Protein 8HOB (pdb70)

Foldseek 3Di:
DFQFAADVVQQKTKGWDLDFLAFFWAWADAAFKIWIQTLLQATFIAGNALAQGTWFDDDAPDVVHRAFHWWKWKFFPQDIATQSCPDQVDDFPGWMWIHHQRKIWTWTHDPQKIKIWIWHAFPPFQKIKIKIKIWRQDQFKTKIKMKIKHWTAPRRRVCRPPVCVPQQQFWFWDDDFQKIKTQGCLVPPAQKIKMKGKLDGFPAKDFAPCQQANPPGGPNDRPCSSVRHYPNDGDGGHITMIMTMHIDIAHNGGMDMMMMMIGMDGDDPVQQAPDVVHGDCPVVVVSCVCPSDVVSVVVSVVVSVVVLQLLQVFKAWFAPDVLVRSLQRRQLSSLLSVCLRCVFADDSFHPRNDQFHFLLLLLLSCLQRCQRCVVVLLVSLLLSLLQAAPQLWHAGGAGVVVSYHDPVLHTFQLLNSLSSLVSVLSSCLFAVPLCQQQDWHHHNNDNVRTDGNLVSNVSNLCSQVVAAAPLRAHQRTCHYPPNFFGQFALDDDPPDDSRRHGDDPRRHKGFLLSLLSSLLSLVSNLVSCVVVVNNVVSVVSVVSSVSSLVSQVPPQAQPQAGWGMAHPVRDTALDPPDPWQVHFLSNLLSNLSSVRCLPVCNNVSRLVVQCVAQDDLLAGWGGPPFQCADDSSGGRLNVDHAQDDNRRWHFLQSLLSSLLSCLSSLNAVVSVSRLLSFQLSNCSVVCSLQSHDSSWGAGTAGPPNDPSGGYGDHTSHGSNSSSSSCSVVPRAQNFGRDSQATFGKHQHQLVGQWIWMWRDGNQEIEIETEGEPPRGGTAWDFKAKQNHTDPHGGDHDDNPNYYIYMYIYGD/DFQFAADLVQQKTKGWDLDFLAFFWAWADAAFKIWIQTLLQATFIAGNALAQTTWFDDDAPDVVHRAFHWWKWKFFPQDIATQSCPDQVDDFPGWMWIHHQFKIWTWTHDPQKIKIWIWHAFPPFQKIKIKIKIWRQDQFKTKIKMKIKHWTAPRGRCCRPPPCVVQQQFWFWDDDFQKIKTQGPVVPPAQKTKMKGKLDGFPAKDWAPCQQANDPGGPNDRPCSSVRHYPNDGDGGHITMIMTMHIDIAHNGGMDMMMMMIGMDGDDPVQAAPDVPHGDCPVVVVSCVCPSDVVSVVVSVVVSVVVLQLLQVQKAWFAPDVLVRSLQRRQLSSLLSVQVRCVQADDSFHPRNDQFHFLLLLLLSLLQRCQRCVVVLLVLLLLSLLQAAPQLWHAGGAHVVVSYHDPVLHTFQLLNSLSSLVSVLSSCLFAVPLCQQADWHHHNNDSVRTDGNLVSNVSNLCSQVVAAAPLRAHQRTCHYPPNFFGQFALDDDPPDDSRRHGPHPRRHKGFLLSLLSSLLSLVSNLVSCVVVVNNVVSVVSVVSSVSSLVSQVPPQAQPQAGWGMAHPVRDTALPCPDPWQVHFLSNLLSNLSSVRCLPVCNNVSRLVVQCVAQDDLQAGWGGPPFQCADDSSGGRLNVDHAQDDNRRWHFLQSLLSSLLSCLSSLNAVVSVSRLLSFRLSNCSVVCSLQSHDSSWGAGTAGPPNDPSHGYGDHTSHGSNSSSSSCSVVPRAQNFGRDSQATFGKHQHALPGQWIWMWRDGNQEIEIETEGEPPRGGTAWDWKAKQNHTDPHGGDHDDNPNYYIYMYIYGD

Sequence (1622 aa):
GKFGFFDDANKEYVITVPRTPYPWINYLGTENFFSLISNTAGGYSFYRDARLRRITRYRYNNVPIDMGGRYFYIYDNGDFWSPGWSPVKRELESYESRHGLGYTKIAGKRNGIKAEVTFFVPLNYNGEVQKLILKNEGQDKKKITLFSFIEFSLWNAYDDMTNFQRNFSTGEVEIEGSVIYHKTEYRERRNHYAFYSVNAKISGFDSDRDSFIGLYNGFDAPQAVVNGKSNNSVADGWAPIASHSIEIELNPGEQKEYVFIIGYVENKDEEKWESKGVINKKKAYEMIEQFNTVEKVDKAFEELKSYWNALLSKYFLESHDEKLNRMVNIWNQYQSMVTFNMSRSASYFESGIGRGMGFRDSNQDLLGFVHQIPERARERLLDLAATQLEDGSAYHQYQPLTKKGNNEIGSNFNDDPLWLILATAAYIKETGDYSILKEQVPFNNDPSKADTMFEHLTRSFYHVVNNLGPHGLPLIGRADWNDCLNLNCFSTVPDESFQTTTSKDGKVAESVMIAGMFVFIGKDYVKLSEYMGLEEEARKAQQHIDAMKEAILKYGYDGEWFLRAYDDFGRKVGSKENEEGKIFIESQGFSVMAEIGLEDGKALKALDSVKKYLDTPYGLVLQNPAFTRYYIEYGEISTYPPGYKENAGIFSHNNAWIISAETVVGRGDMAFDYYRKIAPAYIEDVSDIHKLEPYVYAQMVAGKDAKRHGEAKNSWLTGTAAWNFVAISQWILGVKPDYDGLKIDPSIPKAWDGYKVTRYFRGSTYEITVKNPNHVSKGVAKITVDGNEISGNILPVFNDGKTHKVEVIMGGKFGFFDDANKEYVITVPRTPYPWINYLGTENFFSLISNTAGGYSFYRDARLRRITRYRYNNVPIDMGGRYFYIYDNGDFWSPGWSPVKRELESYESRHGLGYTKIAGKRNGIKAEVTFFVPLNYNGEVQKLILKNEGQDKKKITLFSFIEFSLWNAYDDMTNFQRNFSTGEVEIEGSVIYHKTEYRERRNHYAFYSVNAKISGFDSDRDSFIGLYNGFDAPQAVVNGKSNNSVADGWAPIASHSIEIELNPGEQKEYVFIIGYVENKDEEKWESKGVINKKKAYEMIEQFNTVEKVDKAFEELKSYWNALLSKYFLESHDEKLNRMVNIWNQYQSMVTFNMSRSASYFESGIGRGMGFRDSNQDLLGFVHQIPERARERLLDLAATQLEDGSAYHQYQPLTKKGNNEIGSNFNDDPLWLILATAAYIKETGDYSILKEQVPFNNDPSKADTMFEHLTRSFYHVVNNLGPHGLPLIGRADWNDCLNLNCFSTVPDESFQTTTSKDGKVAESVMIAGMFVFIGKDYVKLSEYMGLEEEARKAQQHIDAMKEAILKYGYDGEWFLRAYDDFGRKVGSKENEEGKIFIESQGFSVMAEIGLEDGKALKALDSVKKYLDTPYGLVLQNPAFTRYYIEYGEISTYPPGYKENAGIFSHNNAWIISAETVVGRGDMAFDYYRKIAPAYIEDVSDIHKLEPYVYAQMVAGKDAKRHGEAKNSWLTGTAAWNFVAISQWILGVKPDYDGLKIDPSIPKAWDGYKVTRYFRGSTYEITVKNPNHVSKGVAKITVDGNEISGNILPVFNDGKTHKVEVIMG

InterPro domains:
  IPR005194 Glycoside hydrolase family 65, C-terminal [PF03633] (739-776)
  IPR008928 Six-hairpin glycosidase superfamily [SSF48208] (286-811)
  IPR010383 Glycosyl hydrolase 94, supersandwich domain [PF06165] (11-290)
  IPR011013 Galactose mutarotase-like domain superfamily [SSF74650] (1-265)
  IPR012341 Six-hairpin glycosidase-like superfamily [G3DSA:1.50.10.10] (322-732)
  IPR033432 Glycosyl hydrolase 94, catalytic domain [PF17167] (307-734)
  IPR037018 Glycoside hydrolase family 65, N-terminal domain [G3DSA:2.70.98.40] (2-697)
  IPR037825 Cellobiose phosphorylase, N-terminal [cd11754] (1-303)
  IPR052047 Glycosyl Hydrolase 94 Enzymes [PTHR37469] (2-811)

B-factor: mean 61.23, std 9.13, range [35.3, 97.16]

Nearest PDB structures (foldseek):
  8hob-assembly1_B  TM=1.001E+00  e=0.000E+00  Acetivibrio thermocellus
  8ho9-assembly1_B  TM=1.001E+00  e=0.000E+00  Acetivibrio thermocellus
  8ho8-assembly1_B  TM=1.001E+00  e=0.000E+00  Acetivibrio thermocellus
  3qde-assembly1_A  TM=9.890E-01  e=0.000E+00  Acetivibrio thermocellus
  1v7v-assembly1_A  TM=9.550E-01  e=3.168E-80  Vibrio proteolyticus

Organism: Acetivibrio thermocellus (strain ATCC 27405 / DSM 1237 / JCM 9322 / NBRC 103400 / NCIMB 10682 / NRRL B-4536 / VPI 7372) (NCBI:txid203119)

Secondary structure (DSSP, 8-state):
--SEEEETTTTEEEE--S--SS--EEEE-SSSEEEEEETTSBEEEEES-TTT-EEE---TT-SSSS--BSEEEEEETTEEE-TTSTTT----SEEEEEE-SSEEEEEEEETTEEEEEEEE--TT-SEEEEEEEEEE-SSS-EEEEEEEEEEEEEE-HHHHHH-HHHHTTT-BEEEETTEEEE-TTTTTT--EEEEEEESS--SEEEEEHHHHT-TT--TTS-HHHHHTS------BSS-EEEEEEEEEEE-TT-EEEEEEEEEEEE--GGG-EEETTEE--HHHHHHHHHTSSHHHHHHHHHHHHHHHHHHTTTEEEE-S-HHHHHIIIIIHHHHHHHHHHHTTSBSSSSBS----EEHHHHHHHHHHHTTT-HHHHHHHHHHHHHT--TTS---SEEETTTTEE-TTT---BTTHHHHHHHHHHHHHHHH--GGGGG-EEEETTEEEEEEEHHHHHHHHHHHHHTSB-TTSSBB-BT-SSSTT--TT----STT--TTT---S-SSS-EEHHHHHHHHHHHHHHHHHHHHTT-HHHHHHHHHHHHHHHHHHHHHSB-SSSB--EE-TTS-EES-TTSSS--EESHHHHHHHHTTTTTTTTHHHHHHHHHHHHHEETTEEBSEESPP-S--TTTGGGGGSPTTBTTBT-B-HHHHHHHHHHHHHTT-HHHHHHHHHHH-HHHHGGGHHHH-S-TTS-EEEE--TTSTTTT-EEEES-STHHHHHHHIIIIIIS-EEEETTEEEE--B--TT--EEEEEEEETTEEEEEEEE-TT--SB-EEEEEETTEE-SSSEEPP--SS-EEEEEEEE-/--SEEEETTTTEEEE--S--SS--EEEE-SSSEEEEEETTSBEEEEES-TTT-B-B---TT-SSSS--BSEEEEEETTEEE-TTS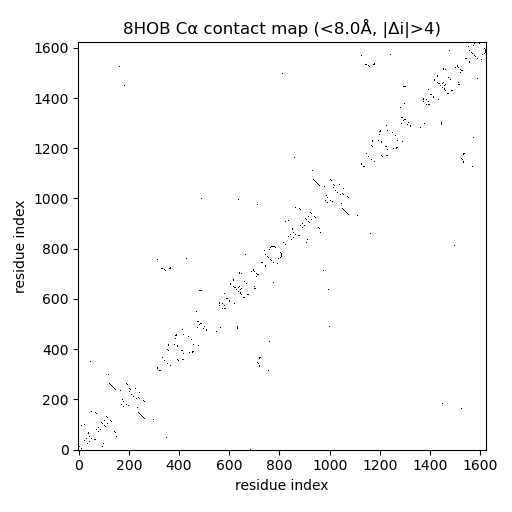TTT----SEEEEEE-SSEEEEEEEETTEEEEEEEE--TT-SEEEEEEEEEE-SSS-EEEEEEEEEEB--S-HHHHHH-HHHHTT--BEEEETTEEEE-TTTTTT--EEEEEEESS--SEEEEEHHHHT-TT--TTS-HHHHHTS------BSS-EEEEEEEEEEE-TT-EEEEEEEEEEEE--SSS-EEETTEE--HHHHHHHHHTSSHHHHHHHHHHHHHHHHHHTTTEEEE-S-HHHHHIIIIIHHHHHHHHHHHTTSBSSSSBS----EEHHHHHHHHHHHTTT-HHHHHHHHHHHHHT--TTS---SEEETTTTEE-TTT---BTTHHHHHHHHHHHHHHHH--GGGGGSEEEETTEEEEEEEHHHHHHHHHHHHHTSB-TTSSBB-BT-SSSTT--TT----STTS-TTT---S-SSS-EEHHHHHHHHHHHHHHHHHHHHTT-HHHHHHHHHHHHHHHHHHHHHSB-SSSB--EE-TTS-EES-TTSSS--EESHHHHHHHHTTTTTTTTHHHHHHHHHHHHHEETTEEBSEESPP-S--TTTGGGGGSPTTBTTBT-B-HHHHHHHHHHHHHTT-HHHHHHHHHHH-HHHHGGGHHHH-S-TTS-EEEE--TTSTTTT-EEEES-STHHHHHHHIIIIIIS-EEEETTEEEE--B--TT--EEEEEEEETTEEEEEEEE-TT--SB-EEEEEETTEE-SSSEEPP--SS-EEEEEEEE-

Solvent-accessible surface area: 52019 Å² total; per-residue (Å²): 58,108,40,8,83,23,28,55,99,87,56,4,0,0,0,59,62,19,117,2,28,10,4,0,2,1,8,0,14,7,74,46,2,12,0,0,0,0,1,7,7,0,1,1,1,4,27,98,26,2,51,42,50,10,1,10,20,19,31,34,19,4,13,25,12,5,11,1,9,7,3,6,0,0,41,9,135,40,34,11,1,2,6,4,7,6,0,15,52,85,120,24,108,54,25,60,0,53,1,0,9,3,18,0,71,3,20,0,43,48,72,14,0,55,0,66,2,16,2,1,4,2,47,132,9,40,0,0,0,0,34,0,31,0,56,0,69,23,160,109,134,49,92,0,9,2,0,0,1,2,4,0,2,13,0,28,4,90,39,10,48,18,40,4,57,24,6,8,4,4,1,27,14,31,46,71,62,20,14,1,0,0,24,2,32,1,40,12,30,5,43,0,0,0,0,1,1,6,55,31,181,22,60,4,38,0,0,10,17,52,30,0,2,10,31,30,54,8,5,72,33,0,60,0,0,70,106,13,134,6,73,71,17,89,8,22,5,30,4,0,0,0,0,1,4,9,98,2,77,0,76,60,49,55,79,66,68,16,1,1,4,0,0,2,1,87,14,124,101,141,92,16,97,115,60,151,44,45,0,30,5,132,84,0,102,90,2,28,102,86,12,48,48,30,119,79,2,60,141,9,29,91,87,3,106,70,62,6,52,55,13,7,72,41,4,95,2,83,27,135,26,89,65,0,31,28,1,0,16,13,3,2,1,1,1,4,0,6,2,18,24,9,16,40,38,0,1,16,4,43,11,4,14,56,128,26,4,15,3,10,36,1,1,0,6,0,15,0,1,7,11,5,17,33,131,99,0,55,92,34,0,33,25,0,0,12,3,1,36,89,93,0,10,3,22,23,29,3,31,33,84,85,86,97,10,6,101,152,52,16,26,74,4,12,0,0,2,0,1,1,0,14,0,0,0,22,8,0,42,10,35,25,42,40,58,0,0,122,63,115,3,36,1,71,48,46,110,97,92,37,50,36,0,11,49,0,0,30,63,0,1,54,20,4,26,117,42,73,14,96,50,24,0,2,10,0,5,37,0,0,31,2,42,8,1,1,0,3,2,35,2,89,80,26,72,60,53,12,42,60,42,67,70,66,108,12,124,49,1,0,0,1,0,0,0,0,0,1,12,40,1,0,144,15,3,14,87,1,0,83,109,45,56,65,84,91,68,4,144,96,0,72,128,63,13,72,63,6,68,106,12,0,51,149,84,0,34,12,43,88,12,0,2,0,0,9,2,25,109,33,134,72,2,0,0,103,116,32,123,18,1,71,1,1,1,0,0,0,0,0,1,0,6,13,86,0,7,56,171,84,27,58,0,77,110,0,0,68,11,0,80,151,70,0,36,4,101,57,1,0,0,2,0,28,43,6,2,65,117,30,16,63,27,16,0,17,0,0,2,3,12,35,0,8,7,21,0,0,0,2,10,9,11,1,1,0,2,0,0,0,0,0,3,24,37,24,49,0,60,65,0,7,56,4,0,97,49,14,0,3,3,45,24,15,83,54,1,74,67,15,23,1,5,2,2,2,6,8,48,1,20,1,0,82,63,11,194,64,48,2,15,0,4,9,6,1,12,8,4,0,1,4,9,0,6,10,0,0,1,39,45,0,0,0,1,31,17,29,14,103,0,1,53,0,37,0,0,0,9,107,78,21,107,19,13,61,1,29,6,100,1,44,21,0,29,1,38,0,45,1,93,1,85,108,82,37,12,78,26,46,66,89,5,20,8,71,69,100,116,40,111,62,47,53,1,56,66,65,106,62,64,135,73,15,132,3,58,0,41,0,46,59,109,40,7,84,24,28,56,100,80,56,5,0,0,0,59,60,19,120,2,27,11,4,0,2,1,7,0,14,6,76,45,3,12,0,0,0,0,1,7,7,0,1,1,1,4,32,99,26,2,49,42,54,10,0,9,18,19,29,34,18,4,14,28,11,5,9,1,8,7,2,6,1,0,41,10,137,40,37,10,1,1,5,4,8,6,0,15,52,88,120,25,106,54,25,59,1,52,1,0,10,5,7,0,71,4,21,0,43,47,75,14,0,57,0,65,3,17,2,0,4,3,50,130,10,40,0,0,0,0,35,0,31,0,56,1,70,25,161,102,139,43,93,2,8,1,0,1,0,1,4,0,2,10,0,24,5,95,36,10,61,19,40,4,58,26,4,7,4,5,1,27,14,31,48,72,62,21,15,1,0,0,24,2,32,1,42,13,32,6,41,0,0,0,0,1,1,6,54,30,179,21,60,5,38,0,0,11,16,50,28,0,2,9,32,30,53,9,4,72,33,0,61,0,0,68,107,13,129,6,73,70,18,91,9,28,4,25,4,0,0,0,0,2,3,11,100,2,66,0,71,63,50,56,82,65,80,14,1,0,3,1,0,2,2,93,14,128,109,136,97,20,102,115,60,152,45,48,0,17,5,136,87,0,99,105,2,27,103,92,14,49,48,29,120,79,3,59,140,10,25,96,91,4,67,70,61,4,58,55,13,8,71,43,4,93,2,84,27,131,27,94,64,0,31,27,0,0,16,13,2,0,0,1,0,3,0,6,4,19,24,8,16,39,37,0,1,16,3,45,10,3,19,54,128,28,6,16,2,15,37,2,1,0,5,0,14,0,2,8,12,4,17,34,134,97,0,55,91,34,0,35,23,0,0,13,3,0,36,90,95,0,11,3,21,24,25,3,32,3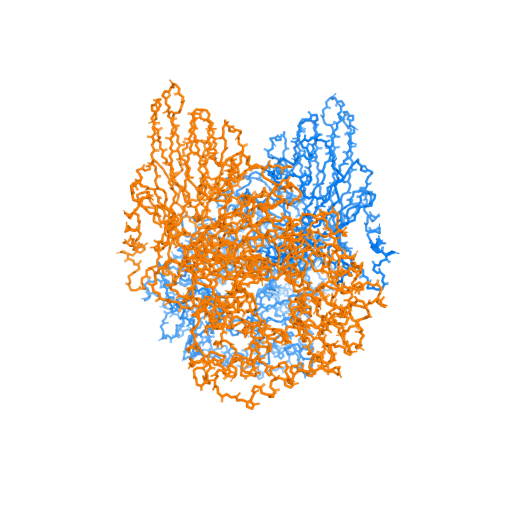2,80,85,88,103,12,9,103,153,49,14,25,74,5,12,0,1,3,0,1,0,0,14,0,0,0,21,8,0,41,10,36,25,40,41,58,0,0,120,65,118,4,36,0,69,50,48,107,98,93,36,49,35,0,12,50,0,0,28,64,0,0,56,19,3,26,117,43,72,15,95,50,24,0,2,11,0,4,45,0,0,31,2,41,8,1,2,0,5,4,33,3,86,90,28,66,58,50,10,39,51,46,66,75,70,104,13,124,48,1,0,0,0,0,0,0,0,0,1,7,39,0,0,136,14,3,13,81,1,0,79,108,45,56,62,86,88,70,4,145,93,0,69,128,64,5,67,62,6,59,107,13,0,59,147,86,0,35,13,43,88,12,1,2,0,0,10,2,27,115,33,140,74,1,0,0,110,105,28,137,32,1,66,1,2,2,1,0,0,0,0,1,0,7,8,96,1,8,60,173,86,26,57,1,80,107,0,1,69,10,0,86,150,71,0,34,5,101,57,1,0,0,1,0,28,44,7,1,66,123,31,23,64,28,17,1,16,0,0,2,4,12,36,0,5,8,20,0,0,0,2,9,7,14,0,1,0,2,0,0,0,0,0,2,23,36,25,52,0,64,66,0,5,56,4,0,99,49,14,0,2,2,45,24,14,85,53,1,73,69,14,26,0,5,2,1,1,5,8,46,1,20,1,0,83,68,10,187,66,48,2,14,0,4,7,5,1,13,8,4,0,1,4,9,0,7,10,0,0,1,40,47,0,1,0,2,31,18,30,17,106,0,0,52,0,38,0,0,0,10,107,81,19,108,20,12,60,0,32,5,99,0,45,21,0,29,1,37,0,43,2,94,2,83,108,81,33,7,77,25,44,66,89,4,21,8,72,68,101,114,39,111,63,49,54,1,55,66,65,109,63,63,129,73,13,131,3,62,0,36,0,46

Radius of gyration: 36.55 Å; Cα contacts (8 Å, |Δi|>4): 4070; chains: 2; bounding box: 128×79×80 Å

Structure (mmCIF, N/CA/C/O backbone):
data_8HOB
#
_entry.id   8HOB
#
loop_
_entity.id
_entity.type
_entity.pdbx_description
1 polymer 'Cellobiose phosphorylase'
2 water water
#
loop_
_atom_site.group_PDB
_atom_site.id
_atom_site.type_symbol
_atom_site.label_atom_id
_atom_site.label_alt_id
_atom_site.label_comp_id
_atom_site.label_asym_id
_atom_site.label_entity_id
_atom_site.label_seq_id
_atom_site.pdbx_PDB_ins_code
_atom_site.Cartn_x
_atom_site.Cartn_y
_atom_site.Cartn_z
_atom_site.occupancy
_atom_site.B_iso_or_equiv
_atom_site.auth_seq_id
_atom_site.auth_comp_id
_atom_site.auth_asym_id
_atom_site.auth_atom_id
_atom_site.pdbx_PDB_model_num
ATOM 1 N N . GLY A 1 2 ? 142.789 183.762 144.185 1.00 71.48 2 GLY A N 1
ATOM 2 C CA . GLY A 1 2 ? 143.567 182.558 143.965 1.00 72.00 2 GLY A CA 1
ATOM 3 C C . GLY A 1 2 ? 142.942 181.323 144.582 1.00 72.79 2 GLY A C 1
ATOM 4 O O . GLY A 1 2 ? 142.888 181.188 145.803 1.00 72.58 2 GLY A O 1
ATOM 5 N N . LYS A 1 3 ? 142.469 180.417 143.732 1.00 69.24 3 LYS A N 1
ATOM 6 C CA . LYS A 1 3 ? 141.839 179.180 144.169 1.00 67.89 3 LYS A CA 1
ATOM 7 C C . LYS A 1 3 ? 142.597 177.989 143.605 1.00 67.98 3 LYS A C 1
ATOM 8 O O . LYS A 1 3 ? 143.018 177.997 142.444 1.00 64.10 3 LYS A O 1
ATOM 14 N N . PHE A 1 4 ? 142.770 176.967 144.439 1.00 55.10 4 PHE A N 1
ATOM 15 C CA . PHE A 1 4 ? 143.452 175.740 144.054 1.00 51.62 4 PHE A CA 1
ATOM 16 C C . PHE A 1 4 ? 142.537 174.528 144.165 1.00 55.95 4 PHE A C 1
ATOM 17 O O . PHE A 1 4 ? 143.016 173.390 144.111 1.00 60.56 4 PHE A O 1
ATOM 25 N N . GLY A 1 5 ? 141.238 174.748 144.311 1.00 54.43 5 GLY A N 1
ATOM 26 C CA . GLY A 1 5 ? 140.303 173.653 144.438 1.00 47.40 5 GLY A CA 1
ATOM 27 C C . GLY A 1 5 ? 138.920 174.181 144.733 1.00 51.05 5 GLY A C 1
ATOM 28 O O . GLY A 1 5 ? 138.626 175.354 144.500 1.00 61.50 5 GLY A O 1
ATOM 29 N N . PHE A 1 6 ? 138.070 173.301 145.250 1.00 53.37 6 PHE A N 1
ATOM 30 C CA . PHE A 1 6 ? 136.706 173.679 145.597 1.00 48.50 6 PHE A CA 1
ATOM 31 C C . PHE A 1 6 ? 136.168 172.719 146.649 1.00 50.90 6 PHE A C 1
ATOM 32 O O . PHE A 1 6 ? 136.809 171.730 147.008 1.00 56.19 6 PHE A O 1
ATOM 40 N N . PHE A 1 7 ? 134.986 173.046 147.161 1.00 58.09 7 PHE A N 1
ATOM 41 C CA . PHE A 1 7 ? 134.290 172.229 148.144 1.00 50.07 7 PHE A CA 1
ATOM 42 C C . PHE A 1 7 ? 133.276 171.333 147.447 1.00 52.27 7 PHE A C 1
ATOM 43 O O . PHE A 1 7 ? 132.584 171.767 146.522 1.00 58.97 7 PHE A O 1
ATOM 51 N N . ASP A 1 8 ? 133.191 170.082 147.893 1.00 60.17 8 ASP A N 1
ATOM 52 C CA . ASP A 1 8 ? 132.185 169.127 147.437 1.00 59.34 8 ASP A CA 1
ATOM 53 C C . ASP A 1 8 ? 131.331 168.799 148.657 1.00 60.00 8 ASP A C 1
ATOM 54 O O . ASP A 1 8 ? 131.654 167.894 149.430 1.00 64.80 8 ASP A O 1
ATOM 59 N N . ASP A 1 9 ? 130.242 169.548 148.833 1.00 60.34 9 ASP A N 1
ATOM 60 C CA . ASP A 1 9 ? 129.435 169.408 150.041 1.00 57.07 9 ASP A CA 1
ATOM 61 C C . ASP A 1 9 ? 128.649 168.105 150.056 1.00 56.04 9 ASP A C 1
ATOM 62 O O . ASP A 1 9 ? 128.433 167.530 151.128 1.00 63.76 9 ASP A O 1
ATOM 67 N N . ALA A 1 10 ? 128.207 167.629 148.889 1.00 62.26 10 ALA A N 1
ATOM 68 C CA . ALA A 1 10 ? 127.461 166.376 148.837 1.00 54.26 10 ALA A CA 1
ATOM 69 C C . ALA A 1 10 ? 128.315 165.205 149.306 1.00 59.07 10 ALA A C 1
ATOM 70 O O . ALA A 1 10 ? 127.834 164.327 150.031 1.00 61.62 10 ALA A O 1
ATOM 72 N N . ASN A 1 11 ? 129.580 165.172 148.901 1.00 59.74 11 ASN A N 1
ATOM 73 C CA . ASN A 1 11 ? 130.502 164.125 149.316 1.00 56.38 11 ASN A CA 1
ATOM 74 C C . ASN A 1 11 ? 131.282 164.482 150.573 1.00 56.61 11 ASN A C 1
ATOM 75 O O . ASN A 1 11 ? 132.038 163.641 151.068 1.00 59.17 11 ASN A O 1
ATOM 80 N N . LYS A 1 12 ? 131.111 165.698 151.095 1.00 55.66 12 LYS A N 1
ATOM 81 C CA . LYS A 1 12 ? 131.821 166.179 152.280 1.00 47.99 12 LYS A CA 1
ATOM 82 C C . LYS A 1 12 ? 133.336 166.091 152.083 1.00 50.89 12 LYS A C 1
ATOM 83 O O . LYS A 1 12 ? 134.067 165.496 152.875 1.00 51.35 12 LYS A O 1
ATOM 89 N N . GLU A 1 13 ? 133.797 166.715 151.002 1.00 45.73 13 GLU A N 1
ATOM 90 C CA . GLU A 1 13 ? 135.194 166.647 150.607 1.00 50.51 13 GLU A CA 1
ATOM 91 C C . GLU A 1 13 ? 135.693 168.030 150.222 1.00 54.67 13 GLU A C 1
ATOM 92 O O . GLU A 1 13 ? 134.915 168.936 149.915 1.00 56.94 13 GLU A O 1
ATOM 98 N N . TYR A 1 14 ? 137.010 168.182 150.235 1.00 47.96 14 TYR A N 1
ATOM 99 C CA . TYR A 1 14 ? 137.664 169.278 149.536 1.00 50.28 14 TYR A CA 1
ATOM 100 C C . TYR A 1 14 ? 138.470 168.707 148.379 1.00 43.51 14 TYR A C 1
ATOM 101 O O . TYR A 1 14 ? 139.299 167.813 148.577 1.00 50.29 14 TYR A O 1
ATOM 110 N N . VAL A 1 15 ? 138.216 169.219 147.179 1.00 47.26 15 VAL A N 1
ATOM 111 C CA . VAL A 1 15 ? 138.837 168.728 145.957 1.00 52.83 15 VAL A CA 1
ATOM 112 C C . VAL A 1 15 ? 139.931 169.704 145.553 1.00 50.54 15 VAL A C 1
ATOM 113 O O . VAL A 1 15 ? 139.657 170.875 145.267 1.00 54.99 15 VAL A O 1
ATOM 117 N N . ILE A 1 16 ? 141.165 169.217 145.533 1.00 48.00 16 ILE A N 1
ATOM 118 C CA . ILE A 1 16 ? 142.330 169.971 145.093 1.00 47.98 16 ILE A CA 1
ATOM 119 C C . ILE A 1 16 ? 142.606 169.590 143.645 1.00 48.54 16 ILE A C 1
ATOM 120 O O . ILE A 1 16 ? 142.760 168.404 143.324 1.00 47.35 16 ILE A O 1
ATOM 125 N N . THR A 1 17 ? 142.665 170.593 142.770 1.00 52.44 17 THR A N 1
ATOM 126 C CA . THR A 1 17 ? 142.755 170.356 141.336 1.00 51.89 17 THR A CA 1
ATOM 127 C C . THR A 1 17 ? 144.151 170.561 140.766 1.00 50.16 17 THR A C 1
ATOM 128 O O . THR A 1 17 ? 144.410 170.122 139.641 1.00 60.79 17 THR A O 1
ATOM 132 N N . VAL A 1 18 ? 145.051 171.208 141.498 1.00 53.77 18 VAL A N 1
ATOM 133 C CA . VAL A 1 18 ? 146.430 171.370 141.046 1.00 52.84 18 VAL A CA 1
ATOM 134 C C . VAL A 1 18 ? 147.360 170.816 142.118 1.00 53.05 18 VAL A C 1
ATOM 135 O O . VAL A 1 18 ? 147.108 171.004 143.316 1.00 56.85 18 VAL A O 1
ATOM 139 N N . PRO A 1 19 ? 148.426 170.107 141.743 1.00 52.13 19 PRO A N 1
ATOM 140 C CA . PRO A 1 19 ? 149.320 169.540 142.764 1.00 47.31 19 PRO A CA 1
ATOM 141 C C . PRO A 1 19 ? 150.199 170.569 143.455 1.00 57.09 19 PRO A C 1
ATOM 142 O O . PRO A 1 19 ? 150.707 170.286 144.546 1.00 58.53 19 PRO A O 1
ATOM 146 N N . ARG A 1 20 ? 150.392 171.751 142.870 1.00 61.57 20 ARG A N 1
ATOM 147 C CA . ARG A 1 20 ? 151.277 172.767 143.440 1.00 49.74 20 ARG A CA 1
ATOM 148 C C . ARG A 1 20 ? 150.441 173.780 144.217 1.00 57.38 20 ARG A C 1
ATOM 149 O O . ARG A 1 20 ? 150.187 174.897 143.770 1.00 61.40 20 ARG A O 1
ATOM 157 N N . THR A 1 21 ? 150.010 173.372 145.403 1.00 53.77 21 THR A N 1
ATOM 158 C CA . THR A 1 21 ? 149.346 174.280 146.321 1.00 51.99 21 THR A CA 1
ATOM 159 C C . THR A 1 21 ? 150.375 175.210 146.958 1.00 53.88 21 THR A C 1
ATOM 160 O O . THR A 1 21 ? 151.573 174.923 146.938 1.00 56.02 21 THR A O 1
ATOM 164 N N . PRO A 1 22 ? 149.939 176.348 147.513 1.00 55.26 22 PRO A N 1
ATOM 165 C CA . PRO A 1 22 ? 150.908 177.255 148.154 1.00 43.92 22 PRO A CA 1
ATOM 166 C C . PRO A 1 22 ? 151.707 176.590 149.257 1.00 48.89 22 PRO A C 1
ATOM 167 O O . PRO A 1 22 ? 152.869 176.949 149.477 1.00 58.20 22 PRO A O 1
ATOM 171 N N . TYR A 1 23 ? 151.110 175.644 149.965 1.00 47.90 23 TYR A N 1
ATOM 172 C CA . TYR A 1 23 ? 151.797 174.748 150.879 1.00 39.70 23 TYR A CA 1
ATOM 173 C C . TYR A 1 23 ? 151.157 173.379 150.736 1.00 44.34 23 TYR A C 1
ATOM 174 O O . TYR A 1 23 ? 150.013 173.270 150.281 1.00 53.63 23 TYR A O 1
ATOM 183 N N . PRO A 1 24 ? 151.879 172.312 151.071 1.00 50.97 24 PRO A N 1
ATOM 184 C CA . PRO A 1 24 ? 151.247 170.984 151.110 1.00 45.55 24 PRO A CA 1
ATOM 185 C C . PRO A 1 24 ? 150.082 170.959 152.088 1.00 44.79 24 PRO A C 1
ATOM 186 O O . PRO A 1 24 ? 150.230 171.274 153.270 1.00 54.10 24 PRO A O 1
ATOM 190 N N . TRP A 1 25 ? 148.910 170.585 151.581 1.00 53.11 25 TRP A N 1
ATOM 191 C CA . TRP A 1 25 ? 147.687 170.518 152.371 1.00 38.25 25 TRP A CA 1
ATOM 192 C C . TRP A 1 25 ? 147.443 169.074 152.788 1.00 42.20 25 TRP A C 1
ATOM 193 O O . TRP A 1 25 ? 147.463 168.170 151.947 1.00 51.66 25 TRP A O 1
ATOM 204 N N . ILE A 1 26 ? 147.208 168.859 154.080 1.00 46.52 26 ILE A N 1
ATOM 205 C CA . ILE A 1 26 ? 147.238 167.524 154.656 1.00 43.84 26 ILE A CA 1
ATOM 206 C C . ILE A 1 26 ? 145.867 167.154 155.210 1.00 35.30 26 ILE A C 1
ATOM 207 O O . ILE A 1 26 ? 144.952 167.971 155.295 1.00 46.90 26 ILE A O 1
ATOM 212 N N . ASN A 1 27 ? 145.750 165.882 155.577 1.00 52.13 27 ASN A N 1
ATOM 213 C CA . ASN A 1 27 ? 144.565 165.303 156.182 1.00 43.03 27 ASN A CA 1
ATOM 214 C C . ASN A 1 27 ? 145.012 164.214 157.145 1.00 39.86 27 ASN A C 1
ATOM 215 O O . ASN A 1 27 ? 146.131 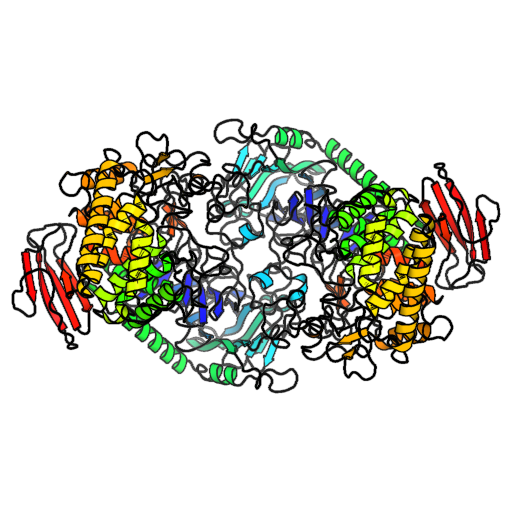163.696 157.056 1.00 48.80 27 ASN A O 1
ATOM 220 N N . TYR A 1 28 ? 144.116 163.869 158.065 1.00 49.78 28 TYR A N 1
ATOM 221 C CA . TYR A 1 28 ? 144.377 162.883 159.102 1.00 40.80 28 TYR A CA 1
ATOM 222 C C . TYR A 1 28 ? 143.520 161.647 158.877 1.00 44.11 28 TYR A C 1
ATOM 223 O O . TYR A 1 28 ? 142.340 161.749 158.531 1.00 50.84 28 TYR A O 1
ATOM 232 N N . LEU A 1 29 ? 144.124 160.480 159.071 1.00 53.41 29 LEU A N 1
ATOM 233 C CA . LEU A 1 29 ? 143.437 159.200 158.997 1.00 44.66 29 LEU A CA 1
ATOM 234 C C . LEU A 1 29 ? 143.590 158.477 160.326 1.00 49.56 29 LEU A C 1
ATOM 235 O O . LEU A 1 29 ? 144.655 158.525 160.945 1.00 56.65 29 LEU A O 1
ATOM 240 N N . GLY A 1 30 ? 142.535 157.811 160.754 1.00 48.74 30 GLY A N 1
ATOM 241 C CA . GLY A 1 30 ? 142.576 157.058 161.989 1.00 44.35 30 GLY A CA 1
ATOM 242 C C . GLY A 1 30 ? 141.641 157.638 163.034 1.00 49.85 30 GLY A C 1
ATOM 243 O O . GLY A 1 30 ? 141.346 158.840 163.050 1.00 57.45 30 GLY A O 1
ATOM 244 N N . THR A 1 31 ? 141.165 156.773 163.921 1.00 62.92 31 THR A N 1
ATOM 245 C CA . THR A 1 31 ? 140.222 157.178 164.956 1.00 58.12 31 THR A CA 1
ATOM 246 C C . THR A 1 31 ? 140.683 156.863 166.370 1.00 60.13 31 THR A C 1
ATOM 247 O O . THR A 1 31 ? 140.520 157.700 167.258 1.00 62.53 31 THR A O 1
ATOM 251 N N . GLU A 1 32 ? 141.252 155.681 166.616 1.00 63.33 32 GLU A N 1
ATOM 252 C CA . GLU A 1 32 ? 141.559 155.273 167.984 1.00 61.35 32 GLU A CA 1
ATOM 253 C C . GLU A 1 32 ? 143.052 155.139 168.251 1.00 63.95 32 GLU A C 1
ATOM 254 O O . GLU A 1 32 ? 143.569 155.817 169.144 1.00 64.92 32 GLU A O 1
ATOM 260 N N . ASN A 1 33 ? 143.765 154.293 167.514 1.00 56.44 33 ASN A N 1
ATOM 261 C CA . ASN A 1 33 ? 145.156 153.995 167.842 1.00 53.75 33 ASN A CA 1
ATOM 262 C C . ASN A 1 33 ? 146.122 154.210 166.689 1.00 53.92 33 ASN A C 1
ATOM 263 O O . ASN A 1 33 ? 147.189 154.792 166.889 1.00 63.67 33 ASN A O 1
ATOM 268 N N . PHE A 1 34 ? 145.780 153.755 165.489 1.00 53.36 34 PHE A N 1
ATOM 269 C CA . PHE A 1 34 ? 146.628 153.921 164.318 1.00 47.15 34 PHE A CA 1
ATOM 270 C C . PHE A 1 34 ? 146.289 155.247 163.654 1.00 47.26 34 PHE A C 1
ATOM 271 O O . PHE A 1 34 ? 145.121 155.514 163.359 1.00 52.01 34 PHE A O 1
ATOM 279 N N . PHE A 1 35 ? 147.302 156.080 163.427 1.00 52.74 35 PHE A N 1
ATOM 280 C CA . PHE A 1 35 ? 147.076 157.406 162.873 1.00 52.98 35 PHE A CA 1
ATOM 281 C C . PHE A 1 35 ? 148.026 157.666 161.716 1.00 52.64 35 PHE A C 1
ATOM 282 O O . PHE A 1 35 ? 149.156 157.174 161.692 1.00 52.25 35 PHE A O 1
ATOM 290 N N . SER A 1 36 ? 147.540 158.440 160.749 1.00 51.30 36 SER A N 1
ATOM 291 C CA . SER A 1 36 ? 148.290 158.769 159.546 1.00 46.44 36 SER A CA 1
ATOM 292 C C . SER A 1 36 ? 148.091 160.234 159.197 1.00 48.02 36 SER A C 1
ATOM 293 O O . SER A 1 36 ? 146.986 160.767 159.317 1.00 58.33 36 SER A O 1
ATOM 296 N N . LEU A 1 37 ? 149.170 160.875 158.765 1.00 48.72 37 LEU A N 1
ATOM 297 C CA . LEU A 1 37 ? 149.137 162.192 158.150 1.00 49.71 37 LEU A CA 1
ATOM 298 C C . LEU A 1 37 ? 149.445 162.012 156.673 1.00 43.52 37 LEU A C 1
ATOM 299 O O . LEU A 1 37 ? 150.475 161.419 156.328 1.00 55.63 37 LEU A O 1
ATOM 304 N N . ILE A 1 38 ? 148.558 162.506 155.809 1.00 46.36 38 ILE A N 1
ATOM 305 C CA . ILE A 1 38 ? 148.708 162.336 154.367 1.00 52.12 38 ILE A CA 1
ATOM 306 C C . ILE A 1 38 ? 148.479 163.674 153.676 1.00 50.59 38 ILE A C 1
ATOM 307 O O . ILE A 1 38 ? 147.480 164.349 153.935 1.00 50.00 38 ILE A O 1
ATOM 312 N N . SER A 1 39 ? 149.400 164.057 152.798 1.00 44.64 39 SER A N 1
ATOM 313 C CA . SER A 1 39 ? 149.265 165.302 152.060 1.00 43.38 39 SER A CA 1
ATOM 314 C C . SER A 1 39 ? 148.561 165.052 150.727 1.00 56.38 39 SER A C 1
ATOM 315 O O . SER A 1 39 ? 148.226 163.920 150.371 1.00 51.32 39 SER A O 1
ATOM 318 N N . ASN A 1 40 ? 148.325 166.131 149.978 1.00 51.03 40 ASN A N 1
ATOM 319 C CA . ASN A 1 40 ? 147.640 166.021 148.696 1.00 37.54 40 ASN A CA 1
ATOM 320 C C . ASN A 1 40 ? 148.485 165.337 147.628 1.00 45.11 40 ASN A C 1
ATOM 321 O O . ASN A 1 40 ? 147.949 164.984 146.574 1.00 51.24 40 ASN A O 1
ATOM 326 N N . THR A 1 41 ? 149.783 165.148 147.867 1.00 49.27 41 THR A N 1
ATOM 327 C CA . THR A 1 41 ? 150.639 164.362 146.988 1.00 50.02 41 THR A CA 1
ATOM 328 C C . THR A 1 41 ? 151.050 163.039 147.626 1.00 53.51 41 THR A C 1
ATOM 329 O O . THR A 1 41 ? 152.066 162.457 147.234 1.00 54.82 41 THR A O 1
ATOM 333 N N . ALA A 1 42 ? 150.276 162.564 148.605 1.00 54.64 42 ALA A N 1
ATOM 334 C CA . ALA A 1 42 ? 150.502 161.316 149.333 1.00 51.75 42 ALA A CA 1
ATOM 335 C C . ALA A 1 42 ? 151.752 161.350 150.203 1.00 50.07 42 ALA A C 1
ATOM 336 O O . ALA A 1 42 ? 152.298 160.296 150.541 1.00 60.53 42 ALA A O 1
ATOM 338 N N . GLY A 1 43 ? 152.225 162.538 150.577 1.00 47.36 43 GLY A N 1
ATOM 339 C CA . GLY A 1 43 ? 153.292 162.630 151.547 1.00 45.67 43 GLY A CA 1
ATOM 340 C C . GLY A 1 43 ? 152.775 162.592 152.974 1.00 52.60 43 GLY A C 1
ATOM 341 O O . GLY A 1 43 ? 151.622 162.907 153.256 1.00 57.22 43 GLY A O 1
ATOM 342 N N . GLY A 1 44 ? 153.649 162.190 153.892 1.00 46.05 44 GLY A N 1
ATOM 343 C CA . GLY A 1 44 ? 153.296 162.108 155.290 1.00 46.25 44 GLY A CA 1
ATOM 344 C C 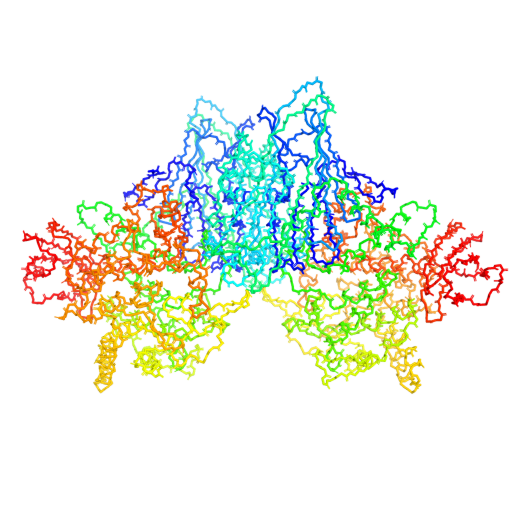. GLY A 1 44 ? 153.834 160.839 155.906 1.00 49.18 44 GLY A C 1
ATOM 345 O O . GLY A 1 44 ? 154.797 160.245 155.410 1.00 59.05 44 GLY A O 1
ATOM 346 N N . TYR A 1 45 ? 153.194 160.409 156.990 1.00 48.28 45 TYR A N 1
ATOM 347 C CA . TYR A 1 45 ? 153.695 159.255 157.734 1.00 48.04 45 TYR A CA 1
ATOM 348 C C . TYR A 1 45 ? 152.632 158.767 158.708 1.00 48.42 45 TYR A C 1
ATOM 349 O O . TYR A 1 45 ? 151.634 159.442 158.961 1.00 51.22 45 TYR A O 1
ATOM 358 N N . SER A 1 46 ? 152.882 157.591 159.280 1.00 53.93 46 SER A N 1
ATOM 359 C CA . SER A 1 46 ? 151.947 156.937 160.182 1.00 47.65 46 SER A CA 1
ATOM 360 C C . SER A 1 46 ? 152.637 156.588 161.494 1.00 52.01 46 SER A C 1
ATOM 361 O O . SER A 1 46 ? 153.863 156.483 161.570 1.00 49.86 46 SER A O 1
ATOM 364 N N . PHE A 1 47 ? 151.824 156.409 162.532 1.00 52.73 47 PHE A N 1
ATOM 365 C CA . PHE A 1 47 ? 152.320 155.984 163.835 1.00 48.85 47 PHE A CA 1
ATOM 366 C C . PHE A 1 47 ? 151.198 155.287 164.595 1.00 51.87 47 PHE A C 1
ATOM 367 O O . PHE A 1 47 ? 150.036 155.290 164.179 1.00 53.15 47 PHE A O 1
ATOM 375 N N . TYR A 1 48 ? 151.573 154.673 165.715 1.00 54.89 48 TYR A N 1
ATOM 376 C CA . TYR A 1 48 ? 150.653 153.926 166.572 1.00 53.45 48 TYR A CA 1
ATOM 377 C C . TYR A 1 48 ? 150.589 154.612 167.935 1.00 52.56 48 TYR A C 1
ATOM 378 O O . TYR A 1 48 ? 151.436 154.381 168.800 1.00 62.33 48 TYR A O 1
ATOM 387 N N . ARG A 1 49 ? 149.591 155.482 168.100 1.00 61.82 49 ARG A N 1
ATOM 388 C CA . ARG A 1 49 ? 149.232 156.137 169.358 1.00 61.24 49 ARG A CA 1
ATOM 389 C C . ARG A 1 49 ? 150.291 157.109 169.862 1.00 57.16 49 ARG A C 1
ATOM 390 O O . ARG A 1 49 ? 150.042 157.847 170.818 1.00 71.62 49 ARG A O 1
ATOM 398 N N . ASP A 1 50 ? 151.456 157.150 169.223 1.00 65.12 50 ASP A N 1
ATOM 399 C CA . ASP A 1 50 ? 152.565 157.942 169.750 1.00 58.14 50 ASP A CA 1
ATOM 400 C C . ASP A 1 50 ? 153.507 158.268 168.601 1.00 61.31 50 ASP A C 1
ATOM 401 O O . ASP A 1 50 ? 154.263 157.399 168.159 1.00 63.43 50 ASP A O 1
ATOM 406 N N . ALA A 1 51 ? 153.463 159.514 168.127 1.00 55.30 51 ALA A N 1
ATOM 407 C CA . ALA A 1 51 ? 154.359 159.935 167.060 1.00 54.53 51 ALA A CA 1
ATOM 408 C C . ALA A 1 51 ? 155.807 160.011 167.522 1.00 53.32 51 ALA A C 1
ATOM 409 O O . ALA A 1 51 ? 156.712 160.039 166.683 1.00 60.96 51 ALA A O 1
ATOM 411 N N . ARG A 1 52 ? 156.044 160.038 168.832 1.00 61.94 52 ARG A N 1
ATOM 412 C CA . ARG A 1 52 ? 157.390 160.130 169.377 1.00 59.72 52 ARG A CA 1
ATOM 413 C C . ARG A 1 52 ? 158.035 158.763 169.579 1.00 58.80 52 ARG A C 1
ATOM 414 O O . ARG A 1 52 ? 159.231 158.601 169.320 1.00 62.07 52 ARG A O 1
ATOM 422 N N . LEU A 1 53 ? 157.269 157.769 170.027 1.00 52.36 53 LEU A N 1
ATOM 423 C CA . LEU A 1 53 ? 157.836 156.487 170.413 1.00 53.63 53 LEU A CA 1
ATOM 424 C C . LEU A 1 53 ? 157.404 155.313 169.547 1.00 54.22 53 LEU A C 1
ATOM 425 O O . LEU A 1 53 ? 158.009 154.241 169.658 1.00 60.19 53 LEU A O 1
ATOM 430 N N . ARG A 1 54 ? 156.392 155.467 168.697 1.00 54.96 54 ARG A N 1
ATOM 431 C CA . ARG A 1 54 ? 155.916 154.379 167.846 1.00 52.53 54 ARG A CA 1
ATOM 432 C C . ARG A 1 54 ? 155.694 154.864 166.421 1.00 49.89 54 ARG A C 1
ATOM 433 O O . ARG A 1 54 ? 154.673 154.577 165.794 1.00 57.90 54 ARG A O 1
ATOM 441 N N . ARG A 1 55 ? 156.654 155.611 165.885 1.00 53.66 55 ARG A N 1
ATOM 442 C CA . ARG A 1 55 ? 156.573 156.055 164.501 1.00 52.71 55 ARG A CA 1
ATOM 443 C C . ARG A 1 55 ? 156.909 154.899 163.569 1.00 48.54 55 ARG A C 1
ATOM 444 O O . ARG A 1 55 ? 157.931 154.229 163.739 1.00 54.32 55 ARG A O 1
ATOM 452 N N . ILE A 1 56 ? 156.048 154.668 162.583 1.00 51.39 56 ILE A N 1
ATOM 453 C CA . ILE A 1 56 ? 156.231 153.540 161.677 1.00 50.48 56 ILE A CA 1
ATOM 454 C C . ILE A 1 56 ? 157.015 153.941 160.433 1.00 53.43 56 ILE A C 1
ATOM 455 O O . ILE A 1 56 ? 157.920 153.222 160.008 1.00 54.46 56 ILE A O 1
ATOM 460 N N . THR A 1 57 ? 156.702 155.088 159.840 1.00 48.79 57 THR A N 1
ATOM 461 C CA . THR A 1 57 ? 157.345 155.527 158.612 1.00 50.94 57 THR A CA 1
ATOM 462 C C . THR A 1 57 ? 158.103 156.827 158.846 1.00 51.79 57 THR A C 1
ATOM 463 O O . THR A 1 57 ? 157.732 157.638 159.699 1.00 54.25 57 THR A O 1
ATOM 467 N N . ARG A 1 58 ? 159.172 157.013 158.077 1.00 49.93 58 ARG A N 1
ATOM 468 C CA . ARG A 1 58 ? 160.054 158.161 158.225 1.00 53.08 58 ARG A CA 1
ATOM 469 C C . ARG A 1 58 ? 159.554 159.344 157.405 1.00 50.21 58 ARG A C 1
ATOM 470 O O . ARG A 1 58 ? 159.183 159.196 156.239 1.00 60.08 58 ARG A O 1
ATOM 478 N N . TYR A 1 59 ? 159.550 160.521 158.026 1.00 51.30 59 TYR A N 1
ATOM 479 C CA . TYR A 1 59 ? 159.202 161.763 157.353 1.00 52.57 59 TYR A CA 1
ATOM 480 C C . TYR A 1 59 ? 160.177 162.850 157.778 1.00 44.03 59 TYR A C 1
ATOM 481 O O . TYR A 1 59 ? 160.541 162.940 158.953 1.00 57.25 59 TYR A O 1
ATOM 490 N N . ARG A 1 60 ? 160.592 163.674 156.822 1.00 47.69 60 ARG A N 1
ATOM 491 C CA . ARG A 1 60 ? 161.549 164.747 157.063 1.00 50.01 60 ARG A CA 1
ATOM 492 C C . ARG A 1 60 ? 160.827 166.085 157.023 1.00 49.17 60 ARG A C 1
ATOM 493 O O . ARG A 1 60 ? 160.189 166.420 156.020 1.00 55.99 60 ARG A O 1
ATOM 501 N N . TYR A 1 61 ? 160.935 166.844 158.106 1.00 55.07 61 TYR A N 1
ATOM 502 C CA . TYR A 1 61 ? 160.325 168.160 158.203 1.00 52.68 61 TYR A CA 1
ATOM 503 C C . TYR A 1 61 ? 161.254 169.219 157.626 1.00 53.45 61 TYR A C 1
ATOM 504 O O . TYR A 1 61 ? 162.480 169.099 157.699 1.00 61.17 61 TYR A O 1
ATOM 513 N N . ASN A 1 62 ? 160.653 170.265 157.056 1.00 51.99 62 ASN A N 1
ATOM 514 C CA . ASN A 1 62 ? 161.395 171.403 156.507 1.00 53.30 62 ASN A CA 1
ATOM 515 C C . ASN A 1 62 ? 162.417 170.948 155.466 1.00 57.23 62 ASN A C 1
ATOM 516 O O . ASN A 1 62 ? 163.544 171.443 155.414 1.00 60.05 62 ASN A O 1
ATOM 521 N N . ASN A 1 63 ? 162.018 169.998 154.630 1.00 53.33 63 ASN A N 1
ATOM 522 C CA . ASN A 1 63 ? 162.907 169.377 153.663 1.00 49.88 63 ASN A CA 1
ATOM 523 C C . ASN A 1 63 ? 162.986 170.199 152.378 1.00 52.04 63 ASN A C 1
ATOM 524 O O . ASN A 1 63 ? 162.116 171.017 152.075 1.00 55.20 63 ASN A O 1
ATOM 529 N N . VAL A 1 64 ? 164.059 169.973 151.627 1.00 50.51 64 VAL A N 1
ATOM 530 C CA . VAL A 1 64 ? 164.252 170.587 150.316 1.00 52.02 64 VAL A CA 1
ATOM 531 C C . VAL A 1 64 ? 164.376 169.479 149.276 1.00 48.13 64 VAL A C 1
ATOM 532 O O . VAL A 1 64 ? 165.372 168.743 149.278 1.00 62.80 64 VAL A O 1
ATOM 536 N N . PRO A 1 65 ? 163.397 169.306 148.379 1.00 52.54 65 PRO A N 1
ATOM 537 C CA . PRO A 1 65 ? 162.123 170.033 148.279 1.00 49.83 65 PRO A CA 1
ATOM 538 C C . PRO A 1 65 ? 161.134 169.624 149.365 1.00 52.28 65 PRO A C 1
ATOM 539 O O . PRO A 1 65 ? 161.302 168.603 150.024 1.00 55.48 65 PRO A O 1
ATOM 543 N N . ILE A 1 66 ? 160.087 170.424 149.564 1.00 54.26 66 ILE A N 1
ATOM 544 C CA . ILE A 1 66 ? 159.157 170.195 150.660 1.00 50.53 66 ILE A CA 1
ATOM 545 C C . ILE A 1 66 ? 158.378 168.903 150.439 1.00 58.67 66 ILE A C 1
ATOM 546 O O . ILE A 1 66 ? 158.121 168.485 149.301 1.00 59.12 66 ILE A O 1
ATOM 551 N N . ASP A 1 67 ? 158.024 168.248 151.546 1.00 55.42 67 ASP A N 1
ATOM 552 C CA . ASP A 1 67 ? 157.083 167.130 151.559 1.00 50.58 67 ASP A CA 1
ATOM 553 C C . ASP A 1 67 ? 157.567 165.978 150.674 1.00 54.72 67 ASP A C 1
ATOM 554 O O . ASP A 1 67 ? 156.890 165.539 149.743 1.00 57.08 67 ASP A O 1
ATOM 559 N N . MET A 1 68 ? 158.760 165.485 150.989 1.00 61.63 68 MET A N 1
ATOM 560 C CA . MET A 1 68 ? 159.363 164.363 150.283 1.00 59.80 68 MET A CA 1
ATOM 561 C C . MET A 1 68 ? 159.360 163.150 151.201 1.00 61.51 68 MET A C 1
ATOM 562 O O . MET A 1 68 ? 159.882 163.211 152.319 1.00 72.76 68 MET A O 1
ATOM 567 N N . GLY A 1 69 ? 158.777 162.055 150.729 1.00 58.86 69 GLY A N 1
ATOM 568 C CA . GLY A 1 69 ? 158.625 160.871 151.546 1.00 57.11 69 GLY A CA 1
ATOM 569 C C . GLY A 1 69 ? 157.175 160.586 151.869 1.00 59.06 69 GLY A C 1
ATOM 570 O O . GLY A 1 69 ? 156.439 161.475 152.304 1.00 65.59 69 GLY A O 1
ATOM 571 N N . GLY A 1 70 ? 156.755 159.348 151.655 1.00 53.64 70 GLY A N 1
ATOM 572 C CA . GLY A 1 70 ? 155.376 158.969 151.890 1.00 50.84 70 GLY A CA 1
ATOM 573 C C . GLY A 1 70 ? 155.076 157.653 151.198 1.00 55.03 70 GLY A C 1
ATOM 574 O O . GLY A 1 70 ? 155.974 156.859 150.933 1.00 60.67 70 GLY A O 1
ATOM 575 N N . ARG A 1 71 ? 153.793 157.448 150.921 1.00 54.18 71 ARG A N 1
ATOM 576 C CA . ARG A 1 71 ? 153.328 156.268 150.195 1.00 49.16 71 ARG A CA 1
ATOM 577 C C . ARG A 1 71 ? 153.452 156.573 148.711 1.00 51.35 71 ARG A C 1
ATOM 578 O O . ARG A 1 71 ? 152.578 157.211 148.122 1.00 56.88 71 ARG A O 1
ATOM 586 N N . TYR A 1 72 ? 154.539 156.116 148.098 1.00 51.16 72 TYR A N 1
ATOM 587 C CA . TYR A 1 72 ? 154.883 156.519 146.741 1.00 50.67 72 TYR A CA 1
ATOM 588 C C . TYR A 1 72 ? 154.631 155.369 145.778 1.00 51.72 72 TYR A C 1
ATOM 589 O O . TYR A 1 72 ? 155.197 154.284 145.935 1.00 62.45 72 TYR A O 1
ATOM 598 N N . PHE A 1 73 ? 153.795 155.613 144.777 1.00 53.21 73 PHE A N 1
ATOM 599 C CA . PHE A 1 73 ? 153.509 154.638 143.737 1.00 50.25 73 PHE A CA 1
ATOM 600 C C . PHE A 1 73 ? 154.111 155.121 142.425 1.00 49.70 73 PHE A C 1
ATOM 601 O O . PHE A 1 73 ? 153.859 156.251 141.999 1.00 58.68 73 PHE A O 1
ATOM 609 N N . TYR A 1 74 ? 154.910 154.267 141.799 1.00 50.40 74 TYR A N 1
ATOM 610 C CA . TYR A 1 74 ? 155.566 154.565 140.534 1.00 43.17 74 TYR A CA 1
ATOM 611 C C . TYR A 1 74 ? 154.950 153.701 139.444 1.00 45.87 74 TYR A C 1
ATOM 612 O O . TYR A 1 74 ? 154.935 152.471 139.556 1.00 50.75 74 TYR A O 1
ATOM 621 N N . ILE A 1 75 ? 154.449 154.339 138.396 1.00 46.91 75 ILE A N 1
ATOM 622 C CA . ILE A 1 75 ? 154.011 153.643 137.195 1.00 49.36 75 ILE A CA 1
ATOM 623 C C . ILE A 1 75 ? 155.136 153.740 136.179 1.00 49.72 75 ILE A C 1
ATOM 624 O O . ILE A 1 75 ? 155.554 154.845 135.811 1.00 56.57 75 ILE A O 1
ATOM 629 N N . TYR A 1 76 ? 155.640 152.586 135.747 1.00 48.12 76 TYR A N 1
ATOM 630 C CA . TYR A 1 76 ? 156.703 152.483 134.760 1.00 48.63 76 TYR A CA 1
ATOM 631 C C . TYR A 1 76 ? 156.104 151.940 133.471 1.00 51.41 76 TYR A C 1
ATOM 632 O O . TYR A 1 76 ? 155.524 150.849 133.464 1.00 54.63 76 TYR A O 1
ATOM 641 N N . ASP A 1 77 ? 156.257 152.698 132.389 1.00 61.02 77 ASP A N 1
ATOM 642 C CA . ASP A 1 77 ? 155.668 152.384 131.090 1.00 57.57 77 ASP A CA 1
ATOM 643 C C . ASP A 1 77 ? 156.735 152.627 130.025 1.00 62.08 77 ASP A C 1
ATOM 644 O O . ASP A 1 77 ? 156.987 153.775 129.643 1.00 69.45 77 ASP A O 1
ATOM 649 N N . ASN A 1 78 ? 157.371 151.545 129.575 1.00 62.64 78 ASN A N 1
ATOM 650 C CA . ASN A 1 78 ? 158.276 151.559 128.424 1.00 66.28 78 ASN A CA 1
ATOM 651 C C . ASN A 1 78 ? 159.356 152.632 128.556 1.00 66.88 78 ASN A C 1
ATOM 652 O O . ASN A 1 78 ? 159.650 153.374 127.618 1.00 69.83 78 ASN A O 1
ATOM 657 N N . GLY A 1 79 ? 159.950 152.713 129.742 1.00 61.11 79 GLY A N 1
ATOM 658 C CA . GLY A 1 79 ? 161.001 153.680 129.979 1.00 52.18 79 GLY A CA 1
ATOM 659 C C . GLY A 1 79 ? 160.533 154.899 130.744 1.00 55.84 79 GLY A C 1
ATOM 660 O O . GLY A 1 79 ? 161.260 155.415 131.596 1.00 60.29 79 GLY A O 1
ATOM 661 N N . ASP A 1 80 ? 159.329 155.376 130.445 1.00 56.68 80 ASP A N 1
ATOM 662 C CA . ASP A 1 80 ? 158.771 156.490 131.194 1.00 57.06 80 ASP A CA 1
ATOM 663 C C . ASP A 1 80 ? 158.333 156.019 132.579 1.00 58.16 80 ASP A C 1
ATOM 664 O O . ASP A 1 80 ? 158.060 154.842 132.800 1.00 58.31 80 ASP A O 1
ATOM 669 N N . PHE A 1 81 ? 158.290 156.949 133.529 1.00 49.72 81 PHE A N 1
ATOM 670 C CA . PHE A 1 81 ? 157.731 156.628 134.834 1.00 45.96 81 PHE A CA 1
ATOM 671 C C . PHE A 1 81 ? 157.163 157.890 135.461 1.00 48.49 81 PHE A C 1
ATOM 672 O O . PHE A 1 81 ? 157.656 158.995 135.228 1.00 56.56 81 PHE A O 1
ATOM 680 N N . TRP A 1 82 ? 156.114 157.707 136.258 1.00 50.27 82 TRP A N 1
ATOM 681 C CA . TRP A 1 82 ? 155.423 158.831 136.878 1.00 46.23 82 TRP A CA 1
ATOM 682 C C . TRP A 1 82 ? 154.764 158.373 138.173 1.00 48.45 82 TRP A C 1
ATOM 683 O O . TRP A 1 82 ? 154.833 157.201 138.551 1.00 54.54 82 TRP A O 1
ATOM 694 N N . SER A 1 83 ? 154.125 159.320 138.859 1.00 55.16 83 SER A N 1
ATOM 695 C CA . SER A 1 83 ? 153.412 159.066 140.099 1.00 48.21 83 SER A CA 1
ATOM 696 C C . SER A 1 83 ? 152.006 159.646 140.022 1.00 51.67 83 SER A C 1
ATOM 697 O O . SER A 1 83 ? 151.817 160.752 139.504 1.00 51.60 83 SER A O 1
ATOM 700 N N . PRO A 1 84 ? 151.002 158.921 140.523 1.00 54.63 84 PRO A N 1
ATOM 701 C CA . PRO A 1 84 ? 149.628 159.450 140.494 1.00 54.52 84 PRO A CA 1
ATOM 702 C C . PRO A 1 84 ? 149.444 160.718 141.310 1.00 52.23 84 PRO A C 1
ATOM 703 O O . PRO A 1 84 ? 148.572 161.531 140.983 1.00 59.88 84 PRO A O 1
ATOM 707 N N . GLY A 1 85 ? 150.223 160.907 142.368 1.00 47.36 85 GLY A N 1
ATOM 708 C CA . GLY A 1 85 ? 150.182 162.127 143.141 1.00 49.46 85 GLY A CA 1
ATOM 709 C C . GLY A 1 85 ? 151.045 163.242 142.602 1.00 54.71 85 GLY A C 1
ATOM 710 O O . GLY A 1 85 ? 151.157 164.286 143.253 1.00 52.68 85 GLY A O 1
ATOM 711 N N . TRP A 1 86 ? 151.681 163.028 141.446 1.00 53.46 86 TRP A N 1
ATOM 712 C CA . TRP A 1 86 ? 152.592 163.963 140.790 1.00 41.61 86 TRP A CA 1
ATOM 713 C C . TRP A 1 86 ? 153.898 164.063 141.571 1.00 53.79 86 TRP A C 1
ATOM 714 O O . TRP A 1 86 ? 154.872 164.647 141.097 1.00 66.87 86 TRP A O 1
ATOM 725 N N . SER A 1 87 ? 153.949 163.455 142.746 1.00 59.03 87 SER A N 1
ATOM 726 C CA . SER A 1 87 ? 155.157 163.465 143.541 1.00 50.61 87 SER A CA 1
ATOM 727 C C . SER A 1 87 ? 155.557 162.036 143.874 1.00 55.74 87 SER A C 1
ATOM 728 O O . SER A 1 87 ? 154.694 161.177 144.075 1.00 62.45 87 SER A O 1
ATOM 731 N N . PRO A 1 88 ? 156.855 161.754 143.960 1.00 56.43 88 PRO A N 1
ATOM 732 C CA . PRO A 1 88 ? 157.986 162.681 143.840 1.00 51.89 88 PRO A CA 1
ATOM 733 C C . PRO A 1 88 ? 158.534 162.849 142.423 1.00 50.84 88 PRO A C 1
ATOM 734 O O . PRO A 1 88 ? 159.496 163.582 142.236 1.00 59.58 88 PRO A O 1
ATOM 738 N N . VAL A 1 89 ? 157.954 162.201 141.410 1.00 51.68 89 VAL A N 1
ATOM 739 C CA . VAL A 1 89 ? 158.528 162.248 140.067 1.00 47.83 89 VAL A CA 1
ATOM 740 C C . VAL A 1 89 ? 158.387 163.642 139.466 1.00 47.15 89 VAL A C 1
ATOM 741 O O . VAL A 1 89 ? 159.309 164.145 138.813 1.00 51.65 89 VAL A O 1
ATOM 745 N N . LYS A 1 90 ? 157.235 164.281 139.674 1.00 53.82 90 LYS A N 1
ATOM 746 C CA . LYS A 1 90 ? 156.963 165.636 139.187 1.00 47.24 90 LYS A CA 1
ATOM 747 C C . LYS A 1 90 ? 157.041 165.715 137.665 1.00 48.76 90 LYS A C 1
ATOM 748 O O . LYS A 1 90 ? 157.487 166.711 137.095 1.00 59.41 90 LYS A O 1
ATOM 754 N N . ARG A 1 91 ? 156.595 164.652 137.006 1.00 56.41 91 ARG A N 1
ATOM 755 C CA . ARG A 1 91 ? 156.365 164.664 135.571 1.00 52.02 91 ARG A CA 1
ATOM 756 C C . ARG A 1 91 ? 154.923 165.070 135.302 1.00 56.45 91 ARG A C 1
ATOM 757 O O . ARG A 1 91 ? 154.014 164.696 136.047 1.00 66.74 91 ARG A O 1
ATOM 765 N N . GLU A 1 92 ? 154.721 165.848 134.241 1.00 61.16 92 GLU A N 1
ATOM 766 C CA . GLU A 1 92 ? 153.402 166.402 133.962 1.00 62.88 92 GLU A CA 1
ATOM 767 C C . GLU A 1 92 ? 152.387 165.300 133.685 1.00 65.01 92 GLU A C 1
ATOM 768 O O . GLU A 1 92 ? 152.667 164.335 132.969 1.00 67.10 92 GLU A O 1
ATOM 774 N N . LEU A 1 93 ? 151.198 165.455 134.257 1.00 63.24 93 LEU A N 1
ATOM 775 C CA . LEU A 1 93 ? 150.116 164.493 134.126 1.00 59.69 93 LEU A CA 1
ATOM 776 C C . LEU A 1 93 ? 149.027 165.041 133.215 1.00 58.97 93 LEU A C 1
ATOM 777 O O . LEU A 1 93 ? 148.813 166.253 133.135 1.00 63.96 93 LEU A O 1
ATOM 782 N N . GLU A 1 94 ? 148.342 164.130 132.518 1.00 63.29 94 GLU A N 1
ATOM 783 C CA . GLU A 1 94 ? 147.172 164.528 131.742 1.00 59.82 94 GLU A CA 1
ATOM 784 C C . GLU A 1 94 ? 146.088 165.092 132.647 1.00 66.03 94 GLU A C 1
ATOM 785 O O . GLU A 1 94 ? 145.459 166.106 132.323 1.00 70.94 94 GLU A O 1
ATOM 791 N N . SER A 1 95 ? 145.854 164.447 133.786 1.00 60.22 95 SER A N 1
ATOM 792 C CA . SER A 1 95 ? 144.915 164.945 134.776 1.00 55.12 95 SER A CA 1
ATOM 793 C C . SER A 1 95 ? 145.417 164.568 136.160 1.00 56.03 95 SER A C 1
ATOM 794 O O . SER A 1 95 ? 146.023 163.509 136.344 1.00 57.65 95 SER A O 1
ATOM 797 N N . TYR A 1 96 ? 145.173 165.456 137.120 1.00 53.28 96 TYR A N 1
ATOM 798 C CA . TYR A 1 96 ? 145.467 165.221 138.524 1.00 45.22 96 TYR A CA 1
ATOM 799 C C . TYR A 1 96 ? 144.261 165.641 139.348 1.00 47.21 96 TYR A C 1
ATOM 800 O O . TYR A 1 96 ? 143.571 166.607 139.014 1.00 59.37 96 TYR A O 1
ATOM 809 N N . GLU A 1 97 ? 144.012 164.914 140.432 1.00 53.57 97 GLU A N 1
ATOM 810 C CA . GLU A 1 97 ? 142.983 165.329 141.372 1.00 50.49 97 GLU A CA 1
ATOM 811 C C . GLU A 1 97 ? 143.288 164.748 142.742 1.00 51.64 97 GLU A C 1
ATOM 812 O O . GLU A 1 97 ? 143.809 163.637 142.857 1.00 63.23 97 GLU A O 1
ATOM 818 N N . SER A 1 98 ? 142.961 165.515 143.777 1.00 54.92 98 SER A N 1
ATOM 819 C CA . SER A 1 98 ? 143.042 165.047 145.150 1.00 51.78 98 SER A CA 1
ATOM 820 C C . SER A 1 98 ? 141.742 165.388 145.861 1.00 46.36 98 SER A C 1
ATOM 821 O O . SER A 1 98 ? 141.100 166.389 145.555 1.00 54.91 98 SER A O 1
ATOM 824 N N . ARG A 1 99 ? 141.352 164.539 146.804 1.00 47.77 99 ARG A N 1
ATOM 825 C CA . ARG A 1 99 ? 140.135 164.756 147.576 1.00 50.44 99 ARG A CA 1
ATOM 826 C C . ARG A 1 99 ? 140.411 164.413 149.028 1.00 47.98 99 ARG A C 1
ATOM 827 O O . ARG A 1 99 ? 140.768 163.275 149.342 1.00 57.85 99 ARG A O 1
ATOM 835 N N . HIS A 1 100 ? 140.257 165.399 149.903 1.00 46.77 100 HIS A N 1
ATOM 836 C CA . HIS A 1 100 ? 140.356 165.196 151.342 1.00 39.49 100 HIS A CA 1
ATOM 837 C C . HIS A 1 100 ? 138.941 165.070 151.891 1.00 48.16 100 HIS A C 1
ATOM 838 O O . HIS A 1 100 ? 138.165 166.029 151.846 1.00 51.59 100 HIS A O 1
ATOM 845 N N . GLY A 1 101 ? 138.604 163.878 152.377 1.00 50.32 101 GLY A N 1
ATOM 846 C CA . GLY A 1 101 ? 137.309 163.624 152.975 1.00 45.58 101 GLY A CA 1
ATOM 847 C C . GLY A 1 101 ? 137.381 163.498 154.482 1.00 44.71 101 GLY A C 1
ATOM 848 O O . GLY A 1 101 ? 138.274 164.066 155.115 1.00 56.58 101 GLY A O 1
ATOM 849 N N . LEU A 1 102 ? 136.449 162.756 155.072 1.00 45.18 102 LEU A N 1
ATOM 850 C CA . LEU A 1 102 ? 136.389 162.579 156.522 1.00 43.90 102 LEU A CA 1
ATOM 851 C C . LEU A 1 102 ? 137.039 161.242 156.857 1.00 50.08 102 LEU A C 1
ATOM 852 O O . LEU A 1 102 ? 136.394 160.194 156.847 1.00 51.49 102 LEU A O 1
ATOM 857 N N . GLY A 1 103 ? 138.332 161.286 157.157 1.00 50.43 103 GLY A N 1
ATOM 858 C CA . GLY A 1 103 ? 139.086 160.096 157.476 1.00 42.83 103 GLY A CA 1
ATOM 859 C C . GLY A 1 103 ? 139.684 159.361 156.299 1.00 49.58 103 GLY A C 1
ATOM 860 O O . GLY A 1 103 ? 140.257 158.284 156.494 1.00 56.61 103 GLY A O 1
ATOM 861 N N . TYR A 1 104 ? 139.576 159.901 155.087 1.00 49.07 104 TYR A N 1
ATOM 862 C CA . TYR A 1 104 ? 140.129 159.251 153.909 1.00 45.76 104 TYR A CA 1
ATOM 863 C C . TYR A 1 104 ? 140.661 160.301 152.946 1.00 49.75 104 TYR A C 1
ATOM 864 O O . TYR A 1 104 ? 140.270 161.470 152.987 1.00 52.16 104 TYR A O 1
ATOM 873 N N . THR A 1 105 ? 141.566 159.865 152.072 1.00 46.22 105 THR A N 1
ATOM 874 C CA . THR A 1 105 ? 142.140 160.732 151.050 1.00 46.82 105 THR A CA 1
ATOM 875 C C . THR A 1 105 ? 142.196 159.985 149.726 1.00 47.54 105 THR A C 1
ATOM 876 O O . THR A 1 105 ? 142.664 158.846 149.672 1.00 49.37 105 THR A O 1
ATOM 880 N N . LYS A 1 106 ? 141.728 160.626 148.662 1.00 52.02 106 LYS A N 1
ATOM 881 C CA . LYS A 1 106 ? 141.759 160.058 147.322 1.00 48.48 106 LYS A CA 1
ATOM 882 C C . LYS A 1 106 ? 142.728 160.843 146.451 1.00 48.83 106 LYS A C 1
ATOM 883 O O . LYS A 1 106 ? 142.740 162.074 146.481 1.00 62.80 106 LYS A O 1
ATOM 889 N N . ILE A 1 107 ? 143.551 160.133 145.688 1.00 46.30 107 ILE A N 1
ATOM 890 C CA . ILE A 1 107 ? 144.501 160.756 144.773 1.00 51.57 107 ILE A CA 1
ATOM 891 C C . ILE A 1 107 ? 144.405 160.046 143.430 1.00 51.50 107 ILE A C 1
ATOM 892 O O . ILE A 1 107 ? 144.589 158.826 143.356 1.00 58.92 107 ILE A O 1
ATOM 897 N N . ALA A 1 108 ? 144.125 160.803 142.372 1.00 54.35 108 ALA A N 1
ATOM 898 C CA . ALA A 1 108 ? 143.996 160.255 141.031 1.00 51.87 108 ALA A CA 1
ATOM 899 C C . ALA A 1 108 ? 144.941 160.981 140.085 1.00 50.56 108 ALA A C 1
ATOM 900 O O . ALA A 1 108 ? 145.060 162.208 140.132 1.00 57.27 108 ALA A O 1
ATOM 902 N N . GLY A 1 109 ? 145.606 160.213 139.226 1.00 51.59 109 GLY A N 1
ATOM 903 C CA . GLY A 1 109 ? 146.508 160.780 138.241 1.00 49.56 109 GLY A CA 1
ATOM 904 C C . GLY A 1 109 ? 146.548 159.998 136.945 1.00 49.99 109 GLY A C 1
ATOM 905 O O . GLY A 1 109 ? 146.514 158.766 136.958 1.00 55.40 109 GLY A O 1
ATOM 906 N N . LYS A 1 110 ? 146.632 160.695 135.815 1.00 59.64 110 LYS A N 1
ATOM 907 C CA . LYS A 1 110 ? 146.630 160.043 134.512 1.00 57.10 110 LYS A CA 1
ATOM 908 C C . LYS A 1 110 ? 147.832 160.485 133.690 1.00 57.27 110 LYS A C 1
ATOM 909 O O . LYS A 1 110 ? 148.212 161.659 133.709 1.00 62.68 110 LYS A O 1
ATOM 915 N N . ARG A 1 111 ? 148.424 159.537 132.967 1.00 57.71 111 ARG A N 1
ATOM 916 C CA . ARG A 1 111 ? 149.534 159.832 132.071 1.00 55.20 111 ARG A CA 1
ATOM 917 C C . ARG A 1 111 ? 149.642 158.731 131.025 1.00 55.46 111 ARG A C 1
ATOM 918 O O . ARG A 1 111 ? 149.539 157.546 131.352 1.00 60.69 111 ARG A O 1
ATOM 926 N N . ASN A 1 112 ? 149.837 159.140 129.769 1.00 62.14 112 ASN A N 1
ATOM 927 C CA . ASN A 1 112 ? 150.005 158.224 128.635 1.00 57.21 112 ASN A CA 1
ATOM 928 C C . ASN A 1 112 ? 148.864 157.214 128.548 1.00 61.45 112 ASN A C 1
ATOM 929 O O . ASN A 1 112 ? 149.069 156.036 128.252 1.00 63.54 112 ASN A O 1
ATOM 934 N N . GLY A 1 113 ? 147.646 157.680 128.811 1.00 65.38 113 GLY A N 1
ATOM 935 C CA . GLY A 1 113 ? 146.490 156.813 128.725 1.00 58.20 113 GLY A CA 1
ATOM 936 C C . GLY A 1 113 ? 146.330 155.830 129.861 1.00 58.47 113 GLY A C 1
ATOM 937 O O . GLY A 1 113 ? 145.447 154.971 129.794 1.00 65.63 113 GLY A O 1
ATOM 938 N N . ILE A 1 114 ? 147.151 155.924 130.903 1.00 58.07 114 ILE A N 1
ATOM 939 C CA . ILE A 1 114 ? 147.055 155.056 132.070 1.00 55.81 114 ILE A CA 1
ATOM 940 C C . ILE A 1 114 ? 146.625 155.909 133.254 1.00 59.51 114 ILE A C 1
ATOM 941 O O . ILE A 1 114 ? 147.244 156.940 133.539 1.00 65.96 114 ILE A O 1
ATOM 946 N N . LYS A 1 115 ? 145.563 155.488 133.934 1.00 57.31 115 LYS A N 1
ATOM 947 C CA . LYS A 1 115 ? 145.031 156.213 135.077 1.00 56.54 115 LYS A CA 1
ATOM 948 C C . LYS A 1 115 ? 145.200 155.389 136.346 1.00 53.25 115 LYS A C 1
ATOM 949 O O . LYS A 1 115 ? 144.935 154.184 136.357 1.00 56.82 115 LYS A O 1
ATOM 955 N N . ALA A 1 116 ? 145.646 156.046 137.413 1.00 50.03 116 ALA A N 1
ATOM 956 C CA . ALA A 1 116 ? 145.833 155.415 138.710 1.00 54.38 116 ALA A CA 1
ATOM 957 C C . ALA A 1 116 ? 145.042 156.185 139.754 1.00 52.34 116 ALA A C 1
ATOM 958 O O . ALA A 1 116 ? 145.222 157.398 139.902 1.00 57.67 116 ALA A O 1
ATOM 960 N N . GLU A 1 117 ? 144.172 155.481 140.474 1.00 62.23 117 GLU A N 1
ATOM 961 C CA . GLU A 1 117 ? 143.385 156.065 141.555 1.00 55.35 117 GLU A CA 1
ATOM 962 C C . GLU A 1 117 ? 143.686 155.313 142.842 1.00 58.11 117 GLU A C 1
ATOM 963 O O . GLU A 1 117 ? 143.540 154.090 142.893 1.00 57.92 117 GLU A O 1
ATOM 969 N N . VAL A 1 118 ? 144.095 156.035 143.881 1.00 50.74 118 VAL A N 1
ATOM 970 C CA . VAL A 1 118 ? 144.428 155.435 145.167 1.00 48.50 118 VAL A CA 1
ATOM 971 C C . VAL A 1 118 ? 143.572 156.077 146.248 1.00 50.53 118 VAL A C 1
ATOM 972 O O . VAL A 1 118 ? 143.475 157.306 146.327 1.00 56.99 118 VAL A O 1
ATOM 976 N N . THR A 1 119 ? 142.955 155.242 147.077 1.00 50.32 119 THR A N 1
ATOM 977 C CA . THR A 1 119 ? 142.210 155.677 148.251 1.00 46.10 119 THR A CA 1
ATOM 978 C C . THR A 1 119 ? 142.949 155.205 149.496 1.00 45.35 119 THR A C 1
ATOM 979 O O . THR A 1 119 ? 143.200 154.008 149.651 1.00 55.40 119 THR A O 1
ATOM 983 N N . PHE A 1 120 ? 143.293 156.142 150.374 1.00 45.61 120 PHE A N 1
ATOM 984 C CA . PHE A 1 120 ? 143.963 155.860 151.636 1.00 46.05 120 PHE A CA 1
ATOM 985 C C . PHE A 1 120 ? 142.984 156.089 152.775 1.00 44.24 120 PHE A C 1
ATOM 986 O O . PHE A 1 120 ? 142.361 157.153 152.850 1.00 51.40 120 PHE A O 1
ATOM 994 N N . PHE A 1 121 ? 142.856 155.104 153.663 1.00 50.44 121 PHE A N 1
ATOM 995 C CA . PHE A 1 121 ? 142.077 155.317 154.879 1.00 43.34 121 PHE A CA 1
ATOM 996 C C . PHE A 1 121 ? 142.454 154.277 155.922 1.00 45.38 121 PHE A C 1
ATOM 997 O O . PHE A 1 121 ? 142.990 153.215 155.604 1.00 55.21 121 PHE A O 1
ATOM 1005 N N . VAL A 1 122 ? 142.160 154.599 157.178 1.00 54.77 122 VAL A N 1
ATOM 1006 C CA . VAL A 1 122 ? 142.362 153.685 158.298 1.00 49.28 122 VAL A CA 1
ATOM 1007 C C . VAL A 1 122 ? 140.994 153.137 158.696 1.00 47.15 122 VAL A C 1
ATOM 1008 O O . VAL A 1 122 ? 140.138 153.913 159.149 1.00 57.28 122 VAL A O 1
ATOM 1012 N N . PRO A 1 123 ? 140.736 151.843 158.530 1.00 49.95 123 PRO A N 1
ATOM 1013 C CA . PRO A 1 123 ? 139.442 151.287 158.938 1.00 49.20 123 PRO A CA 1
ATOM 1014 C C . PRO A 1 123 ? 139.278 151.292 160.450 1.00 53.82 123 PRO A C 1
ATOM 1015 O O . PRO A 1 123 ? 140.245 151.292 161.213 1.00 59.57 123 PRO A O 1
ATOM 1019 N N . LEU A 1 124 ? 138.017 151.302 160.876 1.00 56.29 124 LEU A N 1
ATOM 1020 C CA . LEU A 1 124 ? 137.702 151.254 162.296 1.00 53.32 124 LEU A CA 1
ATOM 1021 C C . LEU A 1 124 ? 138.135 149.924 162.899 1.00 59.98 124 LEU A C 1
ATOM 1022 O O . LEU A 1 124 ? 137.975 148.865 162.286 1.00 59.44 124 LEU A O 1
ATOM 1027 N N . ASN A 1 125 ? 138.682 149.989 164.116 1.00 57.43 125 ASN A N 1
ATOM 1028 C CA . ASN A 1 125 ? 139.153 148.811 164.849 1.00 55.25 125 ASN A CA 1
ATOM 1029 C C . ASN A 1 125 ? 140.211 148.042 164.061 1.00 57.16 125 ASN A C 1
ATOM 1030 O O . ASN A 1 125 ? 140.232 146.810 164.051 1.00 62.88 125 ASN A O 1
ATOM 1035 N N . TYR A 1 126 ? 141.101 148.774 163.397 1.00 53.78 126 TYR A N 1
ATOM 1036 C CA . TYR A 1 126 ? 142.136 148.178 162.564 1.00 47.49 126 TYR A CA 1
ATOM 1037 C C . TYR A 1 126 ? 143.439 148.933 162.771 1.00 49.55 126 TYR A C 1
ATOM 1038 O O . TYR A 1 126 ? 143.466 150.162 162.680 1.00 60.50 126 TYR A O 1
ATOM 1047 N N . ASN A 1 127 ? 144.514 148.199 163.048 1.00 48.05 127 ASN A N 1
ATOM 1048 C CA . ASN A 1 127 ? 145.821 148.807 163.299 1.00 45.62 127 ASN A CA 1
ATOM 1049 C C . ASN A 1 127 ? 146.639 148.879 162.010 1.00 50.40 127 ASN A C 1
ATOM 1050 O O . ASN A 1 127 ? 147.741 148.347 161.904 1.00 57.73 127 ASN A O 1
ATOM 1055 N N . GLY A 1 128 ? 146.080 149.559 161.019 1.00 45.74 128 GLY A N 1
ATOM 1056 C CA . GLY A 1 128 ? 146.760 149.676 159.748 1.00 37.95 128 GLY A CA 1
ATOM 1057 C C . GLY A 1 128 ? 146.092 150.682 158.842 1.00 40.24 128 GLY A C 1
ATOM 1058 O O . GLY A 1 128 ? 144.941 151.076 159.049 1.00 48.67 128 GLY A O 1
ATOM 1059 N N . GLU A 1 129 ? 146.844 151.089 157.827 1.00 56.89 129 GLU A N 1
ATOM 1060 C CA . GLU A 1 129 ? 146.368 151.964 156.766 1.00 53.98 129 GLU A CA 1
ATOM 1061 C C . GLU A 1 129 ? 146.153 151.137 155.507 1.00 53.99 129 GLU A C 1
ATOM 1062 O O . GLU A 1 129 ? 147.059 150.417 155.070 1.00 57.48 129 GLU A O 1
ATOM 1068 N N . VAL A 1 130 ? 144.956 151.233 154.937 1.00 53.14 130 VAL A N 1
ATOM 1069 C CA . VAL A 1 130 ? 144.578 150.502 153.736 1.00 54.74 130 VAL A CA 1
ATOM 1070 C C . VAL A 1 130 ? 144.595 151.466 152.560 1.00 51.25 130 VAL A C 1
ATOM 1071 O O . VAL A 1 130 ? 144.035 152.571 152.637 1.00 56.66 130 VAL A O 1
ATOM 1075 N N . GLN A 1 131 ? 145.252 151.052 151.478 1.00 53.50 131 GLN A N 1
ATOM 1076 C CA . GLN A 1 131 ? 145.374 151.820 150.246 1.00 48.87 131 GLN A CA 1
ATOM 1077 C C . GLN A 1 131 ? 144.826 150.969 149.109 1.00 45.71 131 GLN A C 1
ATOM 1078 O O . GLN A 1 131 ? 145.423 149.951 148.744 1.00 49.83 131 GLN A O 1
ATOM 1084 N N . LYS A 1 132 ? 143.694 151.380 148.556 1.00 50.38 132 LYS A N 1
ATOM 1085 C CA . LYS A 1 132 ? 143.085 150.699 147.422 1.00 53.39 132 LYS A CA 1
ATOM 1086 C C . LYS A 1 132 ? 143.531 151.394 146.143 1.00 48.07 132 LYS A C 1
ATOM 1087 O O . LYS A 1 132 ? 143.299 152.595 145.977 1.00 50.68 132 LYS A O 1
ATOM 1093 N N . LEU A 1 133 ? 144.171 150.644 145.250 1.00 50.65 133 LEU A N 1
ATOM 1094 C CA . LEU A 1 133 ? 144.703 151.173 144.003 1.00 47.82 133 LEU A CA 1
ATOM 1095 C C . LEU A 1 133 ? 143.952 150.565 142.828 1.00 48.75 133 LEU A C 1
ATOM 1096 O O . LEU A 1 133 ? 143.778 149.345 142.759 1.00 54.18 133 LEU A O 1
ATOM 1101 N N . ILE A 1 134 ? 143.512 151.418 141.910 1.00 52.98 134 ILE A N 1
ATOM 1102 C CA . ILE A 1 134 ? 142.850 151.003 140.682 1.00 57.36 134 ILE A CA 1
ATOM 1103 C C . ILE A 1 134 ? 143.672 151.531 139.516 1.00 54.61 134 ILE A C 1
ATOM 1104 O O . ILE A 1 134 ? 143.954 152.735 139.440 1.00 54.30 134 ILE A O 1
ATOM 1109 N N . LEU A 1 135 ? 144.065 150.628 138.621 1.00 56.21 135 LEU A N 1
ATOM 1110 C CA . LEU A 1 135 ? 144.878 150.935 137.453 1.00 53.54 135 LEU A CA 1
ATOM 1111 C C . LEU A 1 135 ? 144.041 150.664 136.214 1.00 54.90 135 LEU A C 1
ATOM 1112 O O . LEU A 1 135 ? 143.589 149.535 136.009 1.00 60.03 135 LEU A O 1
ATOM 1117 N N . LYS A 1 136 ? 143.843 151.687 135.386 1.00 59.31 136 LYS A N 1
ATOM 1118 C CA . LYS A 1 136 ? 142.944 151.591 134.244 1.00 59.41 136 LYS A CA 1
ATOM 1119 C C . LYS A 1 136 ? 143.663 151.999 132.967 1.00 61.04 136 LYS A C 1
ATOM 1120 O O . LYS A 1 136 ? 144.347 153.027 132.933 1.00 64.04 136 LYS A O 1
ATOM 1126 N N . ASN A 1 137 ? 143.507 151.187 131.922 1.00 65.21 137 ASN A N 1
ATOM 1127 C CA . ASN A 1 137 ? 144.011 151.502 130.587 1.00 62.98 137 ASN A CA 1
ATOM 1128 C C . ASN A 1 137 ? 142.908 152.233 129.830 1.00 62.07 137 ASN A C 1
ATOM 1129 O O . ASN A 1 137 ? 141.930 151.624 129.393 1.00 64.99 137 ASN A O 1
ATOM 1134 N N . GLU A 1 138 ? 143.066 153.545 129.675 1.00 65.55 138 GLU A N 1
ATOM 1135 C CA . GLU A 1 138 ? 142.111 154.368 128.949 1.00 65.81 138 GLU A CA 1
ATOM 1136 C C . GLU A 1 138 ? 142.572 154.684 127.532 1.00 70.40 138 GLU A C 1
ATOM 1137 O O . GLU A 1 138 ? 141.949 155.509 126.859 1.00 74.50 138 GLU A O 1
ATOM 1143 N N . GLY A 1 139 ? 143.648 154.052 127.069 1.00 73.47 139 GLY A N 1
ATOM 1144 C CA . GLY A 1 139 ? 144.123 154.224 125.715 1.00 69.49 139 GLY A CA 1
ATOM 1145 C C . GLY A 1 139 ? 143.488 153.235 124.757 1.00 72.44 139 GLY A C 1
ATOM 1146 O O . GLY A 1 139 ? 142.601 152.455 125.110 1.00 74.41 139 GLY A O 1
ATOM 1147 N N . GLN A 1 140 ? 143.959 153.277 123.514 1.00 78.57 140 GLN A N 1
ATOM 1148 C CA . GLN A 1 140 ? 143.440 152.424 122.456 1.00 78.98 140 GLN A CA 1
ATOM 1149 C C . GLN A 1 140 ? 144.353 151.249 122.135 1.00 78.72 140 GLN A C 1
ATOM 1150 O O . GLN A 1 140 ? 144.061 150.493 121.205 1.00 80.27 140 GLN A O 1
ATOM 1156 N N . ASP A 1 141 ? 145.439 151.070 122.882 1.00 80.35 141 ASP A N 1
ATOM 1157 C CA . ASP A 1 141 ? 146.405 150.018 122.613 1.00 78.95 141 ASP A CA 1
ATOM 1158 C C . ASP A 1 141 ? 146.666 149.216 123.879 1.00 79.65 141 ASP A C 1
ATOM 1159 O O . ASP A 1 141 ? 146.525 149.722 124.995 1.00 81.38 141 ASP A O 1
ATOM 1164 N N . LYS A 1 142 ? 147.038 147.955 123.689 1.00 73.97 142 LYS A N 1
ATOM 1165 C CA . LYS A 1 142 ? 147.402 147.101 124.809 1.00 73.29 142 LYS A CA 1
ATOM 1166 C C . LYS A 1 142 ? 148.698 147.596 125.443 1.00 74.08 142 LYS A C 1
ATOM 1167 O O . LYS A 1 142 ? 149.606 148.062 124.750 1.00 79.05 142 LYS A O 1
ATOM 1173 N N . LYS A 1 143 ? 148.782 147.496 126.768 1.00 63.53 143 LYS A N 1
ATOM 1174 C CA . LYS A 1 143 ? 149.879 148.084 127.522 1.00 65.32 143 LYS A CA 1
ATOM 1175 C C . LYS A 1 143 ? 150.516 147.054 128.441 1.00 64.94 143 LYS A C 1
ATOM 1176 O O . LYS A 1 143 ? 149.834 146.183 128.986 1.00 63.39 143 LYS A O 1
ATOM 1182 N N . LYS A 1 144 ? 151.832 147.167 128.609 1.00 64.44 144 LYS A N 1
ATOM 1183 C CA . LYS A 1 144 ? 152.602 146.351 129.542 1.00 59.40 144 LYS A CA 1
ATOM 1184 C C . LYS A 1 144 ? 153.370 147.304 130.447 1.00 60.50 144 LYS A C 1
ATOM 1185 O O . LYS A 1 144 ? 154.297 147.980 129.992 1.00 67.24 144 LYS A O 1
ATOM 1191 N N . ILE A 1 145 ? 152.989 147.367 131.723 1.00 54.77 145 ILE A N 1
ATOM 1192 C CA . ILE A 1 145 ? 153.545 148.336 132.655 1.00 56.40 145 ILE A CA 1
ATOM 1193 C C . ILE A 1 145 ? 154.036 147.610 133.901 1.00 55.70 145 ILE A C 1
ATOM 1194 O O . ILE A 1 145 ? 153.787 146.422 134.099 1.00 59.33 145 ILE A O 1
ATOM 1199 N N . THR A 1 146 ? 154.760 148.348 134.738 1.00 51.55 146 THR A N 1
ATOM 1200 C CA . THR A 1 146 ? 155.201 147.853 136.034 1.00 46.77 146 THR A CA 1
ATOM 1201 C C . THR A 1 146 ? 154.778 148.840 137.111 1.00 49.88 146 THR A C 1
ATOM 1202 O O . THR A 1 146 ? 154.940 150.053 136.950 1.00 53.29 146 THR A O 1
ATOM 1206 N N . LEU A 1 147 ? 154.233 148.319 138.203 1.00 44.30 147 LEU A N 1
ATOM 1207 C CA . LEU A 1 147 ? 153.811 149.124 139.337 1.00 40.97 147 LEU A CA 1
ATOM 1208 C C . LEU A 1 147 ? 154.789 148.919 140.484 1.00 45.40 147 LEU A C 1
ATOM 1209 O O . LEU A 1 147 ? 155.097 147.779 140.844 1.00 51.73 147 LEU A O 1
ATOM 1214 N N . PHE A 1 148 ? 155.279 150.022 141.041 1.00 40.77 148 PHE A N 1
ATOM 1215 C CA . PHE A 1 148 ? 156.162 150.019 142.197 1.00 46.52 148 PHE A CA 1
ATOM 1216 C C . PHE A 1 148 ? 155.452 150.694 143.361 1.00 43.48 148 PHE A C 1
ATOM 1217 O O . PHE A 1 148 ? 154.863 151.764 143.194 1.00 52.59 148 PHE A O 1
ATOM 1225 N N . SER A 1 149 ? 155.515 150.073 144.531 1.00 53.95 149 SER A N 1
ATOM 1226 C CA . SER A 1 149 ? 155.026 150.662 145.770 1.00 49.13 149 SER A CA 1
ATOM 1227 C C . SER A 1 149 ? 156.210 150.854 146.701 1.00 53.68 149 SER A C 1
ATOM 1228 O O . SER A 1 149 ? 157.028 149.943 146.844 1.00 67.74 149 SER A O 1
ATOM 1231 N N . PHE A 1 150 ? 156.298 152.025 147.332 1.00 43.15 150 PHE A N 1
ATOM 1232 C CA . PHE A 1 150 ? 157.439 152.356 148.173 1.00 45.48 150 PHE A CA 1
ATOM 1233 C C . PHE A 1 150 ? 156.989 153.081 149.433 1.00 47.90 150 PHE A C 1
ATOM 1234 O O . PHE A 1 150 ? 156.213 154.040 149.362 1.00 53.64 150 PHE A O 1
ATOM 1242 N N . ILE A 1 151 ? 157.490 152.616 150.578 1.00 49.45 151 ILE A N 1
ATOM 1243 C CA . ILE A 1 151 ? 157.461 153.362 151.831 1.00 46.48 151 ILE A CA 1
ATOM 1244 C C . ILE A 1 151 ? 158.831 153.239 152.485 1.00 49.33 151 ILE A C 1
ATOM 1245 O O . ILE A 1 151 ? 159.568 152.276 152.251 1.00 55.77 151 ILE A O 1
ATOM 1250 N N . GLU A 1 152 ? 159.169 154.224 153.312 1.00 51.32 152 GLU A N 1
ATOM 1251 C CA . GLU A 1 152 ? 160.418 154.238 154.064 1.00 47.64 152 GLU A CA 1
ATOM 1252 C C . GLU A 1 152 ? 160.103 154.069 155.545 1.00 52.96 152 GLU A C 1
ATOM 1253 O O . GLU A 1 152 ? 159.348 154.863 156.115 1.00 58.80 152 GLU A O 1
ATOM 1259 N N . PHE A 1 153 ? 160.683 153.045 156.161 1.00 44.10 153 PHE A N 1
ATOM 1260 C CA . PHE A 1 153 ? 160.391 152.734 157.553 1.00 47.46 153 PHE A CA 1
ATOM 1261 C C . PHE A 1 153 ? 161.110 153.686 158.501 1.00 48.08 153 PHE A C 1
ATOM 1262 O O . PHE A 1 153 ? 162.170 154.233 158.191 1.00 50.64 153 PHE A O 1
ATOM 1270 N N . SER A 1 154 ? 160.512 153.877 159.669 1.00 58.96 154 SER A N 1
ATOM 1271 C CA . SER A 1 154 ? 161.136 154.581 160.777 1.00 48.35 154 SER A CA 1
ATOM 1272 C C . SER A 1 154 ? 161.566 153.576 161.837 1.00 56.08 154 SER A C 1
ATOM 1273 O O . SER A 1 154 ? 161.087 152.442 161.880 1.00 58.25 154 SER A O 1
ATOM 1276 N N . LEU A 1 155 ? 162.473 154.010 162.707 1.00 60.42 155 LEU A N 1
ATOM 1277 C CA . LEU A 1 155 ? 163.013 153.154 163.761 1.00 56.25 155 LEU A CA 1
ATOM 1278 C C . LEU A 1 155 ? 162.302 153.378 165.089 1.00 58.88 155 LEU A C 1
ATOM 1279 O O . LEU A 1 155 ? 162.931 153.399 166.149 1.00 64.16 155 LEU A O 1
ATOM 1284 N N . TRP A 1 156 ? 160.983 153.587 165.029 1.00 51.79 156 TRP A N 1
ATOM 1285 C CA . TRP A 1 156 ? 160.100 153.678 166.188 1.00 49.01 156 TRP A CA 1
ATOM 1286 C C . TRP A 1 156 ? 160.342 154.956 166.981 1.00 54.01 156 TRP A C 1
ATOM 1287 O O . TRP A 1 156 ? 159.501 155.859 166.977 1.00 58.79 156 TRP A O 1
ATOM 1298 N N . ASN A 1 157 ? 161.481 155.047 167.661 1.00 59.50 157 ASN A N 1
ATOM 1299 C CA . ASN A 1 157 ? 161.840 156.251 168.402 1.00 53.95 157 ASN A CA 1
ATOM 1300 C C . ASN A 1 157 ? 162.310 157.307 167.408 1.00 56.73 157 ASN A C 1
ATOM 1301 O O . ASN A 1 157 ? 163.393 157.183 166.830 1.00 60.25 157 ASN A O 1
ATOM 1306 N N . ALA A 1 158 ? 161.495 158.346 167.211 1.00 56.47 158 ALA A N 1
ATOM 1307 C CA . ALA A 1 158 ? 161.780 159.336 166.176 1.00 63.33 158 ALA A CA 1
ATOM 1308 C C . ALA A 1 158 ? 163.037 160.142 166.492 1.00 59.71 158 ALA A C 1
ATOM 1309 O O . ALA A 1 158 ? 163.868 160.378 165.605 1.00 65.03 158 ALA A O 1
ATOM 1311 N N . TYR A 1 159 ? 163.192 160.574 167.745 1.00 59.16 159 TYR A N 1
ATOM 1312 C CA . TYR A 1 159 ? 164.382 161.324 168.132 1.00 65.16 159 TYR A CA 1
ATOM 1313 C C . TYR A 1 159 ? 165.638 160.478 167.965 1.00 64.87 159 TYR A C 1
ATOM 1314 O O . TYR A 1 159 ? 166.648 160.937 167.416 1.00 62.41 159 TYR A O 1
ATOM 1323 N N . ASP A 1 160 ? 165.587 159.226 168.426 1.00 61.13 160 ASP A N 1
ATOM 1324 C CA . ASP A 1 160 ? 166.694 158.306 168.201 1.00 62.11 160 ASP A CA 1
ATOM 1325 C C . ASP A 1 160 ? 166.874 158.014 166.719 1.00 65.76 160 ASP A C 1
ATOM 1326 O O . ASP A 1 160 ? 168.003 157.820 166.255 1.00 67.54 160 ASP A O 1
ATOM 1331 N N . ASP A 1 161 ? 165.774 157.979 165.964 1.00 65.21 161 ASP A N 1
ATOM 1332 C CA . ASP A 1 161 ? 165.854 157.743 164.528 1.00 60.09 161 ASP A CA 1
ATOM 1333 C C . ASP A 1 161 ? 166.614 158.854 163.819 1.00 64.85 161 ASP A C 1
ATOM 1334 O O . ASP A 1 161 ? 167.322 158.593 162.840 1.00 71.01 161 ASP A O 1
ATOM 1339 N N . MET A 1 162 ? 166.483 160.091 164.288 1.00 67.09 162 MET A N 1
ATOM 1340 C CA . MET A 1 162 ? 167.110 161.224 163.623 1.00 63.96 162 MET A CA 1
ATOM 1341 C C . MET A 1 162 ? 168.348 161.760 164.338 1.00 66.55 162 MET A C 1
ATOM 1342 O O . MET A 1 162 ? 168.898 162.773 163.900 1.00 68.35 162 MET A O 1
ATOM 1347 N N . THR A 1 163 ? 168.808 161.120 165.416 1.00 62.98 163 THR A N 1
ATOM 1348 C CA . THR A 1 163 ? 170.006 161.628 166.081 1.00 60.40 163 THR A CA 1
ATOM 1349 C C . THR A 1 163 ? 171.078 160.570 166.335 1.00 61.71 163 THR A C 1
ATOM 1350 O O . THR A 1 163 ? 172.269 160.893 166.360 1.00 60.63 163 THR A O 1
ATOM 1354 N N . ASN A 1 164 ? 170.681 159.313 166.514 1.00 61.61 164 ASN A N 1
ATOM 1355 C CA . ASN A 1 164 ? 171.555 158.272 167.058 1.00 57.48 164 ASN A CA 1
ATOM 1356 C C . ASN A 1 164 ? 172.088 157.330 165.984 1.00 56.14 164 ASN A C 1
ATOM 1357 O O . ASN A 1 164 ? 172.122 156.113 166.178 1.00 60.02 164 ASN A O 1
ATOM 1362 N N . PHE A 1 165 ? 172.493 157.872 164.833 1.00 59.89 165 PHE A N 1
ATOM 1363 C CA . PHE A 1 165 ? 172.935 157.040 163.716 1.00 56.76 165 PHE A CA 1
ATOM 1364 C C . PHE A 1 165 ? 174.088 156.120 164.093 1.00 58.59 165 PHE A C 1
ATOM 1365 O O . PHE A 1 165 ? 174.176 155.000 163.572 1.00 61.97 165 PHE A O 1
ATOM 1373 N N . GLN A 1 166 ? 174.957 156.557 165.012 1.00 57.55 166 GLN A N 1
ATOM 1374 C CA . GLN A 1 166 ? 176.135 155.779 165.381 1.00 55.01 166 GLN A CA 1
ATOM 1375 C C . GLN A 1 166 ? 175.780 154.406 165.932 1.00 55.69 166 GLN A C 1
ATOM 1376 O O . GLN A 1 166 ? 176.624 153.505 165.908 1.00 56.51 166 GLN A O 1
ATOM 1382 N N . ARG A 1 167 ? 174.561 154.225 166.435 1.00 58.63 167 ARG A N 1
ATOM 1383 C CA . ARG A 1 167 ? 174.068 152.905 166.798 1.00 53.99 167 ARG A CA 1
ATOM 1384 C C . ARG A 1 167 ? 173.058 152.368 165.790 1.00 57.96 167 ARG A C 1
ATOM 1385 O O . ARG A 1 167 ? 173.162 151.214 165.366 1.00 54.31 167 ARG A O 1
ATOM 1393 N N . ASN A 1 168 ? 172.094 153.192 165.376 1.00 56.76 168 ASN A N 1
ATOM 1394 C CA . ASN A 1 168 ? 170.958 152.675 164.626 1.00 53.84 168 ASN A CA 1
ATOM 1395 C C . ASN A 1 168 ? 171.265 152.415 163.157 1.00 60.86 168 ASN A C 1
ATOM 1396 O O . ASN A 1 168 ? 170.407 151.869 162.456 1.00 64.61 168 ASN A O 1
ATOM 1401 N N . PHE A 1 169 ? 172.453 152.780 162.667 1.00 58.30 169 PHE A N 1
ATOM 1402 C CA . PHE A 1 169 ? 172.820 152.355 161.322 1.00 54.95 169 PHE A CA 1
ATOM 1403 C C . PHE A 1 169 ? 173.165 150.874 161.254 1.00 50.91 169 PHE A C 1
ATOM 1404 O O . PHE A 1 169 ? 173.359 150.351 160.153 1.00 59.15 169 PHE A O 1
ATOM 1412 N N . SER A 1 170 ? 173.250 150.191 162.396 1.00 54.90 170 SER A N 1
ATOM 1413 C CA . SER A 1 170 ? 173.574 148.772 162.441 1.00 54.68 170 SER A CA 1
ATOM 1414 C C . SER A 1 170 ? 172.458 147.925 163.041 1.00 56.16 170 SER A C 1
ATOM 1415 O O . SER A 1 170 ? 172.703 146.768 163.400 1.00 65.30 170 SER A O 1
ATOM 1418 N N . THR A 1 171 ? 171.239 148.457 163.156 1.00 55.80 171 THR A N 1
ATOM 1419 C CA . THR A 1 171 ? 170.156 147.735 163.809 1.00 58.02 171 THR A CA 1
ATOM 1420 C C . THR A 1 171 ? 168.996 147.372 162.894 1.00 58.47 171 THR A C 1
ATOM 1421 O O . THR A 1 171 ? 168.221 146.479 163.245 1.00 62.91 171 THR A O 1
ATOM 1425 N N . GLY A 1 172 ? 168.854 148.032 161.746 1.00 58.98 172 GLY A N 1
ATOM 1426 C CA . GLY A 1 172 ? 167.730 147.793 160.860 1.00 49.05 172 GLY A CA 1
ATOM 1427 C C . GLY A 1 172 ? 167.617 146.367 160.362 1.00 54.80 172 GLY A C 1
ATOM 1428 O O . GLY A 1 172 ? 168.562 145.827 159.781 1.00 61.82 172 GLY A O 1
ATOM 1429 N N . GLU A 1 173 ? 166.458 145.748 160.579 1.00 59.18 173 GLU A N 1
ATOM 1430 C CA . GLU A 1 173 ? 166.235 144.357 160.217 1.00 58.57 173 GLU A CA 1
ATOM 1431 C C . GLU A 1 173 ? 164.868 144.210 159.568 1.00 59.17 173 GLU A C 1
ATOM 1432 O O . GLU A 1 173 ? 163.899 144.839 159.999 1.00 60.89 173 GLU A O 1
ATOM 1438 N N . VAL A 1 174 ? 164.796 143.375 158.531 1.00 51.57 174 VAL A N 1
ATOM 1439 C CA . VAL A 1 174 ? 163.552 143.113 157.823 1.00 56.02 174 VAL A CA 1
ATOM 1440 C C . VAL A 1 174 ? 163.408 141.617 157.582 1.00 50.76 174 VAL A C 1
ATOM 1441 O O . VAL A 1 174 ? 164.354 140.840 157.717 1.00 57.56 174 VAL A O 1
ATOM 1445 N N . GLU A 1 175 ? 162.190 141.230 157.228 1.00 57.02 175 GLU A N 1
ATOM 1446 C CA . GLU A 1 175 ? 161.867 139.896 156.752 1.00 52.21 175 GLU A CA 1
ATOM 1447 C C . GLU A 1 175 ? 161.015 140.038 155.499 1.00 57.05 175 GLU A C 1
ATOM 1448 O O . GLU A 1 175 ? 160.249 140.991 155.365 1.00 59.89 175 GLU A O 1
ATOM 1454 N N . ILE A 1 176 ? 161.164 139.107 154.565 1.00 55.24 176 ILE A N 1
ATOM 1455 C CA . ILE A 1 176 ? 160.389 139.132 153.329 1.00 49.30 176 ILE A CA 1
ATOM 1456 C C . ILE A 1 176 ? 159.752 137.766 153.147 1.00 53.82 176 ILE A C 1
ATOM 1457 O O . ILE A 1 176 ? 160.460 136.754 153.079 1.00 61.36 176 ILE A O 1
ATOM 1462 N N . GLU A 1 177 ? 158.424 137.731 153.066 1.00 60.58 177 GLU A N 1
ATOM 1463 C CA . GLU A 1 177 ? 157.721 136.467 152.874 1.00 59.96 177 GLU A CA 1
ATOM 1464 C C . GLU A 1 177 ? 156.516 136.710 151.981 1.00 61.59 177 GLU A C 1
ATOM 1465 O O . GLU A 1 177 ? 155.672 137.555 152.296 1.00 64.23 177 GLU A O 1
ATOM 1471 N N . GLY A 1 178 ? 156.441 135.967 150.882 1.00 57.13 178 GLY A N 1
ATOM 1472 C CA . GLY A 1 178 ? 155.342 136.146 149.949 1.00 52.14 178 GLY A CA 1
ATOM 1473 C C . GLY A 1 178 ? 155.332 137.555 149.400 1.00 55.98 178 GLY A C 1
ATOM 1474 O O . GLY A 1 178 ? 156.326 138.045 148.854 1.00 61.02 178 GLY A O 1
ATOM 1475 N N . SER A 1 179 ? 154.192 138.225 149.548 1.00 54.41 179 SER A N 1
ATOM 1476 C CA . SER A 1 179 ? 154.033 139.610 149.134 1.00 51.08 179 SER A CA 1
ATOM 1477 C C . SER A 1 179 ? 154.073 140.573 150.313 1.00 49.70 179 SER A C 1
ATOM 1478 O O . SER A 1 179 ? 153.549 141.686 150.215 1.00 50.68 179 SER A O 1
ATOM 1481 N N . VAL A 1 180 ? 154.678 140.167 151.427 1.00 53.32 180 VAL A N 1
ATOM 1482 C CA . VAL A 1 180 ? 154.728 140.978 152.636 1.00 43.04 180 VAL A CA 1
ATOM 1483 C C . VAL A 1 180 ? 156.182 141.235 153.006 1.00 48.56 180 VAL A C 1
ATOM 1484 O O . VAL A 1 180 ? 157.023 140.329 152.951 1.00 50.91 180 VAL A O 1
ATOM 1488 N N . ILE A 1 181 ? 156.474 142.483 153.365 1.00 51.08 181 ILE A N 1
ATOM 1489 C CA . ILE A 1 181 ? 157.771 142.880 153.897 1.00 42.50 181 ILE A CA 1
ATOM 1490 C C . ILE A 1 181 ? 157.554 143.365 155.323 1.00 45.21 181 ILE A C 1
ATOM 1491 O O . ILE A 1 181 ? 156.845 144.352 155.546 1.00 49.82 181 ILE A O 1
ATOM 1496 N N . TYR A 1 182 ? 158.164 142.678 156.280 1.00 47.89 182 TYR A N 1
ATOM 1497 C CA . TYR A 1 182 ? 158.026 142.979 157.697 1.00 45.11 182 TYR A CA 1
ATOM 1498 C C . TYR A 1 182 ? 159.237 143.766 158.175 1.00 46.96 182 TYR A C 1
ATOM 1499 O O . TYR A 1 182 ? 160.378 143.377 157.913 1.00 55.71 182 TYR A O 1
ATOM 1508 N N . HIS A 1 183 ? 158.983 144.865 158.875 1.00 48.54 183 HIS A N 1
ATOM 1509 C CA . HIS A 1 183 ? 160.016 145.634 159.552 1.00 50.05 183 HIS A CA 1
ATOM 1510 C C . HIS A 1 183 ? 160.029 145.236 161.024 1.00 45.62 183 HIS A C 1
ATOM 1511 O O . HIS A 1 183 ? 159.016 145.382 161.721 1.00 51.50 183 HIS A O 1
ATOM 1518 N N . LYS A 1 184 ? 161.176 144.741 161.486 1.00 47.08 184 LYS A N 1
ATOM 1519 C CA . LYS A 1 184 ? 161.316 144.142 162.810 1.00 55.83 184 LYS A CA 1
ATOM 1520 C C . LYS A 1 184 ? 162.615 144.596 163.472 1.00 54.75 184 LYS A C 1
ATOM 1521 O O . LYS A 1 184 ? 163.366 143.799 164.033 1.00 58.18 184 LYS A O 1
ATOM 1527 N N . THR A 1 185 ? 162.896 145.893 163.408 1.00 54.56 185 THR A N 1
ATOM 1528 C CA . THR A 1 185 ? 164.084 146.430 164.059 1.00 51.42 185 THR A CA 1
ATOM 1529 C C . THR A 1 185 ? 163.921 146.381 165.575 1.00 54.27 185 THR A C 1
ATOM 1530 O O . THR A 1 185 ? 162.909 146.834 166.116 1.00 51.63 185 THR A O 1
ATOM 1534 N N . GLU A 1 186 ? 164.923 145.822 166.254 1.00 56.52 186 GLU A N 1
ATOM 1535 C CA . GLU A 1 186 ? 164.972 145.637 167.703 1.00 56.57 186 GLU A CA 1
ATOM 1536 C C . GLU A 1 186 ? 163.908 144.675 168.216 1.00 58.48 186 GLU A C 1
ATOM 1537 O O . GLU A 1 186 ? 163.694 144.586 169.429 1.00 57.02 186 GLU A O 1
ATOM 1543 N N . TYR A 1 187 ? 163.233 143.951 167.320 1.00 57.26 187 TYR A N 1
ATOM 1544 C CA . TYR A 1 187 ? 162.331 142.887 167.743 1.00 47.11 187 TYR A CA 1
ATOM 1545 C C . TYR A 1 187 ? 163.088 141.759 168.428 1.00 50.95 187 TYR A C 1
ATOM 1546 O O . TYR A 1 187 ? 162.515 141.032 169.244 1.00 57.17 187 TYR A O 1
ATOM 1555 N N . ARG A 1 188 ? 164.375 141.607 168.118 1.00 59.61 188 ARG A N 1
ATOM 1556 C CA . ARG A 1 188 ? 165.154 140.506 168.663 1.00 55.82 188 ARG A CA 1
ATOM 1557 C C . ARG A 1 188 ? 165.482 140.685 170.140 1.00 58.03 188 ARG A C 1
ATOM 1558 O O . ARG A 1 188 ? 165.804 139.696 170.806 1.00 61.53 188 ARG A O 1
ATOM 1566 N N . GLU A 1 189 ? 165.408 141.905 170.676 1.00 57.33 189 GLU A N 1
ATOM 1567 C CA . GLU A 1 189 ? 165.846 142.145 172.044 1.00 57.57 189 GLU A CA 1
ATOM 1568 C C . GLU A 1 189 ? 164.712 142.530 172.987 1.00 61.41 189 GLU A C 1
ATOM 1569 O O . GLU A 1 189 ? 164.445 141.804 173.947 1.00 73.98 189 GLU A O 1
ATOM 1575 N N . ARG A 1 190 ? 164.004 143.630 172.734 1.00 53.25 190 ARG A N 1
ATOM 1576 C CA . ARG A 1 190 ? 163.053 144.140 173.716 1.00 54.75 190 ARG A CA 1
ATOM 1577 C C . ARG A 1 190 ? 161.726 144.602 173.140 1.00 56.58 190 ARG A C 1
ATOM 1578 O O . ARG A 1 190 ? 160.807 144.873 173.919 1.00 50.92 190 ARG A O 1
ATOM 1586 N N . ARG A 1 191 ? 161.590 144.705 171.824 1.00 56.00 191 ARG A N 1
ATOM 1587 C CA . ARG A 1 191 ? 160.344 145.144 171.215 1.00 50.54 191 ARG A CA 1
ATOM 1588 C C . ARG A 1 191 ? 159.505 143.933 170.838 1.00 51.99 191 ARG A C 1
ATOM 1589 O O . ARG A 1 191 ? 159.980 143.035 170.139 1.00 56.04 191 ARG A O 1
ATOM 1597 N N . ASN A 1 192 ? 158.261 143.910 171.309 1.00 51.14 192 ASN A N 1
ATOM 1598 C CA . ASN A 1 192 ? 157.315 142.856 170.978 1.00 49.37 192 ASN A CA 1
ATOM 1599 C C . ASN A 1 192 ? 156.403 143.240 169.821 1.00 52.64 192 ASN A C 1
ATOM 1600 O O . ASN A 1 192 ? 155.429 142.533 169.547 1.00 55.75 192 ASN A O 1
ATOM 1605 N N . HIS A 1 193 ? 156.704 144.336 169.133 1.00 50.83 193 HIS A N 1
ATOM 1606 C CA . HIS A 1 193 ? 155.885 144.850 168.050 1.00 52.05 193 HIS A CA 1
ATOM 1607 C C . HIS A 1 193 ? 156.704 144.937 166.769 1.00 49.31 193 HIS A C 1
ATOM 1608 O O . HIS A 1 193 ? 157.932 145.045 166.796 1.00 56.16 193 HIS A O 1
ATOM 1615 N N . TYR A 1 194 ? 156.003 144.885 165.639 1.00 47.66 194 TYR A N 1
ATOM 1616 C CA . TYR A 1 194 ? 156.635 145.055 164.337 1.00 44.09 194 TYR A CA 1
ATOM 1617 C C . TYR A 1 194 ? 155.644 145.690 163.372 1.00 49.55 194 TYR A C 1
ATOM 1618 O O . TYR A 1 194 ? 154.460 145.859 163.679 1.00 49.75 194 TYR A O 1
ATOM 1627 N N . ALA A 1 195 ? 156.147 146.057 162.197 1.00 46.43 195 ALA A N 1
ATOM 1628 C CA . ALA A 1 195 ? 155.320 146.630 161.146 1.00 44.21 195 ALA A CA 1
ATOM 1629 C C . ALA A 1 195 ? 155.411 145.760 159.900 1.00 44.73 195 ALA A C 1
ATOM 1630 O O . ALA A 1 195 ? 156.291 144.912 159.775 1.00 45.27 195 ALA A O 1
ATOM 1632 N N . PHE A 1 196 ? 154.484 145.966 158.971 1.00 50.09 196 PHE A N 1
ATOM 1633 C CA . PHE A 1 196 ? 154.545 145.241 157.710 1.00 42.14 196 PHE A CA 1
ATOM 1634 C C . PHE A 1 196 ? 153.911 146.067 156.601 1.00 47.38 196 PHE A C 1
ATOM 1635 O O . PHE A 1 196 ? 153.049 146.913 156.846 1.00 54.65 196 PHE A O 1
ATOM 1643 N N . TYR A 1 197 ? 154.366 145.810 155.377 1.00 48.63 197 TYR A N 1
ATOM 1644 C CA . TYR A 1 197 ? 153.786 146.367 154.162 1.00 39.45 197 TYR A CA 1
ATOM 1645 C C . TYR A 1 197 ? 153.446 145.205 153.244 1.00 38.36 197 TYR A C 1
ATOM 1646 O O . TYR A 1 197 ? 154.329 144.418 152.885 1.00 47.09 197 TYR A O 1
ATOM 1655 N N . SER A 1 198 ? 152.176 145.092 152.868 1.00 44.04 198 SER A N 1
ATOM 1656 C CA . SER A 1 198 ? 151.714 143.947 152.097 1.00 48.12 198 SER A CA 1
ATOM 1657 C C . SER A 1 198 ? 150.834 144.394 150.939 1.00 47.57 198 SER A C 1
ATOM 1658 O O . SER A 1 198 ? 150.239 145.472 150.963 1.00 50.54 198 SER A O 1
ATOM 1661 N N . VAL A 1 199 ? 150.763 143.540 149.921 1.00 43.23 199 VAL A N 1
ATOM 1662 C CA . VAL A 1 199 ? 149.831 143.687 148.811 1.00 42.33 199 VAL A CA 1
ATOM 1663 C C . VAL A 1 199 ? 149.147 142.343 148.594 1.00 46.87 199 VAL A C 1
ATOM 1664 O O . VAL A 1 199 ? 149.735 141.283 148.827 1.00 55.26 199 VAL A O 1
ATOM 1668 N N . ASN A 1 200 ? 147.887 142.391 148.155 1.00 44.92 200 ASN A N 1
ATOM 1669 C CA . ASN A 1 200 ? 147.039 141.207 148.064 1.00 47.04 200 ASN A CA 1
ATOM 1670 C C . ASN A 1 200 ? 147.183 140.470 146.736 1.00 51.42 200 ASN A C 1
ATOM 1671 O O . ASN A 1 200 ? 146.258 139.759 146.321 1.00 56.32 200 ASN A O 1
ATOM 1676 N N . ALA A 1 201 ? 148.320 140.607 146.062 1.00 55.54 201 ALA A N 1
ATOM 1677 C CA . ALA A 1 201 ? 148.550 139.936 144.794 1.00 48.71 201 ALA A CA 1
ATOM 1678 C C . ALA A 1 201 ? 149.973 139.403 144.756 1.00 51.03 201 ALA A C 1
ATOM 1679 O O . ALA A 1 201 ? 150.836 139.823 145.529 1.00 57.39 201 ALA A O 1
ATOM 1681 N N . LYS A 1 202 ? 150.202 138.455 143.851 1.00 56.71 202 LYS A N 1
ATOM 1682 C CA . LYS A 1 202 ? 151.551 137.966 143.602 1.00 51.72 202 LYS A CA 1
ATOM 1683 C C . LYS A 1 202 ? 152.422 139.088 143.053 1.00 54.77 202 LYS A C 1
ATOM 1684 O O . LYS A 1 202 ? 152.010 139.826 142.154 1.00 61.35 202 LYS A O 1
ATOM 1690 N N . ILE A 1 203 ? 153.629 139.213 143.590 1.00 55.33 203 ILE A N 1
ATOM 1691 C CA . ILE A 1 203 ? 154.541 140.281 143.201 1.00 53.33 203 ILE A CA 1
ATOM 1692 C C . ILE A 1 203 ? 155.586 139.731 142.247 1.00 51.96 203 ILE A C 1
ATOM 1693 O O . ILE A 1 203 ? 155.922 138.542 142.266 1.00 54.01 203 ILE A O 1
ATOM 1698 N N . SER A 1 204 ? 156.103 140.613 141.396 1.00 50.32 204 SER A N 1
ATOM 1699 C CA . SER A 1 204 ? 157.230 140.278 140.539 1.00 48.40 204 SER A CA 1
ATOM 1700 C C . SER A 1 204 ? 158.564 140.510 141.229 1.00 53.60 204 SER A C 1
ATOM 1701 O O . SER A 1 204 ? 159.537 139.811 140.928 1.00 59.58 204 SER A O 1
ATOM 1704 N N . GLY A 1 205 ? 158.630 141.468 142.150 1.00 51.73 205 GLY A N 1
ATOM 1705 C CA . GLY A 1 205 ? 159.866 141.709 142.870 1.00 39.63 205 GLY A CA 1
ATOM 1706 C C . GLY A 1 205 ? 159.629 142.565 144.091 1.00 47.65 205 GLY A C 1
ATOM 1707 O O . GLY A 1 205 ? 158.534 143.084 144.315 1.00 51.06 205 GLY A O 1
ATOM 1708 N N . PHE A 1 206 ? 160.689 142.721 144.879 1.00 48.32 206 PHE A N 1
ATOM 1709 C CA . PHE A 1 206 ? 160.624 143.495 146.108 1.00 46.54 206 PHE A CA 1
ATOM 1710 C C . PHE A 1 206 ? 161.925 144.258 146.301 1.00 43.02 206 PHE A C 1
ATOM 1711 O O . PHE A 1 206 ? 162.909 144.053 145.589 1.00 51.37 206 PHE A O 1
ATOM 1719 N N . ASP A 1 207 ? 161.906 145.162 147.276 1.00 52.00 207 ASP A N 1
ATOM 1720 C CA . ASP A 1 207 ? 163.101 145.865 147.720 1.00 46.02 207 ASP A CA 1
ATOM 1721 C C . ASP A 1 207 ? 162.915 146.267 149.175 1.00 53.62 207 ASP A C 1
ATOM 1722 O O . ASP A 1 207 ? 161.848 146.750 149.559 1.00 60.39 207 ASP A O 1
ATOM 1727 N N . SER A 1 208 ? 163.955 146.062 149.983 1.00 55.74 208 SER A N 1
ATOM 1728 C CA . SER A 1 208 ? 163.915 146.461 151.382 1.00 52.25 208 SER A CA 1
ATOM 1729 C C . SER A 1 208 ? 165.098 147.312 151.815 1.00 46.17 208 SER A C 1
ATOM 1730 O O . SER A 1 208 ? 165.072 147.841 152.931 1.00 61.45 208 SER A O 1
ATOM 1733 N N . ASP A 1 209 ? 166.117 147.472 150.981 1.00 53.70 209 ASP A N 1
ATOM 1734 C CA . ASP A 1 209 ? 167.242 148.347 151.273 1.00 51.24 209 ASP A CA 1
ATOM 1735 C C . ASP A 1 209 ? 167.083 149.637 150.479 1.00 48.06 209 ASP A C 1
ATOM 1736 O O . ASP A 1 209 ? 166.861 149.598 149.265 1.00 57.10 209 ASP A O 1
ATOM 1741 N N . ARG A 1 210 ? 167.179 150.775 151.171 1.00 54.46 210 ARG A N 1
ATOM 1742 C CA . ARG A 1 210 ? 166.968 152.064 150.519 1.00 53.02 210 ARG A CA 1
ATOM 1743 C C . ARG A 1 210 ? 168.028 152.334 149.458 1.00 51.22 210 ARG A C 1
ATOM 1744 O O . ARG A 1 210 ? 167.718 152.854 148.381 1.00 60.47 210 ARG A O 1
ATOM 1752 N N . ASP A 1 211 ? 169.284 151.991 149.747 1.00 61.55 211 ASP A N 1
ATOM 1753 C CA . ASP A 1 211 ? 170.362 152.277 148.808 1.00 54.86 211 ASP A CA 1
ATOM 1754 C C . ASP A 1 211 ? 170.233 151.463 147.527 1.00 58.76 211 ASP A C 1
ATOM 1755 O O . ASP A 1 211 ? 170.627 151.935 146.456 1.00 65.30 211 ASP A O 1
ATOM 1760 N N . SER A 1 212 ? 169.701 150.244 147.613 1.00 54.27 212 SER A N 1
ATOM 1761 C CA . SER A 1 212 ? 169.536 149.432 146.413 1.00 52.74 212 SER A CA 1
ATOM 1762 C C . SER A 1 212 ? 168.374 149.925 145.560 1.00 55.90 212 SER A C 1
ATOM 1763 O O . SER A 1 212 ? 168.483 149.989 144.331 1.00 62.84 212 SER A O 1
ATOM 1766 N N . PHE A 1 213 ? 167.252 150.272 146.192 1.00 50.22 213 PHE A N 1
ATOM 1767 C CA . PHE A 1 213 ? 166.080 150.707 145.439 1.00 46.24 213 PHE A CA 1
ATOM 1768 C C . PHE A 1 213 ? 166.290 152.092 144.838 1.00 49.74 213 PHE A C 1
ATOM 1769 O O . PHE A 1 213 ? 165.979 152.324 143.665 1.00 53.12 213 PHE A O 1
ATOM 1777 N N . ILE A 1 214 ? 166.826 153.021 145.623 1.00 49.70 214 ILE A N 1
ATOM 1778 C CA . ILE A 1 214 ? 166.948 154.409 145.188 1.00 50.42 214 ILE A CA 1
ATOM 1779 C C . ILE A 1 214 ? 168.324 154.693 144.604 1.00 55.87 214 ILE A C 1
ATOM 1780 O O . ILE A 1 214 ? 168.444 155.211 143.492 1.00 56.68 214 ILE A O 1
ATOM 1785 N N . GLY A 1 215 ? 169.373 154.361 145.335 1.00 55.03 215 GLY A N 1
ATOM 1786 C CA . GLY A 1 215 ? 170.717 154.765 144.965 1.00 48.30 215 GLY A CA 1
ATOM 1787 C C . GLY A 1 215 ? 171.189 155.860 145.903 1.00 55.51 215 GLY A C 1
ATOM 1788 O O . GLY A 1 215 ? 170.408 156.715 146.337 1.00 61.53 215 GLY A O 1
ATOM 1789 N N . LEU A 1 216 ? 172.486 155.837 146.218 1.00 62.76 216 LEU A N 1
ATOM 1790 C CA . LEU A 1 216 ? 173.030 156.746 147.223 1.00 51.86 216 LEU A CA 1
ATOM 1791 C C . LEU A 1 216 ? 172.895 158.205 146.803 1.00 51.58 216 LEU A C 1
ATOM 1792 O O . LEU A 1 216 ? 172.542 159.062 147.620 1.00 51.57 216 LEU A O 1
ATOM 1797 N N . TYR A 1 217 ? 173.172 158.511 145.538 1.00 51.10 217 TYR A N 1
ATOM 1798 C CA . TYR A 1 217 ? 173.149 159.882 145.048 1.00 48.35 217 TYR A CA 1
ATOM 1799 C C . TYR A 1 217 ? 171.881 160.213 144.275 1.00 49.94 217 TYR A C 1
ATOM 1800 O O . TYR A 1 217 ? 171.824 161.255 143.615 1.00 56.98 217 TYR A O 1
ATOM 1809 N N . ASN A 1 218 ? 170.868 159.359 144.339 1.00 55.22 218 ASN A N 1
ATOM 1810 C CA . ASN A 1 218 ? 169.582 159.619 143.713 1.00 49.47 218 ASN A CA 1
ATOM 1811 C C . ASN A 1 218 ? 168.557 160.026 144.764 1.00 52.50 218 ASN A C 1
ATOM 1812 O O . ASN A 1 218 ? 168.681 159.704 145.947 1.00 59.38 218 ASN A O 1
ATOM 1817 N N . GLY A 1 219 ? 167.536 160.756 144.314 1.00 50.84 219 GLY A N 1
ATOM 1818 C CA . GLY A 1 219 ? 166.445 161.161 145.168 1.00 47.22 219 GLY A CA 1
ATOM 1819 C C . GLY A 1 219 ? 165.191 160.328 144.939 1.00 56.24 219 GLY A C 1
ATOM 1820 O O . GLY A 1 219 ? 165.170 159.360 144.184 1.00 58.26 219 GLY A O 1
ATOM 1821 N N . PHE A 1 220 ? 164.122 160.734 145.626 1.00 57.88 220 PHE A N 1
ATOM 1822 C CA . PHE A 1 220 ? 162.839 160.062 145.454 1.00 48.23 220 PHE A CA 1
ATOM 1823 C C . PHE A 1 220 ? 162.302 160.242 144.041 1.00 52.68 220 PHE A C 1
ATOM 1824 O O . PHE A 1 220 ? 161.536 159.403 143.557 1.00 60.50 220 PHE A O 1
ATOM 1832 N N . ASP A 1 221 ? 162.702 161.320 143.362 1.00 55.80 221 ASP A N 1
ATOM 1833 C CA . ASP A 1 221 ? 162.173 161.630 142.040 1.00 51.95 221 ASP A CA 1
ATOM 1834 C C . ASP A 1 221 ? 162.600 160.629 140.974 1.00 57.52 221 ASP A C 1
ATOM 1835 O O . ASP A 1 221 ? 161.913 160.508 139.955 1.00 61.79 221 ASP A O 1
ATOM 1840 N N . ALA A 1 222 ? 163.706 159.915 141.171 1.00 52.83 222 ALA A N 1
ATOM 1841 C CA . ALA A 1 222 ? 164.191 158.948 140.185 1.00 53.09 222 ALA A CA 1
ATOM 1842 C C . ALA A 1 222 ? 164.956 157.833 140.879 1.00 55.54 222 ALA A C 1
ATOM 1843 O O . ALA A 1 222 ? 166.192 157.789 140.853 1.00 60.72 222 ALA A O 1
ATOM 1845 N N . PRO A 1 223 ? 164.249 156.901 141.517 1.00 60.04 223 PRO A N 1
ATOM 1846 C CA . PRO A 1 223 ? 164.927 155.719 142.064 1.00 53.15 223 PRO A CA 1
ATOM 1847 C C . PRO A 1 223 ? 165.521 154.874 140.948 1.00 47.69 223 PRO A C 1
ATOM 1848 O O . PRO A 1 223 ? 164.927 154.720 139.880 1.00 52.44 223 PRO A O 1
ATOM 1852 N N . GLN A 1 224 ? 166.703 154.311 141.211 1.00 49.13 224 GLN A N 1
ATOM 1853 C CA . GLN A 1 224 ? 167.418 153.572 140.174 1.00 47.21 224 GLN A CA 1
ATOM 1854 C C . GLN A 1 224 ? 166.656 152.323 139.744 1.00 53.14 224 GLN A C 1
ATOM 1855 O O . GLN A 1 224 ? 166.659 151.967 138.560 1.00 59.01 224 GLN A O 1
ATOM 1861 N N . ALA A 1 225 ? 166.000 151.643 140.687 1.00 52.62 225 ALA A N 1
ATOM 1862 C CA . ALA A 1 225 ? 165.217 150.461 140.340 1.00 52.67 225 ALA A CA 1
ATOM 1863 C C . ALA A 1 225 ? 164.026 150.822 139.460 1.00 54.65 225 ALA A C 1
ATOM 1864 O O . ALA A 1 225 ? 163.681 150.077 138.537 1.00 51.89 225 ALA A O 1
ATOM 1866 N N . VAL A 1 226 ? 163.376 151.953 139.740 1.00 55.13 226 VAL A N 1
ATOM 1867 C CA . VAL A 1 226 ? 162.267 152.400 138.904 1.00 56.93 226 VAL A CA 1
ATOM 1868 C C . VAL A 1 226 ? 162.775 152.848 137.538 1.00 54.28 226 VAL A C 1
ATOM 1869 O O . VAL A 1 226 ? 162.134 152.598 136.511 1.00 58.91 226 VAL A O 1
ATOM 1873 N N . VAL A 1 227 ? 163.932 153.514 137.504 1.00 55.88 227 VAL A N 1
ATOM 1874 C CA . VAL A 1 227 ? 164.524 153.928 136.234 1.00 51.44 227 VAL A CA 1
ATOM 1875 C C . VAL A 1 227 ? 164.828 152.713 135.369 1.00 49.13 227 VAL A C 1
ATOM 1876 O O . VAL A 1 227 ? 164.590 152.719 134.155 1.00 62.48 227 VAL A O 1
ATOM 1880 N N . ASN A 1 228 ? 165.350 151.650 135.977 1.00 56.41 228 ASN A N 1
ATOM 1881 C CA . ASN A 1 228 ? 165.629 150.419 135.253 1.00 56.20 228 ASN A CA 1
ATOM 1882 C C . ASN A 1 228 ? 164.385 149.579 134.999 1.00 58.55 228 ASN A C 1
ATOM 1883 O O . ASN A 1 228 ? 164.453 148.625 134.217 1.00 64.09 228 ASN A O 1
ATOM 1888 N N . GLY A 1 229 ? 163.260 149.902 135.633 1.00 58.10 229 GLY A N 1
ATOM 1889 C CA . GLY A 1 229 ? 162.048 149.134 135.443 1.00 49.95 229 GLY A CA 1
ATOM 1890 C C . GLY A 1 229 ? 162.075 147.744 136.032 1.00 59.16 229 GLY A C 1
ATOM 1891 O O . GLY A 1 229 ? 161.321 146.880 135.581 1.00 61.88 229 GLY A O 1
ATOM 1892 N N . LYS A 1 230 ? 162.923 147.499 137.029 1.00 58.86 230 LYS A N 1
ATOM 1893 C CA . LYS A 1 230 ? 163.063 146.169 137.602 1.00 57.56 230 LYS A CA 1
ATOM 1894 C C . LYS A 1 230 ? 163.493 146.280 139.057 1.00 59.77 230 LYS A C 1
ATOM 1895 O O . LYS A 1 230 ? 164.314 147.130 139.406 1.00 67.46 230 LYS A O 1
ATOM 1901 N N . SER A 1 231 ? 162.934 145.414 139.897 1.00 58.43 231 SER A N 1
ATOM 1902 C CA . SER A 1 231 ? 163.309 145.357 141.301 1.00 59.55 231 SER A CA 1
ATOM 1903 C C . SER A 1 231 ? 164.665 144.677 141.471 1.00 58.25 231 SER A C 1
ATOM 1904 O O . SER A 1 231 ? 165.101 143.876 140.639 1.00 58.31 231 SER A O 1
ATOM 1907 N N . ASN A 1 232 ? 165.334 145.007 142.574 1.00 56.11 232 ASN A N 1
ATOM 1908 C CA . ASN A 1 232 ? 166.642 144.446 142.881 1.00 51.39 232 ASN A CA 1
ATOM 1909 C C . ASN A 1 232 ? 166.587 143.290 143.872 1.00 53.78 232 ASN A C 1
ATOM 1910 O O . ASN A 1 232 ? 167.600 142.606 144.048 1.00 62.32 232 ASN A O 1
ATOM 1915 N N . ASN A 1 233 ? 165.437 143.056 144.509 1.00 60.71 233 ASN A N 1
ATOM 1916 C CA . ASN A 1 233 ? 165.264 141.978 145.488 1.00 53.02 233 ASN A CA 1
ATOM 1917 C C . ASN A 1 233 ? 166.280 142.081 146.623 1.00 54.05 233 ASN A C 1
ATOM 1918 O O . ASN A 1 233 ? 166.830 141.079 147.083 1.00 56.22 233 ASN A O 1
ATOM 1923 N N . SER A 1 234 ? 166.525 143.303 147.085 1.00 52.82 234 SER A N 1
ATOM 1924 C CA . SER A 1 234 ? 167.517 143.537 148.123 1.00 51.12 234 SER A CA 1
ATOM 1925 C C . SER A 1 234 ? 166.932 143.287 149.506 1.00 55.57 234 SER A C 1
ATOM 1926 O O . SER A 1 234 ? 165.765 143.589 149.770 1.00 58.84 234 SER A O 1
ATOM 1929 N N . VAL A 1 235 ? 167.756 142.736 150.391 1.00 57.82 235 VAL A N 1
ATOM 1930 C CA . VAL A 1 235 ? 167.381 142.468 151.774 1.00 59.42 235 VAL A CA 1
ATOM 1931 C C . VAL A 1 235 ? 168.136 143.449 152.659 1.00 54.73 235 VAL A C 1
ATOM 1932 O O . VAL A 1 235 ? 169.370 143.509 152.618 1.00 63.80 235 VAL A O 1
ATOM 1936 N N . ALA A 1 236 ? 167.395 144.214 153.455 1.00 55.65 236 ALA A N 1
ATOM 1937 C CA . ALA A 1 236 ? 168.000 145.250 154.278 1.00 57.68 236 ALA A CA 1
ATOM 1938 C C . ALA A 1 236 ? 168.889 144.646 155.357 1.00 62.59 236 ALA A C 1
ATOM 1939 O O . ALA A 1 236 ? 168.532 143.658 156.004 1.00 67.93 236 ALA A O 1
ATOM 1941 N N . ASP A 1 237 ? 170.060 145.252 155.545 1.00 66.09 237 ASP A N 1
ATOM 1942 C CA . ASP A 1 237 ? 170.995 144.879 156.609 1.00 60.62 237 ASP A CA 1
ATOM 1943 C C . ASP A 1 237 ? 171.537 146.183 157.189 1.00 62.33 237 ASP A C 1
ATOM 1944 O O . ASP A 1 237 ? 172.558 146.702 156.732 1.00 69.27 237 ASP A O 1
ATOM 1949 N N . GLY A 1 238 ? 170.850 146.704 158.200 1.00 56.99 238 GLY A N 1
ATOM 1950 C CA . GLY A 1 238 ? 171.216 147.995 158.738 1.00 53.45 238 GLY A CA 1
ATOM 1951 C C . GLY A 1 238 ? 170.845 149.127 157.790 1.00 60.80 238 GLY A C 1
ATOM 1952 O O . GLY A 1 238 ? 170.022 148.980 156.881 1.00 61.24 238 GLY A O 1
ATOM 1953 N N . TRP A 1 239 ? 171.475 150.279 158.026 1.00 61.26 239 TRP A N 1
ATOM 1954 C CA . TRP A 1 239 ? 171.306 151.488 157.213 1.00 54.95 239 TRP A CA 1
ATOM 1955 C C . TRP A 1 239 ? 169.833 151.880 157.229 1.00 53.15 239 TRP A C 1
ATOM 1956 O O . TRP A 1 239 ? 169.300 152.143 158.320 1.00 62.53 239 TRP A O 1
ATOM 1967 N N . ALA A 1 240 ? 169.146 151.939 156.092 1.00 53.41 240 ALA A N 1
ATOM 1968 C CA . ALA A 1 240 ? 167.757 152.399 156.041 1.00 53.40 240 ALA A CA 1
ATOM 1969 C C . ALA A 1 240 ? 166.848 151.316 155.479 1.00 53.01 240 ALA A C 1
ATOM 1970 O O . ALA A 1 240 ? 166.860 151.060 154.262 1.00 59.49 240 ALA A O 1
ATOM 1972 N N . PRO A 1 241 ? 166.051 150.650 156.312 1.00 56.75 241 PRO A N 1
ATOM 1973 C CA . PRO A 1 241 ? 165.067 149.700 155.781 1.00 50.50 241 PRO A CA 1
ATOM 1974 C C . PRO A 1 241 ? 163.914 150.419 155.097 1.00 51.26 241 PRO A C 1
ATOM 1975 O O . PRO A 1 241 ? 163.435 151.454 155.566 1.00 55.11 241 PRO A O 1
ATOM 1979 N N . ILE A 1 242 ? 163.475 149.860 153.973 1.00 45.98 242 ILE A N 1
ATOM 1980 C CA . ILE A 1 242 ? 162.326 150.346 153.228 1.00 49.91 242 ILE A CA 1
ATOM 1981 C C . ILE A 1 242 ? 161.445 149.154 152.871 1.00 43.50 242 ILE A C 1
ATOM 1982 O O . ILE A 1 242 ? 161.772 148.007 153.165 1.00 51.32 242 ILE A O 1
ATOM 1987 N N . ALA A 1 243 ? 160.309 149.441 152.243 1.00 51.03 243 ALA A N 1
ATOM 1988 C CA . ALA A 1 243 ? 159.425 148.398 151.738 1.00 43.50 243 ALA A CA 1
ATOM 1989 C C . ALA A 1 243 ? 158.939 148.807 150.359 1.00 47.23 243 ALA A C 1
ATOM 1990 O O . ALA A 1 243 ? 158.289 149.846 150.214 1.00 50.30 243 ALA A O 1
ATOM 1992 N N . SER A 1 244 ? 159.256 147.999 149.351 1.00 45.13 244 SER A N 1
ATOM 1993 C CA . SER A 1 244 ? 158.843 148.279 147.985 1.00 44.03 244 SER A CA 1
ATOM 1994 C C . SER A 1 244 ? 158.399 146.992 147.311 1.00 49.54 244 SER A C 1
ATOM 1995 O O . SER A 1 244 ? 159.128 145.998 147.325 1.00 57.13 244 SER A O 1
ATOM 1998 N N . HIS A 1 245 ? 157.215 147.030 146.716 1.00 44.82 245 HIS A N 1
ATOM 1999 C CA . HIS A 1 245 ? 156.707 145.956 145.873 1.00 47.71 245 HIS A CA 1
ATOM 2000 C C . HIS A 1 245 ? 156.824 146.348 144.406 1.00 42.41 245 HIS A C 1
ATOM 2001 O O . HIS A 1 245 ? 156.821 147.531 144.065 1.00 57.71 245 HIS A O 1
ATOM 2008 N N . SER A 1 246 ? 156.901 145.341 143.537 1.00 50.43 246 SER A N 1
ATOM 2009 C CA . SER A 1 246 ? 156.885 145.563 142.095 1.00 43.25 246 SER A CA 1
ATOM 2010 C C . SER A 1 246 ? 156.065 144.463 141.441 1.00 46.95 246 SER A C 1
ATOM 2011 O O . SER A 1 246 ? 156.346 143.275 141.638 1.00 56.03 246 SER A O 1
ATOM 2014 N N . ILE A 1 247 ? 155.061 144.867 140.665 1.00 52.66 247 ILE A N 1
ATOM 2015 C CA . ILE A 1 247 ? 154.152 143.954 139.978 1.00 54.31 247 ILE A CA 1
ATOM 2016 C C . ILE A 1 247 ? 154.131 144.301 138.495 1.00 45.94 247 ILE A C 1
ATOM 2017 O O . ILE A 1 247 ? 153.925 145.461 138.130 1.00 54.39 247 ILE A O 1
ATOM 2022 N N . GLU A 1 248 ? 154.322 143.296 137.645 1.00 57.58 248 GLU A N 1
ATOM 2023 C CA . GLU A 1 248 ? 154.210 143.469 136.202 1.00 57.87 248 GLU A CA 1
ATOM 2024 C C . GLU A 1 248 ? 152.765 143.240 135.775 1.00 61.34 248 GLU A C 1
ATOM 2025 O O . GLU A 1 248 ? 152.187 142.190 136.068 1.00 65.61 248 GLU A O 1
ATOM 2031 N N . ILE A 1 249 ? 152.187 144.218 135.080 1.00 60.22 249 ILE A N 1
ATOM 2032 C CA . ILE A 1 249 ? 150.762 144.234 134.776 1.00 57.98 249 ILE A CA 1
ATOM 2033 C C . ILE A 1 249 ? 150.573 144.399 133.274 1.00 58.40 249 ILE A C 1
ATOM 2034 O O . ILE A 1 249 ? 151.194 145.269 132.654 1.00 64.41 249 ILE A O 1
ATOM 2039 N N . GLU A 1 250 ? 149.711 143.570 132.695 1.00 71.64 250 GLU A N 1
ATOM 2040 C CA . GLU A 1 250 ? 149.354 143.646 131.285 1.00 67.81 250 GLU A CA 1
ATOM 2041 C C . GLU A 1 250 ? 147.886 144.044 131.194 1.00 66.85 250 GLU A C 1
ATOM 2042 O O . GLU A 1 250 ? 147.018 143.332 131.708 1.00 74.44 250 GLU A O 1
ATOM 2048 N N . LEU A 1 251 ? 147.609 145.174 130.545 1.00 65.62 251 LEU A N 1
ATOM 2049 C CA . LEU A 1 251 ? 146.267 145.740 130.497 1.00 64.16 251 LEU A CA 1
ATOM 2050 C C . LEU A 1 251 ? 145.801 145.886 129.056 1.00 64.22 251 LEU A C 1
ATOM 2051 O O . LEU A 1 251 ? 146.499 146.483 128.231 1.00 69.97 251 LEU A O 1
ATOM 2056 N N . ASN A 1 252 ? 144.624 145.347 128.763 1.00 68.50 252 ASN A N 1
ATOM 2057 C CA . ASN A 1 252 ? 143.962 145.566 127.490 1.00 64.64 252 ASN A CA 1
ATOM 2058 C C . ASN A 1 252 ? 143.273 146.927 127.482 1.00 65.62 252 ASN A C 1
ATOM 2059 O O . ASN A 1 252 ? 143.015 147.506 128.539 1.00 68.54 252 ASN A O 1
ATOM 2064 N N . PRO A 1 253 ? 142.982 147.473 126.301 1.00 72.22 253 PRO A N 1
ATOM 2065 C CA . PRO A 1 253 ? 142.245 148.744 126.244 1.00 68.58 253 PRO A CA 1
ATOM 2066 C C . PRO A 1 253 ? 140.891 148.627 126.930 1.00 67.83 253 PRO A C 1
ATOM 2067 O O . PRO A 1 253 ? 140.083 147.755 126.606 1.00 68.54 253 PRO A O 1
ATOM 2071 N N . GLY A 1 254 ? 140.651 149.519 127.888 1.00 65.39 254 GLY A N 1
ATOM 2072 C CA . GLY A 1 254 ? 139.441 149.495 128.680 1.00 63.00 254 GLY A CA 1
ATOM 2073 C C . GLY A 1 254 ? 139.483 148.589 129.891 1.00 64.14 254 GLY A C 1
ATOM 2074 O O . GLY A 1 254 ? 138.515 148.570 130.661 1.00 69.85 254 GLY A O 1
ATOM 2075 N N . GLU A 1 255 ? 140.568 147.847 130.088 1.00 64.15 255 GLU A N 1
ATOM 2076 C CA . GLU A 1 255 ? 140.697 146.930 131.208 1.00 65.46 255 GLU A CA 1
ATOM 2077 C C . GLU A 1 255 ? 141.243 147.652 132.433 1.00 68.00 255 GLU A C 1
ATOM 2078 O O . GLU A 1 255 ? 142.046 148.581 132.325 1.00 69.55 255 GLU A O 1
ATOM 2084 N N . GLN A 1 256 ? 140.798 147.213 133.607 1.00 64.24 256 GLN A N 1
ATOM 2085 C CA . GLN A 1 256 ? 141.254 147.775 134.867 1.00 61.14 256 GLN A CA 1
ATOM 2086 C C . GLN A 1 256 ? 141.606 146.657 135.836 1.00 62.15 256 GLN A C 1
ATOM 2087 O O . GLN A 1 256 ? 141.095 145.539 135.738 1.00 72.55 256 GLN A O 1
ATOM 2093 N N . LYS A 1 257 ? 142.506 146.971 136.761 1.00 62.76 257 LYS A N 1
ATOM 2094 C CA . LYS A 1 257 ? 142.940 146.043 137.793 1.00 60.08 257 LYS A CA 1
ATOM 2095 C C . LYS A 1 257 ? 142.932 146.744 139.143 1.00 56.69 257 LYS A C 1
ATOM 2096 O O . LYS A 1 257 ? 143.092 147.964 139.228 1.00 63.71 257 LYS A O 1
ATOM 2102 N N . GLU A 1 258 ? 142.740 145.960 140.200 1.00 59.03 258 GLU A N 1
ATOM 2103 C CA . GLU A 1 258 ? 142.622 146.487 141.551 1.00 58.56 258 GLU A CA 1
ATOM 2104 C C . GLU A 1 258 ? 143.601 145.784 142.475 1.00 54.67 258 GLU A C 1
ATOM 2105 O O . GLU A 1 258 ? 143.791 144.568 142.388 1.00 61.42 258 GLU A O 1
ATOM 2111 N N . TYR A 1 259 ? 144.217 146.559 143.362 1.00 52.63 259 TYR A N 1
ATOM 2112 C CA . TYR A 1 259 ? 145.164 146.043 144.335 1.00 54.11 259 TYR A CA 1
ATOM 2113 C C . TYR A 1 259 ? 144.890 146.684 145.685 1.00 46.80 259 TYR A C 1
ATOM 2114 O O . TYR A 1 259 ? 144.403 147.813 145.766 1.00 54.37 259 TYR A O 1
ATOM 2123 N N . VAL A 1 260 ? 145.191 145.947 146.748 1.00 47.93 260 VAL A N 1
ATOM 2124 C CA . VAL A 1 260 ? 145.031 146.433 148.113 1.00 43.61 260 VAL A CA 1
ATOM 2125 C C . VAL A 1 260 ? 146.386 146.358 148.797 1.00 43.80 260 VAL A C 1
ATOM 2126 O O . VAL A 1 260 ? 146.959 145.271 148.932 1.00 54.31 260 VAL A O 1
ATOM 2130 N N . PHE A 1 261 ? 146.893 147.507 149.229 1.00 48.47 261 PHE A N 1
ATOM 2131 C CA . PHE A 1 261 ? 148.126 147.595 149.993 1.00 37.10 261 PHE A CA 1
ATOM 2132 C C . PHE A 1 261 ? 147.783 147.914 151.440 1.00 43.58 261 PHE A C 1
ATOM 2133 O O . PHE A 1 261 ? 146.868 148.694 151.714 1.00 52.90 261 PHE A O 1
ATOM 2141 N N . ILE A 1 262 ? 148.496 147.290 152.368 1.00 49.54 262 ILE A N 1
ATOM 2142 C CA . ILE A 1 262 ? 148.259 147.497 153.791 1.00 47.94 262 ILE A CA 1
ATOM 2143 C C . ILE A 1 262 ? 149.578 147.825 154.472 1.00 41.80 262 ILE A C 1
ATOM 2144 O O . ILE A 1 262 ? 150.559 147.085 154.328 1.00 53.28 262 ILE A O 1
ATOM 2149 N N . ILE A 1 263 ? 149.596 148.936 155.204 1.00 48.26 263 ILE A N 1
ATOM 2150 C CA . ILE A 1 263 ? 150.662 149.259 156.145 1.00 41.30 263 ILE A CA 1
ATOM 2151 C C . ILE A 1 263 ? 150.126 148.900 157.524 1.00 45.55 263 ILE A C 1
ATOM 2152 O O . ILE A 1 263 ? 149.302 149.622 158.084 1.00 51.81 263 ILE A O 1
ATOM 2157 N N . GLY A 1 264 ? 150.583 147.782 158.075 1.00 41.44 264 GLY A N 1
ATOM 2158 C CA . GLY A 1 264 ? 150.027 147.296 159.321 1.00 40.10 264 GLY A CA 1
ATOM 2159 C C . GLY A 1 264 ? 150.994 147.255 160.484 1.00 48.91 264 GLY A C 1
ATOM 2160 O O . GLY A 1 264 ? 152.209 147.173 160.291 1.00 50.45 264 GLY A O 1
ATOM 2161 N N . TYR A 1 265 ? 150.453 147.299 161.699 1.00 46.78 265 TYR A N 1
ATOM 2162 C CA . TYR A 1 265 ? 151.225 147.258 162.934 1.00 44.69 265 TYR A CA 1
ATOM 2163 C C . TYR A 1 265 ? 150.730 146.094 163.779 1.00 46.93 265 TYR A C 1
ATOM 2164 O O . TYR A 1 265 ? 149.520 145.931 163.961 1.00 51.95 265 TYR A O 1
ATOM 2173 N N . VAL A 1 266 ? 151.657 145.290 164.297 1.00 44.22 266 VAL A N 1
ATOM 2174 C CA . VAL A 1 266 ? 151.317 144.094 165.058 1.00 49.91 266 VAL A CA 1
ATOM 2175 C C . VAL A 1 266 ? 152.045 144.133 166.394 1.00 47.27 266 VAL A C 1
ATOM 2176 O O . VAL A 1 266 ? 153.243 144.433 166.445 1.00 56.48 266 VAL A O 1
ATOM 2180 N N . GLU A 1 267 ? 151.320 143.838 167.471 1.00 58.63 267 GLU A N 1
ATOM 2181 C CA . GLU A 1 267 ? 151.890 143.662 168.802 1.00 54.23 267 GLU A CA 1
ATOM 2182 C C . GLU A 1 267 ? 151.692 142.214 169.232 1.00 55.46 267 GLU A C 1
ATOM 2183 O O . GLU A 1 267 ? 150.556 141.739 169.317 1.00 64.10 267 GLU A O 1
ATOM 2189 N N . ASN A 1 268 ? 152.789 141.523 169.509 1.00 53.88 268 ASN A N 1
ATOM 2190 C CA . ASN A 1 268 ? 152.752 140.146 169.977 1.00 54.33 268 ASN A CA 1
ATOM 2191 C C . ASN A 1 268 ? 152.989 140.093 171.480 1.00 59.35 268 ASN A C 1
ATOM 2192 O O . ASN A 1 268 ? 153.553 141.011 172.078 1.00 61.30 268 ASN A O 1
ATOM 2197 N N . LYS A 1 269 ? 152.540 139.002 172.092 1.00 70.03 269 LYS A N 1
ATOM 2198 C CA . LYS A 1 269 ? 152.885 138.740 173.479 1.00 68.48 269 LYS A CA 1
ATOM 2199 C C . LYS A 1 269 ? 154.270 138.114 173.561 1.00 70.27 269 LYS A C 1
ATOM 2200 O O . LYS A 1 269 ? 154.727 137.442 172.632 1.00 77.02 269 LYS A O 1
ATOM 2206 N N . ASP A 1 270 ? 154.942 138.349 174.689 1.00 73.45 270 ASP A N 1
ATOM 2207 C CA . ASP A 1 270 ? 156.325 137.906 174.833 1.00 73.59 270 ASP A CA 1
ATOM 2208 C C . ASP A 1 270 ? 156.452 136.391 174.746 1.00 75.78 270 ASP A C 1
ATOM 2209 O O . ASP A 1 270 ? 157.495 135.880 174.324 1.00 79.19 270 ASP A O 1
ATOM 2214 N N . GLU A 1 271 ? 155.407 135.659 175.131 1.00 77.78 271 GLU A N 1
ATOM 2215 C CA . GLU A 1 271 ? 155.448 134.203 175.099 1.00 75.95 271 GLU A CA 1
ATOM 2216 C C . GLU A 1 271 ? 155.212 133.631 173.707 1.00 77.82 271 GLU A C 1
ATOM 2217 O O . GLU A 1 271 ? 155.600 132.487 173.452 1.00 79.75 271 GLU A O 1
ATOM 2223 N N . GLU A 1 272 ? 154.589 134.391 172.806 1.00 73.76 272 GLU A N 1
ATOM 2224 C CA . GLU A 1 272 ? 154.368 133.923 171.443 1.00 72.12 272 GLU A CA 1
ATOM 2225 C C . GLU A 1 272 ? 155.045 134.857 170.450 1.00 69.67 272 GLU A C 1
ATOM 2226 O O . GLU A 1 272 ? 154.438 135.272 169.459 1.00 74.42 272 GLU A O 1
ATOM 2232 N N . LYS A 1 273 ? 156.301 135.202 170.722 1.00 64.50 273 LYS A N 1
ATOM 2233 C CA . LYS A 1 273 ? 157.021 136.154 169.887 1.00 56.11 273 LYS A CA 1
ATOM 2234 C C . LYS A 1 273 ? 157.583 135.518 168.623 1.00 56.02 273 LYS A C 1
ATOM 2235 O O . LYS A 1 273 ? 157.700 136.195 167.597 1.00 57.21 273 LYS A O 1
ATOM 2241 N N . TRP A 1 274 ? 157.931 134.235 168.667 1.00 58.16 274 TRP A N 1
ATOM 2242 C CA . TRP A 1 274 ? 158.706 133.606 167.607 1.00 53.64 274 TRP A CA 1
ATOM 2243 C C . TRP A 1 274 ? 157.983 132.382 167.070 1.00 56.69 274 TRP A C 1
ATOM 2244 O O . TRP A 1 274 ? 157.530 131.534 167.843 1.00 64.74 274 TRP A O 1
ATOM 2255 N N . GLU A 1 275 ? 157.875 132.298 165.742 1.00 66.28 275 GLU A N 1
ATOM 2256 C CA . GLU A 1 275 ? 157.472 131.046 165.112 1.00 64.45 275 GLU A CA 1
ATOM 2257 C C . GLU A 1 275 ? 158.559 129.991 165.263 1.00 64.79 275 GLU A C 1
ATOM 2258 O O . GLU A 1 275 ? 158.271 128.828 165.565 1.00 67.64 275 GLU A O 1
ATOM 2264 N N . SER A 1 276 ? 159.811 130.384 165.055 1.00 70.17 276 SER A N 1
ATOM 2265 C CA . SER A 1 276 ? 160.973 129.546 165.311 1.00 63.18 276 SER A CA 1
ATOM 2266 C C . SER A 1 276 ? 162.132 130.470 165.665 1.00 65.48 276 SER A C 1
ATOM 2267 O O . SER A 1 276 ? 161.941 131.667 165.897 1.00 66.92 276 SER A O 1
ATOM 2270 N N . LYS A 1 277 ? 163.340 129.917 165.708 1.00 71.34 277 LYS A N 1
ATOM 2271 C CA . LYS A 1 277 ? 164.517 130.703 166.067 1.00 69.40 277 LYS A CA 1
ATOM 2272 C C . LYS A 1 277 ? 164.798 131.733 164.980 1.00 68.09 277 LYS A C 1
ATOM 2273 O O . LYS A 1 277 ? 165.164 131.378 163.855 1.00 70.41 277 LYS A O 1
ATOM 2279 N N . GLY A 1 278 ? 164.629 133.010 165.315 1.00 62.87 278 GLY A N 1
ATOM 2280 C CA . GLY A 1 278 ? 164.873 134.090 164.385 1.00 60.48 278 GLY A CA 1
ATOM 2281 C C . GLY A 1 278 ? 163.737 134.403 163.438 1.00 62.86 278 GLY A C 1
ATOM 2282 O O . GLY A 1 278 ? 163.870 135.327 162.627 1.00 68.70 278 GLY A O 1
ATOM 2283 N N . VAL A 1 279 ? 162.627 133.675 163.512 1.00 62.80 279 VAL A N 1
ATOM 2284 C CA . VAL A 1 279 ? 161.483 133.870 162.628 1.00 56.98 279 VAL A CA 1
ATOM 2285 C C . VAL A 1 279 ? 160.326 134.394 163.466 1.00 55.64 279 VAL A C 1
ATOM 2286 O O . VAL A 1 279 ? 159.897 133.739 164.423 1.00 61.47 279 VAL A O 1
ATOM 2290 N N . ILE A 1 280 ? 159.818 135.569 163.104 1.00 55.72 280 ILE A N 1
ATOM 2291 C CA . ILE A 1 280 ? 158.770 136.204 163.891 1.00 54.11 280 ILE A CA 1
ATOM 2292 C C . ILE A 1 280 ? 157.437 135.499 163.661 1.00 57.21 280 ILE A C 1
ATOM 2293 O O . ILE A 1 280 ? 157.196 134.868 162.629 1.00 59.39 280 ILE A O 1
ATOM 2298 N N . ASN A 1 281 ? 156.560 135.610 164.655 1.00 57.89 281 ASN A N 1
ATOM 2299 C CA . ASN A 1 281 ? 155.213 135.067 164.563 1.00 53.47 281 ASN A CA 1
ATOM 2300 C C . ASN A 1 281 ? 154.342 136.005 163.736 1.00 56.11 281 ASN A C 1
ATOM 2301 O O . ASN A 1 281 ? 154.238 137.197 164.039 1.00 59.08 281 ASN A O 1
ATOM 2306 N N . LYS A 1 282 ? 153.714 135.466 162.688 1.00 55.65 282 LYS A N 1
ATOM 2307 C CA . LYS A 1 282 ? 152.994 136.275 161.710 1.00 56.76 282 LYS A CA 1
ATOM 2308 C C . LYS A 1 282 ? 151.492 136.009 161.709 1.00 51.28 282 LYS A C 1
ATOM 2309 O O . LYS A 1 282 ? 150.805 136.397 160.762 1.00 61.06 282 LYS A O 1
ATOM 2315 N N . LYS A 1 283 ? 150.967 135.359 162.749 1.00 59.02 283 LYS A N 1
ATOM 2316 C CA . LYS A 1 283 ? 149.553 134.989 162.765 1.00 61.70 283 LYS A CA 1
ATOM 2317 C C . LYS A 1 283 ? 148.651 136.218 162.715 1.00 57.64 283 LYS A C 1
ATOM 2318 O O . LYS A 1 283 ? 147.701 136.277 161.922 1.00 59.86 283 LYS A O 1
ATOM 2324 N N . LYS A 1 284 ? 148.933 137.210 163.561 1.00 58.14 284 LYS A N 1
ATOM 2325 C CA . LYS A 1 284 ? 148.124 138.424 163.581 1.00 58.81 284 LYS A CA 1
ATOM 2326 C C . LYS A 1 284 ? 148.228 139.176 162.261 1.00 56.49 284 LYS A C 1
ATOM 2327 O O . LYS A 1 284 ? 147.230 139.710 161.763 1.00 62.10 284 LYS A O 1
ATOM 2333 N N . ALA A 1 285 ? 149.429 139.232 161.683 1.00 59.72 285 ALA A N 1
ATOM 2334 C CA . ALA A 1 285 ? 149.593 139.857 160.376 1.00 54.99 285 ALA A CA 1
ATOM 2335 C C . ALA A 1 285 ? 148.809 139.109 159.307 1.00 48.29 285 ALA A C 1
ATOM 2336 O O . ALA A 1 285 ? 148.201 139.730 158.428 1.00 55.78 285 ALA A O 1
ATOM 2338 N N . TYR A 1 286 ? 148.815 137.775 159.361 1.00 52.43 286 TYR A N 1
ATOM 2339 C CA . TYR A 1 286 ? 148.031 136.994 158.410 1.00 54.96 286 TYR A CA 1
ATOM 2340 C C . TYR A 1 286 ? 146.549 137.317 158.526 1.00 59.38 286 TYR A C 1
ATOM 2341 O O . TYR A 1 286 ? 145.864 137.492 157.512 1.00 62.81 286 TYR A O 1
ATOM 2350 N N . GLU A 1 287 ? 146.038 137.403 159.756 1.00 59.09 287 GLU A N 1
ATOM 2351 C CA . GLU A 1 287 ? 144.631 137.744 159.948 1.00 57.50 287 GLU A CA 1
ATOM 2352 C C . GLU A 1 287 ? 144.322 139.143 159.429 1.00 60.12 287 GLU A C 1
ATOM 2353 O O . GLU A 1 287 ? 143.300 139.357 158.765 1.00 62.53 287 GLU A O 1
ATOM 2359 N N . MET A 1 288 ? 145.197 140.108 159.717 1.00 53.01 288 MET A N 1
ATOM 2360 C CA . MET A 1 288 ? 144.976 141.474 159.254 1.00 47.88 288 MET A CA 1
ATOM 2361 C C . MET A 1 288 ? 144.967 141.548 157.732 1.00 52.31 288 MET A C 1
ATOM 2362 O O . MET A 1 288 ? 144.132 142.243 157.142 1.00 56.86 288 MET A O 1
ATOM 2367 N N . ILE A 1 289 ? 145.893 140.844 157.082 1.00 50.86 289 ILE A N 1
ATOM 2368 C CA . ILE A 1 289 ? 145.950 140.850 155.625 1.00 47.21 289 ILE A CA 1
ATOM 2369 C C . ILE A 1 289 ? 144.717 140.174 155.038 1.00 51.97 289 ILE A C 1
ATOM 2370 O O . ILE A 1 289 ? 144.139 140.652 154.055 1.00 52.76 289 ILE A O 1
ATOM 2375 N N . GLU A 1 290 ? 144.288 139.059 155.635 1.00 60.17 290 GLU A N 1
ATOM 2376 C CA . GLU A 1 290 ? 143.094 138.371 155.159 1.00 53.97 290 GLU A CA 1
ATOM 2377 C C . GLU A 1 290 ? 141.843 139.219 155.343 1.00 52.39 290 GLU A C 1
ATOM 2378 O O . GLU A 1 290 ? 140.873 139.064 154.594 1.00 61.58 290 GLU A O 1
ATOM 2384 N N . GLN A 1 291 ? 141.846 140.113 156.334 1.00 61.04 291 GLN A N 1
ATOM 2385 C CA . GLN A 1 291 ? 140.674 140.942 156.594 1.00 56.58 291 GLN A CA 1
ATOM 2386 C C . GLN A 1 291 ? 140.307 141.822 155.403 1.00 59.32 291 GLN A C 1
ATOM 2387 O O . GLN A 1 291 ? 139.128 142.138 155.210 1.00 57.17 291 GLN A O 1
ATOM 2393 N N . PHE A 1 292 ? 141.289 142.234 154.604 1.00 53.13 292 PHE A N 1
ATOM 2394 C CA . PHE A 1 292 ? 141.076 143.186 153.516 1.00 48.68 292 PHE A CA 1
ATOM 2395 C C . PHE A 1 292 ? 141.776 142.728 152.245 1.00 52.42 292 PHE A C 1
ATOM 2396 O O . PHE A 1 292 ? 142.473 143.496 151.581 1.00 59.30 292 PHE A O 1
ATOM 2404 N N . ASN A 1 293 ? 141.596 141.462 151.880 1.00 54.11 293 ASN A N 1
ATOM 2405 C CA . ASN A 1 293 ? 142.243 140.926 150.690 1.00 50.16 293 ASN A CA 1
ATOM 2406 C C . ASN A 1 293 ? 141.386 141.039 149.434 1.00 53.40 293 ASN A C 1
ATOM 2407 O O . ASN A 1 293 ? 141.823 140.601 148.366 1.00 58.95 293 ASN A O 1
ATOM 2412 N N . THR A 1 294 ? 140.188 141.610 149.529 1.00 61.63 294 THR A N 1
ATOM 2413 C CA . THR A 1 294 ? 139.342 141.853 148.371 1.00 58.31 294 THR A CA 1
ATOM 2414 C C . THR A 1 294 ? 138.841 143.290 148.402 1.00 56.97 294 THR A C 1
ATOM 2415 O O . THR A 1 294 ? 138.810 143.939 149.449 1.00 61.74 294 THR A O 1
ATOM 2419 N N . VAL A 1 295 ? 138.457 143.780 147.222 1.00 60.02 295 VAL A N 1
ATOM 2420 C CA . VAL A 1 295 ? 137.938 145.138 147.099 1.00 57.45 295 VAL A CA 1
ATOM 2421 C C . VAL A 1 295 ? 136.592 145.279 147.805 1.00 58.56 295 VAL A C 1
ATOM 2422 O O . VAL A 1 295 ? 136.282 146.342 148.354 1.00 65.75 295 VAL A O 1
ATOM 2426 N N . GLU A 1 296 ? 135.779 144.219 147.814 1.00 59.25 296 GLU A N 1
ATOM 2427 C CA . GLU A 1 296 ? 134.463 144.291 148.446 1.00 61.19 296 GLU A CA 1
ATOM 2428 C C . GLU A 1 296 ? 134.572 144.564 149.943 1.00 66.37 296 GLU A C 1
ATOM 2429 O O . GLU A 1 296 ? 133.812 145.372 150.493 1.00 69.14 296 GLU A O 1
ATOM 2435 N N . LYS A 1 297 ? 135.510 143.898 150.621 1.00 55.87 297 LYS A N 1
ATOM 2436 C CA . LYS A 1 297 ? 135.711 144.143 152.045 1.00 53.99 297 LYS A CA 1
ATOM 2437 C C . LYS A 1 297 ? 136.186 145.568 152.301 1.00 58.92 297 LYS A C 1
ATOM 2438 O O . LYS A 1 297 ? 135.760 146.213 153.269 1.00 60.48 297 LYS A O 1
ATOM 2444 N N . VAL A 1 298 ? 137.073 146.073 151.441 1.00 50.70 298 VAL A N 1
ATOM 2445 C CA . VAL A 1 298 ? 137.552 147.445 151.574 1.00 49.28 298 VAL A CA 1
ATOM 2446 C C . VAL A 1 298 ? 136.399 148.426 151.415 1.00 51.17 298 VAL A C 1
ATOM 2447 O O . VAL A 1 298 ? 136.289 149.403 152.164 1.00 57.17 298 VAL A O 1
ATOM 2451 N N . ASP A 1 299 ? 135.521 148.179 150.442 1.00 53.61 299 ASP A N 1
ATOM 2452 C CA . ASP A 1 299 ? 134.369 149.051 150.233 1.00 53.55 299 ASP A CA 1
ATOM 2453 C C . ASP A 1 299 ? 133.416 149.007 151.421 1.00 59.72 299 ASP A C 1
ATOM 2454 O O . ASP A 1 299 ? 132.857 150.038 151.816 1.00 62.54 299 ASP A O 1
ATOM 2459 N N . LYS A 1 300 ? 133.213 147.822 151.998 1.00 54.23 300 LYS A N 1
ATOM 2460 C CA . LYS A 1 300 ? 132.362 147.716 153.180 1.00 53.76 300 LYS A CA 1
ATOM 2461 C C . LYS A 1 300 ? 132.937 148.510 154.349 1.00 55.34 300 LYS A C 1
ATOM 2462 O O . LYS A 1 300 ? 132.208 149.237 155.037 1.00 63.92 300 LYS A O 1
ATOM 2468 N N . ALA A 1 301 ? 134.247 148.394 154.580 1.00 53.12 301 ALA A N 1
ATOM 2469 C CA . ALA A 1 301 ? 134.874 149.161 155.653 1.00 49.12 301 ALA A CA 1
ATOM 2470 C C . ALA A 1 301 ? 134.805 150.660 155.377 1.00 51.49 301 ALA A C 1
ATOM 2471 O O . ALA A 1 301 ? 134.630 151.464 156.300 1.00 59.28 301 ALA A O 1
ATOM 2473 N N . PHE A 1 302 ? 134.951 151.052 154.110 1.00 52.08 302 PHE A N 1
ATOM 2474 C CA . PHE A 1 302 ? 134.849 152.460 153.740 1.00 52.38 302 PHE A CA 1
ATOM 2475 C C . PHE A 1 302 ? 133.457 153.006 154.035 1.00 51.60 302 PHE A C 1
ATOM 2476 O O . PHE A 1 302 ? 133.312 154.117 154.563 1.00 55.32 302 PHE A O 1
ATOM 2484 N N . GLU A 1 303 ? 132.420 152.234 153.706 1.00 53.45 303 GLU A N 1
ATOM 2485 C CA . GLU A 1 303 ? 131.058 152.653 154.019 1.00 53.53 303 GLU A CA 1
ATOM 2486 C C . GLU A 1 303 ? 130.834 152.729 155.525 1.00 54.77 303 GLU A C 1
ATOM 2487 O O . GLU A 1 303 ? 130.135 153.625 156.010 1.00 62.31 303 GLU A O 1
ATOM 2493 N N . GLU A 1 304 ? 131.409 151.791 156.280 1.00 56.99 304 GLU A N 1
ATOM 2494 C CA . GLU A 1 304 ? 131.282 151.843 157.734 1.00 52.84 304 GLU A CA 1
ATOM 2495 C C . GLU A 1 304 ? 131.933 153.097 158.306 1.00 58.01 304 GLU A C 1
ATOM 2496 O O . GLU A 1 304 ? 131.376 153.744 159.201 1.00 65.36 304 GLU A O 1
ATOM 2502 N N . LEU A 1 305 ? 133.115 153.457 157.800 1.00 52.82 305 LEU A N 1
ATOM 2503 C CA . LEU A 1 305 ? 133.770 154.684 158.245 1.00 50.51 305 LEU A CA 1
ATOM 2504 C C . LEU A 1 305 ? 132.940 155.913 157.888 1.00 52.40 305 LEU A C 1
ATOM 2505 O O . LEU A 1 305 ? 132.826 156.853 158.688 1.00 58.94 305 LEU A O 1
ATOM 2510 N N . LYS A 1 306 ? 132.358 155.924 156.688 1.00 54.91 306 LYS A N 1
ATOM 2511 C CA . LYS A 1 306 ? 131.507 157.040 156.292 1.00 51.22 306 LYS A CA 1
ATOM 2512 C C . LYS A 1 306 ? 130.300 157.168 157.213 1.00 57.43 306 LYS A C 1
ATOM 2513 O O . LYS A 1 306 ? 129.934 158.276 157.617 1.00 59.44 306 LYS A O 1
ATOM 2519 N N . SER A 1 307 ? 129.673 156.042 157.557 1.00 63.91 307 SER A N 1
ATOM 2520 C CA . SER A 1 307 ? 128.524 156.073 158.457 1.00 52.47 307 SER A CA 1
ATOM 2521 C C . SER A 1 307 ? 128.922 156.560 159.845 1.00 58.25 307 SER A C 1
ATOM 2522 O O . SER A 1 307 ? 128.189 157.331 160.477 1.00 57.63 307 SER A O 1
ATOM 2525 N N . TYR A 1 308 ? 130.083 156.119 160.333 1.00 52.94 308 TYR A N 1
ATOM 2526 C CA . TYR A 1 308 ? 130.578 156.570 161.630 1.00 49.42 308 TYR A CA 1
ATOM 2527 C C . TYR A 1 308 ? 130.773 158.083 161.647 1.00 53.05 308 TYR A C 1
ATOM 2528 O O . TYR A 1 308 ? 130.311 158.777 162.565 1.00 55.67 308 TYR A O 1
ATOM 2537 N N . TRP A 1 309 ? 131.436 158.617 160.618 1.00 57.66 309 TRP A N 1
ATOM 2538 C CA . TRP A 1 309 ? 131.680 160.054 160.573 1.00 48.15 309 TRP A CA 1
ATOM 2539 C C . TRP A 1 309 ? 130.392 160.843 160.373 1.00 49.16 309 TRP A C 1
ATOM 2540 O O . TRP A 1 309 ? 130.266 161.955 160.898 1.00 59.73 309 TRP A O 1
ATOM 2551 N N . ASN A 1 310 ? 129.433 160.299 159.620 1.00 50.57 310 ASN A N 1
ATOM 2552 C CA . ASN A 1 310 ? 128.144 160.966 159.474 1.00 49.17 310 ASN A CA 1
ATOM 2553 C C . ASN A 1 310 ? 127.398 161.019 160.800 1.00 52.37 310 ASN A C 1
ATOM 2554 O O . ASN A 1 310 ? 126.773 162.033 161.126 1.00 56.50 310 ASN A O 1
ATOM 2559 N N . ALA A 1 311 ? 127.446 159.932 161.573 1.00 58.93 311 ALA A N 1
ATOM 2560 C CA . ALA A 1 311 ? 126.808 159.932 162.884 1.00 48.06 311 ALA A CA 1
ATOM 2561 C C . ALA A 1 311 ? 127.475 160.932 163.818 1.00 58.17 311 ALA A C 1
ATOM 2562 O O . ALA A 1 311 ? 126.804 161.563 164.643 1.00 58.87 311 ALA A O 1
ATOM 2564 N N . LEU A 1 312 ? 128.796 161.090 163.706 1.00 58.12 312 LEU A N 1
ATOM 2565 C CA . LEU A 1 312 ? 129.488 162.045 164.566 1.00 51.26 312 LEU A CA 1
ATOM 2566 C C . LEU A 1 312 ? 129.036 163.482 164.318 1.00 56.07 312 LEU A C 1
ATOM 2567 O O . LEU A 1 312 ? 129.037 164.297 165.247 1.00 57.54 312 LEU A O 1
ATOM 2572 N N . LEU A 1 313 ? 128.652 163.817 163.087 1.00 59.01 313 LEU A N 1
ATOM 2573 C CA . LEU A 1 313 ? 128.340 165.192 162.717 1.00 51.12 313 LEU A CA 1
ATOM 2574 C C . LEU A 1 313 ? 126.848 165.500 162.692 1.00 53.49 313 LEU A C 1
ATOM 2575 O O . LEU A 1 313 ? 126.472 166.616 162.323 1.00 58.53 313 LEU A O 1
ATOM 2580 N N . SER A 1 314 ? 125.992 164.559 163.081 1.00 57.28 314 SER A N 1
ATOM 2581 C CA . SER A 1 314 ? 124.558 164.700 162.864 1.00 55.44 314 SER A CA 1
ATOM 2582 C C . SER A 1 314 ? 123.823 165.413 163.994 1.00 57.45 314 SER A C 1
ATOM 2583 O O . SER A 1 314 ? 122.628 165.687 163.851 1.00 60.38 314 SER A O 1
ATOM 2586 N N . LYS A 1 315 ? 124.493 165.731 165.099 1.00 56.45 315 LYS A N 1
ATOM 2587 C CA . LYS A 1 315 ? 123.799 166.288 166.253 1.00 51.56 315 LYS A CA 1
ATOM 2588 C C . LYS A 1 315 ? 123.584 167.794 166.165 1.00 53.47 315 LYS A C 1
ATOM 2589 O O . LYS A 1 315 ? 122.840 168.342 166.985 1.00 55.67 315 LYS A O 1
ATOM 2595 N N . TYR A 1 316 ? 124.202 168.472 165.203 1.00 49.69 316 TYR A N 1
ATOM 2596 C CA . TYR A 1 316 ? 123.961 169.894 164.968 1.00 45.64 316 TYR A CA 1
ATOM 2597 C C . TYR A 1 316 ? 123.916 170.105 163.463 1.00 50.32 316 TYR A C 1
ATOM 2598 O O . TYR A 1 316 ? 124.945 169.992 162.791 1.00 61.21 316 TYR A O 1
ATOM 2607 N N . PHE A 1 317 ? 122.735 170.405 162.930 1.00 50.58 317 PHE A N 1
ATOM 2608 C CA . PHE A 1 317 ? 122.562 170.624 161.501 1.00 49.82 317 PHE A CA 1
ATOM 2609 C C . PHE A 1 317 ? 121.929 171.988 161.271 1.00 50.10 317 PHE A C 1
ATOM 2610 O O . PHE A 1 317 ? 120.947 172.336 161.927 1.00 63.34 317 PHE A O 1
ATOM 2618 N N . LEU A 1 318 ? 122.489 172.758 160.344 1.00 50.28 318 LEU A N 1
ATOM 2619 C CA . LEU A 1 318 ? 122.027 174.111 160.073 1.00 47.72 318 LEU A CA 1
ATOM 2620 C C . LEU A 1 318 ? 121.548 174.229 158.633 1.00 55.32 318 LEU A C 1
ATOM 2621 O O . LEU A 1 318 ? 122.202 173.741 157.707 1.00 60.81 318 LEU A O 1
ATOM 2626 N N . GLU A 1 319 ? 120.398 174.875 158.456 1.00 59.36 319 GLU A N 1
ATOM 2627 C CA . GLU A 1 319 ? 119.848 175.200 157.145 1.00 54.74 319 GLU A CA 1
ATOM 2628 C C . GLU A 1 319 ? 119.642 176.707 157.089 1.00 55.17 319 GLU A C 1
ATOM 2629 O O . GLU A 1 319 ? 118.773 177.247 157.783 1.00 64.51 319 GLU A O 1
ATOM 2635 N N . SER A 1 320 ? 120.444 177.382 156.271 1.00 56.39 320 SER A N 1
ATOM 2636 C CA . SER A 1 320 ? 120.372 178.826 156.118 1.00 59.61 320 SER A CA 1
ATOM 2637 C C . SER A 1 320 ? 120.578 179.173 154.650 1.00 59.19 320 SER A C 1
ATOM 2638 O O . SER A 1 320 ? 120.744 178.297 153.797 1.00 61.68 320 SER A O 1
ATOM 2641 N N . HIS A 1 321 ? 120.561 180.472 154.359 1.00 67.64 321 HIS A N 1
ATOM 2642 C CA . HIS A 1 321 ? 120.771 180.949 152.999 1.00 66.03 321 HIS A CA 1
ATOM 2643 C C . HIS A 1 321 ? 122.241 180.980 152.601 1.00 68.07 321 HIS A C 1
ATOM 2644 O O . HIS A 1 321 ? 122.543 181.126 151.413 1.00 72.99 321 HIS A O 1
ATOM 2651 N N . ASP A 1 322 ? 123.155 180.843 153.558 1.00 64.42 322 ASP A N 1
ATOM 2652 C CA . ASP A 1 322 ? 124.587 180.960 153.309 1.00 61.31 322 ASP A CA 1
ATOM 2653 C C . ASP A 1 322 ? 125.192 179.563 153.229 1.00 62.02 322 ASP A C 1
ATOM 2654 O O . ASP A 1 322 ? 125.273 178.856 154.237 1.00 68.04 322 ASP A O 1
ATOM 2659 N N . GLU A 1 323 ? 125.632 179.173 152.030 1.00 63.78 323 GLU A N 1
ATOM 2660 C CA . GLU A 1 323 ? 126.201 177.842 151.850 1.00 62.23 323 GLU A CA 1
ATOM 2661 C C . GLU A 1 323 ? 127.584 177.729 152.484 1.00 60.25 323 GLU A C 1
ATOM 2662 O O . GLU A 1 323 ? 127.973 176.642 152.924 1.00 63.05 323 GLU A O 1
ATOM 2668 N N . LYS A 1 324 ? 128.334 178.833 152.544 1.00 59.07 324 LYS A N 1
ATOM 2669 C CA . LYS A 1 324 ? 129.618 178.820 153.238 1.00 58.84 324 LYS A CA 1
ATOM 2670 C C . LYS A 1 324 ? 129.431 178.577 154.729 1.00 58.02 324 LYS A C 1
ATOM 2671 O O . LYS A 1 324 ? 130.145 177.765 155.331 1.00 60.97 324 LYS A O 1
ATOM 2677 N N . LEU A 1 325 ? 128.462 179.266 155.335 1.00 56.16 325 LEU A N 1
ATOM 2678 C CA . LEU A 1 325 ? 128.143 179.040 156.739 1.00 53.09 325 LEU A CA 1
ATOM 2679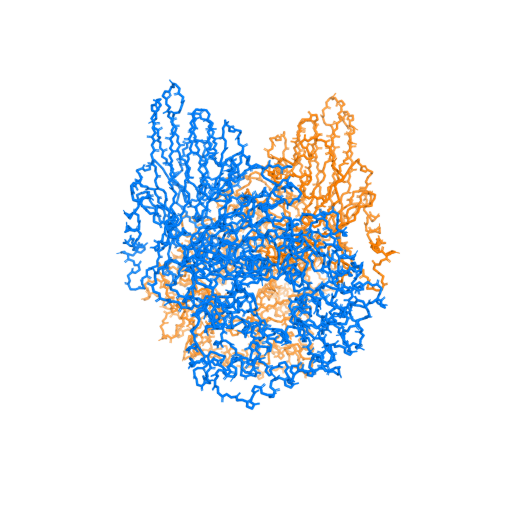 C C . LEU A 1 325 ? 127.657 177.616 156.968 1.00 50.49 325 LEU A C 1
ATOM 2680 O O . LEU A 1 325 ? 128.014 176.984 157.969 1.00 59.47 325 LEU A O 1
ATOM 2685 N N . ASN A 1 326 ? 126.836 177.095 156.052 1.00 54.76 326 ASN A N 1
ATOM 2686 C CA . ASN A 1 326 ? 126.348 175.727 156.188 1.00 50.40 326 ASN A CA 1
ATOM 2687 C C . ASN A 1 326 ? 127.494 174.727 156.153 1.00 53.44 326 ASN A C 1
ATOM 2688 O O . ASN A 1 326 ? 127.544 173.804 156.972 1.00 61.96 326 ASN A O 1
ATOM 2693 N N . ARG A 1 327 ? 128.430 174.895 155.218 1.00 56.56 327 ARG A N 1
ATOM 2694 C CA . ARG A 1 327 ? 129.532 173.945 155.124 1.00 51.59 327 ARG A CA 1
ATOM 2695 C C . ARG A 1 327 ? 130.502 174.088 156.292 1.00 53.96 327 ARG A C 1
ATOM 2696 O O . ARG A 1 327 ? 131.128 173.102 156.696 1.00 55.04 327 ARG A O 1
ATOM 2704 N N . MET A 1 328 ? 130.637 175.293 156.855 1.00 59.40 328 MET A N 1
ATOM 2705 C CA . MET A 1 328 ? 131.470 175.446 158.044 1.00 49.44 328 MET A CA 1
ATOM 2706 C C . MET A 1 328 ? 130.838 174.782 159.260 1.00 50.19 328 MET A C 1
ATOM 2707 O O . MET A 1 328 ? 131.503 174.027 159.977 1.00 54.81 328 MET A O 1
ATOM 2712 N N . VAL A 1 329 ? 129.555 175.045 159.503 1.00 59.48 329 VAL A N 1
ATOM 2713 C CA . VAL A 1 329 ? 128.913 174.569 160.723 1.00 47.68 329 VAL A CA 1
ATOM 2714 C C . VAL A 1 329 ? 128.644 173.070 160.658 1.00 50.65 329 VAL A C 1
ATOM 2715 O O . VAL A 1 329 ? 128.840 172.352 161.644 1.00 57.25 329 VAL A O 1
ATOM 2719 N N . ASN A 1 330 ? 128.201 172.569 159.504 1.00 54.68 330 ASN A N 1
ATOM 2720 C CA . ASN A 1 330 ? 127.711 171.199 159.431 1.00 51.79 330 ASN A CA 1
ATOM 2721 C C . ASN A 1 330 ? 128.822 170.177 159.239 1.00 50.61 330 ASN A C 1
ATOM 2722 O O . ASN A 1 330 ? 128.662 169.022 159.644 1.00 54.12 330 ASN A O 1
ATOM 2727 N N . ILE A 1 331 ? 129.942 170.560 158.629 1.00 55.69 331 ILE A N 1
ATOM 2728 C CA . ILE A 1 331 ? 130.941 169.570 158.243 1.00 51.10 331 ILE A CA 1
ATOM 2729 C C . ILE A 1 331 ? 132.300 169.845 158.876 1.00 49.22 331 ILE A C 1
ATOM 2730 O O . ILE A 1 331 ? 132.800 169.038 159.665 1.00 61.66 331 ILE A O 1
ATOM 2735 N N . TRP A 1 332 ? 132.901 170.988 158.549 1.00 52.40 332 TRP A N 1
ATOM 2736 C CA . TRP A 1 332 ? 134.344 171.129 158.718 1.00 45.65 332 TRP A CA 1
ATOM 2737 C C . TRP A 1 332 ? 134.742 171.544 160.131 1.00 49.93 332 TRP A C 1
ATOM 2738 O O . TRP A 1 332 ? 135.768 171.082 160.640 1.00 52.84 332 TRP A O 1
ATOM 2749 N N . ASN A 1 333 ? 133.954 172.401 160.783 1.00 57.53 333 ASN A N 1
ATOM 2750 C CA . ASN A 1 333 ? 134.257 172.773 162.162 1.00 51.32 333 ASN A CA 1
ATOM 2751 C C . ASN A 1 333 ? 134.174 171.564 163.089 1.00 46.36 333 ASN A C 1
ATOM 2752 O O . ASN A 1 333 ? 135.072 171.323 163.904 1.00 57.41 333 ASN A O 1
ATOM 2757 N N . GLN A 1 334 ? 133.101 170.781 162.964 1.00 51.87 334 GLN A N 1
ATOM 2758 C CA . GLN A 1 334 ? 132.929 169.608 163.815 1.00 53.63 334 GLN A CA 1
ATOM 2759 C C . GLN A 1 334 ? 133.960 168.534 163.492 1.00 48.25 334 GLN A C 1
ATOM 2760 O O . GLN A 1 334 ? 134.460 167.849 164.395 1.00 60.87 334 GLN A O 1
ATOM 2766 N N . TYR A 1 335 ? 134.298 168.379 162.210 1.00 50.57 335 TYR A N 1
ATOM 2767 C CA . TYR A 1 335 ? 135.352 167.448 161.826 1.00 44.67 335 TYR A CA 1
ATOM 2768 C C . TYR A 1 335 ? 136.685 167.843 162.444 1.00 47.30 335 TYR A C 1
ATOM 2769 O O . TYR A 1 335 ? 137.414 166.990 162.963 1.00 53.42 335 TYR A O 1
ATOM 2778 N N . GLN A 1 336 ? 137.021 169.135 162.401 1.00 50.57 336 GLN A N 1
ATOM 2779 C CA . GLN A 1 336 ? 138.269 169.590 163.001 1.00 46.58 336 GLN A CA 1
ATOM 2780 C C . GLN A 1 336 ? 138.259 169.390 164.509 1.00 57.69 336 GLN A C 1
ATOM 2781 O O . GLN A 1 336 ? 139.284 169.037 165.099 1.00 57.28 336 GLN A O 1
ATOM 2787 N N . SER A 1 337 ? 137.113 169.618 165.153 1.00 53.60 337 SER A N 1
ATOM 2788 C CA . SER A 1 337 ? 137.018 169.389 166.592 1.00 51.57 337 SER A CA 1
ATOM 2789 C C . SER A 1 337 ? 137.274 167.925 166.937 1.00 53.88 337 SER A C 1
ATOM 2790 O O . SER A 1 337 ? 138.032 167.613 167.866 1.00 61.34 337 SER A O 1
ATOM 2793 N N . MET A 1 338 ? 136.657 167.008 166.188 1.00 55.11 338 MET A N 1
ATOM 2794 C CA . MET A 1 338 ? 136.866 165.587 166.455 1.00 54.68 338 MET A CA 1
ATOM 2795 C C . MET A 1 338 ? 138.307 165.170 166.179 1.00 52.76 338 MET A C 1
ATOM 2796 O O . MET A 1 338 ? 138.888 164.383 166.937 1.00 60.36 338 MET A O 1
ATOM 2801 N N . VAL A 1 339 ? 138.902 165.685 165.101 1.00 59.83 339 VAL A N 1
ATOM 2802 C CA . VAL A 1 339 ? 140.291 165.349 164.794 1.00 59.67 339 VAL A CA 1
ATOM 2803 C C . VAL A 1 339 ? 141.217 165.880 165.879 1.00 60.22 339 VAL A C 1
ATOM 2804 O O . VAL A 1 339 ? 142.178 165.213 166.275 1.00 63.05 339 VAL A O 1
ATOM 2808 N N . THR A 1 340 ? 140.949 167.090 166.371 1.00 61.16 340 THR A N 1
ATOM 2809 C CA . THR A 1 340 ? 141.755 167.656 167.444 1.00 61.16 340 THR A CA 1
ATOM 2810 C C . THR A 1 340 ? 141.647 166.816 168.710 1.00 64.92 340 THR A C 1
ATOM 2811 O O . THR A 1 340 ? 142.648 166.588 169.400 1.00 65.35 340 THR A O 1
ATOM 2815 N N . PHE A 1 341 ? 140.443 166.332 169.025 1.00 60.24 341 PHE A N 1
ATOM 2816 C CA . PHE A 1 341 ? 140.299 165.426 170.161 1.00 57.58 341 PHE A CA 1
ATOM 2817 C C . PHE A 1 341 ? 141.103 164.147 169.958 1.00 56.77 341 PHE A C 1
ATOM 2818 O O . PHE A 1 341 ? 141.753 163.659 170.889 1.00 65.54 341 PHE A O 1
ATOM 2826 N N . ASN A 1 342 ? 141.065 163.584 168.748 1.00 61.43 342 ASN A N 1
ATOM 2827 C CA . ASN A 1 342 ? 141.758 162.322 168.501 1.00 60.48 342 ASN A CA 1
ATOM 2828 C C . ASN A 1 342 ? 143.275 162.486 168.487 1.00 64.04 342 ASN A C 1
ATOM 2829 O O . ASN A 1 342 ? 143.999 161.560 168.866 1.00 61.42 342 ASN A O 1
ATOM 2834 N N . MET A 1 343 ? 143.773 163.645 168.054 1.00 65.19 343 MET A N 1
ATOM 2835 C CA . MET A 1 343 ? 145.194 163.842 167.809 1.00 66.15 343 MET A CA 1
ATOM 2836 C C . MET A 1 343 ? 145.900 164.671 168.870 1.00 70.26 343 MET A C 1
ATOM 2837 O O . MET A 1 343 ? 147.132 164.617 168.945 1.00 69.14 343 MET A O 1
ATOM 2842 N N . SER A 1 344 ? 145.161 165.433 169.679 1.00 74.12 344 SER A N 1
ATOM 2843 C CA . SER A 1 344 ? 145.720 166.320 170.706 1.00 69.67 344 SER A CA 1
ATOM 2844 C C . SER A 1 344 ? 146.613 167.340 170.008 1.00 71.04 344 SER A C 1
ATOM 2845 O O . SER A 1 344 ? 146.134 168.019 169.083 1.00 76.29 344 SER A O 1
ATOM 2848 N N . ARG A 1 345 ? 147.877 167.494 170.398 1.00 72.30 345 ARG A N 1
ATOM 2849 C CA . ARG A 1 345 ? 148.811 168.401 169.741 1.00 74.66 345 ARG A CA 1
ATOM 2850 C C . ARG A 1 345 ? 150.068 167.662 169.296 1.00 73.24 345 ARG A C 1
ATOM 2851 O O . ARG A 1 345 ? 151.165 168.219 169.320 1.00 71.28 345 ARG A O 1
ATOM 2859 N N . SER A 1 346 ? 149.917 166.405 168.880 1.00 68.86 346 SER A N 1
ATOM 2860 C CA . SER A 1 346 ? 151.079 165.548 168.674 1.00 68.49 346 SER A CA 1
ATOM 2861 C C . SER A 1 346 ? 151.781 165.844 167.352 1.00 71.61 346 SER A C 1
ATOM 2862 O O . SER A 1 346 ? 152.938 166.276 167.336 1.00 73.07 346 SER A O 1
ATOM 2865 N N . ALA A 1 347 ? 151.095 165.630 166.232 1.00 65.15 347 ALA A N 1
ATOM 2866 C CA . ALA A 1 347 ? 151.743 165.625 164.928 1.00 58.22 347 ALA A CA 1
ATOM 2867 C C . ALA A 1 347 ? 150.960 166.460 163.928 1.00 56.61 347 ALA A C 1
ATOM 2868 O O . ALA A 1 347 ? 149.747 166.287 163.780 1.00 67.99 347 ALA A O 1
ATOM 2870 N N . SER A 1 348 ? 151.664 167.351 163.240 1.00 55.32 348 SER A N 1
ATOM 2871 C CA . SER A 1 348 ? 151.140 168.074 162.090 1.00 56.37 348 SER A CA 1
ATOM 2872 C C . SER A 1 348 ? 152.308 168.325 161.145 1.00 54.69 348 SER A C 1
ATOM 2873 O O . SER A 1 348 ? 153.366 167.702 161.266 1.00 56.44 348 SER A O 1
ATOM 2876 N N . TYR A 1 349 ? 152.122 169.227 160.189 1.00 52.77 349 TYR A N 1
ATOM 2877 C CA . TYR A 1 349 ? 153.236 169.662 159.360 1.00 52.32 349 TYR A CA 1
ATOM 2878 C C . TYR A 1 349 ? 154.009 170.809 159.993 1.00 55.26 349 TYR A C 1
ATOM 2879 O O . TYR A 1 349 ? 155.018 171.246 159.432 1.00 57.10 349 TYR A O 1
ATOM 2888 N N . PHE A 1 350 ? 153.557 171.299 161.146 1.00 59.26 350 PHE A N 1
ATOM 2889 C CA . PHE A 1 350 ? 154.296 172.266 161.939 1.00 55.49 350 PHE A CA 1
ATOM 2890 C C . PHE A 1 350 ? 154.680 171.746 163.314 1.00 55.37 350 PHE A C 1
ATOM 2891 O O . PHE A 1 350 ? 155.591 172.306 163.931 1.00 59.29 350 PHE A O 1
ATOM 2899 N N . GLU A 1 351 ? 154.022 170.699 163.806 1.00 59.63 351 GLU A N 1
ATOM 2900 C CA . GLU A 1 351 ? 154.427 170.004 165.021 1.00 61.33 351 GLU A CA 1
ATOM 2901 C C . GLU A 1 351 ? 155.203 168.758 164.616 1.00 61.57 351 GLU A C 1
ATOM 2902 O O . GLU A 1 351 ? 154.678 167.905 163.893 1.00 66.83 351 GLU A O 1
ATOM 2908 N N . SER A 1 352 ? 156.444 168.653 165.086 1.00 62.43 352 SER A N 1
ATOM 2909 C CA . SER A 1 352 ? 157.353 167.611 164.626 1.00 58.69 352 SER A CA 1
ATOM 2910 C C . SER A 1 352 ? 157.035 166.234 165.193 1.00 61.03 352 SER A C 1
ATOM 2911 O O . SER A 1 352 ? 157.656 165.255 164.768 1.00 67.09 352 SER A O 1
ATOM 2914 N N . GLY A 1 353 ? 156.103 166.133 166.136 1.00 59.40 353 GLY A N 1
ATOM 2915 C CA . GLY A 1 353 ? 155.747 164.851 166.705 1.00 58.49 353 GLY A CA 1
ATOM 2916 C C . GLY A 1 353 ? 156.646 164.358 167.815 1.00 63.19 353 GLY A C 1
ATOM 2917 O O . GLY A 1 353 ? 156.529 163.194 168.210 1.00 65.58 353 GLY A O 1
ATOM 2918 N N . ILE A 1 354 ? 157.541 165.202 168.333 1.00 66.06 354 ILE A N 1
ATOM 2919 C CA . ILE A 1 354 ? 158.434 164.814 169.417 1.00 63.64 354 ILE A CA 1
ATOM 2920 C C . ILE A 1 354 ? 157.966 165.344 170.765 1.00 66.62 354 ILE A C 1
ATOM 2921 O O . ILE A 1 354 ? 158.636 165.120 171.781 1.00 70.01 354 ILE A O 1
ATOM 2926 N N . GLY A 1 355 ? 156.828 166.033 170.807 1.00 72.79 355 GLY A N 1
ATOM 2927 C CA . GLY A 1 355 ? 156.314 166.529 172.064 1.00 69.05 355 GLY A CA 1
ATOM 2928 C C . GLY A 1 355 ? 155.816 165.416 172.964 1.00 73.62 355 GLY A C 1
ATOM 2929 O O . GLY A 1 355 ? 155.640 164.269 172.555 1.00 75.45 355 GLY A O 1
ATOM 2930 N N . ARG A 1 356 ? 155.585 165.770 174.226 1.00 76.13 356 ARG A N 1
ATOM 2931 C CA . ARG A 1 356 ? 155.185 164.797 175.231 1.00 72.61 356 ARG A CA 1
ATOM 2932 C C . ARG A 1 356 ? 153.719 164.899 175.627 1.00 73.76 356 ARG A C 1
ATOM 2933 O O . ARG A 1 356 ? 153.229 164.022 176.344 1.00 81.51 356 ARG A O 1
ATOM 2941 N N . GLY A 1 357 ? 153.009 165.926 175.179 1.00 69.75 357 GLY A N 1
ATOM 2942 C CA . GLY A 1 357 ? 151.609 166.057 175.518 1.00 65.81 357 GLY A CA 1
ATOM 2943 C C . GLY A 1 357 ? 151.071 167.398 175.065 1.00 67.09 357 GLY A C 1
ATOM 2944 O O . GLY A 1 357 ? 151.748 168.159 174.372 1.00 74.06 357 GLY A O 1
ATOM 2945 N N . MET A 1 358 ? 149.836 167.665 175.469 1.00 68.04 358 MET A N 1
ATOM 2946 C CA . MET A 1 358 ? 149.146 168.902 175.141 1.00 67.39 358 MET A CA 1
ATOM 2947 C C . MET A 1 358 ? 148.926 169.729 176.401 1.00 70.58 358 MET A C 1
ATOM 2948 O O . MET A 1 358 ? 149.202 169.294 177.521 1.00 71.56 358 MET A O 1
ATOM 2953 N N . GLY A 1 359 ? 148.428 170.945 176.200 1.00 65.25 359 GLY A N 1
ATOM 2954 C CA . GLY A 1 359 ? 148.144 171.812 177.324 1.00 60.58 359 GLY A CA 1
ATOM 2955 C C . GLY A 1 359 ? 146.916 171.369 178.095 1.00 63.29 359 GLY A C 1
ATOM 2956 O O . GLY A 1 359 ? 145.940 170.871 177.535 1.00 69.07 359 GLY A O 1
ATOM 2957 N N . PHE A 1 360 ? 146.980 171.553 179.415 1.00 62.48 360 PHE A N 1
ATOM 2958 C CA . PHE A 1 360 ? 145.834 171.271 180.272 1.00 56.58 360 PHE A CA 1
ATOM 2959 C C . PHE A 1 360 ? 144.648 172.153 179.898 1.00 58.24 360 PHE A C 1
ATOM 2960 O O . PHE A 1 360 ? 143.514 171.669 179.761 1.00 63.49 360 PHE A O 1
ATOM 2968 N N . ARG A 1 361 ? 144.901 173.447 179.692 1.00 59.46 361 ARG A N 1
ATOM 2969 C CA . ARG A 1 361 ? 143.839 174.358 179.287 1.00 59.68 361 ARG A CA 1
ATOM 2970 C C . ARG A 1 361 ? 143.344 174.043 177.881 1.00 58.81 361 ARG A C 1
ATOM 2971 O O . ARG A 1 361 ? 142.153 174.188 177.595 1.00 60.46 361 ARG A O 1
ATOM 2979 N N . ASP A 1 362 ? 144.238 173.604 176.990 1.00 65.98 362 ASP A N 1
ATOM 2980 C CA . ASP A 1 362 ? 143.811 173.198 175.654 1.00 64.46 362 ASP A CA 1
ATOM 2981 C C . ASP A 1 362 ? 142.914 171.969 175.713 1.00 64.16 362 ASP A C 1
ATOM 2982 O O . ASP A 1 362 ? 141.905 171.891 175.001 1.00 67.76 362 ASP A O 1
ATOM 2987 N N . SER A 1 363 ? 143.275 170.997 176.553 1.00 61.79 363 SER A N 1
ATOM 2988 C CA . SER A 1 363 ? 142.448 169.809 176.714 1.00 57.96 363 SER A CA 1
ATOM 2989 C C . SER A 1 363 ? 141.079 170.168 177.271 1.00 59.71 363 SER A C 1
ATOM 2990 O O . SER A 1 363 ? 140.065 169.589 176.867 1.00 66.88 363 SER A O 1
ATOM 2993 N N . ASN A 1 364 ? 141.027 171.123 178.201 1.00 58.89 364 ASN A N 1
ATOM 2994 C CA . ASN A 1 364 ? 139.734 171.545 178.732 1.00 56.10 364 ASN A CA 1
ATOM 2995 C C . ASN A 1 364 ? 138.925 172.323 177.697 1.00 58.11 364 ASN A C 1
ATOM 2996 O O . ASN A 1 364 ? 137.697 172.195 177.639 1.00 63.27 364 ASN A O 1
ATOM 3001 N N . GLN A 1 365 ? 139.590 173.135 176.872 1.00 65.61 365 GLN A N 1
ATOM 3002 C CA . GLN A 1 365 ? 138.872 173.977 175.921 1.00 59.27 365 GLN A CA 1
ATOM 3003 C C . GLN A 1 365 ? 138.344 173.182 174.734 1.00 64.40 365 GLN A C 1
ATOM 3004 O O . GLN A 1 365 ? 137.288 173.523 174.189 1.00 65.84 365 GLN A O 1
ATOM 3010 N N . ASP A 1 366 ? 139.057 172.134 174.312 1.00 64.50 366 ASP A N 1
ATOM 3011 C CA . ASP A 1 366 ? 138.565 171.302 173.216 1.00 59.87 366 ASP A CA 1
ATOM 3012 C C . ASP A 1 366 ? 137.237 170.640 173.564 1.00 61.62 366 ASP A C 1
ATOM 3013 O O . ASP A 1 366 ? 136.389 170.430 172.682 1.00 68.22 366 ASP A O 1
ATOM 3018 N N . LEU A 1 367 ? 137.040 170.310 174.843 1.00 58.56 367 LEU A N 1
ATOM 3019 C CA . LEU A 1 367 ? 135.801 169.672 175.269 1.00 57.08 367 LEU A CA 1
ATOM 3020 C C . LEU A 1 367 ? 134.596 170.543 174.953 1.00 60.82 367 LEU A C 1
ATOM 3021 O O . LEU A 1 367 ? 133.553 170.034 174.529 1.00 60.99 367 LEU A O 1
ATOM 3026 N N . LEU A 1 368 ? 134.722 171.859 175.139 1.00 60.70 368 LEU A N 1
ATOM 3027 C CA . LEU A 1 368 ? 133.630 172.764 174.799 1.00 54.72 368 LEU A CA 1
ATOM 3028 C C . LEU A 1 368 ? 133.207 172.600 173.347 1.00 59.82 368 LEU A C 1
ATOM 3029 O O . LEU A 1 368 ? 132.036 172.805 173.012 1.00 63.48 368 LEU A O 1
ATOM 3034 N N . GLY A 1 369 ? 134.140 172.223 172.479 1.00 62.60 369 GLY A N 1
ATOM 3035 C CA . GLY A 1 369 ? 133.842 172.004 171.082 1.00 52.13 369 GLY A CA 1
ATOM 3036 C C . GLY A 1 369 ? 133.301 170.628 170.757 1.00 59.19 369 GLY A C 1
ATOM 3037 O O . GLY A 1 369 ? 132.410 170.510 169.913 1.00 65.95 369 GLY A O 1
ATOM 3038 N N . PHE A 1 370 ? 133.814 169.575 171.396 1.00 60.44 370 PHE A N 1
ATOM 3039 C CA . PHE A 1 370 ? 133.387 168.227 171.032 1.00 56.68 370 PHE A CA 1
ATOM 3040 C C . PHE A 1 370 ? 132.421 167.586 172.028 1.00 58.92 370 PHE A C 1
ATOM 3041 O O . PHE A 1 370 ? 132.114 166.399 171.885 1.00 62.01 370 PHE A O 1
ATOM 3049 N N . VAL A 1 371 ? 131.927 168.329 173.021 1.00 59.92 371 VAL A N 1
ATOM 3050 C CA . VAL A 1 371 ? 131.098 167.707 174.054 1.00 59.76 371 VAL A CA 1
ATOM 3051 C C . VAL A 1 371 ? 129.766 167.234 173.477 1.00 56.62 371 VAL A C 1
ATOM 3052 O O . VAL A 1 371 ? 129.230 166.201 173.893 1.00 59.40 371 VAL A O 1
ATOM 3056 N N . HIS A 1 372 ? 129.212 167.969 172.511 1.00 56.99 372 HIS A N 1
ATOM 3057 C CA . HIS A 1 372 ? 127.917 167.604 171.951 1.00 52.76 372 HIS A CA 1
ATOM 3058 C C . HIS A 1 372 ? 127.986 166.393 171.029 1.00 57.52 372 HIS A C 1
ATOM 3059 O O . HIS A 1 372 ? 126.937 165.836 170.694 1.00 57.78 372 HIS A O 1
ATOM 3066 N N . GLN A 1 373 ? 129.181 165.967 170.623 1.00 57.87 373 GLN A N 1
ATOM 3067 C CA . GLN A 1 373 ? 129.345 164.815 169.745 1.00 53.76 373 GLN A CA 1
ATOM 3068 C C . GLN A 1 373 ? 129.674 163.530 170.494 1.00 58.50 373 GLN A C 1
ATOM 3069 O O . GLN A 1 373 ? 129.169 162.465 170.131 1.00 61.41 373 GLN A O 1
ATOM 3075 N N . ILE A 1 374 ? 130.507 163.599 171.528 1.00 59.91 374 ILE A N 1
ATOM 3076 C CA . ILE A 1 374 ? 130.920 162.413 172.278 1.00 57.02 374 ILE A CA 1
ATOM 3077 C C . ILE A 1 374 ? 130.808 162.680 173.776 1.00 54.38 374 ILE A C 1
ATOM 3078 O O . ILE A 1 374 ? 131.834 162.843 174.451 1.00 57.65 374 ILE A O 1
ATOM 3083 N N . PRO A 1 375 ? 129.595 162.736 174.337 1.00 63.87 375 PRO A N 1
ATOM 3084 C CA . PRO A 1 375 ? 129.463 163.087 175.765 1.00 60.30 375 PRO A CA 1
ATOM 3085 C C . PRO A 1 375 ? 130.152 162.123 176.721 1.00 60.56 375 PRO A C 1
ATOM 3086 O O . PRO A 1 375 ? 130.718 162.563 177.729 1.00 68.41 375 PRO A O 1
ATOM 3090 N N . GLU A 1 376 ? 130.120 160.819 176.439 1.00 64.16 376 GLU A N 1
ATOM 3091 C CA . GLU A 1 376 ? 130.704 159.848 177.362 1.00 65.91 376 GLU A CA 1
ATOM 3092 C C . GLU A 1 376 ? 132.223 159.959 177.396 1.00 67.09 376 GLU A C 1
ATOM 3093 O O . GLU A 1 376 ? 132.835 159.942 178.475 1.00 72.80 376 GLU A O 1
ATOM 3099 N N . ARG A 1 377 ? 132.848 160.072 176.225 1.00 62.32 377 ARG A N 1
ATOM 3100 C CA . ARG A 1 377 ? 134.287 160.282 176.178 1.00 66.77 377 ARG A CA 1
ATOM 3101 C C . ARG A 1 377 ? 134.668 161.622 176.790 1.00 62.95 377 ARG A C 1
ATOM 3102 O O . ARG A 1 377 ? 135.737 161.741 177.394 1.00 67.55 377 ARG A O 1
ATOM 3110 N N . ALA A 1 378 ? 133.805 162.632 176.655 1.00 53.85 378 ALA A N 1
ATOM 3111 C CA . ALA A 1 378 ? 134.052 163.911 177.311 1.00 56.52 378 ALA A CA 1
ATOM 3112 C C . ALA A 1 378 ? 134.041 163.763 178.828 1.00 61.43 378 ALA A C 1
ATOM 3113 O O . ALA A 1 378 ? 134.883 164.345 179.520 1.00 64.38 378 ALA A O 1
ATOM 3115 N N . ARG A 1 379 ? 133.091 162.991 179.361 1.00 59.79 379 ARG A N 1
ATOM 3116 C CA . ARG A 1 379 ? 133.054 162.730 180.797 1.00 58.22 379 ARG A CA 1
ATOM 3117 C C . ARG A 1 379 ? 134.317 162.015 181.261 1.00 60.70 379 ARG A C 1
ATOM 3118 O O . ARG A 1 379 ? 134.916 162.378 182.286 1.00 59.87 379 ARG A O 1
ATOM 3126 N N . GLU A 1 380 ? 134.741 160.998 180.508 1.00 65.40 380 GLU A N 1
ATOM 3127 C CA . GLU A 1 380 ? 135.954 160.269 180.863 1.00 64.93 380 GLU A CA 1
ATOM 3128 C C . GLU A 1 380 ? 137.177 161.181 180.832 1.00 63.94 380 GLU A C 1
ATOM 3129 O O . GLU A 1 380 ? 138.028 161.124 181.728 1.00 64.95 380 GLU A O 1
ATOM 3135 N N . ARG A 1 381 ? 137.274 162.035 179.810 1.00 57.82 381 ARG A N 1
ATOM 3136 C CA . ARG A 1 381 ? 138.396 162.960 179.704 1.00 57.84 381 ARG A CA 1
ATOM 3137 C C . ARG A 1 381 ? 138.390 163.974 180.840 1.00 58.90 381 ARG A C 1
ATOM 3138 O O . ARG A 1 381 ? 139.449 164.336 181.361 1.00 62.35 381 ARG A O 1
ATOM 3146 N N . LEU A 1 382 ? 137.208 164.456 181.229 1.00 61.22 382 LEU A N 1
ATOM 3147 C CA . LEU A 1 382 ? 137.127 165.389 182.348 1.00 57.63 382 LEU A CA 1
ATOM 3148 C C . LEU A 1 382 ? 137.613 164.744 183.638 1.00 60.19 382 LEU A C 1
ATOM 3149 O O . LEU A 1 382 ? 138.368 165.358 184.403 1.00 60.02 382 LEU A O 1
ATOM 3154 N N . LEU A 1 383 ? 137.191 163.504 183.896 1.00 61.96 383 LEU A N 1
ATOM 3155 C CA . LEU A 1 383 ? 137.655 162.816 185.098 1.00 52.75 383 LEU A CA 1
ATOM 3156 C C . LEU A 1 383 ? 139.163 162.588 185.057 1.00 59.08 383 LEU A C 1
ATOM 3157 O O . LEU A 1 383 ? 139.855 162.762 186.070 1.00 61.54 383 LEU A O 1
ATOM 3162 N N . ASP A 1 384 ? 139.693 162.210 183.890 1.00 62.46 384 ASP A N 1
ATOM 3163 C CA . ASP A 1 384 ? 141.134 162.008 183.762 1.00 61.34 384 ASP A CA 1
ATOM 3164 C C . ASP A 1 384 ? 141.903 163.304 183.994 1.00 61.11 384 ASP A C 1
ATOM 3165 O O . ASP A 1 384 ? 142.958 163.300 184.638 1.00 66.09 384 ASP A O 1
ATOM 3170 N N . LEU A 1 385 ? 141.400 164.420 183.461 1.00 62.41 385 LEU A N 1
ATOM 3171 C CA . LEU A 1 385 ? 142.056 165.706 183.670 1.00 59.67 385 LEU A CA 1
ATOM 3172 C C . LEU A 1 385 ? 142.024 166.110 185.136 1.00 59.01 385 LEU A C 1
ATOM 3173 O O . LEU A 1 385 ? 143.015 166.623 185.668 1.00 59.12 385 LEU A O 1
ATOM 3178 N N . ALA A 1 386 ? 140.890 165.895 185.805 1.00 61.11 386 ALA A N 1
ATOM 3179 C CA . ALA A 1 386 ? 140.796 166.249 187.216 1.00 55.31 386 ALA A CA 1
ATOM 3180 C C . ALA A 1 386 ? 141.695 165.376 188.080 1.00 61.41 386 ALA A C 1
ATOM 3181 O O . ALA A 1 386 ? 142.174 165.830 189.124 1.00 64.40 386 ALA A O 1
ATOM 3183 N N . ALA A 1 387 ? 141.935 164.129 187.668 1.00 64.74 387 ALA A N 1
ATOM 3184 C CA . ALA A 1 387 ? 142.782 163.245 188.461 1.00 58.20 387 ALA A CA 1
ATOM 3185 C C . ALA A 1 387 ? 144.220 163.742 188.566 1.00 62.13 387 ALA A C 1
ATOM 3186 O O . ALA A 1 387 ? 144.932 163.342 189.493 1.00 63.89 387 ALA A O 1
ATOM 3188 N N . THR A 1 388 ? 144.665 164.598 187.649 1.00 64.88 388 THR A N 1
ATOM 3189 C CA . THR A 1 388 ? 146.028 165.112 187.678 1.00 61.17 388 THR A CA 1
ATOM 3190 C C . THR A 1 388 ? 146.177 166.379 188.510 1.00 63.39 388 THR A C 1
ATOM 3191 O O . THR A 1 388 ? 147.307 166.831 188.720 1.00 67.36 388 THR A O 1
ATOM 3195 N N . GLN A 1 389 ? 145.078 166.956 188.987 1.00 65.56 389 GLN A N 1
ATOM 3196 C CA . GLN A 1 389 ? 145.143 168.204 189.735 1.00 65.14 389 GLN A CA 1
ATOM 3197 C C . GLN A 1 389 ? 145.855 168.002 191.068 1.00 67.16 389 GLN A C 1
ATOM 3198 O O . GLN A 1 389 ? 145.732 166.952 191.705 1.00 67.72 389 GLN A O 1
ATOM 3204 N N . LEU A 1 390 ? 146.608 169.016 191.485 1.00 67.15 390 LEU A N 1
ATOM 3205 C CA . LEU A 1 390 ? 147.338 168.961 192.739 1.00 66.34 390 LEU A CA 1
ATOM 3206 C C . LEU A 1 390 ? 146.439 169.375 193.904 1.00 69.84 390 LEU A C 1
ATOM 3207 O O . LEU A 1 390 ? 145.355 169.934 193.725 1.00 71.22 390 LEU A O 1
ATOM 3212 N N . GLU A 1 391 ? 146.916 169.094 195.119 1.00 73.43 391 GLU A N 1
ATOM 3213 C CA . GLU A 1 391 ? 146.080 169.237 196.307 1.00 71.83 391 GLU A CA 1
ATOM 3214 C C . GLU A 1 391 ? 145.730 170.691 196.603 1.00 73.91 391 GLU A C 1
ATOM 3215 O O . GLU A 1 391 ? 144.683 170.960 197.201 1.00 75.54 391 GLU A O 1
ATOM 3221 N N . ASP A 1 392 ? 146.578 171.636 196.205 1.00 69.66 392 ASP A N 1
ATOM 3222 C CA . ASP A 1 392 ? 146.296 173.041 196.470 1.00 66.99 392 ASP A CA 1
ATOM 3223 C C . ASP A 1 392 ? 145.366 173.666 195.438 1.00 70.12 392 ASP A C 1
ATOM 3224 O O . ASP A 1 392 ? 145.021 174.844 195.574 1.00 71.72 392 ASP A O 1
ATOM 3229 N N . GLY A 1 393 ? 144.953 172.914 194.422 1.00 68.07 393 GLY A N 1
ATOM 3230 C CA . GLY A 1 393 ? 144.091 173.427 193.381 1.00 60.24 393 GLY A CA 1
ATOM 3231 C C . GLY A 1 393 ? 144.791 173.793 192.094 1.00 64.92 393 GLY A C 1
ATOM 3232 O O . GLY A 1 393 ? 144.112 174.102 191.109 1.00 72.19 393 GLY A O 1
ATOM 3233 N N . SER A 1 394 ? 146.119 173.772 192.070 1.00 67.78 394 SER A N 1
ATOM 3234 C CA . SER A 1 394 ? 146.867 174.078 190.863 1.00 67.13 394 SER A CA 1
ATOM 3235 C C . SER A 1 394 ? 146.910 172.860 189.943 1.00 66.20 394 SER A C 1
ATOM 3236 O O . SER A 1 394 ? 146.589 171.735 190.333 1.00 67.62 394 SER A O 1
ATOM 3239 N N . ALA A 1 395 ? 147.314 173.097 188.699 1.00 62.12 395 ALA A N 1
ATOM 3240 C CA . ALA A 1 395 ? 147.333 172.061 187.681 1.00 63.33 395 ALA A CA 1
ATOM 3241 C C . ALA A 1 395 ? 148.680 172.040 186.977 1.00 62.56 395 ALA A C 1
ATOM 3242 O O . ALA A 1 395 ? 149.350 173.067 186.851 1.00 67.14 395 ALA A O 1
ATOM 3244 N N . TYR A 1 396 ? 149.074 170.852 186.530 1.00 64.83 396 TYR A N 1
ATOM 3245 C CA . TYR A 1 396 ? 150.231 170.736 185.655 1.00 62.21 396 TYR A CA 1
ATOM 3246 C C . TYR A 1 396 ? 149.925 171.385 184.312 1.00 69.11 396 TYR A C 1
ATOM 3247 O O . TYR A 1 396 ? 148.840 171.210 183.754 1.00 70.77 396 TYR A O 1
ATOM 3256 N N . HIS A 1 397 ? 150.892 172.145 183.797 1.00 65.96 397 HIS A N 1
ATOM 3257 C CA . HIS A 1 397 ? 150.665 172.888 182.562 1.00 62.92 397 HIS A CA 1
ATOM 3258 C C . HIS A 1 397 ? 150.441 171.952 181.381 1.00 62.56 397 HIS A C 1
ATOM 3259 O O . HIS A 1 397 ? 149.580 172.209 180.532 1.00 63.61 397 HIS A O 1
ATOM 3266 N N . GLN A 1 398 ? 151.202 170.867 181.308 1.00 68.33 398 GLN A N 1
ATOM 3267 C CA . GLN A 1 398 ? 151.125 169.927 180.200 1.00 68.22 398 GLN A CA 1
ATOM 3268 C C . GLN A 1 398 ? 150.442 168.646 180.653 1.00 67.70 398 GLN A C 1
ATOM 3269 O O . GLN A 1 398 ? 150.842 168.042 181.653 1.00 72.25 398 GLN A O 1
ATOM 3275 N N . TYR A 1 399 ? 149.417 168.237 179.914 1.00 69.34 399 TYR A N 1
ATOM 3276 C CA . TYR A 1 399 ? 148.731 166.975 180.141 1.00 67.42 399 TYR A CA 1
ATOM 3277 C C . TYR A 1 399 ? 149.153 165.968 179.081 1.00 67.84 399 TYR A C 1
ATOM 3278 O O . TYR A 1 399 ? 149.296 166.312 177.905 1.00 72.51 399 TYR A O 1
ATOM 3287 N N . GLN A 1 400 ? 149.350 164.722 179.503 1.00 70.64 400 GLN A N 1
ATOM 3288 C CA . GLN A 1 400 ? 149.760 163.656 178.595 1.00 71.88 400 GLN A CA 1
ATOM 3289 C C . GLN A 1 400 ? 148.630 162.646 178.455 1.00 68.83 400 GLN A C 1
ATOM 3290 O O . GLN A 1 400 ? 148.449 161.792 179.336 1.00 69.73 400 GLN A O 1
ATOM 3296 N N . PRO A 1 401 ? 147.841 162.702 177.380 1.00 73.20 401 PRO A N 1
ATOM 3297 C CA . PRO A 1 401 ? 146.707 161.771 177.249 1.00 71.08 401 PRO A CA 1
ATOM 3298 C C . PRO A 1 401 ? 147.114 160.311 177.166 1.00 70.06 401 PRO A C 1
ATOM 3299 O O . PRO A 1 401 ? 146.316 159.437 177.526 1.00 72.61 401 PRO A O 1
ATOM 3303 N N . LEU A 1 402 ? 148.326 160.018 176.690 1.00 74.13 402 LEU A N 1
ATOM 3304 C CA . LEU A 1 402 ? 148.749 158.628 176.544 1.00 72.86 402 LEU A CA 1
ATOM 3305 C C . LEU A 1 402 ? 148.853 157.932 177.895 1.00 72.99 402 LEU A C 1
ATOM 3306 O O . LEU A 1 402 ? 148.419 156.784 178.045 1.00 75.78 402 LEU A O 1
ATOM 3311 N N . THR A 1 403 ? 149.426 158.607 178.890 1.00 73.09 403 THR A N 1
ATOM 3312 C CA . THR A 1 403 ? 149.577 158.043 180.223 1.00 74.13 403 THR A CA 1
ATOM 3313 C C . THR A 1 403 ? 148.606 158.621 181.239 1.00 72.42 403 THR A C 1
ATOM 3314 O O . THR A 1 403 ? 148.568 158.133 182.374 1.00 75.77 403 THR A O 1
ATOM 3318 N N . LYS A 1 404 ? 147.820 159.632 180.862 1.00 70.63 404 LYS A N 1
ATOM 3319 C CA . LYS A 1 404 ? 146.874 160.292 181.764 1.00 71.03 404 LYS A CA 1
ATOM 3320 C C . LYS A 1 404 ? 147.577 160.852 182.999 1.00 68.92 404 LYS A C 1
ATOM 3321 O O . LYS A 1 404 ? 147.070 160.765 184.118 1.00 70.96 404 LYS A O 1
ATOM 3327 N N . LYS A 1 405 ? 148.755 161.437 182.792 1.00 73.18 405 LYS A N 1
ATOM 3328 C CA . LYS A 1 405 ? 149.542 162.025 183.864 1.00 69.12 405 LYS A CA 1
ATOM 3329 C C . LYS A 1 405 ? 150.016 163.410 183.451 1.00 70.28 405 LYS A C 1
ATOM 3330 O O . LYS A 1 405 ? 150.173 163.702 182.264 1.00 72.13 405 LYS A O 1
ATOM 3336 N N . GLY A 1 406 ? 150.236 164.266 184.448 1.00 71.10 406 GLY A N 1
ATOM 3337 C CA . GLY A 1 406 ? 150.808 165.567 184.188 1.00 68.46 406 GLY A CA 1
ATOM 3338 C C . GLY A 1 406 ? 152.312 165.514 183.994 1.00 69.72 406 GLY A C 1
ATOM 3339 O O . GLY A 1 406 ? 152.990 164.575 184.405 1.00 73.57 406 GLY A O 1
ATOM 3340 N N . ASN A 1 407 ? 152.839 166.551 183.349 1.00 75.02 407 ASN A N 1
ATOM 3341 C CA . ASN A 1 407 ? 154.270 166.659 183.082 1.00 75.85 407 ASN A CA 1
ATOM 3342 C C . ASN A 1 407 ? 154.943 167.319 184.280 1.00 80.56 407 ASN A C 1
ATOM 3343 O O . ASN A 1 407 ? 154.736 168.508 184.541 1.00 80.78 407 ASN A O 1
ATOM 3348 N N . ASN A 1 408 ? 155.752 166.545 185.007 1.00 85.21 408 ASN A N 1
ATOM 3349 C CA . ASN A 1 408 ? 156.398 167.069 186.205 1.00 84.92 408 ASN A CA 1
ATOM 3350 C C . ASN A 1 408 ? 157.553 168.003 185.867 1.00 85.14 408 ASN A C 1
ATOM 3351 O O . ASN A 1 408 ? 157.809 168.958 186.609 1.00 83.90 408 ASN A O 1
ATOM 3356 N N . GLU A 1 409 ? 158.264 167.742 184.768 1.00 87.54 409 GLU A N 1
ATOM 3357 C CA . GLU A 1 409 ? 159.389 168.594 184.395 1.00 85.70 409 GLU A CA 1
ATOM 3358 C C . GLU A 1 409 ? 158.928 170.001 184.036 1.00 85.66 409 GLU A C 1
ATOM 3359 O O . GLU A 1 409 ? 159.551 170.987 184.447 1.00 86.56 409 GLU A O 1
ATOM 3365 N N . ILE A 1 410 ? 157.845 170.116 183.265 1.00 78.26 410 ILE A N 1
ATOM 3366 C CA . ILE A 1 410 ? 157.335 171.433 182.897 1.00 77.09 410 ILE A CA 1
ATOM 3367 C C . ILE A 1 410 ? 156.800 172.159 184.125 1.00 80.95 410 ILE A C 1
ATOM 3368 O O . ILE A 1 410 ? 157.068 173.349 184.326 1.00 83.63 410 ILE A O 1
ATOM 3373 N N . GLY A 1 411 ? 156.038 171.461 184.961 1.00 74.03 411 GLY A N 1
ATOM 3374 C CA . GLY A 1 411 ? 155.617 172.016 186.229 1.00 70.33 411 GLY A CA 1
ATOM 3375 C C . GLY A 1 411 ? 154.235 172.637 186.253 1.00 71.96 411 GLY A C 1
ATOM 3376 O O . GLY A 1 411 ? 153.312 172.174 185.579 1.00 73.42 411 GLY A O 1
ATOM 3377 N N . SER A 1 412 ? 154.099 173.701 187.034 1.00 67.75 412 SER A N 1
ATOM 3378 C CA . SER A 1 412 ? 152.811 174.305 187.352 1.00 62.01 412 SER A CA 1
ATOM 3379 C C . SER A 1 412 ? 153.006 175.818 187.368 1.00 67.62 412 SER A C 1
ATOM 3380 O O . SER A 1 412 ? 153.935 176.346 186.748 1.00 68.87 412 SER A O 1
ATOM 3383 N N . ASN A 1 413 ? 152.083 176.519 188.032 1.00 62.62 413 ASN A N 1
ATOM 3384 C CA . ASN A 1 413 ? 152.145 177.959 188.276 1.00 60.10 413 ASN A CA 1
ATOM 3385 C C . ASN A 1 413 ? 151.774 178.760 187.034 1.00 60.66 413 ASN A C 1
ATOM 3386 O O . ASN A 1 413 ? 152.267 179.873 186.827 1.00 64.05 413 ASN A O 1
ATOM 3391 N N . PHE A 1 414 ? 150.901 178.201 186.205 1.00 59.24 414 PHE A N 1
ATOM 3392 C CA . PHE A 1 414 ? 150.176 178.959 185.190 1.00 56.19 414 PHE A CA 1
ATOM 3393 C C . PHE A 1 414 ? 148.783 179.186 185.765 1.00 57.79 414 PHE A C 1
ATOM 3394 O O . PHE A 1 414 ? 147.933 178.295 185.735 1.00 66.29 414 PHE A O 1
ATOM 3402 N N . ASN A 1 415 ? 148.553 180.387 186.289 1.00 58.99 415 ASN A N 1
ATOM 3403 C CA . ASN A 1 415 ? 147.472 180.623 187.238 1.00 56.42 415 ASN A CA 1
ATOM 3404 C C . ASN A 1 415 ? 146.090 180.698 186.599 1.00 59.21 415 ASN A C 1
ATOM 3405 O O . ASN A 1 415 ? 145.111 180.906 187.321 1.00 62.44 415 ASN A O 1
ATOM 3410 N N . ASP A 1 416 ? 145.978 180.544 185.283 1.00 64.87 416 ASP A N 1
ATOM 3411 C CA . ASP A 1 416 ? 144.675 180.464 184.639 1.00 56.70 416 ASP A CA 1
ATOM 3412 C C . ASP A 1 416 ? 144.197 179.032 184.438 1.00 61.97 416 ASP A C 1
ATOM 3413 O O . ASP A 1 416 ? 143.012 178.826 184.161 1.00 65.30 416 ASP A O 1
ATOM 3418 N N . ASP A 1 417 ? 145.083 178.048 184.593 1.00 59.92 417 ASP A N 1
ATOM 3419 C CA . ASP A 1 417 ? 144.749 176.662 184.264 1.00 59.81 417 ASP A CA 1
ATOM 3420 C C . ASP A 1 417 ? 143.578 176.095 185.062 1.00 64.48 417 ASP A C 1
ATOM 3421 O O . ASP A 1 417 ? 142.713 175.441 184.453 1.00 66.09 417 ASP A O 1
ATOM 3426 N N . PRO A 1 418 ? 143.488 176.265 186.388 1.00 65.52 418 PRO A N 1
ATOM 3427 C CA . PRO A 1 418 ? 142.398 175.600 187.128 1.00 56.59 418 PRO A CA 1
ATOM 3428 C C . PRO A 1 418 ? 140.994 176.005 186.700 1.00 54.83 418 PRO A C 1
ATOM 3429 O O . PRO A 1 418 ? 140.084 175.171 186.763 1.00 67.08 418 PRO A O 1
ATOM 3433 N N . LEU A 1 419 ? 140.783 177.253 186.272 1.00 58.73 419 LEU A N 1
ATOM 3434 C CA . LEU A 1 419 ? 139.433 177.705 185.940 1.00 59.45 419 LEU A CA 1
ATOM 3435 C C . LEU A 1 419 ? 138.876 176.999 184.708 1.00 58.26 419 LEU A C 1
ATOM 3436 O O . LEU A 1 419 ? 137.652 176.845 184.577 1.00 67.66 419 LEU A O 1
ATOM 3441 N N . TRP A 1 420 ? 139.751 176.578 183.793 1.00 51.96 420 TRP A N 1
ATOM 3442 C CA . TRP A 1 420 ? 139.291 175.879 182.600 1.00 55.54 420 TRP A CA 1
ATOM 3443 C C . TRP A 1 420 ? 138.628 174.554 182.948 1.00 59.39 420 TRP A C 1
ATOM 3444 O O . TRP A 1 420 ? 137.711 174.121 182.245 1.00 62.53 420 TRP A O 1
ATOM 3455 N N . LEU A 1 421 ? 139.070 173.903 184.026 1.00 57.05 421 LEU A N 1
ATOM 3456 C CA . LEU A 1 421 ? 138.410 172.678 184.468 1.00 52.19 421 LEU A CA 1
ATOM 3457 C C . LEU A 1 421 ? 136.968 172.945 184.880 1.00 54.50 421 LEU A C 1
ATOM 3458 O O . LEU A 1 421 ? 136.062 172.181 184.525 1.00 61.57 421 LEU A O 1
ATOM 3463 N N . ILE A 1 422 ? 136.734 174.030 185.621 1.00 54.87 422 ILE A N 1
ATOM 3464 C CA . ILE A 1 422 ? 135.371 174.387 186.006 1.00 52.39 422 ILE A CA 1
ATOM 3465 C C . ILE A 1 422 ? 134.537 174.701 184.773 1.00 54.02 422 ILE A C 1
ATOM 3466 O O . ILE A 1 422 ? 133.377 174.284 184.667 1.00 59.40 422 ILE A O 1
ATOM 3471 N N . LEU A 1 423 ? 135.112 175.447 183.827 1.00 54.40 423 LEU A N 1
ATOM 3472 C CA . LEU A 1 423 ? 134.373 175.786 182.613 1.00 51.50 423 LEU A CA 1
ATOM 3473 C C . LEU A 1 423 ? 133.994 174.535 181.824 1.00 52.23 423 LEU A C 1
ATOM 3474 O O . LEU A 1 423 ? 132.855 174.405 181.356 1.00 57.84 423 LEU A O 1
ATOM 3479 N N . ALA A 1 424 ? 134.931 173.595 181.680 1.00 54.24 424 ALA A N 1
ATOM 3480 C CA . ALA A 1 424 ? 134.656 172.371 180.936 1.00 54.37 424 ALA A CA 1
ATOM 3481 C C . ALA A 1 424 ? 133.622 171.503 181.643 1.00 52.78 424 ALA A C 1
ATOM 3482 O O . ALA A 1 424 ? 132.748 170.917 180.992 1.00 60.58 424 ALA A O 1
ATOM 3484 N N . THR A 1 425 ? 133.707 171.398 182.972 1.00 50.15 425 THR A N 1
ATOM 3485 C CA . THR A 1 425 ? 132.720 170.620 183.714 1.00 50.97 425 THR A CA 1
ATOM 3486 C C . THR A 1 425 ? 131.330 171.231 183.588 1.00 54.91 425 THR A C 1
ATOM 3487 O O . THR A 1 425 ? 130.336 170.510 183.421 1.00 61.91 425 THR A O 1
ATOM 3491 N N . ALA A 1 426 ? 131.241 172.561 183.664 1.00 57.09 426 ALA A N 1
ATOM 3492 C CA . ALA A 1 426 ? 129.956 173.225 183.489 1.00 51.81 426 ALA A CA 1
ATOM 3493 C C . ALA A 1 426 ? 129.403 172.988 182.091 1.00 53.99 426 ALA A C 1
ATOM 3494 O O . ALA A 1 426 ? 128.200 172.761 181.925 1.00 59.93 426 ALA A O 1
ATOM 3496 N N . ALA A 1 427 ? 130.266 173.038 181.073 1.00 54.93 427 ALA A N 1
ATOM 3497 C CA . ALA A 1 427 ? 129.813 172.772 179.712 1.00 45.06 427 ALA A CA 1
ATOM 3498 C C . ALA A 1 427 ? 129.288 171.350 179.573 1.00 53.29 427 ALA A C 1
ATOM 3499 O O . ALA A 1 427 ? 128.246 171.123 178.946 1.00 52.51 427 ALA A O 1
ATOM 3501 N N . TYR A 1 428 ? 129.990 170.379 180.162 1.00 50.40 428 TYR A N 1
ATOM 3502 C CA . TYR A 1 428 ? 129.526 168.997 180.101 1.00 43.10 428 TYR A CA 1
ATOM 3503 C C . TYR A 1 428 ? 128.171 168.836 180.778 1.00 52.22 428 TYR A C 1
ATOM 3504 O O . TYR A 1 428 ? 127.280 168.162 180.246 1.00 52.85 428 TYR A O 1
ATOM 3513 N N . ILE A 1 429 ? 128.000 169.435 181.959 1.00 55.85 429 ILE A N 1
ATOM 3514 C CA . ILE A 1 429 ? 126.733 169.295 182.671 1.00 47.19 429 ILE A CA 1
ATOM 3515 C C . ILE A 1 429 ? 125.605 169.968 181.898 1.00 54.42 429 ILE A C 1
ATOM 3516 O O . ILE A 1 429 ? 124.499 169.426 181.794 1.00 54.23 429 ILE A O 1
ATOM 3521 N N . LYS A 1 430 ? 125.864 171.150 181.335 1.00 56.04 430 LYS A N 1
ATOM 3522 C CA . LYS A 1 430 ? 124.842 171.826 180.543 1.00 53.98 430 LYS A CA 1
ATOM 3523 C C . LYS A 1 430 ? 124.457 171.002 179.323 1.00 56.96 430 LYS A C 1
ATOM 3524 O O . LYS A 1 430 ? 123.284 170.966 178.934 1.00 59.49 430 LYS A O 1
ATOM 3530 N N . GLU A 1 431 ? 125.433 170.339 178.700 1.00 57.28 431 GLU A N 1
ATOM 3531 C CA . GLU A 1 431 ? 125.142 169.520 177.530 1.00 52.93 431 GLU A CA 1
ATOM 3532 C C . GLU A 1 431 ? 124.322 168.290 177.900 1.00 55.59 431 GLU A C 1
ATOM 3533 O O . GLU A 1 431 ? 123.318 167.982 177.248 1.00 60.95 431 GLU A O 1
ATOM 3539 N N . THR A 1 432 ? 124.727 167.575 178.946 1.00 58.19 432 THR A N 1
ATOM 3540 C CA . THR A 1 432 ? 124.148 166.272 179.244 1.00 49.99 432 THR A CA 1
ATOM 3541 C C . THR A 1 432 ? 123.117 166.294 180.362 1.00 58.91 432 THR A C 1
ATOM 3542 O O . THR A 1 432 ? 122.232 165.433 180.384 1.00 59.40 432 THR A O 1
ATOM 3546 N N . GLY A 1 433 ? 123.204 167.246 181.286 1.00 60.64 433 GLY A N 1
ATOM 3547 C CA . GLY A 1 433 ? 122.373 167.207 182.469 1.00 53.36 433 GLY A CA 1
ATOM 3548 C C . GLY A 1 433 ? 122.803 166.190 183.498 1.00 58.07 433 GLY A C 1
ATOM 3549 O O . GLY A 1 433 ? 122.055 165.936 184.448 1.00 62.61 433 GLY A O 1
ATOM 3550 N N . ASP A 1 434 ? 123.986 165.601 183.338 1.00 61.55 434 ASP A N 1
ATOM 3551 C CA . ASP A 1 434 ? 124.473 164.537 184.214 1.00 61.58 434 ASP A CA 1
ATOM 3552 C C . ASP A 1 434 ? 125.236 165.171 185.369 1.00 62.07 434 ASP A C 1
ATOM 3553 O O . ASP A 1 434 ? 126.443 165.403 185.296 1.00 64.52 434 ASP A O 1
ATOM 3558 N N . TYR A 1 435 ? 124.517 165.457 186.454 1.00 63.86 435 TYR A N 1
ATOM 3559 C CA . TYR A 1 435 ? 125.126 166.006 187.656 1.00 55.54 435 TYR A CA 1
ATOM 3560 C C . TYR A 1 435 ? 125.915 164.973 188.447 1.00 59.37 435 TYR A C 1
ATOM 3561 O O . TYR A 1 435 ? 126.706 165.357 189.315 1.00 67.58 435 TYR A O 1
ATOM 3570 N N . SER A 1 436 ? 125.723 163.681 188.169 1.00 63.97 436 SER A N 1
ATOM 3571 C CA . SER A 1 436 ? 126.391 162.636 188.934 1.00 63.55 436 SER A CA 1
ATOM 3572 C C . SER A 1 436 ? 127.906 162.724 188.839 1.00 62.27 436 SER A C 1
ATOM 3573 O O . SER A 1 436 ? 128.602 162.233 189.735 1.00 67.08 436 SER A O 1
ATOM 3576 N N . ILE A 1 437 ? 128.432 163.355 187.785 1.00 61.35 437 ILE A N 1
ATOM 3577 C CA . ILE A 1 437 ? 129.876 163.514 187.655 1.00 59.94 437 ILE A CA 1
ATOM 3578 C C . ILE A 1 437 ? 130.437 164.318 188.820 1.00 60.26 437 ILE A C 1
ATOM 3579 O O . ILE A 1 437 ? 131.615 164.182 189.165 1.00 66.31 437 ILE A O 1
ATOM 3584 N N . LEU A 1 438 ? 129.608 165.153 189.453 1.00 58.07 438 LEU A N 1
ATOM 3585 C CA . LEU A 1 438 ? 130.072 165.923 190.601 1.00 58.57 438 LEU A CA 1
ATOM 3586 C C . LEU A 1 438 ? 130.344 165.034 191.808 1.00 63.29 438 LEU A C 1
ATOM 3587 O O . LEU A 1 438 ? 131.167 165.387 192.659 1.00 64.82 438 LEU A O 1
ATOM 3592 N N . LYS A 1 439 ? 129.673 163.888 191.904 1.00 69.06 439 LYS A N 1
ATOM 3593 C CA . LYS A 1 439 ? 129.832 162.999 193.047 1.00 63.16 439 LYS A CA 1
ATOM 3594 C C . LYS A 1 439 ? 130.890 161.927 192.830 1.00 59.99 439 LYS A C 1
ATOM 3595 O O . LYS A 1 439 ? 131.120 161.115 193.731 1.00 68.41 439 LYS A O 1
ATOM 3601 N N . GLU A 1 440 ? 131.533 161.905 191.668 1.00 61.93 440 GLU A N 1
ATOM 3602 C CA . GLU A 1 440 ? 132.578 160.928 191.404 1.00 65.33 440 GLU A CA 1
ATOM 3603 C C . GLU A 1 440 ? 133.782 161.173 192.304 1.00 65.01 440 GLU A C 1
ATOM 3604 O O . GLU A 1 440 ? 134.164 162.317 192.560 1.00 68.70 440 GLU A O 1
ATOM 3610 N N . GLN A 1 441 ? 134.382 160.089 192.786 1.00 65.36 441 GLN A N 1
ATOM 3611 C CA . GLN A 1 441 ? 135.590 160.166 193.597 1.00 61.92 441 GLN A CA 1
ATOM 3612 C C . GLN A 1 441 ? 136.797 160.241 192.670 1.00 63.12 441 GLN A C 1
ATOM 3613 O O . GLN A 1 441 ? 137.036 159.323 191.879 1.00 67.02 441 GLN A O 1
ATOM 3619 N N . VAL A 1 442 ? 137.550 161.331 192.766 1.00 57.14 442 VAL A N 1
ATOM 3620 C CA . VAL A 1 442 ? 138.638 161.634 191.846 1.00 59.05 442 VAL A CA 1
ATOM 3621 C C . VAL A 1 442 ? 139.913 161.801 192.660 1.00 61.71 442 VAL A C 1
ATOM 3622 O O . VAL A 1 442 ? 139.918 162.559 193.631 1.00 59.67 442 VAL A O 1
ATOM 3626 N N . PRO A 1 443 ? 141.000 161.120 192.313 1.00 67.28 443 PRO A N 1
ATOM 3627 C CA . PRO A 1 443 ? 142.251 161.294 193.060 1.00 61.58 443 PRO A CA 1
ATOM 3628 C C . PRO A 1 443 ? 142.887 162.651 192.799 1.00 63.66 443 PRO A C 1
ATOM 3629 O O . PRO A 1 443 ? 142.622 163.321 191.800 1.00 69.08 443 PRO A O 1
ATOM 3633 N N . PHE A 1 444 ? 143.740 163.054 193.735 1.00 64.48 444 PHE A N 1
ATOM 3634 C CA . PHE A 1 444 ? 144.549 164.256 193.600 1.00 64.48 444 PHE A CA 1
ATOM 3635 C C . PHE A 1 444 ? 145.984 163.850 193.298 1.00 64.81 444 PHE A C 1
ATOM 3636 O O . PHE A 1 444 ? 146.559 163.021 194.010 1.00 68.79 444 PHE A O 1
ATOM 3644 N N . ASN A 1 445 ? 146.554 164.431 192.240 1.00 64.35 445 ASN A N 1
ATOM 3645 C CA . ASN A 1 445 ? 147.914 164.116 191.797 1.00 66.80 445 ASN A CA 1
ATOM 3646 C C . ASN A 1 445 ? 148.071 162.623 191.512 1.00 68.14 445 ASN A C 1
ATOM 3647 O O . ASN A 1 445 ? 149.116 162.027 191.781 1.00 72.18 445 ASN A O 1
ATOM 3652 N N . ASN A 1 446 ? 147.018 162.017 190.961 1.00 70.73 446 ASN A N 1
ATOM 3653 C CA . ASN A 1 446 ? 146.987 160.588 190.640 1.00 70.44 446 ASN A CA 1
ATOM 3654 C C . ASN A 1 446 ? 147.260 159.720 191.866 1.00 71.22 446 ASN A C 1
ATOM 3655 O O . ASN A 1 446 ? 147.854 158.646 191.759 1.00 76.87 446 ASN A O 1
ATOM 3660 N N . ASP A 1 447 ? 146.829 160.177 193.039 1.00 75.27 447 ASP A N 1
ATOM 3661 C CA . ASP A 1 447 ? 147.014 159.434 194.280 1.00 75.15 447 ASP A CA 1
ATOM 3662 C C . ASP A 1 447 ? 145.661 158.979 194.808 1.00 76.87 447 ASP A C 1
ATOM 3663 O O . ASP A 1 447 ? 144.862 159.820 195.250 1.00 77.62 447 ASP A O 1
ATOM 3668 N N . PRO A 1 448 ? 145.355 157.679 194.781 1.00 80.71 448 PRO A N 1
ATOM 3669 C CA . PRO A 1 448 ? 144.039 157.223 195.262 1.00 78.84 448 PRO A CA 1
ATOM 3670 C C . PRO A 1 448 ? 143.773 157.537 196.724 1.00 79.28 448 PRO A C 1
ATOM 3671 O O . PRO A 1 448 ? 142.608 157.700 197.108 1.00 77.17 448 PRO A O 1
ATOM 3675 N N . SER A 1 449 ? 144.812 157.618 197.558 1.00 78.63 449 SER A N 1
ATOM 3676 C CA . SER A 1 449 ? 144.604 157.899 198.974 1.00 77.98 449 SER A CA 1
ATOM 3677 C C . SER A 1 449 ? 144.155 159.332 199.225 1.00 79.02 449 SER A C 1
ATOM 3678 O O . SER A 1 449 ? 143.590 159.613 200.286 1.00 80.45 449 SER A O 1
ATOM 3681 N N . LYS A 1 450 ? 144.384 160.238 198.277 1.00 76.84 450 LYS A N 1
ATOM 3682 C CA . LYS A 1 450 ? 143.987 161.632 198.406 1.00 75.16 450 LYS A CA 1
ATOM 3683 C C . LYS A 1 450 ? 142.691 161.942 197.670 1.00 74.47 450 LYS A C 1
ATOM 3684 O O . LYS A 1 450 ? 142.375 163.116 197.462 1.00 76.75 450 LYS A O 1
ATOM 3690 N N . ALA A 1 451 ? 141.937 160.919 197.276 1.00 69.66 451 ALA A N 1
ATOM 3691 C CA . ALA A 1 451 ? 140.769 161.123 196.432 1.00 68.79 451 ALA A CA 1
ATOM 3692 C C . ALA A 1 451 ? 139.671 161.885 197.165 1.00 72.04 451 ALA A C 1
ATOM 3693 O O . ALA A 1 451 ? 139.461 161.708 198.368 1.00 73.35 451 ALA A O 1
ATOM 3695 N N . ASP A 1 452 ? 138.975 162.742 196.424 1.00 67.28 452 ASP A N 1
ATOM 3696 C CA . ASP A 1 452 ? 137.795 163.442 196.911 1.00 62.04 452 ASP A CA 1
ATOM 3697 C C . ASP A 1 452 ? 136.806 163.533 195.753 1.00 62.01 452 ASP A C 1
ATOM 3698 O O . ASP A 1 452 ? 137.000 162.921 194.699 1.00 72.49 452 ASP A O 1
ATOM 3703 N N . THR A 1 453 ? 135.737 164.299 195.942 1.00 58.64 453 THR A N 1
ATOM 3704 C CA . THR A 1 453 ? 134.732 164.427 194.900 1.00 59.44 453 THR A CA 1
ATOM 3705 C C . THR A 1 453 ? 135.213 165.358 193.791 1.00 63.04 453 THR A C 1
ATOM 3706 O O . THR A 1 453 ? 136.177 166.112 193.945 1.00 61.89 453 THR A O 1
ATOM 3710 N N . MET A 1 454 ? 134.523 165.283 192.650 1.00 63.02 454 MET A N 1
ATOM 3711 C CA . MET A 1 454 ? 134.781 166.216 191.558 1.00 58.77 454 MET A CA 1
ATOM 3712 C C . MET A 1 454 ? 134.471 167.648 191.972 1.00 57.04 454 MET A C 1
ATOM 3713 O O . MET A 1 454 ? 135.198 168.582 191.608 1.00 63.51 454 MET A O 1
ATOM 3718 N N . PHE A 1 455 ? 133.389 167.841 192.728 1.00 54.47 455 PHE A N 1
ATOM 3719 C CA . PHE A 1 455 ? 133.060 169.179 193.199 1.00 57.08 455 PHE A CA 1
ATOM 3720 C C . PHE A 1 455 ? 134.137 169.727 194.123 1.00 60.88 455 PHE A C 1
ATOM 3721 O O . PHE A 1 455 ? 134.352 170.940 194.166 1.00 67.09 455 PHE A O 1
ATOM 3729 N N . GLU A 1 456 ? 134.823 168.859 194.867 1.00 61.74 456 GLU A N 1
ATOM 3730 C CA . GLU A 1 456 ? 135.953 169.320 195.667 1.00 60.28 456 GLU A CA 1
ATOM 3731 C C . GLU A 1 456 ? 137.091 169.815 194.780 1.00 60.36 456 GLU A C 1
ATOM 3732 O O . GLU A 1 456 ? 137.744 170.817 195.097 1.00 59.82 456 GLU A O 1
ATOM 3738 N N . HIS A 1 457 ? 137.342 169.126 193.664 1.00 56.00 457 HIS A N 1
ATOM 3739 C CA . HIS A 1 457 ? 138.324 169.610 192.699 1.00 54.92 457 HIS A CA 1
ATOM 3740 C C . HIS A 1 457 ? 137.927 170.974 192.151 1.00 55.41 457 HIS A C 1
ATOM 3741 O O . HIS A 1 457 ? 138.767 171.874 192.030 1.00 58.19 457 HIS A O 1
ATOM 3748 N N . LEU A 1 458 ? 136.645 171.147 191.819 1.00 53.44 458 LEU A N 1
ATOM 3749 C CA . LEU A 1 458 ? 136.179 172.441 191.332 1.00 50.63 458 LEU A CA 1
ATOM 3750 C C . LEU A 1 458 ? 136.329 173.523 192.397 1.00 57.29 458 LEU A C 1
ATOM 3751 O O . LEU A 1 458 ? 136.705 174.658 192.090 1.00 60.35 458 LEU A O 1
ATOM 3756 N N . THR A 1 459 ? 136.030 173.188 193.653 1.00 62.92 459 THR A N 1
ATOM 3757 C CA . THR A 1 459 ? 136.157 174.149 194.744 1.00 55.59 459 THR A CA 1
ATOM 3758 C C . THR A 1 459 ? 137.605 174.579 194.936 1.00 60.00 459 THR A C 1
ATOM 3759 O O . THR A 1 459 ? 137.891 175.769 195.119 1.00 63.81 459 THR A O 1
ATOM 3763 N N . ARG A 1 460 ? 138.534 173.625 194.893 1.00 53.64 460 ARG A N 1
ATOM 3764 C CA . ARG A 1 460 ? 139.943 173.968 195.041 1.00 56.35 460 ARG A CA 1
ATOM 3765 C C . ARG A 1 460 ? 140.439 174.784 193.854 1.00 57.06 460 ARG A C 1
ATOM 3766 O O . ARG A 1 460 ? 141.245 175.706 194.023 1.00 57.10 460 ARG A O 1
ATOM 3774 N N . SER A 1 461 ? 139.957 174.476 192.647 1.00 60.94 461 SER A N 1
ATOM 3775 C CA . SER A 1 461 ? 140.295 175.298 191.489 1.00 57.48 461 SER A CA 1
ATOM 3776 C C . SER A 1 461 ? 139.780 176.722 191.655 1.00 59.51 461 SER A C 1
ATOM 3777 O O . SER A 1 461 ? 140.477 177.686 191.320 1.00 63.92 461 SER A O 1
ATOM 3780 N N . PHE A 1 462 ? 138.558 176.870 192.164 1.00 55.62 462 PHE A N 1
ATOM 3781 C CA . PHE A 1 462 ? 137.984 178.195 192.372 1.00 51.87 462 PHE A CA 1
ATOM 3782 C C . PHE A 1 462 ? 138.756 178.981 193.425 1.00 54.48 462 PHE A C 1
ATOM 3783 O O . PHE A 1 462 ? 138.988 180.184 193.262 1.00 62.74 462 PHE A O 1
ATOM 3791 N N . TYR A 1 463 ? 139.161 178.324 194.509 1.00 58.59 463 TYR A N 1
ATOM 3792 C CA . TYR A 1 463 ? 139.824 179.023 195.601 1.00 55.55 463 TYR A CA 1
ATOM 3793 C C . TYR A 1 463 ? 141.329 179.151 195.413 1.00 55.27 463 TYR A C 1
ATOM 3794 O O . TYR A 1 463 ? 141.976 179.841 196.206 1.00 59.96 463 TYR A O 1
ATOM 3803 N N . HIS A 1 464 ? 141.901 178.515 194.390 1.00 55.66 464 HIS A N 1
ATOM 3804 C CA . HIS A 1 464 ? 143.285 178.804 194.036 1.00 56.03 464 HIS A CA 1
ATOM 3805 C C . HIS A 1 464 ? 143.446 180.257 193.600 1.00 61.72 464 HIS A C 1
ATOM 3806 O O . HIS A 1 464 ? 144.444 180.906 193.931 1.00 62.68 464 HIS A O 1
ATOM 3813 N N . VAL A 1 465 ? 142.475 180.781 192.851 1.00 58.02 465 VAL A N 1
ATOM 3814 C CA . VAL A 1 465 ? 142.505 182.189 192.470 1.00 59.84 465 VAL A CA 1
ATOM 3815 C C . VAL A 1 465 ? 142.263 183.078 193.685 1.00 59.76 465 VAL A C 1
ATOM 3816 O O . VAL A 1 465 ? 142.893 184.131 193.835 1.00 59.93 465 VAL A O 1
ATOM 3820 N N . VAL A 1 466 ? 141.353 182.666 194.571 1.00 58.33 466 VAL A N 1
ATOM 3821 C CA . VAL A 1 466 ? 141.014 183.474 195.741 1.00 57.47 466 VAL A CA 1
ATOM 3822 C C . VAL A 1 466 ? 142.228 183.647 196.647 1.00 61.72 466 VAL A C 1
ATOM 3823 O O . VAL A 1 466 ? 142.447 184.720 197.222 1.00 65.79 466 VAL A O 1
ATOM 3827 N N . ASN A 1 467 ? 143.043 182.605 196.776 1.00 61.83 467 ASN A N 1
ATOM 3828 C CA . ASN A 1 467 ? 144.183 182.611 197.680 1.00 55.26 467 ASN A CA 1
ATOM 3829 C C . ASN A 1 467 ? 145.461 183.125 197.030 1.00 60.29 467 ASN A C 1
ATOM 3830 O O . ASN A 1 467 ? 146.525 183.057 197.653 1.00 64.10 467 ASN A O 1
ATOM 3835 N N . ASN A 1 468 ? 145.390 183.627 195.800 1.00 58.98 468 ASN A N 1
ATOM 3836 C CA . ASN A 1 468 ? 146.560 184.101 195.068 1.00 48.98 468 ASN A CA 1
ATOM 3837 C C . ASN A 1 468 ? 146.280 185.449 194.416 1.00 54.28 468 ASN A C 1
ATOM 3838 O O . ASN A 1 468 ? 146.533 185.659 193.228 1.00 64.25 468 ASN A O 1
ATOM 3843 N N . LEU A 1 469 ? 145.740 186.384 195.189 1.00 53.94 469 LEU A N 1
ATOM 3844 C CA . LEU A 1 469 ? 145.479 187.728 194.697 1.00 50.72 469 LEU A CA 1
ATOM 3845 C C . LEU A 1 469 ? 146.693 188.628 194.905 1.00 54.50 469 LEU A C 1
ATOM 3846 O O . LEU A 1 469 ? 147.564 188.362 195.735 1.00 60.48 469 LEU A O 1
ATOM 3851 N N . GLY A 1 470 ? 146.734 189.711 194.133 1.00 56.45 470 GLY A N 1
ATOM 3852 C CA . GLY A 1 470 ? 147.829 190.649 194.190 1.00 55.08 470 GLY A CA 1
ATOM 3853 C C . GLY A 1 470 ? 147.490 191.912 194.955 1.00 53.07 470 GLY A C 1
ATOM 3854 O O . GLY A 1 470 ? 146.451 192.011 195.613 1.00 59.62 470 GLY A O 1
ATOM 3855 N N . PRO A 1 471 ? 148.381 192.905 194.883 1.00 64.01 471 PRO A N 1
ATOM 3856 C CA . PRO A 1 471 ? 148.155 194.154 195.633 1.00 57.95 471 PRO A CA 1
ATOM 3857 C C . PRO A 1 471 ? 146.881 194.888 195.252 1.00 57.47 471 PRO A C 1
ATOM 3858 O O . PRO A 1 471 ? 146.281 195.546 196.111 1.00 61.30 471 PRO A O 1
ATOM 3862 N N . HIS A 1 472 ? 146.448 194.806 193.997 1.00 58.93 472 HIS A N 1
ATOM 3863 C CA . HIS A 1 472 ? 145.231 195.472 193.550 1.00 53.58 472 HIS A CA 1
ATOM 3864 C C . HIS A 1 472 ? 143.985 194.616 193.726 1.00 59.44 472 HIS A C 1
ATOM 3865 O O . HIS A 1 472 ? 142.895 195.050 193.340 1.00 64.09 472 HIS A O 1
ATOM 3872 N N . GLY A 1 473 ? 144.113 193.420 194.293 1.00 58.45 473 GLY A N 1
ATOM 3873 C CA . GLY A 1 473 ? 143.000 192.505 194.401 1.00 45.35 473 GLY A CA 1
ATOM 3874 C C . GLY A 1 473 ? 142.762 191.647 193.180 1.00 54.19 473 GLY A C 1
ATOM 3875 O O . GLY A 1 473 ? 141.777 190.900 193.153 1.00 58.16 473 GLY A O 1
ATOM 3876 N N . LEU A 1 474 ? 143.617 191.730 192.178 1.00 51.68 474 LEU A N 1
ATOM 3877 C CA . LEU A 1 474 ? 143.560 190.975 190.939 1.00 45.88 474 LEU A CA 1
ATOM 3878 C C . LEU A 1 474 ? 144.412 189.714 191.044 1.00 48.83 474 LEU A C 1
ATOM 3879 O O . LEU A 1 474 ? 145.376 189.674 191.813 1.00 55.41 474 LEU A O 1
ATOM 3884 N N . PRO A 1 475 ? 144.065 188.666 190.299 1.00 52.86 475 PRO A N 1
ATOM 3885 C CA . PRO A 1 475 ? 144.824 187.413 190.395 1.00 50.83 475 PRO A CA 1
ATOM 3886 C C . PRO A 1 475 ? 146.278 187.597 189.987 1.00 48.42 475 PRO A C 1
ATOM 3887 O O . PRO A 1 475 ? 146.594 188.345 189.061 1.00 56.75 475 PRO A O 1
ATOM 3891 N N . LEU A 1 476 ? 147.165 186.899 190.690 1.00 49.90 476 LEU A N 1
ATOM 3892 C CA . LEU A 1 476 ? 148.570 186.872 190.310 1.00 41.87 476 LEU A CA 1
ATOM 3893 C C . LEU A 1 476 ? 148.745 186.050 189.040 1.00 49.76 476 LEU A C 1
ATOM 3894 O O . LEU A 1 476 ? 148.232 184.933 188.937 1.00 61.58 476 LEU A O 1
ATOM 3899 N N . ILE A 1 477 ? 149.470 186.607 188.068 1.00 50.10 477 ILE A N 1
ATOM 3900 C CA . ILE A 1 477 ? 149.593 185.954 186.769 1.00 50.60 477 ILE A CA 1
ATOM 3901 C C . ILE A 1 477 ? 150.452 184.696 186.869 1.00 51.24 477 ILE A C 1
ATOM 3902 O O . ILE A 1 477 ? 150.196 183.699 186.184 1.00 58.33 477 ILE A O 1
ATOM 3907 N N . GLY A 1 478 ? 151.474 184.714 187.719 1.00 54.05 478 GLY A N 1
ATOM 3908 C CA . GLY A 1 478 ? 152.385 183.591 187.810 1.00 50.95 478 GLY A CA 1
ATOM 3909 C C . GLY A 1 478 ? 153.338 183.527 186.635 1.00 54.21 478 GLY A C 1
ATOM 3910 O O . GLY A 1 478 ? 153.797 184.564 186.148 1.00 62.23 478 GLY A O 1
ATOM 3911 N N . ARG A 1 479 ? 153.650 182.316 186.170 1.00 61.31 479 ARG A N 1
ATOM 3912 C CA . ARG A 1 479 ? 154.532 182.179 185.015 1.00 58.75 479 ARG A CA 1
ATOM 3913 C C . ARG A 1 479 ? 153.880 182.725 183.750 1.00 59.01 479 ARG A C 1
ATOM 3914 O O . ARG A 1 479 ? 154.534 183.415 182.960 1.00 61.96 479 ARG A O 1
ATOM 3922 N N . ALA A 1 480 ? 152.595 182.439 183.547 1.00 61.51 480 ALA A N 1
ATOM 3923 C CA . ALA A 1 480 ? 151.854 182.958 182.404 1.00 58.23 480 ALA A CA 1
ATOM 3924 C C . ALA A 1 480 ? 150.373 182.681 182.600 1.00 61.66 480 ALA A C 1
ATOM 3925 O O . ALA A 1 480 ? 149.991 181.740 183.300 1.00 70.41 480 ALA A O 1
ATOM 3927 N N . ASP A 1 481 ? 149.551 183.525 181.985 1.00 62.35 481 ASP A N 1
ATOM 3928 C CA . ASP A 1 481 ? 148.118 183.303 181.848 1.00 52.40 481 ASP A CA 1
ATOM 3929 C C . ASP A 1 481 ? 147.868 182.581 180.521 1.00 53.44 481 ASP A C 1
ATOM 3930 O O . ASP A 1 481 ? 148.773 181.942 179.979 1.00 61.68 481 ASP A O 1
ATOM 3935 N N . TRP A 1 482 ? 146.624 182.611 180.026 1.00 57.30 482 TRP A N 1
ATOM 3936 C CA . TRP A 1 482 ? 146.300 181.999 178.737 1.00 59.82 482 TRP A CA 1
ATOM 3937 C C . TRP A 1 482 ? 147.326 182.347 177.663 1.00 66.31 482 TRP A C 1
ATOM 3938 O O . TRP A 1 482 ? 147.674 181.503 176.830 1.00 64.88 482 TRP A O 1
ATOM 3949 N N . ASN A 1 483 ? 147.816 183.584 177.662 1.00 62.57 483 ASN A N 1
ATOM 3950 C CA . ASN A 1 483 ? 148.923 183.973 176.797 1.00 57.02 483 ASN A CA 1
ATOM 3951 C C . ASN A 1 483 ? 150.216 183.434 177.398 1.00 56.88 483 ASN A C 1
ATOM 3952 O O . ASN A 1 483 ? 150.703 183.950 178.408 1.00 63.16 483 ASN A O 1
ATOM 3957 N N . ASP A 1 484 ? 150.776 182.394 176.778 1.00 61.99 484 ASP A N 1
ATOM 3958 C CA . ASP A 1 484 ? 151.977 181.755 177.300 1.00 62.72 484 ASP A CA 1
ATOM 3959 C C . ASP A 1 484 ? 153.239 182.573 177.067 1.00 59.49 484 ASP A C 1
ATOM 3960 O O . ASP A 1 484 ? 154.286 182.230 177.624 1.00 61.80 484 ASP A O 1
ATOM 3965 N N . CYS A 1 485 ? 153.174 183.628 176.260 1.00 61.09 485 CYS A N 1
ATOM 3966 C CA . CYS A 1 485 ? 154.332 184.460 175.974 1.00 57.50 485 CYS A CA 1
ATOM 3967 C C . CYS A 1 485 ? 154.365 185.741 176.795 1.00 56.70 485 CYS A C 1
ATOM 3968 O O . CYS A 1 485 ? 155.283 186.546 176.621 1.00 62.12 485 CYS A O 1
ATOM 3971 N N . LEU A 1 486 ? 153.398 185.950 177.684 1.00 58.89 486 LEU A N 1
ATOM 3972 C CA . LEU A 1 486 ? 153.395 187.103 178.583 1.00 62.10 486 LEU A CA 1
ATOM 3973 C C . LEU A 1 486 ? 153.995 186.649 179.910 1.00 57.51 486 LEU A C 1
ATOM 3974 O O . LEU A 1 486 ? 153.287 186.242 180.829 1.00 60.26 486 LEU A O 1
ATOM 3979 N N . ASN A 1 487 ? 155.317 186.725 180.003 1.00 53.12 487 ASN A N 1
ATOM 3980 C CA . ASN A 1 487 ? 156.067 186.236 181.155 1.00 52.96 487 ASN A CA 1
ATOM 3981 C C . ASN A 1 487 ? 156.569 187.439 181.945 1.00 54.92 487 ASN A C 1
ATOM 3982 O O . ASN A 1 487 ? 157.610 188.017 181.622 1.00 61.95 487 ASN A O 1
ATOM 3987 N N . LEU A 1 488 ? 155.832 187.804 182.988 1.00 57.78 488 LEU A N 1
ATOM 3988 C CA . LEU A 1 488 ? 156.126 188.992 183.775 1.00 54.38 488 LEU A CA 1
ATOM 3989 C C . LEU A 1 488 ? 157.040 188.710 184.958 1.00 51.11 488 LEU A C 1
ATOM 3990 O O . LEU A 1 488 ? 157.301 189.620 185.750 1.00 60.49 488 LEU A O 1
ATOM 3995 N N . ASN A 1 489 ? 157.537 187.480 185.094 1.00 54.16 489 ASN A N 1
ATOM 3996 C CA . ASN A 1 489 ? 158.451 187.123 186.169 1.00 54.55 489 ASN A CA 1
ATOM 3997 C C . ASN A 1 489 ? 159.728 186.469 185.653 1.00 58.82 489 ASN A C 1
ATOM 3998 O O . ASN A 1 489 ? 160.493 185.923 186.454 1.00 62.84 489 ASN A O 1
ATOM 4003 N N . CYS A 1 490 ? 159.975 186.502 184.341 1.00 62.12 490 CYS A N 1
ATOM 4004 C CA . CYS A 1 490 ? 161.125 185.805 183.771 1.00 61.28 490 CYS A CA 1
ATOM 4005 C C . CYS A 1 490 ? 162.400 186.637 183.871 1.00 61.71 490 CYS A C 1
ATOM 4006 O O . CYS A 1 490 ? 163.354 186.248 184.552 1.00 63.65 490 CYS A O 1
ATOM 4009 N N . PHE A 1 491 ? 162.426 187.787 183.198 1.00 61.07 491 PHE A N 1
ATOM 4010 C CA . PHE A 1 491 ? 163.590 188.674 183.140 1.00 58.66 491 PHE A CA 1
ATOM 4011 C C . PHE A 1 491 ? 164.846 187.914 182.708 1.00 60.71 491 PHE A C 1
ATOM 4012 O O . PHE A 1 491 ? 165.830 187.804 183.440 1.00 68.76 491 PHE A O 1
ATOM 4020 N N . SER A 1 492 ? 164.797 187.396 181.486 1.00 59.76 492 SER A N 1
ATOM 4021 C CA . SER A 1 492 ? 165.858 186.560 180.941 1.00 61.92 492 SER A CA 1
ATOM 4022 C C . SER A 1 492 ? 166.782 187.373 180.043 1.00 65.05 492 SER A C 1
ATOM 4023 O O . SER A 1 492 ? 166.326 188.194 179.243 1.00 64.97 492 SER A O 1
ATOM 4026 N N . THR A 1 493 ? 168.087 187.137 180.184 1.00 66.26 493 THR A N 1
ATOM 4027 C CA . THR A 1 493 ? 169.094 187.742 179.324 1.00 66.74 493 THR A CA 1
ATOM 4028 C C . THR A 1 493 ? 169.923 186.715 178.569 1.00 67.18 493 THR A C 1
ATOM 4029 O O . THR A 1 493 ? 170.763 187.101 177.750 1.00 64.68 493 THR A O 1
ATOM 4033 N N . VAL A 1 494 ? 169.712 185.432 178.814 1.00 72.93 494 VAL A N 1
ATOM 4034 C CA . VAL A 1 494 ? 170.567 184.362 178.307 1.00 73.37 494 VAL A CA 1
ATOM 4035 C C . VAL A 1 494 ? 169.783 183.575 177.265 1.00 74.26 494 VAL A C 1
ATOM 4036 O O . VAL A 1 494 ? 168.637 183.197 177.528 1.00 76.10 494 VAL A O 1
ATOM 4040 N N . PRO A 1 495 ? 170.349 183.314 176.090 1.00 73.67 495 PRO A N 1
ATOM 4041 C CA . PRO A 1 495 ? 169.651 182.488 175.100 1.00 72.42 495 PRO A CA 1
ATOM 4042 C C . PRO A 1 495 ? 169.522 181.047 175.570 1.00 70.91 495 PRO A C 1
ATOM 4043 O O . PRO A 1 495 ? 170.189 180.603 176.507 1.00 74.47 495 PRO A O 1
ATOM 4047 N N . ASP A 1 496 ? 168.629 180.318 174.898 1.00 80.37 496 ASP A N 1
ATOM 4048 C CA . ASP A 1 496 ? 168.326 178.918 175.194 1.00 80.53 496 ASP A CA 1
ATOM 4049 C C . ASP A 1 496 ? 167.743 178.736 176.590 1.00 81.30 496 ASP A C 1
ATOM 4050 O O . ASP A 1 496 ? 167.785 177.636 177.148 1.00 83.52 496 ASP A O 1
ATOM 4055 N N . GLU A 1 497 ? 167.196 179.802 177.162 1.00 82.22 497 GLU A N 1
ATOM 4056 C CA . GLU A 1 497 ? 166.553 179.773 178.468 1.00 78.36 497 GLU A CA 1
ATOM 4057 C C . GLU A 1 497 ? 165.051 179.898 178.254 1.00 80.01 497 GLU A C 1
ATOM 4058 O O . GLU A 1 497 ? 164.590 180.862 177.633 1.00 82.36 497 GLU A O 1
ATOM 4064 N N . SER A 1 498 ? 164.296 178.926 178.758 1.00 70.38 498 SER A N 1
ATOM 4065 C CA . SER A 1 498 ? 162.858 178.903 178.525 1.00 69.99 498 SER A CA 1
ATOM 4066 C C . SER A 1 498 ? 162.184 180.100 179.183 1.00 70.79 498 SER A C 1
ATOM 4067 O O . SER A 1 498 ? 162.420 180.395 180.356 1.00 74.75 498 SER A O 1
ATOM 4070 N N . PHE A 1 499 ? 161.337 180.789 178.418 1.00 66.12 499 PHE A N 1
ATOM 4071 C CA . PHE A 1 499 ? 160.601 181.923 178.960 1.00 65.70 499 PHE A CA 1
ATOM 4072 C C . PHE A 1 499 ? 159.477 181.488 179.886 1.00 62.94 499 PHE A C 1
ATOM 4073 O O . PHE A 1 499 ? 159.015 182.293 180.700 1.00 62.97 499 PHE A O 1
ATOM 4081 N N . GLN A 1 500 ? 159.036 180.235 179.787 1.00 69.84 500 GLN A N 1
ATOM 4082 C CA . GLN A 1 500 ? 157.877 179.763 180.527 1.00 67.36 500 GLN A CA 1
ATOM 4083 C C . GLN A 1 500 ? 158.228 179.036 181.817 1.00 71.66 500 GLN A C 1
ATOM 4084 O O . GLN A 1 500 ? 157.395 179.000 182.728 1.00 74.64 500 GLN A O 1
ATOM 4090 N N . THR A 1 501 ? 159.424 178.459 181.924 1.00 70.69 501 THR A N 1
ATOM 4091 C CA . THR A 1 501 ? 159.808 177.713 183.114 1.00 72.72 501 THR A CA 1
ATOM 4092 C C . THR A 1 501 ? 160.955 178.344 183.888 1.00 75.93 501 THR A C 1
ATOM 4093 O O . THR A 1 501 ? 161.405 177.760 184.880 1.00 78.57 501 THR A O 1
ATOM 4097 N N . THR A 1 502 ? 161.443 179.509 183.473 1.00 73.68 502 THR A N 1
ATOM 4098 C CA . THR A 1 502 ? 162.497 180.221 184.183 1.00 73.35 502 THR A CA 1
ATOM 4099 C C . THR A 1 502 ? 161.911 181.499 184.763 1.00 72.95 502 THR A C 1
ATOM 4100 O O . THR A 1 502 ? 161.331 182.308 184.031 1.00 72.91 502 THR A O 1
ATOM 4104 N N . THR A 1 503 ? 162.052 181.674 186.074 1.00 73.26 503 THR A N 1
ATOM 4105 C CA . THR A 1 503 ? 161.559 182.857 186.766 1.00 73.91 503 THR A CA 1
ATOM 4106 C C . THR A 1 503 ? 162.666 183.419 187.641 1.00 73.67 503 THR A C 1
ATOM 4107 O O . THR A 1 503 ? 163.356 182.666 188.334 1.00 78.01 503 THR A O 1
ATOM 4111 N N . SER A 1 504 ? 162.835 184.737 187.603 1.00 66.86 504 SER A N 1
ATOM 4112 C CA . SER A 1 504 ? 163.789 185.426 188.457 1.00 65.36 504 SER A CA 1
ATOM 4113 C C . SER A 1 504 ? 163.113 186.292 189.509 1.00 68.20 504 SER A C 1
ATOM 4114 O O . SER A 1 504 ? 163.798 186.838 190.379 1.00 71.54 504 SER A O 1
ATOM 4117 N N . LYS A 1 505 ? 161.793 186.432 189.453 1.00 65.37 505 LYS A N 1
ATOM 4118 C CA . LYS A 1 505 ? 161.029 187.188 190.432 1.00 64.17 505 LYS A CA 1
ATOM 4119 C C . LYS A 1 505 ? 160.190 186.239 191.278 1.00 64.61 505 LYS A C 1
ATOM 4120 O O . LYS A 1 505 ? 159.934 185.094 190.898 1.00 70.19 505 LYS A O 1
ATOM 4126 N N . ASP A 1 506 ? 159.764 186.732 192.441 1.00 67.97 506 ASP A N 1
ATOM 4127 C CA . ASP A 1 506 ? 159.004 185.916 193.379 1.00 69.36 506 ASP A CA 1
ATOM 4128 C C . ASP A 1 506 ? 157.547 185.732 192.973 1.00 70.27 506 ASP A C 1
ATOM 4129 O O . ASP A 1 506 ? 156.857 184.902 193.573 1.00 74.43 506 ASP A O 1
ATOM 4134 N N . GLY A 1 507 ? 157.070 186.473 191.979 1.00 62.86 507 GLY A N 1
ATOM 4135 C CA . GLY A 1 507 ? 155.698 186.337 191.523 1.00 62.49 507 GLY A CA 1
ATOM 4136 C C . GLY A 1 507 ? 154.649 186.780 192.519 1.00 64.00 507 GLY A C 1
ATOM 4137 O O . GLY A 1 507 ? 153.609 186.123 192.650 1.00 67.76 507 GLY A O 1
ATOM 4138 N N . LYS A 1 508 ? 154.889 187.887 193.221 1.00 61.83 508 LYS A N 1
ATOM 4139 C CA . LYS A 1 508 ? 153.956 188.393 194.219 1.00 62.00 508 LYS A CA 1
ATOM 4140 C C . LYS A 1 508 ? 153.436 189.785 193.887 1.00 60.65 508 LYS A C 1
ATOM 4141 O O . LYS A 1 508 ? 152.719 190.375 194.701 1.00 64.53 508 LYS A O 1
ATOM 4147 N N . VAL A 1 509 ? 153.775 190.325 192.718 1.00 56.49 509 VAL A N 1
ATOM 4148 C CA . VAL A 1 509 ? 153.369 191.665 192.313 1.00 55.78 509 VAL A CA 1
ATOM 4149 C C . VAL A 1 509 ? 152.577 191.639 191.011 1.00 55.94 509 VAL A C 1
ATOM 4150 O O . VAL A 1 509 ? 151.527 192.278 190.897 1.00 54.55 509 VAL A O 1
ATOM 4154 N N . ALA A 1 510 ? 153.065 190.900 190.017 1.00 54.47 510 ALA A N 1
ATOM 4155 C CA . ALA A 1 510 ? 152.456 190.916 188.694 1.00 45.29 510 ALA A CA 1
ATOM 4156 C C . ALA A 1 510 ? 151.067 190.289 188.727 1.00 55.01 510 ALA A C 1
ATOM 4157 O O . ALA A 1 510 ? 150.889 189.168 189.214 1.00 57.44 510 ALA A O 1
ATOM 4159 N N . GLU A 1 511 ? 150.086 191.013 188.198 1.00 51.07 511 GLU A N 1
ATOM 4160 C CA . GLU A 1 511 ? 148.694 190.592 188.181 1.00 51.47 511 GLU A CA 1
ATOM 4161 C C . GLU A 1 511 ? 148.210 190.460 186.742 1.00 54.87 511 GLU A C 1
ATOM 4162 O O . GLU A 1 511 ? 148.867 190.900 185.798 1.00 57.81 511 GLU A O 1
ATOM 4168 N N . SER A 1 512 ? 147.043 189.842 186.582 1.00 60.84 512 SER A N 1
ATOM 4169 C CA . SER A 1 512 ? 146.439 189.630 185.273 1.00 52.31 512 SER A CA 1
ATOM 4170 C C . SER A 1 512 ? 144.976 190.042 185.316 1.00 50.46 512 SER A C 1
ATOM 4171 O O . SER A 1 512 ? 144.229 189.599 186.192 1.00 55.43 512 SER A O 1
ATOM 4174 N N . VAL A 1 513 ? 144.573 190.891 184.370 1.00 48.79 513 VAL A N 1
ATOM 4175 C CA . VAL A 1 513 ? 143.169 191.273 184.255 1.00 52.48 513 VAL A CA 1
ATOM 4176 C C . VAL A 1 513 ? 142.386 190.207 183.497 1.00 49.10 513 VAL A C 1
ATOM 4177 O O . VAL A 1 513 ? 141.182 190.032 183.721 1.00 57.62 513 VAL A O 1
ATOM 4181 N N . MET A 1 514 ? 143.054 189.483 182.600 1.00 55.41 514 MET A N 1
ATOM 4182 C CA . MET A 1 514 ? 142.405 188.405 181.865 1.00 59.18 514 MET A CA 1
ATOM 4183 C C . MET A 1 514 ? 141.956 187.284 182.798 1.00 61.14 514 MET A C 1
ATOM 4184 O O . MET A 1 514 ? 140.845 186.756 182.657 1.00 62.21 514 MET A O 1
ATOM 4189 N N . ILE A 1 515 ? 142.801 186.913 183.762 1.00 57.99 515 ILE A N 1
ATOM 4190 C CA . ILE A 1 515 ? 142.409 185.899 184.735 1.00 50.97 515 ILE A CA 1
ATOM 4191 C C . ILE A 1 515 ? 141.263 186.406 185.600 1.00 53.91 515 ILE A C 1
ATOM 4192 O O . ILE A 1 515 ? 140.378 185.638 185.984 1.00 59.60 515 ILE A O 1
ATOM 4197 N N . ALA A 1 516 ? 141.253 187.702 185.917 1.00 50.64 516 ALA A N 1
ATOM 4198 C CA . ALA A 1 516 ? 140.146 188.268 186.683 1.00 44.78 516 ALA A CA 1
ATOM 4199 C C . ALA A 1 516 ? 138.830 188.165 185.920 1.00 57.14 516 ALA A C 1
ATOM 4200 O O . ALA A 1 516 ? 137.797 187.780 186.488 1.00 59.72 516 ALA A O 1
ATOM 4202 N N . GLY A 1 517 ? 138.848 188.507 184.630 1.00 57.85 517 GLY A N 1
ATOM 4203 C CA . GLY A 1 517 ? 137.645 188.380 183.824 1.00 46.22 517 GLY A CA 1
ATOM 4204 C C . GLY A 1 517 ? 137.185 186.942 183.688 1.00 55.74 517 GLY A C 1
ATOM 4205 O O . GLY A 1 517 ? 135.988 186.653 183.761 1.00 59.40 517 GLY A O 1
ATOM 4206 N N . MET A 1 518 ? 138.130 186.019 183.495 1.00 62.20 518 MET A N 1
ATOM 4207 C CA . MET A 1 518 ? 137.777 184.605 183.426 1.00 58.81 518 MET A CA 1
ATOM 4208 C C . MET A 1 518 ? 137.190 184.120 184.747 1.00 61.85 518 MET A C 1
ATOM 4209 O O . MET A 1 518 ? 136.241 183.327 184.763 1.00 64.20 518 MET A O 1
ATOM 4214 N N . PHE A 1 519 ? 137.748 184.587 185.865 1.00 54.32 519 PHE A N 1
ATOM 4215 C CA . PHE A 1 519 ? 137.237 184.224 187.181 1.00 49.07 519 PHE A CA 1
ATOM 4216 C C . PHE A 1 519 ? 135.804 184.700 187.362 1.00 45.61 519 PHE A C 1
ATOM 4217 O O . PHE A 1 519 ? 134.951 183.948 187.844 1.00 55.90 519 PHE A O 1
ATOM 4225 N N . VAL A 1 520 ? 135.517 185.941 186.968 1.00 48.40 520 VAL A N 1
ATOM 4226 C CA . VAL A 1 520 ? 134.151 186.446 187.089 1.00 52.57 520 VAL A CA 1
ATOM 4227 C C . VAL A 1 520 ? 133.209 185.676 186.168 1.00 55.65 520 VAL A C 1
ATOM 4228 O O . VAL A 1 520 ? 132.070 185.368 186.540 1.00 53.04 520 VAL A O 1
ATOM 4232 N N . PHE A 1 521 ? 133.669 185.344 184.960 1.00 57.82 521 PHE A N 1
ATOM 4233 C CA . PHE A 1 521 ? 132.823 184.640 184.000 1.00 53.43 521 PHE A CA 1
ATOM 4234 C C . PHE A 1 521 ? 132.496 183.223 184.464 1.00 55.94 521 PHE A C 1
ATOM 4235 O O . PHE A 1 521 ? 131.375 182.743 184.262 1.00 62.39 521 PHE A O 1
ATOM 4243 N N . ILE A 1 522 ? 133.459 182.537 185.081 1.00 56.31 522 ILE A N 1
ATOM 4244 C CA . ILE A 1 522 ? 133.269 181.143 185.473 1.00 54.34 522 ILE A CA 1
ATOM 4245 C C . ILE A 1 522 ? 132.676 180.994 186.876 1.00 57.95 522 ILE A C 1
ATOM 4246 O O . ILE A 1 522 ? 132.049 179.961 187.175 1.00 66.17 522 ILE A O 1
ATOM 4251 N N . GLY A 1 523 ? 132.802 182.015 187.727 1.00 57.97 523 GLY A N 1
ATOM 4252 C CA . GLY A 1 523 ? 132.224 181.932 189.053 1.00 55.79 523 GLY A CA 1
ATOM 4253 C C . GLY A 1 523 ? 130.716 181.807 189.043 1.00 56.88 523 GLY A C 1
ATOM 4254 O O . GLY A 1 523 ? 130.134 181.279 189.988 1.00 65.10 523 GLY A O 1
ATOM 4255 N N . LYS A 1 524 ? 130.064 182.285 187.984 1.00 61.37 524 LYS A N 1
ATOM 4256 C CA . LYS A 1 524 ? 128.623 182.091 187.854 1.00 61.85 524 LYS A CA 1
ATOM 4257 C C . LYS A 1 524 ? 128.275 180.607 187.806 1.00 59.96 524 LYS A C 1
ATOM 4258 O O . LYS A 1 524 ? 127.399 180.130 188.541 1.00 62.57 524 LYS A O 1
ATOM 4264 N N . ASP A 1 525 ? 128.972 179.857 186.951 1.00 64.32 525 ASP A N 1
ATOM 4265 C CA . ASP A 1 525 ? 128.758 178.417 186.878 1.00 62.38 525 ASP A CA 1
ATOM 4266 C C . ASP A 1 525 ? 129.154 177.738 188.179 1.00 62.56 525 ASP A C 1
ATOM 4267 O O . ASP A 1 525 ? 128.493 176.790 188.619 1.00 65.40 525 ASP A O 1
ATOM 4272 N N . TYR A 1 526 ? 130.238 178.203 188.806 1.00 59.78 526 TYR A N 1
ATOM 4273 C CA . TYR A 1 526 ? 130.635 177.606 190.079 1.00 52.22 526 TYR A CA 1
ATOM 4274 C C . TYR A 1 526 ? 129.565 177.809 191.148 1.00 53.85 526 TYR A C 1
ATOM 4275 O O . TYR A 1 526 ? 129.276 176.895 191.927 1.00 60.60 526 TYR A O 1
ATOM 4284 N N . VAL A 1 527 ? 128.972 179.002 191.204 1.00 56.60 527 VAL A N 1
ATOM 4285 C CA . VAL A 1 527 ? 127.929 179.284 192.184 1.00 57.75 527 VAL A CA 1
ATOM 4286 C C . VAL A 1 527 ? 126.688 178.450 191.898 1.00 57.27 527 VAL A C 1
ATOM 4287 O O . VAL A 1 527 ? 126.040 177.943 192.821 1.00 61.99 527 VAL A O 1
ATOM 4291 N N . LYS A 1 528 ? 126.337 178.292 190.620 1.00 61.43 528 LYS A N 1
ATOM 4292 C CA . LYS A 1 528 ? 125.203 177.437 190.275 1.00 60.39 528 LYS A CA 1
ATOM 4293 C C . LYS A 1 528 ? 125.442 175.995 190.713 1.00 59.63 528 LYS A C 1
ATOM 4294 O O . LYS A 1 528 ? 124.551 175.353 191.286 1.00 64.07 528 LYS A O 1
ATOM 4300 N N . LEU A 1 529 ? 126.643 175.472 190.460 1.00 57.39 529 LEU A N 1
ATOM 4301 C CA . LEU A 1 529 ? 126.955 174.104 190.863 1.00 54.23 529 LEU A CA 1
ATOM 4302 C C . LEU A 1 529 ? 126.970 173.961 192.379 1.00 60.74 529 LEU A C 1
ATOM 4303 O O . LEU A 1 529 ? 126.571 172.920 192.913 1.00 64.90 529 LEU A O 1
ATOM 4308 N N . SER A 1 530 ? 127.442 174.988 193.088 1.00 64.89 530 SER A N 1
ATOM 4309 C CA . SER A 1 530 ? 127.405 174.966 194.546 1.00 60.86 530 SER A CA 1
ATOM 4310 C C . SER A 1 530 ? 125.971 174.963 195.058 1.00 61.59 530 SER A C 1
ATOM 4311 O O . SER A 1 530 ? 125.657 174.289 196.045 1.00 64.48 530 SER A O 1
ATOM 4314 N N . GLU A 1 531 ? 125.090 175.722 194.405 1.00 66.84 531 GLU A N 1
ATOM 4315 C CA . GLU A 1 531 ? 123.683 175.724 194.788 1.00 63.08 531 GLU A CA 1
ATOM 4316 C C . GLU A 1 531 ? 123.041 174.366 194.541 1.00 66.07 531 GLU A C 1
ATOM 4317 O O . GLU A 1 531 ? 122.185 173.929 195.318 1.00 68.42 531 GLU A O 1
ATOM 4323 N N . TYR A 1 532 ? 123.430 173.688 193.458 1.00 65.15 532 TYR A N 1
ATOM 4324 C CA . TYR A 1 532 ? 122.881 172.360 193.197 1.00 62.31 532 TYR A CA 1
ATOM 4325 C C . TYR A 1 532 ? 123.263 171.374 194.295 1.00 61.38 532 TYR A C 1
ATOM 4326 O O . TYR A 1 532 ? 122.452 170.528 194.688 1.00 67.25 532 TYR A O 1
ATOM 4335 N N . MET A 1 533 ? 124.494 171.461 194.798 1.00 64.17 533 MET A N 1
ATOM 4336 C CA . MET A 1 533 ? 124.975 170.525 195.808 1.00 62.42 533 MET A CA 1
ATOM 4337 C C . MET A 1 533 ? 124.393 170.779 197.191 1.00 65.72 533 MET A C 1
ATOM 4338 O O . MET A 1 533 ? 124.695 170.016 198.114 1.00 66.69 533 MET A O 1
ATOM 4343 N N . GLY A 1 534 ? 123.580 171.817 197.365 1.00 70.09 534 GLY A N 1
ATOM 4344 C CA . GLY A 1 534 ? 122.995 172.108 198.656 1.00 64.94 534 GLY A CA 1
ATOM 4345 C C . GLY A 1 534 ? 123.866 172.908 199.595 1.00 69.91 534 GLY A C 1
ATOM 4346 O O . GLY A 1 534 ? 123.583 172.941 200.797 1.00 73.67 534 GLY A O 1
ATOM 4347 N N . LEU A 1 535 ? 124.918 173.549 199.092 1.00 69.18 535 LEU A N 1
ATOM 4348 C CA . LEU A 1 535 ? 125.830 174.347 199.910 1.00 68.27 535 LEU A CA 1
ATOM 4349 C C . LEU A 1 535 ? 125.516 175.821 199.667 1.00 70.15 535 LEU A C 1
ATOM 4350 O O . LEU A 1 535 ? 126.128 176.476 198.825 1.00 76.01 535 LEU A O 1
ATOM 4355 N N . GLU A 1 536 ? 124.549 176.345 200.423 1.00 79.26 536 GLU A N 1
ATOM 4356 C CA . GLU A 1 536 ? 124.112 177.723 200.220 1.00 80.78 536 GLU A CA 1
ATOM 4357 C C . GLU A 1 536 ? 125.128 178.722 200.764 1.00 82.58 536 GLU A C 1
ATOM 4358 O O . GLU A 1 536 ? 125.379 179.760 200.139 1.00 84.76 536 GLU A O 1
ATOM 4364 N N . GLU A 1 537 ? 125.712 178.438 201.932 1.00 79.52 537 GLU A N 1
ATOM 4365 C CA . GLU A 1 537 ? 126.712 179.339 202.498 1.00 79.14 537 GLU A CA 1
ATOM 4366 C C . GLU A 1 537 ? 127.955 179.412 201.622 1.00 79.26 537 GLU A C 1
ATOM 4367 O O . GLU A 1 537 ? 128.527 180.493 201.430 1.00 83.05 537 GLU A O 1
ATOM 4373 N N . GLU A 1 538 ? 128.393 178.270 201.091 1.00 72.88 538 GLU A N 1
ATOM 4374 C CA . GLU A 1 538 ? 129.531 178.264 200.180 1.00 75.02 538 GLU A CA 1
ATOM 4375 C C . GLU A 1 538 ? 129.227 179.066 198.921 1.00 73.98 538 GLU A C 1
ATOM 4376 O O . GLU A 1 538 ? 130.086 179.800 198.418 1.00 76.46 538 GLU A O 1
ATOM 4382 N N . ALA A 1 539 ? 128.004 178.940 198.401 1.00 67.22 539 ALA A N 1
ATOM 4383 C CA . ALA A 1 539 ? 127.606 179.730 197.243 1.00 68.34 539 ALA A CA 1
ATOM 4384 C C . ALA A 1 539 ? 127.617 181.220 197.562 1.00 67.95 539 ALA A C 1
ATOM 4385 O O . ALA A 1 539 ? 128.021 182.037 196.728 1.00 69.45 539 ALA A O 1
ATOM 4387 N N . ARG A 1 540 ? 127.175 181.591 198.766 1.00 72.55 540 ARG A N 1
ATOM 4388 C CA . ARG A 1 540 ? 127.187 182.998 199.159 1.00 72.74 540 ARG A CA 1
ATOM 4389 C C . ARG A 1 540 ? 128.609 183.541 199.259 1.00 74.09 540 ARG A C 1
ATOM 4390 O O . ARG A 1 540 ? 128.887 184.659 198.808 1.00 75.42 540 ARG A O 1
ATOM 4398 N N . LYS A 1 541 ? 129.522 182.769 199.853 1.00 65.87 541 LYS A N 1
ATOM 4399 C CA . LYS A 1 541 ? 130.914 183.211 199.927 1.00 66.29 541 LYS A CA 1
ATOM 4400 C C . LYS A 1 541 ? 131.532 183.335 198.539 1.00 67.18 541 LYS A C 1
ATOM 4401 O O . LYS A 1 541 ? 132.277 184.286 198.261 1.00 72.69 541 LYS A O 1
ATOM 4407 N N . ALA A 1 542 ? 131.238 182.380 197.654 1.00 61.60 542 ALA A N 1
ATOM 4408 C CA . ALA A 1 542 ? 131.748 182.460 196.291 1.00 57.29 542 ALA A CA 1
ATOM 4409 C C . ALA A 1 542 ? 131.209 183.692 195.575 1.00 58.90 542 ALA A C 1
ATOM 4410 O O . ALA A 1 542 ? 131.947 184.372 194.853 1.00 64.40 542 ALA A O 1
ATOM 4412 N N . GLN A 1 543 ? 129.924 183.998 195.769 1.00 57.66 543 GLN A N 1
ATOM 4413 C CA . GLN A 1 543 ? 129.346 185.195 195.170 1.00 59.69 543 GLN A CA 1
ATOM 4414 C C . GLN A 1 543 ? 130.005 186.455 195.715 1.00 60.50 543 GLN A C 1
ATOM 4415 O O . GLN A 1 543 ? 130.223 187.421 194.975 1.00 65.01 543 GLN A O 1
ATOM 4421 N N . GLN A 1 544 ? 130.317 186.470 197.012 1.00 66.36 544 GLN A N 1
ATOM 4422 C CA . GLN A 1 544 ? 131.016 187.613 197.590 1.00 61.69 544 GLN A CA 1
ATOM 4423 C C . GLN A 1 544 ? 132.387 187.803 196.951 1.00 64.87 544 GLN A C 1
ATOM 4424 O O . GLN A 1 544 ? 132.790 188.932 196.643 1.00 68.39 544 GLN A O 1
ATOM 4430 N N . HIS A 1 545 ? 133.118 186.707 196.744 1.00 56.05 545 HIS A N 1
ATOM 4431 C CA . HIS A 1 545 ? 134.422 186.810 196.092 1.00 51.14 545 HIS A CA 1
ATOM 4432 C C . HIS A 1 545 ? 134.290 187.281 194.647 1.00 56.81 545 HIS A C 1
ATOM 4433 O O . HIS A 1 545 ? 135.117 188.065 194.164 1.00 60.18 545 HIS A O 1
ATOM 4440 N N . ILE A 1 546 ? 133.258 186.812 193.941 1.00 60.01 546 ILE A N 1
ATOM 4441 C CA . ILE A 1 546 ? 133.021 187.258 192.570 1.00 53.41 546 ILE A CA 1
ATOM 4442 C C . ILE A 1 546 ? 132.728 188.754 192.537 1.00 54.68 546 ILE A C 1
ATOM 4443 O O . ILE A 1 546 ? 133.227 189.482 191.670 1.00 62.40 546 ILE A O 1
ATOM 4448 N N . ASP A 1 547 ? 131.906 189.232 193.472 1.00 59.73 547 ASP A N 1
ATOM 4449 C CA . ASP A 1 547 ? 131.601 190.657 193.541 1.00 56.13 547 ASP A CA 1
ATOM 4450 C C . ASP A 1 547 ? 132.850 191.475 193.843 1.00 61.91 547 ASP A C 1
ATOM 4451 O O . ASP A 1 547 ? 133.047 192.559 193.276 1.00 63.91 547 ASP A O 1
ATOM 4456 N N . ALA A 1 548 ? 133.703 190.973 194.739 1.00 59.18 548 ALA A N 1
ATOM 4457 C CA . ALA A 1 548 ? 134.954 191.661 195.034 1.00 51.40 548 ALA A CA 1
ATOM 4458 C C . ALA A 1 548 ? 135.845 191.741 193.800 1.00 54.42 548 ALA A C 1
ATOM 4459 O O . ALA A 1 548 ? 136.444 192.787 193.526 1.00 56.84 548 ALA A O 1
ATOM 4461 N N . MET A 1 549 ? 135.943 190.647 193.041 1.00 56.25 549 MET A N 1
ATOM 4462 C CA . MET A 1 549 ? 136.747 190.671 191.822 1.00 52.29 549 MET A CA 1
ATOM 4463 C C . MET A 1 549 ? 136.169 191.633 190.791 1.00 57.64 549 MET A C 1
ATOM 4464 O O . MET A 1 549 ? 136.917 192.311 190.078 1.00 62.44 549 MET A O 1
ATOM 4469 N N . LYS A 1 550 ? 134.842 191.693 190.682 1.00 62.69 550 LYS A N 1
ATOM 4470 C CA . LYS A 1 550 ? 134.223 192.630 189.750 1.00 61.02 550 LYS A CA 1
ATOM 4471 C C . LYS A 1 550 ? 134.528 194.072 190.136 1.00 62.78 550 LYS A C 1
ATOM 4472 O O . LYS A 1 550 ? 134.839 194.905 189.273 1.00 66.05 550 LYS A O 1
ATOM 4478 N N . GLU A 1 551 ? 134.454 194.385 191.431 1.00 66.63 551 GLU A N 1
ATOM 4479 C CA . GLU A 1 551 ? 134.804 195.729 191.883 1.00 62.05 551 GLU A CA 1
ATOM 4480 C C . GLU A 1 551 ? 136.278 196.029 191.635 1.00 61.77 551 GLU A C 1
ATOM 4481 O O . GLU A 1 551 ? 136.636 197.150 191.257 1.00 66.80 551 GLU A O 1
ATOM 4487 N N . ALA A 1 552 ? 137.147 195.038 191.842 1.00 56.24 552 ALA A N 1
ATOM 4488 C CA . ALA A 1 552 ? 138.569 195.230 191.575 1.00 51.00 552 ALA A CA 1
ATOM 4489 C C . ALA A 1 552 ? 138.821 195.505 190.099 1.00 60.47 552 ALA A C 1
ATOM 4490 O O . ALA A 1 552 ? 139.661 196.341 189.752 1.00 62.22 552 ALA A O 1
ATOM 4492 N N . ILE A 1 553 ? 138.117 194.797 189.215 1.00 57.93 553 ILE A N 1
ATOM 4493 C CA . ILE A 1 553 ? 138.249 195.052 187.783 1.00 54.98 553 ILE A CA 1
ATOM 4494 C C . ILE A 1 553 ? 137.773 196.458 187.448 1.00 58.01 553 ILE A C 1
ATOM 4495 O O . ILE A 1 553 ? 138.418 197.182 186.681 1.00 57.49 553 ILE A O 1
ATOM 4500 N N . LEU A 1 554 ? 136.638 196.869 188.015 1.00 60.79 554 LEU A N 1
ATOM 4501 C CA . LEU A 1 554 ? 136.116 198.197 187.711 1.00 53.50 554 LEU A CA 1
ATOM 4502 C C . LEU A 1 554 ? 137.010 199.304 188.260 1.00 58.77 554 LEU A C 1
ATOM 4503 O O . LEU A 1 554 ? 137.036 200.406 187.704 1.00 59.21 554 LEU A O 1
ATOM 4508 N N . LYS A 1 555 ? 137.747 199.036 189.338 1.00 66.22 555 LYS A N 1
ATOM 4509 C CA . LYS A 1 555 ? 138.561 200.070 189.967 1.00 57.21 555 LYS A CA 1
ATOM 4510 C C . LYS A 1 555 ? 139.982 200.136 189.416 1.00 59.37 555 LYS A C 1
ATOM 4511 O O . LYS A 1 555 ? 140.511 201.234 189.213 1.00 68.67 555 LYS A O 1
ATOM 4517 N N . TYR A 1 556 ? 140.620 198.992 189.178 1.00 52.55 556 TYR A N 1
ATOM 4518 C CA . TYR A 1 556 ? 142.009 198.958 188.746 1.00 51.49 556 TYR A CA 1
ATOM 4519 C C . TYR A 1 556 ? 142.221 198.263 187.410 1.00 57.00 556 TYR A C 1
ATOM 4520 O O . TYR A 1 556 ? 143.371 198.126 186.981 1.00 64.60 556 TYR A O 1
ATOM 4529 N N . GLY A 1 557 ? 141.162 197.817 186.742 1.00 53.68 557 GLY A N 1
ATOM 4530 C CA . GLY A 1 557 ? 141.329 197.066 185.514 1.00 47.54 557 GLY A CA 1
ATOM 4531 C C . GLY A 1 557 ? 140.872 197.783 184.262 1.00 50.66 557 GLY A C 1
ATOM 4532 O O . GLY A 1 557 ? 141.043 197.266 183.157 1.00 52.63 557 GLY A O 1
ATOM 4533 N N . TYR A 1 558 ? 140.288 198.967 184.414 1.00 53.60 558 TYR A N 1
ATOM 4534 C CA . TYR A 1 558 ? 139.791 199.748 183.290 1.00 51.13 558 TYR A CA 1
ATOM 4535 C C . TYR A 1 558 ? 140.703 200.945 183.058 1.00 56.96 558 TYR A C 1
ATOM 4536 O O . TYR A 1 558 ? 140.999 201.697 183.991 1.00 59.08 558 TYR A O 1
ATOM 4545 N N . ASP A 1 559 ? 141.137 201.119 181.812 1.00 54.79 559 ASP A N 1
ATOM 4546 C CA . ASP A 1 559 ? 142.078 202.170 181.451 1.00 57.06 559 ASP A CA 1
ATOM 4547 C C . ASP A 1 559 ? 141.403 203.485 181.078 1.00 57.04 559 ASP A C 1
ATOM 4548 O O . ASP A 1 559 ? 142.093 204.499 180.940 1.00 60.92 559 ASP A O 1
ATOM 4553 N N . GLY A 1 560 ? 140.083 203.503 180.932 1.00 57.13 560 GLY A N 1
ATOM 4554 C CA . GLY A 1 560 ? 139.387 204.717 180.552 1.00 54.42 560 GLY A CA 1
ATOM 4555 C C . GLY A 1 560 ? 138.549 204.544 179.304 1.00 59.87 560 GLY A C 1
ATOM 4556 O O . GLY A 1 560 ? 137.438 205.073 179.213 1.00 65.64 560 GLY A O 1
ATOM 4557 N N . GLU A 1 561 ? 139.074 203.800 178.333 1.00 58.63 561 GLU A N 1
ATOM 4558 C CA . GLU A 1 561 ? 138.321 203.435 177.144 1.00 57.12 561 GLU A CA 1
ATOM 4559 C C . GLU A 1 561 ? 138.409 201.956 176.811 1.00 57.55 561 GLU A C 1
ATOM 4560 O O . GLU A 1 561 ? 137.717 201.509 175.892 1.00 57.82 561 GLU A O 1
ATOM 4566 N N . TRP A 1 562 ? 139.232 201.191 177.518 1.00 55.23 562 TRP A N 1
ATOM 4567 C CA . TRP A 1 562 ? 139.301 199.747 177.358 1.00 43.84 562 TRP A CA 1
ATOM 4568 C C . TRP A 1 562 ? 139.865 199.169 178.646 1.00 48.11 562 TRP A C 1
ATOM 4569 O O . TRP A 1 562 ? 140.370 199.895 179.504 1.00 55.18 562 TRP A O 1
ATOM 4580 N N . PHE A 1 563 ? 139.755 197.853 178.781 1.00 56.45 563 PHE A N 1
ATOM 4581 C CA . PHE A 1 563 ? 140.263 197.172 179.961 1.00 46.90 563 PHE A CA 1
ATOM 4582 C C . PHE A 1 563 ? 141.777 197.018 179.885 1.00 47.40 563 PHE A C 1
ATOM 4583 O O . PHE A 1 563 ? 142.338 196.760 178.817 1.00 58.62 563 PHE A O 1
ATOM 4591 N N . LEU A 1 564 ? 142.434 197.179 181.029 1.00 49.08 564 LEU A N 1
ATOM 4592 C CA . LEU A 1 564 ? 143.872 196.987 181.113 1.00 41.85 564 LEU A CA 1
ATOM 4593 C C . LEU A 1 564 ? 144.221 195.514 180.930 1.00 45.63 564 LEU A C 1
ATOM 4594 O O . LEU A 1 564 ? 143.385 194.626 181.096 1.00 60.34 564 LEU A O 1
ATOM 4599 N N . ARG A 1 565 ? 145.476 195.258 180.572 1.00 45.26 565 ARG A N 1
ATOM 4600 C CA . ARG A 1 565 ? 145.898 193.887 180.320 1.00 43.59 565 ARG A CA 1
ATOM 4601 C C . ARG A 1 565 ? 146.467 193.221 181.568 1.00 48.31 565 ARG A C 1
ATOM 4602 O O . ARG A 1 565 ? 146.080 192.097 181.901 1.00 54.03 565 ARG A O 1
ATOM 4610 N N . ALA A 1 566 ? 147.380 193.890 182.263 1.00 45.88 566 ALA A N 1
ATOM 4611 C CA . ALA A 1 566 ? 148.083 193.278 183.384 1.00 45.65 566 ALA A CA 1
ATOM 4612 C C . ALA A 1 566 ? 148.812 194.365 184.165 1.00 46.49 566 ALA A C 1
ATOM 4613 O O . ALA A 1 566 ? 148.747 195.553 183.834 1.00 49.26 566 ALA A O 1
ATOM 4615 N N . TYR A 1 567 ? 149.488 193.939 185.226 1.00 50.55 567 TYR A N 1
ATOM 4616 C CA . TYR A 1 567 ? 150.493 194.724 185.924 1.00 49.97 567 TYR A CA 1
ATOM 4617 C C . TYR A 1 567 ? 151.783 193.920 185.939 1.00 49.47 567 TYR A C 1
ATOM 4618 O O . TYR A 1 567 ? 151.755 192.702 186.128 1.00 58.67 567 TYR A O 1
ATOM 4627 N N . ASP A 1 568 ? 152.910 194.589 185.723 1.00 57.53 568 ASP A N 1
ATOM 4628 C CA . ASP A 1 568 ? 154.182 193.886 185.709 1.00 58.85 568 ASP A CA 1
ATOM 4629 C C . ASP A 1 568 ? 154.751 193.798 187.124 1.00 57.52 568 ASP A C 1
ATOM 4630 O O . ASP A 1 568 ? 154.119 194.198 188.104 1.00 58.94 568 ASP A O 1
ATOM 4635 N N . ASP A 1 569 ? 155.968 193.260 187.233 1.00 59.16 569 ASP A N 1
ATOM 4636 C CA . ASP A 1 569 ? 156.615 193.129 188.532 1.00 60.83 569 ASP A CA 1
ATOM 4637 C C . ASP A 1 569 ? 156.963 194.479 189.146 1.00 62.19 569 ASP A C 1
ATOM 4638 O O . ASP A 1 569 ? 157.160 194.559 190.362 1.00 71.04 569 ASP A O 1
ATOM 4643 N N . PHE A 1 570 ? 157.045 195.535 188.338 1.00 59.10 570 PHE A N 1
ATOM 4644 C CA . PHE A 1 570 ? 157.255 196.879 188.856 1.00 54.51 570 PHE A CA 1
ATOM 4645 C C . PHE A 1 570 ? 155.969 197.533 189.336 1.00 62.55 570 PHE A C 1
ATOM 4646 O O . PHE A 1 570 ? 156.025 198.637 189.887 1.00 65.79 570 PHE A O 1
ATOM 4654 N N . GLY A 1 571 ? 154.821 196.887 189.143 1.00 62.91 571 GLY A N 1
ATOM 4655 C CA . GLY A 1 571 ? 153.550 197.514 189.435 1.00 54.43 571 GLY A CA 1
ATOM 4656 C C . GLY A 1 571 ? 153.061 198.464 188.370 1.00 57.60 571 GLY A C 1
ATOM 4657 O O . GLY A 1 571 ? 152.156 199.260 188.634 1.00 64.98 571 GLY A O 1
ATOM 4658 N N . ARG A 1 572 ? 153.637 198.412 187.174 1.00 62.51 572 ARG A N 1
ATOM 4659 C CA . ARG A 1 572 ? 153.263 199.302 186.087 1.00 58.24 572 ARG A CA 1
ATOM 4660 C C . ARG A 1 572 ? 152.161 198.682 185.237 1.00 56.87 572 ARG A C 1
ATOM 4661 O O . ARG A 1 572 ? 152.068 197.461 185.096 1.00 53.74 572 ARG A O 1
ATOM 4669 N N . LYS A 1 573 ? 151.327 199.545 184.667 1.00 58.31 573 LYS A N 1
ATOM 4670 C CA . LYS A 1 573 ? 150.218 199.087 183.843 1.00 56.17 573 LYS A CA 1
ATOM 4671 C C . LYS A 1 573 ? 150.718 198.468 182.544 1.00 54.75 573 LYS A C 1
ATOM 4672 O O . LYS A 1 573 ? 151.650 198.971 181.911 1.00 66.18 573 LYS A O 1
ATOM 4678 N N . VAL A 1 574 ? 150.086 197.368 182.148 1.00 53.30 574 VAL A N 1
ATOM 4679 C CA . VAL A 1 574 ? 150.298 196.744 180.848 1.00 52.52 574 VAL A CA 1
ATOM 4680 C C . VAL A 1 574 ? 149.001 196.864 180.064 1.00 48.27 574 VAL A C 1
ATOM 4681 O O . VAL A 1 574 ? 147.925 196.549 180.584 1.00 55.03 574 VAL A O 1
ATOM 4685 N N . GLY A 1 575 ? 149.098 197.339 178.827 1.00 52.41 575 GLY A N 1
ATOM 4686 C CA . GLY A 1 575 ? 147.921 197.540 178.008 1.00 42.72 575 GLY A CA 1
ATOM 4687 C C . GLY A 1 575 ? 147.203 198.831 178.335 1.00 47.48 575 GLY A C 1
ATOM 4688 O O . GLY A 1 575 ? 145.976 198.858 178.451 1.00 53.59 575 GLY A O 1
ATOM 4689 N N . SER A 1 576 ? 147.964 199.910 178.481 1.00 55.73 576 SER A N 1
ATOM 4690 C CA . SER A 1 576 ? 147.432 201.212 178.845 1.00 52.29 576 SER A CA 1
ATOM 4691 C C . SER A 1 576 ? 147.779 202.237 177.776 1.00 55.23 576 SER A C 1
ATOM 4692 O O . SER A 1 576 ? 148.776 202.102 177.063 1.00 60.04 576 SER A O 1
ATOM 4695 N N . LYS A 1 577 ? 146.943 203.272 177.676 1.00 58.60 577 LYS A N 1
ATOM 4696 C CA . LYS A 1 577 ? 147.246 204.389 176.791 1.00 56.22 577 LYS A CA 1
ATOM 4697 C C . LYS A 1 577 ? 148.507 205.131 177.216 1.00 60.99 577 LYS A C 1
ATOM 4698 O O . LYS A 1 577 ? 149.101 205.840 176.398 1.00 67.84 577 LYS A O 1
ATOM 4704 N N . GLU A 1 578 ? 148.923 204.990 178.477 1.00 64.87 578 GLU A N 1
ATOM 4705 C CA . GLU A 1 578 ? 150.163 205.604 178.935 1.00 65.37 578 GLU A CA 1
ATOM 4706 C C . GLU A 1 578 ? 151.396 204.895 178.394 1.00 65.59 578 GLU A C 1
ATOM 4707 O O . GLU A 1 578 ? 152.475 205.496 178.361 1.00 75.02 578 GLU A O 1
ATOM 4713 N N . ASN A 1 579 ? 151.265 203.640 177.977 1.00 57.36 579 ASN A N 1
ATOM 4714 C CA . ASN A 1 579 ? 152.397 202.904 177.437 1.00 56.88 579 ASN A CA 1
ATOM 4715 C C . ASN A 1 579 ? 152.728 203.378 176.026 1.00 60.39 579 ASN A C 1
ATOM 4716 O O . ASN A 1 579 ? 151.862 203.840 175.279 1.00 66.12 579 ASN A O 1
ATOM 4721 N N . GLU A 1 580 ? 154.009 203.267 175.666 1.00 66.57 580 GLU A N 1
ATOM 4722 C CA . GLU A 1 580 ? 154.440 203.659 174.328 1.00 64.98 580 GLU A CA 1
ATOM 4723 C C . GLU A 1 580 ? 153.994 202.644 173.283 1.00 64.65 580 GLU A C 1
ATOM 4724 O O . GLU A 1 580 ? 153.527 203.020 172.202 1.00 68.01 580 GLU A O 1
ATOM 4730 N N . GLU A 1 581 ? 154.133 201.357 173.586 1.00 62.39 581 GLU A N 1
ATOM 4731 C CA . GLU A 1 581 ? 153.688 200.285 172.711 1.00 57.34 581 GLU A CA 1
ATOM 4732 C C . GLU A 1 581 ? 152.829 199.321 173.515 1.00 61.42 581 GLU A C 1
ATOM 4733 O O . GLU A 1 581 ? 152.929 199.245 174.741 1.00 65.96 581 GLU A O 1
ATOM 4739 N N . GLY A 1 582 ? 151.980 198.578 172.809 1.00 57.35 582 GLY A N 1
ATOM 4740 C CA . GLY A 1 582 ? 151.026 197.711 173.470 1.00 49.43 582 GLY A CA 1
ATOM 4741 C C . GLY A 1 582 ? 150.011 198.486 174.283 1.00 52.29 582 GLY A C 1
ATOM 4742 O O . GLY A 1 582 ? 149.754 198.160 175.444 1.00 59.40 582 GLY A O 1
ATOM 4743 N N . LYS A 1 583 ? 149.441 199.534 173.684 1.00 59.64 583 LYS A N 1
ATOM 4744 C CA . LYS A 1 583 ? 148.479 200.377 174.384 1.00 49.01 583 LYS A CA 1
ATOM 4745 C C . LYS A 1 583 ? 147.170 199.659 174.684 1.00 46.87 583 LYS A C 1
ATOM 4746 O O . LYS A 1 583 ? 146.426 200.103 175.563 1.00 56.40 583 LYS A O 1
ATOM 4752 N N . ILE A 1 584 ? 146.866 198.575 173.980 1.00 47.79 584 ILE A N 1
ATOM 4753 C CA . ILE A 1 584 ? 145.617 197.852 174.183 1.00 44.64 584 ILE A CA 1
ATOM 4754 C C . ILE A 1 584 ? 145.817 196.412 173.737 1.00 52.77 584 ILE A C 1
ATOM 4755 O O . ILE A 1 584 ? 146.418 196.150 172.692 1.00 53.98 584 ILE A O 1
ATOM 4760 N N . PHE A 1 585 ? 145.317 195.480 174.540 1.00 53.42 585 PHE A N 1
ATOM 4761 C CA . PHE A 1 585 ? 145.354 194.061 174.230 1.00 44.07 585 PHE A CA 1
ATOM 4762 C C . PHE A 1 585 ? 143.940 193.553 173.984 1.00 52.76 585 PHE A C 1
ATOM 4763 O O . PHE A 1 585 ? 142.953 194.220 174.300 1.00 57.13 585 PHE A O 1
ATOM 4771 N N . ILE A 1 586 ? 143.853 192.351 173.422 1.00 59.09 586 ILE A N 1
ATOM 4772 C CA . ILE A 1 586 ? 142.572 191.792 173.007 1.00 54.12 586 ILE A CA 1
ATOM 4773 C C . ILE A 1 586 ? 142.044 190.822 174.058 1.00 50.88 586 ILE A C 1
ATOM 4774 O O . ILE A 1 586 ? 140.831 190.622 174.177 1.00 62.08 586 ILE A O 1
ATOM 4779 N N . GLU A 1 587 ? 142.947 190.228 174.844 1.00 55.37 587 GLU A N 1
ATOM 4780 C CA . GLU A 1 587 ? 142.547 189.152 175.745 1.00 58.82 587 GLU A CA 1
ATOM 4781 C C . GLU A 1 587 ? 141.718 189.659 176.918 1.00 59.35 587 GLU A C 1
ATOM 4782 O O . GLU A 1 587 ? 140.880 188.918 177.444 1.00 67.93 587 GLU A O 1
ATOM 4788 N N . SER A 1 588 ? 141.930 190.899 177.342 1.00 58.01 588 SER A N 1
ATOM 4789 C CA . SER A 1 588 ? 141.249 191.438 178.510 1.00 58.68 588 SER A CA 1
ATOM 4790 C C . SER A 1 588 ? 139.902 192.070 178.186 1.00 56.32 588 SER A C 1
ATOM 4791 O O . SER A 1 588 ? 139.199 192.493 179.107 1.00 69.07 588 SER A O 1
ATOM 4794 N N . GLN A 1 589 ? 139.524 192.148 176.913 1.00 51.15 589 GLN A N 1
ATOM 4795 C CA . GLN A 1 589 ? 138.245 192.744 176.547 1.00 54.81 589 GLN A CA 1
ATOM 4796 C C . GLN A 1 589 ? 137.149 191.695 176.405 1.00 58.92 589 GLN A C 1
ATOM 4797 O O . GLN A 1 589 ? 136.031 191.889 176.895 1.00 63.17 589 GLN A O 1
ATOM 4803 N N . GLY A 1 590 ? 137.460 190.578 175.746 1.00 62.32 590 GLY A N 1
ATOM 4804 C CA . GLY A 1 590 ? 136.444 189.571 175.495 1.00 60.99 590 GLY A CA 1
ATOM 4805 C C . GLY A 1 590 ? 135.908 188.945 176.768 1.00 61.60 590 GLY A C 1
ATOM 4806 O O . GLY A 1 590 ? 134.696 188.827 176.952 1.00 62.24 590 GLY A O 1
ATOM 4807 N N . PHE A 1 591 ? 136.806 188.549 177.673 1.00 61.55 591 PHE A N 1
ATOM 4808 C CA . PHE A 1 591 ? 136.364 187.907 178.906 1.00 61.17 591 PHE A CA 1
ATOM 4809 C C . PHE A 1 591 ? 135.725 188.904 179.862 1.00 61.34 591 PHE A C 1
ATOM 4810 O O . PHE A 1 591 ? 134.853 188.528 180.652 1.00 63.74 591 PHE A O 1
ATOM 4818 N N . SER A 1 592 ? 136.142 190.169 179.809 1.00 58.37 592 SER A N 1
ATOM 4819 C CA . SER A 1 592 ? 135.516 191.187 180.644 1.00 54.61 592 SER A CA 1
ATOM 4820 C C . SER A 1 592 ? 134.091 191.477 180.189 1.00 57.38 592 SER A C 1
ATOM 4821 O O . SER A 1 592 ? 133.187 191.614 181.020 1.00 57.05 592 SER A O 1
ATOM 4824 N N . VAL A 1 593 ? 133.871 191.589 178.877 1.00 63.25 593 VAL A N 1
ATOM 4825 C CA . VAL A 1 593 ? 132.521 191.837 178.381 1.00 57.39 593 VAL A CA 1
ATOM 4826 C C . VAL A 1 593 ? 131.649 190.596 178.547 1.00 56.15 593 VAL A C 1
ATOM 4827 O O . VAL A 1 593 ? 130.467 190.696 178.894 1.00 61.82 593 VAL A O 1
ATOM 4831 N N . MET A 1 594 ? 132.215 189.409 178.308 1.00 62.79 594 MET A N 1
ATOM 4832 C CA . MET A 1 594 ? 131.455 188.176 178.488 1.00 65.75 594 MET A CA 1
ATOM 4833 C C . MET A 1 594 ? 131.021 188.001 179.937 1.00 63.79 594 MET A C 1
ATOM 4834 O O . MET A 1 594 ? 129.951 187.448 180.211 1.00 65.41 594 MET A O 1
ATOM 4839 N N . ALA A 1 595 ? 131.839 188.470 180.880 1.00 64.65 595 ALA A N 1
ATOM 4840 C CA . ALA A 1 595 ? 131.464 188.481 182.287 1.00 57.46 595 ALA A CA 1
ATOM 4841 C C . ALA A 1 595 ? 130.469 189.583 182.624 1.00 62.57 595 ALA A C 1
ATOM 4842 O O . ALA A 1 595 ? 130.148 189.757 183.804 1.00 70.28 595 ALA A O 1
ATOM 4844 N N . GLU A 1 596 ? 129.987 190.321 181.620 1.00 66.51 596 GLU A N 1
ATOM 4845 C CA . GLU A 1 596 ? 128.950 191.343 181.786 1.00 65.42 596 GLU A CA 1
ATOM 4846 C C . GLU A 1 596 ? 129.416 192.489 182.682 1.00 65.26 596 GLU A C 1
ATOM 4847 O O . GLU A 1 596 ? 128.631 193.073 183.430 1.00 68.20 596 GLU A O 1
ATOM 4853 N N . ILE A 1 597 ? 130.696 192.824 182.596 1.00 62.14 597 ILE A N 1
ATOM 4854 C CA . ILE A 1 597 ? 131.251 193.959 183.324 1.00 62.32 597 ILE A CA 1
ATOM 4855 C C . ILE A 1 597 ? 131.183 195.191 182.433 1.00 66.12 597 ILE A C 1
ATOM 4856 O O . ILE A 1 597 ? 131.648 195.167 181.287 1.00 68.80 597 ILE A O 1
ATOM 4861 N N . GLY A 1 598 ? 130.602 196.267 182.955 1.00 66.11 598 GLY A N 1
ATOM 4862 C CA . GLY A 1 598 ? 130.487 197.497 182.199 1.00 61.00 598 GLY A CA 1
ATOM 4863 C C . GLY A 1 598 ? 129.345 197.544 181.213 1.00 66.12 598 GLY A C 1
ATOM 4864 O O . GLY A 1 598 ? 129.351 198.395 180.320 1.00 70.49 598 GLY A O 1
ATOM 4865 N N . LEU A 1 599 ? 128.360 196.654 181.344 1.00 69.27 599 LEU A N 1
ATOM 4866 C CA . LEU A 1 599 ? 127.264 196.609 180.382 1.00 68.17 599 LEU A CA 1
ATOM 4867 C C . LEU A 1 599 ? 126.325 197.801 180.522 1.00 71.47 599 LEU A C 1
ATOM 4868 O O . LEU A 1 599 ? 125.760 198.260 179.523 1.00 73.85 599 LEU A O 1
ATOM 4873 N N . GLU A 1 600 ? 126.138 198.312 181.738 1.00 77.78 600 GLU A N 1
ATOM 4874 C CA . GLU A 1 600 ? 125.147 199.353 181.977 1.00 78.18 600 GLU A CA 1
ATOM 4875 C C . GLU A 1 600 ? 125.707 200.765 181.877 1.00 79.42 600 GLU A C 1
ATOM 4876 O O . GLU A 1 600 ? 124.943 201.695 181.595 1.00 81.54 600 GLU A O 1
ATOM 4882 N N . ASP A 1 601 ? 127.004 200.956 182.106 1.00 76.72 601 ASP A N 1
ATOM 4883 C CA . ASP A 1 601 ? 127.609 202.279 182.048 1.00 74.50 601 ASP A CA 1
ATOM 4884 C C . ASP A 1 601 ? 128.309 202.561 180.724 1.00 74.52 601 ASP A C 1
ATOM 4885 O O . ASP A 1 601 ? 128.893 203.637 180.566 1.00 76.41 601 ASP A O 1
ATOM 4890 N N . GLY A 1 602 ? 128.263 201.630 179.774 1.00 64.25 602 GLY A N 1
ATOM 4891 C CA . GLY A 1 602 ? 128.884 201.832 178.482 1.00 63.02 602 GLY A CA 1
ATOM 4892 C C . GLY A 1 602 ? 130.354 201.494 178.402 1.00 62.51 602 GLY A C 1
ATOM 4893 O O . GLY A 1 602 ? 130.977 201.765 177.371 1.00 71.09 602 GLY A O 1
ATOM 4894 N N . LYS A 1 603 ? 130.933 200.912 179.454 1.00 59.57 603 LYS A N 1
ATOM 4895 C CA . LYS A 1 603 ? 132.350 200.569 179.420 1.00 56.43 603 LYS A CA 1
ATOM 4896 C C . LYS A 1 603 ? 132.626 199.425 178.450 1.00 53.43 603 LYS A C 1
ATOM 4897 O O . LYS A 1 603 ? 133.638 199.437 177.741 1.00 60.56 603 LYS A O 1
ATOM 4903 N N . ALA A 1 604 ? 131.742 198.426 178.410 1.00 56.86 604 ALA A N 1
ATOM 4904 C CA . ALA A 1 604 ? 131.917 197.316 177.479 1.00 55.14 604 ALA A CA 1
ATOM 4905 C C . ALA A 1 604 ? 131.811 197.783 176.033 1.00 57.22 604 ALA A C 1
ATOM 4906 O O . ALA A 1 604 ? 132.593 197.358 175.172 1.00 58.82 604 ALA A O 1
ATOM 4908 N N . LEU A 1 605 ? 130.842 198.655 175.746 1.00 57.56 605 LEU A N 1
ATOM 4909 C CA . LEU A 1 605 ? 130.699 199.190 174.398 1.00 57.57 605 LEU A CA 1
ATOM 4910 C C . LEU A 1 605 ? 131.917 200.013 174.001 1.00 60.26 605 LEU A C 1
ATOM 4911 O O . LEU A 1 605 ? 132.391 199.924 172.863 1.00 62.26 605 LEU A O 1
ATOM 4916 N N . LYS A 1 606 ? 132.438 200.818 174.930 1.00 59.98 606 LYS A N 1
ATOM 4917 C CA . LYS A 1 606 ? 133.645 201.587 174.652 1.00 56.94 606 LYS A CA 1
ATOM 4918 C C . LYS A 1 606 ? 134.832 200.673 174.379 1.00 58.22 606 LYS A C 1
ATOM 4919 O O . LYS A 1 606 ? 135.621 200.928 173.463 1.00 62.76 606 LYS A O 1
ATOM 4925 N N . ALA A 1 607 ? 134.975 199.604 175.164 1.00 50.43 607 ALA A N 1
ATOM 4926 C CA . ALA A 1 607 ? 136.075 198.669 174.948 1.00 47.99 607 ALA A CA 1
ATOM 4927 C C . ALA A 1 607 ? 135.966 197.984 173.591 1.00 52.42 607 ALA A C 1
ATOM 4928 O O . ALA A 1 607 ? 136.971 197.812 172.893 1.00 55.63 607 ALA A O 1
ATOM 4930 N N . LEU A 1 608 ? 134.755 197.579 173.201 1.00 55.56 608 LEU A N 1
ATOM 4931 C CA . LEU A 1 608 ? 134.582 196.930 171.903 1.00 51.25 608 LEU A CA 1
ATOM 4932 C C . LEU A 1 608 ? 134.826 197.907 170.755 1.00 56.63 608 LEU A C 1
ATOM 4933 O O . LEU A 1 608 ? 135.402 197.534 169.725 1.00 57.93 608 LEU A O 1
ATOM 4938 N N . ASP A 1 609 ? 134.406 199.164 170.917 1.00 58.18 609 ASP A N 1
ATOM 4939 C CA . ASP A 1 609 ? 134.694 200.174 169.905 1.00 53.76 609 ASP A CA 1
ATOM 4940 C C . ASP A 1 609 ? 136.192 200.422 169.785 1.00 54.52 609 ASP A C 1
ATOM 4941 O O . ASP A 1 609 ? 136.711 200.605 168.679 1.00 61.67 609 ASP A O 1
ATOM 4946 N N . SER A 1 610 ? 136.902 200.435 170.913 1.00 53.46 610 SER A N 1
ATOM 4947 C CA . SER A 1 610 ? 138.354 200.583 170.876 1.00 49.66 610 SER A CA 1
ATOM 4948 C C . SER A 1 610 ? 139.017 199.389 170.201 1.00 49.50 610 SER A C 1
ATOM 4949 O O . SER A 1 610 ? 139.993 199.551 169.460 1.00 55.59 610 SER A O 1
ATOM 4952 N N . VAL A 1 611 ? 138.511 198.182 170.461 1.00 46.05 611 VAL A N 1
ATOM 4953 C CA . VAL A 1 611 ? 139.039 196.992 169.800 1.00 50.77 611 VAL A CA 1
ATOM 4954 C C . VAL A 1 611 ? 138.863 197.107 168.293 1.00 51.50 611 VAL A C 1
ATOM 4955 O O . VAL A 1 611 ? 139.788 196.829 167.520 1.00 58.65 611 VAL A O 1
ATOM 4959 N N . LYS A 1 612 ? 137.680 197.542 167.855 1.00 52.72 612 LYS A N 1
ATOM 4960 C CA . LYS A 1 612 ? 137.447 197.752 166.430 1.00 52.46 612 LYS A CA 1
ATOM 4961 C C . LYS A 1 612 ? 138.382 198.817 165.865 1.00 59.74 612 LYS A C 1
ATOM 4962 O O . LYS A 1 612 ? 138.913 198.666 164.760 1.00 64.10 612 LYS A O 1
ATOM 4968 N N . LYS A 1 613 ? 138.596 199.901 166.611 1.00 55.26 613 LYS A N 1
ATOM 4969 C CA . LYS A 1 613 ? 139.390 201.014 166.104 1.00 51.79 613 LYS A CA 1
ATOM 4970 C C . LYS A 1 613 ? 140.867 200.652 165.978 1.00 57.96 613 LYS A C 1
ATOM 4971 O O . LYS A 1 613 ? 141.525 201.047 165.009 1.00 61.27 613 LYS A O 1
ATOM 4977 N N . TYR A 1 614 ? 141.410 199.904 166.939 1.00 52.64 614 TYR A N 1
ATOM 4978 C CA . TYR A 1 614 ? 142.853 199.727 167.022 1.00 47.83 614 TYR A CA 1
ATOM 4979 C C . TYR A 1 614 ? 143.359 198.353 166.608 1.00 49.44 614 TYR A C 1
ATOM 4980 O O . TYR A 1 614 ? 144.518 198.248 166.201 1.00 57.16 614 TYR A O 1
ATOM 4989 N N . LEU A 1 615 ? 142.542 197.305 166.695 1.00 51.66 615 LEU A N 1
ATOM 4990 C CA . LEU A 1 615 ? 143.025 195.952 166.469 1.00 51.87 615 LEU A CA 1
ATOM 4991 C C . LEU A 1 615 ? 142.493 195.315 165.194 1.00 54.41 615 LEU A C 1
ATOM 4992 O O . LEU A 1 615 ? 142.921 194.210 164.851 1.00 54.64 615 LEU A O 1
ATOM 4997 N N . ASP A 1 616 ? 141.592 195.978 164.476 1.00 57.17 616 ASP A N 1
ATOM 4998 C CA . ASP A 1 616 ? 140.881 195.354 163.369 1.00 58.37 616 ASP A CA 1
ATOM 4999 C C . ASP A 1 616 ? 141.683 195.435 162.076 1.00 59.20 616 ASP A C 1
ATOM 5000 O O . ASP A 1 616 ? 142.175 196.504 161.703 1.00 61.65 616 ASP A O 1
ATOM 5005 N N . THR A 1 617 ? 141.806 194.301 161.403 1.00 59.06 617 THR A N 1
ATOM 5006 C CA . THR A 1 617 ? 142.393 194.165 160.081 1.00 54.93 617 THR A CA 1
ATOM 5007 C C . THR A 1 617 ? 141.439 193.350 159.224 1.00 55.79 617 THR A C 1
ATOM 5008 O O . THR A 1 617 ? 140.560 192.660 159.750 1.00 61.86 617 THR A O 1
ATOM 5012 N N . PRO A 1 618 ? 141.569 193.421 157.897 1.00 66.88 618 PRO A N 1
ATOM 5013 C CA . PRO A 1 618 ? 140.702 192.598 157.036 1.00 57.58 618 PRO A CA 1
ATOM 5014 C C . PRO A 1 618 ? 140.876 191.101 157.233 1.00 55.16 618 PRO A C 1
ATOM 5015 O O . PRO A 1 618 ? 140.017 190.333 156.787 1.00 61.95 618 PRO A O 1
ATOM 5019 N N . TYR A 1 619 ? 141.955 190.657 157.873 1.00 53.51 619 TYR A N 1
ATOM 5020 C CA . TYR A 1 619 ? 142.197 189.240 158.105 1.00 49.33 619 TYR A CA 1
ATOM 5021 C C . TYR A 1 619 ? 141.930 188.815 159.544 1.00 51.70 619 TYR A C 1
ATOM 5022 O O . TYR A 1 619 ? 142.218 187.669 159.901 1.00 56.14 619 TYR A O 1
ATOM 5031 N N . GLY A 1 620 ? 141.387 189.700 160.374 1.00 50.23 620 GLY A N 1
ATOM 5032 C CA . GLY A 1 620 ? 141.093 189.397 161.756 1.00 47.73 620 GLY A CA 1
ATOM 5033 C C . GLY A 1 620 ? 141.574 190.495 162.674 1.00 50.17 620 GLY A C 1
ATOM 5034 O O . GLY A 1 620 ? 141.900 191.606 162.244 1.00 52.49 620 GLY A O 1
ATOM 5035 N N . LEU A 1 621 ? 141.626 190.183 163.965 1.00 56.54 621 LEU A N 1
ATOM 5036 C CA . LEU A 1 621 ? 142.028 191.132 164.995 1.00 51.26 621 LEU A CA 1
ATOM 5037 C C . LEU A 1 621 ? 143.397 190.753 165.540 1.00 49.52 621 LEU A C 1
ATOM 5038 O O . LEU A 1 621 ? 143.629 189.593 165.893 1.00 56.87 621 LEU A O 1
ATOM 5043 N N . VAL A 1 622 ? 144.298 191.734 165.613 1.00 50.80 622 VAL A N 1
ATOM 5044 C CA . VAL A 1 622 ? 145.636 191.487 166.137 1.00 47.19 622 VAL A CA 1
ATOM 5045 C C . VAL A 1 622 ? 145.593 191.412 167.660 1.00 50.79 622 VAL A C 1
ATOM 5046 O O . VAL A 1 622 ? 144.634 191.835 168.308 1.00 49.62 622 VAL A O 1
ATOM 5050 N N . LEU A 1 623 ? 146.660 190.854 168.236 1.00 52.02 623 LEU A N 1
ATOM 5051 C CA . LEU A 1 623 ? 146.693 190.630 169.678 1.00 48.26 623 LEU A CA 1
ATOM 5052 C C . LEU A 1 623 ? 146.804 191.942 170.445 1.00 50.10 623 LEU A C 1
ATOM 5053 O O . LEU A 1 623 ? 146.080 192.161 171.423 1.00 60.25 623 LEU A O 1
ATOM 5058 N N . GLN A 1 624 ? 147.704 192.826 170.024 1.00 44.59 624 GLN A N 1
ATOM 5059 C CA . GLN A 1 624 ? 147.876 194.096 170.713 1.00 49.01 624 GLN A CA 1
ATOM 5060 C C . GLN A 1 624 ? 148.386 195.138 169.730 1.00 46.27 624 GLN A C 1
ATOM 5061 O O . GLN A 1 624 ? 148.952 194.812 168.685 1.00 50.40 624 GLN A O 1
ATOM 5067 N N . ASN A 1 625 ? 148.168 196.406 170.080 1.00 46.22 625 ASN A N 1
ATOM 5068 C CA . ASN A 1 625 ? 148.541 197.526 169.240 1.00 42.43 625 ASN A CA 1
ATOM 5069 C C . ASN A 1 625 ? 149.036 198.664 170.126 1.00 50.39 625 ASN A C 1
ATOM 5070 O O . ASN A 1 625 ? 148.399 198.971 171.148 1.00 50.31 625 ASN A O 1
ATOM 5075 N N . PRO A 1 626 ? 150.156 199.308 169.775 1.00 60.02 626 PRO A N 1
ATOM 5076 C CA . PRO A 1 626 ? 151.050 199.008 168.646 1.00 46.81 626 PRO A CA 1
ATOM 5077 C C . PRO A 1 626 ? 151.900 197.774 168.911 1.00 51.10 626 PRO A C 1
ATOM 5078 O O . PRO A 1 626 ? 151.977 197.303 170.040 1.00 62.68 626 PRO A O 1
ATOM 5082 N N . ALA A 1 627 ? 152.538 197.221 167.886 1.00 52.22 627 ALA A N 1
ATOM 5083 C CA . ALA A 1 627 ? 153.436 196.094 168.083 1.00 51.76 627 ALA A CA 1
ATOM 5084 C C . ALA A 1 627 ? 154.728 196.544 168.756 1.00 50.40 627 ALA A C 1
ATOM 5085 O O . ALA A 1 627 ? 155.153 197.695 168.636 1.00 53.21 627 ALA A O 1
ATOM 5087 N N . PHE A 1 628 ? 155.355 195.615 169.473 1.00 56.67 628 PHE A N 1
ATOM 5088 C CA . PHE A 1 628 ? 156.630 195.880 170.126 1.00 54.61 628 PHE A CA 1
ATOM 5089 C C . PHE A 1 628 ? 157.742 195.880 169.084 1.00 54.85 628 PHE A C 1
ATOM 5090 O O . PHE A 1 628 ? 157.917 194.897 168.356 1.00 57.17 628 PHE A O 1
ATOM 5098 N N . THR A 1 629 ? 158.488 196.979 169.010 1.00 63.23 629 THR A N 1
ATOM 5099 C CA . THR A 1 629 ? 159.569 197.112 168.044 1.00 59.79 629 THR A CA 1
ATOM 5100 C C . THR A 1 629 ? 160.930 196.730 168.610 1.00 53.54 629 THR A C 1
ATOM 5101 O O . THR A 1 629 ? 161.910 196.710 167.860 1.00 63.52 629 THR A O 1
ATOM 5105 N N . ARG A 1 630 ? 161.014 196.425 169.901 1.00 54.56 630 ARG A N 1
ATOM 5106 C CA . ARG A 1 630 ? 162.261 196.021 170.528 1.00 57.20 630 ARG A CA 1
ATOM 5107 C C . ARG A 1 630 ? 161.956 194.976 171.590 1.00 58.97 630 ARG A C 1
ATOM 5108 O O . ARG A 1 630 ? 160.796 194.651 171.858 1.00 64.50 630 ARG A O 1
ATOM 5116 N N . TYR A 1 631 ? 163.013 194.446 172.195 1.00 57.98 631 TYR A N 1
ATOM 5117 C CA . TYR A 1 631 ? 162.871 193.473 173.267 1.00 57.32 631 TYR A CA 1
ATOM 5118 C C . TYR A 1 631 ? 162.539 194.178 174.576 1.00 59.16 631 TYR A C 1
ATOM 5119 O O . TYR A 1 631 ? 163.170 195.177 174.932 1.00 63.53 631 TYR A O 1
ATOM 5128 N N . TYR A 1 632 ? 161.543 193.658 175.286 1.00 60.19 632 TYR A N 1
ATOM 5129 C CA . TYR A 1 632 ? 161.182 194.122 176.620 1.00 56.35 632 TYR A CA 1
ATOM 5130 C C . TYR A 1 632 ? 161.498 192.996 177.595 1.00 57.15 632 TYR A C 1
ATOM 5131 O O . TYR A 1 632 ? 160.855 191.942 177.562 1.00 68.41 632 TYR A O 1
ATOM 5140 N N . ILE A 1 633 ? 162.491 193.218 178.458 1.00 55.36 633 ILE A N 1
ATOM 5141 C CA . ILE A 1 633 ? 162.904 192.179 179.395 1.00 61.02 633 ILE A CA 1
ATOM 5142 C C . ILE A 1 633 ? 161.797 191.871 180.397 1.00 59.07 633 ILE A C 1
ATOM 5143 O O . ILE A 1 633 ? 161.684 190.740 180.883 1.00 63.00 633 ILE A O 1
ATOM 5148 N N . GLU A 1 634 ? 160.955 192.856 180.707 1.00 61.30 634 GLU A N 1
ATOM 5149 C CA . GLU A 1 634 ? 159.917 192.690 181.715 1.00 57.27 634 GLU A CA 1
ATOM 5150 C C . GLU A 1 634 ? 158.654 192.021 181.184 1.00 60.26 634 GLU A C 1
ATOM 5151 O O . GLU A 1 634 ? 157.754 191.730 181.978 1.00 65.34 634 GLU A O 1
ATOM 5157 N N . TYR A 1 635 ? 158.558 191.764 179.877 1.00 56.10 635 TYR A N 1
ATOM 5158 C CA . TYR A 1 635 ? 157.364 191.160 179.305 1.00 54.86 635 TYR A CA 1
ATOM 5159 C C . TYR A 1 635 ? 157.546 189.714 178.870 1.00 57.30 635 TYR A C 1
ATOM 5160 O O . TYR A 1 635 ? 156.546 189.011 178.703 1.00 61.55 635 TYR A O 1
ATOM 5169 N N . GLY A 1 636 ? 158.779 189.256 178.677 1.00 54.59 636 GLY A N 1
ATOM 5170 C CA . GLY A 1 636 ? 159.012 187.870 178.324 1.00 51.79 636 GLY A CA 1
ATOM 5171 C C . GLY A 1 636 ? 159.135 187.604 176.837 1.00 56.78 636 GLY A C 1
ATOM 5172 O O . GLY A 1 636 ? 159.750 188.382 176.103 1.00 61.43 636 GLY A O 1
ATOM 5173 N N . GLU A 1 637 ? 158.539 186.501 176.382 1.00 61.22 637 GLU A N 1
ATOM 5174 C CA . GLU A 1 637 ? 158.704 186.042 175.009 1.00 57.86 637 GLU A CA 1
ATOM 5175 C C . GLU A 1 637 ? 157.913 186.867 173.999 1.00 59.29 637 GLU A C 1
ATOM 5176 O O . GLU A 1 637 ? 158.255 186.855 172.811 1.00 63.50 637 GLU A O 1
ATOM 5182 N N . ILE A 1 638 ? 156.893 187.606 174.443 1.00 56.88 638 ILE A N 1
ATOM 5183 C CA . ILE A 1 638 ? 155.976 188.258 173.508 1.00 58.72 638 ILE A CA 1
ATOM 5184 C C . ILE A 1 638 ? 156.715 189.256 172.623 1.00 59.50 638 ILE A C 1
ATOM 5185 O O . ILE A 1 638 ? 156.408 189.395 171.433 1.00 63.71 638 ILE A O 1
ATOM 5190 N N . SER A 1 639 ? 157.701 189.956 173.176 1.00 58.59 639 SER A N 1
ATOM 5191 C CA . SER A 1 639 ? 158.454 190.950 172.425 1.00 54.71 639 SER A CA 1
ATOM 5192 C C . SER A 1 639 ? 159.627 190.356 171.655 1.00 55.56 639 SER A C 1
ATOM 5193 O O . SER A 1 639 ? 160.320 191.094 170.950 1.00 59.84 639 SER A O 1
ATOM 5196 N N . THR A 1 640 ? 159.864 189.049 171.764 1.00 57.75 640 THR A N 1
ATOM 5197 C CA . THR A 1 640 ? 160.960 188.424 171.036 1.00 56.12 640 THR A CA 1
ATOM 5198 C C . THR A 1 640 ? 160.613 188.123 169.584 1.00 55.65 640 THR A C 1
ATOM 5199 O O . THR A 1 640 ? 161.494 187.699 168.831 1.00 59.39 640 THR A O 1
ATOM 5203 N N . TYR A 1 641 ? 159.373 188.326 169.180 1.00 55.27 641 TYR A N 1
ATOM 5204 C CA . TYR A 1 641 ? 158.981 188.101 167.799 1.00 52.50 641 TYR A CA 1
ATOM 5205 C C . TYR A 1 641 ? 159.092 189.389 166.990 1.00 51.52 641 TYR A C 1
ATOM 5206 O O . TYR A 1 641 ? 158.954 190.487 167.537 1.00 58.01 641 TYR A O 1
ATOM 5215 N N . PRO A 1 642 ? 159.350 189.279 165.689 1.00 57.70 642 PRO A N 1
ATOM 5216 C CA . PRO A 1 642 ? 159.208 190.443 164.824 1.00 50.88 642 PRO A CA 1
ATOM 5217 C C . PRO A 1 642 ? 157.767 190.908 164.803 1.00 53.01 642 PRO A C 1
ATOM 5218 O O . PRO A 1 642 ? 156.834 190.106 165.001 1.00 53.49 642 PRO A O 1
ATOM 5222 N N . PRO A 1 643 ? 157.534 192.201 164.584 1.00 54.43 643 PRO A N 1
ATOM 5223 C CA . PRO A 1 643 ? 156.164 192.727 164.652 1.00 55.15 643 PRO A CA 1
ATOM 5224 C C . PRO A 1 643 ? 155.229 192.034 163.671 1.00 52.69 643 PRO A C 1
ATOM 5225 O O . PRO A 1 643 ? 155.595 191.741 162.531 1.00 57.85 643 PRO A O 1
ATOM 5229 N N . GLY A 1 644 ? 154.006 191.774 164.133 1.00 50.97 644 GLY A N 1
ATOM 5230 C CA . GLY A 1 644 ? 152.985 191.138 163.329 1.00 44.89 644 GLY A CA 1
ATOM 5231 C C . GLY A 1 644 ? 153.028 189.627 163.289 1.00 45.63 644 GLY A C 1
ATOM 5232 O O . GLY A 1 644 ? 152.228 189.025 162.564 1.00 49.58 644 GLY A O 1
ATOM 5233 N N . TYR A 1 645 ? 153.918 188.990 164.043 1.00 50.12 645 TYR A N 1
ATOM 5234 C CA . TYR A 1 645 ? 154.086 187.545 164.002 1.00 49.69 645 TYR A CA 1
ATOM 5235 C C . TYR A 1 645 ? 153.879 186.945 165.384 1.00 49.69 645 TYR A C 1
ATOM 5236 O O . TYR A 1 645 ? 154.401 187.458 166.378 1.00 63.16 645 TYR A O 1
ATOM 5245 N N . LYS A 1 646 ? 153.120 185.851 165.428 1.00 55.26 646 LYS A N 1
ATOM 5246 C CA . LYS A 1 646 ? 152.829 185.090 166.651 1.00 57.26 646 LYS A CA 1
ATOM 5247 C C . LYS A 1 646 ? 152.239 186.052 167.682 1.00 57.91 646 LYS A C 1
ATOM 5248 O O . LYS A 1 646 ? 151.344 186.836 167.337 1.00 59.86 646 LYS A O 1
ATOM 5254 N N . GLU A 1 647 ? 152.701 186.039 168.930 1.00 59.46 647 GLU A N 1
ATOM 5255 C CA . GLU A 1 647 ? 152.089 186.848 169.975 1.00 56.94 647 GLU A CA 1
ATOM 5256 C C . GLU A 1 647 ? 152.443 188.325 169.881 1.00 58.24 647 GLU A C 1
ATOM 5257 O O . GLU A 1 647 ? 151.851 189.131 170.604 1.00 63.44 647 GLU A O 1
ATOM 5263 N N . ASN A 1 648 ? 153.383 188.703 169.015 1.00 51.63 648 ASN A N 1
ATOM 5264 C CA . ASN A 1 648 ? 153.711 190.111 168.801 1.00 46.04 648 ASN A CA 1
ATOM 5265 C C . ASN A 1 648 ? 152.807 190.659 167.699 1.00 54.60 648 ASN A C 1
ATOM 5266 O O . ASN A 1 648 ? 153.202 190.821 166.544 1.00 56.53 648 ASN A O 1
ATOM 5271 N N . ALA A 1 649 ? 151.562 190.942 168.085 1.00 57.97 649 ALA A N 1
ATOM 5272 C CA . ALA A 1 649 ? 150.561 191.569 167.218 1.00 46.60 649 ALA A CA 1
ATOM 5273 C C . ALA A 1 649 ? 150.197 190.697 166.017 1.00 43.85 649 ALA A C 1
ATOM 5274 O O . ALA A 1 649 ? 149.874 191.207 164.943 1.00 46.88 649 ALA A O 1
ATOM 5276 N N . GLY A 1 650 ? 150.243 189.378 166.184 1.00 44.01 650 GLY A N 1
ATOM 5277 C CA . GLY A 1 650 ? 149.649 188.487 165.211 1.00 46.73 650 GLY A CA 1
ATOM 5278 C C . GLY A 1 650 ? 148.157 188.322 165.444 1.00 49.83 650 GLY A C 1
ATOM 5279 O O . GLY A 1 650 ? 147.590 188.829 166.408 1.00 53.62 650 GLY A O 1
ATOM 5280 N N . ILE A 1 651 ? 147.511 187.596 164.539 1.00 47.44 651 ILE A N 1
ATOM 5281 C CA . ILE A 1 651 ? 146.074 187.355 164.618 1.00 47.92 651 ILE A CA 1
ATOM 5282 C C . ILE A 1 651 ? 145.845 185.925 165.085 1.00 47.90 651 ILE A C 1
ATOM 5283 O O . ILE A 1 651 ? 146.203 184.969 164.388 1.00 53.92 651 ILE A O 1
ATOM 5288 N N . PHE A 1 652 ? 145.250 185.779 166.265 1.00 51.51 652 PHE A N 1
ATOM 5289 C CA . PHE A 1 652 ? 144.830 184.489 166.800 1.00 46.54 652 PHE A CA 1
ATOM 5290 C C . PHE A 1 652 ? 143.309 184.463 166.783 1.00 49.94 652 PHE A C 1
ATOM 5291 O O . PHE A 1 652 ? 142.664 185.171 167.560 1.00 59.44 652 PHE A O 1
ATOM 5299 N N . SER A 1 653 ? 142.734 183.652 165.896 1.00 50.43 653 SER A N 1
ATOM 5300 C CA . SER A 1 653 ? 141.283 183.526 165.855 1.00 57.86 653 SER A CA 1
ATOM 5301 C C . SER A 1 653 ? 140.724 182.864 167.112 1.00 57.95 653 SER A C 1
ATOM 5302 O O . SER A 1 653 ? 139.529 183.016 167.402 1.00 60.36 653 SER A O 1
ATOM 5305 N N . HIS A 1 654 ? 141.577 182.177 167.877 1.00 62.73 654 HIS A N 1
ATOM 5306 C CA . HIS A 1 654 ? 141.180 181.638 169.174 1.00 59.27 654 HIS A CA 1
ATOM 5307 C C . HIS A 1 654 ? 140.635 182.733 170.085 1.00 62.87 654 HIS A C 1
ATOM 5308 O O . HIS A 1 654 ? 139.581 182.568 170.710 1.00 65.65 654 HIS A O 1
ATOM 5315 N N . ASN A 1 655 ? 141.339 183.860 170.179 1.00 62.09 655 ASN A N 1
ATOM 5316 C CA . ASN A 1 655 ? 140.835 184.976 170.967 1.00 56.36 655 ASN A CA 1
ATOM 5317 C C . ASN A 1 655 ? 139.964 185.929 170.157 1.00 57.56 655 ASN A C 1
ATOM 5318 O O . ASN A 1 655 ? 139.374 186.845 170.738 1.00 63.73 655 ASN A O 1
ATOM 5323 N N . ASN A 1 656 ? 139.872 185.740 168.838 1.00 52.00 656 ASN A N 1
ATOM 5324 C CA . ASN A 1 656 ? 138.850 186.436 168.063 1.00 49.62 656 ASN A CA 1
ATOM 5325 C C . ASN A 1 656 ? 137.462 185.898 168.381 1.00 52.14 656 ASN A C 1
ATOM 5326 O O . ASN A 1 656 ? 136.480 186.651 168.347 1.00 58.20 656 ASN A O 1
ATOM 5331 N N . ALA A 1 657 ? 137.365 184.600 168.683 1.00 53.10 657 ALA A N 1
ATOM 5332 C CA . ALA A 1 657 ? 136.081 184.018 169.064 1.00 49.22 657 ALA A CA 1
ATOM 5333 C C . ALA A 1 657 ? 135.519 184.676 170.320 1.00 51.71 657 ALA A C 1
ATOM 5334 O O . ALA A 1 657 ? 134.302 184.865 170.442 1.00 59.45 657 ALA A O 1
ATOM 5336 N N . TRP A 1 658 ? 136.390 185.027 171.270 1.00 51.21 658 TRP A N 1
ATOM 5337 C CA . TRP A 1 658 ? 135.932 185.701 172.481 1.00 52.76 658 TRP A CA 1
ATOM 5338 C C . TRP A 1 658 ? 135.370 187.082 172.169 1.00 54.53 658 TRP A C 1
ATOM 5339 O O . TRP A 1 658 ? 134.371 187.500 172.764 1.00 60.59 658 TRP A O 1
ATOM 5350 N N . ILE A 1 659 ? 135.994 187.804 171.238 1.00 52.40 659 ILE A N 1
ATOM 5351 C CA . ILE A 1 659 ? 135.460 189.098 170.826 1.00 53.48 659 ILE A CA 1
ATOM 5352 C C . ILE A 1 659 ? 134.126 188.921 170.112 1.00 48.21 659 ILE A C 1
ATOM 5353 O O . ILE A 1 659 ? 133.218 189.747 170.251 1.00 54.47 659 ILE A O 1
ATOM 5358 N N . ILE A 1 660 ? 133.984 187.842 169.339 1.00 47.26 660 ILE A N 1
ATOM 5359 C CA . ILE A 1 660 ? 132.707 187.552 168.685 1.00 48.81 660 ILE A CA 1
ATOM 5360 C C . ILE A 1 660 ? 131.612 187.341 169.727 1.00 51.42 660 ILE A C 1
ATOM 5361 O O . ILE A 1 660 ? 130.508 187.898 169.628 1.00 56.92 660 ILE A O 1
ATOM 5366 N N . SER A 1 661 ? 131.910 186.537 170.750 1.00 55.26 661 SER A N 1
ATOM 5367 C CA . SER A 1 661 ? 130.939 186.298 171.814 1.00 48.03 661 SER A CA 1
ATOM 5368 C C . SER A 1 661 ? 130.606 187.586 172.558 1.00 51.69 661 SER A C 1
ATOM 5369 O O . SER A 1 661 ? 129.442 187.837 172.892 1.00 58.45 661 SER A O 1
ATOM 5372 N N . ALA A 1 662 ? 131.617 188.416 172.823 1.00 55.45 662 ALA A N 1
ATOM 5373 C CA . ALA A 1 662 ? 131.382 189.684 173.504 1.00 47.02 662 ALA A CA 1
ATOM 5374 C C . ALA A 1 662 ? 130.503 190.607 172.669 1.00 51.78 662 ALA A C 1
ATOM 5375 O O . ALA A 1 662 ? 129.654 191.324 173.211 1.00 55.66 662 ALA A O 1
ATOM 5377 N N . GLU A 1 663 ? 130.702 190.615 171.350 1.00 58.64 663 GLU A N 1
ATOM 5378 C CA . GLU A 1 663 ? 129.843 191.409 170.477 1.00 57.81 663 GLU A CA 1
ATOM 5379 C C . GLU A 1 663 ? 128.411 190.894 170.504 1.00 54.87 663 GLU A C 1
ATOM 5380 O O . GLU A 1 663 ? 127.461 191.680 170.425 1.00 58.80 663 GLU A O 1
ATOM 5386 N N . THR A 1 664 ? 128.235 189.575 170.598 1.00 59.09 664 THR A N 1
ATOM 5387 C CA . THR A 1 664 ? 126.887 189.046 170.789 1.00 52.22 664 THR A CA 1
ATOM 5388 C C . THR A 1 664 ? 126.297 189.490 172.123 1.00 54.02 664 THR A C 1
ATOM 5389 O O . THR A 1 664 ? 125.086 189.717 172.220 1.00 59.46 664 THR A O 1
ATOM 5393 N N . VAL A 1 665 ? 127.133 189.623 173.156 1.00 54.72 665 VAL A N 1
ATOM 5394 C CA . VAL A 1 665 ? 126.635 190.001 174.479 1.00 54.01 665 VAL A CA 1
ATOM 5395 C C . VAL A 1 665 ? 126.019 191.396 174.450 1.00 56.78 665 VAL A C 1
ATOM 5396 O O . VAL A 1 665 ? 124.955 191.631 175.036 1.00 61.82 665 VAL A O 1
ATOM 5400 N N . VAL A 1 666 ? 126.672 192.347 173.773 1.00 60.25 666 VAL A N 1
ATOM 5401 C CA . VAL A 1 666 ? 126.135 193.705 173.682 1.00 52.05 666 VAL A CA 1
ATOM 5402 C C . VAL A 1 666 ? 125.038 193.840 172.640 1.00 61.16 666 VAL A C 1
ATOM 5403 O O . VAL A 1 666 ? 124.525 194.948 172.440 1.00 61.67 666 VAL A O 1
ATOM 5407 N N . GLY A 1 667 ? 124.662 192.754 171.970 1.00 60.64 667 GLY A N 1
ATOM 5408 C CA . GLY A 1 667 ? 123.559 192.795 171.032 1.00 50.16 667 GLY A CA 1
ATOM 5409 C C . GLY A 1 667 ? 123.894 193.291 169.646 1.00 60.19 667 GLY A C 1
ATOM 5410 O O . GLY A 1 667 ? 123.002 193.775 168.945 1.00 65.49 667 GLY A O 1
ATOM 5411 N N . ARG A 1 668 ? 125.150 193.190 169.225 1.00 59.31 668 ARG A N 1
ATOM 5412 C CA . ARG A 1 668 ? 125.583 193.634 167.902 1.00 57.37 668 ARG A CA 1
ATOM 5413 C C . ARG A 1 668 ? 125.938 192.393 167.084 1.00 64.69 668 ARG A C 1
ATOM 5414 O O . ARG A 1 668 ? 127.099 191.990 167.010 1.00 64.61 668 ARG A O 1
ATOM 5422 N N . GLY A 1 669 ? 124.921 191.797 166.458 1.00 58.12 669 GLY A N 1
ATOM 5423 C CA . GLY A 1 669 ? 125.133 190.570 165.711 1.00 51.73 669 GLY A CA 1
ATOM 5424 C C . GLY A 1 669 ? 125.833 190.779 164.385 1.00 55.04 669 GLY A C 1
ATOM 5425 O O . GLY A 1 669 ? 126.525 189.880 163.899 1.00 57.94 669 GLY A O 1
ATOM 5426 N N . ASP A 1 670 ? 125.664 191.956 163.780 1.00 62.86 670 ASP A N 1
ATOM 5427 C CA . ASP A 1 670 ? 126.356 192.254 162.531 1.00 57.75 670 ASP A CA 1
ATOM 5428 C C . ASP A 1 670 ? 127.867 192.269 162.730 1.00 62.75 670 ASP A C 1
ATOM 5429 O O . ASP A 1 670 ? 128.615 191.687 161.937 1.00 67.32 670 ASP A O 1
ATOM 5434 N N . MET A 1 671 ? 128.334 192.926 163.795 1.00 55.64 671 MET A N 1
ATOM 5435 C CA . MET A 1 671 ? 129.765 192.955 164.078 1.00 56.95 671 MET A CA 1
ATOM 5436 C C . MET A 1 671 ? 130.292 191.565 164.402 1.00 58.98 671 MET A C 1
ATOM 5437 O O . MET A 1 671 ? 131.384 191.188 163.959 1.00 60.62 671 MET A O 1
ATOM 5442 N N . ALA A 1 672 ? 129.527 190.791 165.175 1.00 56.08 672 ALA A N 1
ATOM 5443 C CA . ALA A 1 672 ? 129.947 189.438 165.518 1.00 53.87 672 ALA A CA 1
ATOM 5444 C C . ALA A 1 672 ? 130.086 188.573 164.273 1.00 55.28 672 ALA A C 1
ATOM 5445 O O . ALA A 1 672 ? 131.074 187.844 164.121 1.00 59.14 672 ALA A O 1
ATOM 5447 N N . PHE A 1 673 ? 129.118 188.656 163.357 1.00 53.94 673 PHE A N 1
ATOM 5448 C CA . PHE A 1 673 ? 129.202 187.850 162.147 1.00 53.25 673 PHE A CA 1
ATOM 5449 C C . PHE A 1 673 ? 130.292 188.344 161.205 1.00 54.14 673 PHE A C 1
ATOM 5450 O O . PHE A 1 673 ? 130.917 187.533 160.518 1.00 57.23 673 PHE A O 1
ATOM 5458 N N . ASP A 1 674 ? 130.539 189.656 161.149 1.00 57.22 674 ASP A N 1
ATOM 5459 C CA . ASP A 1 674 ? 131.651 190.154 160.344 1.00 57.48 674 ASP A CA 1
ATOM 5460 C C . ASP A 1 674 ? 132.984 189.635 160.870 1.00 59.98 674 ASP A C 1
ATOM 5461 O O . ASP A 1 674 ? 133.849 189.207 160.092 1.00 65.73 674 ASP A O 1
ATOM 5466 N N . TYR A 1 675 ? 133.162 189.656 162.194 1.00 49.93 675 TYR A N 1
ATOM 5467 C CA . TYR A 1 675 ? 134.377 189.110 162.785 1.00 50.96 675 TYR A CA 1
ATOM 5468 C C . TYR A 1 675 ? 134.499 187.617 162.512 1.00 53.90 675 TYR A C 1
ATOM 5469 O O . TYR A 1 675 ? 135.592 187.119 162.223 1.00 59.37 675 TYR A O 1
ATOM 5478 N N . TYR A 1 676 ? 133.386 186.885 162.608 1.00 52.06 676 TYR A N 1
ATOM 5479 C CA . TYR A 1 676 ? 133.411 185.455 162.314 1.00 48.43 676 TYR A CA 1
ATOM 5480 C C . TYR A 1 676 ? 133.785 185.195 160.858 1.00 53.77 676 TYR A C 1
ATOM 5481 O O . TYR A 1 676 ? 134.542 184.264 160.559 1.00 58.20 676 TYR A O 1
ATOM 5490 N N . ARG A 1 677 ? 133.256 186.005 159.939 1.00 60.58 677 ARG A N 1
ATOM 5491 C CA . ARG A 1 677 ? 133.522 185.819 158.518 1.00 56.28 677 ARG A CA 1
ATOM 5492 C C . ARG A 1 677 ? 134.964 186.140 158.161 1.00 60.29 677 ARG A C 1
ATOM 5493 O O . ARG A 1 677 ? 135.531 185.508 157.264 1.00 70.34 677 ARG A O 1
ATOM 5501 N N . LYS A 1 678 ? 135.569 187.121 158.835 1.00 59.18 678 LYS A N 1
ATOM 5502 C CA . LYS A 1 678 ? 136.946 187.486 158.515 1.00 55.58 678 LYS A CA 1
ATOM 5503 C C . LYS A 1 678 ? 137.932 186.347 158.751 1.00 57.68 678 LYS A C 1
ATOM 5504 O O . LYS A 1 678 ? 139.034 186.377 158.195 1.00 62.68 678 LYS A O 1
ATOM 5510 N N . ILE A 1 679 ? 137.570 185.346 159.551 1.00 51.07 679 ILE A N 1
ATOM 5511 C CA . ILE A 1 679 ? 138.501 184.290 159.933 1.00 51.89 679 ILE A CA 1
ATOM 5512 C C . ILE A 1 679 ? 138.012 182.894 159.577 1.00 48.49 679 ILE A C 1
ATOM 5513 O O . ILE A 1 679 ? 138.811 181.948 159.633 1.00 56.28 679 ILE A O 1
ATOM 5518 N N . ALA A 1 680 ? 136.746 182.722 159.220 1.00 50.50 680 ALA A N 1
ATOM 5519 C CA . ALA A 1 680 ? 136.235 181.392 158.901 1.00 52.24 680 ALA A CA 1
ATOM 5520 C C . ALA A 1 680 ? 136.886 180.872 157.624 1.00 56.45 680 ALA A C 1
ATOM 5521 O O . ALA A 1 680 ? 136.995 181.616 156.643 1.00 61.51 680 ALA A O 1
ATOM 5523 N N . PRO A 1 681 ? 137.335 179.612 157.597 1.00 59.86 681 PRO A N 1
ATOM 5524 C CA . PRO A 1 681 ? 138.044 179.110 156.406 1.00 55.98 681 PRO A CA 1
ATOM 5525 C C . PRO A 1 681 ? 137.250 179.209 155.114 1.00 54.92 681 PRO A C 1
ATOM 5526 O O . PRO A 1 681 ? 137.794 179.659 154.097 1.00 65.43 681 PRO A O 1
ATOM 5530 N N . ALA A 1 682 ? 135.971 178.824 155.127 1.00 52.33 682 ALA A N 1
ATOM 5531 C CA . ALA A 1 682 ? 135.196 178.797 153.890 1.00 56.28 682 ALA A CA 1
ATOM 5532 C C . ALA A 1 682 ? 135.050 180.183 153.280 1.00 59.98 682 ALA A C 1
ATOM 5533 O O . ALA A 1 682 ? 134.866 180.309 152.065 1.00 60.28 682 ALA A O 1
ATOM 5535 N N . TYR A 1 683 ? 135.124 181.230 154.098 1.00 57.35 683 TYR A N 1
ATOM 5536 C CA . TYR A 1 683 ? 135.009 182.589 153.592 1.00 49.12 683 TYR A CA 1
ATOM 5537 C C . TYR A 1 683 ? 136.329 183.153 153.088 1.00 57.61 683 TYR A C 1
ATOM 5538 O O . TYR A 1 683 ? 136.323 184.211 152.452 1.00 63.62 683 TYR A O 1
ATOM 5547 N N . ILE A 1 684 ? 137.452 182.486 153.348 1.00 55.93 684 ILE A N 1
ATOM 5548 C CA . ILE A 1 684 ? 138.753 182.969 152.902 1.00 57.89 684 ILE A CA 1
ATOM 5549 C C . ILE A 1 684 ? 139.349 182.073 151.825 1.00 61.09 684 ILE A C 1
ATOM 5550 O O . ILE A 1 684 ? 140.479 182.305 151.383 1.00 65.80 684 ILE A O 1
ATOM 5555 N N . GLU A 1 685 ? 138.602 181.065 151.370 1.00 66.26 685 GLU A N 1
ATOM 5556 C CA . GLU A 1 685 ? 139.097 180.163 150.338 1.00 63.91 685 GLU A CA 1
ATOM 5557 C C . GLU A 1 685 ? 139.401 180.889 149.033 1.00 67.19 685 GLU A C 1
ATOM 5558 O O . GLU A 1 685 ? 140.191 180.387 148.227 1.00 67.17 685 GLU A O 1
ATOM 5564 N N . ASP A 1 686 ? 138.803 182.060 148.813 1.00 75.42 686 ASP A N 1
ATOM 5565 C CA . ASP A 1 686 ? 139.077 182.846 147.619 1.00 70.35 686 ASP A CA 1
ATOM 5566 C C . ASP A 1 686 ? 140.428 183.548 147.660 1.00 70.16 686 ASP A C 1
ATOM 5567 O O . ASP A 1 686 ? 140.876 184.046 146.623 1.00 76.20 686 ASP A O 1
ATOM 5572 N N . VAL A 1 687 ? 141.085 183.608 148.818 1.00 63.56 687 VAL A N 1
ATOM 5573 C CA . VAL A 1 687 ? 142.393 184.246 148.921 1.00 63.62 687 VAL A CA 1
ATOM 5574 C C . VAL A 1 687 ? 143.402 183.224 149.424 1.00 63.60 687 VAL A C 1
ATOM 5575 O O . VAL A 1 687 ? 144.321 183.561 150.179 1.00 65.16 687 VAL A O 1
ATOM 5579 N N . SER A 1 688 ? 143.222 181.966 149.010 1.00 62.26 688 SER A N 1
ATOM 5580 C CA . SER A 1 688 ? 144.069 180.875 149.483 1.00 59.54 688 SER A CA 1
ATOM 5581 C C . SER A 1 688 ? 145.549 181.181 149.299 1.00 60.30 688 SER A C 1
ATOM 5582 O O . SER A 1 688 ? 146.361 180.904 150.189 1.00 62.14 688 SER A O 1
ATOM 5585 N N . ASP A 1 689 ? 145.915 181.772 148.159 1.00 61.10 689 ASP A N 1
ATOM 5586 C CA . ASP A 1 689 ? 147.320 182.067 147.893 1.00 61.39 689 ASP A CA 1
ATOM 5587 C C . ASP A 1 689 ? 147.909 182.976 148.966 1.00 61.06 689 ASP A C 1
ATOM 5588 O O . ASP A 1 689 ? 149.075 182.822 149.347 1.00 64.48 689 ASP A O 1
ATOM 5593 N N . ILE A 1 690 ? 147.123 183.934 149.460 1.00 53.34 690 ILE A N 1
ATOM 5594 C CA . ILE A 1 690 ? 147.575 184.745 150.585 1.00 57.26 690 ILE A CA 1
ATOM 5595 C C . ILE A 1 690 ? 147.585 183.922 151.868 1.00 55.17 690 ILE A C 1
ATOM 5596 O O . ILE A 1 690 ? 148.539 183.983 152.652 1.00 57.59 690 ILE A O 1
ATOM 5601 N N . HIS A 1 691 ? 146.529 183.137 152.101 1.00 54.14 691 HIS A N 1
ATOM 5602 C CA . HIS A 1 691 ? 146.455 182.329 153.315 1.00 45.47 691 HIS A CA 1
ATOM 5603 C C . HIS A 1 691 ? 147.515 181.234 153.317 1.00 46.77 691 HIS A C 1
ATOM 5604 O O . HIS A 1 691 ? 148.104 180.937 154.362 1.00 54.78 691 HIS A O 1
ATOM 5611 N N . LYS A 1 692 ? 147.730 180.598 152.163 1.00 46.45 692 LYS A N 1
ATOM 5612 C CA . LYS A 1 692 ? 148.820 179.664 151.892 1.00 50.14 692 LYS A CA 1
ATOM 5613 C C . LYS A 1 692 ? 148.624 178.320 152.589 1.00 50.75 692 LYS A C 1
ATOM 5614 O O . LYS A 1 692 ? 149.256 177.326 152.219 1.00 55.24 692 LYS A O 1
ATOM 5620 N N . LEU A 1 693 ? 147.681 178.238 153.514 1.00 52.57 693 LEU A N 1
ATOM 5621 C CA . LEU A 1 693 ? 147.461 177.016 154.270 1.00 45.91 693 LEU A CA 1
ATOM 5622 C C . LEU A 1 693 ? 146.117 176.411 153.884 1.00 48.86 693 LEU A C 1
ATOM 5623 O O . LEU A 1 693 ? 145.425 176.900 152.987 1.00 55.90 693 LEU A O 1
ATOM 5628 N N . GLU A 1 694 ? 145.757 175.335 154.573 1.00 49.38 694 GLU A N 1
ATOM 5629 C CA . GLU A 1 694 ? 144.568 174.577 154.215 1.00 44.95 694 GLU A CA 1
ATOM 5630 C C . GLU A 1 694 ? 143.335 175.473 154.269 1.00 49.59 694 GLU A C 1
ATOM 5631 O O . GLU A 1 694 ? 143.098 176.134 155.288 1.00 57.05 694 GLU A O 1
ATOM 5637 N N . PRO A 1 695 ? 142.539 175.534 153.201 1.00 53.54 695 PRO A N 1
ATOM 5638 C CA . PRO A 1 695 ? 141.337 176.372 153.203 1.00 51.21 695 PRO A CA 1
ATOM 5639 C C . PRO A 1 695 ? 140.117 175.730 153.844 1.00 44.20 695 PRO A C 1
ATOM 5640 O O . PRO A 1 695 ? 139.031 176.309 153.768 1.00 57.71 695 PRO A O 1
ATOM 5644 N N . TYR A 1 696 ? 140.255 174.560 154.466 1.00 51.53 696 TYR A N 1
ATOM 5645 C CA . TYR A 1 696 ? 139.122 173.868 155.062 1.00 51.12 696 TYR A CA 1
ATOM 5646 C C . TYR A 1 696 ? 139.224 173.694 156.571 1.00 45.88 696 TYR A C 1
ATOM 5647 O O . TYR A 1 696 ? 138.265 173.210 157.180 1.00 49.15 696 TYR A O 1
ATOM 5656 N N . VAL A 1 697 ? 140.343 174.070 157.193 1.00 47.30 697 VAL A N 1
ATOM 5657 C CA . VAL A 1 697 ? 140.488 174.016 158.640 1.00 47.86 697 VAL A CA 1
ATOM 5658 C C . VAL A 1 697 ? 141.100 175.323 159.120 1.00 44.85 697 VAL A C 1
ATOM 5659 O O . VAL A 1 697 ? 141.703 176.075 158.352 1.00 55.04 697 VAL A O 1
ATOM 5663 N N . TYR A 1 698 ? 140.932 175.588 160.412 1.00 48.72 698 TYR A N 1
ATOM 5664 C CA . TYR A 1 698 ? 141.506 176.779 161.020 1.00 47.84 698 TYR A CA 1
ATOM 5665 C C . TYR A 1 698 ? 143.010 176.622 161.208 1.00 49.64 698 TYR A C 1
ATOM 5666 O O . TYR A 1 698 ? 143.532 175.515 161.353 1.00 50.07 698 TYR A O 1
ATOM 5675 N N . ALA A 1 699 ? 143.706 177.752 161.208 1.00 56.65 699 ALA A N 1
ATOM 5676 C CA . ALA A 1 699 ? 145.107 177.821 161.587 1.00 54.22 699 ALA A CA 1
ATOM 5677 C C . ALA A 1 699 ? 145.232 178.568 162.908 1.00 55.19 699 ALA A C 1
ATOM 5678 O O . ALA A 1 699 ? 144.340 179.319 163.306 1.00 58.49 699 ALA A O 1
ATOM 5680 N N . GLN A 1 700 ? 146.349 178.340 163.598 1.00 51.30 700 GLN A N 1
ATOM 5681 C CA . GLN A 1 700 ? 146.547 178.979 164.894 1.00 54.68 700 GLN A CA 1
ATOM 5682 C C . GLN A 1 700 ? 146.744 180.483 164.749 1.00 58.36 700 GLN A C 1
ATOM 5683 O O . GLN A 1 700 ? 146.099 181.274 165.446 1.00 59.70 700 GLN A O 1
ATOM 5689 N N . MET A 1 701 ? 147.624 180.898 163.843 1.00 59.54 701 MET A N 1
ATOM 5690 C CA . MET A 1 701 ? 148.041 182.288 163.748 1.00 59.83 701 MET A CA 1
ATOM 5691 C C . MET A 1 701 ? 148.014 182.753 162.300 1.00 56.61 701 MET A C 1
ATOM 5692 O O . MET A 1 701 ? 148.332 181.990 161.385 1.00 56.95 701 MET A O 1
ATOM 5697 N N . VAL A 1 702 ? 147.634 184.011 162.105 1.00 48.74 702 VAL A N 1
ATOM 5698 C CA . VAL A 1 702 ? 147.694 184.677 160.810 1.00 50.74 702 VAL A CA 1
ATOM 5699 C C . VAL A 1 702 ? 148.468 185.974 160.998 1.00 46.81 702 VAL A C 1
ATOM 5700 O O . VAL A 1 702 ? 148.218 186.713 161.955 1.00 53.92 702 VAL A O 1
ATOM 5704 N N . ALA A 1 703 ? 149.419 186.236 160.102 1.00 54.41 703 ALA A N 1
ATOM 5705 C CA . ALA A 1 703 ? 150.288 187.398 160.242 1.00 50.60 703 ALA A CA 1
ATOM 5706 C C . ALA A 1 703 ? 149.478 188.688 160.271 1.00 50.12 703 ALA A C 1
ATOM 5707 O O . ALA A 1 703 ? 148.577 188.892 159.453 1.00 52.75 703 ALA A O 1
ATOM 5709 N N . GLY A 1 704 ? 149.815 189.564 161.217 1.00 41.90 704 GLY A N 1
ATOM 5710 C CA . GLY A 1 704 ? 149.073 190.784 161.438 1.00 36.85 704 GLY A CA 1
ATOM 5711 C C . GLY A 1 704 ? 149.483 191.915 160.515 1.00 46.46 704 GLY A C 1
ATOM 5712 O O . GLY A 1 704 ? 150.296 191.765 159.605 1.00 55.18 704 GLY A O 1
ATOM 5713 N N . LYS A 1 705 ? 148.898 193.085 160.778 1.00 55.98 705 LYS A N 1
ATOM 5714 C CA . LYS A 1 705 ? 149.073 194.239 159.903 1.00 54.80 705 LYS A CA 1
ATOM 5715 C C . LYS A 1 705 ? 150.474 194.836 159.973 1.00 56.26 705 LYS A C 1
ATOM 5716 O O . LYS A 1 705 ? 150.872 195.548 159.046 1.00 61.81 705 LYS A O 1
ATOM 5722 N N . ASP A 1 706 ? 151.227 194.574 161.040 1.00 59.46 706 ASP A N 1
ATOM 5723 C CA . ASP A 1 706 ? 152.605 195.043 161.111 1.00 53.63 706 ASP A CA 1
ATOM 5724 C C . ASP A 1 706 ? 153.574 194.150 160.351 1.00 54.06 706 ASP A C 1
ATOM 5725 O O . ASP A 1 706 ? 154.739 194.526 160.191 1.00 60.89 706 ASP A O 1
ATOM 5730 N N . ALA A 1 707 ? 153.129 192.991 159.882 1.00 56.63 707 ALA A N 1
ATOM 5731 C CA . ALA A 1 707 ? 153.983 192.062 159.162 1.00 48.14 707 ALA A CA 1
ATOM 5732 C C . ALA A 1 707 ? 153.942 192.335 157.664 1.00 55.42 707 ALA A C 1
ATOM 5733 O O . ALA A 1 707 ? 152.960 192.859 157.133 1.00 61.14 707 ALA A O 1
ATOM 5735 N N . LYS A 1 708 ? 155.032 191.974 156.984 1.00 65.16 708 LYS A N 1
ATOM 5736 C CA . LYS A 1 708 ? 155.059 192.073 155.529 1.00 62.33 708 LYS A CA 1
ATOM 5737 C C . LYS A 1 708 ? 154.236 190.970 154.879 1.00 62.72 708 LYS A C 1
ATOM 5738 O O . LYS A 1 708 ? 153.754 191.139 153.754 1.00 66.02 708 LYS A O 1
ATOM 5744 N N . ARG A 1 709 ? 154.059 189.844 155.569 1.00 58.26 709 ARG A N 1
ATOM 5745 C CA . ARG A 1 709 ? 153.253 188.732 155.084 1.00 56.99 709 ARG A CA 1
ATOM 5746 C C . ARG A 1 709 ? 151.835 188.768 155.640 1.00 56.43 709 ARG A C 1
ATOM 5747 O O . ARG A 1 709 ? 151.248 187.716 155.906 1.00 65.21 709 ARG A O 1
ATOM 5755 N N . HIS A 1 710 ? 151.287 189.967 155.833 1.00 53.50 710 HIS A N 1
ATOM 5756 C CA . HIS A 1 710 ? 149.956 190.151 156.398 1.00 50.47 710 HIS A CA 1
ATOM 5757 C C . HIS A 1 710 ? 148.923 189.288 155.684 1.00 55.25 710 HIS A C 1
ATOM 5758 O O . HIS A 1 710 ? 148.719 189.415 154.474 1.00 62.83 710 HIS A O 1
ATOM 5765 N N . GLY A 1 711 ? 148.266 188.415 156.445 1.00 48.20 711 GLY A N 1
ATOM 5766 C CA . GLY A 1 711 ? 147.294 187.488 155.912 1.00 48.78 711 GLY A CA 1
ATOM 5767 C C . GLY A 1 711 ? 147.783 186.063 155.770 1.00 50.66 711 GLY A C 1
ATOM 5768 O O . GLY A 1 711 ? 146.973 185.176 155.479 1.00 53.36 711 GLY A O 1
ATOM 5769 N N . GLU A 1 712 ? 149.075 185.816 155.966 1.00 48.12 712 GLU A N 1
ATOM 5770 C CA . GLU A 1 712 ? 149.619 184.473 155.842 1.00 47.69 712 GLU A CA 1
ATOM 5771 C C . GLU A 1 712 ? 149.481 183.716 157.157 1.00 54.41 712 GLU A C 1
ATOM 5772 O O . GLU A 1 712 ? 149.700 184.269 158.237 1.00 54.29 712 GLU A O 1
ATOM 5778 N N . ALA A 1 713 ? 149.121 182.442 157.058 1.00 54.78 713 ALA A N 1
ATOM 5779 C CA . ALA A 1 713 ? 148.832 181.612 158.215 1.00 50.63 713 ALA A CA 1
ATOM 5780 C C . ALA A 1 713 ? 150.010 180.709 158.562 1.00 50.86 713 ALA A C 1
ATOM 5781 O O . ALA A 1 713 ? 150.862 180.401 157.726 1.00 57.95 713 ALA A O 1
ATOM 5783 N N . LYS A 1 714 ? 150.046 180.293 159.827 1.00 51.54 714 LYS A N 1
ATOM 5784 C CA . LYS A 1 714 ? 151.009 179.319 160.319 1.00 54.29 714 LYS A CA 1
ATOM 5785 C C . LYS A 1 714 ? 150.309 178.393 161.302 1.00 51.78 714 LYS A C 1
ATOM 5786 O O . LYS A 1 714 ? 149.285 178.744 161.891 1.00 55.88 714 LYS A O 1
ATOM 5792 N N . ASN A 1 715 ? 150.877 177.197 161.469 1.00 50.51 715 ASN A N 1
ATOM 5793 C CA . ASN A 1 715 ? 150.442 176.234 162.485 1.00 49.50 715 ASN A CA 1
ATOM 5794 C C . ASN A 1 715 ? 148.964 175.870 162.323 1.00 53.84 715 ASN A C 1
ATOM 5795 O O . ASN A 1 715 ? 148.127 176.153 163.182 1.00 65.53 715 ASN A O 1
ATOM 5800 N N . SER A 1 716 ? 148.653 175.227 161.206 1.00 54.03 716 SER A N 1
ATOM 5801 C CA . SER A 1 716 ? 147.285 174.816 160.943 1.00 52.05 716 SER A CA 1
ATOM 5802 C C . SER A 1 716 ? 147.020 173.415 161.489 1.00 54.47 716 SER A C 1
ATOM 5803 O O . SER A 1 716 ? 147.931 172.684 161.882 1.00 59.77 716 SER A O 1
ATOM 5806 N N . TRP A 1 717 ? 145.738 173.060 161.528 1.00 57.56 717 TRP A N 1
ATOM 5807 C CA . TRP A 1 717 ? 145.177 171.737 161.772 1.00 53.02 717 TRP A CA 1
ATOM 5808 C C . TRP A 1 717 ? 145.238 171.307 163.235 1.00 58.72 717 TRP A C 1
ATOM 5809 O O . TRP A 1 717 ? 144.601 170.316 163.585 1.00 77.46 717 TRP A O 1
ATOM 5820 N N . LEU A 1 718 ? 145.944 172.020 164.110 1.00 62.08 718 LEU A N 1
ATOM 5821 C CA . LEU A 1 718 ? 146.119 171.583 165.499 1.00 62.47 718 LEU A CA 1
ATOM 5822 C C . LEU A 1 718 ? 146.090 172.828 166.381 1.00 69.15 718 LEU A C 1
ATOM 5823 O O . LEU A 1 718 ? 147.126 173.448 166.636 1.00 71.46 718 LEU A O 1
ATOM 5828 N N . THR A 1 719 ? 144.898 173.180 166.850 1.00 67.67 719 THR A N 1
ATOM 5829 C CA . THR A 1 719 ? 144.709 174.379 167.650 1.00 67.16 719 THR A CA 1
ATOM 5830 C C . THR A 1 719 ? 143.356 174.282 168.335 1.00 67.02 719 THR A C 1
ATOM 5831 O O . THR A 1 719 ? 142.469 173.547 167.891 1.00 73.27 719 THR A O 1
ATOM 5835 N N . GLY A 1 720 ? 143.210 175.032 169.423 1.00 68.55 720 GLY A N 1
ATOM 5836 C CA . GLY A 1 720 ? 141.942 175.133 170.107 1.00 70.30 720 GLY A CA 1
ATOM 5837 C C . GLY A 1 720 ? 140.982 176.110 169.479 1.00 68.18 720 GLY A C 1
ATOM 5838 O O . GLY A 1 720 ? 139.935 176.412 170.057 1.00 71.83 720 GLY A O 1
ATOM 5839 N N . THR A 1 721 ? 141.324 176.625 168.299 1.00 63.46 721 THR A N 1
ATOM 5840 C CA . THR A 1 721 ? 140.476 177.600 167.626 1.00 64.27 721 THR A CA 1
ATOM 5841 C C . THR A 1 721 ? 139.165 176.987 167.157 1.00 71.16 721 THR A C 1
ATOM 5842 O O . THR A 1 721 ? 138.121 177.647 167.194 1.00 73.92 721 THR A O 1
ATOM 5846 N N . ALA A 1 722 ? 139.203 175.740 166.684 1.00 62.56 722 ALA A N 1
ATOM 5847 C CA . ALA A 1 722 ? 137.998 175.129 166.135 1.00 63.46 722 ALA A CA 1
ATOM 5848 C C . ALA A 1 722 ? 136.893 175.054 167.180 1.00 59.83 722 ALA A C 1
ATOM 5849 O O . ALA A 1 722 ? 135.739 175.397 166.898 1.00 66.62 722 ALA A O 1
ATOM 5851 N N . ALA A 1 723 ? 137.236 174.638 168.400 1.00 59.76 723 ALA A N 1
ATOM 5852 C CA . ALA A 1 723 ? 136.234 174.484 169.451 1.00 57.92 723 ALA A CA 1
ATOM 5853 C C . ALA A 1 723 ? 135.585 175.817 169.801 1.00 57.12 723 ALA A C 1
ATOM 5854 O O . ALA A 1 723 ? 134.354 175.935 169.834 1.00 59.83 723 ALA A O 1
ATOM 5856 N N . TRP A 1 724 ? 136.403 176.837 170.064 1.00 54.65 724 TRP A N 1
ATOM 5857 C CA . TRP A 1 724 ? 135.862 178.129 170.470 1.00 55.28 724 TRP A CA 1
ATOM 5858 C C . TRP A 1 724 ? 135.087 178.793 169.340 1.00 58.86 724 TRP A C 1
ATOM 5859 O O . TRP A 1 724 ? 134.052 179.420 169.581 1.00 58.61 724 TRP A O 1
ATOM 5870 N N . ASN A 1 725 ? 135.570 178.675 168.104 1.00 50.53 725 ASN A N 1
ATOM 5871 C CA . ASN A 1 725 ? 134.855 179.283 166.989 1.00 51.38 725 ASN A CA 1
ATOM 5872 C C . ASN A 1 725 ? 133.529 178.581 166.731 1.00 55.51 725 ASN A C 1
ATOM 5873 O O . ASN A 1 725 ? 132.525 179.237 166.426 1.00 59.75 725 ASN A O 1
ATOM 5878 N N . PHE A 1 726 ? 133.495 177.250 166.862 1.00 52.81 726 PHE A N 1
ATOM 5879 C CA . PHE A 1 726 ? 132.226 176.544 166.751 1.00 48.75 726 PHE A CA 1
ATOM 5880 C C . PHE A 1 726 ? 131.269 176.957 167.859 1.00 48.62 726 PHE A C 1
ATOM 5881 O O . PHE A 1 726 ? 130.073 177.135 167.615 1.00 56.57 726 PHE A O 1
ATOM 5889 N N . VAL A 1 727 ? 131.773 177.106 169.086 1.00 49.91 727 VAL A N 1
ATOM 5890 C CA . VAL A 1 727 ? 130.916 177.545 170.184 1.00 53.17 727 VAL A CA 1
ATOM 5891 C C . VAL A 1 727 ? 130.356 178.932 169.897 1.00 49.74 727 VAL A C 1
ATOM 5892 O O . VAL A 1 727 ? 129.160 179.186 170.082 1.00 48.84 727 VAL A O 1
ATOM 5896 N N . ALA A 1 728 ? 131.206 179.840 169.415 1.00 50.15 728 ALA A N 1
ATOM 5897 C CA . ALA A 1 728 ? 130.767 181.203 169.136 1.00 48.82 728 ALA A CA 1
ATOM 5898 C C . ALA A 1 728 ? 129.711 181.239 168.040 1.00 49.61 728 ALA A C 1
ATOM 5899 O O . ALA A 1 728 ? 128.721 181.971 168.151 1.00 55.33 728 ALA A O 1
ATOM 5901 N N . ILE A 1 729 ? 129.902 180.468 166.969 1.00 47.76 729 ILE A N 1
ATOM 5902 C CA . ILE A 1 729 ? 128.936 180.519 165.876 1.00 49.99 729 ILE A CA 1
ATOM 5903 C C . ILE A 1 729 ? 127.642 179.795 166.244 1.00 45.63 729 ILE A C 1
ATOM 5904 O O . ILE A 1 729 ? 126.547 180.286 165.953 1.00 50.11 729 ILE A O 1
ATOM 5909 N N . SER A 1 730 ? 127.729 178.643 166.911 1.00 41.24 730 SER A N 1
ATOM 5910 C CA . SER A 1 730 ? 126.562 177.796 167.115 1.00 49.13 730 SER A CA 1
ATOM 5911 C C . SER A 1 730 ? 125.752 178.160 168.351 1.00 48.46 730 SER A C 1
ATOM 5912 O O . SER A 1 730 ? 124.546 177.896 168.385 1.00 44.76 730 SER A O 1
ATOM 5915 N N . GLN A 1 731 ? 126.371 178.755 169.367 1.00 55.83 731 GLN A N 1
ATOM 5916 C CA . GLN A 1 731 ? 125.671 179.084 170.601 1.00 53.59 731 GLN A CA 1
ATOM 5917 C C . GLN A 1 731 ? 125.452 180.573 170.798 1.00 52.33 731 GLN A C 1
ATOM 5918 O O . GLN A 1 731 ? 124.382 180.974 171.250 1.00 59.51 731 GLN A O 1
ATOM 5924 N N . TRP A 1 732 ? 126.431 181.410 170.464 1.00 52.94 732 TRP A N 1
ATOM 5925 C CA . TRP A 1 732 ? 126.318 182.838 170.734 1.00 46.91 732 TRP A CA 1
ATOM 5926 C C . TRP A 1 732 ? 125.648 183.601 169.599 1.00 49.09 732 TRP A C 1
ATOM 5927 O O . TRP A 1 732 ? 124.819 184.479 169.856 1.00 56.59 732 TRP A O 1
ATOM 5938 N N . ILE A 1 733 ? 125.981 183.285 168.349 1.00 53.33 733 ILE A N 1
ATOM 5939 C CA . ILE A 1 733 ? 125.348 183.955 167.217 1.00 48.11 733 ILE A CA 1
ATOM 5940 C C . ILE A 1 733 ? 124.025 183.284 166.868 1.00 54.64 733 ILE A C 1
ATOM 5941 O O . ILE A 1 733 ? 122.972 183.930 166.830 1.00 54.17 733 ILE A O 1
ATOM 5946 N N . LEU A 1 734 ? 124.057 181.972 166.621 1.00 51.08 734 LEU A N 1
ATOM 5947 C CA . LEU A 1 734 ? 122.843 181.260 166.240 1.00 46.44 734 LEU A CA 1
ATOM 5948 C C . LEU A 1 734 ? 121.908 181.040 167.422 1.00 53.89 734 LEU A C 1
ATOM 5949 O O . LEU A 1 734 ? 120.710 180.823 167.214 1.00 60.09 734 LEU A O 1
ATOM 5954 N N . GLY A 1 735 ? 122.422 181.097 168.648 1.00 54.41 735 GLY A N 1
ATOM 5955 C CA . GLY A 1 735 ? 121.570 181.168 169.817 1.00 50.16 735 GLY A CA 1
ATOM 5956 C C . GLY A 1 735 ? 121.030 179.860 170.342 1.00 53.24 735 GLY A C 1
ATOM 5957 O O . GLY A 1 735 ? 120.009 179.867 171.031 1.00 58.64 735 GLY A O 1
ATOM 5958 N N . VAL A 1 736 ? 121.678 178.737 170.047 1.00 51.49 736 VAL A N 1
ATOM 5959 C CA . VAL A 1 736 ? 121.249 177.446 170.576 1.00 49.52 736 VAL A CA 1
ATOM 5960 C C . VAL A 1 736 ? 122.214 177.037 171.681 1.00 53.51 736 VAL A C 1
ATOM 5961 O O . VAL A 1 736 ? 123.256 176.429 171.413 1.00 61.61 736 VAL A O 1
ATOM 5965 N N . LYS A 1 737 ? 121.880 177.363 172.932 1.00 57.98 737 LYS A N 1
ATOM 5966 C CA . LYS A 1 737 ? 122.831 177.250 174.029 1.00 55.29 737 LYS A CA 1
ATOM 5967 C C . LYS A 1 737 ? 122.389 176.188 175.022 1.00 57.48 737 LYS A C 1
ATOM 5968 O O . LYS A 1 737 ? 121.264 176.258 175.535 1.00 56.54 737 LYS A O 1
ATOM 5974 N N . PRO A 1 738 ? 123.219 175.193 175.320 1.00 57.52 738 PRO A N 1
ATOM 5975 C CA . PRO A 1 738 ? 122.913 174.303 176.444 1.00 57.08 738 PRO A CA 1
ATOM 5976 C C . PRO A 1 738 ? 122.906 175.071 177.758 1.00 53.69 738 PRO A C 1
ATOM 5977 O O . PRO A 1 738 ? 123.645 176.039 177.944 1.00 58.93 738 PRO A O 1
ATOM 5981 N N . ASP A 1 739 ? 122.060 174.620 178.681 1.00 60.80 739 ASP A N 1
ATOM 5982 C CA . ASP A 1 739 ? 121.920 175.253 179.980 1.00 58.34 739 ASP A CA 1
ATOM 5983 C C . ASP A 1 739 ? 121.466 174.197 180.973 1.00 61.15 739 ASP A C 1
ATOM 5984 O O . ASP A 1 739 ? 120.982 173.128 180.593 1.00 66.52 739 ASP A O 1
ATOM 5989 N N . TYR A 1 740 ? 121.616 174.520 182.259 1.00 60.07 740 TYR A N 1
ATOM 5990 C CA . TYR A 1 740 ? 121.365 173.542 183.312 1.00 63.06 740 TYR A CA 1
ATOM 5991 C C . TYR A 1 740 ? 119.950 172.984 183.251 1.00 63.94 740 TYR A C 1
ATOM 5992 O O . TYR A 1 740 ? 119.743 171.795 183.515 1.00 70.28 740 TYR A O 1
ATOM 6001 N N . ASP A 1 741 ? 118.971 173.810 182.899 1.00 65.78 741 ASP A N 1
ATOM 6002 C CA . ASP A 1 741 ? 117.585 173.373 182.827 1.00 63.11 741 ASP A CA 1
ATOM 6003 C C . ASP A 1 741 ? 117.166 172.931 181.433 1.00 67.49 741 ASP A C 1
ATOM 6004 O O . ASP A 1 741 ? 116.018 172.515 181.253 1.00 72.98 741 ASP A O 1
ATOM 6009 N N . GLY A 1 742 ? 118.056 173.005 180.446 1.00 62.47 742 GLY A N 1
ATOM 6010 C CA . GLY A 1 742 ? 117.693 172.595 179.104 1.00 59.05 742 GLY A CA 1
ATOM 6011 C C . GLY A 1 742 ? 118.255 173.470 178.004 1.00 60.72 742 GLY A C 1
ATOM 6012 O O . GLY A 1 742 ? 119.294 174.107 178.174 1.00 65.90 742 GLY A O 1
ATOM 6013 N N . LEU A 1 743 ? 117.579 173.509 176.863 1.00 63.56 743 LEU A N 1
ATOM 6014 C CA . LEU A 1 743 ? 118.071 174.244 175.707 1.00 51.53 743 LEU A CA 1
ATOM 6015 C C . LEU A 1 743 ? 117.523 175.665 175.723 1.00 56.56 743 LEU A C 1
ATOM 6016 O O . LEU A 1 743 ? 116.306 175.867 175.769 1.00 58.89 743 LEU A O 1
ATOM 6021 N N . LYS A 1 744 ? 118.421 176.645 175.692 1.00 59.34 744 LYS A N 1
ATOM 6022 C CA . LYS A 1 744 ? 118.056 178.051 175.679 1.00 57.28 744 LYS A CA 1
ATOM 6023 C C . LYS A 1 744 ? 118.210 178.613 174.273 1.00 60.64 744 LYS A C 1
ATOM 6024 O O . LYS A 1 744 ? 119.174 178.300 173.566 1.00 62.48 744 LYS A O 1
ATOM 6030 N N . ILE A 1 745 ? 117.248 179.437 173.871 1.00 58.94 745 ILE A N 1
ATOM 6031 C CA . ILE A 1 745 ? 117.253 180.091 172.569 1.00 59.79 745 ILE A CA 1
ATOM 6032 C C . ILE A 1 745 ? 117.442 181.583 172.796 1.00 62.96 745 ILE A C 1
ATOM 6033 O O . ILE A 1 745 ? 116.583 182.242 173.394 1.00 66.08 745 ILE A O 1
ATOM 6038 N N . ASP A 1 746 ? 118.570 182.115 172.321 1.00 64.84 746 ASP A N 1
ATOM 6039 C CA . ASP A 1 746 ? 118.872 183.543 172.434 1.00 62.19 746 ASP A CA 1
ATOM 6040 C C . ASP A 1 746 ? 119.792 183.943 171.289 1.00 62.93 746 ASP A C 1
ATOM 6041 O O . ASP A 1 746 ? 120.998 184.139 171.474 1.00 67.93 746 ASP A O 1
ATOM 6046 N N . PRO A 1 747 ? 119.251 184.066 170.080 1.00 61.21 747 PRO A N 1
ATOM 6047 C CA . PRO A 1 747 ? 120.092 184.412 168.930 1.00 57.66 747 PRO A CA 1
ATOM 6048 C C . PRO A 1 747 ? 120.573 185.855 168.976 1.00 58.95 747 PRO A C 1
ATOM 6049 O O . PRO A 1 747 ? 119.916 186.743 169.524 1.00 59.69 747 PRO A O 1
ATOM 6053 N N . SER A 1 748 ? 121.746 186.076 168.383 1.00 55.69 748 SER A N 1
ATOM 6054 C CA . SER A 1 748 ? 122.307 187.413 168.168 1.00 49.36 748 SER A CA 1
ATOM 6055 C C . SER A 1 748 ? 122.852 187.411 166.740 1.00 53.26 748 SER A C 1
ATOM 6056 O O . SER A 1 748 ? 124.011 187.059 166.506 1.00 54.19 748 SER A O 1
ATOM 6059 N N . ILE A 1 749 ? 122.012 187.807 165.796 1.00 54.44 749 ILE A N 1
ATOM 6060 C CA . ILE A 1 749 ? 122.260 187.568 164.376 1.00 56.39 749 ILE A CA 1
ATOM 6061 C C . ILE A 1 749 ? 122.264 188.912 163.662 1.00 53.75 749 ILE A C 1
ATOM 6062 O O . ILE A 1 749 ? 121.765 189.917 164.195 1.00 56.17 749 ILE A O 1
ATOM 6067 N N . PRO A 1 750 ? 122.849 188.977 162.464 1.00 55.80 750 PRO A N 1
ATOM 6068 C CA . PRO A 1 750 ? 122.678 190.174 161.634 1.00 56.79 750 PRO A CA 1
ATOM 6069 C C . PRO A 1 750 ? 121.205 190.409 161.334 1.00 59.72 750 PRO A C 1
ATOM 6070 O O . PRO A 1 750 ? 120.460 189.479 161.021 1.00 62.99 750 PRO A O 1
ATOM 6074 N N . LYS A 1 751 ? 120.790 191.670 161.421 1.00 61.04 751 LYS A N 1
ATOM 6075 C CA . LYS A 1 751 ? 119.371 191.988 161.345 1.00 61.50 751 LYS A CA 1
ATOM 6076 C C . LYS A 1 751 ? 118.802 191.892 159.936 1.00 61.23 751 LYS A C 1
ATOM 6077 O O . LYS A 1 751 ? 117.580 191.949 159.779 1.00 63.96 751 LYS A O 1
ATOM 6083 N N . ALA A 1 752 ? 119.643 191.738 158.915 1.00 62.67 752 ALA A N 1
ATOM 6084 C CA . ALA A 1 752 ? 119.148 191.537 157.561 1.00 56.62 752 ALA A CA 1
ATOM 6085 C C . ALA A 1 752 ? 118.694 190.107 157.304 1.00 62.52 752 ALA A C 1
ATOM 6086 O O . ALA A 1 752 ? 117.993 189.868 156.315 1.00 67.46 752 ALA A O 1
ATOM 6088 N N . TRP A 1 753 ? 119.070 189.162 158.161 1.00 59.97 753 TRP A N 1
ATOM 6089 C CA . TRP A 1 753 ? 118.649 187.779 157.991 1.00 56.15 753 TRP A CA 1
ATOM 6090 C C . TRP A 1 753 ? 117.148 187.646 158.200 1.00 59.47 753 TRP A C 1
ATOM 6091 O O . TRP A 1 753 ? 116.570 188.270 159.093 1.00 68.14 753 TRP A O 1
ATOM 6102 N N . ASP A 1 754 ? 116.514 186.822 157.369 1.00 66.90 754 ASP A N 1
ATOM 6103 C CA . ASP A 1 754 ? 115.096 186.533 157.521 1.00 61.50 754 ASP A CA 1
ATOM 6104 C C . ASP A 1 754 ? 114.830 185.371 158.465 1.00 65.89 754 ASP A C 1
ATOM 6105 O O . ASP A 1 754 ? 113.729 185.280 159.020 1.00 68.17 754 ASP A O 1
ATOM 6110 N N . GLY A 1 755 ? 115.797 184.495 158.658 1.00 60.87 755 GLY A N 1
ATOM 6111 C CA . GLY A 1 755 ? 115.630 183.361 159.542 1.00 54.27 755 GLY A CA 1
ATOM 6112 C C . GLY A 1 755 ? 116.529 182.220 159.113 1.00 57.13 755 GLY A C 1
ATOM 6113 O O . GLY A 1 755 ? 117.311 182.330 158.175 1.00 63.32 755 GLY A O 1
ATOM 6114 N N . TYR A 1 756 ? 116.391 181.113 159.830 1.00 55.04 756 TYR A N 1
ATOM 6115 C CA . TYR A 1 756 ? 117.187 179.915 159.573 1.00 53.00 756 TYR A CA 1
ATOM 6116 C C . TYR A 1 756 ? 116.564 178.758 160.344 1.00 50.99 756 TYR A C 1
ATOM 6117 O O . TYR A 1 756 ? 115.551 178.919 161.030 1.00 55.17 756 TYR A O 1
ATOM 6126 N N . LYS A 1 757 ? 117.170 177.579 160.215 1.00 50.57 757 LYS A N 1
ATOM 6127 C CA . LYS A 1 757 ? 116.704 176.406 160.938 1.00 52.45 757 LYS A CA 1
ATOM 6128 C C . LYS A 1 757 ? 117.894 175.643 161.501 1.00 50.95 757 LYS A C 1
ATOM 6129 O O . LYS A 1 757 ? 118.927 175.516 160.843 1.00 49.60 757 LYS A O 1
ATOM 6135 N N . VAL A 1 758 ? 117.744 175.144 162.724 1.00 47.82 758 VAL A N 1
ATOM 6136 C CA . VAL A 1 758 ? 118.756 174.319 163.372 1.00 46.86 758 VAL A CA 1
ATOM 6137 C C . VAL A 1 758 ? 118.086 173.058 163.897 1.00 43.79 758 VAL A C 1
ATOM 6138 O O . VAL A 1 758 ? 117.102 173.134 164.638 1.00 50.34 758 VAL A O 1
ATOM 6142 N N . THR A 1 759 ? 118.610 171.906 163.507 1.00 47.87 759 THR A N 1
ATOM 6143 C CA . THR A 1 759 ? 118.203 170.627 164.066 1.00 48.38 759 THR A CA 1
ATOM 6144 C C . THR A 1 759 ? 119.261 170.200 165.074 1.00 48.65 759 THR A C 1
ATOM 6145 O O . THR A 1 759 ? 120.426 169.994 164.712 1.00 54.39 759 THR A O 1
ATOM 6149 N N . ARG A 1 760 ? 118.854 170.088 166.335 1.00 48.40 760 ARG A N 1
ATOM 6150 C CA . ARG A 1 760 ? 119.761 169.868 167.450 1.00 52.44 760 ARG A CA 1
ATOM 6151 C C . ARG A 1 760 ? 119.367 168.600 168.190 1.00 52.68 760 ARG A C 1
ATOM 6152 O O . ARG A 1 760 ? 118.211 168.448 168.594 1.00 55.20 760 ARG A O 1
ATOM 6160 N N . TYR A 1 761 ? 120.323 167.696 168.371 1.00 53.29 761 TYR A N 1
ATOM 6161 C CA . TYR A 1 761 ? 120.119 166.531 169.219 1.00 53.65 761 TYR A CA 1
ATOM 6162 C C . TYR A 1 761 ? 120.565 166.882 170.633 1.00 50.99 761 TYR A C 1
ATOM 6163 O O . TYR A 1 761 ? 121.744 167.163 170.867 1.00 59.55 761 TYR A O 1
ATOM 6172 N N . PHE A 1 762 ? 119.621 166.868 171.569 1.00 52.85 762 PHE A N 1
ATOM 6173 C CA . PHE A 1 762 ? 119.864 167.335 172.926 1.00 55.45 762 PHE A CA 1
ATOM 6174 C C . PHE A 1 762 ? 119.180 166.399 173.908 1.00 54.96 762 PHE A C 1
ATOM 6175 O O . PHE A 1 762 ? 117.965 166.193 173.828 1.00 56.07 762 PHE A O 1
ATOM 6183 N N . ARG A 1 763 ? 119.974 165.819 174.809 1.00 57.62 763 ARG A N 1
ATOM 6184 C CA . ARG A 1 763 ? 119.486 165.062 175.963 1.00 57.01 763 ARG A CA 1
ATOM 6185 C C . ARG A 1 763 ? 118.438 164.025 175.566 1.00 56.25 763 ARG A C 1
ATOM 6186 O O . ARG A 1 763 ? 117.378 163.904 176.182 1.00 62.13 763 ARG A O 1
ATOM 6194 N N . GLY A 1 764 ? 118.744 163.270 174.515 1.00 58.73 764 GLY A N 1
ATOM 6195 C CA . GLY A 1 764 ? 117.893 162.177 174.102 1.00 55.08 764 GLY A CA 1
ATOM 6196 C C . GLY A 1 764 ? 116.731 162.542 173.209 1.00 60.46 764 GLY A C 1
ATOM 6197 O O . GLY A 1 764 ? 115.913 161.668 172.906 1.00 65.98 764 GLY A O 1
ATOM 6198 N N . SER A 1 765 ? 116.621 163.794 172.776 1.00 61.73 765 SER A N 1
ATOM 6199 C CA . SER A 1 765 ? 115.548 164.204 171.881 1.00 53.59 765 SER A CA 1
ATOM 6200 C C . SER A 1 765 ? 116.122 165.031 170.742 1.00 54.67 765 SER A C 1
ATOM 6201 O O . SER A 1 765 ? 117.300 165.390 170.736 1.00 57.45 765 SER A O 1
ATOM 6204 N N . THR A 1 766 ? 115.275 165.319 169.760 1.00 60.27 766 THR A N 1
ATOM 6205 C CA . THR A 1 766 ? 115.644 166.131 168.610 1.00 58.04 766 THR A CA 1
ATOM 6206 C C . THR A 1 766 ? 114.734 167.348 168.552 1.00 52.71 766 THR A C 1
ATOM 6207 O O . THR A 1 766 ? 113.510 167.216 168.641 1.00 56.92 766 THR A O 1
ATOM 6211 N N . TYR A 1 767 ? 115.334 168.526 168.426 1.00 57.56 767 TYR A N 1
ATOM 6212 C CA . TYR A 1 767 ? 114.609 169.784 168.327 1.00 52.65 767 TYR A CA 1
ATOM 6213 C C . TYR A 1 767 ? 114.845 170.366 166.942 1.00 52.46 767 TYR A C 1
ATOM 6214 O O . TYR A 1 767 ? 115.995 170.575 166.542 1.00 55.96 767 TYR A O 1
ATOM 6223 N N . GLU A 1 768 ? 113.763 170.620 166.213 1.00 58.33 768 GLU A N 1
ATOM 6224 C CA . GLU A 1 768 ? 113.824 171.295 164.920 1.00 55.89 768 GLU A CA 1
ATOM 6225 C C . GLU A 1 768 ? 113.382 172.733 165.150 1.00 54.92 768 GLU A C 1
ATOM 6226 O O . GLU A 1 768 ? 112.185 173.021 165.195 1.00 58.63 768 GLU A O 1
ATOM 6232 N N . ILE A 1 769 ? 114.347 173.632 165.307 1.00 55.18 769 ILE A N 1
ATOM 6233 C CA . ILE A 1 769 ? 114.091 175.013 165.691 1.00 56.36 769 ILE A CA 1
ATOM 6234 C C . ILE A 1 769 ? 114.158 175.881 164.444 1.00 55.30 769 ILE A C 1
ATOM 6235 O O . ILE A 1 769 ? 115.212 175.990 163.809 1.00 59.62 769 ILE A O 1
ATOM 6240 N N . THR A 1 770 ? 113.038 176.499 164.097 1.00 56.99 770 THR A N 1
ATOM 6241 C CA . THR A 1 770 ? 112.968 177.452 163.000 1.00 57.55 770 THR A CA 1
ATOM 6242 C C . THR A 1 770 ? 112.912 178.855 163.586 1.00 57.48 770 THR A C 1
ATOM 6243 O O . THR A 1 770 ? 111.948 179.205 164.274 1.00 62.50 770 THR A O 1
ATOM 6247 N N . VAL A 1 771 ? 113.944 179.648 163.322 1.00 51.87 771 VAL A N 1
ATOM 6248 C CA . VAL A 1 771 ? 114.027 181.023 163.792 1.00 54.25 771 VAL A CA 1
ATOM 6249 C C . VAL A 1 771 ? 113.608 181.941 162.656 1.00 54.11 771 VAL A C 1
ATOM 6250 O O . VAL A 1 771 ? 114.089 181.800 161.524 1.00 59.56 771 VAL A O 1
ATOM 6254 N N . LYS A 1 772 ? 112.709 182.875 162.959 1.00 60.20 772 LYS A N 1
ATOM 6255 C CA . LYS A 1 772 ? 112.192 183.846 162.009 1.00 58.41 772 LYS A CA 1
ATOM 6256 C C . LYS A 1 772 ? 112.406 185.247 162.558 1.00 60.17 772 LYS A C 1
ATOM 6257 O O . LYS A 1 772 ? 112.293 185.475 163.768 1.00 66.62 772 LYS A O 1
ATOM 6263 N N . ASN A 1 773 ? 112.719 186.179 161.660 1.00 59.27 773 ASN A N 1
ATOM 6264 C CA . ASN A 1 773 ? 113.021 187.566 162.011 1.00 57.78 773 ASN A CA 1
ATOM 6265 C C . ASN A 1 773 ? 112.207 188.501 161.125 1.00 60.18 773 ASN A C 1
ATOM 6266 O O . ASN A 1 773 ? 112.757 189.202 160.268 1.00 60.82 773 ASN A O 1
ATOM 6271 N N . PRO A 1 774 ? 110.883 188.535 161.307 1.00 69.45 774 PRO A N 1
ATOM 6272 C CA . PRO A 1 774 ? 110.056 189.408 160.458 1.00 65.83 774 PRO A CA 1
ATOM 6273 C C . PRO A 1 774 ? 110.330 190.889 160.650 1.00 65.95 774 PRO A C 1
ATOM 6274 O O . PRO A 1 774 ? 110.255 191.654 159.680 1.00 68.81 774 PRO A O 1
ATOM 6278 N N . ASN A 1 775 ? 110.643 191.320 161.868 1.00 68.58 775 ASN A N 1
ATOM 6279 C CA . ASN A 1 775 ? 110.873 192.726 162.164 1.00 66.01 775 ASN A CA 1
ATOM 6280 C C . ASN A 1 775 ? 112.326 193.140 161.986 1.00 68.77 775 ASN A C 1
ATOM 6281 O O . ASN A 1 775 ? 112.642 194.322 162.156 1.00 72.44 775 ASN A O 1
ATOM 6286 N N . HIS A 1 776 ? 113.207 192.198 161.655 1.00 64.27 776 HIS A N 1
ATOM 6287 C CA . HIS A 1 776 ? 114.608 192.474 161.343 1.00 61.45 776 HIS A CA 1
ATOM 6288 C C . HIS A 1 776 ? 115.322 193.145 162.518 1.00 63.91 776 HIS A C 1
ATOM 6289 O O . HIS A 1 776 ? 115.800 194.278 162.437 1.00 69.54 776 HIS A O 1
ATOM 6296 N N . VAL A 1 777 ? 115.386 192.410 163.622 1.00 57.74 777 VAL A N 1
ATOM 6297 C CA . VAL A 1 777 ? 116.150 192.813 164.789 1.00 56.10 777 VAL A CA 1
ATOM 6298 C C . VAL A 1 777 ? 117.415 191.964 164.853 1.00 57.75 777 VAL A C 1
ATOM 6299 O O . VAL A 1 777 ? 117.580 190.993 164.115 1.00 63.69 777 VAL A O 1
ATOM 6303 N N . SER A 1 778 ? 118.324 192.348 165.744 1.00 58.63 778 SER A N 1
ATOM 6304 C CA . SER A 1 778 ? 119.552 191.594 165.957 1.00 53.85 778 SER A CA 1
ATOM 6305 C C . SER A 1 778 ? 119.472 190.657 167.152 1.00 58.31 778 SER A C 1
ATOM 6306 O O . SER A 1 778 ? 120.024 189.555 167.108 1.00 61.87 778 SER A O 1
ATOM 6309 N N . LYS A 1 779 ? 118.783 191.066 168.214 1.00 54.32 779 LYS A N 1
ATOM 6310 C CA . LYS A 1 779 ? 118.708 190.292 169.442 1.00 54.82 779 LYS A CA 1
ATOM 6311 C C . LYS A 1 779 ? 117.323 190.459 170.047 1.00 58.76 779 LYS A C 1
ATOM 6312 O O . LYS A 1 779 ? 116.633 191.451 169.805 1.00 63.49 779 LYS A O 1
ATOM 6318 N N . GLY A 1 780 ? 116.921 189.471 170.840 1.00 61.58 780 GLY A N 1
ATOM 6319 C CA . GLY A 1 780 ? 115.625 189.504 171.485 1.00 55.29 780 GLY A CA 1
ATOM 6320 C C . GLY A 1 780 ? 114.640 188.528 170.881 1.00 59.37 780 GLY A C 1
ATOM 6321 O O . GLY A 1 780 ? 114.467 188.484 169.660 1.00 64.00 780 GLY A O 1
ATOM 6322 N N . VAL A 1 781 ? 113.986 187.740 171.726 1.00 61.72 781 VAL A N 1
ATOM 6323 C CA . VAL A 1 781 ? 113.027 186.732 171.293 1.00 58.51 781 VAL A CA 1
ATOM 6324 C C . VAL A 1 781 ? 111.638 187.206 171.690 1.00 57.40 781 VAL A C 1
ATOM 6325 O O . VAL A 1 781 ? 111.379 187.476 172.869 1.00 62.18 781 VAL A O 1
ATOM 6329 N N . ALA A 1 782 ? 110.747 187.312 170.708 1.00 57.80 782 ALA A N 1
ATOM 6330 C CA . ALA A 1 782 ? 109.384 187.748 170.970 1.00 60.06 782 ALA A CA 1
ATOM 6331 C C . ALA A 1 782 ? 108.460 186.589 171.315 1.00 65.12 782 ALA A C 1
ATOM 6332 O O . ALA A 1 782 ? 107.565 186.743 172.152 1.00 66.40 782 ALA A O 1
ATOM 6334 N N . LYS A 1 783 ? 108.655 185.428 170.694 1.00 69.10 783 LYS A N 1
ATOM 6335 C CA . LYS A 1 783 ? 107.745 184.312 170.914 1.00 64.44 783 LYS A CA 1
ATOM 6336 C C . LYS A 1 783 ? 108.461 182.992 170.672 1.00 65.95 783 LYS A C 1
ATOM 6337 O O . LYS A 1 783 ? 109.296 182.890 169.772 1.00 71.14 783 LYS A O 1
ATOM 6343 N N . ILE A 1 784 ? 108.129 181.986 171.479 1.00 62.10 784 ILE A N 1
ATOM 6344 C CA . ILE A 1 784 ? 108.608 180.622 171.283 1.00 62.73 784 ILE A CA 1
ATOM 6345 C C . ILE A 1 784 ? 107.424 179.675 171.402 1.00 63.73 784 ILE A C 1
ATOM 6346 O O . ILE A 1 784 ? 106.663 179.742 172.373 1.00 66.24 784 ILE A O 1
ATOM 6351 N N . THR A 1 785 ? 107.272 178.796 170.418 1.00 69.06 785 THR A N 1
ATOM 6352 C CA . THR A 1 785 ? 106.204 177.808 170.387 1.00 68.55 785 THR A CA 1
ATOM 6353 C C . THR A 1 785 ? 106.822 176.425 170.250 1.00 67.73 785 THR A C 1
ATOM 6354 O O . THR A 1 785 ? 107.671 176.209 169.382 1.00 71.04 785 THR A O 1
ATOM 6358 N N . VAL A 1 786 ? 106.404 175.496 171.104 1.00 65.68 786 VAL A N 1
ATOM 6359 C CA . VAL A 1 786 ? 106.930 174.135 171.106 1.00 68.27 786 VAL A CA 1
ATOM 6360 C C . VAL A 1 786 ? 105.772 173.178 170.866 1.00 67.76 786 VAL A C 1
ATOM 6361 O O . VAL A 1 786 ? 104.829 173.126 171.665 1.00 73.22 786 VAL A O 1
ATOM 6365 N N . ASP A 1 787 ? 105.854 172.417 169.773 1.00 73.50 787 ASP A N 1
ATOM 6366 C CA . ASP A 1 787 ? 104.816 171.459 169.388 1.00 71.35 787 ASP A CA 1
ATOM 6367 C C . ASP A 1 787 ? 103.449 172.131 169.285 1.00 73.22 787 ASP A C 1
ATOM 6368 O O . ASP A 1 787 ? 102.423 171.566 169.666 1.00 77.31 787 ASP A O 1
ATOM 6373 N N . GLY A 1 788 ? 103.437 173.354 168.761 1.00 74.60 788 GLY A N 1
ATOM 6374 C CA . GLY A 1 788 ? 102.208 174.092 168.577 1.00 74.49 788 GLY A CA 1
ATOM 6375 C C . GLY A 1 788 ? 101.672 174.785 169.810 1.00 76.76 788 GLY A C 1
ATOM 6376 O O . GLY A 1 788 ? 100.577 175.358 169.746 1.00 82.30 788 GLY A O 1
ATOM 6377 N N . ASN A 1 789 ? 102.399 174.763 170.923 1.00 78.19 789 ASN A N 1
ATOM 6378 C CA . ASN A 1 789 ? 101.951 175.368 172.170 1.00 77.91 789 ASN A CA 1
ATOM 6379 C C . ASN A 1 789 ? 102.960 176.411 172.627 1.00 77.72 789 ASN A C 1
ATOM 6380 O O . ASN A 1 789 ? 104.167 176.150 172.638 1.00 79.52 789 ASN A O 1
ATOM 6385 N N . GLU A 1 790 ? 102.461 177.585 173.003 1.00 75.71 790 GLU A N 1
ATOM 6386 C CA . GLU A 1 790 ? 103.322 178.646 173.506 1.00 75.61 790 GLU A CA 1
ATOM 6387 C C . GLU A 1 790 ? 103.937 178.254 174.843 1.00 77.96 790 GLU A C 1
ATOM 6388 O O . GLU A 1 790 ? 103.291 177.621 175.683 1.00 78.38 790 GLU A O 1
ATOM 6394 N N . ILE A 1 791 ? 105.195 178.640 175.041 1.00 72.55 791 ILE A N 1
ATOM 6395 C CA . ILE A 1 791 ? 105.907 178.390 176.284 1.00 71.61 791 ILE A CA 1
ATOM 6396 C C . ILE A 1 791 ? 106.304 179.729 176.896 1.00 73.68 791 ILE A C 1
ATOM 6397 O O . ILE A 1 791 ? 106.240 180.778 176.255 1.00 74.09 791 ILE A O 1
ATOM 6402 N N . SER A 1 792 ? 106.713 179.677 178.159 1.00 74.89 792 SER A N 1
ATOM 6403 C CA . SER A 1 792 ? 107.185 180.844 178.888 1.00 74.42 792 SER A CA 1
ATOM 6404 C C . SER A 1 792 ? 108.699 180.779 179.024 1.00 77.44 792 SER A C 1
ATOM 6405 O O . SER A 1 792 ? 109.266 179.705 179.247 1.00 81.25 792 SER A O 1
ATOM 6408 N N . GLY A 1 793 ? 109.347 181.929 178.889 1.00 72.07 793 GLY A N 1
ATOM 6409 C CA . GLY A 1 793 ? 110.789 181.981 178.952 1.00 72.34 793 GLY A CA 1
ATOM 6410 C C . GLY A 1 793 ? 111.432 181.572 177.642 1.00 73.70 793 GLY A C 1
ATOM 6411 O O . GLY A 1 793 ? 110.796 181.501 176.587 1.00 74.89 793 GLY A O 1
ATOM 6412 N N . ASN A 1 794 ? 112.734 181.299 177.720 1.00 65.27 794 ASN A N 1
ATOM 6413 C CA . ASN A 1 794 ? 113.511 180.909 176.550 1.00 63.37 794 ASN A CA 1
ATOM 6414 C C . ASN A 1 794 ? 114.200 179.562 176.735 1.00 64.16 794 ASN A C 1
ATOM 6415 O O . ASN A 1 794 ? 115.124 179.238 175.985 1.00 67.03 794 ASN A O 1
ATOM 6420 N N . ILE A 1 795 ? 113.766 178.767 177.708 1.00 62.41 795 ILE A N 1
ATOM 6421 C CA . ILE A 1 795 ? 114.334 177.448 177.964 1.00 62.77 795 ILE A CA 1
ATOM 6422 C C . ILE A 1 795 ? 113.367 176.400 177.431 1.00 62.60 795 ILE A C 1
ATOM 6423 O O . ILE A 1 795 ? 112.194 176.371 177.819 1.00 68.39 795 ILE A O 1
ATOM 6428 N N . LEU A 1 796 ? 113.855 175.547 176.538 1.00 60.60 796 LEU A N 1
ATOM 6429 C CA . LEU A 1 796 ? 113.035 174.493 175.957 1.00 58.01 796 LEU A CA 1
ATOM 6430 C C . LEU A 1 796 ? 112.870 173.342 176.946 1.00 58.74 796 LEU A C 1
ATOM 6431 O O . LEU A 1 796 ? 113.817 172.990 177.654 1.00 64.44 796 LEU A O 1
ATOM 6436 N N . PRO A 1 797 ? 111.683 172.743 177.017 1.00 65.51 797 PRO A N 1
ATOM 6437 C CA . PRO A 1 797 ? 111.488 171.595 177.909 1.00 60.12 797 PRO A CA 1
ATOM 6438 C C . PRO A 1 797 ? 112.303 170.389 177.470 1.00 57.91 797 PRO A C 1
ATOM 6439 O O . PRO A 1 797 ? 112.588 170.194 176.287 1.00 62.27 797 PRO A O 1
ATOM 6443 N N . VAL A 1 798 ? 112.677 169.573 178.448 1.00 60.68 798 VAL A N 1
ATOM 6444 C CA . VAL A 1 798 ? 113.445 168.358 178.200 1.00 60.49 798 VAL A CA 1
ATOM 6445 C C . VAL A 1 798 ? 112.475 167.190 178.090 1.00 59.28 798 VAL A C 1
ATOM 6446 O O . VAL A 1 798 ? 111.685 166.937 179.005 1.00 65.05 798 VAL A O 1
ATOM 6450 N N . PHE A 1 799 ? 112.531 166.476 176.966 1.00 63.31 799 PHE A N 1
ATOM 6451 C CA . PHE A 1 799 ? 111.635 165.358 176.705 1.00 63.41 799 PHE A CA 1
ATOM 6452 C C . PHE A 1 799 ? 112.294 164.006 176.949 1.00 65.33 799 PHE A C 1
ATOM 6453 O O . PHE A 1 799 ? 111.724 163.163 177.648 1.00 66.94 799 PHE A O 1
ATOM 6461 N N . ASN A 1 800 ? 113.487 163.789 176.391 1.00 70.35 800 ASN A N 1
ATOM 6462 C CA . ASN A 1 800 ? 114.224 162.533 176.551 1.00 69.88 800 ASN A CA 1
ATOM 6463 C C . ASN A 1 800 ? 113.379 161.335 176.119 1.00 71.85 800 ASN A C 1
ATOM 6464 O O . ASN A 1 800 ? 113.334 160.305 176.792 1.00 73.10 800 ASN A O 1
ATOM 6469 N N . ASP A 1 801 ? 112.697 161.474 174.982 1.00 70.78 801 ASP A N 1
ATOM 6470 C CA . ASP A 1 801 ? 111.811 160.438 174.477 1.00 67.68 801 ASP A CA 1
ATOM 6471 C C . ASP A 1 801 ? 112.217 159.903 173.111 1.00 69.28 801 ASP A C 1
ATOM 6472 O O . ASP A 1 801 ? 111.523 159.031 172.576 1.00 72.64 801 ASP A O 1
ATOM 6477 N N . GLY A 1 802 ? 113.309 160.395 172.531 1.00 62.69 802 GLY A N 1
ATOM 6478 C CA . GLY A 1 802 ? 113.764 159.892 171.251 1.00 60.03 802 GLY A CA 1
ATOM 6479 C C . GLY A 1 802 ? 112.937 160.317 170.062 1.00 67.47 802 GLY A C 1
ATOM 6480 O O . GLY A 1 802 ? 112.993 159.664 169.019 1.00 72.23 802 GLY A O 1
ATOM 6481 N N . LYS A 1 803 ? 112.172 161.394 170.183 1.00 67.22 803 LYS A N 1
ATOM 6482 C CA . LYS A 1 803 ? 111.320 161.885 169.113 1.00 63.60 803 LYS A CA 1
ATOM 6483 C C . LYS A 1 803 ? 111.829 163.234 168.617 1.00 66.27 803 LYS A C 1
ATOM 6484 O O . LYS A 1 803 ? 112.846 163.755 169.080 1.00 71.63 803 LYS A O 1
ATOM 6490 N N . THR A 1 804 ? 111.105 163.798 167.655 1.00 64.29 804 THR A N 1
ATOM 6491 C CA . THR A 1 804 ? 111.416 165.101 167.084 1.00 61.50 804 THR A CA 1
ATOM 6492 C C . THR A 1 804 ? 110.315 166.081 167.459 1.00 62.37 804 THR A C 1
ATOM 6493 O O . THR A 1 804 ? 109.128 165.764 167.339 1.00 65.91 804 THR A O 1
ATOM 6497 N N . HIS A 1 805 ? 110.711 167.264 167.916 1.00 63.25 805 HIS A N 1
ATOM 6498 C CA . HIS A 1 805 ? 109.782 168.297 168.348 1.00 58.92 805 HIS A CA 1
ATOM 6499 C C . HIS A 1 805 ? 110.066 169.577 167.579 1.00 59.27 805 HIS A C 1
ATOM 6500 O O . HIS A 1 805 ? 111.218 170.016 167.499 1.00 66.82 805 HIS A O 1
ATOM 6507 N N . LYS A 1 806 ? 109.016 170.170 167.017 1.00 62.16 806 LYS A N 1
ATOM 6508 C CA . LYS A 1 806 ? 109.141 171.382 166.221 1.00 62.12 806 LYS A CA 1
ATOM 6509 C C . LYS A 1 806 ? 109.027 172.606 167.117 1.00 62.47 806 LYS A C 1
ATOM 6510 O O . LYS A 1 806 ? 108.064 172.741 167.877 1.00 70.21 806 LYS A O 1
ATOM 6516 N N . VAL A 1 807 ? 110.011 173.494 167.021 1.00 59.80 807 VAL A N 1
ATOM 6517 C CA . VAL A 1 807 ? 110.067 174.723 167.799 1.00 60.64 807 VAL A CA 1
ATOM 6518 C C . VAL A 1 807 ? 110.086 175.887 166.823 1.00 59.19 807 VAL A C 1
ATOM 6519 O O . VAL A 1 807 ? 110.858 175.878 165.859 1.00 63.24 807 VAL A O 1
ATOM 6523 N N . GLU A 1 808 ? 109.224 176.867 167.053 1.00 65.69 808 GLU A N 1
ATOM 6524 C CA . GLU A 1 808 ? 109.174 178.079 166.248 1.00 65.23 808 GLU A CA 1
ATOM 6525 C C . GLU A 1 808 ? 109.560 179.261 167.124 1.00 61.61 808 GLU A C 1
ATOM 6526 O O . GLU A 1 808 ? 108.913 179.519 168.143 1.00 66.02 808 GLU A O 1
ATOM 6532 N N . VAL A 1 809 ? 110.611 179.971 166.727 1.00 60.58 809 VAL A N 1
ATOM 6533 C CA . VAL A 1 809 ? 111.093 181.152 167.430 1.00 56.91 809 VAL A CA 1
ATOM 6534 C C . VAL A 1 809 ? 110.845 182.356 166.536 1.00 61.37 809 VAL A C 1
ATOM 6535 O O . VAL A 1 809 ? 111.225 182.351 165.361 1.00 65.55 809 VAL A O 1
ATOM 6539 N N . ILE A 1 810 ? 110.185 183.372 167.080 1.00 62.07 810 ILE A N 1
ATOM 6540 C CA . ILE A 1 810 ? 109.943 184.626 166.381 1.00 62.61 810 ILE A CA 1
ATOM 6541 C C . ILE A 1 810 ? 110.666 185.719 167.149 1.00 62.32 810 ILE A C 1
ATOM 6542 O O . ILE A 1 810 ? 110.396 185.926 168.341 1.00 66.18 810 ILE A O 1
ATOM 6547 N N . MET A 1 811 ? 111.581 186.409 166.471 1.00 65.59 811 MET A N 1
ATOM 6548 C CA . MET A 1 811 ? 112.368 187.465 167.084 1.00 63.32 811 MET A CA 1
ATOM 6549 C C . MET A 1 811 ? 111.578 188.769 167.139 1.00 65.12 811 MET A C 1
ATOM 6550 O O . MET A 1 811 ? 110.643 188.997 166.368 1.00 68.68 811 MET A O 1
ATOM 6555 N N . GLY A 1 812 ? 111.974 189.634 168.065 1.00 62.73 812 GLY A N 1
ATOM 6556 C CA . GLY A 1 812 ? 111.327 190.922 168.227 1.00 62.13 812 GLY A CA 1
ATOM 6557 C C . GLY A 1 812 ? 111.594 191.559 169.574 1.00 66.00 812 GLY A C 1
ATOM 6558 O O . GLY A 1 812 ? 112.076 190.901 170.494 1.00 72.46 812 GLY A O 1
ATOM 6559 N N . GLY B 1 2 ? 189.208 148.241 144.192 1.00 77.16 2 GLY B N 1
ATOM 6560 C CA . GLY B 1 2 ? 188.435 149.448 143.967 1.00 79.15 2 GLY B CA 1
ATOM 6561 C C . GLY B 1 2 ? 189.061 150.682 144.583 1.00 79.14 2 GLY B C 1
ATOM 6562 O O . GLY B 1 2 ? 189.117 150.818 145.804 1.00 79.17 2 GLY B O 1
ATOM 6563 N N . LYS B 1 3 ? 189.534 151.589 143.733 1.00 75.20 3 LYS B N 1
ATOM 6564 C CA . LYS B 1 3 ? 190.164 152.825 144.168 1.00 73.42 3 LYS B CA 1
ATOM 6565 C C . LYS B 1 3 ? 189.406 154.017 143.605 1.00 73.66 3 LYS B C 1
ATOM 6566 O O . LYS B 1 3 ? 188.984 154.008 142.445 1.00 70.14 3 LYS B O 1
ATOM 6572 N N . PHE B 1 4 ? 189.235 155.039 144.441 1.00 60.53 4 PHE B N 1
ATOM 6573 C CA . PHE B 1 4 ? 188.552 156.266 144.056 1.00 55.33 4 PHE B CA 1
ATOM 6574 C C . PHE B 1 4 ? 189.467 157.477 144.167 1.00 60.52 4 PHE B C 1
ATOM 6575 O O . PHE B 1 4 ? 188.987 158.615 144.115 1.00 65.53 4 PHE B O 1
ATOM 6583 N N . GLY B 1 5 ? 190.766 157.258 144.313 1.00 60.62 5 GLY B N 1
ATOM 6584 C CA . GLY B 1 5 ? 191.701 158.353 144.439 1.00 52.75 5 GLY B CA 1
ATOM 6585 C C . GLY B 1 5 ? 193.084 157.825 144.735 1.00 55.74 5 GLY B C 1
ATOM 6586 O O . GLY B 1 5 ? 193.376 156.651 144.506 1.00 65.61 5 GLY B O 1
ATOM 6587 N N . PHE B 1 6 ? 193.934 158.706 145.250 1.00 57.68 6 PHE B N 1
ATOM 6588 C CA . PHE B 1 6 ? 195.298 158.327 145.598 1.00 53.52 6 PHE B CA 1
ATOM 6589 C C . PHE B 1 6 ? 195.839 159.284 146.652 1.00 56.75 6 PHE B C 1
ATOM 6590 O O . PHE B 1 6 ? 195.203 160.277 147.009 1.00 61.03 6 PHE B O 1
ATOM 6598 N N . PHE B 1 7 ? 197.019 158.949 147.165 1.00 64.02 7 PHE B N 1
ATOM 6599 C CA . PHE B 1 7 ? 197.713 159.773 148.145 1.00 56.41 7 PHE B CA 1
ATOM 6600 C C . PHE B 1 7 ? 198.731 160.667 147.450 1.00 57.02 7 PHE B C 1
ATOM 6601 O O . PHE B 1 7 ? 199.441 160.228 146.543 1.00 63.36 7 PHE B O 1
ATOM 6609 N N . ASP B 1 8 ? 198.797 161.924 147.879 1.00 67.12 8 ASP B N 1
ATOM 6610 C CA . ASP B 1 8 ? 199.807 162.877 147.429 1.00 64.32 8 ASP B CA 1
ATOM 6611 C C . ASP B 1 8 ? 200.661 163.204 148.651 1.00 65.68 8 ASP B C 1
ATOM 6612 O O . ASP B 1 8 ? 200.340 164.102 149.429 1.00 71.64 8 ASP B O 1
ATOM 6617 N N . ASP B 1 9 ? 201.751 162.454 148.820 1.00 65.73 9 ASP B N 1
ATOM 6618 C CA . ASP B 1 9 ? 202.561 162.587 150.026 1.00 63.37 9 ASP B CA 1
ATOM 6619 C C . ASP B 1 9 ? 203.350 163.889 150.046 1.00 61.53 9 ASP B C 1
ATOM 6620 O O . ASP B 1 9 ? 203.568 164.459 151.121 1.00 69.56 9 ASP B O 1
ATOM 6625 N N . ALA B 1 10 ? 203.791 164.369 148.882 1.00 67.47 10 ALA B N 1
ATOM 6626 C CA . ALA B 1 10 ? 204.537 165.623 148.834 1.00 59.60 10 ALA B CA 1
ATOM 6627 C C . ALA B 1 10 ? 203.684 166.793 149.306 1.00 64.73 10 ALA B C 1
ATOM 6628 O O . ALA B 1 10 ? 204.164 167.668 150.034 1.00 67.61 10 ALA B O 1
ATOM 6630 N N . ASN B 1 11 ? 202.418 166.827 148.900 1.00 65.34 11 ASN B N 1
ATOM 6631 C CA . ASN B 1 11 ? 201.498 167.875 149.314 1.00 62.13 11 ASN B CA 1
ATOM 6632 C C . ASN B 1 11 ? 200.718 167.519 150.571 1.00 61.38 11 ASN B C 1
ATOM 6633 O O . ASN B 1 11 ? 199.963 168.361 151.066 1.00 65.28 11 ASN B O 1
ATOM 6638 N N . LYS B 1 12 ? 200.888 166.303 151.094 1.00 59.79 12 LYS B N 1
ATOM 6639 C CA . LYS B 1 12 ? 200.177 165.824 152.280 1.00 54.58 12 LYS B CA 1
ATOM 6640 C C . LYS B 1 12 ? 198.662 165.912 152.082 1.00 59.41 12 LYS B C 1
ATOM 6641 O O . LYS B 1 12 ? 197.931 166.507 152.875 1.00 57.92 12 LYS B O 1
ATOM 6647 N N . GLU B 1 13 ? 198.200 165.290 151.001 1.00 55.39 13 GLU B N 1
ATOM 6648 C CA . GLU B 1 13 ? 196.802 165.355 150.609 1.00 57.74 13 GLU B CA 1
ATOM 6649 C C . GLU B 1 13 ? 196.306 163.971 150.223 1.00 60.55 13 GLU B C 1
ATOM 6650 O O . GLU B 1 13 ? 197.085 163.067 149.914 1.00 61.79 13 GLU B O 1
ATOM 6656 N N . TYR B 1 14 ? 194.989 163.817 150.237 1.00 53.30 14 TYR B N 1
ATOM 6657 C CA . TYR B 1 14 ? 194.335 162.722 149.537 1.00 54.69 14 TYR B CA 1
ATOM 6658 C C . TYR B 1 14 ? 193.529 163.295 148.381 1.00 51.19 14 TYR B C 1
ATOM 6659 O O . TYR B 1 14 ? 192.701 164.189 148.579 1.00 58.17 14 TYR B O 1
ATOM 6668 N N . VAL B 1 15 ? 193.783 162.784 147.180 1.00 52.41 15 VAL B N 1
ATOM 6669 C CA . VAL B 1 15 ? 193.163 163.276 145.959 1.00 56.39 15 VAL B CA 1
ATOM 6670 C C . VAL B 1 15 ? 192.068 162.301 145.553 1.00 55.40 15 VAL B C 1
ATOM 6671 O O . VAL B 1 15 ? 192.342 161.130 145.268 1.00 59.50 15 VAL B O 1
ATOM 6675 N N . ILE B 1 16 ? 190.834 162.790 145.532 1.00 53.11 16 ILE B N 1
ATOM 6676 C CA . ILE B 1 16 ? 189.670 162.036 145.091 1.00 52.13 16 ILE B CA 1
ATOM 6677 C C . ILE B 1 16 ? 189.393 162.419 143.644 1.00 52.59 16 ILE B C 1
ATOM 6678 O O . ILE B 1 16 ? 189.239 163.605 143.324 1.00 54.95 16 ILE B O 1
ATOM 6683 N N . THR B 1 17 ? 189.336 161.417 142.767 1.00 57.23 17 THR B N 1
ATOM 6684 C CA . THR B 1 17 ? 189.245 161.655 141.333 1.00 56.57 17 THR B CA 1
ATOM 6685 C C . THR B 1 17 ? 187.849 161.445 140.763 1.00 54.83 17 THR B C 1
ATOM 6686 O O . THR B 1 17 ? 187.589 161.883 139.638 1.00 63.92 17 THR B O 1
ATOM 6690 N N . VAL B 1 18 ? 186.952 160.796 141.496 1.00 56.78 18 VAL B N 1
ATOM 6691 C CA . VAL B 1 18 ? 185.573 160.630 141.044 1.00 58.68 18 VAL B CA 1
ATOM 6692 C C . VAL B 1 18 ? 184.643 161.183 142.117 1.00 58.79 18 VAL B C 1
ATOM 6693 O O . VAL B 1 18 ? 184.896 160.994 143.315 1.00 60.02 18 VAL B O 1
ATOM 6697 N N . PRO B 1 19 ? 183.577 161.894 141.743 1.00 56.16 19 PRO B N 1
ATOM 6698 C CA . PRO B 1 19 ? 182.685 162.461 142.765 1.00 52.95 19 PRO B CA 1
ATOM 6699 C C . PRO B 1 19 ? 181.805 161.432 143.456 1.00 62.75 19 PRO B C 1
ATOM 6700 O O . PRO B 1 19 ? 181.297 161.716 144.547 1.00 61.67 19 PRO B O 1
ATOM 6704 N N . ARG B 1 20 ? 181.613 160.250 142.871 1.00 67.44 20 ARG B N 1
ATOM 6705 C CA . ARG B 1 20 ? 180.725 159.236 143.438 1.00 56.37 20 ARG B CA 1
ATOM 6706 C C . ARG B 1 20 ? 181.557 158.219 144.215 1.00 62.32 20 ARG B C 1
ATOM 6707 O O . ARG B 1 20 ? 181.806 157.101 143.768 1.00 67.45 20 ARG B O 1
ATOM 6715 N N . THR B 1 21 ? 181.988 158.625 145.402 1.00 58.15 21 THR B N 1
ATOM 6716 C CA . THR B 1 21 ? 182.653 157.718 146.320 1.00 56.58 21 THR B CA 1
ATOM 6717 C C . THR B 1 21 ? 181.624 156.787 146.958 1.00 56.95 21 THR B C 1
ATOM 6718 O O . THR B 1 21 ? 180.426 157.074 146.938 1.00 60.07 21 THR B O 1
ATOM 6722 N N . PRO B 1 22 ? 182.061 155.650 147.513 1.00 59.14 22 PRO B N 1
ATOM 6723 C CA . PRO B 1 22 ? 181.093 154.743 148.154 1.00 49.17 22 PRO B CA 1
ATOM 6724 C C . PRO B 1 22 ? 180.292 155.408 149.257 1.00 53.90 22 PRO B C 1
ATOM 6725 O O . PRO B 1 22 ? 179.130 155.048 149.476 1.00 63.58 22 PRO B O 1
ATOM 6729 N N . TYR B 1 23 ? 180.887 156.355 149.964 1.00 53.76 23 TYR B N 1
ATOM 6730 C CA . TYR B 1 23 ? 180.200 157.250 150.878 1.00 44.95 23 TYR B CA 1
ATOM 6731 C C . TYR B 1 23 ? 180.840 158.620 150.735 1.00 49.56 23 TYR B C 1
ATOM 6732 O O . TYR B 1 23 ? 181.982 158.728 150.278 1.00 59.37 23 TYR B O 1
ATOM 6741 N N . PRO B 1 24 ? 180.117 159.685 151.069 1.00 55.57 24 PRO B N 1
ATOM 6742 C CA . PRO B 1 24 ? 180.751 161.010 151.109 1.00 50.64 24 PRO B CA 1
ATOM 6743 C C . PRO B 1 24 ? 181.916 161.032 152.090 1.00 51.19 24 PRO B C 1
ATOM 6744 O O . PRO B 1 24 ? 181.770 160.689 153.265 1.00 59.97 24 PRO B O 1
ATOM 6748 N N . TRP B 1 25 ? 183.082 161.437 151.593 1.00 55.75 25 TRP B N 1
ATOM 6749 C CA . TRP B 1 25 ? 184.304 161.501 152.384 1.00 41.61 25 TRP B CA 1
ATOM 6750 C C . TRP B 1 25 ? 184.554 162.944 152.797 1.00 46.30 25 TRP B C 1
ATOM 6751 O O . TRP B 1 25 ? 184.546 163.845 151.952 1.00 55.91 25 TRP B O 1
ATOM 6762 N N . ILE B 1 26 ? 184.780 163.163 154.090 1.00 52.34 26 ILE B N 1
ATOM 6763 C CA . ILE B 1 26 ? 184.764 164.502 154.658 1.00 48.04 26 ILE B CA 1
ATOM 6764 C C . ILE B 1 26 ? 186.139 164.862 155.210 1.00 42.87 26 ILE B C 1
ATOM 6765 O O . ILE B 1 26 ? 187.042 164.033 155.314 1.00 52.41 26 ILE B O 1
ATOM 6770 N N . ASN B 1 27 ? 186.274 166.139 155.551 1.00 56.80 27 ASN B N 1
ATOM 6771 C CA . ASN B 1 27 ? 187.454 166.715 156.167 1.00 47.88 27 ASN B CA 1
ATOM 6772 C C . ASN B 1 27 ? 187.003 167.798 157.135 1.00 47.83 27 ASN B C 1
ATOM 6773 O O . ASN B 1 27 ? 185.888 168.324 157.040 1.00 54.85 27 ASN B O 1
ATOM 6778 N N . TYR B 1 28 ? 187.888 168.127 158.070 1.00 55.15 28 TYR B N 1
ATOM 6779 C CA . TYR B 1 28 ? 187.625 169.112 159.106 1.00 46.49 28 TYR B CA 1
ATOM 6780 C C . TYR B 1 28 ? 188.480 170.351 158.882 1.00 49.16 28 TYR B C 1
ATOM 6781 O O . TYR B 1 28 ? 189.659 170.251 158.533 1.00 56.67 28 TYR B O 1
ATOM 6790 N N . LEU B 1 29 ? 187.875 171.517 159.080 1.00 57.02 29 LEU B N 1
ATOM 6791 C CA . LEU B 1 29 ? 188.560 172.798 159.004 1.00 48.73 29 LEU B CA 1
ATOM 6792 C C . LEU B 1 29 ? 188.410 173.521 160.333 1.00 53.86 29 LEU B C 1
ATOM 6793 O O . LEU B 1 29 ? 187.348 173.470 160.957 1.00 62.43 29 LEU B O 1
ATOM 6798 N N . GLY B 1 30 ? 189.464 174.196 160.753 1.00 53.82 30 GLY B N 1
ATOM 6799 C CA . GLY B 1 30 ? 189.431 174.949 161.988 1.00 49.17 30 GLY B CA 1
ATOM 6800 C C . GLY B 1 30 ? 190.364 174.361 163.032 1.00 54.79 30 GLY B C 1
ATOM 6801 O O . GLY B 1 30 ? 190.649 173.157 163.047 1.00 62.98 30 GLY B O 1
ATOM 6802 N N . THR B 1 31 ? 190.849 175.223 163.917 1.00 69.74 31 THR B N 1
ATOM 6803 C CA . THR B 1 31 ? 191.794 174.814 164.947 1.00 64.19 31 THR B CA 1
ATOM 6804 C C . THR B 1 31 ? 191.338 175.128 166.363 1.00 65.98 31 THR B C 1
ATOM 6805 O O . THR B 1 31 ? 191.499 174.289 167.249 1.00 68.59 31 THR B O 1
ATOM 6809 N N . GLU B 1 32 ? 190.775 176.311 166.613 1.00 69.18 32 GLU B N 1
ATOM 6810 C CA . GLU B 1 32 ? 190.457 176.709 167.981 1.00 67.95 32 GLU B CA 1
ATOM 6811 C C . GLU B 1 32 ? 188.962 176.852 168.234 1.00 70.37 32 GLU B C 1
ATOM 6812 O O . GLU B 1 32 ? 188.430 176.167 169.112 1.00 72.12 32 GLU B O 1
ATOM 6818 N N . ASN B 1 33 ? 188.266 177.713 167.500 1.00 62.59 33 ASN B N 1
ATOM 6819 C CA . ASN B 1 33 ? 186.873 178.022 167.808 1.00 59.43 33 ASN B CA 1
ATOM 6820 C C . ASN B 1 33 ? 185.914 177.769 166.658 1.00 60.52 33 ASN B C 1
ATOM 6821 O O . ASN B 1 33 ? 184.895 177.104 166.849 1.00 70.52 33 ASN B O 1
ATOM 6826 N N . PHE B 1 34 ? 186.205 178.292 165.472 1.00 59.03 34 PHE B N 1
ATOM 6827 C CA . PHE B 1 34 ? 185.361 178.102 164.301 1.00 54.24 34 PHE B CA 1
ATOM 6828 C C . PHE B 1 34 ? 185.710 176.769 163.655 1.00 52.60 34 PHE B C 1
ATOM 6829 O O . PHE B 1 34 ? 186.882 176.499 163.379 1.00 56.08 34 PHE B O 1
ATOM 6837 N N . PHE B 1 35 ? 184.700 175.932 163.423 1.00 57.99 35 PHE B N 1
ATOM 6838 C CA . PHE B 1 35 ? 184.929 174.607 162.870 1.00 56.68 35 PHE B CA 1
ATOM 6839 C C . PHE B 1 35 ? 183.979 174.344 161.712 1.00 56.22 35 PHE B C 1
ATOM 6840 O O . PHE B 1 35 ? 182.849 174.836 161.688 1.00 56.83 35 PHE B O 1
ATOM 6848 N N . SER B 1 36 ? 184.464 173.567 160.747 1.00 56.00 36 SER B N 1
ATOM 6849 C CA . SER B 1 36 ? 183.712 173.232 159.548 1.00 50.61 36 SER B CA 1
ATOM 6850 C C . SER B 1 36 ? 183.910 171.765 159.202 1.00 52.59 36 SER B C 1
ATOM 6851 O O . SER B 1 36 ? 185.012 171.230 159.334 1.00 63.53 36 SER B O 1
ATOM 6854 N N . LEU B 1 37 ? 182.835 171.127 158.757 1.00 55.34 37 LEU B N 1
ATOM 6855 C CA . LEU B 1 37 ? 182.868 169.805 158.149 1.00 56.56 37 LEU B CA 1
ATOM 6856 C C . LEU B 1 37 ? 182.560 169.989 156.673 1.00 49.13 37 LEU B C 1
ATOM 6857 O O . LEU B 1 37 ? 181.532 170.587 156.329 1.00 61.54 37 LEU B O 1
ATOM 6862 N N . ILE B 1 38 ? 183.443 169.493 155.806 1.00 52.39 38 ILE B N 1
ATOM 6863 C CA . ILE B 1 38 ? 183.291 169.664 154.365 1.00 58.19 38 ILE B CA 1
ATOM 6864 C C . ILE B 1 38 ? 183.520 168.327 153.671 1.00 55.15 38 ILE B C 1
ATOM 6865 O O . ILE B 1 38 ? 184.525 167.657 153.919 1.00 56.44 38 ILE B O 1
ATOM 6870 N N . SER B 1 39 ? 182.593 167.940 152.800 1.00 49.40 39 SER B N 1
ATOM 6871 C CA . SER B 1 39 ? 182.728 166.696 152.062 1.00 48.85 39 SER B CA 1
ATOM 6872 C C . SER B 1 39 ? 183.435 166.946 150.730 1.00 61.44 39 SER B C 1
ATOM 6873 O O . SER B 1 39 ? 183.769 168.078 150.375 1.00 58.86 39 SER B O 1
ATOM 6876 N N . ASN B 1 40 ? 183.673 165.867 149.982 1.00 55.73 40 ASN B N 1
ATOM 6877 C CA . ASN B 1 40 ? 184.361 165.977 148.701 1.00 43.85 40 ASN B CA 1
ATOM 6878 C C . ASN B 1 40 ? 183.517 166.660 147.631 1.00 50.80 40 ASN B C 1
ATOM 6879 O O . ASN B 1 40 ? 184.055 167.012 146.578 1.00 57.93 40 ASN B O 1
ATOM 6884 N N . THR B 1 41 ? 182.220 166.851 147.868 1.00 54.33 41 THR B N 1
ATOM 6885 C CA . THR B 1 41 ? 181.365 167.635 146.987 1.00 55.86 41 THR B CA 1
ATOM 6886 C C . THR B 1 41 ? 180.956 168.960 147.622 1.00 58.43 41 THR B C 1
ATOM 6887 O O . THR B 1 41 ? 179.942 169.544 147.228 1.00 59.72 41 THR B O 1
ATOM 6891 N N . ALA B 1 42 ? 181.730 169.435 148.601 1.00 59.63 42 ALA B N 1
ATOM 6892 C CA . ALA B 1 42 ? 181.505 170.683 149.329 1.00 56.67 42 ALA B CA 1
ATOM 6893 C C . ALA B 1 42 ? 180.254 170.651 150.198 1.00 54.22 42 ALA B C 1
ATOM 6894 O O . ALA B 1 42 ? 179.710 171.705 150.535 1.00 63.98 42 ALA B O 1
ATOM 6896 N N . GLY B 1 43 ? 179.779 169.463 150.570 1.00 51.78 43 GLY B N 1
ATOM 6897 C CA . GLY B 1 43 ? 178.711 169.371 151.539 1.00 49.71 43 GLY B CA 1
ATOM 6898 C C . GLY B 1 43 ? 179.226 169.406 152.966 1.00 57.89 43 GLY B C 1
ATOM 6899 O O . GLY B 1 43 ? 180.378 169.087 153.249 1.00 60.17 43 GLY B O 1
ATOM 6900 N N . GLY B 1 44 ? 178.351 169.807 153.884 1.00 53.10 44 GLY B N 1
ATOM 6901 C CA . GLY B 1 44 ? 178.705 169.888 155.282 1.00 52.20 44 GLY B CA 1
ATOM 6902 C C . GLY B 1 44 ? 178.166 171.155 155.899 1.00 54.57 44 GLY B C 1
ATOM 6903 O O . GLY B 1 44 ? 177.201 171.748 155.405 1.00 65.15 44 GLY B O 1
ATOM 6904 N N . TYR B 1 45 ? 178.806 171.586 156.983 1.00 52.56 45 TYR B N 1
ATOM 6905 C CA . TYR B 1 45 ? 178.304 172.739 157.727 1.00 51.71 45 TYR B CA 1
ATOM 6906 C C . TYR B 1 45 ? 179.368 173.228 158.700 1.00 52.05 45 TYR B C 1
ATOM 6907 O O . TYR B 1 45 ? 180.365 172.553 158.954 1.00 55.80 45 TYR B O 1
ATOM 6916 N N . SER B 1 46 ? 179.119 174.405 159.270 1.00 59.38 46 SER B N 1
ATOM 6917 C CA . SER B 1 46 ? 180.054 175.059 160.173 1.00 53.79 46 SER B CA 1
ATOM 6918 C C . SER B 1 46 ? 179.362 175.408 161.484 1.00 55.94 46 SER B C 1
ATOM 6919 O O . SER B 1 46 ? 178.137 175.515 161.558 1.00 56.19 46 SER B O 1
ATOM 6922 N N . PHE B 1 47 ? 180.175 175.588 162.522 1.00 57.86 47 PHE B N 1
ATOM 6923 C CA . PHE B 1 47 ? 179.679 176.017 163.823 1.00 54.44 47 PHE B CA 1
ATOM 6924 C C . PHE B 1 47 ? 180.802 176.716 164.579 1.00 58.96 47 PHE B C 1
ATOM 6925 O O . PHE B 1 47 ? 181.964 176.712 164.161 1.00 60.21 47 PHE B O 1
ATOM 6933 N N . TYR B 1 48 ? 180.431 177.334 165.698 1.00 62.35 48 TYR B N 1
ATOM 6934 C CA . TYR B 1 48 ? 181.354 178.081 166.550 1.00 57.99 48 TYR B CA 1
ATOM 6935 C C . TYR B 1 48 ? 181.408 177.403 167.916 1.00 58.99 48 TYR B C 1
ATOM 6936 O O . TYR B 1 48 ? 180.564 177.654 168.778 1.00 69.83 48 TYR B O 1
ATOM 6945 N N . ARG B 1 49 ? 182.380 176.504 168.081 1.00 68.68 49 ARG B N 1
ATOM 6946 C CA . ARG B 1 49 ? 182.738 175.885 169.356 1.00 68.27 49 ARG B CA 1
ATOM 6947 C C . ARG B 1 49 ? 181.696 174.891 169.851 1.00 64.57 49 ARG B C 1
ATOM 6948 O O . ARG B 1 49 ? 181.960 174.137 170.790 1.00 76.33 49 ARG B O 1
ATOM 6956 N N . ASP B 1 50 ? 180.529 174.846 169.215 1.00 73.10 50 ASP B N 1
ATOM 6957 C CA . ASP B 1 50 ? 179.426 174.045 169.740 1.00 64.90 50 ASP B CA 1
ATOM 6958 C C . ASP B 1 50 ? 178.486 173.717 168.590 1.00 68.51 50 ASP B C 1
ATOM 6959 O O . ASP B 1 50 ? 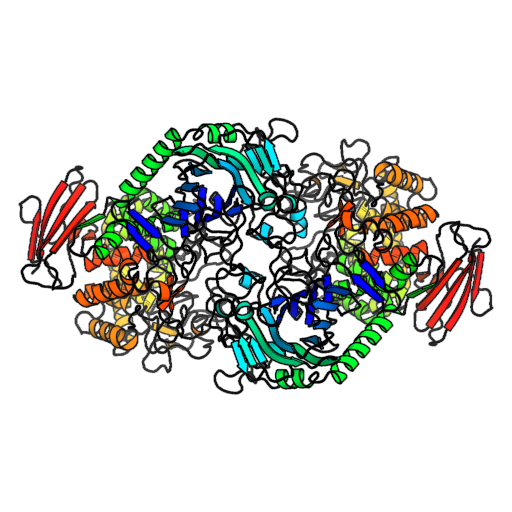177.722 174.582 168.152 1.00 71.34 50 ASP B O 1
ATOM 6964 N N . ALA B 1 51 ? 178.542 172.474 168.109 1.00 60.31 51 ALA B N 1
ATOM 6965 C CA . ALA B 1 51 ? 177.642 172.048 167.047 1.00 59.82 51 ALA B CA 1
ATOM 6966 C C . ALA B 1 51 ? 176.194 171.989 167.510 1.00 57.41 51 ALA B C 1
ATOM 6967 O O . ALA B 1 51 ? 175.287 171.990 166.673 1.00 64.95 51 ALA B O 1
ATOM 6969 N N . ARG B 1 52 ? 175.959 171.946 168.820 1.00 66.34 52 ARG B N 1
ATOM 6970 C CA . ARG B 1 52 ? 174.612 171.877 169.367 1.00 65.23 52 ARG B CA 1
ATOM 6971 C C . ARG B 1 52 ? 174.000 173.255 169.592 1.00 64.72 52 ARG B C 1
ATOM 6972 O O . ARG B 1 52 ? 172.812 173.453 169.320 1.00 66.52 52 ARG B O 1
ATOM 6980 N N . LEU B 1 53 ? 174.786 174.219 170.069 1.00 59.64 53 LEU B N 1
ATOM 6981 C CA . LEU B 1 53 ? 174.249 175.505 170.485 1.00 58.73 53 LEU B CA 1
ATOM 6982 C C . LEU B 1 53 ? 174.747 176.691 169.670 1.00 58.67 53 LEU B C 1
ATOM 6983 O O . LEU B 1 53 ? 174.291 177.813 169.913 1.00 64.05 53 LEU B O 1
ATOM 6988 N N . ARG B 1 54 ? 175.668 176.494 168.729 1.00 60.21 54 ARG B N 1
ATOM 6989 C CA . ARG B 1 54 ? 176.139 177.590 167.885 1.00 58.76 54 ARG B CA 1
ATOM 6990 C C . ARG B 1 54 ? 176.311 177.133 166.444 1.00 56.66 54 ARG B C 1
ATOM 6991 O O . ARG B 1 54 ? 177.303 177.464 165.788 1.00 63.72 54 ARG B O 1
ATOM 6999 N N . ARG B 1 55 ? 175.355 176.367 165.928 1.00 59.11 55 ARG B N 1
ATOM 7000 C CA . ARG B 1 55 ? 175.429 175.934 164.539 1.00 57.64 55 ARG B CA 1
ATOM 7001 C C . ARG B 1 55 ? 175.094 177.094 163.611 1.00 53.39 55 ARG B C 1
ATOM 7002 O O . ARG B 1 55 ? 174.085 177.779 163.794 1.00 58.16 55 ARG B O 1
ATOM 7010 N N . ILE B 1 56 ? 175.942 177.312 162.611 1.00 55.17 56 ILE B N 1
ATOM 7011 C CA . ILE B 1 56 ? 175.763 178.441 161.705 1.00 55.30 56 ILE B CA 1
ATOM 7012 C C . ILE B 1 56 ? 174.984 178.041 160.458 1.00 59.61 56 ILE B C 1
ATOM 7013 O O . ILE B 1 56 ? 174.078 178.759 160.031 1.00 61.42 56 ILE B O 1
ATOM 7018 N N . THR B 1 57 ? 175.304 176.898 159.862 1.00 54.90 57 THR B N 1
ATOM 7019 C CA . THR B 1 57 ? 174.662 176.458 158.634 1.00 55.31 57 THR B CA 1
ATOM 7020 C C . THR B 1 57 ? 173.906 175.157 158.869 1.00 57.01 57 THR B C 1
ATOM 7021 O O . THR B 1 57 ? 174.278 174.347 159.722 1.00 59.64 57 THR B O 1
ATOM 7025 N N . ARG B 1 58 ? 172.836 174.969 158.101 1.00 53.92 58 ARG B N 1
ATOM 7026 C CA . ARG B 1 58 ? 171.953 173.821 158.254 1.00 59.23 58 ARG B CA 1
ATOM 7027 C C . ARG B 1 58 ? 172.461 172.641 157.434 1.00 56.61 58 ARG B C 1
ATOM 7028 O O . ARG B 1 58 ? 172.841 172.802 156.270 1.00 66.05 58 ARG B O 1
ATOM 7036 N N . TYR B 1 59 ? 172.464 171.460 158.045 1.00 57.62 59 TYR B N 1
ATOM 7037 C CA . TYR B 1 59 ? 172.810 170.222 157.363 1.00 57.20 59 TYR B CA 1
ATOM 7038 C C . TYR B 1 59 ? 171.833 169.135 157.782 1.00 50.65 59 TYR B C 1
ATOM 7039 O O . TYR B 1 59 ? 171.469 169.039 158.956 1.00 64.32 59 TYR B O 1
ATOM 7048 N N . ARG B 1 60 ? 171.414 168.318 156.821 1.00 54.35 60 ARG B N 1
ATOM 7049 C CA . ARG B 1 60 ? 170.454 167.248 157.058 1.00 55.77 60 ARG B CA 1
ATOM 7050 C C . ARG B 1 60 ? 171.173 165.908 157.015 1.00 55.59 60 ARG B C 1
ATOM 7051 O O . ARG B 1 60 ? 171.810 165.573 156.012 1.00 64.17 60 ARG B O 1
ATOM 7059 N N . TYR B 1 61 ? 171.064 165.148 158.098 1.00 61.13 61 TYR B N 1
ATOM 7060 C CA . TYR B 1 61 ? 171.672 163.831 158.195 1.00 58.93 61 TYR B CA 1
ATOM 7061 C C . TYR B 1 61 ? 170.742 162.773 157.618 1.00 57.93 61 TYR B C 1
ATOM 7062 O O . TYR B 1 61 ? 169.517 162.889 157.700 1.00 65.72 61 TYR B O 1
ATOM 7071 N N . ASN B 1 62 ? 171.342 161.732 157.037 1.00 57.36 62 ASN B N 1
ATOM 7072 C CA . ASN B 1 62 ? 170.600 160.593 156.492 1.00 61.05 62 ASN B CA 1
ATOM 7073 C C . ASN B 1 62 ? 169.572 161.045 155.455 1.00 63.08 62 ASN B C 1
ATOM 7074 O O . ASN B 1 62 ? 168.442 160.557 155.417 1.00 65.61 62 ASN B O 1
ATOM 7079 N N . ASN B 1 63 ? 169.970 161.985 154.607 1.00 57.48 63 ASN B N 1
ATOM 7080 C CA . ASN B 1 63 ? 169.074 162.601 153.642 1.00 53.71 63 ASN B CA 1
ATOM 7081 C C . ASN B 1 63 ? 169.003 161.789 152.352 1.00 57.38 63 ASN B C 1
ATOM 7082 O O . ASN B 1 63 ? 169.876 160.974 152.047 1.00 59.75 63 ASN B O 1
ATOM 7087 N N . VAL B 1 64 ? 167.933 162.019 151.598 1.00 59.46 64 VAL B N 1
ATOM 7088 C CA . VAL B 1 64 ? 167.749 161.433 150.272 1.00 57.47 64 VAL B CA 1
ATOM 7089 C C . VAL B 1 64 ? 167.614 162.568 149.263 1.00 52.51 64 VAL B C 1
ATOM 7090 O O . VAL B 1 64 ? 166.591 163.266 149.260 1.00 70.39 64 VAL B O 1
ATOM 7094 N N . PRO B 1 65 ? 168.609 162.806 148.399 1.00 57.99 65 PRO B N 1
ATOM 7095 C CA . PRO B 1 65 ? 169.897 162.108 148.267 1.00 55.69 65 PRO B CA 1
ATOM 7096 C C . PRO B 1 65 ? 170.861 162.448 149.397 1.00 56.89 65 PRO B C 1
ATOM 7097 O O . PRO B 1 65 ? 170.688 163.438 150.099 1.00 62.01 65 PRO B O 1
ATOM 7101 N N . ILE B 1 66 ? 171.894 161.627 149.583 1.00 59.00 66 ILE B N 1
ATOM 7102 C CA . ILE B 1 66 ? 172.827 161.827 150.682 1.00 56.36 66 ILE B CA 1
ATOM 7103 C C . ILE B 1 66 ? 173.626 163.108 150.471 1.00 64.43 66 ILE B C 1
ATOM 7104 O O . ILE B 1 66 ? 173.891 163.529 149.336 1.00 67.05 66 ILE B O 1
ATOM 7109 N N . ASP B 1 67 ? 173.992 163.748 151.583 1.00 59.71 67 ASP B N 1
ATOM 7110 C CA . ASP B 1 67 ? 174.930 164.870 151.598 1.00 56.78 67 ASP B CA 1
ATOM 7111 C C . ASP B 1 67 ? 174.441 166.018 150.710 1.00 59.76 67 ASP B C 1
ATOM 7112 O O . ASP B 1 67 ? 175.116 166.457 149.778 1.00 61.22 67 ASP B O 1
ATOM 7117 N N . MET B 1 68 ? 173.245 166.504 151.023 1.00 69.03 68 MET B N 1
ATOM 7118 C CA . MET B 1 68 ? 172.628 167.612 150.306 1.00 65.05 68 MET B CA 1
ATOM 7119 C C . MET B 1 68 ? 172.637 168.839 151.206 1.00 66.61 68 MET B C 1
ATOM 7120 O O . MET B 1 68 ? 172.101 168.801 152.318 1.00 77.41 68 MET B O 1
ATOM 7125 N N . GLY B 1 69 ? 173.236 169.920 150.723 1.00 65.25 69 GLY B N 1
ATOM 7126 C CA . GLY B 1 69 ? 173.384 171.117 151.523 1.00 62.28 69 GLY B CA 1
ATOM 7127 C C . GLY B 1 69 ? 174.830 171.403 151.863 1.00 63.51 69 GLY B C 1
ATOM 7128 O O . GLY B 1 69 ? 175.559 170.515 152.311 1.00 70.17 69 GLY B O 1
ATOM 7129 N N . GLY B 1 70 ? 175.255 172.639 151.649 1.00 59.41 70 GLY B N 1
ATOM 7130 C CA . GLY B 1 70 ? 176.631 173.016 151.901 1.00 56.42 70 GLY B CA 1
ATOM 7131 C C . GLY B 1 70 ? 176.943 174.330 151.210 1.00 60.41 70 GLY B C 1
ATOM 7132 O O . GLY B 1 70 ? 176.052 175.131 150.943 1.00 66.03 70 GLY B O 1
ATOM 7133 N N . ARG B 1 71 ? 178.228 174.527 150.939 1.00 60.42 71 ARG B N 1
ATOM 7134 C CA . ARG B 1 71 ? 178.696 175.700 150.207 1.00 53.69 71 ARG B CA 1
ATOM 7135 C C . ARG B 1 71 ? 178.572 175.396 148.723 1.00 57.12 71 ARG B C 1
ATOM 7136 O O . ARG B 1 71 ? 179.448 174.764 148.131 1.00 60.68 71 ARG B O 1
ATOM 7144 N N . TYR B 1 72 ? 177.483 175.847 148.113 1.00 57.12 72 TYR B N 1
ATOM 7145 C CA . TYR B 1 72 ? 177.142 175.464 146.751 1.00 55.85 72 TYR B CA 1
ATOM 7146 C C . TYR B 1 72 ? 177.395 176.632 145.810 1.00 57.76 72 TYR B C 1
ATOM 7147 O O . TYR B 1 72 ? 176.858 177.725 146.011 1.00 68.58 72 TYR B O 1
ATOM 7156 N N . PHE B 1 73 ? 178.204 176.396 144.785 1.00 58.96 73 PHE B N 1
ATOM 7157 C CA . PHE B 1 73 ? 178.478 177.382 143.752 1.00 54.91 73 PHE B CA 1
ATOM 7158 C C . PHE B 1 73 ? 177.876 176.904 142.439 1.00 55.51 73 PHE B C 1
ATOM 7159 O O . PHE B 1 73 ? 178.128 175.776 142.009 1.00 61.92 73 PHE B O 1
ATOM 7167 N N . TYR B 1 74 ? 177.077 177.760 141.816 1.00 57.75 74 TYR B N 1
ATOM 7168 C CA . TYR B 1 74 ? 176.419 177.460 140.552 1.00 47.59 74 TYR B CA 1
ATOM 7169 C C . TYR B 1 74 ? 177.035 178.319 139.458 1.00 51.21 74 TYR B C 1
ATOM 7170 O O . TYR B 1 74 ? 177.050 179.549 139.565 1.00 55.82 74 TYR B O 1
ATOM 7179 N N . ILE B 1 75 ? 177.537 177.674 138.414 1.00 55.83 75 ILE B N 1
ATOM 7180 C CA . ILE B 1 75 ? 177.984 178.363 137.212 1.00 55.40 75 ILE B CA 1
ATOM 7181 C C . ILE B 1 75 ? 176.862 178.265 136.191 1.00 55.08 75 ILE B C 1
ATOM 7182 O O . ILE B 1 75 ? 176.439 177.160 135.830 1.00 61.79 75 ILE B O 1
ATOM 7187 N N . TYR B 1 76 ? 176.369 179.419 135.747 1.00 55.13 76 TYR B N 1
ATOM 7188 C CA . TYR B 1 76 ? 175.305 179.518 134.760 1.00 53.42 76 TYR B CA 1
ATOM 7189 C C . TYR B 1 76 ? 175.902 180.064 133.471 1.00 57.93 76 TYR B C 1
ATOM 7190 O O . TYR B 1 76 ? 176.476 181.157 133.463 1.00 59.77 76 TYR B O 1
ATOM 7199 N N . ASP B 1 77 ? 175.754 179.304 132.389 1.00 66.19 77 ASP B N 1
ATOM 7200 C CA . ASP B 1 77 ? 176.342 179.621 131.090 1.00 62.44 77 ASP B CA 1
ATOM 7201 C C . ASP B 1 77 ? 175.275 179.378 130.026 1.00 67.68 77 ASP B C 1
ATOM 7202 O O . ASP B 1 77 ? 175.017 178.230 129.649 1.00 74.91 77 ASP B O 1
ATOM 7207 N N . ASN B 1 78 ? 174.643 180.462 129.572 1.00 66.67 78 ASN B N 1
ATOM 7208 C CA . ASN B 1 78 ? 173.735 180.444 128.422 1.00 71.44 78 ASN B CA 1
ATOM 7209 C C . ASN B 1 78 ? 172.653 179.375 128.558 1.00 72.29 78 ASN B C 1
ATOM 7210 O O . ASN B 1 78 ? 172.352 178.641 127.616 1.00 74.64 78 ASN B O 1
ATOM 7215 N N . GLY B 1 79 ? 172.062 179.284 129.744 1.00 68.05 79 GLY B N 1
ATOM 7216 C CA . GLY B 1 79 ? 171.009 178.317 129.974 1.00 59.52 79 GLY B CA 1
ATOM 7217 C C . GLY B 1 79 ? 171.471 177.100 130.745 1.00 62.02 79 GLY B C 1
ATOM 7218 O O . GLY B 1 79 ? 170.737 176.584 131.591 1.00 67.40 79 GLY B O 1
ATOM 7219 N N . ASP B 1 80 ? 172.679 176.624 130.457 1.00 62.17 80 ASP B N 1
ATOM 7220 C CA . ASP B 1 80 ? 173.229 175.505 131.207 1.00 64.50 80 ASP B CA 1
ATOM 7221 C C . ASP B 1 80 ? 173.675 175.973 132.588 1.00 64.30 80 ASP B C 1
ATOM 7222 O O . ASP B 1 80 ? 173.963 177.149 132.800 1.00 64.12 80 ASP B O 1
ATOM 7227 N N . PHE B 1 81 ? 173.708 175.049 133.543 1.00 56.02 81 PHE B N 1
ATOM 7228 C CA . PHE B 1 81 ? 174.270 175.371 134.846 1.00 52.29 81 PHE B CA 1
ATOM 7229 C C . PHE B 1 81 ? 174.843 174.110 135.472 1.00 54.91 81 PHE B C 1
ATOM 7230 O O . PHE B 1 81 ? 174.355 173.003 135.237 1.00 61.28 81 PHE B O 1
ATOM 7238 N N . TRP B 1 82 ? 175.891 174.296 136.269 1.00 56.87 82 TRP B N 1
ATOM 7239 C CA . TRP B 1 82 ? 176.584 173.174 136.891 1.00 52.19 82 TRP B CA 1
ATOM 7240 C C . TRP B 1 82 ? 177.243 173.635 138.185 1.00 54.12 82 TRP B C 1
ATOM 7241 O O . TRP B 1 82 ? 177.168 174.806 138.565 1.00 58.13 82 TRP B O 1
ATOM 7252 N N . SER B 1 83 ? 177.892 172.692 138.867 1.00 60.73 83 SER B N 1
ATOM 7253 C CA . SER B 1 83 ? 178.593 172.942 140.114 1.00 53.42 83 SER B CA 1
ATOM 7254 C C . SER B 1 83 ? 180.002 172.367 140.049 1.00 57.30 83 SER B C 1
ATOM 7255 O O . SER B 1 83 ? 180.205 171.280 139.497 1.00 58.43 83 SER B O 1
ATOM 7258 N N . PRO B 1 84 ? 180.993 173.076 140.598 1.00 60.74 84 PRO B N 1
ATOM 7259 C CA . PRO B 1 84 ? 182.371 172.555 140.570 1.00 59.17 84 PRO B CA 1
ATOM 7260 C C . PRO B 1 84 ? 182.549 171.260 141.341 1.00 56.75 84 PRO B C 1
ATOM 7261 O O . PRO B 1 84 ? 183.412 170.450 140.983 1.00 65.44 84 PRO B O 1
ATOM 7265 N N . GLY B 1 85 ? 181.773 171.044 142.396 1.00 52.16 85 GLY B N 1
ATOM 7266 C CA . GLY B 1 85 ? 181.818 169.809 143.145 1.00 55.27 85 GLY B CA 1
ATOM 7267 C C . GLY B 1 85 ? 180.954 168.705 142.586 1.00 61.91 85 GLY B C 1
ATOM 7268 O O . GLY B 1 85 ? 180.831 167.655 143.224 1.00 59.35 85 GLY B O 1
ATOM 7269 N N . TRP B 1 86 ? 180.326 168.936 141.428 1.00 58.28 86 TRP B N 1
ATOM 7270 C CA . TRP B 1 86 ? 179.415 168.013 140.756 1.00 47.14 86 TRP B CA 1
ATOM 7271 C C . TRP B 1 86 ? 178.106 167.909 141.528 1.00 57.90 86 TRP B C 1
ATOM 7272 O O . TRP B 1 86 ? 177.129 167.344 141.039 1.00 71.75 86 TRP B O 1
ATOM 7283 N N . SER B 1 87 ? 178.055 168.498 142.712 1.00 66.37 87 SER B N 1
ATOM 7284 C CA . SER B 1 87 ? 176.855 168.468 143.517 1.00 56.34 87 SER B CA 1
ATOM 7285 C C . SER B 1 87 ? 176.459 169.892 143.880 1.00 60.43 87 SER B C 1
ATOM 7286 O O . SER B 1 87 ? 177.326 170.741 144.101 1.00 68.65 87 SER B O 1
ATOM 7289 N N . PRO B 1 88 ? 175.162 170.182 143.963 1.00 61.83 88 PRO B N 1
ATOM 7290 C CA . PRO B 1 88 ? 174.021 169.272 143.825 1.00 57.27 88 PRO B CA 1
ATOM 7291 C C . PRO B 1 88 ? 173.471 169.128 142.406 1.00 55.96 88 PRO B C 1
ATOM 7292 O O . PRO B 1 88 ? 172.512 168.394 142.207 1.00 66.92 88 PRO B O 1
ATOM 7296 N N . VAL B 1 89 ? 174.043 169.802 141.405 1.00 55.88 89 VAL B N 1
ATOM 7297 C CA . VAL B 1 89 ? 173.469 169.769 140.061 1.00 53.29 89 VAL B CA 1
ATOM 7298 C C . VAL B 1 89 ? 173.603 168.380 139.449 1.00 53.94 89 VAL B C 1
ATOM 7299 O O . VAL B 1 89 ? 172.676 167.883 138.797 1.00 58.22 89 VAL B O 1
ATOM 7303 N N . LYS B 1 90 ? 174.755 167.737 139.646 1.00 59.81 90 LYS B N 1
ATOM 7304 C CA . LYS B 1 90 ? 175.015 166.379 139.163 1.00 52.79 90 LYS B CA 1
ATOM 7305 C C . LYS B 1 90 ? 174.932 166.294 137.641 1.00 53.61 90 LYS B C 1
ATOM 7306 O O . LYS B 1 90 ? 174.467 165.303 137.077 1.00 65.64 90 LYS B O 1
ATOM 7312 N N . ARG B 1 91 ? 175.396 167.345 136.975 1.00 61.35 91 ARG B N 1
ATOM 7313 C CA . ARG B 1 91 ? 175.638 167.311 135.542 1.00 58.55 91 ARG B CA 1
ATOM 7314 C C . ARG B 1 91 ? 177.084 166.905 135.290 1.00 62.55 91 ARG B C 1
ATOM 7315 O O . ARG B 1 91 ? 177.984 167.280 136.044 1.00 71.22 91 ARG B O 1
ATOM 7323 N N . GLU B 1 92 ? 177.296 166.127 134.232 1.00 66.88 92 GLU B N 1
ATOM 7324 C CA . GLU B 1 92 ? 178.620 165.583 133.958 1.00 69.87 92 GLU B CA 1
ATOM 7325 C C . GLU B 1 92 ? 179.626 166.695 133.684 1.00 72.80 92 GLU B C 1
ATOM 7326 O O . GLU B 1 92 ? 179.338 167.660 132.972 1.00 73.67 92 GLU B O 1
ATOM 7332 N N . LEU B 1 93 ? 180.817 166.547 134.254 1.00 66.89 93 LEU B N 1
ATOM 7333 C CA . LEU B 1 93 ? 181.892 167.515 134.118 1.00 62.37 93 LEU B CA 1
ATOM 7334 C C . LEU B 1 93 ? 182.978 166.972 133.200 1.00 64.35 93 LEU B C 1
ATOM 7335 O O . LEU B 1 93 ? 183.190 165.760 133.112 1.00 69.66 93 LEU B O 1
ATOM 7340 N N . GLU B 1 94 ? 183.662 167.886 132.507 1.00 67.27 94 GLU B N 1
ATOM 7341 C CA . GLU B 1 94 ? 184.830 167.493 131.726 1.00 64.10 94 GLU B CA 1
ATOM 7342 C C . GLU B 1 94 ? 185.915 166.923 132.628 1.00 70.14 94 GLU B C 1
ATOM 7343 O O . GLU B 1 94 ? 186.543 165.911 132.299 1.00 74.70 94 GLU B O 1
ATOM 7349 N N . SER B 1 95 ? 186.150 167.564 133.769 1.00 63.11 95 SER B N 1
ATOM 7350 C CA . SER B 1 95 ? 187.085 167.061 134.760 1.00 59.66 95 SER B CA 1
ATOM 7351 C C . SER B 1 95 ? 186.579 167.436 136.143 1.00 60.44 95 SER B C 1
ATOM 7352 O O . SER B 1 95 ? 185.972 168.495 136.325 1.00 63.25 95 SER B O 1
ATOM 7355 N N . TYR B 1 96 ? 186.820 166.550 137.104 1.00 56.52 96 TYR B N 1
ATOM 7356 C CA . TYR B 1 96 ? 186.523 166.784 138.507 1.00 50.12 96 TYR B CA 1
ATOM 7357 C C . TYR B 1 96 ? 187.730 166.367 139.330 1.00 53.30 96 TYR B C 1
ATOM 7358 O O . TYR B 1 96 ? 188.417 165.401 138.989 1.00 67.08 96 TYR B O 1
ATOM 7367 N N . GLU B 1 97 ? 187.985 167.092 140.414 1.00 59.48 97 GLU B N 1
ATOM 7368 C CA . GLU B 1 97 ? 189.010 166.672 141.357 1.00 56.50 97 GLU B CA 1
ATOM 7369 C C . GLU B 1 97 ? 188.698 167.259 142.723 1.00 56.67 97 GLU B C 1
ATOM 7370 O O . GLU B 1 97 ? 188.175 168.369 142.831 1.00 67.87 97 GLU B O 1
ATOM 7376 N N . SER B 1 98 ? 189.021 166.498 143.763 1.00 60.73 98 SER B N 1
ATOM 7377 C CA . SER B 1 98 ? 188.931 166.979 145.131 1.00 55.71 98 SER B CA 1
ATOM 7378 C C . SER B 1 98 ? 190.219 166.624 145.855 1.00 52.85 98 SER B C 1
ATOM 7379 O O . SER B 1 98 ? 190.862 165.622 145.549 1.00 61.29 98 SER B O 1
ATOM 7382 N N . ARG B 1 99 ? 190.606 167.464 146.807 1.00 53.84 99 ARG B N 1
ATOM 7383 C CA . ARG B 1 99 ? 191.824 167.249 147.576 1.00 56.38 99 ARG B CA 1
ATOM 7384 C C . ARG B 1 99 ? 191.550 167.584 149.030 1.00 53.50 99 ARG B C 1
ATOM 7385 O O . ARG B 1 99 ? 191.163 168.712 149.346 1.00 63.71 99 ARG B O 1
ATOM 7393 N N . HIS B 1 100 ? 191.741 166.605 149.904 1.00 51.24 100 HIS B N 1
ATOM 7394 C CA . HIS B 1 100 ? 191.643 166.806 151.344 1.00 44.65 100 HIS B CA 1
ATOM 7395 C C . HIS B 1 100 ? 193.058 166.930 151.891 1.00 53.47 100 HIS B C 1
ATOM 7396 O O . HIS B 1 100 ? 193.835 165.971 151.844 1.00 57.82 100 HIS B O 1
ATOM 7403 N N . GLY B 1 101 ? 193.398 168.122 152.379 1.00 54.23 101 GLY B N 1
ATOM 7404 C CA . GLY B 1 101 ? 194.693 168.371 152.976 1.00 50.98 101 GLY B CA 1
ATOM 7405 C C . GLY B 1 101 ? 194.625 168.495 154.483 1.00 50.49 101 GLY B C 1
ATOM 7406 O O . GLY B 1 101 ? 193.740 167.917 155.119 1.00 63.17 101 GLY B O 1
ATOM 7407 N N . LEU B 1 102 ? 195.550 169.248 155.070 1.00 53.10 102 LEU B N 1
ATOM 7408 C CA . LEU B 1 102 ? 195.613 169.426 156.521 1.00 50.76 102 LEU B CA 1
ATOM 7409 C C . LEU B 1 102 ? 194.960 170.762 156.857 1.00 57.47 102 LEU B C 1
ATOM 7410 O O . LEU B 1 102 ? 195.603 171.810 156.846 1.00 57.97 102 LEU B O 1
ATOM 7415 N N . GLY B 1 103 ? 193.667 170.715 157.158 1.00 54.90 103 GLY B N 1
ATOM 7416 C CA . GLY B 1 103 ? 192.911 171.906 157.474 1.00 47.08 103 GLY B CA 1
ATOM 7417 C C . GLY B 1 103 ? 192.316 172.636 156.293 1.00 54.99 103 GLY B C 1
ATOM 7418 O O . GLY B 1 103 ? 191.743 173.714 156.483 1.00 61.35 103 GLY B O 1
ATOM 7419 N N . TYR B 1 104 ? 192.425 172.092 155.083 1.00 54.57 104 TYR B N 1
ATOM 7420 C CA . TYR B 1 104 ? 191.872 172.747 153.908 1.00 52.57 104 TYR B CA 1
ATOM 7421 C C . TYR B 1 104 ? 191.338 171.698 152.946 1.00 56.99 104 TYR B C 1
ATOM 7422 O O . TYR B 1 104 ? 191.730 170.529 152.988 1.00 57.36 104 TYR B O 1
ATOM 7431 N N . THR B 1 105 ? 190.432 172.134 152.073 1.00 52.62 105 THR B N 1
ATOM 7432 C CA . THR B 1 105 ? 189.858 171.268 151.051 1.00 52.30 105 THR B CA 1
ATOM 7433 C C . THR B 1 105 ? 189.795 172.019 149.729 1.00 52.48 105 THR B C 1
ATOM 7434 O O . THR B 1 105 ? 189.320 173.155 149.680 1.00 55.08 105 THR B O 1
ATOM 7438 N N . LYS B 1 106 ? 190.263 171.383 148.662 1.00 57.26 106 LYS B N 1
ATOM 7439 C CA . LYS B 1 106 ? 190.222 171.956 147.324 1.00 54.80 106 LYS B CA 1
ATOM 7440 C C . LYS B 1 106 ? 189.255 171.167 146.454 1.00 55.04 106 LYS B C 1
ATOM 7441 O O . LYS B 1 106 ? 189.240 169.937 146.492 1.00 67.24 106 LYS B O 1
ATOM 7447 N N . ILE B 1 107 ? 188.436 171.873 145.682 1.00 51.31 107 ILE B N 1
ATOM 7448 C CA . ILE B 1 107 ? 187.494 171.245 144.763 1.00 56.05 107 ILE B CA 1
ATOM 7449 C C . ILE B 1 107 ? 187.589 171.958 143.422 1.00 56.24 107 ILE B C 1
ATOM 7450 O O . ILE B 1 107 ? 187.407 173.178 143.352 1.00 63.59 107 ILE B O 1
ATOM 7455 N N . ALA B 1 108 ? 187.869 171.203 142.363 1.00 59.70 108 ALA B N 1
ATOM 7456 C CA . ALA B 1 108 ? 187.995 171.752 141.021 1.00 56.81 108 ALA B CA 1
ATOM 7457 C C . ALA B 1 108 ? 187.052 171.024 140.076 1.00 56.02 108 ALA B C 1
ATOM 7458 O O . ALA B 1 108 ? 186.934 169.796 140.125 1.00 64.14 108 ALA B O 1
ATOM 7460 N N . GLY B 1 109 ? 186.385 171.790 139.217 1.00 56.82 109 GLY B N 1
ATOM 7461 C CA . GLY B 1 109 ? 185.483 171.222 138.233 1.00 54.50 109 GLY B CA 1
ATOM 7462 C C . GLY B 1 109 ? 185.442 172.006 136.937 1.00 55.60 109 GLY B C 1
ATOM 7463 O O . GLY B 1 109 ? 185.478 173.238 136.951 1.00 60.85 109 GLY B O 1
ATOM 7464 N N . LYS B 1 110 ? 185.356 171.310 135.806 1.00 63.84 110 LYS B N 1
ATOM 7465 C CA . LYS B 1 110 ? 185.358 171.963 134.504 1.00 61.13 110 LYS B CA 1
ATOM 7466 C C . LYS B 1 110 ? 184.156 171.523 133.682 1.00 62.24 110 LYS B C 1
ATOM 7467 O O . LYS B 1 110 ? 183.789 170.345 133.682 1.00 67.19 110 LYS B O 1
ATOM 7473 N N . ARG B 1 111 ? 183.549 172.478 132.979 1.00 61.75 111 ARG B N 1
ATOM 7474 C CA . ARG B 1 111 ? 182.454 172.182 132.066 1.00 60.36 111 ARG B CA 1
ATOM 7475 C C . ARG B 1 111 ? 182.359 173.283 131.019 1.00 61.36 111 ARG B C 1
ATOM 7476 O O . ARG B 1 111 ? 182.467 174.468 131.345 1.00 66.22 111 ARG B O 1
ATOM 7484 N N . ASN B 1 112 ? 182.161 172.874 129.763 1.00 67.73 112 ASN B N 1
ATOM 7485 C CA . ASN B 1 112 ? 181.994 173.790 128.629 1.00 63.15 112 ASN B CA 1
ATOM 7486 C C . ASN B 1 112 ? 183.138 174.796 128.540 1.00 66.60 112 ASN B C 1
ATOM 7487 O O . ASN B 1 112 ? 182.936 175.975 128.243 1.00 68.62 112 ASN B O 1
ATOM 7492 N N . GLY B 1 113 ? 184.355 174.327 128.802 1.00 69.64 113 GLY B N 1
ATOM 7493 C CA . GLY B 1 113 ? 185.514 175.190 128.715 1.00 62.57 113 GLY B CA 1
ATOM 7494 C C . GLY B 1 113 ? 185.679 176.171 129.852 1.00 64.94 113 GLY B C 1
ATOM 7495 O O . GLY B 1 113 ? 186.564 177.027 129.785 1.00 72.22 113 GLY B O 1
ATOM 7496 N N . ILE B 1 114 ? 184.858 176.079 130.894 1.00 63.46 114 ILE B N 1
ATOM 7497 C CA . ILE B 1 114 ? 184.956 176.946 132.062 1.00 60.64 114 ILE B CA 1
ATOM 7498 C C . ILE B 1 114 ? 185.379 176.092 133.247 1.00 65.47 114 ILE B C 1
ATOM 7499 O O . ILE B 1 114 ? 184.750 175.068 133.536 1.00 70.89 114 ILE B O 1
ATOM 7504 N N . LYS B 1 115 ? 186.447 176.503 133.923 1.00 63.62 115 LYS B N 1
ATOM 7505 C CA . LYS B 1 115 ? 186.966 175.782 135.075 1.00 61.18 115 LYS B CA 1
ATOM 7506 C C . LYS B 1 115 ? 186.788 176.612 136.339 1.00 58.92 115 LYS B C 1
ATOM 7507 O O . LYS B 1 115 ? 187.042 177.820 136.342 1.00 62.67 115 LYS B O 1
ATOM 7513 N N . ALA B 1 116 ? 186.347 175.958 137.409 1.00 55.19 116 ALA B N 1
ATOM 7514 C CA . ALA B 1 116 ? 186.159 176.590 138.706 1.00 58.61 116 ALA B CA 1
ATOM 7515 C C . ALA B 1 116 ? 186.944 175.817 139.754 1.00 57.59 116 ALA B C 1
ATOM 7516 O O . ALA B 1 116 ? 186.764 174.603 139.898 1.00 64.93 116 ALA B O 1
ATOM 7518 N N . GLU B 1 117 ? 187.807 176.520 140.483 1.00 67.24 117 GLU B N 1
ATOM 7519 C CA . GLU B 1 117 ? 188.601 175.929 141.555 1.00 62.28 117 GLU B CA 1
ATOM 7520 C C . GLU B 1 117 ? 188.324 176.686 142.845 1.00 63.97 117 GLU B C 1
ATOM 7521 O O . GLU B 1 117 ? 188.504 177.904 142.900 1.00 63.57 117 GLU B O 1
ATOM 7527 N N . VAL B 1 118 ? 187.898 175.971 143.882 1.00 55.51 118 VAL B N 1
ATOM 7528 C CA . VAL B 1 118 ? 187.571 176.575 145.168 1.00 52.84 118 VAL B CA 1
ATOM 7529 C C . VAL B 1 118 ? 188.424 175.928 146.249 1.00 55.95 118 VAL B C 1
ATOM 7530 O O . VAL B 1 118 ? 188.511 174.698 146.329 1.00 61.10 118 VAL B O 1
ATOM 7534 N N . THR B 1 119 ? 189.046 176.759 147.077 1.00 55.78 119 THR B N 1
ATOM 7535 C CA . THR B 1 119 ? 189.789 176.320 148.251 1.00 52.21 119 THR B CA 1
ATOM 7536 C C . THR B 1 119 ? 189.055 176.796 149.497 1.00 51.68 119 THR B C 1
ATOM 7537 O O . THR B 1 119 ? 188.813 177.995 149.653 1.00 62.23 119 THR B O 1
ATOM 7541 N N . PHE B 1 120 ? 188.703 175.861 150.374 1.00 51.42 120 PHE B N 1
ATOM 7542 C CA . PHE B 1 120 ? 188.037 176.147 151.637 1.00 50.70 120 PHE B CA 1
ATOM 7543 C C . PHE B 1 120 ? 189.016 175.913 152.775 1.00 48.30 120 PHE B C 1
ATOM 7544 O O . PHE B 1 120 ? 189.637 174.847 152.847 1.00 55.75 120 PHE B O 1
ATOM 7552 N N . PHE B 1 121 ? 189.147 176.897 153.664 1.00 54.08 121 PHE B N 1
ATOM 7553 C CA . PHE B 1 121 ? 189.925 176.682 154.880 1.00 49.77 121 PHE B CA 1
ATOM 7554 C C . PHE B 1 121 ? 189.546 177.722 155.923 1.00 48.92 121 PHE B C 1
ATOM 7555 O O . PHE B 1 121 ? 189.010 178.784 155.604 1.00 59.36 121 PHE B O 1
ATOM 7563 N N . VAL B 1 122 ? 189.840 177.400 157.178 1.00 58.78 122 VAL B N 1
ATOM 7564 C CA . VAL B 1 122 ? 189.638 178.315 158.298 1.00 54.11 122 VAL B CA 1
ATOM 7565 C C . VAL B 1 122 ? 191.006 178.864 158.696 1.00 50.92 122 VAL B C 1
ATOM 7566 O O . VAL B 1 122 ? 191.862 178.088 159.149 1.00 62.74 122 VAL B O 1
ATOM 7570 N N . PRO B 1 123 ? 191.263 180.158 158.530 1.00 53.85 123 PRO B N 1
ATOM 7571 C CA . PRO B 1 123 ? 192.557 180.714 158.937 1.00 53.15 123 PRO B CA 1
ATOM 7572 C C . PRO B 1 123 ? 192.722 180.708 160.449 1.00 56.59 123 PRO B C 1
ATOM 7573 O O . PRO B 1 123 ? 191.755 180.700 161.213 1.00 63.06 123 PRO B O 1
ATOM 7577 N N . LEU B 1 124 ? 193.983 180.706 160.874 1.00 61.26 124 LEU B N 1
ATOM 7578 C CA . LEU B 1 124 ? 194.298 180.750 162.295 1.00 57.02 124 LEU B CA 1
ATOM 7579 C C . LEU B 1 124 ? 193.867 182.080 162.901 1.00 65.08 124 LEU B C 1
ATOM 7580 O O . LEU B 1 124 ? 194.029 183.140 162.290 1.00 64.67 124 LEU B O 1
ATOM 7585 N N . ASN B 1 125 ? 193.319 182.013 164.117 1.00 63.00 125 ASN B N 1
ATOM 7586 C CA . ASN B 1 125 ? 192.847 183.191 164.851 1.00 59.83 125 ASN B CA 1
ATOM 7587 C C . ASN B 1 125 ? 191.788 183.959 164.062 1.00 62.13 125 ASN B C 1
ATOM 7588 O O . ASN B 1 125 ? 191.767 185.191 164.052 1.00 69.47 125 ASN B O 1
ATOM 7593 N N . TYR B 1 126 ? 190.899 183.226 163.398 1.00 56.04 126 TYR B N 1
ATOM 7594 C CA . TYR B 1 126 ? 189.864 183.822 162.564 1.00 53.59 126 TYR B CA 1
ATOM 7595 C C . TYR B 1 126 ? 188.561 183.066 162.770 1.00 54.78 126 TYR B C 1
ATOM 7596 O O . TYR B 1 126 ? 188.536 181.837 162.680 1.00 65.35 126 TYR B O 1
ATOM 7605 N N . ASN B 1 127 ? 187.486 183.799 163.045 1.00 54.07 127 ASN B N 1
ATOM 7606 C CA . ASN B 1 127 ? 186.179 183.191 163.295 1.00 52.21 127 ASN B CA 1
ATOM 7607 C C . ASN B 1 127 ? 185.361 183.118 162.006 1.00 57.40 127 ASN B C 1
ATOM 7608 O O . ASN B 1 127 ? 184.259 183.650 161.899 1.00 66.54 127 ASN B O 1
ATOM 7613 N N . GLY B 1 128 ? 185.920 182.438 161.015 1.00 50.38 128 GLY B N 1
ATOM 7614 C CA . GLY B 1 128 ? 185.241 182.320 159.743 1.00 45.18 128 GLY B CA 1
ATOM 7615 C C . GLY B 1 128 ? 185.909 181.314 158.838 1.00 47.80 128 GLY B C 1
ATOM 7616 O O . GLY B 1 128 ? 187.061 180.922 159.045 1.00 56.05 128 GLY B O 1
ATOM 7617 N N . GLU B 1 129 ? 185.156 180.905 157.825 1.00 63.48 129 GLU B N 1
ATOM 7618 C CA . GLU B 1 129 ? 185.631 180.029 156.764 1.00 60.49 129 GLU B CA 1
ATOM 7619 C C . GLU B 1 129 ? 185.844 180.855 155.503 1.00 58.66 129 GLU B C 1
ATOM 7620 O O . GLU B 1 129 ? 184.931 181.559 155.056 1.00 63.99 129 GLU B O 1
ATOM 7626 N N . VAL B 1 130 ? 187.049 180.777 154.945 1.00 58.12 130 VAL B N 1
ATOM 7627 C CA . VAL B 1 130 ? 187.421 181.503 153.740 1.00 59.10 130 VAL B CA 1
ATOM 7628 C C . VAL B 1 130 ? 187.405 180.532 152.569 1.00 55.15 130 VAL B C 1
ATOM 7629 O O . VAL B 1 130 ? 187.975 179.433 152.648 1.00 59.38 130 VAL B O 1
ATOM 7633 N N . GLN B 1 131 ? 186.737 180.934 151.488 1.00 57.86 131 GLN B N 1
ATOM 7634 C CA . GLN B 1 131 ? 186.630 180.161 150.257 1.00 53.14 131 GLN B CA 1
ATOM 7635 C C . GLN B 1 131 ? 187.163 181.018 149.118 1.00 51.14 131 GLN B C 1
ATOM 7636 O O . GLN B 1 131 ? 186.554 182.029 148.753 1.00 55.54 131 GLN B O 1
ATOM 7642 N N . LYS B 1 132 ? 188.299 180.619 148.563 1.00 56.31 132 LYS B N 1
ATOM 7643 C CA . LYS B 1 132 ? 188.904 181.306 147.431 1.00 56.92 132 LYS B CA 1
ATOM 7644 C C . LYS B 1 132 ? 188.467 180.609 146.150 1.00 52.55 132 LYS B C 1
ATOM 7645 O O . LYS B 1 132 ? 188.706 179.410 145.984 1.00 56.29 132 LYS B O 1
ATOM 7651 N N . LEU B 1 133 ? 187.825 181.355 145.255 1.00 55.67 133 LEU B N 1
ATOM 7652 C CA . LEU B 1 133 ? 187.292 180.823 144.011 1.00 53.50 133 LEU B CA 1
ATOM 7653 C C . LEU B 1 133 ? 188.039 181.431 142.832 1.00 55.83 133 LEU B C 1
ATOM 7654 O O . LEU B 1 133 ? 188.208 182.650 142.760 1.00 60.17 133 LEU B O 1
ATOM 7659 N N . ILE B 1 134 ? 188.478 180.577 141.915 1.00 59.52 134 ILE B N 1
ATOM 7660 C CA . ILE B 1 134 ? 189.133 180.992 140.683 1.00 62.80 134 ILE B CA 1
ATOM 7661 C C . ILE B 1 134 ? 188.315 180.463 139.515 1.00 60.74 134 ILE B C 1
ATOM 7662 O O . ILE B 1 134 ? 188.033 179.260 139.440 1.00 59.18 134 ILE B O 1
ATOM 7667 N N . LEU B 1 135 ? 187.926 181.367 138.621 1.00 61.86 135 LEU B N 1
ATOM 7668 C CA . LEU B 1 135 ? 187.119 181.062 137.447 1.00 59.43 135 LEU B CA 1
ATOM 7669 C C . LEU B 1 135 ? 187.964 181.330 136.211 1.00 61.49 135 LEU B C 1
ATOM 7670 O O . LEU B 1 135 ? 188.424 182.457 136.010 1.00 66.51 135 LEU B O 1
ATOM 7675 N N . LYS B 1 136 ? 188.158 180.308 135.382 1.00 65.54 136 LYS B N 1
ATOM 7676 C CA . LYS B 1 136 ? 189.059 180.399 134.241 1.00 66.37 136 LYS B CA 1
ATOM 7677 C C . LYS B 1 136 ? 188.337 179.998 132.963 1.00 67.76 136 LYS B C 1
ATOM 7678 O O . LYS B 1 136 ? 187.646 178.974 132.927 1.00 69.99 136 LYS B O 1
ATOM 7684 N N . ASN B 1 137 ? 188.499 180.811 131.920 1.00 69.78 137 ASN B N 1
ATOM 7685 C CA . ASN B 1 137 ? 187.994 180.501 130.584 1.00 69.06 137 ASN B CA 1
ATOM 7686 C C . ASN B 1 137 ? 189.092 179.761 129.830 1.00 67.09 137 ASN B C 1
ATOM 7687 O O . ASN B 1 137 ? 190.073 180.363 129.391 1.00 69.99 137 ASN B O 1
ATOM 7692 N N . GLU B 1 138 ? 188.927 178.449 129.682 1.00 70.77 138 GLU B N 1
ATOM 7693 C CA . GLU B 1 138 ? 189.877 177.617 128.959 1.00 71.04 138 GLU B CA 1
ATOM 7694 C C . GLU B 1 138 ? 189.426 177.318 127.537 1.00 75.04 138 GLU B C 1
ATOM 7695 O O . GLU B 1 138 ? 190.050 176.498 126.858 1.00 79.29 138 GLU B O 1
ATOM 7701 N N . GLY B 1 139 ? 188.355 177.959 127.074 1.00 77.72 139 GLY B N 1
ATOM 7702 C CA . GLY B 1 139 ? 187.882 177.795 125.718 1.00 74.57 139 GLY B CA 1
ATOM 7703 C C . GLY B 1 139 ? 188.530 178.779 124.764 1.00 77.55 139 GLY B C 1
ATOM 7704 O O . GLY B 1 139 ? 189.453 179.519 125.109 1.00 79.12 139 GLY B O 1
ATOM 7705 N N . GLN B 1 140 ? 188.027 178.779 123.531 1.00 84.42 140 GLN B N 1
ATOM 7706 C CA . GLN B 1 140 ? 188.547 179.635 122.474 1.00 85.43 140 GLN B CA 1
ATOM 7707 C C . GLN B 1 140 ? 187.621 180.801 122.154 1.00 84.75 140 GLN B C 1
ATOM 7708 O O . GLN B 1 140 ? 187.862 181.519 121.179 1.00 85.55 140 GLN B O 1
ATOM 7714 N N . ASP B 1 141 ? 186.577 181.014 122.950 1.00 86.33 141 ASP B N 1
ATOM 7715 C CA . ASP B 1 141 ? 185.576 182.026 122.658 1.00 84.68 141 ASP B CA 1
ATOM 7716 C C . ASP B 1 141 ? 185.319 182.890 123.883 1.00 84.95 141 ASP B C 1
ATOM 7717 O O . ASP B 1 141 ? 185.497 182.455 125.024 1.00 85.90 141 ASP B O 1
ATOM 7722 N N . LYS B 1 142 ? 184.904 184.125 123.625 1.00 81.05 142 LYS B N 1
ATOM 7723 C CA . LYS B 1 142 ? 184.516 185.042 124.686 1.00 79.36 142 LYS B CA 1
ATOM 7724 C C . LYS B 1 142 ? 183.246 184.540 125.366 1.00 80.64 142 LYS B C 1
ATOM 7725 O O . LYS B 1 142 ? 182.304 184.097 124.705 1.00 85.42 142 LYS B O 1
ATOM 7731 N N . LYS B 1 143 ? 183.223 184.603 126.697 1.00 70.59 143 LYS B N 1
ATOM 7732 C CA . LYS B 1 143 ? 182.168 183.979 127.482 1.00 69.40 143 LYS B CA 1
ATOM 7733 C C . LYS B 1 143 ? 181.524 184.986 128.423 1.00 69.74 143 LYS B C 1
ATOM 7734 O O . LYS B 1 143 ? 182.188 185.869 128.969 1.00 69.48 143 LYS B O 1
ATOM 7740 N N . LYS B 1 144 ? 180.214 184.833 128.610 1.00 69.68 144 LYS B N 1
ATOM 7741 C CA . LYS B 1 144 ? 179.433 185.636 129.545 1.00 64.82 144 LYS B CA 1
ATOM 7742 C C . LYS B 1 144 ? 178.664 184.675 130.442 1.00 65.65 144 LYS B C 1
ATOM 7743 O O . LYS B 1 144 ? 177.744 183.995 129.978 1.00 72.49 144 LYS B O 1
ATOM 7749 N N . ILE B 1 145 ? 179.036 184.612 131.721 1.00 60.98 145 ILE B N 1
ATOM 7750 C CA . ILE B 1 145 ? 178.466 183.651 132.653 1.00 62.63 145 ILE B CA 1
ATOM 7751 C C . ILE B 1 145 ? 177.972 184.386 133.892 1.00 62.62 145 ILE B C 1
ATOM 7752 O O . ILE B 1 145 ? 178.221 185.576 134.083 1.00 63.87 145 ILE B O 1
ATOM 7757 N N . THR B 1 146 ? 177.250 183.652 134.735 1.00 58.50 146 THR B N 1
ATOM 7758 C CA . THR B 1 146 ? 176.809 184.153 136.030 1.00 53.74 146 THR B CA 1
ATOM 7759 C C . THR B 1 146 ? 177.226 183.168 137.110 1.00 56.09 146 THR B C 1
ATOM 7760 O O . THR B 1 146 ? 177.064 181.955 136.950 1.00 58.14 146 THR B O 1
ATOM 7764 N N . LEU B 1 147 ? 177.769 183.690 138.203 1.00 48.93 147 LEU B N 1
ATOM 7765 C CA . LEU B 1 147 ? 178.184 182.887 139.341 1.00 47.41 147 LEU B CA 1
ATOM 7766 C C . LEU B 1 147 ? 177.206 183.102 140.486 1.00 51.74 147 LEU B C 1
ATOM 7767 O O . LEU B 1 147 ? 176.896 184.246 140.834 1.00 57.86 147 LEU B O 1
ATOM 7772 N N . PHE B 1 148 ? 176.716 182.004 141.054 1.00 47.00 148 PHE B N 1
ATOM 7773 C CA . PHE B 1 148 ? 175.819 182.021 142.200 1.00 51.76 148 PHE B CA 1
ATOM 7774 C C . PHE B 1 148 ? 176.509 181.348 143.375 1.00 49.34 148 PHE B C 1
ATOM 7775 O O . PHE B 1 148 ? 177.080 180.266 143.223 1.00 56.85 148 PHE B O 1
ATOM 7783 N N . SER B 1 149 ? 176.449 181.980 144.538 1.00 54.95 149 SER B N 1
ATOM 7784 C CA . SER B 1 149 ? 176.830 181.343 145.788 1.00 50.86 149 SER B CA 1
ATOM 7785 C C . SER B 1 149 ? 175.573 180.939 146.549 1.00 54.87 149 SER B C 1
ATOM 7786 O O . SER B 1 149 ? 174.488 181.471 146.314 1.00 60.46 149 SER B O 1
ATOM 7789 N N . PHE B 1 150 ? 175.718 179.960 147.440 1.00 47.20 150 PHE B N 1
ATOM 7790 C CA . PHE B 1 150 ? 174.583 179.554 148.260 1.00 49.58 150 PHE B CA 1
ATOM 7791 C C . PHE B 1 150 ? 175.061 178.840 149.513 1.00 51.33 150 PHE B C 1
ATOM 7792 O O . PHE B 1 150 ? 175.864 177.904 149.433 1.00 59.17 150 PHE B O 1
ATOM 7800 N N . ILE B 1 151 ? 174.551 179.285 150.663 1.00 53.43 151 ILE B N 1
ATOM 7801 C CA . ILE B 1 151 ? 174.582 178.540 151.912 1.00 53.55 151 ILE B CA 1
ATOM 7802 C C . ILE B 1 151 ? 173.199 178.645 152.540 1.00 54.24 151 ILE B C 1
ATOM 7803 O O . ILE B 1 151 ? 172.429 179.562 152.249 1.00 60.23 151 ILE B O 1
ATOM 7808 N N . GLU B 1 152 ? 172.881 177.687 153.404 1.00 57.78 152 GLU B N 1
ATOM 7809 C CA . GLU B 1 152 ? 171.620 177.676 154.136 1.00 52.84 152 GLU B CA 1
ATOM 7810 C C . GLU B 1 152 ? 171.912 177.852 155.620 1.00 57.39 152 GLU B C 1
ATOM 7811 O O . GLU B 1 152 ? 172.661 177.064 156.204 1.00 65.17 152 GLU B O 1
ATOM 7817 N N . PHE B 1 153 ? 171.319 178.877 156.223 1.00 48.50 153 PHE B N 1
ATOM 7818 C CA . PHE B 1 153 ? 171.589 179.200 157.616 1.00 52.44 153 PHE B CA 1
ATOM 7819 C C . PHE B 1 153 ? 170.861 178.254 158.564 1.00 52.61 153 PHE B C 1
ATOM 7820 O O . PHE B 1 153 ? 169.806 177.700 158.244 1.00 54.48 153 PHE B O 1
ATOM 7828 N N . SER B 1 154 ? 171.445 178.075 159.743 1.00 65.08 154 SER B N 1
ATOM 7829 C CA . SER B 1 154 ? 170.821 177.372 160.852 1.00 51.87 154 SER B CA 1
ATOM 7830 C C . SER B 1 154 ? 170.438 178.382 161.925 1.00 62.58 154 SER B C 1
ATOM 7831 O O . SER B 1 154 ? 171.076 179.428 162.065 1.00 63.99 154 SER B O 1
ATOM 7834 N N . LEU B 1 155 ? 169.389 178.072 162.681 1.00 65.21 155 LEU B N 1
ATOM 7835 C CA . LEU B 1 155 ? 168.922 178.996 163.714 1.00 62.22 155 LEU B CA 1
ATOM 7836 C C . LEU B 1 155 ? 169.571 178.717 165.068 1.00 62.48 155 LEU B C 1
ATOM 7837 O O . LEU B 1 155 ? 168.905 178.610 166.096 1.00 71.02 155 LEU B O 1
ATOM 7842 N N . TRP B 1 156 ? 170.898 178.577 165.054 1.00 55.99 156 TRP B N 1
ATOM 7843 C CA . TRP B 1 156 ? 171.756 178.633 166.235 1.00 57.81 156 TRP B CA 1
ATOM 7844 C C . TRP B 1 156 ? 171.550 177.487 167.217 1.00 62.67 156 TRP B C 1
ATOM 7845 O O . TRP B 1 156 ? 172.318 177.350 168.169 1.00 79.40 156 TRP B O 1
ATOM 7856 N N . ASN B 1 157 ? 170.544 176.648 167.003 1.00 74.13 157 ASN B N 1
ATOM 7857 C CA . ASN B 1 157 ? 170.225 175.590 167.958 1.00 59.98 157 ASN B CA 1
ATOM 7858 C C . ASN B 1 157 ? 169.675 174.426 167.152 1.00 64.79 157 ASN B C 1
ATOM 7859 O O . ASN B 1 157 ? 168.511 174.452 166.746 1.00 69.19 157 ASN B O 1
ATOM 7864 N N . ALA B 1 158 ? 170.514 173.412 166.937 1.00 64.59 158 ALA B N 1
ATOM 7865 C CA . ALA B 1 158 ? 170.193 172.359 165.980 1.00 71.94 158 ALA B CA 1
ATOM 7866 C C . ALA B 1 158 ? 168.920 171.617 166.369 1.00 67.72 158 ALA B C 1
ATOM 7867 O O . ALA B 1 158 ? 168.054 171.362 165.523 1.00 75.22 158 ALA B O 1
ATOM 7869 N N . TYR B 1 159 ? 168.784 171.268 167.650 1.00 63.14 159 TYR B N 1
ATOM 7870 C CA . TYR B 1 159 ? 167.577 170.587 168.109 1.00 72.88 159 TYR B CA 1
ATOM 7871 C C . TYR B 1 159 ? 166.345 171.466 167.922 1.00 71.69 159 TYR B C 1
ATOM 7872 O O . TYR B 1 159 ? 165.318 171.018 167.395 1.00 69.86 159 TYR B O 1
ATOM 7881 N N . ASP B 1 160 ? 166.435 172.729 168.342 1.00 68.52 160 ASP B N 1
ATOM 7882 C CA . ASP B 1 160 ? 165.339 173.665 168.123 1.00 68.70 160 ASP B CA 1
ATOM 7883 C C . ASP B 1 160 ? 165.128 173.924 166.637 1.00 72.12 160 ASP B C 1
ATOM 7884 O O . ASP B 1 160 ? 163.990 174.098 166.186 1.00 73.20 160 ASP B O 1
ATOM 7889 N N . ASP B 1 161 ? 166.216 173.956 165.864 1.00 70.37 161 ASP B N 1
ATOM 7890 C CA . ASP B 1 161 ? 166.111 174.177 164.426 1.00 66.73 161 ASP B CA 1
ATOM 7891 C C . ASP B 1 161 ? 165.356 173.050 163.737 1.00 72.23 161 ASP B C 1
ATOM 7892 O O . ASP B 1 161 ? 164.671 173.284 162.736 1.00 77.44 161 ASP B O 1
ATOM 7897 N N . MET B 1 162 ? 165.467 171.827 164.249 1.00 73.72 162 MET B N 1
ATOM 7898 C CA . MET B 1 162 ? 164.863 170.669 163.608 1.00 69.90 162 MET B CA 1
ATOM 7899 C C . MET B 1 162 ? 163.612 170.153 164.313 1.00 73.32 162 MET B C 1
ATOM 7900 O O . MET B 1 162 ? 163.046 169.152 163.866 1.00 77.10 162 MET B O 1
ATOM 7905 N N . THR B 1 163 ? 163.163 170.792 165.396 1.00 68.07 163 THR B N 1
ATOM 7906 C CA . THR B 1 163 ? 161.966 170.320 166.090 1.00 66.05 163 THR B CA 1
ATOM 7907 C C . THR B 1 163 ? 160.934 171.391 166.423 1.00 67.90 163 THR B C 1
ATOM 7908 O O . THR B 1 163 ? 159.780 171.033 166.682 1.00 69.90 163 THR B O 1
ATOM 7912 N N . ASN B 1 164 ? 161.287 172.676 166.416 1.00 66.26 164 ASN B N 1
ATOM 7913 C CA . ASN B 1 164 ? 160.411 173.698 166.980 1.00 63.19 164 ASN B CA 1
ATOM 7914 C C . ASN B 1 164 ? 159.904 174.663 165.915 1.00 62.78 164 ASN B C 1
ATOM 7915 O O . ASN B 1 164 ? 159.943 175.882 166.101 1.00 66.68 164 ASN B O 1
ATOM 7920 N N . PHE B 1 165 ? 159.265 174.442 165.012 1.00 68.21 165 PHE B N 1
ATOM 7921 C CA . PHE B 1 165 ? 158.647 175.094 163.818 1.00 63.65 165 PHE B CA 1
ATOM 7922 C C . PHE B 1 165 ? 157.559 175.982 164.061 1.00 65.32 165 PHE B C 1
ATOM 7923 O O . PHE B 1 165 ? 157.656 176.707 163.530 1.00 70.22 165 PHE B O 1
ATOM 7931 N N . GLN B 1 166 ? 156.793 175.939 165.063 1.00 61.38 166 GLN B N 1
ATOM 7932 C CA . GLN B 1 166 ? 155.917 176.783 165.693 1.00 62.24 166 GLN B CA 1
ATOM 7933 C C . GLN B 1 166 ? 156.254 177.969 166.072 1.00 62.50 166 GLN B C 1
ATOM 7934 O O . GLN B 1 166 ? 155.654 178.478 165.988 1.00 62.08 166 GLN B O 1
ATOM 7940 N N . ARG B 1 167 ? 157.488 178.070 166.678 1.00 68.44 167 ARG B N 1
ATOM 7941 C CA . ARG B 1 167 ? 158.148 179.201 166.802 1.00 59.41 167 ARG B CA 1
ATOM 7942 C C . ARG B 1 167 ? 158.957 179.693 165.550 1.00 66.91 167 ARG B C 1
ATOM 7943 O O . ARG B 1 167 ? 158.691 180.525 165.221 1.00 63.55 167 ARG B O 1
ATOM 7951 N N . ASN B 1 168 ? 159.907 179.123 165.175 1.00 64.08 168 ASN B N 1
ATOM 7952 C CA . ASN B 1 168 ? 161.045 179.271 164.321 1.00 60.58 168 ASN B CA 1
ATOM 7953 C C . ASN B 1 168 ? 160.751 179.530 162.946 1.00 68.03 168 ASN B C 1
ATOM 7954 O O . ASN B 1 168 ? 161.181 180.140 162.601 1.00 71.21 168 ASN B O 1
ATOM 7959 N N . PHE B 1 169 ? 159.567 179.237 162.653 1.00 63.03 169 PHE B N 1
ATOM 7960 C CA . PHE B 1 169 ? 159.185 179.668 161.315 1.00 59.38 169 PHE B CA 1
ATOM 7961 C C . PHE B 1 169 ? 158.829 181.147 161.261 1.00 57.25 169 PHE B C 1
ATOM 7962 O O . PHE B 1 169 ? 158.603 181.673 160.167 1.00 65.16 169 PHE B O 1
ATOM 7970 N N . SER B 1 170 ? 158.773 181.825 162.407 1.00 61.56 170 SER B N 1
ATOM 7971 C CA . SER B 1 170 ? 158.439 183.241 162.469 1.00 59.40 170 SER B CA 1
ATOM 7972 C C . SER B 1 170 ? 159.563 184.093 163.047 1.00 61.09 170 SER B C 1
ATOM 7973 O O . SER B 1 170 ? 159.324 185.253 163.398 1.00 70.67 170 SER B O 1
ATOM 7976 N N . THR B 1 171 ? 160.782 183.560 163.152 1.00 64.01 171 THR B N 1
ATOM 7977 C CA . THR B 1 171 ? 161.870 184.277 163.804 1.00 63.16 171 THR B CA 1
ATOM 7978 C C . THR B 1 171 ? 163.025 184.647 162.885 1.00 65.08 171 THR B C 1
ATOM 7979 O O . THR B 1 171 ? 163.799 185.541 163.237 1.00 69.26 171 THR B O 1
ATOM 7983 N N . GLY B 1 172 ? 163.164 183.992 161.734 1.00 63.82 172 GLY B N 1
ATOM 7984 C CA . GLY B 1 172 ? 164.286 184.236 160.845 1.00 54.14 172 GLY B CA 1
ATOM 7985 C C . GLY B 1 172 ? 164.398 185.663 160.349 1.00 60.09 172 GLY B C 1
ATOM 7986 O O . GLY B 1 172 ? 163.451 186.203 159.770 1.00 68.58 172 GLY B O 1
ATOM 7987 N N . GLU B 1 173 ? 165.557 186.283 160.565 1.00 64.75 173 GLU B N 1
ATOM 7988 C CA . GLU B 1 173 ? 165.780 187.674 160.201 1.00 63.78 173 GLU B CA 1
ATOM 7989 C C . GLU B 1 173 ? 167.151 187.826 159.562 1.00 64.00 173 GLU B C 1
ATOM 7990 O O . GLU B 1 173 ? 168.116 187.185 159.987 1.00 68.09 173 GLU B O 1
ATOM 7996 N N . VAL B 1 174 ? 167.231 188.677 158.537 1.00 57.60 174 VAL B N 1
ATOM 7997 C CA . VAL B 1 174 ? 168.479 188.946 157.834 1.00 62.06 174 VAL B CA 1
ATOM 7998 C C . VAL B 1 174 ? 168.613 190.442 157.587 1.00 56.81 174 VAL B C 1
ATOM 7999 O O . VAL B 1 174 ? 167.655 191.208 157.700 1.00 64.21 174 VAL B O 1
ATOM 8003 N N . GLU B 1 175 ? 169.836 190.845 157.262 1.00 60.31 175 GLU B N 1
ATOM 8004 C CA . GLU B 1 175 ? 170.136 192.164 156.727 1.00 57.12 175 GLU B CA 1
ATOM 8005 C C . GLU B 1 175 ? 170.987 191.989 155.478 1.00 62.57 175 GLU B C 1
ATOM 8006 O O . GLU B 1 175 ? 171.740 191.024 155.359 1.00 64.59 175 GLU B O 1
ATOM 8012 N N . ILE B 1 176 ? 170.851 192.910 154.531 1.00 60.43 176 ILE B N 1
ATOM 8013 C CA . ILE B 1 176 ? 171.641 192.874 153.306 1.00 53.44 176 ILE B CA 1
ATOM 8014 C C . ILE B 1 176 ? 172.279 194.241 153.123 1.00 58.51 176 ILE B C 1
ATOM 8015 O O . ILE B 1 176 ? 171.571 195.249 153.023 1.00 65.16 176 ILE B O 1
ATOM 8020 N N . GLU B 1 177 ? 173.609 194.279 153.081 1.00 64.84 177 GLU B N 1
ATOM 8021 C CA . GLU B 1 177 ? 174.329 195.535 152.905 1.00 63.43 177 GLU B CA 1
ATOM 8022 C C . GLU B 1 177 ? 175.518 195.293 151.991 1.00 64.91 177 GLU B C 1
ATOM 8023 O O . GLU B 1 177 ? 176.376 194.458 152.296 1.00 68.57 177 GLU B O 1
ATOM 8029 N N . GLY B 1 178 ? 175.566 196.024 150.885 1.00 61.69 178 GLY B N 1
ATOM 8030 C CA . GLY B 1 178 ? 176.649 195.855 149.932 1.00 54.86 178 GLY B CA 1
ATOM 8031 C C . GLY B 1 178 ? 176.664 194.440 149.394 1.00 57.92 178 GLY B C 1
ATOM 8032 O O . GLY B 1 178 ? 175.671 193.944 148.851 1.00 61.75 178 GLY B O 1
ATOM 8033 N N . SER B 1 179 ? 177.805 193.772 149.545 1.00 58.83 179 SER B N 1
ATOM 8034 C CA . SER B 1 179 ? 177.966 192.387 149.134 1.00 54.74 179 SER B CA 1
ATOM 8035 C C . SER B 1 179 ? 177.931 191.426 150.315 1.00 54.43 179 SER B C 1
ATOM 8036 O O . SER B 1 179 ? 178.453 190.311 150.216 1.00 54.70 179 SER B O 1
ATOM 8039 N N . VAL B 1 180 ? 177.332 191.834 151.431 1.00 59.91 180 VAL B N 1
ATOM 8040 C CA . VAL B 1 180 ? 177.284 191.025 152.641 1.00 49.14 180 VAL B CA 1
ATOM 8041 C C . VAL B 1 180 ? 175.831 190.770 153.013 1.00 52.57 180 VAL B C 1
ATOM 8042 O O . VAL B 1 180 ? 174.990 191.675 152.953 1.00 55.71 180 VAL B O 1
ATOM 8046 N N . ILE B 1 181 ? 175.539 189.524 153.380 1.00 53.49 181 ILE B N 1
ATOM 8047 C CA . ILE B 1 181 ? 174.238 189.127 153.902 1.00 46.80 181 ILE B CA 1
ATOM 8048 C C . ILE B 1 181 ? 174.445 188.644 155.331 1.00 48.64 181 ILE B C 1
ATOM 8049 O O . ILE B 1 181 ? 175.163 187.665 155.562 1.00 54.67 181 ILE B O 1
ATOM 8054 N N . TYR B 1 182 ? 173.815 189.324 156.281 1.00 52.96 182 TYR B N 1
ATOM 8055 C CA . TYR B 1 182 ? 173.954 189.033 157.700 1.00 49.16 182 TYR B CA 1
ATOM 8056 C C . TYR B 1 182 ? 172.745 188.247 158.187 1.00 53.23 182 TYR B C 1
ATOM 8057 O O . TYR B 1 182 ? 171.603 188.650 157.951 1.00 60.06 182 TYR B O 1
ATOM 8066 N N . HIS B 1 183 ? 173.004 187.134 158.864 1.00 53.30 183 HIS B N 1
ATOM 8067 C CA . HIS B 1 183 ? 171.980 186.355 159.544 1.00 55.73 183 HIS B CA 1
ATOM 8068 C C . HIS B 1 183 ? 171.968 186.750 161.017 1.00 51.08 183 HIS B C 1
ATOM 8069 O O . HIS B 1 183 ? 172.981 186.598 161.715 1.00 56.19 183 HIS B O 1
ATOM 8076 N N . LYS B 1 184 ? 170.825 187.252 161.480 1.00 51.16 184 LYS B N 1
ATOM 8077 C CA . LYS B 1 184 ? 170.690 187.851 162.804 1.00 62.86 184 LYS B CA 1
ATOM 8078 C C . LYS B 1 184 ? 169.391 187.402 163.470 1.00 61.42 184 LYS B C 1
ATOM 8079 O O . LYS B 1 184 ? 168.642 188.202 164.031 1.00 63.04 184 LYS B O 1
ATOM 8085 N N . THR B 1 185 ? 169.107 186.104 163.409 1.00 60.00 185 THR B N 1
ATOM 8086 C CA . THR B 1 185 ? 167.918 185.572 164.061 1.00 57.02 185 THR B CA 1
ATOM 8087 C C . THR B 1 185 ? 168.079 185.624 165.577 1.00 61.29 185 THR B C 1
ATOM 8088 O O . THR B 1 185 ? 169.088 185.166 166.121 1.00 58.06 185 THR B O 1
ATOM 8092 N N . GLU B 1 186 ? 167.079 186.189 166.254 1.00 64.03 186 GLU B N 1
ATOM 8093 C CA . GLU B 1 186 ? 167.026 186.372 167.703 1.00 60.69 186 GLU B CA 1
ATOM 8094 C C . GLU B 1 186 ? 168.095 187.323 168.224 1.00 63.87 186 GLU B C 1
ATOM 8095 O O . GLU B 1 186 ? 168.303 187.408 169.439 1.00 63.27 186 GLU B O 1
ATOM 8101 N N . TYR B 1 187 ? 168.781 188.044 167.335 1.00 64.16 187 TYR B N 1
ATOM 8102 C CA . TYR B 1 187 ? 169.682 189.108 167.756 1.00 55.15 187 TYR B CA 1
ATOM 8103 C C . TYR B 1 187 ? 168.935 190.246 168.435 1.00 56.41 187 TYR B C 1
ATOM 8104 O O . TYR B 1 187 ? 169.526 190.971 169.240 1.00 64.52 187 TYR B O 1
ATOM 8113 N N . ARG B 1 188 ? 167.646 190.409 168.134 1.00 64.52 188 ARG B N 1
ATOM 8114 C CA . ARG B 1 188 ? 166.877 191.517 168.678 1.00 62.59 188 ARG B CA 1
ATOM 8115 C C . ARG B 1 188 ? 166.550 191.344 170.156 1.00 64.67 188 ARG B C 1
ATOM 8116 O O . ARG B 1 188 ? 166.241 192.337 170.821 1.00 69.20 188 ARG B O 1
ATOM 8124 N N . GLU B 1 189 ? 166.610 190.124 170.693 1.00 64.04 189 GLU B N 1
ATOM 8125 C CA . GLU B 1 189 ? 166.170 189.890 172.062 1.00 63.85 189 GLU B CA 1
ATOM 8126 C C . GLU B 1 189 ? 167.301 189.495 173.005 1.00 68.69 189 GLU B C 1
ATOM 8127 O O . GLU B 1 189 ? 167.574 190.218 173.965 1.00 81.85 189 GLU B O 1
ATOM 8133 N N . ARG B 1 190 ? 167.997 188.388 172.751 1.00 57.35 190 ARG B N 1
ATOM 8134 C CA . ARG B 1 190 ? 168.936 187.865 173.736 1.00 58.35 190 ARG B CA 1
ATOM 8135 C C . ARG B 1 190 ? 170.264 187.398 173.164 1.00 62.61 190 ARG B C 1
ATOM 8136 O O . ARG B 1 190 ? 171.157 187.060 173.947 1.00 58.04 190 ARG B O 1
ATOM 8144 N N . ARG B 1 191 ? 170.427 187.363 171.848 1.00 62.43 191 ARG B N 1
ATOM 8145 C CA . ARG B 1 191 ? 171.672 186.929 171.233 1.00 55.13 191 ARG B CA 1
ATOM 8146 C C . ARG B 1 191 ? 172.513 188.145 170.877 1.00 58.02 191 ARG B C 1
ATOM 8147 O O . ARG B 1 191 ? 172.021 189.083 170.241 1.00 62.13 191 ARG B O 1
ATOM 8155 N N . ASN B 1 192 ? 173.774 188.130 171.299 1.00 58.24 192 ASN B N 1
ATOM 8156 C CA . ASN B 1 192 ? 174.729 189.175 170.968 1.00 55.01 192 ASN B CA 1
ATOM 8157 C C . ASN B 1 192 ? 175.636 188.779 169.811 1.00 59.26 192 ASN B C 1
ATOM 8158 O O . ASN B 1 192 ? 176.622 189.470 169.541 1.00 62.65 192 ASN B O 1
ATOM 8163 N N . HIS B 1 193 ? 175.317 187.690 169.121 1.00 56.15 193 HIS B N 1
ATOM 8164 C CA . HIS B 1 193 ? 176.129 187.164 168.039 1.00 57.61 193 HIS B CA 1
ATOM 8165 C C . HIS B 1 193 ? 175.305 187.069 166.762 1.00 55.34 193 HIS B C 1
ATOM 8166 O O . HIS B 1 193 ? 174.076 186.970 166.794 1.00 62.70 193 HIS B O 1
ATOM 8173 N N . TYR B 1 194 ? 176.003 187.107 165.630 1.00 52.82 194 TYR B N 1
ATOM 8174 C CA . TYR B 1 194 ? 175.367 186.936 164.331 1.00 49.68 194 TYR B CA 1
ATOM 8175 C C . TYR B 1 194 ? 176.357 186.305 163.363 1.00 53.83 194 TYR B C 1
ATOM 8176 O O . TYR B 1 194 ? 177.543 186.141 163.666 1.00 56.24 194 TYR B O 1
ATOM 8185 N N . ALA B 1 195 ? 175.852 185.936 162.189 1.00 50.55 195 ALA B N 1
ATOM 8186 C CA . ALA B 1 195 ? 176.679 185.366 161.138 1.00 48.05 195 ALA B CA 1
ATOM 8187 C C . ALA B 1 195 ? 176.585 186.235 159.892 1.00 48.17 195 ALA B C 1
ATOM 8188 O O . ALA B 1 195 ? 175.697 187.077 159.769 1.00 49.77 195 ALA B O 1
ATOM 8190 N N . PHE B 1 196 ? 177.516 186.035 158.965 1.00 55.41 196 PHE B N 1
ATOM 8191 C CA . PHE B 1 196 ? 177.454 186.760 157.705 1.00 46.57 196 PHE B CA 1
ATOM 8192 C C . PHE B 1 196 ? 178.086 185.933 156.596 1.00 51.82 196 PHE B C 1
ATOM 8193 O O . PHE B 1 196 ? 178.948 185.086 156.840 1.00 58.31 196 PHE B O 1
ATOM 8201 N N . TYR B 1 197 ? 177.630 186.189 155.373 1.00 52.81 197 TYR B N 1
ATOM 8202 C CA . TYR B 1 197 ? 178.210 185.6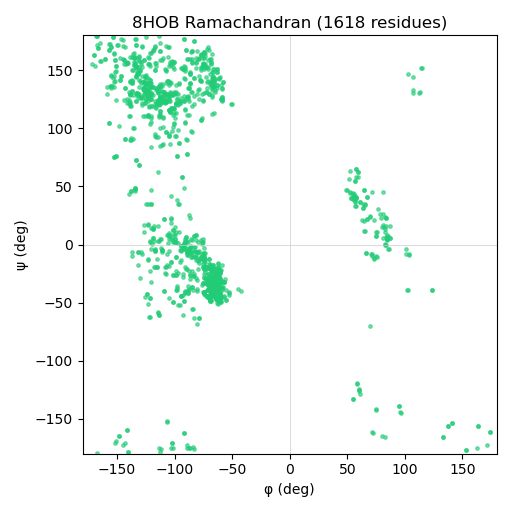31 154.158 1.00 42.72 197 TYR B CA 1
ATOM 8203 C C . TYR B 1 197 ? 178.552 186.792 153.240 1.00 40.67 197 TYR B C 1
ATOM 8204 O O . TYR B 1 197 ? 177.671 187.581 152.881 1.00 50.44 197 TYR B O 1
ATOM 8213 N N . SER B 1 198 ? 179.823 186.904 152.865 1.00 46.88 198 SER B N 1
ATOM 8214 C CA . SER B 1 198 ? 180.288 188.051 152.100 1.00 52.86 198 SER B CA 1
ATOM 8215 C C . SER B 1 198 ? 181.168 187.605 150.942 1.00 52.86 198 SER B C 1
ATOM 8216 O O . SER B 1 198 ? 181.765 186.529 150.964 1.00 56.51 198 SER B O 1
ATOM 8219 N N . VAL B 1 199 ? 181.235 188.459 149.922 1.00 48.79 199 VAL B N 1
ATOM 8220 C CA . VAL B 1 199 ? 182.164 188.309 148.810 1.00 47.66 199 VAL B CA 1
ATOM 8221 C C . VAL B 1 199 ? 182.853 189.651 148.593 1.00 51.49 199 VAL B C 1
ATOM 8222 O O . VAL B 1 199 ? 182.264 190.714 148.812 1.00 60.43 199 VAL B O 1
ATOM 8226 N N . ASN B 1 200 ? 184.117 189.598 148.173 1.00 49.65 200 ASN B N 1
ATOM 8227 C CA . ASN B 1 200 ? 184.967 190.778 148.082 1.00 52.78 200 ASN B CA 1
ATOM 8228 C C . ASN B 1 200 ? 184.823 191.521 146.757 1.00 57.33 200 ASN B C 1
ATOM 8229 O O . ASN B 1 200 ? 185.738 192.254 146.365 1.00 63.42 200 ASN B O 1
ATOM 8234 N N . ALA B 1 201 ? 183.699 191.359 146.066 1.00 61.38 201 ALA B N 1
ATOM 8235 C CA . ALA B 1 201 ? 183.471 192.032 144.798 1.00 54.36 201 ALA B CA 1
ATOM 8236 C C . ALA B 1 201 ? 182.052 192.575 144.764 1.00 55.68 201 ALA B C 1
ATOM 8237 O O . ALA B 1 201 ? 181.188 192.163 145.540 1.00 63.88 201 ALA B O 1
ATOM 8239 N N . LYS B 1 202 ? 181.828 193.524 143.859 1.00 62.45 202 LYS B N 1
ATOM 8240 C CA . LYS B 1 202 ? 180.483 194.027 143.618 1.00 59.64 202 LYS B CA 1
ATOM 8241 C C . LYS B 1 202 ? 179.602 192.921 143.054 1.00 61.16 202 LYS B C 1
ATOM 8242 O O . LYS B 1 202 ? 179.998 192.206 142.130 1.00 66.53 202 LYS B O 1
ATOM 8248 N N . ILE B 1 203 ? 178.404 192.783 143.608 1.00 62.36 203 ILE B N 1
ATOM 8249 C CA . ILE B 1 203 ? 177.478 191.735 143.201 1.00 60.22 203 ILE B CA 1
ATOM 8250 C C . ILE B 1 203 ? 176.431 192.325 142.274 1.00 57.30 203 ILE B C 1
ATOM 8251 O O . ILE B 1 203 ? 176.092 193.511 142.348 1.00 62.34 203 ILE B O 1
ATOM 8256 N N . SER B 1 204 ? 175.915 191.484 141.382 1.00 56.72 204 SER B N 1
ATOM 8257 C CA . SER B 1 204 ? 174.806 191.874 140.526 1.00 55.53 204 SER B CA 1
ATOM 8258 C C . SER B 1 204 ? 173.452 191.539 141.134 1.00 59.68 204 SER B C 1
ATOM 8259 O O . SER B 1 204 ? 172.446 192.128 140.727 1.00 65.55 204 SER B O 1
ATOM 8262 N N . GLY B 1 205 ? 173.404 190.626 142.098 1.00 57.11 205 GLY B N 1
ATOM 8263 C CA . GLY B 1 205 ? 172.148 190.328 142.765 1.00 46.78 205 GLY B CA 1
ATOM 8264 C C . GLY B 1 205 ? 172.382 189.503 144.009 1.00 54.30 205 GLY B C 1
ATOM 8265 O O . GLY B 1 205 ? 173.489 189.026 144.268 1.00 58.03 205 GLY B O 1
ATOM 8266 N N . PHE B 1 206 ? 171.308 189.323 144.773 1.00 51.55 206 PHE B N 1
ATOM 8267 C CA . PHE B 1 206 ? 171.379 188.543 145.999 1.00 52.29 206 PHE B CA 1
ATOM 8268 C C . PHE B 1 206 ? 170.075 187.784 146.197 1.00 46.57 206 PHE B C 1
ATOM 8269 O O . PHE B 1 206 ? 169.095 187.982 145.478 1.00 58.26 206 PHE B O 1
ATOM 8277 N N . ASP B 1 207 ? 170.091 186.892 147.183 1.00 54.64 207 ASP B N 1
ATOM 8278 C CA . ASP B 1 207 ? 168.903 186.174 147.625 1.00 52.12 207 ASP B CA 1
ATOM 8279 C C . ASP B 1 207 ? 169.104 185.751 149.071 1.00 59.06 207 ASP B C 1
ATOM 8280 O O . ASP B 1 207 ? 170.174 185.247 149.424 1.00 66.00 207 ASP B O 1
ATOM 8285 N N . SER B 1 208 ? 168.080 185.954 149.901 1.00 60.28 208 SER B N 1
ATOM 8286 C CA . SER B 1 208 ? 168.139 185.549 151.299 1.00 58.50 208 SER B CA 1
ATOM 8287 C C . SER B 1 208 ? 166.953 184.713 151.756 1.00 53.43 208 SER B C 1
ATOM 8288 O O . SER B 1 208 ? 166.976 184.220 152.887 1.00 66.41 208 SER B O 1
ATOM 8291 N N . ASP B 1 209 ? 165.933 184.530 150.927 1.00 58.17 209 ASP B N 1
ATOM 8292 C CA . ASP B 1 209 ? 164.808 183.664 151.248 1.00 57.74 209 ASP B CA 1
ATOM 8293 C C . ASP B 1 209 ? 164.937 182.370 150.455 1.00 55.03 209 ASP B C 1
ATOM 8294 O O . ASP B 1 209 ? 165.143 182.401 149.239 1.00 64.09 209 ASP B O 1
ATOM 8299 N N . ARG B 1 210 ? 164.832 181.236 151.153 1.00 58.60 210 ARG B N 1
ATOM 8300 C CA . ARG B 1 210 ? 165.024 179.942 150.503 1.00 58.21 210 ARG B CA 1
ATOM 8301 C C . ARG B 1 210 ? 163.949 179.674 149.457 1.00 56.79 210 ARG B C 1
ATOM 8302 O O . ARG B 1 210 ? 164.243 179.152 148.376 1.00 65.22 210 ARG B O 1
ATOM 8310 N N . ASP B 1 211 ? 162.697 180.022 149.759 1.00 66.43 211 ASP B N 1
ATOM 8311 C CA . ASP B 1 211 ? 161.602 179.725 148.844 1.00 60.52 211 ASP B CA 1
ATOM 8312 C C . ASP B 1 211 ? 161.644 180.573 147.581 1.00 64.66 211 ASP B C 1
ATOM 8313 O O . ASP B 1 211 ? 160.989 180.222 146.596 1.00 67.96 211 ASP B O 1
ATOM 8318 N N . SER B 1 212 ? 162.391 181.674 147.582 1.00 58.91 212 SER B N 1
ATOM 8319 C CA . SER B 1 212 ? 162.524 182.490 146.383 1.00 55.34 212 SER B CA 1
ATOM 8320 C C . SER B 1 212 ? 163.710 182.069 145.528 1.00 61.10 212 SER B C 1
ATOM 8321 O O . SER B 1 212 ? 163.610 182.052 144.297 1.00 68.15 212 SER B O 1
ATOM 8324 N N . PHE B 1 213 ? 164.836 181.732 146.158 1.00 54.00 213 PHE B N 1
ATOM 8325 C CA . PHE B 1 213 ? 166.000 181.284 145.403 1.00 51.61 213 PHE B CA 1
ATOM 8326 C C . PHE B 1 213 ? 165.774 179.900 144.806 1.00 52.47 213 PHE B C 1
ATOM 8327 O O . PHE B 1 213 ? 166.095 179.664 143.636 1.00 58.23 213 PHE B O 1
ATOM 8335 N N . ILE B 1 214 ? 165.216 178.981 145.584 1.00 54.35 214 ILE B N 1
ATOM 8336 C CA . ILE B 1 214 ? 165.059 177.592 145.170 1.00 54.55 214 ILE B CA 1
ATOM 8337 C C . ILE B 1 214 ? 163.667 177.323 144.617 1.00 59.32 214 ILE B C 1
ATOM 8338 O O . ILE B 1 214 ? 163.520 176.789 143.518 1.00 62.57 214 ILE B O 1
ATOM 8343 N N . GLY B 1 215 ? 162.640 177.692 145.357 1.00 60.40 215 GLY B N 1
ATOM 8344 C CA . GLY B 1 215 ? 161.289 177.295 145.030 1.00 54.99 215 GLY B CA 1
ATOM 8345 C C . GLY B 1 215 ? 160.817 176.169 145.933 1.00 60.51 215 GLY B C 1
ATOM 8346 O O . GLY B 1 215 ? 161.593 175.301 146.352 1.00 66.90 215 GLY B O 1
ATOM 8347 N N . LEU B 1 216 ? 159.516 176.180 146.232 1.00 66.88 216 LEU B N 1
ATOM 8348 C CA . LEU B 1 216 ? 158.968 175.263 147.228 1.00 56.87 216 LEU B CA 1
ATOM 8349 C C . LEU B 1 216 ? 159.111 173.805 146.803 1.00 56.41 216 LEU B C 1
ATOM 8350 O O . LEU B 1 216 ? 159.464 172.947 147.619 1.00 58.15 216 LEU B O 1
ATOM 8355 N N . TYR B 1 217 ? 158.838 173.502 145.536 1.00 55.67 217 TYR B N 1
ATOM 8356 C CA . TYR B 1 217 ? 158.858 172.132 145.045 1.00 53.13 217 TYR B CA 1
ATOM 8357 C C . TYR B 1 217 ? 160.127 171.796 144.273 1.00 54.50 217 TYR B C 1
ATOM 8358 O O . TYR B 1 217 ? 160.177 170.759 143.606 1.00 62.34 217 TYR B O 1
ATOM 8367 N N . ASN B 1 218 ? 161.147 172.643 144.346 1.00 61.29 218 ASN B N 1
ATOM 8368 C CA . ASN B 1 218 ? 162.429 172.387 143.711 1.00 54.13 218 ASN B CA 1
ATOM 8369 C C . ASN B 1 218 ? 163.458 171.993 144.762 1.00 58.48 218 ASN B C 1
ATOM 8370 O O . ASN B 1 218 ? 163.342 172.354 145.935 1.00 64.20 218 ASN B O 1
ATOM 8375 N N . GLY B 1 219 ? 164.463 171.233 144.331 1.00 56.07 219 GLY B N 1
ATOM 8376 C CA . GLY B 1 219 ? 165.557 170.840 145.188 1.00 51.19 219 GLY B CA 1
ATOM 8377 C C . GLY B 1 219 ? 166.808 171.666 144.948 1.00 60.65 219 GLY B C 1
ATOM 8378 O O . GLY B 1 219 ? 166.825 172.627 144.176 1.00 63.24 219 GLY B O 1
ATOM 8379 N N . PHE B 1 220 ? 167.881 171.273 145.637 1.00 63.79 220 PHE B N 1
ATOM 8380 C CA . PHE B 1 220 ? 169.165 171.935 145.451 1.00 53.87 220 PHE B CA 1
ATOM 8381 C C . PHE B 1 220 ? 169.707 171.747 144.042 1.00 58.02 220 PHE B C 1
ATOM 8382 O O . PHE B 1 220 ? 170.489 172.579 143.574 1.00 65.14 220 PHE B O 1
ATOM 8390 N N . ASP B 1 221 ? 169.298 170.679 143.353 1.00 64.60 221 ASP B N 1
ATOM 8391 C CA . ASP B 1 221 ? 169.832 170.372 142.032 1.00 58.64 221 ASP B CA 1
ATOM 8392 C C . ASP B 1 221 ? 169.404 171.373 140.966 1.00 64.13 221 ASP B C 1
ATOM 8393 O O . ASP B 1 221 ? 170.090 171.495 139.947 1.00 67.08 221 ASP B O 1
ATOM 8398 N N . ALA B 1 222 ? 168.298 172.086 141.165 1.00 59.03 222 ALA B N 1
ATOM 8399 C CA . ALA B 1 222 ? 167.811 173.053 140.180 1.00 58.39 222 ALA B CA 1
ATOM 8400 C C . ALA B 1 222 ? 167.045 174.168 140.876 1.00 61.86 222 ALA B C 1
ATOM 8401 O O . ALA B 1 222 ? 165.809 174.210 140.850 1.00 66.20 222 ALA B O 1
ATOM 8403 N N . PRO B 1 223 ? 167.752 175.100 141.514 1.00 64.80 223 PRO B N 1
ATOM 8404 C CA . PRO B 1 223 ? 167.074 176.281 142.062 1.00 58.93 223 PRO B CA 1
ATOM 8405 C C . PRO B 1 223 ? 166.479 177.126 140.945 1.00 54.88 223 PRO B C 1
ATOM 8406 O O . PRO B 1 223 ? 167.074 177.281 139.878 1.00 56.83 223 PRO B O 1
ATOM 8410 N N . GLN B 1 224 ? 165.297 177.689 141.208 1.00 56.06 224 GLN B N 1
ATOM 8411 C CA . GLN B 1 224 ? 164.581 178.426 140.171 1.00 53.24 224 GLN B CA 1
ATOM 8412 C C . GLN B 1 224 ? 165.344 179.674 139.739 1.00 59.31 224 GLN B C 1
ATOM 8413 O O . GLN B 1 224 ? 165.342 180.031 138.555 1.00 64.07 224 GLN B O 1
ATOM 8419 N N . ALA B 1 225 ? 166.000 180.353 140.683 1.00 58.71 225 ALA B N 1
ATOM 8420 C CA . ALA B 1 225 ? 166.784 181.534 140.338 1.00 59.57 225 ALA B CA 1
ATOM 8421 C C . ALA B 1 225 ? 167.975 181.174 139.457 1.00 59.37 225 ALA B C 1
ATOM 8422 O O . ALA B 1 225 ? 168.320 181.920 138.535 1.00 57.35 225 ALA B O 1
ATOM 8424 N N . VAL B 1 226 ? 168.623 180.042 139.735 1.00 60.78 226 VAL B N 1
ATOM 8425 C CA . VAL B 1 226 ? 169.731 179.595 138.897 1.00 63.07 226 VAL B CA 1
ATOM 8426 C C . VAL B 1 226 ? 169.223 179.149 137.531 1.00 60.37 226 VAL B C 1
ATOM 8427 O O . VAL B 1 226 ? 169.863 179.400 136.504 1.00 64.05 226 VAL B O 1
ATOM 8431 N N . VAL B 1 227 ? 168.066 178.483 137.497 1.00 61.88 227 VAL B N 1
ATOM 8432 C CA . VAL B 1 227 ? 167.473 178.070 136.227 1.00 55.68 227 VAL B CA 1
ATOM 8433 C C . VAL B 1 227 ? 167.170 179.286 135.362 1.00 55.44 227 VAL B C 1
ATOM 8434 O O . VAL B 1 227 ? 167.408 179.280 134.149 1.00 67.24 227 VAL B O 1
ATOM 8438 N N . ASN B 1 228 ? 166.650 180.349 135.972 1.00 62.03 228 ASN B N 1
ATOM 8439 C CA . ASN B 1 228 ? 166.375 181.582 135.249 1.00 63.54 228 ASN B CA 1
ATOM 8440 C C . ASN B 1 228 ? 167.623 182.417 134.992 1.00 65.68 228 ASN B C 1
ATOM 8441 O O . ASN B 1 228 ? 167.560 183.363 134.202 1.00 69.64 228 ASN B O 1
ATOM 8446 N N . GLY B 1 229 ? 168.743 182.096 135.635 1.00 63.95 229 GLY B N 1
ATOM 8447 C CA . GLY B 1 229 ? 169.957 182.862 135.446 1.00 55.83 229 GLY B CA 1
ATOM 8448 C C . GLY B 1 229 ? 169.925 184.257 136.021 1.00 65.33 229 GLY B C 1
ATOM 8449 O O . GLY B 1 229 ? 170.663 185.125 135.551 1.00 68.32 229 GLY B O 1
ATOM 8450 N N . LYS B 1 230 ? 169.091 184.502 137.030 1.00 65.49 230 LYS B N 1
ATOM 8451 C CA . LYS B 1 230 ? 168.941 185.836 137.591 1.00 64.75 230 LYS B CA 1
ATOM 8452 C C . LYS B 1 230 ? 168.510 185.732 139.046 1.00 65.19 230 LYS B C 1
ATOM 8453 O O . LYS B 1 230 ? 167.675 184.895 139.394 1.00 71.48 230 LYS B O 1
ATOM 8459 N N . SER B 1 231 ? 169.082 186.589 139.886 1.00 62.75 231 SER B N 1
ATOM 8460 C CA . SER B 1 231 ? 168.714 186.643 141.291 1.00 65.78 231 SER B CA 1
ATOM 8461 C C . SER B 1 231 ? 167.360 187.326 141.468 1.00 65.65 231 SER B C 1
ATOM 8462 O O . SER B 1 231 ? 166.924 188.131 140.642 1.00 62.72 231 SER B O 1
ATOM 8465 N N . ASN B 1 232 ? 166.692 186.992 142.571 1.00 61.49 232 ASN B N 1
ATOM 8466 C CA . ASN B 1 232 ? 165.381 187.545 142.877 1.00 56.34 232 ASN B CA 1
ATOM 8467 C C . ASN B 1 232 ? 165.426 188.705 143.863 1.00 59.60 232 ASN B C 1
ATOM 8468 O O . ASN B 1 232 ? 164.408 189.382 144.035 1.00 67.47 232 ASN B O 1
ATOM 8473 N N . ASN B 1 233 ? 166.573 188.950 144.501 1.00 64.86 233 ASN B N 1
ATOM 8474 C CA . ASN B 1 233 ? 166.734 190.029 145.481 1.00 58.97 233 ASN B CA 1
ATOM 8475 C C . ASN B 1 233 ? 165.718 189.915 146.614 1.00 60.96 233 ASN B C 1
ATOM 8476 O O . ASN B 1 233 ? 165.162 190.911 147.079 1.00 62.74 233 ASN B O 1
ATOM 8481 N N . SER B 1 234 ? 165.480 188.689 147.069 1.00 58.44 234 SER B N 1
ATOM 8482 C CA . SER B 1 234 ? 164.490 188.442 148.106 1.00 57.82 234 SER B CA 1
ATOM 8483 C C . SER B 1 234 ? 165.073 188.697 149.490 1.00 61.57 234 SER B C 1
ATOM 8484 O O . SER B 1 234 ? 166.244 188.410 149.752 1.00 64.44 234 SER B O 1
ATOM 8487 N N . VAL B 1 235 ? 164.244 189.240 150.376 1.00 63.10 235 VAL B N 1
ATOM 8488 C CA . VAL B 1 235 ? 164.620 189.515 151.757 1.00 63.00 235 VAL B CA 1
ATOM 8489 C C . VAL B 1 235 ? 163.871 188.535 152.648 1.00 58.63 235 VAL B C 1
ATOM 8490 O O . VAL B 1 235 ? 162.637 188.464 152.606 1.00 68.85 235 VAL B O 1
ATOM 8494 N N . ALA B 1 236 ? 164.616 187.781 153.451 1.00 60.61 236 ALA B N 1
ATOM 8495 C CA . ALA B 1 236 ? 164.019 186.746 154.281 1.00 62.89 236 ALA B CA 1
ATOM 8496 C C . ALA B 1 236 ? 163.122 187.351 155.354 1.00 68.46 236 ALA B C 1
ATOM 8497 O O . ALA B 1 236 ? 163.470 188.345 155.996 1.00 70.98 236 ALA B O 1
ATOM 8499 N N . ASP B 1 237 ? 161.954 186.737 155.542 1.00 72.53 237 ASP B N 1
ATOM 8500 C CA . ASP B 1 237 ? 161.012 187.111 156.600 1.00 67.64 237 ASP B CA 1
ATOM 8501 C C . ASP B 1 237 ? 160.476 185.807 157.186 1.00 68.31 237 ASP B C 1
ATOM 8502 O O . ASP B 1 237 ? 159.458 185.281 156.730 1.00 75.56 237 ASP B O 1
ATOM 8507 N N . GLY B 1 238 ? 161.163 185.295 158.202 1.00 59.50 238 GLY B N 1
ATOM 8508 C CA . GLY B 1 238 ? 160.802 184.004 158.743 1.00 59.57 238 GLY B CA 1
ATOM 8509 C C . GLY B 1 238 ? 161.163 182.873 157.790 1.00 66.38 238 GLY B C 1
ATOM 8510 O O . GLY B 1 238 ? 161.978 183.018 156.876 1.00 67.54 238 GLY B O 1
ATOM 8511 N N . TRP B 1 239 ? 160.531 181.723 158.030 1.00 68.51 239 TRP B N 1
ATOM 8512 C CA . TRP B 1 239 ? 160.694 180.512 157.218 1.00 61.68 239 TRP B CA 1
ATOM 8513 C C . TRP B 1 239 ? 162.167 180.117 157.232 1.00 59.23 239 TRP B C 1
ATOM 8514 O O . TRP B 1 239 ? 162.698 179.838 158.321 1.00 69.85 239 TRP B O 1
ATOM 8525 N N . ALA B 1 240 ? 162.856 180.071 156.096 1.00 57.97 240 ALA B N 1
ATOM 8526 C CA . ALA B 1 240 ? 164.246 179.614 156.040 1.00 58.55 240 ALA B CA 1
ATOM 8527 C C . ALA B 1 240 ? 165.152 180.698 155.474 1.00 58.76 240 ALA B C 1
ATOM 8528 O O . ALA B 1 240 ? 165.152 180.938 154.254 1.00 66.44 240 ALA B O 1
ATOM 8530 N N . PRO B 1 241 ? 165.929 181.385 156.308 1.00 60.55 241 PRO B N 1
ATOM 8531 C CA . PRO B 1 241 ? 166.912 182.337 155.777 1.00 56.46 241 PRO B CA 1
ATOM 8532 C C . PRO B 1 241 ? 168.067 181.618 155.097 1.00 56.88 241 PRO B C 1
ATOM 8533 O O . PRO B 1 241 ? 168.537 180.577 155.561 1.00 58.92 241 PRO B O 1
ATOM 8537 N N . ILE B 1 242 ? 168.519 182.184 153.982 1.00 49.80 242 ILE B N 1
ATOM 8538 C CA . ILE B 1 242 ? 169.680 181.701 153.248 1.00 53.97 242 ILE B CA 1
ATOM 8539 C C . ILE B 1 242 ? 170.545 182.901 152.882 1.00 49.53 242 ILE B C 1
ATOM 8540 O O . ILE B 1 242 ? 170.206 184.050 153.172 1.00 57.68 242 ILE B O 1
ATOM 8545 N N . ALA B 1 243 ? 171.684 182.626 152.255 1.00 51.78 243 ALA B N 1
ATOM 8546 C CA . ALA B 1 243 ? 172.555 183.670 151.738 1.00 47.37 243 ALA B CA 1
ATOM 8547 C C . ALA B 1 243 ? 173.028 183.264 150.353 1.00 51.21 243 ALA B C 1
ATOM 8548 O O . ALA B 1 243 ? 173.524 182.150 150.168 1.00 55.16 243 ALA B O 1
ATOM 8550 N N . SER B 1 244 ? 172.872 184.162 149.384 1.00 52.98 244 SER B N 1
ATOM 8551 C CA . SER B 1 244 ? 173.248 183.863 148.008 1.00 47.68 244 SER B CA 1
ATOM 8552 C C . SER B 1 244 ? 173.650 185.148 147.304 1.00 53.64 244 SER B C 1
ATOM 8553 O O . SER B 1 244 ? 172.867 186.099 147.271 1.00 61.08 244 SER B O 1
ATOM 8556 N N . HIS B 1 245 ? 174.854 185.171 146.744 1.00 50.24 245 HIS B N 1
ATOM 8557 C CA . HIS B 1 245 ? 175.291 186.240 145.858 1.00 52.03 245 HIS B CA 1
ATOM 8558 C C . HIS B 1 245 ? 175.198 185.779 144.409 1.00 49.25 245 HIS B C 1
ATOM 8559 O O . HIS B 1 245 ? 175.242 184.584 144.111 1.00 60.66 245 HIS B O 1
ATOM 8566 N N . SER B 1 246 ? 175.085 186.749 143.505 1.00 56.90 246 SER B N 1
ATOM 8567 C CA . SER B 1 246 ? 175.112 186.483 142.072 1.00 47.87 246 SER B CA 1
ATOM 8568 C C . SER B 1 246 ? 175.930 187.572 141.399 1.00 51.84 246 SER B C 1
ATOM 8569 O O . SER B 1 246 ? 175.635 188.762 141.559 1.00 61.99 246 SER B O 1
ATOM 8572 N N . ILE B 1 247 ? 176.952 187.159 140.654 1.00 57.52 247 ILE B N 1
ATOM 8573 C CA . ILE B 1 247 ? 177.864 188.064 139.962 1.00 60.01 247 ILE B CA 1
ATOM 8574 C C . ILE B 1 247 ? 177.876 187.710 138.481 1.00 51.93 247 ILE B C 1
ATOM 8575 O O . ILE B 1 247 ? 178.084 186.548 138.118 1.00 61.38 247 ILE B O 1
ATOM 8580 N N . GLU B 1 248 ? 177.673 188.712 137.629 1.00 64.95 248 GLU B N 1
ATOM 8581 C CA . GLU B 1 248 ? 177.776 188.537 136.185 1.00 65.35 248 GLU B CA 1
ATOM 8582 C C . GLU B 1 248 ? 179.223 188.762 135.763 1.00 68.66 248 GLU B C 1
ATOM 8583 O O . GLU B 1 248 ? 179.791 189.826 136.029 1.00 72.51 248 GLU B O 1
ATOM 8589 N N . ILE B 1 249 ? 179.816 187.769 135.105 1.00 65.10 249 ILE B N 1
ATOM 8590 C CA . ILE B 1 249 ? 181.242 187.760 134.805 1.00 64.34 249 ILE B CA 1
ATOM 8591 C C . ILE B 1 249 ? 181.432 187.579 133.307 1.00 64.11 249 ILE B C 1
ATOM 8592 O O . ILE B 1 249 ? 180.820 186.694 132.698 1.00 70.19 249 ILE B O 1
ATOM 8597 N N . GLU B 1 250 ? 182.284 188.408 132.714 1.00 77.40 250 GLU B N 1
ATOM 8598 C CA . GLU B 1 250 ? 182.640 188.291 131.307 1.00 74.64 250 GLU B CA 1
ATOM 8599 C C . GLU B 1 250 ? 184.115 187.920 131.219 1.00 72.88 250 GLU B C 1
ATOM 8600 O O . GLU B 1 250 ? 184.970 188.641 131.743 1.00 79.77 250 GLU B O 1
ATOM 8606 N N . LEU B 1 251 ? 184.411 186.801 130.560 1.00 70.93 251 LEU B N 1
ATOM 8607 C CA . LEU B 1 251 ? 185.759 186.251 130.503 1.00 69.10 251 LEU B CA 1
ATOM 8608 C C . LEU B 1 251 ? 186.213 186.106 129.058 1.00 70.11 251 LEU B C 1
ATOM 8609 O O . LEU B 1 251 ? 185.509 185.509 128.238 1.00 75.57 251 LEU B O 1
ATOM 8614 N N . ASN B 1 252 ? 187.387 186.649 128.755 1.00 75.09 252 ASN B N 1
ATOM 8615 C CA . ASN B 1 252 ? 188.041 186.426 127.478 1.00 70.06 252 ASN B CA 1
ATOM 8616 C C . ASN B 1 252 ? 188.728 185.065 127.471 1.00 70.71 252 ASN B C 1
ATOM 8617 O O . ASN B 1 252 ? 188.983 184.484 128.528 1.00 73.76 252 ASN B O 1
ATOM 8622 N N . PRO B 1 253 ? 189.023 184.520 126.290 1.00 77.60 253 PRO B N 1
ATOM 8623 C CA . PRO B 1 253 ? 189.761 183.250 126.235 1.00 74.34 253 PRO B CA 1
ATOM 8624 C C . PRO B 1 253 ? 191.114 183.369 126.923 1.00 72.87 253 PRO B C 1
ATOM 8625 O O . PRO B 1 253 ? 191.925 184.237 126.594 1.00 72.80 253 PRO B O 1
ATOM 8629 N N . GLY B 1 254 ? 191.350 182.485 127.889 1.00 71.26 254 GLY B N 1
ATOM 8630 C CA . GLY B 1 254 ? 192.559 182.511 128.681 1.00 67.82 254 GLY B CA 1
ATOM 8631 C C . GLY B 1 254 ? 192.515 183.414 129.894 1.00 68.68 254 GLY B C 1
ATOM 8632 O O . GLY B 1 254 ? 193.480 183.431 130.667 1.00 74.98 254 GLY B O 1
ATOM 8633 N N . GLU B 1 255 ? 191.430 184.155 130.091 1.00 70.44 255 GLU B N 1
ATOM 8634 C CA . GLU B 1 255 ? 191.299 185.073 131.210 1.00 70.91 255 GLU B CA 1
ATOM 8635 C C . GLU B 1 255 ? 190.754 184.351 132.436 1.00 72.76 255 GLU B C 1
ATOM 8636 O O . GLU B 1 255 ? 189.952 183.420 132.328 1.00 73.86 255 GLU B O 1
ATOM 8642 N N . GLN B 1 256 ? 191.200 184.790 133.609 1.00 69.96 256 GLN B N 1
ATOM 8643 C CA . GLN B 1 256 ? 190.746 184.226 134.869 1.00 66.96 256 GLN B CA 1
ATOM 8644 C C . GLN B 1 256 ? 190.393 185.344 135.839 1.00 67.75 256 GLN B C 1
ATOM 8645 O O . GLN B 1 256 ? 190.906 186.461 135.745 1.00 78.95 256 GLN B O 1
ATOM 8651 N N . LYS B 1 257 ? 189.490 185.029 136.762 1.00 68.06 257 LYS B N 1
ATOM 8652 C CA . LYS B 1 257 ? 189.053 185.955 137.794 1.00 65.43 257 LYS B CA 1
ATOM 8653 C C . LYS B 1 257 ? 189.055 185.251 139.142 1.00 63.11 257 LYS B C 1
ATOM 8654 O O . LYS B 1 257 ? 188.883 184.033 139.225 1.00 69.94 257 LYS B O 1
ATOM 8660 N N . GLU B 1 258 ? 189.260 186.029 140.201 1.00 65.33 258 GLU B N 1
ATOM 8661 C CA . GLU B 1 258 ? 189.372 185.494 141.550 1.00 65.57 258 GLU B CA 1
ATOM 8662 C C . GLU B 1 258 ? 188.402 186.206 142.478 1.00 60.62 258 GLU B C 1
ATOM 8663 O O . GLU B 1 258 ? 188.225 187.424 142.394 1.00 65.97 258 GLU B O 1
ATOM 8669 N N . TYR B 1 259 ? 187.780 185.435 143.364 1.00 58.54 259 TYR B N 1
ATOM 8670 C CA . TYR B 1 259 ? 186.837 185.957 144.338 1.00 59.45 259 TYR B CA 1
ATOM 8671 C C . TYR B 1 259 ? 187.111 185.315 145.688 1.00 51.19 259 TYR B C 1
ATOM 8672 O O . TYR B 1 259 ? 187.597 184.186 145.768 1.00 59.62 259 TYR B O 1
ATOM 8681 N N . VAL B 1 260 ? 186.810 186.052 146.751 1.00 53.54 260 VAL B N 1
ATOM 8682 C CA . VAL B 1 260 ? 186.970 185.563 148.115 1.00 50.28 260 VAL B CA 1
ATOM 8683 C C . VAL B 1 260 ? 185.616 185.639 148.800 1.00 49.88 260 VAL B C 1
ATOM 8684 O O . VAL B 1 260 ? 185.049 186.728 148.946 1.00 59.15 260 VAL B O 1
ATOM 8688 N N . PHE B 1 261 ? 185.101 184.488 149.219 1.00 54.25 261 PHE B N 1
ATOM 8689 C CA . PHE B 1 261 ? 183.871 184.401 149.987 1.00 44.91 261 PHE B CA 1
ATOM 8690 C C . PHE B 1 261 ? 184.219 184.084 151.434 1.00 48.68 261 PHE B C 1
ATOM 8691 O O . PHE B 1 261 ? 185.135 183.305 151.705 1.00 59.28 261 PHE B O 1
ATOM 8699 N N . ILE B 1 262 ? 183.507 184.707 152.363 1.00 54.96 262 ILE B N 1
ATOM 8700 C CA . ILE B 1 262 ? 183.745 184.501 153.786 1.00 53.08 262 ILE B CA 1
ATOM 8701 C C . ILE B 1 262 ? 182.427 184.173 154.467 1.00 47.80 262 ILE B C 1
ATOM 8702 O O . ILE B 1 262 ? 181.446 184.913 154.324 1.00 58.94 262 ILE B O 1
ATOM 8707 N N . ILE B 1 263 ? 182.408 183.062 155.200 1.00 52.63 263 ILE B N 1
ATOM 8708 C CA . ILE B 1 263 ? 181.341 182.739 156.139 1.00 48.38 263 ILE B CA 1
ATOM 8709 C C . ILE B 1 263 ? 181.876 183.100 157.519 1.00 50.55 263 ILE B C 1
ATOM 8710 O O . ILE B 1 263 ? 182.705 182.383 158.077 1.00 57.92 263 ILE B O 1
ATOM 8715 N N . GLY B 1 264 ? 181.410 184.213 158.073 1.00 45.75 264 GLY B N 1
ATOM 8716 C CA . GLY B 1 264 ? 181.965 184.703 159.318 1.00 45.99 264 GLY B CA 1
ATOM 8717 C C . GLY B 1 264 ? 180.999 184.743 160.482 1.00 55.66 264 GLY B C 1
ATOM 8718 O O . GLY B 1 264 ? 179.784 184.815 160.290 1.00 56.02 264 GLY B O 1
ATOM 8719 N N . TYR B 1 265 ? 181.542 184.710 161.696 1.00 54.42 265 TYR B N 1
ATOM 8720 C CA . TYR B 1 265 ? 180.772 184.747 162.932 1.00 50.70 265 TYR B CA 1
ATOM 8721 C C . TYR B 1 265 ? 181.268 185.908 163.781 1.00 53.19 265 TYR B C 1
ATOM 8722 O O . TYR B 1 265 ? 182.478 186.060 163.975 1.00 59.50 265 TYR B O 1
ATOM 8731 N N . VAL B 1 266 ? 180.344 186.721 164.287 1.00 49.08 266 VAL B N 1
ATOM 8732 C CA . VAL B 1 266 ? 180.686 187.919 165.044 1.00 57.07 266 VAL B CA 1
ATOM 8733 C C . VAL B 1 266 ? 179.954 187.889 166.378 1.00 54.63 266 VAL B C 1
ATOM 8734 O O . VAL B 1 266 ? 178.762 187.567 166.429 1.00 63.35 266 VAL B O 1
ATOM 8738 N N . GLU B 1 267 ? 180.670 188.215 167.453 1.00 67.10 267 GLU B N 1
ATOM 8739 C CA . GLU B 1 267 ? 180.092 188.395 168.780 1.00 60.31 267 GLU B CA 1
ATOM 8740 C C . GLU B 1 267 ? 180.298 189.839 169.213 1.00 61.92 267 GLU B C 1
ATOM 8741 O O . GLU B 1 267 ? 181.435 190.317 169.264 1.00 70.00 267 GLU B O 1
ATOM 8747 N N . ASN B 1 268 ? 179.207 190.524 169.531 1.00 61.14 268 ASN B N 1
ATOM 8748 C CA . ASN B 1 268 ? 179.250 191.907 169.980 1.00 61.96 268 ASN B CA 1
ATOM 8749 C C . ASN B 1 268 ? 179.026 191.983 171.484 1.00 66.94 268 ASN B C 1
ATOM 8750 O O . ASN B 1 268 ? 178.450 191.081 172.097 1.00 66.86 268 ASN B O 1
ATOM 8755 N N . LYS B 1 269 ? 179.499 193.075 172.075 1.00 77.32 269 LYS B N 1
ATOM 8756 C CA . LYS B 1 269 ? 179.176 193.368 173.461 1.00 74.46 269 LYS B CA 1
ATOM 8757 C C . LYS B 1 269 ? 177.725 193.822 173.572 1.00 77.67 269 LYS B C 1
ATOM 8758 O O . LYS B 1 269 ? 177.147 194.361 172.626 1.00 82.56 269 LYS B O 1
ATOM 8764 N N . ASP B 1 270 ? 177.133 193.591 174.744 1.00 78.88 270 ASP B N 1
ATOM 8765 C CA . ASP B 1 270 ? 175.742 193.981 174.949 1.00 78.32 270 ASP B CA 1
ATOM 8766 C C . ASP B 1 270 ? 175.569 195.491 174.847 1.00 80.52 270 ASP B C 1
ATOM 8767 O O . ASP B 1 270 ? 174.572 195.973 174.299 1.00 83.88 270 ASP B O 1
ATOM 8772 N N . GLU B 1 271 ? 176.530 196.254 175.369 1.00 84.63 271 GLU B N 1
ATOM 8773 C CA . GLU B 1 271 ? 176.451 197.707 175.298 1.00 82.91 271 GLU B CA 1
ATOM 8774 C C . GLU B 1 271 ? 176.672 198.239 173.888 1.00 83.75 271 GLU B C 1
ATOM 8775 O O . GLU B 1 271 ? 176.199 199.336 173.575 1.00 85.92 271 GLU B O 1
ATOM 8781 N N . GLU B 1 272 ? 177.376 197.499 173.033 1.00 83.21 272 GLU B N 1
ATOM 8782 C CA . GLU B 1 272 ? 177.605 197.893 171.642 1.00 80.46 272 GLU B CA 1
ATOM 8783 C C . GLU B 1 272 ? 177.029 196.804 170.744 1.00 79.60 272 GLU B C 1
ATOM 8784 O O . GLU B 1 272 ? 177.744 195.918 170.276 1.00 84.58 272 GLU B O 1
ATOM 8790 N N . LYS B 1 273 ? 175.725 196.890 170.487 1.00 70.38 273 LYS B N 1
ATOM 8791 C CA . LYS B 1 273 ? 175.034 195.929 169.644 1.00 60.79 273 LYS B CA 1
ATOM 8792 C C . LYS B 1 273 ? 174.350 196.552 168.443 1.00 61.53 273 LYS B C 1
ATOM 8793 O O . LYS B 1 273 ? 174.119 195.848 167.456 1.00 61.56 273 LYS B O 1
ATOM 8799 N N . TRP B 1 274 ? 174.029 197.840 168.490 1.00 61.09 274 TRP B N 1
ATOM 8800 C CA . TRP B 1 274 ? 173.233 198.484 167.459 1.00 60.63 274 TRP B CA 1
ATOM 8801 C C . TRP B 1 274 ? 173.950 199.720 166.946 1.00 63.51 274 TRP B C 1
ATOM 8802 O O . TRP B 1 274 ? 174.339 200.589 167.732 1.00 69.47 274 TRP B O 1
ATOM 8813 N N . GLU B 1 275 ? 174.132 199.792 165.626 1.00 74.30 275 GLU B N 1
ATOM 8814 C CA . GLU B 1 275 ? 174.533 201.051 165.010 1.00 72.02 275 GLU B CA 1
ATOM 8815 C C . GLU B 1 275 ? 173.439 202.096 165.170 1.00 71.84 275 GLU B C 1
ATOM 8816 O O . GLU B 1 275 ? 173.717 203.264 165.465 1.00 76.59 275 GLU B O 1
ATOM 8822 N N . SER B 1 276 ? 172.189 201.689 164.981 1.00 76.38 276 SER B N 1
ATOM 8823 C CA . SER B 1 276 ? 171.021 202.519 165.233 1.00 71.41 276 SER B CA 1
ATOM 8824 C C . SER B 1 276 ? 169.871 201.589 165.602 1.00 73.10 276 SER B C 1
ATOM 8825 O O . SER B 1 276 ? 170.068 200.389 165.813 1.00 74.88 276 SER B O 1
ATOM 8828 N N . LYS B 1 277 ? 168.664 202.141 165.680 1.00 77.65 277 LYS B N 1
ATOM 8829 C CA . LYS B 1 277 ? 167.494 201.352 166.053 1.00 75.40 277 LYS B CA 1
ATOM 8830 C C . LYS B 1 277 ? 167.209 200.312 164.976 1.00 74.59 277 LYS B C 1
ATOM 8831 O O . LYS B 1 277 ? 166.839 200.657 163.849 1.00 77.82 277 LYS B O 1
ATOM 8837 N N . GLY B 1 278 ? 167.380 199.038 165.320 1.00 68.87 278 GLY B N 1
ATOM 8838 C CA . GLY B 1 278 ? 167.127 197.949 164.403 1.00 67.31 278 GLY B CA 1
ATOM 8839 C C . GLY B 1 278 ? 168.256 197.622 163.452 1.00 70.31 278 GLY B C 1
ATOM 8840 O O . GLY B 1 278 ? 168.115 196.691 162.651 1.00 75.14 278 GLY B O 1
ATOM 8841 N N . VAL B 1 279 ? 169.369 198.348 163.511 1.00 69.04 279 VAL B N 1
ATOM 8842 C CA . VAL B 1 279 ? 170.506 198.140 162.621 1.00 63.89 279 VAL B CA 1
ATOM 8843 C C . VAL B 1 279 ? 171.663 197.614 163.456 1.00 61.26 279 VAL B C 1
ATOM 8844 O O . VAL B 1 279 ? 172.095 198.267 164.413 1.00 66.98 279 VAL B O 1
ATOM 8848 N N . ILE B 1 280 ? 172.171 196.439 163.092 1.00 60.63 280 ILE B N 1
ATOM 8849 C CA . ILE B 1 280 ? 173.214 195.800 163.883 1.00 61.00 280 ILE B CA 1
ATOM 8850 C C . ILE B 1 280 ? 174.551 196.501 163.659 1.00 62.95 280 ILE B C 1
ATOM 8851 O O . ILE B 1 280 ? 174.789 197.151 162.638 1.00 64.62 280 ILE B O 1
ATOM 8856 N N . ASN B 1 281 ? 175.433 196.361 164.644 1.00 64.45 281 ASN B N 1
ATOM 8857 C CA . ASN B 1 281 ? 176.779 196.908 164.563 1.00 59.83 281 ASN B CA 1
ATOM 8858 C C . ASN B 1 281 ? 177.658 195.975 163.737 1.00 62.73 281 ASN B C 1
ATOM 8859 O O . ASN B 1 281 ? 177.707 194.770 163.995 1.00 65.47 281 ASN B O 1
ATOM 8864 N N . LYS B 1 282 ? 178.356 196.533 162.744 1.00 60.43 282 LYS B N 1
ATOM 8865 C CA . LYS B 1 282 ? 179.062 195.730 161.751 1.00 61.24 282 LYS B CA 1
ATOM 8866 C C . LYS B 1 282 ? 180.564 195.997 161.718 1.00 57.23 282 LYS B C 1
ATOM 8867 O O . LYS B 1 282 ? 181.233 195.584 160.769 1.00 66.05 282 LYS B O 1
ATOM 8873 N N . LYS B 1 283 ? 181.114 196.674 162.729 1.00 64.28 283 LYS B N 1
ATOM 8874 C CA . LYS B 1 283 ? 182.531 197.034 162.694 1.00 68.54 283 LYS B CA 1
ATOM 8875 C C . LYS B 1 283 ? 183.424 195.797 162.686 1.00 63.98 283 LYS B C 1
ATOM 8876 O O . LYS B 1 283 ? 184.388 195.717 161.914 1.00 65.68 283 LYS B O 1
ATOM 8882 N N . LYS B 1 284 ? 183.120 194.822 163.545 1.00 62.38 284 LYS B N 1
ATOM 8883 C CA . LYS B 1 284 ? 183.905 193.592 163.576 1.00 64.13 284 LYS B CA 1
ATOM 8884 C C . LYS B 1 284 ? 183.795 192.837 162.258 1.00 62.56 284 LYS B C 1
ATOM 8885 O O . LYS B 1 284 ? 184.791 192.304 161.755 1.00 68.27 284 LYS B O 1
ATOM 8891 N N . ALA B 1 285 ? 182.592 192.781 161.685 1.00 64.68 285 ALA B N 1
ATOM 8892 C CA . ALA B 1 285 ? 182.423 192.153 160.380 1.00 60.64 285 ALA B CA 1
ATOM 8893 C C . ALA B 1 285 ? 183.210 192.894 159.308 1.00 53.76 285 ALA B C 1
ATOM 8894 O O . ALA B 1 285 ? 183.812 192.268 158.429 1.00 61.40 285 ALA B O 1
ATOM 8896 N N . TYR B 1 286 ? 183.212 194.228 159.360 1.00 58.46 286 TYR B N 1
ATOM 8897 C CA . TYR B 1 286 ? 183.987 195.004 158.397 1.00 59.02 286 TYR B CA 1
ATOM 8898 C C . TYR B 1 286 ? 185.471 194.679 158.497 1.00 64.70 286 TYR B C 1
ATOM 8899 O O . TYR B 1 286 ? 186.143 194.494 157.476 1.00 69.79 286 TYR B O 1
ATOM 8908 N N . GLU B 1 287 ? 185.999 194.603 159.721 1.00 63.14 287 GLU B N 1
ATOM 8909 C CA . GLU B 1 287 ? 187.409 194.270 159.897 1.00 61.48 287 GLU B CA 1
ATOM 8910 C C . GLU B 1 287 ? 187.712 192.858 159.410 1.00 64.47 287 GLU B C 1
ATOM 8911 O O . GLU B 1 287 ? 188.738 192.622 158.760 1.00 67.83 287 GLU B O 1
ATOM 8917 N N . MET B 1 288 ? 186.826 191.907 159.710 1.00 58.89 288 MET B N 1
ATOM 8918 C CA . MET B 1 288 ? 187.033 190.534 159.264 1.00 54.81 288 MET B CA 1
ATOM 8919 C C . MET B 1 288 ? 187.042 190.442 157.744 1.00 57.00 288 MET B C 1
ATOM 8920 O O . MET B 1 288 ? 187.873 189.737 157.161 1.00 62.49 288 MET B O 1
ATOM 8925 N N . ILE B 1 289 ? 186.121 191.147 157.085 1.00 54.86 289 ILE B N 1
ATOM 8926 C CA . ILE B 1 289 ? 186.069 191.133 155.628 1.00 53.07 289 ILE B CA 1
ATOM 8927 C C . ILE B 1 289 ? 187.306 191.802 155.043 1.00 56.84 289 ILE B C 1
ATOM 8928 O O . ILE B 1 289 ? 187.877 191.326 154.055 1.00 59.41 289 ILE B O 1
ATOM 8933 N N . GLU B 1 290 ? 187.747 192.908 155.648 1.00 64.21 290 GLU B N 1
ATOM 8934 C CA . GLU B 1 290 ? 188.947 193.590 155.179 1.00 59.36 290 GLU B CA 1
ATOM 8935 C C . GLU B 1 290 ? 190.193 192.730 155.345 1.00 58.84 290 GLU B C 1
ATOM 8936 O O . GLU B 1 290 ? 191.151 192.879 154.579 1.00 67.04 290 GLU B O 1
ATOM 8942 N N . GLN B 1 291 ? 190.203 191.839 156.339 1.00 68.36 291 GLN B N 1
ATOM 8943 C CA . GLN B 1 291 ? 191.372 190.996 156.574 1.00 61.95 291 GLN B CA 1
ATOM 8944 C C . GLN B 1 291 ? 191.726 190.142 155.363 1.00 64.50 291 GLN B C 1
ATOM 8945 O O . GLN B 1 291 ? 192.904 189.841 155.145 1.00 63.60 291 GLN B O 1
ATOM 8951 N N . PHE B 1 292 ? 190.735 189.732 154.575 1.00 58.26 292 PHE B N 1
ATOM 8952 C CA . PHE B 1 292 ? 190.934 188.792 153.476 1.00 54.76 292 PHE B CA 1
ATOM 8953 C C . PHE B 1 292 ? 190.218 189.264 152.219 1.00 57.73 292 PHE B C 1
ATOM 8954 O O . PHE B 1 292 ? 189.509 188.504 151.557 1.00 66.31 292 PHE B O 1
ATOM 8962 N N . ASN B 1 293 ? 190.398 190.532 151.864 1.00 59.96 293 ASN B N 1
ATOM 8963 C CA . ASN B 1 293 ? 189.751 191.078 150.679 1.00 56.50 293 ASN B CA 1
ATOM 8964 C C . ASN B 1 293 ? 190.608 190.971 149.422 1.00 57.56 293 ASN B C 1
ATOM 8965 O O . ASN B 1 293 ? 190.171 191.412 148.355 1.00 62.84 293 ASN B O 1
ATOM 8970 N N . THR B 1 294 ? 191.806 190.400 149.516 1.00 63.84 294 THR B N 1
ATOM 8971 C CA . THR B 1 294 ? 192.651 190.154 148.357 1.00 63.76 294 THR B CA 1
ATOM 8972 C C . THR B 1 294 ? 193.150 188.717 148.391 1.00 60.88 294 THR B C 1
ATOM 8973 O O . THR B 1 294 ? 193.167 188.066 149.438 1.00 66.54 294 THR B O 1
ATOM 8977 N N . VAL B 1 295 ? 193.551 188.229 147.217 1.00 64.23 295 VAL B N 1
ATOM 8978 C CA . VAL B 1 295 ? 194.064 186.868 147.099 1.00 61.84 295 VAL B CA 1
ATOM 8979 C C . VAL B 1 295 ? 195.409 186.725 147.805 1.00 63.54 295 VAL B C 1
ATOM 8980 O O . VAL B 1 295 ? 195.718 185.660 148.352 1.00 70.07 295 VAL B O 1
ATOM 8984 N N . GLU B 1 296 ? 196.222 187.785 147.819 1.00 64.52 296 GLU B N 1
ATOM 8985 C CA . GLU B 1 296 ? 197.537 187.712 148.453 1.00 66.83 296 GLU B CA 1
ATOM 8986 C C . GLU B 1 296 ? 197.426 187.437 149.950 1.00 72.79 296 GLU B C 1
ATOM 8987 O O . GLU B 1 296 ? 198.187 186.630 150.500 1.00 75.60 296 GLU B O 1
ATOM 8993 N N . LYS B 1 297 ? 196.486 188.102 150.627 1.00 61.40 297 LYS B N 1
ATOM 8994 C CA . LYS B 1 297 ? 196.287 187.857 152.052 1.00 58.57 297 LYS B CA 1
ATOM 8995 C C . LYS B 1 297 ? 195.813 186.432 152.307 1.00 63.60 297 LYS B C 1
ATOM 8996 O O . LYS B 1 297 ? 196.240 185.787 153.275 1.00 66.83 297 LYS B O 1
ATOM 9002 N N . VAL B 1 298 ? 194.927 185.927 151.448 1.00 55.27 298 VAL B N 1
ATOM 9003 C CA . VAL B 1 298 ? 194.450 184.554 151.577 1.00 56.56 298 VAL B CA 1
ATOM 9004 C C . VAL B 1 298 ? 195.605 183.575 151.415 1.00 56.96 298 VAL B C 1
ATOM 9005 O O . VAL B 1 298 ? 195.716 182.596 152.160 1.00 62.12 298 VAL B O 1
ATOM 9009 N N . ASP B 1 299 ? 196.484 183.828 150.443 1.00 59.18 299 ASP B N 1
ATOM 9010 C CA . ASP B 1 299 ? 197.636 182.958 150.232 1.00 59.73 299 ASP B CA 1
ATOM 9011 C C . ASP B 1 299 ? 198.585 182.995 151.424 1.00 65.53 299 ASP B C 1
ATOM 9012 O O . ASP B 1 299 ? 199.142 181.963 151.820 1.00 68.52 299 ASP B O 1
ATOM 9017 N N . LYS B 1 300 ? 198.788 184.180 152.004 1.00 56.55 300 LYS B N 1
ATOM 9018 C CA . LYS B 1 300 ? 199.638 184.283 153.186 1.00 58.88 300 LYS B CA 1
ATOM 9019 C C . LYS B 1 300 ? 199.062 183.488 154.353 1.00 63.52 300 LYS B C 1
ATOM 9020 O O . LYS B 1 300 ? 199.791 182.759 155.041 1.00 69.24 300 LYS B O 1
ATOM 9026 N N . ALA B 1 301 ? 197.752 183.604 154.585 1.00 58.22 301 ALA B N 1
ATOM 9027 C CA . ALA B 1 301 ? 197.125 182.837 155.657 1.00 52.18 301 ALA B CA 1
ATOM 9028 C C . ALA B 1 301 ? 197.193 181.339 155.380 1.00 57.86 301 ALA B C 1
ATOM 9029 O O . ALA B 1 301 ? 197.370 180.534 156.302 1.00 63.24 301 ALA B O 1
ATOM 9031 N N . PHE B 1 302 ? 197.046 180.947 154.112 1.00 56.81 302 PHE B N 1
ATOM 9032 C CA . PHE B 1 302 ? 197.146 179.540 153.742 1.00 57.93 302 PHE B CA 1
ATOM 9033 C C . PHE B 1 302 ? 198.537 178.990 154.037 1.00 56.90 302 PHE B C 1
ATOM 9034 O O . PHE B 1 302 ? 198.680 177.880 154.566 1.00 58.74 302 PHE B O 1
ATOM 9042 N N . GLU B 1 303 ? 199.576 179.760 153.707 1.00 58.19 303 GLU B N 1
ATOM 9043 C CA . GLU B 1 303 ? 200.936 179.334 154.019 1.00 59.41 303 GLU B CA 1
ATOM 9044 C C . GLU B 1 303 ? 201.167 179.266 155.524 1.00 60.96 303 GLU B C 1
ATOM 9045 O O . GLU B 1 303 ? 201.870 178.373 156.009 1.00 68.23 303 GLU B O 1
ATOM 9051 N N . GLU B 1 304 ? 200.592 180.205 156.279 1.00 62.92 304 GLU B N 1
ATOM 9052 C CA . GLU B 1 304 ? 200.721 180.154 157.732 1.00 57.19 304 GLU B CA 1
ATOM 9053 C C . GLU B 1 304 ? 200.069 178.899 158.305 1.00 61.87 304 GLU B C 1
ATOM 9054 O O . GLU B 1 304 ? 200.627 178.252 159.200 1.00 69.58 304 GLU B O 1
ATOM 9060 N N . LEU B 1 305 ? 198.888 178.540 157.799 1.00 58.28 305 LEU B N 1
ATOM 9061 C CA . LEU B 1 305 ? 198.234 177.312 158.243 1.00 57.31 305 LEU B CA 1
ATOM 9062 C C . LEU B 1 305 ? 199.063 176.084 157.886 1.00 59.51 305 LEU B C 1
ATOM 9063 O O . LEU B 1 305 ? 199.178 175.144 158.685 1.00 64.26 305 LEU B O 1
ATOM 9068 N N . LYS B 1 306 ? 199.645 176.072 156.685 1.00 58.26 306 LYS B N 1
ATOM 9069 C CA . LYS B 1 306 ? 200.495 174.954 156.290 1.00 54.83 306 LYS B CA 1
ATOM 9070 C C . LYS B 1 306 ? 201.703 174.827 157.210 1.00 60.51 306 LYS B C 1
ATOM 9071 O O . LYS B 1 306 ? 202.070 173.719 157.614 1.00 64.04 306 LYS B O 1
ATOM 9077 N N . SER B 1 307 ? 202.331 175.953 157.554 1.00 67.19 307 SER B N 1
ATOM 9078 C CA . SER B 1 307 ? 203.480 175.921 158.453 1.00 57.40 307 SER B CA 1
ATOM 9079 C C . SER B 1 307 ? 203.081 175.436 159.842 1.00 62.26 307 SER B C 1
ATOM 9080 O O . SER B 1 307 ? 203.814 174.665 160.474 1.00 62.23 307 SER B O 1
ATOM 9083 N N . TYR B 1 308 ? 201.920 175.877 160.330 1.00 58.76 308 TYR B N 1
ATOM 9084 C CA . TYR B 1 308 ? 201.427 175.428 161.628 1.00 54.24 308 TYR B CA 1
ATOM 9085 C C . TYR B 1 308 ? 201.229 173.915 161.646 1.00 57.66 308 TYR B C 1
ATOM 9086 O O . TYR B 1 308 ? 201.686 173.221 162.567 1.00 58.69 308 TYR B O 1
ATOM 9095 N N . TRP B 1 309 ? 200.571 173.382 160.614 1.00 61.01 309 TRP B N 1
ATOM 9096 C CA . TRP B 1 309 ? 200.326 171.944 160.569 1.00 52.45 309 TRP B CA 1
ATOM 9097 C C . TRP B 1 309 ? 201.614 171.155 160.370 1.00 53.88 309 TRP B C 1
ATOM 9098 O O . TRP B 1 309 ? 201.739 170.043 160.894 1.00 63.72 309 TRP B O 1
ATOM 9109 N N . ASN B 1 310 ? 202.575 171.700 159.619 1.00 57.28 310 ASN B N 1
ATOM 9110 C CA . ASN B 1 310 ? 203.865 171.033 159.476 1.00 53.67 310 ASN B CA 1
ATOM 9111 C C . ASN B 1 310 ? 204.607 170.980 160.805 1.00 56.73 310 ASN B C 1
ATOM 9112 O O . ASN B 1 310 ? 205.232 169.966 161.132 1.00 62.86 310 ASN B O 1
ATOM 9117 N N . ALA B 1 311 ? 204.556 172.067 161.578 1.00 63.78 311 ALA B N 1
ATOM 9118 C CA . ALA B 1 311 ? 205.191 172.068 162.891 1.00 52.85 311 ALA B CA 1
ATOM 9119 C C . ALA B 1 311 ? 204.524 171.068 163.824 1.00 62.75 311 ALA B C 1
ATOM 9120 O O . ALA B 1 311 ? 205.193 170.436 164.649 1.00 65.60 311 ALA B O 1
ATOM 9122 N N . LEU B 1 312 ? 203.202 170.909 163.709 1.00 62.73 312 LEU B N 1
ATOM 9123 C CA . LEU B 1 312 ? 202.510 169.954 164.569 1.00 55.26 312 LEU B CA 1
ATOM 9124 C C . LEU B 1 312 ? 202.963 168.517 164.323 1.00 61.09 312 LEU B C 1
ATOM 9125 O O . LEU B 1 312 ? 202.960 167.703 165.252 1.00 63.29 312 LEU B O 1
ATOM 9130 N N . LEU B 1 313 ? 203.350 168.182 163.093 1.00 63.49 313 LEU B N 1
ATOM 9131 C CA . LEU B 1 313 ? 203.662 166.807 162.723 1.00 54.92 313 LEU B CA 1
ATOM 9132 C C . LEU B 1 313 ? 205.153 166.496 162.706 1.00 59.33 313 LEU B C 1
ATOM 9133 O O . LEU B 1 313 ? 205.529 165.381 162.335 1.00 62.81 313 LEU B O 1
ATOM 9138 N N . SER B 1 314 ? 206.009 167.434 163.104 1.00 64.70 314 SER B N 1
ATOM 9139 C CA . SER B 1 314 ? 207.445 167.288 162.899 1.00 57.57 314 SER B CA 1
ATOM 9140 C C . SER B 1 314 ? 208.169 166.577 164.037 1.00 63.00 314 SER B C 1
ATOM 9141 O O . SER B 1 314 ? 209.365 166.299 163.904 1.00 66.27 314 SER B O 1
ATOM 9144 N N . LYS B 1 315 ? 207.490 166.263 165.139 1.00 61.12 315 LYS B N 1
ATOM 9145 C CA . LYS B 1 315 ? 208.172 165.691 166.294 1.00 56.97 315 LYS B CA 1
ATOM 9146 C C . LYS B 1 315 ? 208.420 164.193 166.173 1.00 59.13 315 LYS B C 1
ATOM 9147 O O . LYS B 1 315 ? 209.196 163.649 166.963 1.00 61.90 315 LYS B O 1
ATOM 9153 N N . TYR B 1 316 ? 207.790 163.517 165.217 1.00 56.34 316 TYR B N 1
ATOM 9154 C CA . TYR B 1 316 ? 208.035 162.098 164.971 1.00 49.52 316 TYR B CA 1
ATOM 9155 C C . TYR B 1 316 ? 208.084 161.896 163.464 1.00 54.93 316 TYR B C 1
ATOM 9156 O O . TYR B 1 316 ? 207.057 162.015 162.791 1.00 68.00 316 TYR B O 1
ATOM 9165 N N . PHE B 1 317 ? 209.266 161.598 162.933 1.00 56.03 317 PHE B N 1
ATOM 9166 C CA . PHE B 1 317 ? 209.440 161.379 161.504 1.00 54.30 317 PHE B CA 1
ATOM 9167 C C . PHE B 1 317 ? 210.072 160.014 161.276 1.00 55.74 317 PHE B C 1
ATOM 9168 O O . PHE B 1 317 ? 211.057 159.668 161.929 1.00 68.02 317 PHE B O 1
ATOM 9176 N N . LEU B 1 318 ? 209.509 159.242 160.352 1.00 55.33 318 LEU B N 1
ATOM 9177 C CA . LEU B 1 318 ? 209.971 157.887 160.084 1.00 55.36 318 LEU B CA 1
ATOM 9178 C C . LEU B 1 318 ? 210.451 157.767 158.645 1.00 61.08 318 LEU B C 1
ATOM 9179 O O . LEU B 1 318 ? 209.799 158.255 157.717 1.00 66.53 318 LEU B O 1
ATOM 9184 N N . GLU B 1 319 ? 211.601 157.120 158.470 1.00 65.93 319 GLU B N 1
ATOM 9185 C CA . GLU B 1 319 ? 212.159 156.803 157.161 1.00 61.72 319 GLU B CA 1
ATOM 9186 C C . GLU B 1 319 ? 212.365 155.296 157.097 1.00 60.75 319 GLU B C 1
ATOM 9187 O O . GLU B 1 319 ? 213.233 154.752 157.789 1.00 70.58 319 GLU B O 1
ATOM 9193 N N . SER B 1 320 ? 211.564 154.625 156.275 1.00 60.70 320 SER B N 1
ATOM 9194 C CA . SER B 1 320 ? 211.639 153.182 156.114 1.00 65.82 320 SER B CA 1
ATOM 9195 C C . SER B 1 320 ? 211.432 152.840 154.646 1.00 64.66 320 SER B C 1
ATOM 9196 O O . SER B 1 320 ? 211.260 153.719 153.797 1.00 67.51 320 SER B O 1
ATOM 9199 N N . HIS B 1 321 ? 211.451 151.543 154.348 1.00 73.02 321 HIS B N 1
ATOM 9200 C CA . HIS B 1 321 ? 211.228 151.060 152.993 1.00 72.77 321 HIS B CA 1
ATOM 9201 C C . HIS B 1 321 ? 209.755 151.021 152.608 1.00 73.98 321 HIS B C 1
ATOM 9202 O O . HIS B 1 321 ? 209.448 150.883 151.420 1.00 78.97 321 HIS B O 1
ATOM 9209 N N . ASP B 1 322 ? 208.845 151.140 153.570 1.00 70.03 322 ASP B N 1
ATOM 9210 C CA . ASP B 1 322 ? 207.412 151.024 153.328 1.00 65.33 322 ASP B CA 1
ATOM 9211 C C . ASP B 1 322 ? 206.811 152.422 153.230 1.00 67.35 322 ASP B C 1
ATOM 9212 O O . ASP B 1 322 ? 206.703 153.128 154.236 1.00 74.47 322 ASP B O 1
ATOM 9217 N N . GLU B 1 323 ? 206.409 152.814 152.019 1.00 69.68 323 GLU B N 1
ATOM 9218 C CA . GLU B 1 323 ? 205.833 154.141 151.830 1.00 68.68 323 GLU B CA 1
ATOM 9219 C C . GLU B 1 323 ? 204.451 154.249 152.463 1.00 65.65 323 GLU B C 1
ATOM 9220 O O . GLU B 1 323 ? 204.058 155.335 152.904 1.00 66.25 323 GLU B O 1
ATOM 9226 N N . LYS B 1 324 ? 203.704 153.143 152.522 1.00 66.25 324 LYS B N 1
ATOM 9227 C CA . LYS B 1 324 ? 202.419 153.152 153.213 1.00 62.92 324 LYS B CA 1
ATOM 9228 C C . LYS B 1 324 ? 202.600 153.398 154.704 1.00 66.34 324 LYS B C 1
ATOM 9229 O O . LYS B 1 324 ? 201.874 154.200 155.303 1.00 68.82 324 LYS B O 1
ATOM 9235 N N . LEU B 1 325 ? 203.575 152.720 155.315 1.00 65.34 325 LEU B N 1
ATOM 9236 C CA . LEU B 1 325 ? 203.878 152.946 156.723 1.00 58.90 325 LEU B CA 1
ATOM 9237 C C . LEU B 1 325 ? 204.354 154.372 156.962 1.00 57.30 325 LEU B C 1
ATOM 9238 O O . LEU B 1 325 ? 203.960 155.009 157.946 1.00 65.84 325 LEU B O 1
ATOM 9243 N N . ASN B 1 326 ? 205.205 154.890 156.072 1.00 59.47 326 ASN B N 1
ATOM 9244 C CA . ASN B 1 326 ? 205.686 156.259 156.218 1.00 56.31 326 ASN B CA 1
ATOM 9245 C C . ASN B 1 326 ? 204.538 157.254 156.153 1.00 59.41 326 ASN B C 1
ATOM 9246 O O . ASN B 1 326 ? 204.473 158.192 156.954 1.00 68.20 326 ASN B O 1
ATOM 9251 N N . ARG B 1 327 ? 203.617 157.062 155.210 1.00 63.65 327 ARG B N 1
ATOM 9252 C CA . ARG B 1 327 ? 202.507 157.996 155.068 1.00 57.42 327 ARG B CA 1
ATOM 9253 C C . ARG B 1 327 ? 201.535 157.885 156.239 1.00 59.49 327 ARG B C 1
ATOM 9254 O O . ARG B 1 327 ? 200.962 158.891 156.672 1.00 60.81 327 ARG B O 1
ATOM 9262 N N . MET B 1 328 ? 201.342 156.675 156.773 1.00 63.16 328 MET B N 1
ATOM 9263 C CA . MET B 1 328 ? 200.479 156.522 157.941 1.00 54.82 328 MET B CA 1
ATOM 9264 C C . MET B 1 328 ? 201.085 157.178 159.175 1.00 56.90 328 MET B C 1
ATOM 9265 O O . MET B 1 328 ? 200.385 157.863 159.928 1.00 61.20 328 MET B O 1
ATOM 9270 N N . VAL B 1 329 ? 202.387 156.989 159.395 1.00 65.83 329 VAL B N 1
ATOM 9271 C CA . VAL B 1 329 ? 203.004 157.430 160.641 1.00 52.73 329 VAL B CA 1
ATOM 9272 C C . VAL B 1 329 ? 203.319 158.921 160.608 1.00 56.77 329 VAL B C 1
ATOM 9273 O O . VAL B 1 329 ? 203.132 159.627 161.604 1.00 64.06 329 VAL B O 1
ATOM 9277 N N . ASN B 1 330 ? 203.793 159.429 159.470 1.00 60.09 330 ASN B N 1
ATOM 9278 C CA . ASN B 1 330 ? 204.289 160.798 159.420 1.00 57.52 330 ASN B CA 1
ATOM 9279 C C . ASN B 1 330 ? 203.183 161.825 159.225 1.00 54.97 330 ASN B C 1
ATOM 9280 O O . ASN B 1 330 ? 203.350 162.982 159.622 1.00 61.19 330 ASN B O 1
ATOM 9285 N N . ILE B 1 331 ? 202.058 161.441 158.624 1.00 59.48 331 ILE B N 1
ATOM 9286 C CA . ILE B 1 331 ? 201.057 162.431 158.239 1.00 57.25 331 ILE B CA 1
ATOM 9287 C C . ILE B 1 331 ? 199.700 162.153 158.874 1.00 54.76 331 ILE B C 1
ATOM 9288 O O . ILE B 1 331 ? 199.200 162.958 159.666 1.00 65.89 331 ILE B O 1
ATOM 9293 N N . TRP B 1 332 ? 199.101 161.009 158.546 1.00 58.33 332 TRP B N 1
ATOM 9294 C CA . TRP B 1 332 ? 197.658 160.865 158.715 1.00 52.81 332 TRP B CA 1
ATOM 9295 C C . TRP B 1 332 ? 197.260 160.452 160.130 1.00 56.15 332 TRP B C 1
ATOM 9296 O O . TRP B 1 332 ? 196.235 160.916 160.639 1.00 58.61 332 TRP B O 1
ATOM 9307 N N . ASN B 1 333 ? 198.048 159.596 160.782 1.00 64.60 333 ASN B N 1
ATOM 9308 C CA . ASN B 1 333 ? 197.744 159.224 162.162 1.00 59.15 333 ASN B CA 1
ATOM 9309 C C . ASN B 1 333 ? 197.827 160.434 163.087 1.00 52.33 333 ASN B C 1
ATOM 9310 O O . ASN B 1 333 ? 196.928 160.675 163.902 1.00 62.36 333 ASN B O 1
ATOM 9315 N N . GLN B 1 334 ? 198.900 161.217 162.962 1.00 56.54 334 GLN B N 1
ATOM 9316 C CA . GLN B 1 334 ? 199.072 162.390 163.813 1.00 58.99 334 GLN B CA 1
ATOM 9317 C C . GLN B 1 334 ? 198.041 163.465 163.489 1.00 54.87 334 GLN B C 1
ATOM 9318 O O . GLN B 1 334 ? 197.541 164.150 164.392 1.00 66.32 334 GLN B O 1
ATOM 9324 N N . TYR B 1 335 ? 197.704 163.619 162.207 1.00 55.51 335 TYR B N 1
ATOM 9325 C CA . TYR B 1 335 ? 196.650 164.551 161.824 1.00 50.85 335 TYR B CA 1
ATOM 9326 C C . TYR B 1 335 ? 195.317 164.156 162.442 1.00 52.60 335 TYR B C 1
ATOM 9327 O O . TYR B 1 335 ? 194.588 165.010 162.959 1.00 57.77 335 TYR B O 1
ATOM 9336 N N . GLN B 1 336 ? 194.981 162.865 162.399 1.00 56.65 336 GLN B N 1
ATOM 9337 C CA . GLN B 1 336 ? 193.733 162.410 162.999 1.00 53.67 336 GLN B CA 1
ATOM 9338 C C . GLN B 1 336 ? 193.742 162.610 164.507 1.00 62.66 336 GLN B C 1
ATOM 9339 O O . GLN B 1 336 ? 192.717 162.965 165.096 1.00 62.86 336 GLN B O 1
ATOM 9345 N N . SER B 1 337 ? 194.888 162.381 165.152 1.00 59.13 337 SER B N 1
ATOM 9346 C CA . SER B 1 337 ? 194.982 162.612 166.591 1.00 58.93 337 SER B CA 1
ATOM 9347 C C . SER B 1 337 ? 194.728 164.077 166.934 1.00 61.09 337 SER B C 1
ATOM 9348 O O . SER B 1 337 ? 193.971 164.391 167.863 1.00 68.26 337 SER B O 1
ATOM 9351 N N . MET B 1 338 ? 195.346 164.991 166.183 1.00 61.52 338 MET B N 1
ATOM 9352 C CA . MET B 1 338 ? 195.140 166.413 166.446 1.00 60.25 338 MET B CA 1
ATOM 9353 C C . MET B 1 338 ? 193.698 166.830 166.175 1.00 58.09 338 MET B C 1
ATOM 9354 O O . MET B 1 338 ? 193.118 167.615 166.937 1.00 64.19 338 MET B O 1
ATOM 9359 N N . VAL B 1 339 ? 193.100 166.317 165.097 1.00 65.83 339 VAL B N 1
ATOM 9360 C CA . VAL B 1 339 ? 191.712 166.654 164.792 1.00 65.58 339 VAL B CA 1
ATOM 9361 C C . VAL B 1 339 ? 190.786 166.124 165.877 1.00 66.02 339 VAL B C 1
ATOM 9362 O O . VAL B 1 339 ? 189.826 166.791 166.275 1.00 69.25 339 VAL B O 1
ATOM 9366 N N . THR B 1 340 ? 191.053 164.913 166.367 1.00 66.52 340 THR B N 1
ATOM 9367 C CA . THR B 1 340 ? 190.247 164.345 167.439 1.00 66.32 340 THR B CA 1
ATOM 9368 C C . THR B 1 340 ? 190.353 165.183 168.707 1.00 71.32 340 THR B C 1
ATOM 9369 O O . THR B 1 340 ? 189.351 165.409 169.396 1.00 73.43 340 THR B O 1
ATOM 9373 N N . PHE B 1 341 ? 191.557 165.665 169.024 1.00 66.96 341 PHE B N 1
ATOM 9374 C CA . PHE B 1 341 ? 191.699 166.571 170.161 1.00 61.87 341 PHE B CA 1
ATOM 9375 C C . PHE B 1 341 ? 190.897 167.851 169.955 1.00 62.71 341 PHE B C 1
ATOM 9376 O O . PHE B 1 341 ? 190.246 168.341 170.885 1.00 71.57 341 PHE B O 1
ATOM 9384 N N . ASN B 1 342 ? 190.937 168.412 168.745 1.00 68.39 342 ASN B N 1
ATOM 9385 C CA . ASN B 1 342 ? 190.249 169.676 168.494 1.00 66.79 342 ASN B CA 1
ATOM 9386 C C . ASN B 1 342 ? 188.732 169.517 168.479 1.00 69.80 342 ASN B C 1
ATOM 9387 O O . ASN B 1 342 ? 188.010 170.450 168.849 1.00 66.93 342 ASN B O 1
ATOM 9392 N N . MET B 1 343 ? 188.230 168.356 168.056 1.00 70.60 343 MET B N 1
ATOM 9393 C CA . MET B 1 343 ? 186.810 168.167 167.802 1.00 72.07 343 MET B CA 1
ATOM 9394 C C . MET B 1 343 ? 186.094 167.333 168.854 1.00 74.91 343 MET B C 1
ATOM 9395 O O . MET B 1 343 ? 184.861 167.379 168.909 1.00 74.37 343 MET B O 1
ATOM 9400 N N . SER B 1 344 ? 186.824 166.580 169.673 1.00 77.72 344 SER B N 1
ATOM 9401 C CA . SER B 1 344 ? 186.253 165.693 170.700 1.00 75.64 344 SER B CA 1
ATOM 9402 C C . SER B 1 344 ? 185.382 164.664 169.982 1.00 77.01 344 SER B C 1
ATOM 9403 O O . SER B 1 344 ? 185.862 164.022 169.034 1.00 82.37 344 SER B O 1
ATOM 9406 N N . ARG B 1 345 ? 184.131 164.465 170.385 1.00 77.69 345 ARG B N 1
ATOM 9407 C CA . ARG B 1 345 ? 183.205 163.553 169.726 1.00 80.18 345 ARG B CA 1
ATOM 9408 C C . ARG B 1 345 ? 181.944 164.292 169.296 1.00 77.95 345 ARG B C 1
ATOM 9409 O O . ARG B 1 345 ? 180.841 163.744 169.320 1.00 77.53 345 ARG B O 1
ATOM 9417 N N . SER B 1 346 ? 182.098 165.551 168.888 1.00 73.93 346 SER B N 1
ATOM 9418 C CA . SER B 1 346 ? 180.939 166.414 168.693 1.00 74.20 346 SER B CA 1
ATOM 9419 C C . SER B 1 346 ? 180.231 166.133 167.371 1.00 78.40 346 SER B C 1
ATOM 9420 O O . SER B 1 346 ? 179.070 165.711 167.356 1.00 81.09 346 SER B O 1
ATOM 9423 N N . ALA B 1 347 ? 180.914 166.351 166.249 1.00 70.79 347 ALA B N 1
ATOM 9424 C CA . ALA B 1 347 ? 180.261 166.361 164.947 1.00 63.55 347 ALA B CA 1
ATOM 9425 C C . ALA B 1 347 ? 181.042 165.533 163.940 1.00 63.06 347 ALA B C 1
ATOM 9426 O O . ALA B 1 347 ? 182.255 165.707 163.790 1.00 73.81 347 ALA B O 1
ATOM 9428 N N . SER B 1 348 ? 180.336 164.647 163.246 1.00 60.90 348 SER B N 1
ATOM 9429 C CA . SER B 1 348 ? 180.859 163.928 162.093 1.00 62.34 348 SER B CA 1
ATOM 9430 C C . SER B 1 348 ? 179.689 163.678 161.148 1.00 60.09 348 SER B C 1
ATOM 9431 O O . SER B 1 348 ? 178.630 164.298 161.274 1.00 63.36 348 SER B O 1
ATOM 9434 N N . TYR B 1 349 ? 179.877 162.778 160.190 1.00 57.47 349 TYR B N 1
ATOM 9435 C CA . TYR B 1 349 ? 178.763 162.342 159.361 1.00 58.42 349 TYR B CA 1
ATOM 9436 C C . TYR B 1 349 ? 177.991 161.194 159.992 1.00 60.71 349 TYR B C 1
ATOM 9437 O O . TYR B 1 349 ? 176.982 160.757 159.432 1.00 62.87 349 TYR B O 1
ATOM 9446 N N . PHE B 1 350 ? 178.446 160.701 161.143 1.00 63.98 350 PHE B N 1
ATOM 9447 C CA . PHE B 1 350 ? 177.709 159.731 161.934 1.00 61.01 350 PHE B CA 1
ATOM 9448 C C . PHE B 1 350 ? 177.324 160.246 163.311 1.00 60.83 350 PHE B C 1
ATOM 9449 O O . PHE B 1 350 ? 176.413 159.684 163.926 1.00 65.76 350 PHE B O 1
ATOM 9457 N N . GLU B 1 351 ? 177.981 161.292 163.805 1.00 65.60 351 GLU B N 1
ATOM 9458 C CA . GLU B 1 351 ? 177.575 161.986 165.020 1.00 67.37 351 GLU B CA 1
ATOM 9459 C C . GLU B 1 351 ? 176.792 163.228 164.615 1.00 68.44 351 GLU B C 1
ATOM 9460 O O . GLU B 1 351 ? 177.314 164.084 163.895 1.00 73.25 351 GLU B O 1
ATOM 9466 N N . SER B 1 352 ? 175.548 163.327 165.084 1.00 67.95 352 SER B N 1
ATOM 9467 C CA . SER B 1 352 ? 174.641 164.368 164.618 1.00 64.24 352 SER B CA 1
ATOM 9468 C C . SER B 1 352 ? 174.961 165.744 165.186 1.00 66.18 352 SER B C 1
ATOM 9469 O O . SER B 1 352 ? 174.344 166.725 164.761 1.00 73.91 352 SER B O 1
ATOM 9472 N N . GLY B 1 353 ? 175.891 165.842 166.131 1.00 64.95 353 GLY B N 1
ATOM 9473 C CA . GLY B 1 353 ? 176.242 167.123 166.704 1.00 64.21 353 GLY B CA 1
ATOM 9474 C C . GLY B 1 353 ? 175.333 167.614 167.806 1.00 69.37 353 GLY B C 1
ATOM 9475 O O . GLY B 1 353 ? 175.418 168.789 168.176 1.00 69.20 353 GLY B O 1
ATOM 9476 N N . ILE B 1 354 ? 174.468 166.756 168.346 1.00 73.88 354 ILE B N 1
ATOM 9477 C CA . ILE B 1 354 ? 173.557 167.135 169.420 1.00 69.29 354 ILE B CA 1
ATOM 9478 C C . ILE B 1 354 ? 174.057 166.653 170.779 1.00 72.24 354 ILE B C 1
ATOM 9479 O O . ILE B 1 354 ? 173.385 166.856 171.793 1.00 75.63 354 ILE B O 1
ATOM 9484 N N . GLY B 1 355 ? 175.230 166.031 170.825 1.00 79.16 355 GLY B N 1
ATOM 9485 C CA . GLY B 1 355 ? 175.763 165.532 172.073 1.00 74.93 355 GLY B CA 1
ATOM 9486 C C . GLY B 1 355 ? 176.229 166.647 172.989 1.00 78.75 355 GLY B C 1
ATOM 9487 O O . GLY B 1 355 ? 176.344 167.813 172.609 1.00 79.85 355 GLY B O 1
ATOM 9488 N N . ARG B 1 356 ? 176.506 166.270 174.235 1.00 81.15 356 ARG B N 1
ATOM 9489 C CA . ARG B 1 356 ? 176.880 167.228 175.267 1.00 77.50 356 ARG B CA 1
ATOM 9490 C C . ARG B 1 356 ? 178.315 167.055 175.747 1.00 79.94 356 ARG B C 1
ATOM 9491 O O . ARG B 1 356 ? 178.741 167.777 176.655 1.00 87.35 356 ARG B O 1
ATOM 9499 N N . GLY B 1 357 ? 179.069 166.135 175.167 1.00 76.48 357 GLY B N 1
ATOM 9500 C CA . GLY B 1 357 ? 180.450 165.950 175.558 1.00 72.07 357 GLY B CA 1
ATOM 9501 C C . GLY B 1 357 ? 180.970 164.609 175.080 1.00 72.59 357 GLY B C 1
ATOM 9502 O O . GLY B 1 357 ? 180.288 163.870 174.374 1.00 79.11 357 GLY B O 1
ATOM 9503 N N . MET B 1 358 ? 182.200 164.321 175.483 1.00 74.14 358 MET B N 1
ATOM 9504 C CA . MET B 1 358 ? 182.881 163.080 175.149 1.00 73.58 358 MET B CA 1
ATOM 9505 C C . MET B 1 358 ? 183.086 162.255 176.415 1.00 76.38 358 MET B C 1
ATOM 9506 O O . MET B 1 358 ? 182.717 162.660 177.518 1.00 76.36 358 MET B O 1
ATOM 9511 N N . GLY B 1 359 ? 183.687 161.080 176.243 1.00 71.42 359 GLY B N 1
ATOM 9512 C CA . GLY B 1 359 ? 183.972 160.222 177.377 1.00 66.23 359 GLY B CA 1
ATOM 9513 C C . GLY B 1 359 ? 185.203 160.684 178.142 1.00 69.68 359 GLY B C 1
ATOM 9514 O O . GLY B 1 359 ? 186.164 161.198 177.571 1.00 74.94 359 GLY B O 1
ATOM 9515 N N . PHE B 1 360 ? 185.151 160.502 179.462 1.00 67.15 360 PHE B N 1
ATOM 9516 C CA . PHE B 1 360 ? 186.303 160.780 180.314 1.00 62.30 360 PHE B CA 1
ATOM 9517 C C . PHE B 1 360 ? 187.492 159.912 179.910 1.00 64.02 360 PHE B C 1
ATOM 9518 O O . PHE B 1 360 ? 188.608 160.410 179.686 1.00 69.63 360 PHE B O 1
ATOM 9526 N N . ARG B 1 361 ? 187.252 158.606 179.769 1.00 64.30 361 ARG B N 1
ATOM 9527 C CA . ARG B 1 361 ? 188.290 157.704 179.290 1.00 66.80 361 ARG B CA 1
ATOM 9528 C C . ARG B 1 361 ? 188.695 158.031 177.861 1.00 64.14 361 ARG B C 1
ATOM 9529 O O . ARG B 1 361 ? 189.849 157.816 177.484 1.00 68.07 361 ARG B O 1
ATOM 9537 N N . ASP B 1 362 ? 187.772 158.568 177.060 1.00 72.35 362 ASP B N 1
ATOM 9538 C CA . ASP B 1 362 ? 188.106 158.947 175.691 1.00 69.25 362 ASP B CA 1
ATOM 9539 C C . ASP B 1 362 ? 189.139 160.067 175.667 1.00 70.26 362 ASP B C 1
ATOM 9540 O O . ASP B 1 362 ? 190.121 160.004 174.921 1.00 73.14 362 ASP B O 1
ATOM 9545 N N . SER B 1 363 ? 188.931 161.104 176.481 1.00 65.44 363 SER B N 1
ATOM 9546 C CA . SER B 1 363 ? 189.905 162.188 176.558 1.00 67.37 363 SER B CA 1
ATOM 9547 C C . SER B 1 363 ? 191.236 161.687 177.100 1.00 68.08 363 SER B C 1
ATOM 9548 O O . SER B 1 363 ? 192.307 162.039 176.577 1.00 75.42 363 SER B O 1
ATOM 9551 N N . ASN B 1 364 ? 191.190 160.847 178.138 1.00 63.30 364 ASN B N 1
ATOM 9552 C CA . ASN B 1 364 ? 192.433 160.333 178.704 1.00 61.51 364 ASN B CA 1
ATOM 9553 C C . ASN B 1 364 ? 193.206 159.497 177.688 1.00 63.85 364 ASN B C 1
ATOM 9554 O O . ASN B 1 364 ? 194.441 159.546 177.646 1.00 68.88 364 ASN B O 1
ATOM 9559 N N . GLN B 1 365 ? 192.502 158.728 176.855 1.00 67.46 365 GLN B N 1
ATOM 9560 C CA . GLN B 1 365 ? 193.181 157.897 175.866 1.00 65.81 365 GLN B CA 1
ATOM 9561 C C . GLN B 1 365 ? 193.685 158.724 174.689 1.00 70.34 365 GLN B C 1
ATOM 9562 O O . GLN B 1 365 ? 194.743 158.425 174.125 1.00 72.46 365 GLN B O 1
ATOM 9568 N N . ASP B 1 366 ? 192.943 159.765 174.301 1.00 68.89 366 ASP B N 1
ATOM 9569 C CA . ASP B 1 366 ? 193.406 160.651 173.238 1.00 66.53 366 ASP B CA 1
ATOM 9570 C C . ASP B 1 366 ? 194.690 161.362 173.639 1.00 68.91 366 ASP B C 1
ATOM 9571 O O . ASP B 1 366 ? 195.575 161.596 172.799 1.00 72.57 366 ASP B O 1
ATOM 9576 N N . LEU B 1 367 ? 194.805 161.722 174.922 1.00 66.31 367 LEU B N 1
ATOM 9577 C CA . LEU B 1 367 ? 196.021 162.374 175.393 1.00 62.33 367 LEU B CA 1
ATOM 9578 C C . LEU B 1 367 ? 197.259 161.542 175.077 1.00 67.24 367 LEU B C 1
ATOM 9579 O O . LEU B 1 367 ? 198.297 162.090 174.692 1.00 69.54 367 LEU B O 1
ATOM 9584 N N . LEU B 1 368 ? 197.167 160.216 175.220 1.00 67.60 368 LEU B N 1
ATOM 9585 C CA . LEU B 1 368 ? 198.305 159.361 174.894 1.00 62.43 368 LEU B CA 1
ATOM 9586 C C . LEU B 1 368 ? 198.718 159.516 173.438 1.00 65.28 368 LEU B C 1
ATOM 9587 O O . LEU B 1 368 ? 199.898 159.360 173.106 1.00 66.35 368 LEU B O 1
ATOM 9592 N N . GLY B 1 369 ? 197.766 159.820 172.562 1.00 70.20 369 GLY B N 1
ATOM 9593 C CA . GLY B 1 369 ? 198.058 160.011 171.160 1.00 58.77 369 GLY B CA 1
ATOM 9594 C C . GLY B 1 369 ? 198.619 161.372 170.811 1.00 65.61 369 GLY B C 1
ATOM 9595 O O . GLY B 1 369 ? 199.501 161.465 169.954 1.00 70.70 369 GLY B O 1
ATOM 9596 N N . PHE B 1 370 ? 198.132 162.439 171.445 1.00 66.60 370 PHE B N 1
ATOM 9597 C CA . PHE B 1 370 ? 198.577 163.776 171.061 1.00 61.82 370 PHE B CA 1
ATOM 9598 C C . PHE B 1 370 ? 199.554 164.416 172.046 1.00 65.15 370 PHE B C 1
ATOM 9599 O O . PHE B 1 370 ? 199.857 165.604 171.904 1.00 68.95 370 PHE B O 1
ATOM 9607 N N . VAL B 1 371 ? 200.063 163.669 173.028 1.00 65.15 371 VAL B N 1
ATOM 9608 C CA . VAL B 1 371 ? 200.897 164.286 174.059 1.00 64.06 371 VAL B CA 1
ATOM 9609 C C . VAL B 1 371 ? 202.226 164.764 173.476 1.00 61.48 371 VAL B C 1
ATOM 9610 O O . VAL B 1 371 ? 202.762 165.798 173.893 1.00 65.26 371 VAL B O 1
ATOM 9614 N N . HIS B 1 372 ? 202.778 164.033 172.506 1.00 61.28 372 HIS B N 1
ATOM 9615 C CA . HIS B 1 372 ? 204.073 164.397 171.944 1.00 57.79 372 HIS B CA 1
ATOM 9616 C C . HIS B 1 372 ? 204.004 165.604 171.016 1.00 62.47 372 HIS B C 1
ATOM 9617 O O . HIS B 1 372 ? 205.054 166.142 170.655 1.00 63.33 372 HIS B O 1
ATOM 9624 N N . GLN B 1 373 ? 202.808 166.043 170.629 1.00 64.17 373 GLN B N 1
ATOM 9625 C CA . GLN B 1 373 ? 202.646 167.193 169.748 1.00 60.20 373 GLN B CA 1
ATOM 9626 C C . GLN B 1 373 ? 202.314 168.478 170.495 1.00 65.27 373 GLN B C 1
ATOM 9627 O O . GLN B 1 373 ? 202.814 169.545 170.129 1.00 67.78 373 GLN B O 1
ATOM 9633 N N . ILE B 1 374 ? 201.483 168.407 171.531 1.00 63.80 374 ILE B N 1
ATOM 9634 C CA . ILE B 1 374 ? 201.070 169.591 172.283 1.00 63.61 374 ILE B CA 1
ATOM 9635 C C . ILE B 1 374 ? 201.184 169.320 173.780 1.00 60.46 374 ILE B C 1
ATOM 9636 O O . ILE B 1 374 ? 200.160 169.153 174.456 1.00 61.83 374 ILE B O 1
ATOM 9641 N N . PRO B 1 375 ? 202.398 169.265 174.340 1.00 69.70 375 PRO B N 1
ATOM 9642 C CA . PRO B 1 375 ? 202.531 168.915 175.768 1.00 66.02 375 PRO B CA 1
ATOM 9643 C C . PRO B 1 375 ? 201.843 169.879 176.724 1.00 66.60 375 PRO B C 1
ATOM 9644 O O . PRO B 1 375 ? 201.277 169.439 177.732 1.00 74.03 375 PRO B O 1
ATOM 9648 N N . GLU B 1 376 ? 201.875 171.183 176.442 1.00 70.21 376 GLU B N 1
ATOM 9649 C CA . GLU B 1 376 ? 201.288 172.154 177.363 1.00 72.72 376 GLU B CA 1
ATOM 9650 C C . GLU B 1 376 ? 199.769 172.041 177.394 1.00 73.43 376 GLU B C 1
ATOM 9651 O O . GLU B 1 376 ? 199.155 172.060 178.471 1.00 80.21 376 GLU B O 1
ATOM 9657 N N . ARG B 1 377 ? 199.148 171.923 176.221 1.00 68.10 377 ARG B N 1
ATOM 9658 C CA . ARG B 1 377 ? 197.708 171.711 176.170 1.00 72.16 377 ARG B CA 1
ATOM 9659 C C . ARG B 1 377 ? 197.328 170.376 176.790 1.00 68.98 377 ARG B C 1
ATOM 9660 O O . ARG B 1 377 ? 196.259 170.258 177.396 1.00 73.68 377 ARG B O 1
ATOM 9668 N N . ALA B 1 378 ? 198.192 169.366 176.661 1.00 59.70 378 ALA B N 1
ATOM 9669 C CA . ALA B 1 378 ? 197.942 168.089 177.320 1.00 62.66 378 ALA B CA 1
ATOM 9670 C C . ALA B 1 378 ? 197.957 168.238 178.836 1.00 67.36 378 ALA B C 1
ATOM 9671 O O . ALA B 1 378 ? 197.120 167.654 179.532 1.00 69.00 378 ALA B O 1
ATOM 9673 N N . ARG B 1 379 ? 198.903 169.016 179.365 1.00 65.59 379 ARG B N 1
ATOM 9674 C CA . ARG B 1 379 ? 198.945 169.279 180.802 1.00 64.67 379 ARG B CA 1
ATOM 9675 C C . ARG B 1 379 ? 197.679 169.990 181.266 1.00 65.81 379 ARG B C 1
ATOM 9676 O O . ARG B 1 379 ? 197.079 169.629 182.291 1.00 65.09 379 ARG B O 1
ATOM 9684 N N . GLU B 1 380 ? 197.254 171.004 180.509 1.00 70.12 380 GLU B N 1
ATOM 9685 C CA . GLU B 1 380 ? 196.041 171.733 180.863 1.00 70.53 380 GLU B CA 1
ATOM 9686 C C . GLU B 1 380 ? 194.818 170.821 180.833 1.00 70.81 380 GLU B C 1
ATOM 9687 O O . GLU B 1 380 ? 193.967 170.879 181.729 1.00 70.55 380 GLU B O 1
ATOM 9693 N N . ARG B 1 381 ? 194.722 169.966 179.811 1.00 64.64 381 ARG B N 1
ATOM 9694 C CA . ARG B 1 381 ? 193.603 169.036 179.706 1.00 65.22 381 ARG B CA 1
ATOM 9695 C C . ARG B 1 381 ? 193.611 168.023 180.843 1.00 65.06 381 ARG B C 1
ATOM 9696 O O . ARG B 1 381 ? 192.552 167.661 181.363 1.00 67.63 381 ARG B O 1
ATOM 9704 N N . LEU B 1 382 ? 194.793 167.543 181.234 1.00 66.20 382 LEU B N 1
ATOM 9705 C CA . LEU B 1 382 ? 194.875 166.612 182.355 1.00 63.61 382 LEU B CA 1
ATOM 9706 C C . LEU B 1 382 ? 194.387 167.259 183.643 1.00 66.93 382 LEU B C 1
ATOM 9707 O O . LEU B 1 382 ? 193.632 166.645 184.408 1.00 66.34 382 LEU B O 1
ATOM 9712 N N . LEU B 1 383 ? 194.806 168.501 183.899 1.00 67.91 383 LEU B N 1
ATOM 9713 C CA . LEU B 1 383 ? 194.340 169.191 185.099 1.00 58.83 383 LEU B CA 1
ATOM 9714 C C . LEU B 1 383 ? 192.831 169.416 185.057 1.00 65.57 383 LEU B C 1
ATOM 9715 O O . LEU B 1 383 ? 192.139 169.243 186.070 1.00 68.29 383 LEU B O 1
ATOM 9720 N N . ASP B 1 384 ? 192.301 169.791 183.889 1.00 67.59 384 ASP B N 1
ATOM 9721 C CA . ASP B 1 384 ? 190.860 169.990 183.761 1.00 67.08 384 ASP B CA 1
ATOM 9722 C C . ASP B 1 384 ? 190.093 168.693 183.994 1.00 67.01 384 ASP B C 1
ATOM 9723 O O . ASP B 1 384 ? 189.039 168.695 184.638 1.00 70.85 384 ASP B O 1
ATOM 9728 N N . LEU B 1 385 ? 190.598 167.578 183.461 1.00 68.26 385 LEU B N 1
ATOM 9729 C CA . LEU B 1 385 ? 189.945 166.290 183.670 1.00 65.94 385 LEU B CA 1
ATOM 9730 C C . LEU B 1 385 ? 189.977 165.887 185.137 1.00 65.12 385 LEU B C 1
ATOM 9731 O O . LEU B 1 385 ? 188.987 165.372 185.668 1.00 64.54 385 LEU B O 1
ATOM 9736 N N . ALA B 1 386 ? 191.111 166.105 185.806 1.00 68.28 386 ALA B N 1
ATOM 9737 C CA . ALA B 1 386 ? 191.205 165.754 187.217 1.00 61.55 386 ALA B CA 1
ATOM 9738 C C . ALA B 1 386 ? 190.300 166.623 188.078 1.00 67.73 386 ALA B C 1
ATOM 9739 O O . ALA B 1 386 ? 189.810 166.163 189.115 1.00 71.02 386 ALA B O 1
ATOM 9741 N N . ALA B 1 387 ? 190.067 167.874 187.672 1.00 70.14 387 ALA B N 1
ATOM 9742 C CA . ALA B 1 387 ? 189.219 168.757 188.466 1.00 65.09 387 ALA B CA 1
ATOM 9743 C C . ALA B 1 387 ? 187.780 168.260 188.568 1.00 67.45 387 ALA B C 1
ATOM 9744 O O . ALA B 1 387 ? 187.067 168.660 189.494 1.00 67.71 387 ALA B O 1
ATOM 9746 N N . THR B 1 388 ? 187.337 167.404 187.650 1.00 69.28 388 THR B N 1
ATOM 9747 C CA . THR B 1 388 ? 185.974 166.890 187.679 1.00 65.94 388 THR B CA 1
ATOM 9748 C C . THR B 1 388 ? 185.825 165.620 188.508 1.00 68.48 388 THR B C 1
ATOM 9749 O O . THR B 1 388 ? 184.697 165.159 188.703 1.00 71.96 388 THR B O 1
ATOM 9753 N N . GLN B 1 389 ? 186.923 165.053 189.000 1.00 69.82 389 GLN B N 1
ATOM 9754 C CA . GLN B 1 389 ? 186.856 163.809 189.754 1.00 70.41 389 GLN B CA 1
ATOM 9755 C C . GLN B 1 389 ? 186.127 164.010 191.077 1.00 72.24 389 GLN B C 1
ATOM 9756 O O . GLN B 1 389 ? 186.225 165.066 191.707 1.00 73.42 389 GLN B O 1
ATOM 9762 N N . LEU B 1 390 ? 185.387 162.986 191.493 1.00 73.15 390 LEU B N 1
ATOM 9763 C CA . LEU B 1 390 ? 184.654 163.032 192.746 1.00 72.19 390 LEU B CA 1
ATOM 9764 C C . LEU B 1 390 ? 185.553 162.621 193.911 1.00 74.92 390 LEU B C 1
ATOM 9765 O O . LEU B 1 390 ? 186.641 162.068 193.731 1.00 76.94 390 LEU B O 1
ATOM 9770 N N . GLU B 1 391 ? 185.074 162.894 195.126 1.00 79.46 391 GLU B N 1
ATOM 9771 C CA . GLU B 1 391 ? 185.909 162.746 196.314 1.00 77.89 391 GLU B CA 1
ATOM 9772 C C . GLU B 1 391 ? 186.259 161.292 196.603 1.00 80.64 391 GLU B C 1
ATOM 9773 O O . GLU B 1 391 ? 187.308 161.020 197.196 1.00 81.79 391 GLU B O 1
ATOM 9779 N N . ASP B 1 392 ? 185.407 160.347 196.205 1.00 75.47 392 ASP B N 1
ATOM 9780 C CA . ASP B 1 392 ? 185.699 158.943 196.469 1.00 71.88 392 ASP B CA 1
ATOM 9781 C C . ASP B 1 392 ? 186.643 158.331 195.443 1.00 76.53 392 ASP B C 1
ATOM 9782 O O . ASP B 1 392 ? 187.006 157.159 195.583 1.00 78.89 392 ASP B O 1
ATOM 9787 N N . GLY B 1 393 ? 187.049 159.087 194.427 1.00 73.96 393 GLY B N 1
ATOM 9788 C CA . GLY B 1 393 ? 187.925 158.585 193.392 1.00 67.10 393 GLY B CA 1
ATOM 9789 C C . GLY B 1 393 ? 187.239 158.202 192.103 1.00 71.25 393 GLY B C 1
ATOM 9790 O O . GLY B 1 393 ? 187.925 157.822 191.148 1.00 77.45 393 GLY B O 1
ATOM 9791 N N . SER B 1 394 ? 185.915 158.284 192.044 1.00 74.20 394 SER B N 1
ATOM 9792 C CA . SER B 1 394 ? 185.173 157.970 190.835 1.00 71.91 394 SER B CA 1
ATOM 9793 C C . SER B 1 394 ? 185.095 159.196 189.929 1.00 71.38 394 SER B C 1
ATOM 9794 O O . SER B 1 394 ? 185.376 160.324 190.335 1.00 74.56 394 SER B O 1
ATOM 9797 N N . ALA B 1 395 ? 184.706 158.962 188.681 1.00 68.68 395 ALA B N 1
ATOM 9798 C CA . ALA B 1 395 ? 184.666 160.009 187.675 1.00 69.97 395 ALA B CA 1
ATOM 9799 C C . ALA B 1 395 ? 183.320 160.007 186.969 1.00 67.09 395 ALA B C 1
ATOM 9800 O O . ALA B 1 395 ? 182.663 158.971 186.849 1.00 71.98 395 ALA B O 1
ATOM 9802 N N . TYR B 1 396 ? 182.911 161.187 186.514 1.00 70.63 396 TYR B N 1
ATOM 9803 C CA . TYR B 1 396 ? 181.751 161.284 185.643 1.00 66.28 396 TYR B CA 1
ATOM 9804 C C . TYR B 1 396 ? 182.058 160.631 184.303 1.00 75.58 396 TYR B C 1
ATOM 9805 O O . TYR B 1 396 ? 183.144 160.805 183.743 1.00 76.73 396 TYR B O 1
ATOM 9814 N N . HIS B 1 397 ? 181.094 159.865 183.791 1.00 69.91 397 HIS B N 1
ATOM 9815 C CA . HIS B 1 397 ? 181.320 159.121 182.558 1.00 68.02 397 HIS B CA 1
ATOM 9816 C C . HIS B 1 397 ? 181.546 160.054 181.376 1.00 67.17 397 HIS B C 1
ATOM 9817 O O . HIS B 1 397 ? 182.408 159.797 180.528 1.00 68.63 397 HIS B O 1
ATOM 9824 N N . GLN B 1 398 ? 180.786 161.141 181.301 1.00 74.97 398 GLN B N 1
ATOM 9825 C CA . GLN B 1 398 ? 180.875 162.082 180.195 1.00 74.12 398 GLN B CA 1
ATOM 9826 C C . GLN B 1 398 ? 181.568 163.356 180.654 1.00 73.98 398 GLN B C 1
ATOM 9827 O O . GLN B 1 398 ? 181.180 163.953 181.662 1.00 78.82 398 GLN B O 1
ATOM 9833 N N . TYR B 1 399 ? 182.588 163.766 179.908 1.00 75.40 399 TYR B N 1
ATOM 9834 C CA . TYR B 1 399 ? 183.277 165.026 180.135 1.00 73.74 399 TYR B CA 1
ATOM 9835 C C . TYR B 1 399 ? 182.864 166.031 179.069 1.00 74.00 399 TYR B C 1
ATOM 9836 O O . TYR B 1 399 ? 182.769 165.694 177.886 1.00 79.27 399 TYR B O 1
ATOM 9845 N N . GLN B 1 400 ? 182.619 167.266 179.495 1.00 75.41 400 GLN B N 1
ATOM 9846 C CA . GLN B 1 400 ? 182.219 168.333 178.583 1.00 77.85 400 GLN B CA 1
ATOM 9847 C C . GLN B 1 400 ? 183.360 169.333 178.450 1.00 75.16 400 GLN B C 1
ATOM 9848 O O . GLN B 1 400 ? 183.555 170.173 179.341 1.00 76.33 400 GLN B O 1
ATOM 9854 N N . PRO B 1 401 ? 184.141 169.282 177.368 1.00 78.17 401 PRO B N 1
ATOM 9855 C CA . PRO B 1 401 ? 185.312 170.170 177.263 1.00 77.41 401 PRO B CA 1
ATOM 9856 C C . PRO B 1 401 ? 184.968 171.648 177.220 1.00 75.94 401 PRO B C 1
ATOM 9857 O O . PRO B 1 401 ? 185.811 172.477 177.583 1.00 78.46 401 PRO B O 1
ATOM 9861 N N . LEU B 1 402 ? 183.762 172.007 176.779 1.00 80.26 402 LEU B N 1
ATOM 9862 C CA . LEU B 1 402 ? 183.411 173.419 176.660 1.00 78.88 402 LEU B CA 1
ATOM 9863 C C . LEU B 1 402 ? 183.281 174.075 178.029 1.00 79.47 402 LEU B C 1
ATOM 9864 O O . LEU B 1 402 ? 183.833 175.156 178.265 1.00 83.05 402 LEU B O 1
ATOM 9869 N N . THR B 1 403 ? 182.552 173.441 178.943 1.00 80.07 403 THR B N 1
ATOM 9870 C CA . THR B 1 403 ? 182.394 173.963 180.293 1.00 80.25 403 THR B CA 1
ATOM 9871 C C . THR B 1 403 ? 183.394 173.377 181.279 1.00 78.30 403 THR B C 1
ATOM 9872 O O . THR B 1 403 ? 183.439 173.830 182.427 1.00 83.77 403 THR B O 1
ATOM 9876 N N . LYS B 1 404 ? 184.196 172.398 180.855 1.00 76.80 404 LYS B N 1
ATOM 9877 C CA . LYS B 1 404 ? 185.161 171.722 181.723 1.00 78.25 404 LYS B CA 1
ATOM 9878 C C . LYS B 1 404 ? 184.479 171.147 182.963 1.00 75.33 404 LYS B C 1
ATOM 9879 O O . LYS B 1 404 ? 184.985 171.245 184.082 1.00 76.62 404 LYS B O 1
ATOM 9885 N N . LYS B 1 405 ? 183.316 170.534 182.756 1.00 79.90 405 LYS B N 1
ATOM 9886 C CA . LYS B 1 405 ? 182.527 169.965 183.837 1.00 77.34 405 LYS B CA 1
ATOM 9887 C C . LYS B 1 405 ? 182.032 168.585 183.433 1.00 77.49 405 LYS B C 1
ATOM 9888 O O . LYS B 1 405 ? 181.894 168.280 182.247 1.00 78.73 405 LYS B O 1
ATOM 9894 N N . GLY B 1 406 ? 181.771 167.748 184.438 1.00 77.45 406 GLY B N 1
ATOM 9895 C CA . GLY B 1 406 ? 181.189 166.451 184.183 1.00 75.47 406 GLY B CA 1
ATOM 9896 C C . GLY B 1 406 ? 179.685 166.517 183.992 1.00 77.77 406 GLY B C 1
ATOM 9897 O O . GLY B 1 406 ? 179.018 167.469 184.390 1.00 81.89 406 GLY B O 1
ATOM 9898 N N . ASN B 1 407 ? 179.145 165.475 183.367 1.00 80.48 407 ASN B N 1
ATOM 9899 C CA . ASN B 1 407 ? 177.713 165.383 183.099 1.00 81.98 407 ASN B CA 1
ATOM 9900 C C . ASN B 1 407 ? 177.040 164.702 184.286 1.00 86.05 407 ASN B C 1
ATOM 9901 O O . ASN B 1 407 ? 177.244 163.507 184.523 1.00 86.52 407 ASN B O 1
ATOM 9906 N N . ASN B 1 408 ? 176.236 165.464 185.029 1.00 90.92 408 ASN B N 1
ATOM 9907 C CA . ASN B 1 408 ? 175.598 164.923 186.225 1.00 89.77 408 ASN B CA 1
ATOM 9908 C C . ASN B 1 408 ? 174.448 163.986 185.883 1.00 90.43 408 ASN B C 1
ATOM 9909 O O . ASN B 1 408 ? 174.194 163.028 186.621 1.00 90.26 408 ASN B O 1
ATOM 9914 N N . GLU B 1 409 ? 173.737 164.249 184.784 1.00 92.97 409 GLU B N 1
ATOM 9915 C CA . GLU B 1 409 ? 172.614 163.396 184.408 1.00 91.12 409 GLU B CA 1
ATOM 9916 C C . GLU B 1 409 ? 173.077 161.988 184.052 1.00 90.56 409 GLU B C 1
ATOM 9917 O O . GLU B 1 409 ? 172.453 161.003 184.461 1.00 92.54 409 GLU B O 1
ATOM 9923 N N . ILE B 1 410 ? 174.164 161.873 183.287 1.00 83.19 410 ILE B N 1
ATOM 9924 C CA . ILE B 1 410 ? 174.678 160.556 182.925 1.00 82.08 410 ILE B CA 1
ATOM 9925 C C . ILE B 1 410 ? 175.222 159.840 184.154 1.00 86.40 410 ILE B C 1
ATOM 9926 O O . ILE B 1 410 ? 174.961 158.649 184.364 1.00 89.19 410 ILE B O 1
ATOM 9931 N N . GLY B 1 411 ? 175.984 160.546 184.983 1.00 79.16 411 GLY B N 1
ATOM 9932 C CA . GLY B 1 411 ? 176.418 160.002 186.252 1.00 77.48 411 GLY B CA 1
ATOM 9933 C C . GLY B 1 411 ? 177.793 159.366 186.267 1.00 78.36 411 GLY B C 1
ATOM 9934 O O . GLY B 1 411 ? 178.716 159.822 185.587 1.00 80.24 411 GLY B O 1
ATOM 9935 N N . SER B 1 412 ? 177.923 158.298 187.043 1.00 72.99 412 SER B N 1
ATOM 9936 C CA . SER B 1 412 ? 179.209 157.686 187.358 1.00 66.80 412 SER B CA 1
ATOM 9937 C C . SER B 1 412 ? 179.007 156.174 187.367 1.00 73.02 412 SER B C 1
ATOM 9938 O O . SER B 1 412 ? 178.076 155.654 186.742 1.00 75.59 412 SER B O 1
ATOM 9941 N N . ASN B 1 413 ? 179.925 155.464 188.030 1.00 67.52 413 ASN B N 1
ATOM 9942 C CA . ASN B 1 413 ? 179.850 154.026 188.279 1.00 64.95 413 ASN B CA 1
ATOM 9943 C C . ASN B 1 413 ? 180.240 153.211 187.051 1.00 67.18 413 ASN B C 1
ATOM 9944 O O . ASN B 1 413 ? 179.808 152.066 186.888 1.00 69.92 413 ASN B O 1
ATOM 9949 N N . PHE B 1 414 ? 181.058 153.793 186.183 1.00 64.81 414 PHE B N 1
ATOM 9950 C CA . PHE B 1 414 ? 181.794 153.042 185.170 1.00 62.00 414 PHE B CA 1
ATOM 9951 C C . PHE B 1 414 ? 183.185 152.817 185.751 1.00 62.71 414 PHE B C 1
ATOM 9952 O O . PHE B 1 414 ? 184.044 153.699 185.696 1.00 70.55 414 PHE B O 1
ATOM 9960 N N . ASN B 1 415 ? 183.403 151.629 186.308 1.00 65.46 415 ASN B N 1
ATOM 9961 C CA . ASN B 1 415 ? 184.489 151.400 187.254 1.00 63.32 415 ASN B CA 1
ATOM 9962 C C . ASN B 1 415 ? 185.865 151.309 186.608 1.00 63.65 415 ASN B C 1
ATOM 9963 O O . ASN B 1 415 ? 186.844 151.069 187.320 1.00 67.63 415 ASN B O 1
ATOM 9968 N N . ASP B 1 416 ? 185.971 151.484 185.294 1.00 69.58 416 ASP B N 1
ATOM 9969 C CA . ASP B 1 416 ? 187.265 151.547 184.631 1.00 63.84 416 ASP B CA 1
ATOM 9970 C C . ASP B 1 416 ? 187.765 152.973 184.436 1.00 67.38 416 ASP B C 1
ATOM 9971 O O . ASP B 1 416 ? 188.954 153.162 184.163 1.00 71.34 416 ASP B O 1
ATOM 9976 N N . ASP B 1 417 ? 186.893 153.969 184.593 1.00 65.43 417 ASP B N 1
ATOM 9977 C CA . ASP B 1 417 ? 187.244 155.350 184.263 1.00 65.04 417 ASP B CA 1
ATOM 9978 C C . ASP B 1 417 ? 188.420 155.906 185.061 1.00 70.54 417 ASP B C 1
ATOM 9979 O O . ASP B 1 417 ? 189.292 156.549 184.452 1.00 72.76 417 ASP B O 1
ATOM 9984 N N . PRO B 1 418 ? 188.506 155.739 186.388 1.00 71.03 418 PRO B N 1
ATOM 9985 C CA . PRO B 1 418 ? 189.592 156.406 187.131 1.00 63.65 418 PRO B CA 1
ATOM 9986 C C . PRO B 1 418 ? 190.999 156.006 186.707 1.00 61.10 418 PRO B C 1
ATOM 9987 O O . PRO B 1 418 ? 191.906 156.843 186.772 1.00 72.60 418 PRO B O 1
ATOM 9991 N N . LEU B 1 419 ? 191.216 154.759 186.280 1.00 64.77 419 LEU B N 1
ATOM 9992 C CA . LEU B 1 419 ? 192.570 154.312 185.958 1.00 64.65 419 LEU B CA 1
ATOM 9993 C C . LEU B 1 419 ? 193.125 155.002 184.717 1.00 64.39 419 LEU B C 1
ATOM 9994 O O . LEU B 1 419 ? 194.349 155.155 184.582 1.00 73.22 419 LEU B O 1
ATOM 9999 N N . TRP B 1 420 ? 192.249 155.413 183.798 1.00 58.20 420 TRP B N 1
ATOM 10000 C CA . TRP B 1 420 ? 192.705 156.108 182.602 1.00 59.57 420 TRP B CA 1
ATOM 10001 C C . TRP B 1 420 ? 193.367 157.435 182.945 1.00 64.57 420 TRP B C 1
ATOM 10002 O O . TRP B 1 420 ? 194.284 157.867 182.240 1.00 69.50 420 TRP B O 1
ATOM 10013 N N . LEU B 1 421 ? 192.925 158.090 184.021 1.00 62.46 421 LEU B N 1
ATOM 10014 C CA . LEU B 1 421 ? 193.583 159.317 184.458 1.00 54.80 421 LEU B CA 1
ATOM 10015 C C . LEU B 1 421 ? 195.025 159.054 184.872 1.00 59.35 421 LEU B C 1
ATOM 10016 O O . LEU B 1 421 ? 195.930 159.819 184.517 1.00 67.16 421 LEU B O 1
ATOM 10021 N N . ILE B 1 422 ? 195.261 157.971 185.617 1.00 57.62 422 ILE B N 1
ATOM 10022 C CA . ILE B 1 422 ? 196.623 157.619 186.006 1.00 57.11 422 ILE B CA 1
ATOM 10023 C C . ILE B 1 422 ? 197.459 157.302 184.775 1.00 58.61 422 ILE B C 1
ATOM 10024 O O . ILE B 1 422 ? 198.620 157.718 184.669 1.00 63.25 422 ILE B O 1
ATOM 10029 N N . LEU B 1 423 ? 196.886 156.553 183.830 1.00 59.84 423 LEU B N 1
ATOM 10030 C CA . LEU B 1 423 ? 197.625 156.215 182.615 1.00 57.88 423 LEU B CA 1
ATOM 10031 C C . LEU B 1 423 ? 198.002 157.466 181.824 1.00 57.79 423 LEU B C 1
ATOM 10032 O O . LEU B 1 423 ? 199.139 157.597 181.355 1.00 62.83 423 LEU B O 1
ATOM 10037 N N . ALA B 1 424 ? 197.063 158.404 181.680 1.00 60.38 424 ALA B N 1
ATOM 10038 C CA . ALA B 1 424 ? 197.335 159.629 180.936 1.00 59.21 424 ALA B CA 1
ATOM 10039 C C . ALA B 1 424 ? 198.371 160.496 181.642 1.00 58.98 424 ALA B C 1
ATOM 10040 O O . ALA B 1 424 ? 199.244 161.083 180.990 1.00 66.27 424 ALA B O 1
ATOM 10042 N N . THR B 1 425 ? 198.290 160.598 182.972 1.00 55.02 425 THR B N 1
ATOM 10043 C CA . THR B 1 425 ? 199.276 161.379 183.712 1.00 55.97 425 THR B CA 1
ATOM 10044 C C . THR B 1 425 ? 200.667 160.768 183.588 1.00 61.43 425 THR B C 1
ATOM 10045 O O . THR B 1 425 ? 201.660 161.489 183.421 1.00 66.68 425 THR B O 1
ATOM 10049 N N . ALA B 1 426 ? 200.756 159.439 183.664 1.00 62.34 426 ALA B N 1
ATOM 10050 C CA . ALA B 1 426 ? 202.041 158.775 183.487 1.00 57.68 426 ALA B CA 1
ATOM 10051 C C . ALA B 1 426 ? 202.592 159.013 182.089 1.00 60.33 426 ALA B C 1
ATOM 10052 O O . ALA B 1 426 ? 203.795 159.241 181.921 1.00 65.64 426 ALA B O 1
ATOM 10054 N N . ALA B 1 427 ? 201.727 158.962 181.072 1.00 59.17 427 ALA B N 1
ATOM 10055 C CA . ALA B 1 427 ? 202.178 159.228 179.711 1.00 50.11 427 ALA B CA 1
ATOM 10056 C C . ALA B 1 427 ? 202.704 160.650 179.572 1.00 57.28 427 ALA B C 1
ATOM 10057 O O . ALA B 1 427 ? 203.747 160.877 178.946 1.00 55.54 427 ALA B O 1
ATOM 10059 N N . TYR B 1 428 ? 202.002 161.621 180.162 1.00 54.42 428 TYR B N 1
ATOM 10060 C CA . TYR B 1 428 ? 202.466 163.003 180.099 1.00 48.57 428 TYR B CA 1
ATOM 10061 C C . TYR B 1 428 ? 203.822 163.165 180.776 1.00 57.69 428 TYR B C 1
ATOM 10062 O O . TYR B 1 428 ? 204.713 163.837 180.242 1.00 58.40 428 TYR B O 1
ATOM 10071 N N . ILE B 1 429 ? 203.993 162.569 181.958 1.00 59.30 429 ILE B N 1
ATOM 10072 C CA . ILE B 1 429 ? 205.259 162.711 182.671 1.00 53.81 429 ILE B CA 1
ATOM 10073 C C . ILE B 1 429 ? 206.388 162.039 181.898 1.00 57.68 429 ILE B C 1
ATOM 10074 O O . ILE B 1 429 ? 207.493 162.582 181.793 1.00 60.53 429 ILE B O 1
ATOM 10079 N N . LYS B 1 430 ? 206.132 160.854 181.340 1.00 60.62 430 LYS B N 1
ATOM 10080 C CA . LYS B 1 430 ? 207.156 160.176 180.553 1.00 59.87 430 LYS B CA 1
ATOM 10081 C C . LYS B 1 430 ? 207.536 160.991 179.325 1.00 62.83 430 LYS B C 1
ATOM 10082 O O . LYS B 1 430 ? 208.706 161.020 178.928 1.00 64.60 430 LYS B O 1
ATOM 10088 N N . GLU B 1 431 ? 206.560 161.659 178.707 1.00 63.99 431 GLU B N 1
ATOM 10089 C CA . GLU B 1 431 ? 206.850 162.475 177.535 1.00 58.57 431 GLU B CA 1
ATOM 10090 C C . GLU B 1 431 ? 207.672 163.705 177.902 1.00 61.93 431 GLU B C 1
ATOM 10091 O O . GLU B 1 431 ? 208.676 164.010 177.248 1.00 66.91 431 GLU B O 1
ATOM 10097 N N . THR B 1 432 ? 207.268 164.422 178.947 1.00 63.66 432 THR B N 1
ATOM 10098 C CA . THR B 1 432 ? 207.849 165.726 179.242 1.00 55.98 432 THR B CA 1
ATOM 10099 C C . THR B 1 432 ? 208.879 165.705 180.361 1.00 63.77 432 THR B C 1
ATOM 10100 O O . THR B 1 432 ? 209.764 166.566 180.383 1.00 64.69 432 THR B O 1
ATOM 10104 N N . GLY B 1 433 ? 208.791 164.754 181.287 1.00 64.25 433 GLY B N 1
ATOM 10105 C CA . GLY B 1 433 ? 209.624 164.794 182.469 1.00 58.42 433 GLY B CA 1
ATOM 10106 C C . GLY B 1 433 ? 209.194 165.810 183.499 1.00 63.42 433 GLY B C 1
ATOM 10107 O O . GLY B 1 433 ? 209.945 166.066 184.446 1.00 67.08 433 GLY B O 1
ATOM 10108 N N . ASP B 1 434 ? 208.009 166.397 183.343 1.00 66.96 434 ASP B N 1
ATOM 10109 C CA . ASP B 1 434 ? 207.522 167.459 184.221 1.00 65.68 434 ASP B CA 1
ATOM 10110 C C . ASP B 1 434 ? 206.767 166.820 185.379 1.00 67.88 434 ASP B C 1
ATOM 10111 O O . ASP B 1 434 ? 205.558 166.598 185.316 1.00 71.12 434 ASP B O 1
ATOM 10116 N N . TYR B 1 435 ? 207.496 166.519 186.455 1.00 69.33 435 TYR B N 1
ATOM 10117 C CA . TYR B 1 435 ? 206.877 165.961 187.650 1.00 62.20 435 TYR B CA 1
ATOM 10118 C C . TYR B 1 435 ? 206.081 166.998 188.428 1.00 64.84 435 TYR B C 1
ATOM 10119 O O . TYR B 1 435 ? 205.277 166.625 189.288 1.00 74.41 435 TYR B O 1
ATOM 10128 N N . SER B 1 436 ? 206.286 168.287 188.145 1.00 68.76 436 SER B N 1
ATOM 10129 C CA . SER B 1 436 ? 205.624 169.344 188.900 1.00 67.94 436 SER B CA 1
ATOM 10130 C C . SER B 1 436 ? 204.108 169.265 188.806 1.00 67.12 436 SER B C 1
ATOM 10131 O O . SER B 1 436 ? 203.416 169.767 189.699 1.00 71.56 436 SER B O 1
ATOM 10134 N N . ILE B 1 437 ? 203.577 168.631 187.757 1.00 65.93 437 ILE B N 1
ATOM 10135 C CA . ILE B 1 437 ? 202.131 168.488 187.627 1.00 65.52 437 ILE B CA 1
ATOM 10136 C C . ILE B 1 437 ? 201.559 167.700 188.797 1.00 66.97 437 ILE B C 1
ATOM 10137 O O . ILE B 1 437 ? 200.383 167.855 189.142 1.00 72.48 437 ILE B O 1
ATOM 10142 N N . LEU B 1 438 ? 202.376 166.858 189.435 1.00 62.37 438 LEU B N 1
ATOM 10143 C CA . LEU B 1 438 ? 201.912 166.108 190.595 1.00 64.14 438 LEU B CA 1
ATOM 10144 C C . LEU B 1 438 ? 201.659 166.999 191.803 1.00 69.30 438 LEU B C 1
ATOM 10145 O O . LEU B 1 438 ? 200.860 166.629 192.669 1.00 71.73 438 LEU B O 1
ATOM 10150 N N . LYS B 1 439 ? 202.311 168.156 191.884 1.00 74.74 439 LYS B N 1
ATOM 10151 C CA . LYS B 1 439 ? 202.168 169.042 193.033 1.00 68.60 439 LYS B CA 1
ATOM 10152 C C . LYS B 1 439 ? 201.091 170.100 192.844 1.00 66.08 439 LYS B C 1
ATOM 10153 O O . LYS B 1 439 ? 200.862 170.896 193.759 1.00 74.93 439 LYS B O 1
ATOM 10159 N N . GLU B 1 440 ? 200.430 170.130 191.692 1.00 67.46 440 GLU B N 1
ATOM 10160 C CA . GLU B 1 440 ? 199.388 171.116 191.452 1.00 71.01 440 GLU B CA 1
ATOM 10161 C C . GLU B 1 440 ? 198.180 170.851 192.341 1.00 70.10 440 GLU B C 1
ATOM 10162 O O . GLU B 1 440 ? 197.796 169.702 192.567 1.00 74.12 440 GLU B O 1
ATOM 10168 N N . GLN B 1 441 ? 197.579 171.926 192.844 1.00 71.45 441 GLN B N 1
ATOM 10169 C CA . GLN B 1 441 ? 196.358 171.817 193.632 1.00 69.18 441 GLN B CA 1
ATOM 10170 C C . GLN B 1 441 ? 195.165 171.732 192.689 1.00 69.78 441 GLN B C 1
ATOM 10171 O O . GLN B 1 441 ? 194.937 172.640 191.884 1.00 71.89 441 GLN B O 1
ATOM 10177 N N . VAL B 1 442 ? 194.409 170.644 192.786 1.00 64.95 442 VAL B N 1
ATOM 10178 C CA . VAL B 1 442 ? 193.337 170.331 191.851 1.00 66.24 442 VAL B CA 1
ATOM 10179 C C . VAL B 1 442 ? 192.047 170.172 192.642 1.00 68.97 442 VAL B C 1
ATOM 10180 O O . VAL B 1 442 ? 192.016 169.406 193.606 1.00 67.71 442 VAL B O 1
ATOM 10184 N N . PRO B 1 443 ? 190.973 170.866 192.279 1.00 72.43 443 PRO B N 1
ATOM 10185 C CA . PRO B 1 443 ? 189.707 170.705 192.999 1.00 67.53 443 PRO B CA 1
ATOM 10186 C C . PRO B 1 443 ? 189.092 169.333 192.771 1.00 70.71 443 PRO B C 1
ATOM 10187 O O . PRO B 1 443 ? 189.364 168.646 191.785 1.00 76.75 443 PRO B O 1
ATOM 10191 N N . PHE B 1 444 ? 188.248 168.936 193.718 1.00 69.01 444 PHE B N 1
ATOM 10192 C CA . PHE B 1 444 ? 187.442 167.729 193.605 1.00 70.27 444 PHE B CA 1
ATOM 10193 C C . PHE B 1 444 ? 186.004 168.132 193.311 1.00 69.83 444 PHE B C 1
ATOM 10194 O O . PHE B 1 444 ? 185.432 168.957 194.029 1.00 74.34 444 PHE B O 1
ATOM 10202 N N . ASN B 1 445 ? 185.432 167.555 192.252 1.00 71.48 445 ASN B N 1
ATOM 10203 C CA . ASN B 1 445 ? 184.073 167.875 191.811 1.00 72.67 445 ASN B CA 1
ATOM 10204 C C . ASN B 1 445 ? 183.921 169.368 191.522 1.00 74.21 445 ASN B C 1
ATOM 10205 O O . ASN B 1 445 ? 182.881 169.970 191.796 1.00 79.50 445 ASN B O 1
ATOM 10210 N N . ASN B 1 446 ? 184.974 169.967 190.962 1.00 76.14 446 ASN B N 1
ATOM 10211 C CA . ASN B 1 446 ? 185.009 171.394 190.631 1.00 76.13 446 ASN B CA 1
ATOM 10212 C C . ASN B 1 446 ? 184.746 172.271 191.853 1.00 77.20 446 ASN B C 1
ATOM 10213 O O . ASN B 1 446 ? 184.155 173.346 191.742 1.00 83.47 446 ASN B O 1
ATOM 10218 N N . ASP B 1 447 ? 185.184 171.820 193.026 1.00 82.56 447 ASP B N 1
ATOM 10219 C CA . ASP B 1 447 ? 185.014 172.574 194.263 1.00 82.37 447 ASP B CA 1
ATOM 10220 C C . ASP B 1 447 ? 186.374 173.021 194.777 1.00 83.75 447 ASP B C 1
ATOM 10221 O O . ASP B 1 447 ? 187.164 172.178 195.231 1.00 84.64 447 ASP B O 1
ATOM 10226 N N . PRO B 1 448 ? 186.698 174.316 194.722 1.00 87.35 448 PRO B N 1
ATOM 10227 C CA . PRO B 1 448 ? 188.017 174.762 195.204 1.00 85.18 448 PRO B CA 1
ATOM 10228 C C . PRO B 1 448 ? 188.256 174.492 196.679 1.00 85.95 448 PRO B C 1
ATOM 10229 O O . PRO B 1 448 ? 189.411 174.330 197.089 1.00 85.54 448 PRO B O 1
ATOM 10233 N N . SER B 1 449 ? 187.200 174.446 197.494 1.00 85.49 449 SER B N 1
ATOM 10234 C CA . SER B 1 449 ? 187.374 174.200 198.921 1.00 84.66 449 SER B CA 1
ATOM 10235 C C . SER B 1 449 ? 187.831 172.778 199.216 1.00 86.10 449 SER B C 1
ATOM 10236 O O . SER B 1 449 ? 188.393 172.532 200.288 1.00 87.84 449 SER B O 1
ATOM 10239 N N . LYS B 1 450 ? 187.613 171.843 198.293 1.00 83.58 450 LYS B N 1
ATOM 10240 C CA . LYS B 1 450 ? 188.003 170.451 198.470 1.00 81.39 450 LYS B CA 1
ATOM 10241 C C . LYS B 1 450 ? 189.264 170.097 197.691 1.00 81.80 450 LYS B C 1
ATOM 10242 O O . LYS B 1 450 ? 189.526 168.913 197.454 1.00 84.34 450 LYS B O 1
ATOM 10248 N N . ALA B 1 451 ? 190.048 171.094 197.293 1.00 76.62 451 ALA B N 1
ATOM 10249 C CA . ALA B 1 451 ? 191.197 170.857 196.434 1.00 74.93 451 ALA B CA 1
ATOM 10250 C C . ALA B 1 451 ? 192.299 170.098 197.165 1.00 78.76 451 ALA B C 1
ATOM 10251 O O . ALA B 1 451 ? 192.501 170.251 198.372 1.00 79.91 451 ALA B O 1
ATOM 10253 N N . ASP B 1 452 ? 193.013 169.269 196.410 1.00 74.79 452 ASP B N 1
ATOM 10254 C CA . ASP B 1 452 ? 194.193 168.567 196.896 1.00 68.71 452 ASP B CA 1
ATOM 10255 C C . ASP B 1 452 ? 195.181 168.466 195.739 1.00 68.22 452 ASP B C 1
ATOM 10256 O O . ASP B 1 452 ? 194.971 169.047 194.671 1.00 78.31 452 ASP B O 1
ATOM 10261 N N . THR B 1 453 ? 196.266 167.726 195.947 1.00 64.55 453 THR B N 1
ATOM 10262 C CA . THR B 1 453 ? 197.275 167.592 194.910 1.00 66.29 453 THR B CA 1
ATOM 10263 C C . THR B 1 453 ? 196.800 166.654 193.805 1.00 69.63 453 THR B C 1
ATOM 10264 O O . THR B 1 453 ? 195.843 165.892 193.963 1.00 68.91 453 THR B O 1
ATOM 10268 N N . MET B 1 454 ? 197.488 166.728 192.663 1.00 69.80 454 MET B N 1
ATOM 10269 C CA . MET B 1 454 ? 197.229 165.796 191.571 1.00 65.31 454 MET B CA 1
ATOM 10270 C C . MET B 1 454 ? 197.539 164.364 191.984 1.00 62.51 454 MET B C 1
ATOM 10271 O O . MET B 1 454 ? 196.814 163.429 191.618 1.00 70.08 454 MET B O 1
ATOM 10276 N N . PHE B 1 455 ? 198.620 164.170 192.742 1.00 59.70 455 PHE B N 1
ATOM 10277 C CA . PHE B 1 455 ? 198.950 162.831 193.210 1.00 63.15 455 PHE B CA 1
ATOM 10278 C C . PHE B 1 455 ? 197.872 162.279 194.131 1.00 66.88 455 PHE B C 1
ATOM 10279 O O . PHE B 1 455 ? 197.653 161.066 194.165 1.00 72.58 455 PHE B O 1
ATOM 10287 N N . GLU B 1 456 ? 197.190 163.143 194.884 1.00 68.33 456 GLU B N 1
ATOM 10288 C CA . GLU B 1 456 ? 196.060 162.680 195.682 1.00 66.03 456 GLU B CA 1
ATOM 10289 C C . GLU B 1 456 ? 194.919 162.195 194.793 1.00 67.47 456 GLU B C 1
ATOM 10290 O O . GLU B 1 456 ? 194.262 161.195 195.105 1.00 69.01 456 GLU B O 1
ATOM 10296 N N . HIS B 1 457 ? 194.671 162.892 193.681 1.00 61.53 457 HIS B N 1
ATOM 10297 C CA . HIS B 1 457 ? 193.682 162.423 192.717 1.00 61.88 457 HIS B CA 1
ATOM 10298 C C . HIS B 1 457 ? 194.067 161.057 192.163 1.00 61.46 457 HIS B C 1
ATOM 10299 O O . HIS B 1 457 ? 193.221 160.161 192.046 1.00 64.85 457 HIS B O 1
ATOM 10306 N N . LEU B 1 458 ? 195.346 160.877 191.826 1.00 58.49 458 LEU B N 1
ATOM 10307 C CA . LEU B 1 458 ? 195.807 159.582 191.333 1.00 56.82 458 LEU B CA 1
ATOM 10308 C C . LEU B 1 458 ? 195.659 158.498 192.395 1.00 62.92 458 LEU B C 1
ATOM 10309 O O . LEU B 1 458 ? 195.283 157.362 192.085 1.00 65.50 458 LEU B O 1
ATOM 10314 N N . THR B 1 459 ? 195.964 158.828 193.652 1.00 68.35 459 THR B N 1
ATOM 10315 C CA . THR B 1 459 ? 195.839 157.863 194.740 1.00 61.54 459 THR B CA 1
ATOM 10316 C C . THR B 1 459 ? 194.391 157.433 194.935 1.00 66.00 459 THR B C 1
ATOM 10317 O O . THR B 1 459 ? 194.105 156.244 195.118 1.00 69.18 459 THR B O 1
ATOM 10321 N N . ARG B 1 460 ? 193.463 158.389 194.897 1.00 60.38 460 ARG B N 1
ATOM 10322 C CA . ARG B 1 460 ? 192.054 158.044 195.043 1.00 62.24 460 ARG B CA 1
ATOM 10323 C C . ARG B 1 460 ? 191.559 157.230 193.854 1.00 62.44 460 ARG B C 1
ATOM 10324 O O . ARG B 1 460 ? 190.756 156.305 194.022 1.00 63.34 460 ARG B O 1
ATOM 10332 N N . SER B 1 461 ? 192.040 157.543 192.648 1.00 66.03 461 SER B N 1
ATOM 10333 C CA . SER B 1 461 ? 191.703 156.723 191.488 1.00 62.88 461 SER B CA 1
ATOM 10334 C C . SER B 1 461 ? 192.213 155.297 191.654 1.00 64.40 461 SER B C 1
ATOM 10335 O O . SER B 1 461 ? 191.511 154.335 191.325 1.00 69.11 461 SER B O 1
ATOM 10338 N N . PHE B 1 462 ? 193.438 155.145 192.157 1.00 61.48 462 PHE B N 1
ATOM 10339 C CA . PHE B 1 462 ? 194.010 153.819 192.363 1.00 56.04 462 PHE B CA 1
ATOM 10340 C C . PHE B 1 462 ? 193.236 153.033 193.415 1.00 60.71 462 PHE B C 1
ATOM 10341 O O . PHE B 1 462 ? 192.989 151.834 193.243 1.00 69.00 462 PHE B O 1
ATOM 10349 N N . TYR B 1 463 ? 192.846 153.684 194.508 1.00 64.21 463 TYR B N 1
ATOM 10350 C CA . TYR B 1 463 ? 192.182 152.983 195.599 1.00 61.53 463 TYR B CA 1
ATOM 10351 C C . TYR B 1 463 ? 190.677 152.855 195.410 1.00 60.66 463 TYR B C 1
ATOM 10352 O O . TYR B 1 463 ? 190.030 152.164 196.202 1.00 66.55 463 TYR B O 1
ATOM 10361 N N . HIS B 1 464 ? 190.105 153.492 194.387 1.00 62.08 464 HIS B N 1
ATOM 10362 C CA . HIS B 1 464 ? 188.720 153.203 194.035 1.00 62.22 464 HIS B CA 1
ATOM 10363 C C . HIS B 1 464 ? 188.558 151.750 193.600 1.00 68.51 464 HIS B C 1
ATOM 10364 O O . HIS B 1 464 ? 187.560 151.101 193.932 1.00 67.15 464 HIS B O 1
ATOM 10371 N N . VAL B 1 465 ? 189.529 151.225 192.850 1.00 63.35 465 VAL B N 1
ATOM 10372 C CA . VAL B 1 465 ? 189.497 149.817 192.469 1.00 65.35 465 VAL B CA 1
ATOM 10373 C C . VAL B 1 465 ? 189.738 148.927 193.683 1.00 65.66 465 VAL B C 1
ATOM 10374 O O . VAL B 1 465 ? 189.107 147.874 193.833 1.00 67.53 465 VAL B O 1
ATOM 10378 N N . VAL B 1 466 ? 190.647 149.338 194.570 1.00 65.38 466 VAL B N 1
ATOM 10379 C CA . VAL B 1 466 ? 190.986 148.529 195.739 1.00 62.99 466 VAL B CA 1
ATOM 10380 C C . VAL B 1 466 ? 189.771 148.354 196.645 1.00 67.99 466 VAL B C 1
ATOM 10381 O O . VAL B 1 466 ? 189.553 147.280 197.218 1.00 70.69 466 VAL B O 1
ATOM 10385 N N . ASN B 1 467 ? 188.957 149.396 196.775 1.00 67.23 467 ASN B N 1
ATOM 10386 C CA . ASN B 1 467 ? 187.817 149.388 197.680 1.00 61.13 467 ASN B CA 1
ATOM 10387 C C . ASN B 1 467 ? 186.538 148.874 197.029 1.00 66.31 467 ASN B C 1
ATOM 10388 O O . ASN B 1 467 ? 185.475 148.941 197.652 1.00 69.16 467 ASN B O 1
ATOM 10393 N N . ASN B 1 468 ? 186.611 148.373 195.799 1.00 64.81 468 ASN B N 1
ATOM 10394 C CA . ASN B 1 468 ? 185.440 147.899 195.066 1.00 54.97 468 ASN B CA 1
ATOM 10395 C C . ASN B 1 468 ? 185.721 146.551 194.413 1.00 59.70 468 ASN B C 1
ATOM 10396 O O . ASN B 1 468 ? 185.468 146.341 193.226 1.00 69.14 468 ASN B O 1
ATOM 10401 N N . LEU B 1 469 ? 186.261 145.616 195.186 1.00 59.28 469 LEU B N 1
ATOM 10402 C CA . LEU B 1 469 ? 186.522 144.272 194.693 1.00 56.51 469 LEU B CA 1
ATOM 10403 C C . LEU B 1 469 ? 185.309 143.372 194.901 1.00 59.40 469 LEU B C 1
ATOM 10404 O O . LEU B 1 469 ? 184.437 143.638 195.732 1.00 68.17 469 LEU B O 1
ATOM 10409 N N . GLY B 1 470 ? 185.267 142.289 194.130 1.00 63.26 470 GLY B N 1
ATOM 10410 C CA . GLY B 1 470 ? 184.174 141.350 194.187 1.00 58.64 470 GLY B CA 1
ATOM 10411 C C . GLY B 1 470 ? 184.512 140.088 194.953 1.00 59.27 470 GLY B C 1
ATOM 10412 O O . GLY B 1 470 ? 185.552 139.990 195.610 1.00 66.30 470 GLY B O 1
ATOM 10413 N N . PRO B 1 471 ? 183.621 139.095 194.884 1.00 69.99 471 PRO B N 1
ATOM 10414 C CA . PRO B 1 471 ? 183.847 137.848 195.638 1.00 65.72 471 PRO B CA 1
ATOM 10415 C C . PRO B 1 471 ? 185.118 137.110 195.253 1.00 64.51 471 PRO B C 1
ATOM 10416 O O . PRO B 1 471 ? 185.712 136.442 196.107 1.00 67.79 471 PRO B O 1
ATOM 10420 N N . HIS B 1 472 ? 185.553 137.199 193.999 1.00 65.56 472 HIS B N 1
ATOM 10421 C CA . HIS B 1 472 ? 186.768 136.531 193.550 1.00 61.17 472 HIS B CA 1
ATOM 10422 C C . HIS B 1 472 ? 188.016 137.385 193.725 1.00 68.03 472 HIS B C 1
ATOM 10423 O O . HIS B 1 472 ? 189.104 136.950 193.336 1.00 70.36 472 HIS B O 1
ATOM 10430 N N . GLY B 1 473 ? 187.891 138.580 194.295 1.00 64.97 473 GLY B N 1
ATOM 10431 C CA . GLY B 1 473 ? 189.005 139.495 194.401 1.00 51.97 473 GLY B CA 1
ATOM 10432 C C . GLY B 1 473 ? 189.240 140.355 193.182 1.00 60.12 473 GLY B C 1
ATOM 10433 O O . GLY B 1 473 ? 190.227 141.099 193.151 1.00 64.17 473 GLY B O 1
ATOM 10434 N N . LEU B 1 474 ? 188.377 140.281 192.185 1.00 57.94 474 LEU B N 1
ATOM 10435 C CA . LEU B 1 474 ? 188.438 141.031 190.945 1.00 51.47 474 LEU B CA 1
ATOM 10436 C C . LEU B 1 474 ? 187.587 142.291 191.042 1.00 56.07 474 LEU B C 1
ATOM 10437 O O . LEU B 1 474 ? 186.621 142.336 191.807 1.00 61.39 474 LEU B O 1
ATOM 10442 N N . PRO B 1 475 ? 187.935 143.338 190.295 1.00 59.30 475 PRO B N 1
ATOM 10443 C CA . PRO B 1 475 ? 187.176 144.591 190.387 1.00 57.65 475 PRO B CA 1
ATOM 10444 C C . PRO B 1 475 ? 185.721 144.407 189.981 1.00 56.11 475 PRO B C 1
ATOM 10445 O O . PRO B 1 475 ? 185.404 143.653 189.060 1.00 61.67 475 PRO B O 1
ATOM 10449 N N . LEU B 1 476 ? 184.836 145.112 190.680 1.00 55.85 476 LEU B N 1
ATOM 10450 C CA . LEU B 1 476 ? 183.430 145.134 190.304 1.00 47.60 476 LEU B CA 1
ATOM 10451 C C . LEU B 1 476 ? 183.248 145.963 189.040 1.00 57.04 476 LEU B C 1
ATOM 10452 O O . LEU B 1 476 ? 183.755 147.084 188.942 1.00 67.40 476 LEU B O 1
ATOM 10457 N N . ILE B 1 477 ? 182.523 145.409 188.066 1.00 54.44 477 ILE B N 1
ATOM 10458 C CA . ILE B 1 477 ? 182.393 146.070 186.771 1.00 55.06 477 ILE B CA 1
ATOM 10459 C C . ILE B 1 477 ? 181.522 147.319 186.880 1.00 55.98 477 ILE B C 1
ATOM 10460 O O . ILE B 1 477 ? 181.770 148.323 186.204 1.00 63.35 477 ILE B O 1
ATOM 10465 N N . GLY B 1 478 ? 180.499 147.285 187.731 1.00 59.78 478 GLY B N 1
ATOM 10466 C CA . GLY B 1 478 ? 179.597 148.421 187.823 1.00 56.37 478 GLY B CA 1
ATOM 10467 C C . GLY B 1 478 ? 178.657 148.473 186.633 1.00 57.05 478 GLY B C 1
ATOM 10468 O O . GLY B 1 478 ? 178.174 147.445 186.146 1.00 66.51 478 GLY B O 1
ATOM 10469 N N . ARG B 1 479 ? 178.384 149.690 186.160 1.00 66.56 479 ARG B N 1
ATOM 10470 C CA . ARG B 1 479 ? 177.532 149.853 184.985 1.00 64.73 479 ARG B CA 1
ATOM 10471 C C . ARG B 1 479 ? 178.176 149.239 183.749 1.00 64.27 479 ARG B C 1
ATOM 10472 O O . ARG B 1 479 ? 177.517 148.532 182.979 1.00 68.51 479 ARG B O 1
ATOM 10480 N N . ALA B 1 480 ? 179.468 149.494 183.547 1.00 65.78 480 ALA B N 1
ATOM 10481 C CA . ALA B 1 480 ? 180.211 148.945 182.421 1.00 63.30 480 ALA B CA 1
ATOM 10482 C C . ALA B 1 480 ? 181.688 149.252 182.603 1.00 67.88 480 ALA B C 1
ATOM 10483 O O . ALA B 1 480 ? 182.057 150.206 183.293 1.00 77.62 480 ALA B O 1
ATOM 10485 N N . ASP B 1 481 ? 182.519 148.421 181.988 1.00 69.48 481 ASP B N 1
ATOM 10486 C CA . ASP B 1 481 ? 183.947 148.668 181.841 1.00 60.10 481 ASP B CA 1
ATOM 10487 C C . ASP B 1 481 ? 184.170 149.397 180.513 1.00 60.34 481 ASP B C 1
ATOM 10488 O O . ASP B 1 481 ? 183.245 150.013 179.978 1.00 67.70 481 ASP B O 1
ATOM 10493 N N . TRP B 1 482 ? 185.407 149.400 180.010 1.00 64.18 482 TRP B N 1
ATOM 10494 C CA . TRP B 1 482 ? 185.737 149.988 178.713 1.00 66.11 482 TRP B CA 1
ATOM 10495 C C . TRP B 1 482 ? 184.699 149.655 177.646 1.00 72.24 482 TRP B C 1
ATOM 10496 O O . TRP B 1 482 ? 184.354 150.508 176.822 1.00 71.90 482 TRP B O 1
ATOM 10507 N N . ASN B 1 483 ? 184.201 148.421 177.649 1.00 69.02 483 ASN B N 1
ATOM 10508 C CA . ASN B 1 483 ? 183.088 148.033 176.790 1.00 61.63 483 ASN B CA 1
ATOM 10509 C C . ASN B 1 483 ? 181.797 148.570 177.399 1.00 61.32 483 ASN B C 1
ATOM 10510 O O . ASN B 1 483 ? 181.318 148.053 178.414 1.00 70.07 483 ASN B O 1
ATOM 10515 N N . ASP B 1 484 ? 181.231 149.606 176.782 1.00 66.92 484 ASP B N 1
ATOM 10516 C CA . ASP B 1 484 ? 180.029 150.246 177.300 1.00 67.76 484 ASP B CA 1
ATOM 10517 C C . ASP B 1 484 ? 178.765 149.430 177.068 1.00 65.46 484 ASP B C 1
ATOM 10518 O O . ASP B 1 484 ? 177.719 149.776 177.624 1.00 68.36 484 ASP B O 1
ATOM 10523 N N . CYS B 1 485 ? 178.829 148.374 176.264 1.00 67.69 485 CYS B N 1
ATOM 10524 C CA . CYS B 1 485 ? 177.669 147.543 175.978 1.00 62.17 485 CYS B CA 1
ATOM 10525 C C . CYS B 1 485 ? 177.635 146.262 176.799 1.00 61.88 485 CYS B C 1
ATOM 10526 O O . CYS B 1 485 ? 176.717 145.457 176.625 1.00 68.42 485 CYS B O 1
ATOM 10529 N N . LEU B 1 486 ? 178.603 146.052 177.688 1.00 63.33 486 LEU B N 1
ATOM 10530 C CA . LEU B 1 486 ? 178.605 144.898 178.586 1.00 67.10 486 LEU B CA 1
ATOM 10531 C C . LEU B 1 486 ? 178.006 145.351 179.914 1.00 62.23 486 LEU B C 1
ATOM 10532 O O . LEU B 1 486 ? 178.715 145.760 180.832 1.00 66.36 486 LEU B O 1
ATOM 10537 N N . ASN B 1 487 ? 176.684 145.272 180.010 1.00 58.66 487 ASN B N 1
ATOM 10538 C CA . ASN B 1 487 ? 175.936 145.760 181.164 1.00 57.30 487 ASN B CA 1
ATOM 10539 C C . ASN B 1 487 ? 175.435 144.555 181.952 1.00 60.65 487 ASN B C 1
ATOM 10540 O O . ASN B 1 487 ? 174.390 143.983 181.636 1.00 67.93 487 ASN B O 1
ATOM 10545 N N . LEU B 1 488 ? 176.179 144.183 182.988 1.00 61.84 488 LEU B N 1
ATOM 10546 C CA . LEU B 1 488 ? 175.887 142.995 183.775 1.00 59.63 488 LEU B CA 1
ATOM 10547 C C . LEU B 1 488 ? 174.987 143.277 184.970 1.00 56.05 488 LEU B C 1
ATOM 10548 O O . LEU B 1 488 ? 174.710 142.360 185.747 1.00 66.52 488 LEU B O 1
ATOM 10553 N N . ASN B 1 489 ? 174.521 144.516 185.131 1.00 61.33 489 ASN B N 1
ATOM 10554 C CA . ASN B 1 489 ? 173.636 144.881 186.231 1.00 61.77 489 ASN B CA 1
ATOM 10555 C C . ASN B 1 489 ? 172.366 145.562 185.734 1.00 65.79 489 ASN B C 1
ATOM 10556 O O . ASN B 1 489 ? 171.668 146.205 186.522 1.00 69.08 489 ASN B O 1
ATOM 10561 N N . CYS B 1 490 ? 172.051 145.435 184.445 1.00 69.34 490 CYS B N 1
ATOM 10562 C CA . CYS B 1 490 ? 170.923 146.150 183.854 1.00 66.85 490 CYS B CA 1
ATOM 10563 C C . CYS B 1 490 ? 169.642 145.319 183.883 1.00 68.62 490 CYS B C 1
ATOM 10564 O O . CYS B 1 490 ? 168.652 145.721 184.502 1.00 69.83 490 CYS B O 1
ATOM 10567 N N . PHE B 1 491 ? 169.657 144.160 183.228 1.00 66.65 491 PHE B N 1
ATOM 10568 C CA . PHE B 1 491 ? 168.505 143.265 183.128 1.00 63.15 491 PHE B CA 1
ATOM 10569 C C . PHE B 1 491 ? 167.262 144.017 182.650 1.00 65.75 491 PHE B C 1
ATOM 10570 O O . PHE B 1 491 ? 166.211 144.026 183.292 1.00 70.37 491 PHE B O 1
ATOM 10578 N N . SER B 1 492 ? 167.405 144.653 181.493 1.00 67.27 492 SER B N 1
ATOM 10579 C CA . SER B 1 492 ? 166.357 145.492 180.935 1.00 67.06 492 SER B CA 1
ATOM 10580 C C . SER B 1 492 ? 165.381 144.670 180.104 1.00 70.38 492 SER B C 1
ATOM 10581 O O . SER B 1 492 ? 165.779 143.794 179.331 1.00 70.63 492 SER B O 1
ATOM 10584 N N . THR B 1 493 ? 164.098 144.968 180.270 1.00 72.27 493 THR B N 1
ATOM 10585 C CA . THR B 1 493 ? 163.024 144.337 179.520 1.00 72.34 493 THR B CA 1
ATOM 10586 C C . THR B 1 493 ? 162.204 145.330 178.710 1.00 72.45 493 THR B C 1
ATOM 10587 O O . THR B 1 493 ? 161.748 144.990 177.616 1.00 70.92 493 THR B O 1
ATOM 10591 N N . VAL B 1 494 ? 162.051 146.557 179.195 1.00 81.37 494 VAL B N 1
ATOM 10592 C CA . VAL B 1 494 ? 161.238 147.584 178.550 1.00 79.29 494 VAL B CA 1
ATOM 10593 C C . VAL B 1 494 ? 162.095 148.355 177.552 1.00 79.97 494 VAL B C 1
ATOM 10594 O O . VAL B 1 494 ? 163.233 148.725 177.871 1.00 81.66 494 VAL B O 1
ATOM 10598 N N . PRO B 1 495 ? 161.604 148.610 176.341 1.00 79.90 495 PRO B N 1
ATOM 10599 C CA . PRO B 1 495 ? 162.388 149.379 175.367 1.00 77.77 495 PRO B CA 1
ATOM 10600 C C . PRO B 1 495 ? 162.478 150.848 175.754 1.00 77.64 495 PRO B C 1
ATOM 10601 O O . PRO B 1 495 ? 161.808 151.332 176.668 1.00 81.68 495 PRO B O 1
ATOM 10605 N N . ASP B 1 496 ? 163.339 151.560 175.026 1.00 85.29 496 ASP B N 1
ATOM 10606 C CA . ASP B 1 496 ? 163.545 153.002 175.163 1.00 85.52 496 ASP B CA 1
ATOM 10607 C C . ASP B 1 496 ? 164.120 153.394 176.521 1.00 87.23 496 ASP B C 1
ATOM 10608 O O . ASP B 1 496 ? 164.001 154.550 176.935 1.00 90.67 496 ASP B O 1
ATOM 10613 N N . GLU B 1 497 ? 164.746 152.461 177.229 1.00 85.99 497 GLU B N 1
ATOM 10614 C CA . GLU B 1 497 ? 165.436 152.763 178.473 1.00 83.62 497 GLU B CA 1
ATOM 10615 C C . GLU B 1 497 ? 166.903 152.381 178.329 1.00 84.53 497 GLU B C 1
ATOM 10616 O O . GLU B 1 497 ? 167.233 151.356 177.723 1.00 86.53 497 GLU B O 1
ATOM 10622 N N . SER B 1 498 ? 167.778 153.230 178.859 1.00 77.73 498 SER B N 1
ATOM 10623 C CA . SER B 1 498 ? 169.205 153.108 178.593 1.00 77.01 498 SER B CA 1
ATOM 10624 C C . SER B 1 498 ? 169.789 151.859 179.239 1.00 77.35 498 SER B C 1
ATOM 10625 O O . SER B 1 498 ? 169.496 151.537 180.393 1.00 81.07 498 SER B O 1
ATOM 10628 N N . PHE B 1 499 ? 170.630 151.154 178.480 1.00 71.79 499 PHE B N 1
ATOM 10629 C CA . PHE B 1 499 ? 171.369 150.026 179.032 1.00 72.42 499 PHE B CA 1
ATOM 10630 C C . PHE B 1 499 ? 172.486 150.474 179.962 1.00 68.90 499 PHE B C 1
ATOM 10631 O O . PHE B 1 499 ? 172.961 149.672 180.772 1.00 67.62 499 PHE B O 1
ATOM 10639 N N . GLN B 1 500 ? 172.907 151.734 179.867 1.00 77.88 500 GLN B N 1
ATOM 10640 C CA . GLN B 1 500 ? 174.071 152.216 180.595 1.00 74.05 500 GLN B CA 1
ATOM 10641 C C . GLN B 1 500 ? 173.730 152.960 181.878 1.00 77.92 500 GLN B C 1
ATOM 10642 O O . GLN B 1 500 ? 174.582 153.035 182.768 1.00 80.77 500 GLN B O 1
ATOM 10648 N N . THR B 1 501 ? 172.523 153.511 182.003 1.00 77.56 501 THR B N 1
ATOM 10649 C CA . THR B 1 501 ? 172.166 154.297 183.176 1.00 79.25 501 THR B CA 1
ATOM 10650 C C . THR B 1 501 ? 171.034 153.700 183.999 1.00 82.31 501 THR B C 1
ATOM 10651 O O . THR B 1 501 ? 170.715 154.244 185.062 1.00 85.15 501 THR B O 1
ATOM 10655 N N . THR B 1 502 ? 170.417 152.611 183.552 1.00 79.07 502 THR B N 1
ATOM 10656 C CA . THR B 1 502 ? 169.382 151.928 184.318 1.00 79.04 502 THR B CA 1
ATOM 10657 C C . THR B 1 502 ? 169.944 150.608 184.826 1.00 77.91 502 THR B C 1
ATOM 10658 O O . THR B 1 502 ? 170.388 149.773 184.032 1.00 78.02 502 THR B O 1
ATOM 10662 N N . THR B 1 503 ? 169.934 150.430 186.144 1.00 79.49 503 THR B N 1
ATOM 10663 C CA . THR B 1 503 ? 170.420 149.211 186.776 1.00 80.93 503 THR B CA 1
ATOM 10664 C C . THR B 1 503 ? 169.340 148.660 187.693 1.00 80.39 503 THR B C 1
ATOM 10665 O O . THR B 1 503 ? 168.801 149.389 188.531 1.00 86.20 503 THR B O 1
ATOM 10669 N N . SER B 1 504 ? 169.026 147.378 187.531 1.00 72.32 504 SER B N 1
ATOM 10670 C CA . SER B 1 504 ? 168.104 146.679 188.413 1.00 70.48 504 SER B CA 1
ATOM 10671 C C . SER B 1 504 ? 168.829 145.798 189.422 1.00 73.47 504 SER B C 1
ATOM 10672 O O . SER B 1 504 ? 168.180 145.053 190.160 1.00 76.48 504 SER B O 1
ATOM 10675 N N . LYS B 1 505 ? 170.155 145.874 189.470 1.00 72.40 505 LYS B N 1
ATOM 10676 C CA . LYS B 1 505 ? 170.971 145.051 190.346 1.00 69.86 505 LYS B CA 1
ATOM 10677 C C . LYS B 1 505 ? 171.815 145.942 191.247 1.00 72.46 505 LYS B C 1
ATOM 10678 O O . LYS B 1 505 ? 172.106 147.095 190.919 1.00 78.81 505 LYS B O 1
ATOM 10684 N N . ASP B 1 506 ? 172.209 145.391 192.396 1.00 75.49 506 ASP B N 1
ATOM 10685 C CA . ASP B 1 506 ? 172.988 146.146 193.370 1.00 76.15 506 ASP B CA 1
ATOM 10686 C C . ASP B 1 506 ? 174.453 146.300 192.978 1.00 77.36 506 ASP B C 1
ATOM 10687 O O . ASP B 1 506 ? 175.154 147.113 193.588 1.00 81.94 506 ASP B O 1
ATOM 10692 N N . GLY B 1 507 ? 174.924 145.554 191.985 1.00 69.98 507 GLY B N 1
ATOM 10693 C CA . GLY B 1 507 ? 176.297 145.676 191.528 1.00 68.58 507 GLY B CA 1
ATOM 10694 C C . GLY B 1 507 ? 177.347 145.230 192.521 1.00 70.49 507 GLY B C 1
ATOM 10695 O O . GLY B 1 507 ? 178.388 145.886 192.650 1.00 74.97 507 GLY B O 1
ATOM 10696 N N . LYS B 1 508 ? 177.108 144.122 193.222 1.00 69.09 508 LYS B N 1
ATOM 10697 C CA . LYS B 1 508 ? 178.044 143.616 194.218 1.00 67.92 508 LYS B CA 1
ATOM 10698 C C . LYS B 1 508 ? 178.561 142.223 193.886 1.00 66.37 508 LYS B C 1
ATOM 10699 O O . LYS B 1 508 ? 179.281 141.633 194.699 1.00 70.42 508 LYS B O 1
ATOM 10705 N N . VAL B 1 509 ? 178.218 141.680 192.720 1.00 60.81 509 VAL B N 1
ATOM 10706 C CA . VAL B 1 509 ? 178.625 140.340 192.316 1.00 61.90 509 VAL B CA 1
ATOM 10707 C C . VAL B 1 509 ? 179.415 140.365 191.012 1.00 63.31 509 VAL B C 1
ATOM 10708 O O . VAL B 1 509 ? 180.466 139.728 190.898 1.00 61.68 509 VAL B O 1
ATOM 10712 N N . ALA B 1 510 ? 178.923 141.100 190.017 1.00 60.57 510 ALA B N 1
ATOM 10713 C CA . ALA B 1 510 ? 179.533 141.086 188.694 1.00 53.17 510 ALA B CA 1
ATOM 10714 C C . ALA B 1 510 ? 180.920 141.719 188.727 1.00 60.46 510 ALA B C 1
ATOM 10715 O O . ALA B 1 510 ? 181.091 142.847 189.200 1.00 63.75 510 ALA B O 1
ATOM 10717 N N . GLU B 1 511 ? 181.907 140.991 188.215 1.00 59.21 511 GLU B N 1
ATOM 10718 C CA . GLU B 1 511 ? 183.297 141.417 188.194 1.00 58.40 511 GLU B CA 1
ATOM 10719 C C . GLU B 1 511 ? 183.777 141.545 186.754 1.00 60.92 511 GLU B C 1
ATOM 10720 O O . GLU B 1 511 ? 183.119 141.100 185.813 1.00 65.11 511 GLU B O 1
ATOM 10726 N N . SER B 1 512 ? 184.943 142.165 186.588 1.00 66.83 512 SER B N 1
ATOM 10727 C CA . SER B 1 512 ? 185.543 142.369 185.277 1.00 58.09 512 SER B CA 1
ATOM 10728 C C . SER B 1 512 ? 187.006 141.955 185.323 1.00 56.86 512 SER B C 1
ATOM 10729 O O . SER B 1 512 ? 187.747 142.382 186.213 1.00 60.05 512 SER B O 1
ATOM 10732 N N . VAL B 1 513 ? 187.416 141.122 184.367 1.00 55.09 513 VAL B N 1
ATOM 10733 C CA . VAL B 1 513 ? 188.819 140.735 184.266 1.00 58.90 513 VAL B CA 1
ATOM 10734 C C . VAL B 1 513 ? 189.610 141.790 183.505 1.00 54.96 513 VAL B C 1
ATOM 10735 O O . VAL B 1 513 ? 190.819 141.946 183.715 1.00 63.87 513 VAL B O 1
ATOM 10739 N N . MET B 1 514 ? 188.943 142.532 182.625 1.00 62.04 514 MET B N 1
ATOM 10740 C CA . MET B 1 514 ? 189.623 143.553 181.842 1.00 67.37 514 MET B CA 1
ATOM 10741 C C . MET B 1 514 ? 190.045 144.722 182.729 1.00 66.65 514 MET B C 1
ATOM 10742 O O . MET B 1 514 ? 191.147 145.266 182.575 1.00 67.06 514 MET B O 1
ATOM 10747 N N . ILE B 1 515 ? 189.198 145.096 183.693 1.00 63.58 515 ILE B N 1
ATOM 10748 C CA . ILE B 1 515 ? 189.578 146.115 184.668 1.00 57.98 515 ILE B CA 1
ATOM 10749 C C . ILE B 1 515 ? 190.723 145.619 185.543 1.00 61.94 515 ILE B C 1
ATOM 10750 O O . ILE B 1 515 ? 191.605 146.393 185.925 1.00 68.03 515 ILE B O 1
ATOM 10755 N N . ALA B 1 516 ? 190.732 144.326 185.877 1.00 56.42 516 ALA B N 1
ATOM 10756 C CA . ALA B 1 516 ? 191.847 143.767 186.636 1.00 48.46 516 ALA B CA 1
ATOM 10757 C C . ALA B 1 516 ? 193.155 143.869 185.858 1.00 63.17 516 ALA B C 1
ATOM 10758 O O . ALA B 1 516 ? 194.201 144.226 186.420 1.00 66.56 516 ALA B O 1
ATOM 10760 N N . GLY B 1 517 ? 193.114 143.556 184.561 1.00 63.92 517 GLY B N 1
ATOM 10761 C CA . GLY B 1 517 ? 194.301 143.706 183.736 1.00 50.74 517 GLY B CA 1
ATOM 10762 C C . GLY B 1 517 ? 194.765 145.146 183.641 1.00 58.67 517 GLY B C 1
ATOM 10763 O O . GLY B 1 517 ? 195.963 145.428 183.721 1.00 64.35 517 GLY B O 1
ATOM 10764 N N . MET B 1 518 ? 193.823 146.079 183.477 1.00 68.15 518 MET B N 1
ATOM 10765 C CA . MET B 1 518 ? 194.194 147.491 183.442 1.00 64.82 518 MET B CA 1
ATOM 10766 C C . MET B 1 518 ? 194.818 147.920 184.764 1.00 66.65 518 MET B C 1
ATOM 10767 O O . MET B 1 518 ? 195.778 148.698 184.787 1.00 69.97 518 MET B O 1
ATOM 10772 N N . PHE B 1 519 ? 194.264 147.435 185.877 1.00 58.89 519 PHE B N 1
ATOM 10773 C CA . PHE B 1 519 ? 194.778 147.777 187.196 1.00 54.60 519 PHE B CA 1
ATOM 10774 C C . PHE B 1 519 ? 196.209 147.292 187.365 1.00 51.06 519 PHE B C 1
ATOM 10775 O O . PHE B 1 519 ? 197.073 148.029 187.849 1.00 60.78 519 PHE B O 1
ATOM 10783 N N . VAL B 1 520 ? 196.484 146.054 186.952 1.00 53.87 520 VAL B N 1
ATOM 10784 C CA . VAL B 1 520 ? 197.845 145.539 187.067 1.00 57.72 520 VAL B CA 1
ATOM 10785 C C . VAL B 1 520 ? 198.789 146.301 186.141 1.00 60.71 520 VAL B C 1
ATOM 10786 O O . VAL B 1 520 ? 199.939 146.582 186.499 1.00 59.76 520 VAL B O 1
ATOM 10790 N N . PHE B 1 521 ? 198.315 146.665 184.947 1.00 63.88 521 PHE B N 1
ATOM 10791 C CA . PHE B 1 521 ? 199.169 147.361 183.989 1.00 58.63 521 PHE B CA 1
ATOM 10792 C C . PHE B 1 521 ? 199.511 148.773 184.457 1.00 61.34 521 PHE B C 1
ATOM 10793 O O . PHE B 1 521 ? 200.638 149.241 184.260 1.00 67.86 521 PHE B O 1
ATOM 10801 N N . ILE B 1 522 ? 198.559 149.465 185.085 1.00 60.93 522 ILE B N 1
ATOM 10802 C CA . ILE B 1 522 ? 198.767 150.856 185.480 1.00 58.69 522 ILE B CA 1
ATOM 10803 C C . ILE B 1 522 ? 199.348 150.998 186.888 1.00 62.85 522 ILE B C 1
ATOM 10804 O O . ILE B 1 522 ? 199.979 152.026 187.193 1.00 69.74 522 ILE B O 1
ATOM 10809 N N . GLY B 1 523 ? 199.210 149.977 187.736 1.00 63.17 523 GLY B N 1
ATOM 10810 C CA . GLY B 1 523 ? 199.793 150.048 189.060 1.00 61.85 523 GLY B CA 1
ATOM 10811 C C . GLY B 1 523 ? 201.299 150.190 189.044 1.00 62.86 523 GLY B C 1
ATOM 10812 O O . GLY B 1 523 ? 201.879 150.725 189.986 1.00 70.00 523 GLY B O 1
ATOM 10813 N N . LYS B 1 524 ? 201.953 149.720 187.981 1.00 66.18 524 LYS B N 1
ATOM 10814 C CA . LYS B 1 524 ? 203.393 149.921 187.851 1.00 66.26 524 LYS B CA 1
ATOM 10815 C C . LYS B 1 524 ? 203.735 151.406 187.803 1.00 64.74 524 LYS B C 1
ATOM 10816 O O . LYS B 1 524 ? 204.612 151.885 188.536 1.00 67.32 524 LYS B O 1
ATOM 10822 N N . ASP B 1 525 ? 203.034 152.155 186.951 1.00 69.22 525 ASP B N 1
ATOM 10823 C CA . ASP B 1 525 ? 203.244 153.596 186.879 1.00 67.79 525 ASP B CA 1
ATOM 10824 C C . ASP B 1 525 ? 202.851 154.271 188.184 1.00 65.23 525 ASP B C 1
ATOM 10825 O O . ASP B 1 525 ? 203.512 155.219 188.624 1.00 70.12 525 ASP B O 1
ATOM 10830 N N . TYR B 1 526 ? 201.771 153.802 188.814 1.00 64.15 526 TYR B N 1
ATOM 10831 C CA . TYR B 1 526 ? 201.374 154.395 190.088 1.00 55.23 526 TYR B CA 1
ATOM 10832 C C . TYR B 1 526 ? 202.448 154.193 191.154 1.00 58.35 526 TYR B C 1
ATOM 10833 O O . TYR B 1 526 ? 202.732 155.103 191.939 1.00 63.65 526 TYR B O 1
ATOM 10842 N N . VAL B 1 527 ? 203.048 153.003 191.202 1.00 60.99 527 VAL B N 1
ATOM 10843 C CA . VAL B 1 527 ? 204.096 152.724 192.177 1.00 61.96 527 VAL B CA 1
ATOM 10844 C C . VAL B 1 527 ? 205.334 153.562 191.886 1.00 60.73 527 VAL B C 1
ATOM 10845 O O . VAL B 1 527 ? 205.987 154.066 192.807 1.00 64.74 527 VAL B O 1
ATOM 10849 N N . LYS B 1 528 ? 205.673 153.732 190.606 1.00 67.41 528 LYS B N 1
ATOM 10850 C CA . LYS B 1 528 ? 206.798 154.596 190.254 1.00 64.68 528 LYS B CA 1
ATOM 10851 C C . LYS B 1 528 ? 206.556 156.031 190.712 1.00 64.65 528 LYS B C 1
ATOM 10852 O O . LYS B 1 528 ? 207.444 156.674 191.288 1.00 70.47 528 LYS B O 1
ATOM 10858 N N . LEU B 1 529 ? 205.349 156.547 190.472 1.00 61.64 529 LEU B N 1
ATOM 10859 C CA . LEU B 1 529 ? 205.034 157.912 190.879 1.00 58.90 529 LEU B CA 1
ATOM 10860 C C . LEU B 1 529 ? 205.019 158.050 192.395 1.00 64.94 529 LEU B C 1
ATOM 10861 O O . LEU B 1 529 ? 205.415 159.090 192.933 1.00 70.62 529 LEU B O 1
ATOM 10866 N N . SER B 1 530 ? 204.555 157.017 193.101 1.00 68.91 530 SER B N 1
ATOM 10867 C CA . SER B 1 530 ? 204.596 157.031 194.558 1.00 66.67 530 SER B CA 1
ATOM 10868 C C . SER B 1 530 ? 206.031 157.036 195.069 1.00 68.21 530 SER B C 1
ATOM 10869 O O . SER B 1 530 ? 206.343 157.711 196.056 1.00 70.02 530 SER B O 1
ATOM 10872 N N . GLU B 1 531 ? 206.914 156.282 194.414 1.00 71.61 531 GLU B N 1
ATOM 10873 C CA . GLU B 1 531 ? 208.321 156.282 194.798 1.00 68.06 531 GLU B CA 1
ATOM 10874 C C . GLU B 1 531 ? 208.962 157.640 194.546 1.00 71.53 531 GLU B C 1
ATOM 10875 O O . GLU B 1 531 ? 209.829 158.073 195.313 1.00 73.87 531 GLU B O 1
ATOM 10881 N N . TYR B 1 532 ? 208.560 158.322 193.470 1.00 70.53 532 TYR B N 1
ATOM 10882 C CA . TYR B 1 532 ? 209.113 159.647 193.203 1.00 67.18 532 TYR B CA 1
ATOM 10883 C C . TYR B 1 532 ? 208.753 160.634 194.307 1.00 66.52 532 TYR B C 1
ATOM 10884 O O . TYR B 1 532 ? 209.580 161.463 194.702 1.00 72.37 532 TYR B O 1
ATOM 10893 N N . MET B 1 533 ? 207.522 160.568 194.813 1.00 68.95 533 MET B N 1
ATOM 10894 C CA . MET B 1 533 ? 207.053 161.507 195.824 1.00 68.54 533 MET B CA 1
ATOM 10895 C C . MET B 1 533 ? 207.600 161.215 197.216 1.00 70.41 533 MET B C 1
ATOM 10896 O O . MET B 1 533 ? 207.237 161.919 198.162 1.00 72.79 533 MET B O 1
ATOM 10901 N N . GLY B 1 534 ? 208.456 160.207 197.365 1.00 75.39 534 GLY B N 1
ATOM 10902 C CA . GLY B 1 534 ? 209.034 159.902 198.657 1.00 70.90 534 GLY B CA 1
ATOM 10903 C C . GLY B 1 534 ? 208.139 159.135 199.600 1.00 75.61 534 GLY B C 1
ATOM 10904 O O . GLY B 1 534 ? 208.344 159.197 200.815 1.00 79.61 534 GLY B O 1
ATOM 10905 N N . LEU B 1 535 ? 207.152 158.412 199.082 1.00 73.91 535 LEU B N 1
ATOM 10906 C CA . LEU B 1 535 ? 206.221 157.629 199.891 1.00 73.43 535 LEU B CA 1
ATOM 10907 C C . LEU B 1 535 ? 206.521 156.149 199.660 1.00 75.48 535 LEU B C 1
ATOM 10908 O O . LEU B 1 535 ? 205.910 155.501 198.810 1.00 81.56 535 LEU B O 1
ATOM 10913 N N . GLU B 1 536 ? 207.470 155.616 200.433 1.00 84.22 536 GLU B N 1
ATOM 10914 C CA . GLU B 1 536 ? 207.887 154.230 200.248 1.00 85.03 536 GLU B CA 1
ATOM 10915 C C . GLU B 1 536 ? 206.853 153.251 200.793 1.00 87.05 536 GLU B C 1
ATOM 10916 O O . GLU B 1 536 ? 206.595 152.210 200.179 1.00 90.29 536 GLU B O 1
ATOM 10922 N N . GLU B 1 537 ? 206.264 153.555 201.953 1.00 83.96 537 GLU B N 1
ATOM 10923 C CA . GLU B 1 537 ? 205.248 152.673 202.522 1.00 83.74 537 GLU B CA 1
ATOM 10924 C C . GLU B 1 537 ? 204.016 152.597 201.629 1.00 84.59 537 GLU B C 1
ATOM 10925 O O . GLU B 1 537 ? 203.446 151.516 201.433 1.00 89.06 537 GLU B O 1
ATOM 10931 N N . GLU B 1 538 ? 203.586 153.738 201.088 1.00 78.66 538 GLU B N 1
ATOM 10932 C CA . GLU B 1 538 ? 202.459 153.743 200.162 1.00 80.13 538 GLU B CA 1
ATOM 10933 C C . GLU B 1 538 ? 202.776 152.938 198.908 1.00 80.97 538 GLU B C 1
ATOM 10934 O O . GLU B 1 538 ? 201.921 152.204 198.398 1.00 82.45 538 GLU B O 1
ATOM 10940 N N . ALA B 1 539 ? 204.004 153.063 198.400 1.00 73.63 539 ALA B N 1
ATOM 10941 C CA . ALA B 1 539 ? 204.408 152.284 197.235 1.00 75.66 539 ALA B CA 1
ATOM 10942 C C . ALA B 1 539 ? 204.387 150.791 197.536 1.00 74.64 539 ALA B C 1
ATOM 10943 O O . ALA B 1 539 ? 203.961 149.988 196.699 1.00 77.58 539 ALA B O 1
ATOM 10945 N N . ARG B 1 540 ? 204.846 150.400 198.727 1.00 77.86 540 ARG B N 1
ATOM 10946 C CA . ARG B 1 540 ? 204.832 148.989 199.100 1.00 80.13 540 ARG B CA 1
ATOM 10947 C C . ARG B 1 540 ? 203.409 148.455 199.233 1.00 80.86 540 ARG B C 1
ATOM 10948 O O . ARG B 1 540 ? 203.119 147.333 198.800 1.00 80.62 540 ARG B O 1
ATOM 10956 N N . LYS B 1 541 ? 202.509 149.240 199.829 1.00 72.58 541 LYS B N 1
ATOM 10957 C CA . LYS B 1 541 ? 201.114 148.813 199.926 1.00 72.61 541 LYS B CA 1
ATOM 10958 C C . LYS B 1 541 ? 200.481 148.675 198.545 1.00 73.81 541 LYS B C 1
ATOM 10959 O O . LYS B 1 541 ? 199.739 147.717 198.280 1.00 78.46 541 LYS B O 1
ATOM 10965 N N . ALA B 1 542 ? 200.760 149.628 197.652 1.00 66.41 542 ALA B N 1
ATOM 10966 C CA . ALA B 1 542 ? 200.238 149.542 196.294 1.00 65.24 542 ALA B CA 1
ATOM 10967 C C . ALA B 1 542 ? 200.778 148.311 195.577 1.00 65.15 542 ALA B C 1
ATOM 10968 O O . ALA B 1 542 ? 200.039 147.631 194.857 1.00 69.06 542 ALA B O 1
ATOM 10970 N N . GLN B 1 543 ? 202.063 148.008 195.766 1.00 63.81 543 GLN B N 1
ATOM 10971 C CA . GLN B 1 543 ? 202.641 146.813 195.163 1.00 65.60 543 GLN B CA 1
ATOM 10972 C C . GLN B 1 543 ? 201.990 145.551 195.714 1.00 67.15 543 GLN B C 1
ATOM 10973 O O . GLN B 1 543 ? 201.781 144.579 194.980 1.00 70.88 543 GLN B O 1
ATOM 10979 N N . GLN B 1 544 ? 201.671 145.544 197.009 1.00 72.85 544 GLN B N 1
ATOM 10980 C CA . GLN B 1 544 ? 200.977 144.400 197.592 1.00 66.74 544 GLN B CA 1
ATOM 10981 C C . GLN B 1 544 ? 199.603 144.207 196.959 1.00 69.87 544 GLN B C 1
ATOM 10982 O O . GLN B 1 544 ? 199.202 143.077 196.653 1.00 73.77 544 GLN B O 1
ATOM 10988 N N . HIS B 1 545 ? 198.867 145.301 196.754 1.00 61.72 545 HIS B N 1
ATOM 10989 C CA . HIS B 1 545 ? 197.563 145.187 196.103 1.00 57.59 545 HIS B CA 1
ATOM 10990 C C . HIS B 1 545 ? 197.701 144.719 194.656 1.00 63.32 545 HIS B C 1
ATOM 10991 O O . HIS B 1 545 ? 196.876 143.937 194.166 1.00 65.09 545 HIS B O 1
ATOM 10998 N N . ILE B 1 546 ? 198.738 145.187 193.957 1.00 66.31 546 ILE B N 1
ATOM 10999 C CA . ILE B 1 546 ? 198.979 144.743 192.585 1.00 59.48 546 ILE B CA 1
ATOM 11000 C C . ILE B 1 546 ? 199.271 143.247 192.551 1.00 60.83 546 ILE B C 1
ATOM 11001 O O . ILE B 1 546 ? 198.772 142.520 191.683 1.00 68.40 546 ILE B O 1
ATOM 11006 N N . ASP B 1 547 ? 200.092 142.767 193.486 1.00 65.71 547 ASP B N 1
ATOM 11007 C CA . ASP B 1 547 ? 200.397 141.342 193.552 1.00 62.36 547 ASP B CA 1
ATOM 11008 C C . ASP B 1 547 ? 199.148 140.525 193.857 1.00 67.09 547 ASP B C 1
ATOM 11009 O O . ASP B 1 547 ? 198.953 139.436 193.298 1.00 69.86 547 ASP B O 1
ATOM 11014 N N . ALA B 1 548 ? 198.293 141.033 194.748 1.00 63.15 548 ALA B N 1
ATOM 11015 C CA . ALA B 1 548 ? 197.040 140.346 195.042 1.00 57.22 548 ALA B CA 1
ATOM 11016 C C . ALA B 1 548 ? 196.154 140.259 193.806 1.00 61.37 548 ALA B C 1
ATOM 11017 O O . ALA B 1 548 ? 195.557 139.212 193.534 1.00 63.07 548 ALA B O 1
ATOM 11019 N N . MET B 1 549 ? 196.057 141.351 193.043 1.00 62.33 549 MET B N 1
ATOM 11020 C CA . MET B 1 549 ? 195.260 141.320 191.819 1.00 57.46 549 MET B CA 1
ATOM 11021 C C . MET B 1 549 ? 195.850 140.358 190.795 1.00 63.55 549 MET B C 1
ATOM 11022 O O . MET B 1 549 ? 195.111 139.683 190.070 1.00 67.83 549 MET B O 1
ATOM 11027 N N . LYS B 1 550 ? 197.179 140.293 190.708 1.00 69.19 550 LYS B N 1
ATOM 11028 C CA . LYS B 1 550 ? 197.814 139.352 189.791 1.00 65.49 550 LYS B CA 1
ATOM 11029 C C . LYS B 1 550 ? 197.487 137.912 190.168 1.00 67.58 550 LYS B C 1
ATOM 11030 O O . LYS B 1 550 ? 197.173 137.086 189.300 1.00 71.69 550 LYS B O 1
ATOM 11036 N N . GLU B 1 551 ? 197.547 137.595 191.463 1.00 72.02 551 GLU B N 1
ATOM 11037 C CA . GLU B 1 551 ? 197.186 136.253 191.909 1.00 67.60 551 GLU B CA 1
ATOM 11038 C C . GLU B 1 551 ? 195.712 135.964 191.651 1.00 66.58 551 GLU B C 1
ATOM 11039 O O . GLU B 1 551 ? 195.348 134.845 191.271 1.00 72.36 551 GLU B O 1
ATOM 11045 N N . ALA B 1 552 ? 194.848 136.961 191.853 1.00 61.16 552 ALA B N 1
ATOM 11046 C CA . ALA B 1 552 ? 193.426 136.777 191.581 1.00 56.25 552 ALA B CA 1
ATOM 11047 C C . ALA B 1 552 ? 193.177 136.500 190.105 1.00 66.36 552 ALA B C 1
ATOM 11048 O O . ALA B 1 552 ? 192.337 135.665 189.757 1.00 67.75 552 ALA B O 1
ATOM 11050 N N . ILE B 1 553 ? 193.887 137.204 189.221 1.00 64.97 553 ILE B N 1
ATOM 11051 C CA . ILE B 1 553 ? 193.753 136.951 187.790 1.00 58.71 553 ILE B CA 1
ATOM 11052 C C . ILE B 1 553 ? 194.233 135.546 187.452 1.00 64.17 553 ILE B C 1
ATOM 11053 O O . ILE B 1 553 ? 193.593 134.824 186.678 1.00 63.28 553 ILE B O 1
ATOM 11058 N N . LEU B 1 554 ? 195.364 135.134 188.024 1.00 66.61 554 LEU B N 1
ATOM 11059 C CA . LEU B 1 554 ? 195.888 133.806 187.719 1.00 57.80 554 LEU B CA 1
ATOM 11060 C C . LEU B 1 554 ? 194.992 132.699 188.264 1.00 64.58 554 LEU B C 1
ATOM 11061 O O . LEU B 1 554 ? 194.967 131.597 187.705 1.00 66.13 554 LEU B O 1
ATOM 11066 N N . LYS B 1 555 ? 194.253 132.964 189.342 1.00 70.72 555 LYS B N 1
ATOM 11067 C CA . LYS B 1 555 ? 193.440 131.928 189.968 1.00 62.08 555 LYS B CA 1
ATOM 11068 C C . LYS B 1 555 ? 192.017 131.866 189.421 1.00 65.16 555 LYS B C 1
ATOM 11069 O O . LYS B 1 555 ? 191.481 130.770 189.228 1.00 72.81 555 LYS B O 1
ATOM 11075 N N . TYR B 1 556 ? 191.385 133.012 189.175 1.00 59.63 556 TYR B N 1
ATOM 11076 C CA . TYR B 1 556 ? 189.995 133.049 188.747 1.00 58.86 556 TYR B CA 1
ATOM 11077 C C . TYR B 1 556 ? 189.781 133.742 187.410 1.00 63.60 556 TYR B C 1
ATOM 11078 O O . TYR B 1 556 ? 188.630 133.875 186.981 1.00 71.02 556 TYR B O 1
ATOM 11087 N N . GLY B 1 557 ? 190.838 134.191 186.743 1.00 60.41 557 GLY B N 1
ATOM 11088 C CA . GLY B 1 557 ? 190.669 134.942 185.515 1.00 53.18 557 GLY B CA 1
ATOM 11089 C C . GLY B 1 557 ? 191.134 134.228 184.264 1.00 57.15 557 GLY B C 1
ATOM 11090 O O . GLY B 1 557 ? 190.985 134.756 183.160 1.00 59.79 557 GLY B O 1
ATOM 11091 N N . TYR B 1 558 ? 191.697 133.034 184.414 1.00 58.63 558 TYR B N 1
ATOM 11092 C CA . TYR B 1 558 ? 192.199 132.255 183.291 1.00 57.93 558 TYR B CA 1
ATOM 11093 C C . TYR B 1 558 ? 191.293 131.055 183.056 1.00 60.91 558 TYR B C 1
ATOM 11094 O O . TYR B 1 558 ?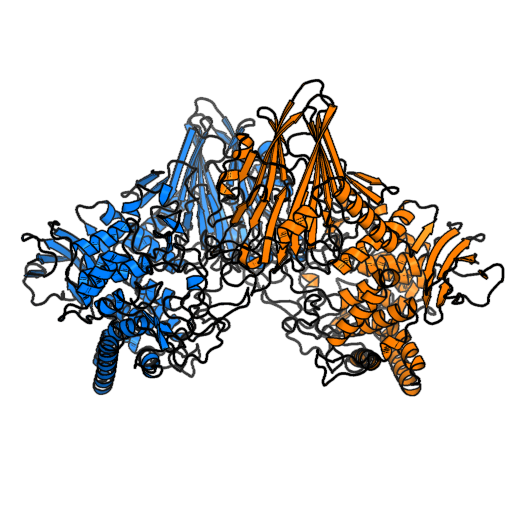 190.999 130.301 183.989 1.00 64.40 558 TYR B O 1
ATOM 11103 N N . ASP B 1 559 ? 190.860 130.881 181.810 1.00 60.03 559 ASP B N 1
ATOM 11104 C CA . ASP B 1 559 ? 189.920 129.830 181.448 1.00 61.12 559 ASP B CA 1
ATOM 11105 C C . ASP B 1 559 ? 190.595 128.515 181.077 1.00 62.07 559 ASP B C 1
ATOM 11106 O O . ASP B 1 559 ? 189.906 127.500 180.940 1.00 66.55 559 ASP B O 1
ATOM 11111 N N . GLY B 1 560 ? 191.915 128.497 180.931 1.00 62.51 560 GLY B N 1
ATOM 11112 C CA . GLY B 1 560 ? 192.612 127.284 180.552 1.00 59.40 560 GLY B CA 1
ATOM 11113 C C . GLY B 1 560 ? 193.451 127.456 179.304 1.00 64.58 560 GLY B C 1
ATOM 11114 O O . GLY B 1 560 ? 194.561 126.927 179.213 1.00 70.19 560 GLY B O 1
ATOM 11115 N N . GLU B 1 561 ? 192.926 128.199 178.332 1.00 64.63 561 GLU B N 1
ATOM 11116 C CA . GLU B 1 561 ? 193.679 128.565 177.144 1.00 61.66 561 GLU B CA 1
ATOM 11117 C C . GLU B 1 561 ? 193.592 130.045 176.811 1.00 62.10 561 GLU B C 1
ATOM 11118 O O . GLU B 1 561 ? 194.284 130.491 175.892 1.00 63.84 561 GLU B O 1
ATOM 11124 N N . TRP B 1 562 ? 192.768 130.809 177.518 1.00 58.49 562 TRP B N 1
ATOM 11125 C CA . TRP B 1 562 ? 192.700 132.253 177.358 1.00 45.98 562 TRP B CA 1
ATOM 11126 C C . TRP B 1 562 ? 192.136 132.831 178.646 1.00 52.52 562 TRP B C 1
ATOM 11127 O O . TRP B 1 562 ? 191.631 132.105 179.504 1.00 58.69 562 TRP B O 1
ATOM 11138 N N . PHE B 1 563 ? 192.246 134.147 178.781 1.00 59.33 563 PHE B N 1
ATOM 11139 C CA . PHE B 1 563 ? 191.737 134.828 179.961 1.00 51.00 563 PHE B CA 1
ATOM 11140 C C . PHE B 1 563 ? 190.224 134.980 179.886 1.00 51.43 563 PHE B C 1
ATOM 11141 O O . PHE B 1 563 ? 189.662 135.240 178.819 1.00 62.61 563 PHE B O 1
ATOM 11149 N N . LEU B 1 564 ? 189.568 134.817 181.031 1.00 52.84 564 LEU B N 1
ATOM 11150 C CA . LEU B 1 564 ? 188.130 135.006 181.115 1.00 48.38 564 LEU B CA 1
ATOM 11151 C C . LEU B 1 564 ? 187.776 136.477 180.935 1.00 52.83 564 LEU B C 1
ATOM 11152 O O . LEU B 1 564 ? 188.609 137.368 181.105 1.00 66.15 564 LEU B O 1
ATOM 11157 N N . ARG B 1 565 ? 186.521 136.730 180.577 1.00 51.49 565 ARG B N 1
ATOM 11158 C CA . ARG B 1 565 ? 186.094 138.100 180.323 1.00 49.69 565 ARG B CA 1
ATOM 11159 C C . ARG B 1 565 ? 185.531 138.769 181.571 1.00 53.22 565 ARG B C 1
ATOM 11160 O O . ARG B 1 565 ? 185.920 139.894 181.900 1.00 58.23 565 ARG B O 1
ATOM 11168 N N . ALA B 1 566 ? 184.624 138.100 182.273 1.00 53.15 566 ALA B N 1
ATOM 11169 C CA . ALA B 1 566 ? 183.922 138.713 183.395 1.00 51.49 566 ALA B CA 1
ATOM 11170 C C . ALA B 1 566 ? 183.185 137.627 184.169 1.00 52.19 566 ALA B C 1
ATOM 11171 O O . ALA B 1 566 ? 183.246 136.440 183.835 1.00 56.94 566 ALA B O 1
ATOM 11173 N N . TYR B 1 567 ? 182.505 138.052 185.228 1.00 54.90 567 TYR B N 1
ATOM 11174 C CA . TYR B 1 567 ? 181.498 137.265 185.922 1.00 53.71 567 TYR B CA 1
ATOM 11175 C C . TYR B 1 567 ? 180.207 138.067 185.932 1.00 55.20 567 TYR B C 1
ATOM 11176 O O . TYR B 1 567 ? 180.231 139.285 186.126 1.00 64.46 567 TYR B O 1
ATOM 11185 N N . ASP B 1 568 ? 179.081 137.397 185.709 1.00 63.82 568 ASP B N 1
ATOM 11186 C CA . ASP B 1 568 ? 177.809 138.097 185.701 1.00 63.43 568 ASP B CA 1
ATOM 11187 C C . ASP B 1 568 ? 177.246 138.180 187.119 1.00 63.27 568 ASP B C 1
ATOM 11188 O O . ASP B 1 568 ? 177.884 137.780 188.096 1.00 63.70 568 ASP B O 1
ATOM 11193 N N . ASP B 1 569 ? 176.029 138.715 187.234 1.00 66.30 569 ASP B N 1
ATOM 11194 C CA . ASP B 1 569 ? 175.387 138.843 188.536 1.00 66.19 569 ASP B CA 1
ATOM 11195 C C . ASP B 1 569 ? 175.053 137.492 189.155 1.00 67.68 569 ASP B C 1
ATOM 11196 O O . ASP B 1 569 ? 174.903 137.406 190.378 1.00 76.55 569 ASP B O 1
ATOM 11201 N N . PHE B 1 570 ? 174.932 136.442 188.346 1.00 64.51 570 PHE B N 1
ATOM 11202 C CA . PHE B 1 570 ? 174.734 135.098 188.870 1.00 59.39 570 PHE B CA 1
ATOM 11203 C C . PHE B 1 570 ? 176.030 134.453 189.339 1.00 67.44 570 PHE B C 1
ATOM 11204 O O . PHE B 1 570 ? 175.984 133.364 189.918 1.00 73.00 570 PHE B O 1
ATOM 11212 N N . GLY B 1 571 ? 177.174 135.092 189.105 1.00 68.25 571 GLY B N 1
ATOM 11213 C CA . GLY B 1 571 ? 178.450 134.481 189.409 1.00 59.03 571 GLY B CA 1
ATOM 11214 C C . GLY B 1 571 ? 178.955 133.518 188.362 1.00 63.28 571 GLY B C 1
ATOM 11215 O O . GLY B 1 571 ? 179.871 132.741 188.643 1.00 70.87 571 GLY B O 1
ATOM 11216 N N . ARG B 1 572 ? 178.382 133.538 187.164 1.00 68.71 572 ARG B N 1
ATOM 11217 C CA . ARG B 1 572 ? 178.787 132.642 186.092 1.00 63.65 572 ARG B CA 1
ATOM 11218 C C . ARG B 1 572 ? 179.870 133.282 185.234 1.00 63.54 572 ARG B C 1
ATOM 11219 O O . ARG B 1 572 ? 179.941 134.505 185.094 1.00 60.12 572 ARG B O 1
ATOM 11227 N N . LYS B 1 573 ? 180.714 132.435 184.656 1.00 65.09 573 LYS B N 1
ATOM 11228 C CA . LYS B 1 573 ? 181.814 132.913 183.833 1.00 62.74 573 LYS B CA 1
ATOM 11229 C C . LYS B 1 573 ? 181.306 133.526 182.534 1.00 60.45 573 LYS B C 1
ATOM 11230 O O . LYS B 1 573 ? 180.392 133.002 181.893 1.00 72.70 573 LYS B O 1
ATOM 11236 N N . VAL B 1 574 ? 181.911 134.644 182.149 1.00 59.15 574 VAL B N 1
ATOM 11237 C CA . VAL B 1 574 ? 181.707 135.258 180.844 1.00 58.03 574 VAL B CA 1
ATOM 11238 C C . VAL B 1 574 ? 183.000 135.108 180.057 1.00 55.09 574 VAL B C 1
ATOM 11239 O O . VAL B 1 574 ? 184.092 135.309 180.599 1.00 62.79 574 VAL B O 1
ATOM 11243 N N . GLY B 1 575 ? 182.878 134.746 178.785 1.00 59.11 575 GLY B N 1
ATOM 11244 C CA . GLY B 1 575 ? 184.051 134.467 177.978 1.00 49.69 575 GLY B CA 1
ATOM 11245 C C . GLY B 1 575 ? 184.756 133.181 178.348 1.00 51.78 575 GLY B C 1
ATOM 11246 O O . GLY B 1 575 ? 185.988 133.160 178.450 1.00 57.69 575 GLY B O 1
ATOM 11247 N N . SER B 1 576 ? 184.001 132.107 178.553 1.00 59.84 576 SER B N 1
ATOM 11248 C CA . SER B 1 576 ? 184.545 130.810 178.919 1.00 58.23 576 SER B CA 1
ATOM 11249 C C . SER B 1 576 ? 184.249 129.795 177.826 1.00 59.12 576 SER B C 1
ATOM 11250 O O . SER B 1 576 ? 183.273 129.923 177.084 1.00 65.79 576 SER B O 1
ATOM 11253 N N . LYS B 1 577 ? 185.105 128.776 177.737 1.00 63.87 577 LYS B N 1
ATOM 11254 C CA . LYS B 1 577 ? 184.873 127.687 176.797 1.00 61.76 577 LYS B CA 1
ATOM 11255 C C . LYS B 1 577 ? 183.613 126.899 177.128 1.00 64.04 577 LYS B C 1
ATOM 11256 O O . LYS B 1 577 ? 183.077 126.214 176.251 1.00 72.98 577 LYS B O 1
ATOM 11262 N N . GLU B 1 578 ? 183.132 126.973 178.369 1.00 70.31 578 GLU B N 1
ATOM 11263 C CA . GLU B 1 578 ? 181.907 126.282 178.749 1.00 71.70 578 GLU B CA 1
ATOM 11264 C C . GLU B 1 578 ? 180.649 127.047 178.362 1.00 71.90 578 GLU B C 1
ATOM 11265 O O . GLU B 1 578 ? 179.553 126.484 178.451 1.00 81.47 578 GLU B O 1
ATOM 11271 N N . ASN B 1 579 ? 180.774 128.300 177.940 1.00 63.31 579 ASN B N 1
ATOM 11272 C CA . ASN B 1 579 ? 179.640 129.047 177.420 1.00 63.77 579 ASN B CA 1
ATOM 11273 C C . ASN B 1 579 ? 179.322 128.607 175.996 1.00 66.44 579 ASN B C 1
ATOM 11274 O O . ASN B 1 579 ? 180.201 128.180 175.243 1.00 72.66 579 ASN B O 1
ATOM 11279 N N . GLU B 1 580 ? 178.042 128.703 175.631 1.00 71.93 580 GLU B N 1
ATOM 11280 C CA . GLU B 1 580 ? 177.629 128.314 174.286 1.00 71.72 580 GLU B CA 1
ATOM 11281 C C . GLU B 1 580 ? 178.046 129.354 173.253 1.00 72.50 580 GLU B C 1
ATOM 11282 O O . GLU B 1 580 ? 178.500 129.003 172.159 1.00 75.42 580 GLU B O 1
ATOM 11288 N N . GLU B 1 581 ? 177.895 130.633 173.579 1.00 67.74 581 GLU B N 1
ATOM 11289 C CA . GLU B 1 581 ? 178.312 131.723 172.713 1.00 62.78 581 GLU B CA 1
ATOM 11290 C C . GLU B 1 581 ? 179.168 132.689 173.517 1.00 66.50 581 GLU B C 1
ATOM 11291 O O . GLU B 1 581 ? 179.066 132.766 174.743 1.00 72.51 581 GLU B O 1
ATOM 11297 N N . GLY B 1 582 ? 180.017 133.431 172.811 1.00 64.01 582 GLY B N 1
ATOM 11298 C CA . GLY B 1 582 ? 180.972 134.298 173.471 1.00 54.91 582 GLY B CA 1
ATOM 11299 C C . GLY B 1 582 ? 181.987 133.521 174.284 1.00 58.30 582 GLY B C 1
ATOM 11300 O O . GLY B 1 582 ? 182.241 133.845 175.446 1.00 65.36 582 GLY B O 1
ATOM 11301 N N . LYS B 1 583 ? 182.557 132.474 173.686 1.00 65.79 583 LYS B N 1
ATOM 11302 C CA . LYS B 1 583 ? 183.519 131.631 174.386 1.00 53.82 583 LYS B CA 1
ATOM 11303 C C . LYS B 1 583 ? 184.827 132.350 174.689 1.00 52.99 583 LYS B C 1
ATOM 11304 O O . LYS B 1 583 ? 185.563 131.915 175.578 1.00 63.68 583 LYS B O 1
ATOM 11310 N N . ILE B 1 584 ? 185.138 133.426 173.976 1.00 55.78 584 ILE B N 1
ATOM 11311 C CA . ILE B 1 584 ? 186.386 134.151 174.182 1.00 49.34 584 ILE B CA 1
ATOM 11312 C C . ILE B 1 584 ? 186.186 135.590 173.735 1.00 56.75 584 ILE B C 1
ATOM 11313 O O . ILE B 1 584 ? 185.588 135.852 172.688 1.00 59.01 584 ILE B O 1
ATOM 11318 N N . PHE B 1 585 ? 186.684 136.523 174.539 1.00 58.77 585 PHE B N 1
ATOM 11319 C CA . PHE B 1 585 ? 186.648 137.941 174.227 1.00 50.63 585 PHE B CA 1
ATOM 11320 C C . PHE B 1 585 ? 188.063 138.447 173.983 1.00 58.23 585 PHE B C 1
ATOM 11321 O O . PHE B 1 585 ? 189.050 137.780 174.300 1.00 62.88 585 PHE B O 1
ATOM 11329 N N . ILE B 1 586 ? 188.151 139.649 173.420 1.00 63.03 586 ILE B N 1
ATOM 11330 C CA . ILE B 1 586 ? 189.432 140.210 173.005 1.00 58.36 586 ILE B CA 1
ATOM 11331 C C . ILE B 1 586 ? 189.959 141.180 174.057 1.00 58.40 586 ILE B C 1
ATOM 11332 O O . ILE B 1 586 ? 191.172 141.379 174.176 1.00 68.06 586 ILE B O 1
ATOM 11337 N N . GLU B 1 587 ? 189.056 141.773 174.842 1.00 59.43 587 GLU B N 1
ATOM 11338 C CA . GLU B 1 587 ? 189.457 142.847 175.747 1.00 62.36 587 GLU B CA 1
ATOM 11339 C C . GLU B 1 587 ? 190.288 142.336 176.917 1.00 62.36 587 GLU B C 1
ATOM 11340 O O . GLU B 1 587 ? 191.136 143.070 177.435 1.00 70.41 587 GLU B O 1
ATOM 11346 N N . SER B 1 588 ? 190.065 141.099 177.347 1.00 64.75 588 SER B N 1
ATOM 11347 C CA . SER B 1 588 ? 190.747 140.557 178.513 1.00 63.81 588 SER B CA 1
ATOM 11348 C C . SER B 1 588 ? 192.095 139.930 178.187 1.00 60.15 588 SER B C 1
ATOM 11349 O O . SER B 1 588 ? 192.801 139.509 179.107 1.00 73.54 588 SER B O 1
ATOM 11352 N N . GLN B 1 589 ? 192.471 139.851 176.914 1.00 55.57 589 GLN B N 1
ATOM 11353 C CA . GLN B 1 589 ? 193.753 139.262 176.549 1.00 60.31 589 GLN B CA 1
ATOM 11354 C C . GLN B 1 589 ? 194.848 140.310 176.401 1.00 64.16 589 GLN B C 1
ATOM 11355 O O . GLN B 1 589 ? 195.965 140.113 176.894 1.00 69.55 589 GLN B O 1
ATOM 11361 N N . GLY B 1 590 ? 194.541 141.426 175.738 1.00 66.03 590 GLY B N 1
ATOM 11362 C CA . GLY B 1 590 ? 195.560 142.431 175.488 1.00 66.09 590 GLY B CA 1
ATOM 11363 C C . GLY B 1 590 ? 196.091 143.059 176.761 1.00 66.62 590 GLY B C 1
ATOM 11364 O O . GLY B 1 590 ? 197.303 143.179 176.948 1.00 66.90 590 GLY B O 1
ATOM 11365 N N . PHE B 1 591 ? 195.191 143.456 177.663 1.00 66.83 591 PHE B N 1
ATOM 11366 C CA . PHE B 1 591 ? 195.630 144.099 178.897 1.00 65.82 591 PHE B CA 1
ATOM 11367 C C . PHE B 1 591 ? 196.269 143.105 179.855 1.00 66.26 591 PHE B C 1
ATOM 11368 O O . PHE B 1 591 ? 197.139 143.482 180.646 1.00 68.84 591 PHE B O 1
ATOM 11376 N N . SER B 1 592 ? 195.852 141.839 179.803 1.00 62.01 592 SER B N 1
ATOM 11377 C CA . SER B 1 592 ? 196.479 140.823 180.640 1.00 59.25 592 SER B CA 1
ATOM 11378 C C . SER B 1 592 ? 197.904 140.534 180.187 1.00 62.14 592 SER B C 1
ATOM 11379 O O . SER B 1 592 ? 198.807 140.398 181.019 1.00 62.16 592 SER B O 1
ATOM 11382 N N . VAL B 1 593 ? 198.126 140.421 178.875 1.00 68.26 593 VAL B N 1
ATOM 11383 C CA . VAL B 1 593 ? 199.478 140.172 178.382 1.00 62.16 593 VAL B CA 1
ATOM 11384 C C . VAL B 1 593 ? 200.349 141.413 178.547 1.00 60.78 593 VAL B C 1
ATOM 11385 O O . VAL B 1 593 ? 201.529 141.314 178.904 1.00 66.10 593 VAL B O 1
ATOM 11389 N N . MET B 1 594 ? 199.787 142.600 178.297 1.00 69.14 594 MET B N 1
ATOM 11390 C CA . MET B 1 594 ? 200.546 143.834 178.477 1.00 70.84 594 MET B CA 1
ATOM 11391 C C . MET B 1 594 ? 200.978 144.021 179.924 1.00 68.95 594 MET B C 1
ATOM 11392 O O . MET B 1 594 ? 202.031 144.612 180.186 1.00 71.77 594 MET B O 1
ATOM 11397 N N . ALA B 1 595 ? 200.188 143.526 180.871 1.00 69.63 595 ALA B N 1
ATOM 11398 C CA . ALA B 1 595 ? 200.539 143.533 182.286 1.00 62.76 595 ALA B CA 1
ATOM 11399 C C . ALA B 1 595 ? 201.546 142.456 182.646 1.00 67.46 595 ALA B C 1
ATOM 11400 O O . ALA B 1 595 ? 201.865 142.314 183.832 1.00 75.44 595 ALA B O 1
ATOM 11402 N N . GLU B 1 596 ? 202.020 141.719 181.638 1.00 73.18 596 GLU B N 1
ATOM 11403 C CA . GLU B 1 596 ? 203.064 140.704 181.791 1.00 71.80 596 GLU B CA 1
ATOM 11404 C C . GLU B 1 596 ? 202.608 139.536 182.659 1.00 70.73 596 GLU B C 1
ATOM 11405 O O . GLU B 1 596 ? 203.406 138.937 183.383 1.00 74.56 596 GLU B O 1
ATOM 11411 N N . ILE B 1 597 ? 201.328 139.192 182.587 1.00 65.14 597 ILE B N 1
ATOM 11412 C CA . ILE B 1 597 ? 200.786 138.051 183.314 1.00 67.15 597 ILE B CA 1
ATOM 11413 C C . ILE B 1 597 ? 200.850 136.829 182.408 1.00 71.40 597 ILE B C 1
ATOM 11414 O O . ILE B 1 597 ? 200.309 136.840 181.297 1.00 72.13 597 ILE B O 1
ATOM 11419 N N . GLY B 1 598 ? 201.513 135.777 182.878 1.00 73.21 598 GLY B N 1
ATOM 11420 C CA . GLY B 1 598 ? 201.605 134.542 182.128 1.00 66.86 598 GLY B CA 1
ATOM 11421 C C . GLY B 1 598 ? 202.739 134.457 181.134 1.00 73.18 598 GLY B C 1
ATOM 11422 O O . GLY B 1 598 ? 202.711 133.579 180.266 1.00 76.35 598 GLY B O 1
ATOM 11423 N N . LEU B 1 599 ? 203.737 135.338 181.225 1.00 75.54 599 LEU B N 1
ATOM 11424 C CA . LEU B 1 599 ? 204.832 135.314 180.260 1.00 74.32 599 LEU B CA 1
ATOM 11425 C C . LEU B 1 599 ? 205.747 134.112 180.457 1.00 77.67 599 LEU B C 1
ATOM 11426 O O . LEU B 1 599 ? 206.335 133.621 179.488 1.00 81.89 599 LEU B O 1
ATOM 11431 N N . GLU B 1 600 ? 205.889 133.630 181.690 1.00 84.16 600 GLU B N 1
ATOM 11432 C CA . GLU B 1 600 ? 206.865 132.587 181.980 1.00 85.17 600 GLU B CA 1
ATOM 11433 C C . GLU B 1 600 ? 206.292 131.181 181.893 1.00 85.52 600 GLU B C 1
ATOM 11434 O O . GLU B 1 600 ? 207.038 130.237 181.611 1.00 87.03 600 GLU B O 1
ATOM 11440 N N . ASP B 1 601 ? 204.994 131.010 182.131 1.00 82.57 601 ASP B N 1
ATOM 11441 C CA . ASP B 1 601 ? 204.366 129.697 182.074 1.00 80.78 601 ASP B CA 1
ATOM 11442 C C . ASP B 1 601 ? 203.678 129.420 180.743 1.00 80.41 601 ASP B C 1
ATOM 11443 O O . ASP B 1 601 ? 203.098 128.343 180.575 1.00 83.17 601 ASP B O 1
ATOM 11448 N N . GLY B 1 602 ? 203.732 130.355 179.797 1.00 70.61 602 GLY B N 1
ATOM 11449 C CA . GLY B 1 602 ? 203.119 130.160 178.501 1.00 69.94 602 GLY B CA 1
ATOM 11450 C C . GLY B 1 602 ? 201.649 130.498 178.415 1.00 68.85 602 GLY B C 1
ATOM 11451 O O . GLY B 1 602 ? 201.025 130.208 177.389 1.00 77.77 602 GLY B O 1
ATOM 11452 N N . LYS B 1 603 ? 201.072 131.101 179.455 1.00 64.47 603 LYS B N 1
ATOM 11453 C CA . LYS B 1 603 ? 199.653 131.438 179.419 1.00 62.76 603 LYS B CA 1
ATOM 11454 C C . LYS B 1 603 ? 199.374 132.581 178.450 1.00 59.83 603 LYS B C 1
ATOM 11455 O O . LYS B 1 603 ? 198.360 132.569 177.744 1.00 66.48 603 LYS B O 1
ATOM 11461 N N . ALA B 1 604 ? 200.257 133.581 178.408 1.00 63.72 604 ALA B N 1
ATOM 11462 C CA . ALA B 1 604 ? 200.080 134.689 177.475 1.00 62.02 604 ALA B CA 1
ATOM 11463 C C . ALA B 1 604 ? 200.184 134.217 176.030 1.00 61.93 604 ALA B C 1
ATOM 11464 O O . ALA B 1 604 ? 199.402 134.642 175.169 1.00 65.93 604 ALA B O 1
ATOM 11466 N N . LEU B 1 605 ? 201.150 133.342 175.744 1.00 64.64 605 LEU B N 1
ATOM 11467 C CA . LEU B 1 605 ? 201.287 132.800 174.398 1.00 64.28 605 LEU B CA 1
ATOM 11468 C C . LEU B 1 605 ? 200.068 131.974 174.012 1.00 65.90 605 LEU B C 1
ATOM 11469 O O . LEU B 1 605 ? 199.591 132.054 172.874 1.00 67.73 605 LEU B O 1
ATOM 11474 N N . LYS B 1 606 ? 199.549 131.176 174.948 1.00 64.39 606 LYS B N 1
ATOM 11475 C CA . LYS B 1 606 ? 198.333 130.414 174.686 1.00 62.26 606 LYS B CA 1
ATOM 11476 C C . LYS B 1 606 ? 197.158 131.336 174.392 1.00 63.27 606 LYS B C 1
ATOM 11477 O O . LYS B 1 606 ? 196.376 131.082 173.469 1.00 68.37 606 LYS B O 1
ATOM 11483 N N . ALA B 1 607 ? 197.015 132.411 175.170 1.00 56.53 607 ALA B N 1
ATOM 11484 C CA . ALA B 1 607 ? 195.918 133.347 174.947 1.00 53.82 607 ALA B CA 1
ATOM 11485 C C . ALA B 1 607 ? 196.030 134.026 173.587 1.00 57.16 607 ALA B C 1
ATOM 11486 O O . ALA B 1 607 ? 195.026 134.198 172.888 1.00 60.42 607 ALA B O 1
ATOM 11488 N N . LEU B 1 608 ? 197.243 134.422 173.195 1.00 60.09 608 LEU B N 1
ATOM 11489 C CA . LEU B 1 608 ? 197.417 135.072 171.898 1.00 55.51 608 LEU B CA 1
ATOM 11490 C C . LEU B 1 608 ? 197.179 134.095 170.750 1.00 62.25 608 LEU B C 1
ATOM 11491 O O . LEU B 1 608 ? 196.604 134.467 169.718 1.00 63.51 608 LEU B O 1
ATOM 11496 N N . ASP B 1 609 ? 197.598 132.838 170.914 1.00 66.07 609 ASP B N 1
ATOM 11497 C CA . ASP B 1 609 ? 197.309 131.826 169.904 1.00 57.77 609 ASP B CA 1
ATOM 11498 C C . ASP B 1 609 ? 195.811 131.581 169.783 1.00 61.25 609 ASP B C 1
ATOM 11499 O O . ASP B 1 609 ? 195.291 131.400 168.677 1.00 68.37 609 ASP B O 1
ATOM 11504 N N . SER B 1 610 ? 195.099 131.570 170.911 1.00 59.21 610 SER B N 1
ATOM 11505 C CA . SER B 1 610 ? 193.648 131.424 170.873 1.00 56.44 610 SER B CA 1
ATOM 11506 C C . SER B 1 610 ? 192.988 132.619 170.195 1.00 55.80 610 SER B C 1
ATOM 11507 O O . SER B 1 610 ? 192.011 132.458 169.454 1.00 62.11 610 SER B O 1
ATOM 11510 N N . VAL B 1 611 ? 193.496 133.826 170.453 1.00 53.31 611 VAL B N 1
ATOM 11511 C CA . VAL B 1 611 ? 192.969 135.016 169.791 1.00 55.24 611 VAL B CA 1
ATOM 11512 C C . VAL B 1 611 ? 193.144 134.900 168.283 1.00 56.02 611 VAL B C 1
ATOM 11513 O O . VAL B 1 611 ? 192.218 135.180 167.512 1.00 65.62 611 VAL B O 1
ATOM 11517 N N . LYS B 1 612 ? 194.324 134.459 167.843 1.00 59.20 612 LYS B N 1
ATOM 11518 C CA . LYS B 1 612 ? 194.551 134.247 166.417 1.00 58.62 612 LYS B CA 1
ATOM 11519 C C . LYS B 1 612 ? 193.615 133.179 165.858 1.00 64.06 612 LYS B C 1
ATOM 11520 O O . LYS B 1 612 ? 193.084 133.324 164.752 1.00 69.54 612 LYS B O 1
ATOM 11526 N N . LYS B 1 613 ? 193.401 132.101 166.612 1.00 60.83 613 LYS B N 1
ATOM 11527 C CA . LYS B 1 613 ? 192.618 130.978 166.109 1.00 57.91 613 LYS B CA 1
ATOM 11528 C C . LYS B 1 613 ? 191.137 131.322 165.989 1.00 63.31 613 LYS B C 1
ATOM 11529 O O . LYS B 1 613 ? 190.474 130.896 165.037 1.00 67.08 613 LYS B O 1
ATOM 11535 N N . TYR B 1 614 ? 190.597 132.090 166.934 1.00 58.97 614 TYR B N 1
ATOM 11536 C CA . TYR B 1 614 ? 189.153 132.267 167.021 1.00 54.34 614 TYR B CA 1
ATOM 11537 C C . TYR B 1 614 ? 188.650 133.640 166.607 1.00 55.58 614 TYR B C 1
ATOM 11538 O O . TYR B 1 614 ? 187.491 133.753 166.208 1.00 62.59 614 TYR B O 1
ATOM 11547 N N . LEU B 1 615 ? 189.469 134.687 166.684 1.00 57.01 615 LEU B N 1
ATOM 11548 C CA . LEU B 1 615 ? 188.988 136.042 166.465 1.00 56.80 615 LEU B CA 1
ATOM 11549 C C . LEU B 1 615 ? 189.510 136.679 165.186 1.00 60.94 615 LEU B C 1
ATOM 11550 O O . LEU B 1 615 ? 189.083 137.787 164.850 1.00 60.80 615 LEU B O 1
ATOM 11555 N N . ASP B 1 616 ? 190.401 136.015 164.457 1.00 63.82 616 ASP B N 1
ATOM 11556 C CA . ASP B 1 616 ? 191.108 136.639 163.347 1.00 64.42 616 ASP B CA 1
ATOM 11557 C C . ASP B 1 616 ? 190.298 136.565 162.058 1.00 64.54 616 ASP B C 1
ATOM 11558 O O . ASP B 1 616 ? 189.798 135.499 161.687 1.00 68.07 616 ASP B O 1
ATOM 11563 N N . THR B 1 617 ? 190.177 137.701 161.387 1.00 63.75 617 THR B N 1
ATOM 11564 C CA . THR B 1 617 ? 189.572 137.847 160.074 1.00 60.77 617 THR B CA 1
ATOM 11565 C C . THR B 1 617 ? 190.521 138.656 159.206 1.00 61.93 617 THR B C 1
ATOM 11566 O O . THR B 1 617 ? 191.424 139.324 159.721 1.00 68.16 617 THR B O 1
ATOM 11570 N N . PRO B 1 618 ? 190.361 138.607 157.880 1.00 72.01 618 PRO B N 1
ATOM 11571 C CA . PRO B 1 618 ? 191.229 139.423 157.013 1.00 62.79 618 PRO B CA 1
ATOM 11572 C C . PRO B 1 618 ? 191.092 140.920 157.234 1.00 60.39 618 PRO B C 1
ATOM 11573 O O . PRO B 1 618 ? 191.970 141.674 156.798 1.00 66.13 618 PRO B O 1
ATOM 11577 N N . TYR B 1 619 ? 190.025 141.379 157.883 1.00 58.91 619 TYR B N 1
ATOM 11578 C CA . TYR B 1 619 ? 189.808 142.798 158.120 1.00 53.88 619 TYR B CA 1
ATOM 11579 C C . TYR B 1 619 ? 190.070 143.211 159.563 1.00 57.44 619 TYR B C 1
ATOM 11580 O O . TYR B 1 619 ? 189.773 144.351 159.932 1.00 59.94 619 TYR B O 1
ATOM 11589 N N . GLY B 1 620 ? 190.616 142.321 160.386 1.00 57.69 620 GLY B N 1
ATOM 11590 C CA . GLY B 1 620 ? 190.909 142.616 161.769 1.00 53.30 620 GLY B CA 1
ATOM 11591 C C . GLY B 1 620 ? 190.427 141.513 162.680 1.00 58.55 620 GLY B C 1
ATOM 11592 O O . GLY B 1 620 ? 190.103 140.404 162.244 1.00 58.41 620 GLY B O 1
ATOM 11593 N N . LEU B 1 621 ? 190.374 141.818 163.973 1.00 61.35 621 LEU B N 1
ATOM 11594 C CA . LEU B 1 621 ? 189.969 140.865 164.998 1.00 55.85 621 LEU B CA 1
ATOM 11595 C C . LEU B 1 621 ? 188.600 141.244 165.543 1.00 55.43 621 LEU B C 1
ATOM 11596 O O . LEU B 1 621 ? 188.369 142.403 165.897 1.00 60.69 621 LEU B O 1
ATOM 11601 N N . VAL B 1 622 ? 187.698 140.264 165.613 1.00 56.71 622 VAL B N 1
ATOM 11602 C CA . VAL B 1 622 ? 186.360 140.511 166.137 1.00 54.43 622 VAL B CA 1
ATOM 11603 C C . VAL B 1 622 ? 186.405 140.589 167.660 1.00 56.18 622 VAL B C 1
ATOM 11604 O O . VAL B 1 622 ? 187.365 140.166 168.308 1.00 56.37 622 VAL B O 1
ATOM 11608 N N . LEU B 1 623 ? 185.338 141.147 168.237 1.00 57.25 623 LEU B N 1
ATOM 11609 C CA . LEU B 1 623 ? 185.306 141.371 169.678 1.00 53.57 623 LEU B CA 1
ATOM 11610 C C . LEU B 1 623 ? 185.196 140.059 170.446 1.00 56.22 623 LEU B C 1
ATOM 11611 O O . LEU B 1 623 ? 185.920 139.839 171.423 1.00 64.07 623 LEU B O 1
ATOM 11616 N N . GLN B 1 624 ? 184.295 139.175 170.025 1.00 50.37 624 GLN B N 1
ATOM 11617 C CA . GLN B 1 624 ? 184.124 137.905 170.713 1.00 50.62 624 GLN B CA 1
ATOM 11618 C C . GLN B 1 624 ? 183.613 136.863 169.729 1.00 48.87 624 GLN B C 1
ATOM 11619 O O . GLN B 1 624 ? 183.046 137.189 168.685 1.00 54.03 624 GLN B O 1
ATOM 11625 N N . ASN B 1 625 ? 183.831 135.594 170.079 1.00 48.16 625 ASN B N 1
ATOM 11626 C CA . ASN B 1 625 ? 183.457 134.475 169.239 1.00 45.15 625 ASN B CA 1
ATOM 11627 C C . ASN B 1 625 ? 182.963 133.337 170.125 1.00 55.56 625 ASN B C 1
ATOM 11628 O O . ASN B 1 625 ? 183.601 133.029 171.146 1.00 56.72 625 ASN B O 1
ATOM 11633 N N . PRO B 1 626 ? 181.842 132.694 169.776 1.00 64.17 626 PRO B N 1
ATOM 11634 C CA . PRO B 1 626 ? 180.946 132.994 168.648 1.00 50.64 626 PRO B CA 1
ATOM 11635 C C . PRO B 1 626 ? 180.098 134.229 168.915 1.00 55.63 626 PRO B C 1
ATOM 11636 O O . PRO B 1 626 ? 180.023 134.699 170.043 1.00 66.09 626 PRO B O 1
ATOM 11640 N N . ALA B 1 627 ? 179.460 134.784 167.890 1.00 56.81 627 ALA B N 1
ATOM 11641 C CA . ALA B 1 627 ? 178.562 135.910 168.090 1.00 56.35 627 ALA B CA 1
ATOM 11642 C C . ALA B 1 627 ? 177.271 135.459 168.763 1.00 54.95 627 ALA B C 1
ATOM 11643 O O . ALA B 1 627 ? 176.847 134.307 168.641 1.00 58.89 627 ALA B O 1
ATOM 11645 N N . PHE B 1 628 ? 176.644 136.386 169.481 1.00 61.70 628 PHE B N 1
ATOM 11646 C CA . PHE B 1 628 ? 175.367 136.120 170.131 1.00 59.18 628 PHE B CA 1
ATOM 11647 C C . PHE B 1 628 ? 174.258 136.121 169.087 1.00 58.73 628 PHE B C 1
ATOM 11648 O O . PHE B 1 628 ? 174.094 137.098 168.349 1.00 62.37 628 PHE B O 1
ATOM 11656 N N . THR B 1 629 ? 173.500 135.030 169.023 1.00 68.34 629 THR B N 1
ATOM 11657 C CA . THR B 1 629 ? 172.419 134.891 168.057 1.00 64.48 629 THR B CA 1
ATOM 11658 C C . THR B 1 629 ? 171.061 135.280 168.621 1.00 58.80 629 THR B C 1
ATOM 11659 O O . THR B 1 629 ? 170.077 135.290 167.876 1.00 69.79 629 THR B O 1
ATOM 11663 N N . ARG B 1 630 ? 170.981 135.602 169.908 1.00 58.80 630 ARG B N 1
ATOM 11664 C CA . ARG B 1 630 ? 169.730 136.020 170.521 1.00 60.98 630 ARG B CA 1
ATOM 11665 C C . ARG B 1 630 ? 170.040 137.043 171.604 1.00 62.40 630 ARG B C 1
ATOM 11666 O O . ARG B 1 630 ? 171.201 137.350 171.886 1.00 69.46 630 ARG B O 1
ATOM 11674 N N . TYR B 1 631 ? 168.984 137.575 172.209 1.00 64.44 631 TYR B N 1
ATOM 11675 C CA . TYR B 1 631 ? 169.125 138.542 173.286 1.00 61.88 631 TYR B CA 1
ATOM 11676 C C . TYR B 1 631 ? 169.454 137.833 174.594 1.00 64.89 631 TYR B C 1
ATOM 11677 O O . TYR B 1 631 ? 168.827 136.828 174.942 1.00 69.54 631 TYR B O 1
ATOM 11686 N N . TYR B 1 632 ? 170.443 138.356 175.310 1.00 66.24 632 TYR B N 1
ATOM 11687 C CA . TYR B 1 632 ? 170.794 137.897 176.650 1.00 61.19 632 TYR B CA 1
ATOM 11688 C C . TYR B 1 632 ? 170.477 139.032 177.615 1.00 63.57 632 TYR B C 1
ATOM 11689 O O . TYR B 1 632 ? 171.144 140.071 177.596 1.00 75.01 632 TYR B O 1
ATOM 11698 N N . ILE B 1 633 ? 169.459 138.835 178.454 1.00 61.40 633 ILE B N 1
ATOM 11699 C CA . ILE B 1 633 ? 169.052 139.886 179.381 1.00 66.07 633 ILE B CA 1
ATOM 11700 C C . ILE B 1 633 ? 170.148 140.170 180.404 1.00 63.93 633 ILE B C 1
ATOM 11701 O O . ILE B 1 633 ? 170.243 141.286 180.928 1.00 69.93 633 ILE B O 1
ATOM 11706 N N . GLU B 1 634 ? 170.998 139.187 180.692 1.00 65.82 634 GLU B N 1
ATOM 11707 C CA . GLU B 1 634 ? 172.037 139.330 181.702 1.00 62.86 634 GLU B CA 1
ATOM 11708 C C . GLU B 1 634 ? 173.311 139.983 181.181 1.00 66.42 634 GLU B C 1
ATOM 11709 O O . GLU B 1 634 ? 174.208 140.270 181.980 1.00 71.83 634 GLU B O 1
ATOM 11715 N N . TYR B 1 635 ? 173.421 140.230 179.873 1.00 63.50 635 TYR B N 1
ATOM 11716 C CA . TYR B 1 635 ? 174.621 140.832 179.309 1.00 59.99 635 TYR B CA 1
ATOM 11717 C C . TYR B 1 635 ? 174.446 142.281 178.879 1.00 63.67 635 TYR B C 1
ATOM 11718 O O . TYR B 1 635 ? 175.449 142.981 178.719 1.00 67.36 635 TYR B O 1
ATOM 11727 N N . GLY B 1 636 ? 173.216 142.744 178.681 1.00 62.49 636 GLY B N 1
ATOM 11728 C CA . GLY B 1 636 ? 172.988 144.131 178.327 1.00 57.97 636 GLY B CA 1
ATOM 11729 C C . GLY B 1 636 ? 172.865 144.397 176.840 1.00 62.06 636 GLY B C 1
ATOM 11730 O O . GLY B 1 636 ? 172.249 143.619 176.107 1.00 67.46 636 GLY B O 1
ATOM 11731 N N . GLU B 1 637 ? 173.463 145.499 176.385 1.00 67.19 637 GLU B N 1
ATOM 11732 C CA . GLU B 1 637 ? 173.297 145.957 175.011 1.00 63.20 637 GLU B CA 1
ATOM 11733 C C . GLU B 1 637 ? 174.088 145.132 174.001 1.00 64.70 637 GLU B C 1
ATOM 11734 O O . GLU B 1 637 ? 173.744 145.143 172.814 1.00 69.44 637 GLU B O 1
ATOM 11740 N N . ILE B 1 638 ? 175.108 144.393 174.445 1.00 63.22 638 ILE B N 1
ATOM 11741 C CA . ILE B 1 638 ? 176.024 143.742 173.511 1.00 64.16 638 ILE B CA 1
ATOM 11742 C C . ILE B 1 638 ? 175.286 142.743 172.625 1.00 64.30 638 ILE B C 1
ATOM 11743 O O . ILE B 1 638 ? 175.593 142.605 171.435 1.00 70.92 638 ILE B O 1
ATOM 11748 N N . SER B 1 639 ? 174.301 142.042 173.178 1.00 64.76 639 SER B N 1
ATOM 11749 C CA . SER B 1 639 ? 173.549 141.048 172.426 1.00 61.48 639 SER B CA 1
ATOM 11750 C C . SER B 1 639 ? 172.375 141.642 171.658 1.00 61.33 639 SER B C 1
ATOM 11751 O O . SER B 1 639 ? 171.683 140.904 170.951 1.00 64.17 639 SER B O 1
ATOM 11754 N N . THR B 1 640 ? 172.135 142.947 171.770 1.00 65.45 640 THR B N 1
ATOM 11755 C CA . THR B 1 640 ? 171.039 143.573 171.043 1.00 62.65 640 THR B CA 1
ATOM 11756 C C . THR B 1 640 ? 171.386 143.877 169.592 1.00 63.27 640 THR B C 1
ATOM 11757 O O . THR B 1 640 ? 170.504 144.299 168.838 1.00 66.31 640 THR B O 1
ATOM 11761 N N . TYR B 1 641 ? 172.626 143.679 169.189 1.00 62.45 641 TYR B N 1
ATOM 11762 C CA . TYR B 1 641 ? 173.020 143.906 167.809 1.00 58.65 641 TYR B CA 1
ATOM 11763 C C . TYR B 1 641 ? 172.917 142.618 167.000 1.00 55.44 641 TYR B C 1
ATOM 11764 O O . TYR B 1 641 ? 173.062 141.521 167.545 1.00 61.53 641 TYR B O 1
ATOM 11773 N N . PRO B 1 642 ? 172.658 142.728 165.699 1.00 63.54 642 PRO B N 1
ATOM 11774 C CA . PRO B 1 642 ? 172.798 141.564 164.834 1.00 56.18 642 PRO B CA 1
ATOM 11775 C C . PRO B 1 642 ? 174.237 141.097 164.810 1.00 56.54 642 PRO B C 1
ATOM 11776 O O . PRO B 1 642 ? 175.172 141.897 165.006 1.00 56.85 642 PRO B O 1
ATOM 11780 N N . PRO B 1 643 ? 174.468 139.802 164.592 1.00 59.70 643 PRO B N 1
ATOM 11781 C CA . PRO B 1 643 ? 175.838 139.275 164.653 1.00 59.11 643 PRO B CA 1
ATOM 11782 C C . PRO B 1 643 ? 176.771 139.971 163.672 1.00 59.72 643 PRO B C 1
ATOM 11783 O O . PRO B 1 643 ? 176.403 140.266 162.534 1.00 63.37 643 PRO B O 1
ATOM 11787 N N . GLY B 1 644 ? 177.994 140.232 164.134 1.00 54.11 644 GLY B N 1
ATOM 11788 C CA . GLY B 1 644 ? 179.013 140.870 163.330 1.00 48.36 644 GLY B CA 1
ATOM 11789 C C . GLY B 1 644 ? 178.969 142.382 163.293 1.00 48.78 644 GLY B C 1
ATOM 11790 O O . GLY B 1 644 ? 179.766 142.986 162.567 1.00 54.69 644 GLY B O 1
ATOM 11791 N N . TYR B 1 645 ? 178.078 143.016 164.049 1.00 54.89 645 TYR B N 1
ATOM 11792 C CA . TYR B 1 645 ? 177.910 144.462 164.011 1.00 54.27 645 TYR B CA 1
ATOM 11793 C C . TYR B 1 645 ? 178.116 145.058 165.394 1.00 54.13 645 TYR B C 1
ATOM 11794 O O . TYR B 1 645 ? 177.600 144.538 166.388 1.00 67.11 645 TYR B O 1
ATOM 11803 N N . LYS B 1 646 ? 178.868 146.156 165.441 1.00 60.45 646 LYS B N 1
ATOM 11804 C CA . LYS B 1 646 ? 179.158 146.914 166.665 1.00 62.92 646 LYS B CA 1
ATOM 11805 C C . LYS B 1 646 ? 179.759 145.951 167.689 1.00 63.25 646 LYS B C 1
ATOM 11806 O O . LYS B 1 646 ? 180.659 145.178 167.338 1.00 63.85 646 LYS B O 1
ATOM 11812 N N . GLU B 1 647 ? 179.298 145.951 168.938 1.00 63.63 647 GLU B N 1
ATOM 11813 C CA . GLU B 1 647 ? 179.921 145.141 169.976 1.00 62.22 647 GLU B CA 1
ATOM 11814 C C . GLU B 1 647 ? 179.561 143.665 169.885 1.00 63.10 647 GLU B C 1
ATOM 11815 O O . GLU B 1 647 ? 180.151 142.859 170.609 1.00 69.28 647 GLU B O 1
ATOM 11821 N N . ASN B 1 648 ? 178.619 143.290 169.021 1.00 55.93 648 ASN B N 1
ATOM 11822 C CA . ASN B 1 648 ? 178.289 141.883 168.804 1.00 51.93 648 ASN B CA 1
ATOM 11823 C C . ASN B 1 648 ? 179.191 141.337 167.700 1.00 59.11 648 ASN B C 1
ATOM 11824 O O . ASN B 1 648 ? 178.795 141.178 166.545 1.00 61.42 648 ASN B O 1
ATOM 11829 N N . ALA B 1 649 ? 180.437 141.051 168.083 1.00 64.36 649 ALA B N 1
ATOM 11830 C CA . ALA B 1 649 ? 181.437 140.426 167.214 1.00 52.99 649 ALA B CA 1
ATOM 11831 C C . ALA B 1 649 ? 181.800 141.301 166.016 1.00 51.51 649 ALA B C 1
ATOM 11832 O O . ALA B 1 649 ? 182.123 140.794 164.940 1.00 52.91 649 ALA B O 1
ATOM 11834 N N . GLY B 1 650 ? 181.756 142.620 166.186 1.00 49.10 650 GLY B N 1
ATOM 11835 C CA . GLY B 1 650 ? 182.349 143.513 165.215 1.00 50.90 650 GLY B CA 1
ATOM 11836 C C . GLY B 1 650 ? 183.842 143.677 165.446 1.00 55.82 650 GLY B C 1
ATOM 11837 O O . GLY B 1 650 ? 184.410 143.168 166.409 1.00 59.51 650 GLY B O 1
ATOM 11838 N N . ILE B 1 651 ? 184.487 144.405 164.541 1.00 52.27 651 ILE B N 1
ATOM 11839 C CA . ILE B 1 651 ? 185.924 144.645 164.620 1.00 52.66 651 ILE B CA 1
ATOM 11840 C C . ILE B 1 651 ? 186.154 146.075 165.087 1.00 54.54 651 ILE B C 1
ATOM 11841 O O . ILE B 1 651 ? 185.794 147.031 164.392 1.00 56.52 651 ILE B O 1
ATOM 11846 N N . PHE B 1 652 ? 186.750 146.220 166.267 1.00 54.73 652 PHE B N 1
ATOM 11847 C CA . PHE B 1 652 ? 187.170 147.510 166.802 1.00 50.83 652 PHE B CA 1
ATOM 11848 C C . PHE B 1 652 ? 188.691 147.536 166.786 1.00 57.47 652 PHE B C 1
ATOM 11849 O O . PHE B 1 652 ? 189.336 146.830 167.566 1.00 67.34 652 PHE B O 1
ATOM 11857 N N . SER B 1 653 ? 189.266 148.343 165.896 1.00 57.21 653 SER B N 1
ATOM 11858 C CA . SER B 1 653 ? 190.717 148.468 165.855 1.00 63.57 653 SER B CA 1
ATOM 11859 C C . SER B 1 653 ? 191.276 149.134 167.108 1.00 64.67 653 SER B C 1
ATOM 11860 O O . SER B 1 653 ? 192.471 148.984 167.399 1.00 66.67 653 SER B O 1
ATOM 11863 N N . HIS B 1 654 ? 190.424 149.823 167.873 1.00 68.95 654 HIS B N 1
ATOM 11864 C CA . HIS B 1 654 ? 190.819 150.362 169.170 1.00 66.49 654 HIS B CA 1
ATOM 11865 C C . HIS B 1 654 ? 191.365 149.268 170.081 1.00 70.15 654 HIS B C 1
ATOM 11866 O O . HIS B 1 654 ? 192.419 149.434 170.706 1.00 72.97 654 HIS B O 1
ATOM 11873 N N . ASN B 1 655 ? 190.661 148.140 170.176 1.00 67.27 655 ASN B N 1
ATOM 11874 C CA . ASN B 1 655 ? 191.166 147.025 170.965 1.00 61.07 655 ASN B CA 1
ATOM 11875 C C . ASN B 1 655 ? 192.035 146.071 170.155 1.00 63.90 655 ASN B C 1
ATOM 11876 O O . ASN B 1 655 ? 192.625 145.155 170.736 1.00 71.09 655 ASN B O 1
ATOM 11881 N N . ASN B 1 656 ? 192.128 146.260 168.836 1.00 56.31 656 ASN B N 1
ATOM 11882 C CA . ASN B 1 656 ? 193.151 145.564 168.061 1.00 53.95 656 ASN B CA 1
ATOM 11883 C C . ASN B 1 656 ? 194.538 146.101 168.380 1.00 58.00 656 ASN B C 1
ATOM 11884 O O . ASN B 1 656 ? 195.521 145.349 168.346 1.00 62.66 656 ASN B O 1
ATOM 11889 N N . ALA B 1 657 ? 194.635 147.400 168.682 1.00 57.81 657 ALA B N 1
ATOM 11890 C CA . ALA B 1 657 ? 195.919 147.982 169.063 1.00 51.96 657 ALA B CA 1
ATOM 11891 C C . ALA B 1 657 ? 196.481 147.324 170.319 1.00 56.85 657 ALA B C 1
ATOM 11892 O O . ALA B 1 657 ? 197.698 147.135 170.440 1.00 64.84 657 ALA B O 1
ATOM 11894 N N . TRP B 1 658 ? 195.611 146.973 171.268 1.00 55.30 658 TRP B N 1
ATOM 11895 C CA . TRP B 1 658 ? 196.068 146.298 172.479 1.00 58.02 658 TRP B CA 1
ATOM 11896 C C . TRP B 1 658 ? 196.630 144.917 172.168 1.00 59.90 658 TRP B C 1
ATOM 11897 O O . TRP B 1 658 ? 197.628 144.499 172.763 1.00 65.85 658 TRP B O 1
ATOM 11908 N N . ILE B 1 659 ? 196.007 144.196 171.236 1.00 57.83 659 ILE B N 1
ATOM 11909 C CA . ILE B 1 659 ? 196.540 142.902 170.824 1.00 58.70 659 ILE B CA 1
ATOM 11910 C C . ILE B 1 659 ? 197.876 143.079 170.111 1.00 53.90 659 ILE B C 1
ATOM 11911 O O . ILE B 1 659 ? 198.784 142.254 170.253 1.00 59.62 659 ILE B O 1
ATOM 11916 N N . ILE B 1 660 ? 198.018 144.156 169.336 1.00 53.59 660 ILE B N 1
ATOM 11917 C CA . ILE B 1 660 ? 199.296 144.447 168.683 1.00 55.42 660 ILE B CA 1
ATOM 11918 C C . ILE B 1 660 ? 200.389 144.659 169.727 1.00 57.72 660 ILE B C 1
ATOM 11919 O O . ILE B 1 660 ? 201.493 144.102 169.630 1.00 60.84 660 ILE B O 1
ATOM 11924 N N . SER B 1 661 ? 200.089 145.462 170.749 1.00 61.47 661 SER B N 1
ATOM 11925 C CA . SER B 1 661 ? 201.059 145.703 171.814 1.00 54.20 661 SER B CA 1
ATOM 11926 C C . SER B 1 661 ? 201.392 144.416 172.559 1.00 59.19 661 SER B C 1
ATOM 11927 O O . SER B 1 661 ? 202.557 144.166 172.893 1.00 63.63 661 SER B O 1
ATOM 11930 N N . ALA B 1 662 ? 200.382 143.585 172.824 1.00 61.04 662 ALA B N 1
ATOM 11931 C CA . ALA B 1 662 ? 200.618 142.317 173.506 1.00 54.90 662 ALA B CA 1
ATOM 11932 C C . ALA B 1 662 ? 201.497 141.394 172.673 1.00 58.57 662 ALA B C 1
ATOM 11933 O O . ALA B 1 662 ? 202.347 140.678 173.215 1.00 59.92 662 ALA B O 1
ATOM 11935 N N . GLU B 1 663 ? 201.299 141.385 171.353 1.00 63.46 663 GLU B N 1
ATOM 11936 C CA . GLU B 1 663 ? 202.158 140.590 170.482 1.00 63.45 663 GLU B CA 1
ATOM 11937 C C . GLU B 1 663 ? 203.590 141.105 170.508 1.00 59.58 663 GLU B C 1
ATOM 11938 O O . GLU B 1 663 ? 204.541 140.319 170.432 1.00 64.59 663 GLU B O 1
ATOM 11944 N N . THR B 1 664 ? 203.766 142.425 170.601 1.00 64.37 664 THR B N 1
ATOM 11945 C CA . THR B 1 664 ? 205.114 142.954 170.792 1.00 59.58 664 THR B CA 1
ATOM 11946 C C . THR B 1 664 ? 205.702 142.512 172.128 1.00 59.16 664 THR B C 1
ATOM 11947 O O . THR B 1 664 ? 206.913 142.288 172.228 1.00 64.62 664 THR B O 1
ATOM 11951 N N . VAL B 1 665 ? 204.864 142.379 173.160 1.00 61.31 665 VAL B N 1
ATOM 11952 C CA . VAL B 1 665 ? 205.359 142.003 174.484 1.00 59.48 665 VAL B CA 1
ATOM 11953 C C . VAL B 1 665 ? 205.979 140.610 174.458 1.00 63.96 665 VAL B C 1
ATOM 11954 O O . VAL B 1 665 ? 207.038 140.376 175.053 1.00 67.84 665 VAL B O 1
ATOM 11958 N N . VAL B 1 666 ? 205.336 139.659 173.770 1.00 65.99 666 VAL B N 1
ATOM 11959 C CA . VAL B 1 666 ? 205.875 138.302 173.686 1.00 57.82 666 VAL B CA 1
ATOM 11960 C C . VAL B 1 666 ? 206.963 138.161 172.636 1.00 66.36 666 VAL B C 1
ATOM 11961 O O . VAL B 1 666 ? 207.456 137.047 172.419 1.00 67.80 666 VAL B O 1
ATOM 11965 N N . GLY B 1 667 ? 207.355 139.249 171.978 1.00 66.58 667 GLY B N 1
ATOM 11966 C CA . GLY B 1 667 ? 208.454 139.199 171.036 1.00 57.74 667 GLY B CA 1
ATOM 11967 C C . GLY B 1 667 ? 208.111 138.688 169.656 1.00 68.47 667 GLY B C 1
ATOM 11968 O O . GLY B 1 667 ? 208.990 138.165 168.965 1.00 70.72 667 GLY B O 1
ATOM 11969 N N . ARG B 1 668 ? 206.859 138.823 169.230 1.00 66.11 668 ARG B N 1
ATOM 11970 C CA . ARG B 1 668 ? 206.419 138.379 167.909 1.00 61.38 668 ARG B CA 1
ATOM 11971 C C . ARG B 1 668 ? 206.062 139.616 167.089 1.00 70.99 668 ARG B C 1
ATOM 11972 O O . ARG B 1 668 ? 204.904 140.026 167.011 1.00 72.77 668 ARG B O 1
ATOM 11980 N N . GLY B 1 669 ? 207.081 140.206 166.460 1.00 61.93 669 GLY B N 1
ATOM 11981 C CA . GLY B 1 669 ? 206.873 141.432 165.709 1.00 55.08 669 GLY B CA 1
ATOM 11982 C C . GLY B 1 669 ? 206.172 141.221 164.384 1.00 58.92 669 GLY B C 1
ATOM 11983 O O . GLY B 1 669 ? 205.480 142.119 163.897 1.00 61.59 669 GLY B O 1
ATOM 11984 N N . ASP B 1 670 ? 206.340 140.042 163.781 1.00 67.22 670 ASP B N 1
ATOM 11985 C CA . ASP B 1 670 ? 205.649 139.744 162.532 1.00 62.03 670 ASP B CA 1
ATOM 11986 C C . ASP B 1 670 ? 204.138 139.729 162.729 1.00 67.71 670 ASP B C 1
ATOM 11987 O O . ASP B 1 670 ? 203.391 140.311 161.936 1.00 72.30 670 ASP B O 1
ATOM 11992 N N . MET B 1 671 ? 203.670 139.073 163.794 1.00 61.63 671 MET B N 1
ATOM 11993 C CA . MET B 1 671 ? 202.238 139.042 164.074 1.00 63.81 671 MET B CA 1
ATOM 11994 C C . MET B 1 671 ? 201.711 140.433 164.399 1.00 64.99 671 MET B C 1
ATOM 11995 O O . MET B 1 671 ? 200.618 140.812 163.959 1.00 65.97 671 MET B O 1
ATOM 12000 N N . ALA B 1 672 ? 202.476 141.205 165.173 1.00 60.73 672 ALA B N 1
ATOM 12001 C CA . ALA B 1 672 ? 202.057 142.558 165.517 1.00 58.77 672 ALA B CA 1
ATOM 12002 C C . ALA B 1 672 ? 201.919 143.424 164.273 1.00 61.57 672 ALA B C 1
ATOM 12003 O O . ALA B 1 672 ? 200.931 144.153 164.121 1.00 64.86 672 ALA B O 1
ATOM 12005 N N . PHE B 1 673 ? 202.887 143.342 163.357 1.00 59.51 673 PHE B N 1
ATOM 12006 C CA . PHE B 1 673 ? 202.803 144.148 162.146 1.00 59.76 673 PHE B CA 1
ATOM 12007 C C . PHE B 1 673 ? 201.713 143.653 161.203 1.00 60.09 673 PHE B C 1
ATOM 12008 O O . PHE B 1 673 ? 201.089 144.464 160.516 1.00 64.17 673 PHE B O 1
ATOM 12016 N N . ASP B 1 674 ? 201.468 142.342 161.147 1.00 63.36 674 ASP B N 1
ATOM 12017 C CA . ASP B 1 674 ? 200.356 141.843 160.343 1.00 63.10 674 ASP B CA 1
ATOM 12018 C C . ASP B 1 674 ? 199.023 142.362 160.869 1.00 65.89 674 ASP B C 1
ATOM 12019 O O . ASP B 1 674 ? 198.158 142.790 160.091 1.00 72.44 674 ASP B O 1
ATOM 12024 N N . TYR B 1 675 ? 198.845 142.343 162.192 1.00 54.29 675 TYR B N 1
ATOM 12025 C CA . TYR B 1 675 ? 197.630 142.891 162.783 1.00 55.63 675 TYR B CA 1
ATOM 12026 C C . TYR B 1 675 ? 197.509 144.383 162.507 1.00 58.96 675 TYR B C 1
ATOM 12027 O O . TYR B 1 675 ? 196.416 144.879 162.213 1.00 64.37 675 TYR B O 1
ATOM 12036 N N . TYR B 1 676 ? 198.621 145.116 162.604 1.00 56.01 676 TYR B N 1
ATOM 12037 C CA . TYR B 1 676 ? 198.595 146.546 162.311 1.00 55.37 676 TYR B CA 1
ATOM 12038 C C . TYR B 1 676 ? 198.222 146.806 160.855 1.00 59.35 676 TYR B C 1
ATOM 12039 O O . TYR B 1 676 ? 197.464 147.735 160.556 1.00 64.15 676 TYR B O 1
ATOM 12048 N N . ARG B 1 677 ? 198.754 145.998 159.936 1.00 64.97 677 ARG B N 1
ATOM 12049 C CA . ARG B 1 677 ? 198.487 146.183 158.515 1.00 63.46 677 ARG B CA 1
ATOM 12050 C C . ARG B 1 677 ? 197.044 145.860 158.160 1.00 66.25 677 ARG B C 1
ATOM 12051 O O . ARG B 1 677 ? 196.476 146.491 157.263 1.00 77.13 677 ARG B O 1
ATOM 12059 N N . LYS B 1 678 ? 196.442 144.879 158.836 1.00 64.61 678 LYS B N 1
ATOM 12060 C CA . LYS B 1 678 ? 195.064 144.513 158.522 1.00 59.75 678 LYS B CA 1
ATOM 12061 C C . LYS B 1 678 ? 194.080 145.657 158.747 1.00 62.09 678 LYS B C 1
ATOM 12062 O O . LYS B 1 678 ? 192.984 145.632 158.178 1.00 68.72 678 LYS B O 1
ATOM 12068 N N . ILE B 1 679 ? 194.436 146.655 159.551 1.00 57.17 679 ILE B N 1
ATOM 12069 C CA . ILE B 1 679 ? 193.504 147.712 159.927 1.00 56.78 679 ILE B CA 1
ATOM 12070 C C . ILE B 1 679 ? 193.996 149.108 159.575 1.00 53.44 679 ILE B C 1
ATOM 12071 O O . ILE B 1 679 ? 193.202 150.057 159.642 1.00 61.93 679 ILE B O 1
ATOM 12076 N N . ALA B 1 680 ? 195.260 149.277 159.211 1.00 55.58 680 ALA B N 1
ATOM 12077 C CA . ALA B 1 680 ? 195.774 150.606 158.892 1.00 57.36 680 ALA B CA 1
ATOM 12078 C C . ALA B 1 680 ? 195.123 151.127 157.614 1.00 62.72 680 ALA B C 1
ATOM 12079 O O . ALA B 1 680 ? 195.035 150.390 156.626 1.00 66.73 680 ALA B O 1
ATOM 12081 N N . PRO B 1 681 ? 194.650 152.379 157.597 1.00 65.21 681 PRO B N 1
ATOM 12082 C CA . PRO B 1 681 ? 193.940 152.878 156.405 1.00 62.92 681 PRO B CA 1
ATOM 12083 C C . PRO B 1 681 ? 194.744 152.797 155.117 1.00 61.47 681 PRO B C 1
ATOM 12084 O O . PRO B 1 681 ? 194.209 152.357 154.091 1.00 71.03 681 PRO B O 1
ATOM 12088 N N . ALA B 1 682 ? 196.022 153.183 155.146 1.00 57.00 682 ALA B N 1
ATOM 12089 C CA . ALA B 1 682 ? 196.806 153.225 153.916 1.00 60.27 682 ALA B CA 1
ATOM 12090 C C . ALA B 1 682 ? 196.966 151.844 153.297 1.00 66.36 682 ALA B C 1
ATOM 12091 O O . ALA B 1 682 ? 197.165 151.728 152.083 1.00 65.42 682 ALA B O 1
ATOM 12093 N N . TYR B 1 683 ? 196.884 150.791 154.104 1.00 64.73 683 TYR B N 1
ATOM 12094 C CA . TYR B 1 683 ? 197.003 149.432 153.601 1.00 55.33 683 TYR B CA 1
ATOM 12095 C C . TYR B 1 683 ? 195.686 148.863 153.093 1.00 62.28 683 TYR B C 1
ATOM 12096 O O . TYR B 1 683 ? 195.695 147.799 152.468 1.00 70.48 683 TYR B O 1
ATOM 12105 N N . ILE B 1 684 ? 194.561 149.533 153.340 1.00 62.07 684 ILE B N 1
ATOM 12106 C CA . ILE B 1 684 ? 193.263 149.042 152.896 1.00 65.74 684 ILE B CA 1
ATOM 12107 C C . ILE B 1 684 ? 192.660 149.934 151.820 1.00 66.83 684 ILE B C 1
ATOM 12108 O O . ILE B 1 684 ? 191.529 149.697 151.382 1.00 71.23 684 ILE B O 1
ATOM 12113 N N . GLU B 1 685 ? 193.402 150.943 151.361 1.00 71.96 685 GLU B N 1
ATOM 12114 C CA . GLU B 1 685 ? 192.902 151.840 150.327 1.00 70.89 685 GLU B CA 1
ATOM 12115 C C . GLU B 1 685 ? 192.599 151.110 149.025 1.00 73.26 685 GLU B C 1
ATOM 12116 O O . GLU B 1 685 ? 191.806 151.607 148.218 1.00 73.48 685 GLU B O 1
ATOM 12122 N N . ASP B 1 686 ? 193.199 149.940 148.807 1.00 79.50 686 ASP B N 1
ATOM 12123 C CA . ASP B 1 686 ? 192.924 149.148 147.617 1.00 75.06 686 ASP B CA 1
ATOM 12124 C C . ASP B 1 686 ? 191.573 148.447 147.661 1.00 74.37 686 ASP B C 1
ATOM 12125 O O . ASP B 1 686 ? 191.123 147.948 146.624 1.00 82.34 686 ASP B O 1
ATOM 12130 N N . VAL B 1 687 ? 190.918 148.390 148.819 1.00 68.84 687 VAL B N 1
ATOM 12131 C CA . VAL B 1 687 ? 189.609 147.752 148.923 1.00 69.02 687 VAL B CA 1
ATOM 12132 C C . VAL B 1 687 ? 188.601 148.775 149.425 1.00 67.38 687 VAL B C 1
ATOM 12133 O O . VAL B 1 687 ? 187.682 148.441 150.181 1.00 69.66 687 VAL B O 1
ATOM 12137 N N . SER B 1 688 ? 188.782 150.032 149.007 1.00 66.99 688 SER B N 1
ATOM 12138 C CA . SER B 1 688 ? 187.936 151.125 149.478 1.00 66.37 688 SER B CA 1
ATOM 12139 C C . SER B 1 688 ? 186.455 150.818 149.297 1.00 66.59 688 SER B C 1
ATOM 12140 O O . SER B 1 688 ? 185.644 151.094 150.189 1.00 66.65 688 SER B O 1
ATOM 12143 N N . ASP B 1 689 ? 186.088 150.227 148.157 1.00 67.14 689 ASP B N 1
ATOM 12144 C CA . ASP B 1 689 ? 184.683 149.932 147.893 1.00 68.98 689 ASP B CA 1
ATOM 12145 C C . ASP B 1 689 ? 184.095 149.022 148.966 1.00 66.29 689 ASP B C 1
ATOM 12146 O O . ASP B 1 689 ? 182.930 149.176 149.349 1.00 72.20 689 ASP B O 1
ATOM 12151 N N . ILE B 1 690 ? 184.882 148.064 149.458 1.00 59.31 690 ILE B N 1
ATOM 12152 C CA . ILE B 1 690 ? 184.432 147.253 150.584 1.00 63.53 690 ILE B CA 1
ATOM 12153 C C . ILE B 1 690 ? 184.425 148.076 151.867 1.00 62.06 690 ILE B C 1
ATOM 12154 O O . ILE B 1 690 ? 183.473 148.016 152.653 1.00 62.10 690 ILE B O 1
ATOM 12159 N N . HIS B 1 691 ? 185.483 148.859 152.099 1.00 60.07 691 HIS B N 1
ATOM 12160 C CA . HIS B 1 691 ? 185.561 149.663 153.315 1.00 52.39 691 HIS B CA 1
ATOM 12161 C C . HIS B 1 691 ? 184.503 150.759 153.321 1.00 53.02 691 HIS B C 1
ATOM 12162 O O . HIS B 1 691 ? 183.922 151.060 154.370 1.00 59.68 691 HIS B O 1
ATOM 12169 N N . LYS B 1 692 ? 184.282 151.394 152.167 1.00 52.19 692 LYS B N 1
ATOM 12170 C CA . LYS B 1 692 ? 183.183 152.320 151.904 1.00 55.66 692 LYS B CA 1
ATOM 12171 C C . LYS B 1 692 ? 183.372 153.666 152.599 1.00 56.65 692 LYS B C 1
ATOM 12172 O O . LYS B 1 692 ? 182.717 154.650 152.244 1.00 61.81 692 LYS B O 1
ATOM 12178 N N . LEU B 1 693 ? 184.325 153.760 153.512 1.00 58.54 693 LEU B N 1
ATOM 12179 C CA . LEU B 1 693 ? 184.540 154.985 154.263 1.00 53.86 693 LEU B CA 1
ATOM 12180 C C . LEU B 1 693 ? 185.885 155.590 153.882 1.00 55.62 693 LEU B C 1
ATOM 12181 O O . LEU B 1 693 ? 186.579 155.102 152.986 1.00 61.85 693 LEU B O 1
ATOM 12186 N N . GLU B 1 694 ? 186.243 156.666 154.573 1.00 54.46 694 GLU B N 1
ATOM 12187 C CA . GLU B 1 694 ? 187.432 157.425 154.217 1.00 50.83 694 GLU B CA 1
ATOM 12188 C C . GLU B 1 694 ? 188.665 156.529 154.270 1.00 54.24 694 GLU B C 1
ATOM 12189 O O . GLU B 1 694 ? 188.903 155.868 155.290 1.00 60.85 694 GLU B O 1
ATOM 12195 N N . PRO B 1 695 ? 189.460 156.468 153.202 1.00 59.47 695 PRO B N 1
ATOM 12196 C CA . PRO B 1 695 ? 190.662 155.630 153.203 1.00 57.81 695 PRO B CA 1
ATOM 12197 C C . PRO B 1 695 ? 191.882 156.270 153.845 1.00 51.00 695 PRO B C 1
ATOM 12198 O O . PRO B 1 695 ? 192.968 155.690 153.769 1.00 63.41 695 PRO B O 1
ATOM 12202 N N . TYR B 1 696 ? 191.745 157.440 154.469 1.00 56.61 696 TYR B N 1
ATOM 12203 C CA . TYR B 1 696 ? 192.876 158.131 155.065 1.00 55.77 696 TYR B CA 1
ATOM 12204 C C . TYR B 1 696 ? 192.774 158.303 156.575 1.00 52.63 696 TYR B C 1
ATOM 12205 O O . TYR B 1 696 ? 193.733 158.787 157.185 1.00 56.05 696 TYR B O 1
ATOM 12214 N N . VAL B 1 697 ? 191.655 157.925 157.195 1.00 51.58 697 VAL B N 1
ATOM 12215 C CA . VAL B 1 697 ? 191.509 157.980 158.643 1.00 52.66 697 VAL B CA 1
ATOM 12216 C C . VAL B 1 697 ? 190.896 156.672 159.123 1.00 51.15 697 VAL B C 1
ATOM 12217 O O . VAL B 1 697 ? 190.297 155.919 158.354 1.00 59.71 697 VAL B O 1
ATOM 12221 N N . TYR B 1 698 ? 191.060 156.409 160.415 1.00 54.58 698 TYR B N 1
ATOM 12222 C CA . TYR B 1 698 ? 190.488 155.218 161.024 1.00 53.72 698 TYR B CA 1
ATOM 12223 C C . TYR B 1 698 ? 188.983 155.373 161.213 1.00 57.05 698 TYR B C 1
ATOM 12224 O O . TYR B 1 698 ? 188.458 156.480 161.343 1.00 58.08 698 TYR B O 1
ATOM 12233 N N . ALA B 1 699 ? 188.291 154.241 161.230 1.00 62.10 699 ALA B N 1
ATOM 12234 C CA . ALA B 1 699 ? 186.889 154.173 161.607 1.00 60.04 699 ALA B CA 1
ATOM 12235 C C . ALA B 1 699 ? 186.760 153.410 162.918 1.00 59.86 699 ALA B C 1
ATOM 12236 O O . ALA B 1 699 ? 187.647 152.646 163.306 1.00 62.81 699 ALA B O 1
ATOM 12238 N N . GLN B 1 700 ? 185.646 153.638 163.614 1.00 57.25 700 GLN B N 1
ATOM 12239 C CA . GLN B 1 700 ? 185.446 152.988 164.904 1.00 61.98 700 GLN B CA 1
ATOM 12240 C C . GLN B 1 700 ? 185.226 151.489 164.746 1.00 64.91 700 GLN B C 1
ATOM 12241 O O . GLN B 1 700 ? 185.867 150.682 165.428 1.00 65.43 700 GLN B O 1
ATOM 12247 N N . MET B 1 701 ? 184.331 151.095 163.845 1.00 66.75 701 MET B N 1
ATOM 12248 C CA . MET B 1 701 ? 183.890 149.713 163.741 1.00 66.08 701 MET B CA 1
ATOM 12249 C C . MET B 1 701 ? 183.960 149.249 162.294 1.00 63.08 701 MET B C 1
ATOM 12250 O O . MET B 1 701 ? 183.649 150.008 161.373 1.00 65.58 701 MET B O 1
ATOM 12255 N N . VAL B 1 702 ? 184.367 147.998 162.105 1.00 54.27 702 VAL B N 1
ATOM 12256 C CA . VAL B 1 702 ? 184.313 147.325 160.814 1.00 56.05 702 VAL B CA 1
ATOM 12257 C C . VAL B 1 702 ? 183.533 146.032 161.006 1.00 52.33 702 VAL B C 1
ATOM 12258 O O . VAL B 1 702 ? 183.778 145.296 161.967 1.00 59.87 702 VAL B O 1
ATOM 12262 N N . ALA B 1 703 ? 182.583 145.770 160.109 1.00 58.43 703 ALA B N 1
ATOM 12263 C CA . ALA B 1 703 ? 181.716 144.606 160.248 1.00 54.34 703 ALA B CA 1
ATOM 12264 C C . ALA B 1 703 ? 182.530 143.318 160.269 1.00 55.36 703 ALA B C 1
ATOM 12265 O O . ALA B 1 703 ? 183.426 143.118 159.445 1.00 59.19 703 ALA B O 1
ATOM 12267 N N . GLY B 1 704 ? 182.203 142.439 161.216 1.00 47.87 704 GLY B N 1
ATOM 12268 C CA . GLY B 1 704 ? 182.952 141.222 161.428 1.00 43.80 704 GLY B CA 1
ATOM 12269 C C . GLY B 1 704 ? 182.540 140.093 160.504 1.00 52.24 704 GLY B C 1
ATOM 12270 O O . GLY B 1 704 ? 181.702 140.237 159.615 1.00 58.85 704 GLY B O 1
ATOM 12271 N N . LYS B 1 705 ? 183.154 138.932 160.739 1.00 61.12 705 LYS B N 1
ATOM 12272 C CA . LYS B 1 705 ? 182.965 137.778 159.867 1.00 61.05 705 LYS B CA 1
ATOM 12273 C C . LYS B 1 705 ? 181.564 137.186 159.958 1.00 60.03 705 LYS B C 1
ATOM 12274 O O . LYS B 1 705 ? 181.165 136.439 159.060 1.00 68.59 705 LYS B O 1
ATOM 12280 N N . ASP B 1 706 ? 180.812 137.492 161.013 1.00 66.68 706 ASP B N 1
ATOM 12281 C CA . ASP B 1 706 ? 179.442 137.011 161.127 1.00 59.44 706 ASP B CA 1
ATOM 12282 C C . ASP B 1 706 ? 178.450 137.866 160.353 1.00 58.72 706 ASP B C 1
ATOM 12283 O O . ASP B 1 706 ? 177.295 137.459 160.199 1.00 66.92 706 ASP B O 1
ATOM 12288 N N . ALA B 1 707 ? 178.869 139.027 159.865 1.00 62.64 707 ALA B N 1
ATOM 12289 C CA . ALA B 1 707 ? 177.994 139.931 159.139 1.00 55.34 707 ALA B CA 1
ATOM 12290 C C . ALA B 1 707 ? 178.058 139.662 157.641 1.00 61.12 707 ALA B C 1
ATOM 12291 O O . ALA B 1 707 ? 179.059 139.165 157.120 1.00 68.56 707 ALA B O 1
ATOM 12293 N N . LYS B 1 708 ? 176.966 139.994 156.950 1.00 69.26 708 LYS B N 1
ATOM 12294 C CA . LYS B 1 708 ? 176.955 139.914 155.495 1.00 67.45 708 LYS B CA 1
ATOM 12295 C C . LYS B 1 708 ? 177.760 141.035 154.855 1.00 66.28 708 LYS B C 1
ATOM 12296 O O . LYS B 1 708 ? 178.227 140.879 153.722 1.00 70.91 708 LYS B O 1
ATOM 12302 N N . ARG B 1 709 ? 177.939 142.154 155.556 1.00 62.94 709 ARG B N 1
ATOM 12303 C CA . ARG B 1 709 ? 178.743 143.272 155.081 1.00 61.99 709 ARG B CA 1
ATOM 12304 C C . ARG B 1 709 ? 180.161 143.233 155.638 1.00 64.03 709 ARG B C 1
ATOM 12305 O O . ARG B 1 709 ? 180.747 144.285 155.911 1.00 71.07 709 ARG B O 1
ATOM 12313 N N . HIS B 1 710 ? 180.710 142.035 155.822 1.00 59.62 710 HIS B N 1
ATOM 12314 C CA . HIS B 1 710 ? 182.038 141.849 156.395 1.00 57.02 710 HIS B CA 1
ATOM 12315 C C . HIS B 1 710 ? 183.076 142.710 155.687 1.00 61.30 710 HIS B C 1
ATOM 12316 O O . HIS B 1 710 ? 183.288 142.581 154.478 1.00 69.40 710 HIS B O 1
ATOM 12323 N N . GLY B 1 711 ? 183.728 143.585 156.450 1.00 53.55 711 GLY B N 1
ATOM 12324 C CA . GLY B 1 711 ? 184.709 144.505 155.923 1.00 54.26 711 GLY B CA 1
ATOM 12325 C C . GLY B 1 711 ? 184.227 145.931 155.768 1.00 55.55 711 GLY B C 1
ATOM 12326 O O . GLY B 1 711 ? 185.042 146.811 155.465 1.00 59.02 711 GLY B O 1
ATOM 12327 N N . GLU B 1 712 ? 182.939 146.188 155.968 1.00 55.14 712 GLU B N 1
ATOM 12328 C CA . GLU B 1 712 ? 182.387 147.528 155.838 1.00 54.60 712 GLU B CA 1
ATOM 12329 C C . GLU B 1 712 ? 182.522 148.286 157.153 1.00 62.37 712 GLU B C 1
ATOM 12330 O O . GLU B 1 712 ? 182.303 147.729 158.232 1.00 62.52 712 GLU B O 1
ATOM 12336 N N . ALA B 1 713 ? 182.877 149.561 157.054 1.00 61.96 713 ALA B N 1
ATOM 12337 C CA . ALA B 1 713 ? 183.168 150.390 158.212 1.00 57.23 713 ALA B CA 1
ATOM 12338 C C . ALA B 1 713 ? 181.989 151.288 158.566 1.00 58.15 713 ALA B C 1
ATOM 12339 O O . ALA B 1 713 ? 181.132 151.595 157.734 1.00 62.17 713 ALA B O 1
ATOM 12341 N N . LYS B 1 714 ? 181.957 151.703 159.831 1.00 56.88 714 LYS B N 1
ATOM 12342 C CA . LYS B 1 714 ? 180.994 152.674 160.328 1.00 60.51 714 LYS B CA 1
ATOM 12343 C C . LYS B 1 714 ? 181.698 153.602 161.307 1.00 57.36 714 LYS B C 1
ATOM 12344 O O . LYS B 1 714 ? 182.724 153.252 161.893 1.00 61.50 714 LYS B O 1
ATOM 12350 N N . ASN B 1 715 ? 181.131 154.799 161.475 1.00 56.54 715 ASN B N 1
ATOM 12351 C CA . ASN B 1 715 ? 181.556 155.764 162.492 1.00 58.47 715 ASN B CA 1
ATOM 12352 C C . ASN B 1 715 ? 183.039 156.122 162.337 1.00 61.78 715 ASN B C 1
ATOM 12353 O O . ASN B 1 715 ? 183.876 155.841 163.194 1.00 72.27 715 ASN B O 1
ATOM 12358 N N . SER B 1 716 ? 183.341 156.761 161.214 1.00 60.83 716 SER B N 1
ATOM 12359 C CA . SER B 1 716 ? 184.708 157.173 160.942 1.00 58.28 716 SER B CA 1
ATOM 12360 C C . SER B 1 716 ? 184.975 158.576 161.484 1.00 62.07 716 SER B C 1
ATOM 12361 O O . SER B 1 716 ? 184.065 159.309 161.878 1.00 67.97 716 SER B O 1
ATOM 12364 N N . TRP B 1 717 ? 186.258 158.930 161.520 1.00 63.78 717 TRP B N 1
ATOM 12365 C CA . TRP B 1 717 ? 186.820 160.253 161.760 1.00 58.27 717 TRP B CA 1
ATOM 12366 C C . TRP B 1 717 ? 186.763 160.685 163.222 1.00 64.54 717 TRP B C 1
ATOM 12367 O O . TRP B 1 717 ? 187.403 161.675 163.569 1.00 82.38 717 TRP B O 1
ATOM 12378 N N . LEU B 1 718 ? 186.057 159.976 164.100 1.00 67.90 718 LEU B N 1
ATOM 12379 C CA . LEU B 1 718 ? 185.882 160.418 165.487 1.00 69.14 718 LEU B CA 1
ATOM 12380 C C . LEU B 1 718 ? 185.911 159.175 166.373 1.00 75.06 718 LEU B C 1
ATOM 12381 O O . LEU B 1 718 ? 184.875 158.556 166.629 1.00 77.58 718 LEU B O 1
ATOM 12386 N N . THR B 1 719 ? 187.102 158.825 166.845 1.00 73.21 719 THR B N 1
ATOM 12387 C CA . THR B 1 719 ? 187.291 157.627 167.647 1.00 74.39 719 THR B CA 1
ATOM 12388 C C . THR B 1 719 ? 188.643 157.724 168.333 1.00 74.21 719 THR B C 1
ATOM 12389 O O . THR B 1 719 ? 189.530 158.459 167.890 1.00 79.99 719 THR B O 1
ATOM 12393 N N . GLY B 1 720 ? 188.788 156.974 169.420 1.00 75.64 720 GLY B N 1
ATOM 12394 C CA . GLY B 1 720 ? 190.055 156.869 170.106 1.00 77.29 720 GLY B CA 1
ATOM 12395 C C . GLY B 1 720 ? 191.016 155.892 169.478 1.00 74.91 720 GLY B C 1
ATOM 12396 O O . GLY B 1 720 ? 192.064 155.593 170.054 1.00 79.66 720 GLY B O 1
ATOM 12397 N N . THR B 1 721 ? 190.670 155.374 168.300 1.00 70.27 721 THR B N 1
ATOM 12398 C CA . THR B 1 721 ? 191.517 154.398 167.627 1.00 71.68 721 THR B CA 1
ATOM 12399 C C . THR B 1 721 ? 192.831 155.008 167.160 1.00 78.14 721 THR B C 1
ATOM 12400 O O . THR B 1 721 ? 193.875 154.349 167.205 1.00 80.88 721 THR B O 1
ATOM 12404 N N . ALA B 1 722 ? 192.795 156.253 166.679 1.00 69.96 722 ALA B N 1
ATOM 12405 C CA . ALA B 1 722 ? 194.002 156.861 166.133 1.00 69.72 722 ALA B CA 1
ATOM 12406 C C . ALA B 1 722 ? 195.103 156.939 167.182 1.00 67.33 722 ALA B C 1
ATOM 12407 O O . ALA B 1 722 ? 196.259 156.600 166.905 1.00 73.54 722 ALA B O 1
ATOM 12409 N N . ALA B 1 723 ? 194.753 157.352 168.402 1.00 64.89 723 ALA B N 1
ATOM 12410 C CA . ALA B 1 723 ? 195.747 157.506 169.459 1.00 62.61 723 ALA B CA 1
ATOM 12411 C C . ALA B 1 723 ? 196.404 156.176 169.804 1.00 61.11 723 ALA B C 1
ATOM 12412 O O . ALA B 1 723 ? 197.636 156.064 169.835 1.00 64.20 723 ALA B O 1
ATOM 12414 N N . TRP B 1 724 ? 195.592 155.150 170.063 1.00 61.49 724 TRP B N 1
ATOM 12415 C CA . TRP B 1 724 ? 196.141 153.861 170.468 1.00 62.13 724 TRP B CA 1
ATOM 12416 C C . TRP B 1 724 ? 196.913 153.199 169.337 1.00 65.89 724 TRP B C 1
ATOM 12417 O O . TRP B 1 724 ? 197.949 152.571 169.575 1.00 65.15 724 TRP B O 1
ATOM 12428 N N . ASN B 1 725 ? 196.429 153.319 168.102 1.00 56.54 725 ASN B N 1
ATOM 12429 C CA . ASN B 1 725 ? 197.144 152.713 166.985 1.00 57.22 725 ASN B CA 1
ATOM 12430 C C . ASN B 1 725 ? 198.470 153.417 166.729 1.00 61.64 725 ASN B C 1
ATOM 12431 O O . ASN B 1 725 ? 199.476 152.760 166.425 1.00 65.07 725 ASN B O 1
ATOM 12436 N N . PHE B 1 726 ? 198.503 154.747 166.860 1.00 57.55 726 PHE B N 1
ATOM 12437 C CA . PHE B 1 726 ? 199.772 155.455 166.751 1.00 54.96 726 PHE B CA 1
ATOM 12438 C C . PHE B 1 726 ? 200.727 155.043 167.860 1.00 55.76 726 PHE B C 1
ATOM 12439 O O . PHE B 1 726 ? 201.924 154.863 167.618 1.00 62.22 726 PHE B O 1
ATOM 12447 N N . VAL B 1 727 ? 200.222 154.894 169.087 1.00 54.48 727 VAL B N 1
ATOM 12448 C CA . VAL B 1 727 ? 201.078 154.457 170.186 1.00 58.64 727 VAL B CA 1
ATOM 12449 C C . VAL B 1 727 ? 201.642 153.072 169.899 1.00 52.83 727 VAL B C 1
ATOM 12450 O O . VAL B 1 727 ? 202.839 152.820 170.086 1.00 51.78 727 VAL B O 1
ATOM 12454 N N . ALA B 1 728 ? 200.795 152.162 169.416 1.00 55.08 728 ALA B N 1
ATOM 12455 C CA . ALA B 1 728 ? 201.235 150.800 169.138 1.00 53.28 728 ALA B CA 1
ATOM 12456 C C . ALA B 1 728 ? 202.293 150.765 168.043 1.00 55.24 728 ALA B C 1
ATOM 12457 O O . ALA B 1 728 ? 203.282 150.033 168.153 1.00 60.13 728 ALA B O 1
ATOM 12459 N N . ILE B 1 729 ? 202.103 151.539 166.972 1.00 54.19 729 ILE B N 1
ATOM 12460 C CA . ILE B 1 729 ? 203.064 151.484 165.874 1.00 55.65 729 ILE B CA 1
ATOM 12461 C C . ILE B 1 729 ? 204.360 152.204 166.243 1.00 50.99 729 ILE B C 1
ATOM 12462 O O . ILE B 1 729 ? 205.456 151.711 165.953 1.00 54.98 729 ILE B O 1
ATOM 12467 N N . SER B 1 730 ? 204.270 153.356 166.911 1.00 47.73 730 SER B N 1
ATOM 12468 C CA . SER B 1 730 ? 205.438 154.203 167.115 1.00 53.28 730 SER B CA 1
ATOM 12469 C C . SER B 1 730 ? 206.246 153.842 168.353 1.00 53.65 730 SER B C 1
ATOM 12470 O O . SER B 1 730 ? 207.453 154.104 168.386 1.00 51.23 730 SER B O 1
ATOM 12473 N N . GLN B 1 731 ? 205.627 153.250 169.371 1.00 62.26 731 GLN B N 1
ATOM 12474 C CA . GLN B 1 731 ? 206.329 152.917 170.603 1.00 58.23 731 GLN B CA 1
ATOM 12475 C C . GLN B 1 731 ? 206.549 151.427 170.794 1.00 57.68 731 GLN B C 1
ATOM 12476 O O . GLN B 1 731 ? 207.621 151.025 171.239 1.00 66.23 731 GLN B O 1
ATOM 12482 N N . TRP B 1 732 ? 205.568 150.591 170.463 1.00 58.57 732 TRP B N 1
ATOM 12483 C CA . TRP B 1 732 ? 205.682 149.163 170.734 1.00 52.00 732 TRP B CA 1
ATOM 12484 C C . TRP B 1 732 ? 206.353 148.400 169.599 1.00 54.70 732 TRP B C 1
ATOM 12485 O O . TRP B 1 732 ? 207.181 147.522 169.856 1.00 63.24 732 TRP B O 1
ATOM 12496 N N . ILE B 1 733 ? 206.019 148.716 168.349 1.00 58.38 733 ILE B N 1
ATOM 12497 C CA . ILE B 1 733 ? 206.652 148.045 167.217 1.00 52.08 733 ILE B CA 1
ATOM 12498 C C . ILE B 1 733 ? 207.975 148.715 166.868 1.00 60.86 733 ILE B C 1
ATOM 12499 O O . ILE B 1 733 ? 209.028 148.068 166.830 1.00 61.20 733 ILE B O 1
ATOM 12504 N N . LEU B 1 734 ? 207.944 150.027 166.620 1.00 56.87 734 LEU B N 1
ATOM 12505 C CA . LEU B 1 734 ? 209.159 150.738 166.240 1.00 52.29 734 LEU B CA 1
ATOM 12506 C C . LEU B 1 734 ? 210.094 150.958 167.422 1.00 60.33 734 LEU B C 1
ATOM 12507 O O . LEU B 1 734 ? 211.291 151.176 167.214 1.00 66.39 734 LEU B O 1
ATOM 12512 N N . GLY B 1 735 ? 209.580 150.901 168.648 1.00 60.06 735 GLY B N 1
ATOM 12513 C CA . GLY B 1 735 ? 210.433 150.830 169.816 1.00 55.78 735 GLY B CA 1
ATOM 12514 C C . GLY B 1 735 ? 210.972 152.137 170.343 1.00 58.40 735 GLY B C 1
ATOM 12515 O O . GLY B 1 735 ? 211.993 152.131 171.031 1.00 63.76 735 GLY B O 1
ATOM 12516 N N . VAL B 1 736 ? 210.323 153.261 170.049 1.00 58.77 736 VAL B N 1
ATOM 12517 C CA . VAL B 1 736 ? 210.751 154.551 170.579 1.00 55.26 736 VAL B CA 1
ATOM 12518 C C . VAL B 1 736 ? 209.785 154.958 171.684 1.00 58.21 736 VAL B C 1
ATOM 12519 O O . VAL B 1 736 ? 208.744 155.567 171.417 1.00 66.13 736 VAL B O 1
ATOM 12523 N N . LYS B 1 737 ? 210.120 154.632 172.935 1.00 64.32 737 LYS B N 1
ATOM 12524 C CA . LYS B 1 737 ? 209.171 154.747 174.033 1.00 61.05 737 LYS B CA 1
ATOM 12525 C C . LYS B 1 737 ? 209.614 155.812 175.023 1.00 62.27 737 LYS B C 1
ATOM 12526 O O . LYS B 1 737 ? 210.741 155.745 175.533 1.00 62.51 737 LYS B O 1
ATOM 12532 N N . PRO B 1 738 ? 208.784 156.806 175.321 1.00 62.21 738 PRO B N 1
ATOM 12533 C CA . PRO B 1 738 ? 209.089 157.697 176.443 1.00 62.53 738 PRO B CA 1
ATOM 12534 C C . PRO B 1 738 ? 209.098 156.930 177.758 1.00 58.75 738 PRO B C 1
ATOM 12535 O O . PRO B 1 738 ? 208.359 155.962 177.944 1.00 63.33 738 PRO B O 1
ATOM 12539 N N . ASP B 1 739 ? 209.944 157.382 178.679 1.00 66.78 739 ASP B N 1
ATOM 12540 C CA . ASP B 1 739 ? 210.088 156.748 179.977 1.00 64.56 739 ASP B CA 1
ATOM 12541 C C . ASP B 1 739 ? 210.545 157.803 180.970 1.00 67.15 739 ASP B C 1
ATOM 12542 O O . ASP B 1 739 ? 211.017 158.877 180.589 1.00 71.59 739 ASP B O 1
ATOM 12547 N N . TYR B 1 740 ? 210.417 157.470 182.256 1.00 66.38 740 TYR B N 1
ATOM 12548 C CA . TYR B 1 740 ? 210.660 158.449 183.310 1.00 68.90 740 TYR B CA 1
ATOM 12549 C C . TYR B 1 740 ? 212.069 159.021 183.250 1.00 69.40 740 TYR B C 1
ATOM 12550 O O . TYR B 1 740 ? 212.265 160.212 183.513 1.00 75.46 740 TYR B O 1
ATOM 12559 N N . ASP B 1 741 ? 213.057 158.204 182.897 1.00 72.96 741 ASP B N 1
ATOM 12560 C CA . ASP B 1 741 ? 214.436 158.661 182.814 1.00 68.42 741 ASP B CA 1
ATOM 12561 C C . ASP B 1 741 ? 214.840 159.099 181.413 1.00 74.58 741 ASP B C 1
ATOM 12562 O O . ASP B 1 741 ? 215.983 159.524 181.222 1.00 80.36 741 ASP B O 1
ATOM 12567 N N . GLY B 1 742 ? 213.944 159.008 180.433 1.00 69.36 742 GLY B N 1
ATOM 12568 C CA . GLY B 1 742 ? 214.295 159.419 179.088 1.00 64.15 742 GLY B CA 1
ATOM 12569 C C . GLY B 1 742 ? 213.741 158.534 177.992 1.00 66.93 742 GLY B C 1
ATOM 12570 O O . GLY B 1 742 ? 212.710 157.886 178.166 1.00 72.73 742 GLY B O 1
ATOM 12571 N N . LEU B 1 743 ? 214.415 158.498 176.850 1.00 69.06 743 LEU B N 1
ATOM 12572 C CA . LEU B 1 743 ? 213.929 157.754 175.698 1.00 57.84 743 LEU B CA 1
ATOM 12573 C C . LEU B 1 743 ? 214.480 156.334 175.728 1.00 61.79 743 LEU B C 1
ATOM 12574 O O . LEU B 1 743 ? 215.695 156.135 175.807 1.00 65.70 743 LEU B O 1
ATOM 12579 N N . LYS B 1 744 ? 213.585 155.352 175.670 1.00 65.56 744 LYS B N 1
ATOM 12580 C CA . LYS B 1 744 ? 213.947 153.946 175.669 1.00 64.06 744 LYS B CA 1
ATOM 12581 C C . LYS B 1 744 ? 213.790 153.375 174.267 1.00 65.19 744 LYS B C 1
ATOM 12582 O O . LYS B 1 744 ? 212.824 153.686 173.560 1.00 68.57 744 LYS B O 1
ATOM 12588 N N . ILE B 1 745 ? 214.751 152.549 173.867 1.00 62.83 745 ILE B N 1
ATOM 12589 C CA . ILE B 1 745 ? 214.746 151.893 172.566 1.00 64.18 745 ILE B CA 1
ATOM 12590 C C . ILE B 1 745 ? 214.552 150.401 172.794 1.00 69.11 745 ILE B C 1
ATOM 12591 O O . ILE B 1 745 ? 215.409 149.741 173.393 1.00 72.55 745 ILE B O 1
ATOM 12596 N N . ASP B 1 746 ? 213.424 149.872 172.319 1.00 69.67 746 ASP B N 1
ATOM 12597 C CA . ASP B 1 746 ? 213.119 148.444 172.429 1.00 67.81 746 ASP B CA 1
ATOM 12598 C C . ASP B 1 746 ? 212.196 148.047 171.286 1.00 67.72 746 ASP B C 1
ATOM 12599 O O . ASP B 1 746 ? 210.991 147.853 171.472 1.00 75.17 746 ASP B O 1
ATOM 12604 N N . PRO B 1 747 ? 212.735 147.927 170.075 1.00 66.65 747 PRO B N 1
ATOM 12605 C CA . PRO B 1 747 ? 211.890 147.584 168.926 1.00 63.48 747 PRO B CA 1
ATOM 12606 C C . PRO B 1 747 ? 211.417 146.139 168.967 1.00 63.81 747 PRO B C 1
ATOM 12607 O O . PRO B 1 747 ? 212.066 145.257 169.533 1.00 65.99 747 PRO B O 1
ATOM 12611 N N . SER B 1 748 ? 210.259 145.909 168.347 1.00 60.45 748 SER B N 1
ATOM 12612 C CA . SER B 1 748 ? 209.701 144.570 168.138 1.00 55.21 748 SER B CA 1
ATOM 12613 C C . SER B 1 748 ? 209.160 144.563 166.709 1.00 59.84 748 SER B C 1
ATOM 12614 O O . SER B 1 748 ? 208.008 144.929 166.467 1.00 60.91 748 SER B O 1
ATOM 12617 N N . ILE B 1 749 ? 209.998 144.142 165.772 1.00 59.86 749 ILE B N 1
ATOM 12618 C CA . ILE B 1 749 ? 209.767 144.386 164.350 1.00 60.99 749 ILE B CA 1
ATOM 12619 C C . ILE B 1 749 ? 209.760 143.045 163.631 1.00 59.00 749 ILE B C 1
ATOM 12620 O O . ILE B 1 749 ? 210.237 142.031 164.168 1.00 61.73 749 ILE B O 1
ATOM 12625 N N . PRO B 1 750 ? 209.199 142.994 162.422 1.00 62.41 750 PRO B N 1
ATOM 12626 C CA . PRO B 1 750 ? 209.326 141.780 161.606 1.00 62.64 750 PRO B CA 1
ATOM 12627 C C . PRO B 1 750 ? 210.784 141.461 161.309 1.00 64.33 750 PRO B C 1
ATOM 12628 O O . PRO B 1 750 ? 211.607 142.354 161.100 1.00 65.87 750 PRO B O 1
ATOM 12632 N N . LYS B 1 751 ? 211.094 140.162 161.281 1.00 65.88 751 LYS B N 1
ATOM 12633 C CA . LYS B 1 751 ? 212.480 139.720 161.163 1.00 63.88 751 LYS B CA 1
ATOM 12634 C C . LYS B 1 751 ? 213.100 140.104 159.825 1.00 66.15 751 LYS B C 1
ATOM 12635 O O . LYS B 1 751 ? 214.321 140.270 159.738 1.00 66.79 751 LYS B O 1
ATOM 12641 N N . ALA B 1 752 ? 212.288 140.244 158.776 1.00 68.09 752 ALA B N 1
ATOM 12642 C CA . ALA B 1 752 ? 212.827 140.500 157.447 1.00 61.39 752 ALA B CA 1
ATOM 12643 C C . ALA B 1 752 ? 213.312 141.933 157.273 1.00 67.36 752 ALA B C 1
ATOM 12644 O O . ALA B 1 752 ? 214.061 142.205 156.330 1.00 72.60 752 ALA B O 1
ATOM 12646 N N . TRP B 1 753 ? 212.907 142.848 158.150 1.00 65.60 753 TRP B N 1
ATOM 12647 C CA . TRP B 1 753 ? 213.325 144.237 158.028 1.00 61.59 753 TRP B CA 1
ATOM 12648 C C . TRP B 1 753 ? 214.826 144.372 158.250 1.00 65.28 753 TRP B C 1
ATOM 12649 O O . TRP B 1 753 ? 215.390 143.781 159.174 1.00 72.91 753 TRP B O 1
ATOM 12660 N N . ASP B 1 754 ? 215.473 145.157 157.391 1.00 71.86 754 ASP B N 1
ATOM 12661 C CA . ASP B 1 754 ? 216.893 145.444 157.542 1.00 66.41 754 ASP B CA 1
ATOM 12662 C C . ASP B 1 754 ? 217.163 146.606 158.483 1.00 71.34 754 ASP B C 1
ATOM 12663 O O . ASP B 1 754 ? 218.264 146.696 159.036 1.00 73.98 754 ASP B O 1
ATOM 12668 N N . GLY B 1 755 ? 216.199 147.486 158.674 1.00 67.78 755 GLY B N 1
ATOM 12669 C CA . GLY B 1 755 ? 216.371 148.623 159.554 1.00 61.11 755 GLY B CA 1
ATOM 12670 C C . GLY B 1 755 ? 215.474 149.765 159.123 1.00 61.84 755 GLY B C 1
ATOM 12671 O O . GLY B 1 755 ? 214.693 149.655 158.184 1.00 68.43 755 GLY B O 1
ATOM 12672 N N . TYR B 1 756 ? 215.613 150.872 159.839 1.00 60.48 756 TYR B N 1
ATOM 12673 C CA . TYR B 1 756 ? 214.817 152.070 159.579 1.00 57.66 756 TYR B CA 1
ATOM 12674 C C . TYR B 1 756 ? 215.437 153.230 160.348 1.00 57.74 756 TYR B C 1
ATOM 12675 O O . TYR B 1 756 ? 216.457 153.075 161.026 1.00 60.91 756 TYR B O 1
ATOM 12684 N N . LYS B 1 757 ? 214.820 154.404 160.227 1.00 55.71 757 LYS B N 1
ATOM 12685 C CA . LYS B 1 757 ? 215.287 155.584 160.939 1.00 57.48 757 LYS B CA 1
ATOM 12686 C C . LYS B 1 757 ? 214.100 156.348 161.505 1.00 54.27 757 LYS B C 1
ATOM 12687 O O . LYS B 1 757 ? 213.058 156.460 160.857 1.00 56.06 757 LYS B O 1
ATOM 12693 N N . VAL B 1 758 ? 214.261 156.866 162.719 1.00 51.49 758 VAL B N 1
ATOM 12694 C CA . VAL B 1 758 ? 213.250 157.690 163.369 1.00 51.13 758 VAL B CA 1
ATOM 12695 C C . VAL B 1 758 ? 213.921 158.950 163.895 1.00 47.29 758 VAL B C 1
ATOM 12696 O O . VAL B 1 758 ? 214.908 158.874 164.632 1.00 55.83 758 VAL B O 1
ATOM 12700 N N . THR B 1 759 ? 213.394 160.103 163.507 1.00 51.14 759 THR B N 1
ATOM 12701 C CA . THR B 1 759 ? 213.800 161.381 164.070 1.00 53.84 759 THR B CA 1
ATOM 12702 C C . THR B 1 759 ? 212.741 161.805 165.078 1.00 53.64 759 THR B C 1
ATOM 12703 O O . THR B 1 759 ? 211.576 162.008 164.715 1.00 58.63 759 THR B O 1
ATOM 12707 N N . ARG B 1 760 ? 213.148 161.918 166.338 1.00 52.52 760 ARG B N 1
ATOM 12708 C CA . ARG B 1 760 ? 212.238 162.137 167.453 1.00 57.93 760 ARG B CA 1
ATOM 12709 C C . ARG B 1 760 ? 212.630 163.405 168.194 1.00 57.95 760 ARG B C 1
ATOM 12710 O O . ARG B 1 760 ? 213.784 163.556 168.602 1.00 62.79 760 ARG B O 1
ATOM 12718 N N . TYR B 1 761 ? 211.674 164.308 168.372 1.00 59.26 761 TYR B N 1
ATOM 12719 C CA . TYR B 1 761 ? 211.876 165.474 169.220 1.00 60.63 761 TYR B CA 1
ATOM 12720 C C . TYR B 1 761 ? 211.430 165.125 170.633 1.00 57.69 761 TYR B C 1
ATOM 12721 O O . TYR B 1 761 ? 210.248 164.858 170.870 1.00 66.56 761 TYR B O 1
ATOM 12730 N N . PHE B 1 762 ? 212.377 165.123 171.567 1.00 59.82 762 PHE B N 1
ATOM 12731 C CA . PHE B 1 762 ? 212.131 164.658 172.924 1.00 60.68 762 PHE B CA 1
ATOM 12732 C C . PHE B 1 762 ? 212.814 165.594 173.907 1.00 60.94 762 PHE B C 1
ATOM 12733 O O . PHE B 1 762 ? 214.028 165.805 173.823 1.00 63.02 762 PHE B O 1
ATOM 12741 N N . ARG B 1 763 ? 212.021 166.165 174.813 1.00 63.06 763 ARG B N 1
ATOM 12742 C CA . ARG B 1 763 ? 212.509 166.923 175.966 1.00 63.10 763 ARG B CA 1
ATOM 12743 C C . ARG B 1 763 ? 213.552 167.965 175.568 1.00 62.18 763 ARG B C 1
ATOM 12744 O O . ARG B 1 763 ? 214.615 168.087 176.179 1.00 67.79 763 ARG B O 1
ATOM 12752 N N . GLY B 1 764 ? 213.238 168.722 174.522 1.00 64.12 764 GLY B N 1
ATOM 12753 C CA . GLY B 1 764 ? 214.083 169.820 174.106 1.00 60.40 764 GLY B CA 1
ATOM 12754 C C . GLY B 1 764 ? 215.256 169.457 173.227 1.00 66.61 764 GLY B C 1
ATOM 12755 O O . GLY B 1 764 ? 216.083 170.330 172.946 1.00 73.41 764 GLY B O 1
ATOM 12756 N N . SER B 1 765 ? 215.365 168.209 172.781 1.00 67.63 765 SER B N 1
ATOM 12757 C CA . SER B 1 765 ? 216.441 167.804 171.889 1.00 59.98 765 SER B CA 1
ATOM 12758 C C . SER B 1 765 ? 215.872 166.976 170.748 1.00 61.49 765 SER B C 1
ATOM 12759 O O . SER B 1 765 ? 214.696 166.611 170.741 1.00 64.24 765 SER B O 1
ATOM 12762 N N . THR B 1 766 ? 216.722 166.692 169.767 1.00 65.33 766 THR B N 1
ATOM 12763 C CA . THR B 1 766 ? 216.355 165.881 168.616 1.00 62.74 766 THR B CA 1
ATOM 12764 C C . THR B 1 766 ? 217.263 164.662 168.563 1.00 59.08 766 THR B C 1
ATOM 12765 O O . THR B 1 766 ? 218.487 164.792 168.644 1.00 63.02 766 THR B O 1
ATOM 12769 N N . TYR B 1 767 ? 216.659 163.485 168.449 1.00 61.48 767 TYR B N 1
ATOM 12770 C CA . TYR B 1 767 ? 217.379 162.223 168.359 1.00 57.61 767 TYR B CA 1
ATOM 12771 C C . TYR B 1 767 ? 217.159 161.644 166.970 1.00 56.43 767 TYR B C 1
ATOM 12772 O O . TYR B 1 767 ? 216.014 161.460 166.545 1.00 61.90 767 TYR B O 1
ATOM 12781 N N . GLU B 1 768 ? 218.251 161.364 166.267 1.00 63.48 768 GLU B N 1
ATOM 12782 C CA . GLU B 1 768 ? 218.209 160.726 164.956 1.00 61.67 768 GLU B CA 1
ATOM 12783 C C . GLU B 1 768 ? 218.638 159.279 165.155 1.00 61.51 768 GLU B C 1
ATOM 12784 O O . GLU B 1 768 ? 219.832 158.977 165.182 1.00 65.33 768 GLU B O 1
ATOM 12790 N N . ILE B 1 769 ? 217.666 158.386 165.310 1.00 59.92 769 ILE B N 1
ATOM 12791 C CA . ILE B 1 769 ? 217.913 157.001 165.689 1.00 61.27 769 ILE B CA 1
ATOM 12792 C C . ILE B 1 769 ? 217.846 156.136 164.441 1.00 60.73 769 ILE B C 1
ATOM 12793 O O . ILE B 1 769 ? 216.796 156.040 163.797 1.00 64.86 769 ILE B O 1
ATOM 12798 N N . THR B 1 770 ? 218.961 155.502 164.102 1.00 63.11 770 THR B N 1
ATOM 12799 C CA . THR B 1 770 ? 219.035 154.554 163.001 1.00 63.88 770 THR B CA 1
ATOM 12800 C C . THR B 1 770 ? 219.098 153.151 163.585 1.00 62.24 770 THR B C 1
ATOM 12801 O O . THR B 1 770 ? 220.063 152.806 164.274 1.00 66.43 770 THR B O 1
ATOM 12805 N N . VAL B 1 771 ? 218.071 152.353 163.317 1.00 57.35 771 VAL B N 1
ATOM 12806 C CA . VAL B 1 771 ? 217.994 150.978 163.788 1.00 60.96 771 VAL B CA 1
ATOM 12807 C C . VAL B 1 771 ? 218.415 150.059 162.653 1.00 59.00 771 VAL B C 1
ATOM 12808 O O . VAL B 1 771 ? 217.926 150.192 161.524 1.00 64.04 771 VAL B O 1
ATOM 12812 N N . LYS B 1 772 ? 219.324 149.135 162.954 1.00 66.02 772 LYS B N 1
ATOM 12813 C CA . LYS B 1 772 ? 219.831 148.153 162.009 1.00 65.85 772 LYS B CA 1
ATOM 12814 C C . LYS B 1 772 ? 219.599 146.755 162.562 1.00 66.74 772 LYS B C 1
ATOM 12815 O O . LYS B 1 772 ? 219.708 146.527 163.773 1.00 71.34 772 LYS B O 1
ATOM 12821 N N . ASN B 1 773 ? 219.280 145.824 161.665 1.00 65.53 773 ASN B N 1
ATOM 12822 C CA . ASN B 1 773 ? 218.973 144.438 162.016 1.00 65.03 773 ASN B CA 1
ATOM 12823 C C . ASN B 1 773 ? 219.783 143.501 161.128 1.00 66.32 773 ASN B C 1
ATOM 12824 O O . ASN B 1 773 ? 219.230 142.803 160.271 1.00 68.27 773 ASN B O 1
ATOM 12829 N N . PRO B 1 774 ? 221.107 143.465 161.307 1.00 74.19 774 PRO B N 1
ATOM 12830 C CA . PRO B 1 774 ? 221.932 142.593 160.454 1.00 72.44 774 PRO B CA 1
ATOM 12831 C C . PRO B 1 774 ? 221.651 141.112 160.636 1.00 73.46 774 PRO B C 1
ATOM 12832 O O . PRO B 1 774 ? 221.734 140.352 159.663 1.00 75.26 774 PRO B O 1
ATOM 12836 N N . ASN B 1 775 ? 221.324 140.676 161.848 1.00 74.72 775 ASN B N 1
ATOM 12837 C CA . ASN B 1 775 ? 221.090 139.267 162.134 1.00 70.89 775 ASN B CA 1
ATOM 12838 C C . ASN B 1 775 ? 219.635 138.861 161.959 1.00 73.37 775 ASN B C 1
ATOM 12839 O O . ASN B 1 775 ? 219.315 137.679 162.122 1.00 78.98 775 ASN B O 1
ATOM 12844 N N . HIS B 1 776 ? 218.756 139.809 161.637 1.00 69.68 776 HIS B N 1
ATOM 12845 C CA . HIS B 1 776 ? 217.351 139.542 161.338 1.00 67.30 776 HIS B CA 1
ATOM 12846 C C . HIS B 1 776 ? 216.647 138.865 162.516 1.00 70.19 776 HIS B C 1
ATOM 12847 O O . HIS B 1 776 ? 216.166 137.734 162.433 1.00 75.76 776 HIS B O 1
ATOM 12854 N N . VAL B 1 777 ? 216.596 139.593 163.625 1.00 63.70 777 VAL B N 1
ATOM 12855 C CA . VAL B 1 777 ? 215.838 139.188 164.795 1.00 60.56 777 VAL B CA 1
ATOM 12856 C C . VAL B 1 777 ? 214.573 140.036 164.865 1.00 63.25 777 VAL B C 1
ATOM 12857 O O . VAL B 1 777 ? 214.405 141.007 164.129 1.00 67.86 777 VAL B O 1
ATOM 12861 N N . SER B 1 778 ? 213.669 139.651 165.759 1.00 63.53 778 SER B N 1
ATOM 12862 C CA . SER B 1 778 ? 212.442 140.405 165.979 1.00 59.24 778 SER B CA 1
ATOM 12863 C C . SER B 1 778 ? 212.533 141.347 167.169 1.00 64.79 778 SER B C 1
ATOM 12864 O O . SER B 1 778 ? 212.006 142.461 167.113 1.00 68.98 778 SER B O 1
ATOM 12867 N N . LYS B 1 779 ? 213.202 140.930 168.240 1.00 59.45 779 LYS B N 1
ATOM 12868 C CA . LYS B 1 779 ? 213.289 141.711 169.461 1.00 58.73 779 LYS B CA 1
ATOM 12869 C C . LYS B 1 779 ? 214.679 141.547 170.056 1.00 63.76 779 LYS B C 1
ATOM 12870 O O . LYS B 1 779 ? 215.370 140.557 169.808 1.00 69.00 779 LYS B O 1
ATOM 12876 N N . GLY B 1 780 ? 215.084 142.537 170.846 1.00 68.83 780 GLY B N 1
ATOM 12877 C CA . GLY B 1 780 ? 216.385 142.508 171.482 1.00 60.67 780 GLY B CA 1
ATOM 12878 C C . GLY B 1 780 ? 217.362 143.487 170.871 1.00 65.99 780 GLY B C 1
ATOM 12879 O O . GLY B 1 780 ? 217.499 143.557 169.647 1.00 71.59 780 GLY B O 1
ATOM 12880 N N . VAL B 1 781 ? 218.049 144.249 171.714 1.00 68.67 781 VAL B N 1
ATOM 12881 C CA . VAL B 1 781 ? 219.005 145.257 171.275 1.00 64.10 781 VAL B CA 1
ATOM 12882 C C . VAL B 1 781 ? 220.396 144.784 171.665 1.00 64.70 781 VAL B C 1
ATOM 12883 O O . VAL B 1 781 ? 220.659 144.503 172.840 1.00 69.61 781 VAL B O 1
ATOM 12887 N N . ALA B 1 782 ? 221.286 144.694 170.680 1.00 63.27 782 ALA B N 1
ATOM 12888 C CA . ALA B 1 782 ? 222.655 144.268 170.935 1.00 64.49 782 ALA B CA 1
ATOM 12889 C C . ALA B 1 782 ? 223.560 145.429 171.321 1.00 69.40 782 ALA B C 1
ATOM 12890 O O . ALA B 1 782 ? 224.420 145.275 172.195 1.00 70.42 782 ALA B O 1
ATOM 12892 N N . LYS B 1 783 ? 223.389 146.591 170.694 1.00 74.58 783 LYS B N 1
ATOM 12893 C CA . LYS B 1 783 ? 224.269 147.717 170.976 1.00 71.53 783 LYS B CA 1
ATOM 12894 C C . LYS B 1 783 ? 223.551 149.031 170.710 1.00 72.11 783 LYS B C 1
ATOM 12895 O O . LYS B 1 783 ? 222.738 149.124 169.789 1.00 76.12 783 LYS B O 1
ATOM 12901 N N . ILE B 1 784 ? 223.853 150.041 171.523 1.00 69.27 784 ILE B N 1
ATOM 12902 C CA . ILE B 1 784 ? 223.377 151.404 171.309 1.00 69.31 784 ILE B CA 1
ATOM 12903 C C . ILE B 1 784 ? 224.564 152.349 171.422 1.00 68.80 784 ILE B C 1
ATOM 12904 O O . ILE B 1 784 ? 225.322 152.290 172.395 1.00 72.52 784 ILE B O 1
ATOM 12909 N N . THR B 1 785 ? 224.723 153.216 170.428 1.00 75.47 785 THR B N 1
ATOM 12910 C CA . THR B 1 785 ? 225.796 154.199 170.390 1.00 73.46 785 THR B CA 1
ATOM 12911 C C . THR B 1 785 ? 225.187 155.584 170.244 1.00 73.99 785 THR B C 1
ATOM 12912 O O . THR B 1 785 ? 224.360 155.808 169.357 1.00 76.39 785 THR B O 1
ATOM 12916 N N . VAL B 1 786 ? 225.587 156.508 171.113 1.00 72.29 786 VAL B N 1
ATOM 12917 C CA . VAL B 1 786 ? 225.065 157.871 171.110 1.00 74.90 786 VAL B CA 1
ATOM 12918 C C . VAL B 1 786 ? 226.225 158.824 170.866 1.00 74.56 786 VAL B C 1
ATOM 12919 O O . VAL B 1 786 ? 227.172 158.872 171.661 1.00 80.46 786 VAL B O 1
ATOM 12923 N N . ASP B 1 787 ? 226.143 159.587 169.774 1.00 80.12 787 ASP B N 1
ATOM 12924 C CA . ASP B 1 787 ? 227.176 160.552 169.393 1.00 79.06 787 ASP B CA 1
ATOM 12925 C C . ASP B 1 787 ? 228.547 159.890 169.290 1.00 80.07 787 ASP B C 1
ATOM 12926 O O . ASP B 1 787 ? 229.568 160.459 169.678 1.00 84.06 787 ASP B O 1
ATOM 12931 N N . GLY B 1 788 ? 228.569 158.671 168.757 1.00 79.65 788 GLY B N 1
ATOM 12932 C CA . GLY B 1 788 ? 229.804 157.941 168.575 1.00 79.12 788 GLY B CA 1
ATOM 12933 C C . GLY B 1 788 ? 230.314 157.208 169.795 1.00 81.36 788 GLY B C 1
ATOM 12934 O O . GLY B 1 788 ? 231.370 156.568 169.712 1.00 87.53 788 GLY B O 1
ATOM 12935 N N . ASN B 1 789 ? 229.607 157.270 170.920 1.00 83.15 789 ASN B N 1
ATOM 12936 C CA . ASN B 1 789 ? 230.025 156.619 172.154 1.00 82.16 789 ASN B CA 1
ATOM 12937 C C . ASN B 1 789 ? 228.982 155.592 172.567 1.00 82.94 789 ASN B C 1
ATOM 12938 O O . ASN B 1 789 ? 227.790 155.908 172.640 1.00 84.19 789 ASN B O 1
ATOM 12943 N N . GLU B 1 790 ? 229.433 154.371 172.838 1.00 80.59 790 GLU B N 1
ATOM 12944 C CA . GLU B 1 790 ? 228.526 153.308 173.247 1.00 79.57 790 GLU B CA 1
ATOM 12945 C C . GLU B 1 790 ? 228.035 153.550 174.669 1.00 81.98 790 GLU B C 1
ATOM 12946 O O . GLU B 1 790 ? 228.821 153.884 175.561 1.00 80.95 790 GLU B O 1
ATOM 12952 N N . ILE B 1 791 ? 226.734 153.384 174.879 1.00 77.10 791 ILE B N 1
ATOM 12953 C CA . ILE B 1 791 ? 226.114 153.612 176.174 1.00 76.64 791 ILE B CA 1
ATOM 12954 C C . ILE B 1 791 ? 225.743 152.270 176.797 1.00 78.46 791 ILE B C 1
ATOM 12955 O O . ILE B 1 791 ? 225.821 151.217 176.165 1.00 79.81 791 ILE B O 1
ATOM 12960 N N . SER B 1 792 ? 225.336 152.320 178.061 1.00 80.87 792 SER B N 1
ATOM 12961 C CA . SER B 1 792 ? 224.876 151.153 178.798 1.00 79.57 792 SER B CA 1
ATOM 12962 C C . SER B 1 792 ? 223.366 151.225 178.974 1.00 83.52 792 SER B C 1
ATOM 12963 O O . SER B 1 792 ? 222.813 152.295 179.242 1.00 86.80 792 SER B O 1
ATOM 12966 N N . GLY B 1 793 ? 222.705 150.084 178.822 1.00 77.18 793 GLY B N 1
ATOM 12967 C CA . GLY B 1 793 ? 221.264 150.040 178.915 1.00 75.87 793 GLY B CA 1
ATOM 12968 C C . GLY B 1 793 ? 220.596 150.438 177.614 1.00 78.75 793 GLY B C 1
ATOM 12969 O O . GLY B 1 793 ? 221.213 150.503 176.548 1.00 80.79 793 GLY B O 1
ATOM 12970 N N . ASN B 1 794 ? 219.294 150.708 177.713 1.00 71.92 794 ASN B N 1
ATOM 12971 C CA . ASN B 1 794 ? 218.499 151.092 176.553 1.00 68.40 794 ASN B CA 1
ATOM 12972 C C . ASN B 1 794 ? 217.807 152.437 176.742 1.00 68.37 794 ASN B C 1
ATOM 12973 O O . ASN B 1 794 ? 216.870 152.752 176.006 1.00 71.80 794 ASN B O 1
ATOM 12978 N N . ILE B 1 795 ? 218.253 153.239 177.704 1.00 68.68 795 ILE B N 1
ATOM 12979 C CA . ILE B 1 795 ? 217.681 154.555 177.963 1.00 69.77 795 ILE B CA 1
ATOM 12980 C C . ILE B 1 795 ? 218.645 155.607 177.432 1.00 68.47 795 ILE B C 1
ATOM 12981 O O . ILE B 1 795 ? 219.817 155.640 177.822 1.00 73.72 795 ILE B O 1
ATOM 12986 N N . LEU B 1 796 ? 218.155 156.458 176.539 1.00 66.77 796 LEU B N 1
ATOM 12987 C CA . LEU B 1 796 ? 218.972 157.514 175.959 1.00 63.73 796 LEU B CA 1
ATOM 12988 C C . LEU B 1 796 ? 219.134 158.666 176.950 1.00 65.13 796 LEU B C 1
ATOM 12989 O O . LEU B 1 796 ? 218.186 159.013 177.658 1.00 70.48 796 LEU B O 1
ATOM 12994 N N . PRO B 1 797 ? 220.318 159.270 177.019 1.00 70.65 797 PRO B N 1
ATOM 12995 C CA . PRO B 1 797 ? 220.509 160.416 177.914 1.00 65.44 797 PRO B CA 1
ATOM 12996 C C . PRO B 1 797 ? 219.697 161.623 177.473 1.00 62.59 797 PRO B C 1
ATOM 12997 O O . PRO B 1 797 ? 219.415 161.818 176.289 1.00 68.52 797 PRO B O 1
ATOM 13001 N N . VAL B 1 798 ? 219.322 162.441 178.449 1.00 66.52 798 VAL B N 1
ATOM 13002 C CA . VAL B 1 798 ? 218.556 163.656 178.199 1.00 65.86 798 VAL B CA 1
ATOM 13003 C C . VAL B 1 798 ? 219.527 164.824 178.088 1.00 64.84 798 VAL B C 1
ATOM 13004 O O . VAL B 1 798 ? 220.317 165.076 179.003 1.00 71.51 798 VAL B O 1
ATOM 13008 N N . PHE B 1 799 ? 219.472 165.536 176.964 1.00 69.52 799 PHE B N 1
ATOM 13009 C CA . PHE B 1 799 ? 220.370 166.653 176.701 1.00 69.56 799 PHE B CA 1
ATOM 13010 C C . PHE B 1 799 ? 219.715 168.006 176.944 1.00 72.12 799 PHE B C 1
ATOM 13011 O O . PHE B 1 799 ? 220.288 168.850 177.637 1.00 73.60 799 PHE B O 1
ATOM 13019 N N . ASN B 1 800 ? 218.520 168.224 176.389 1.00 76.87 800 ASN B N 1
ATOM 13020 C CA . ASN B 1 800 ? 217.784 169.480 176.550 1.00 76.20 800 ASN B CA 1
ATOM 13021 C C . ASN B 1 800 ? 218.624 170.678 176.109 1.00 77.10 800 ASN B C 1
ATOM 13022 O O . ASN B 1 800 ? 218.661 171.716 176.772 1.00 78.26 800 ASN B O 1
ATOM 13027 N N . ASP B 1 801 ? 219.311 170.531 174.977 1.00 76.44 801 ASP B N 1
ATOM 13028 C CA . ASP B 1 801 ? 220.183 171.573 174.456 1.00 74.72 801 ASP B CA 1
ATOM 13029 C C . ASP B 1 801 ? 219.755 172.097 173.093 1.00 76.46 801 ASP B C 1
ATOM 13030 O O . ASP B 1 801 ? 220.456 172.942 172.526 1.00 79.10 801 ASP B O 1
ATOM 13035 N N . GLY B 1 802 ? 218.635 171.628 172.555 1.00 70.95 802 GLY B N 1
ATOM 13036 C CA . GLY B 1 802 ? 218.160 172.086 171.261 1.00 66.32 802 GLY B CA 1
ATOM 13037 C C . GLY B 1 802 ? 219.055 171.725 170.096 1.00 72.97 802 GLY B C 1
ATOM 13038 O O . GLY B 1 802 ? 219.157 172.498 169.136 1.00 79.40 802 GLY B O 1
ATOM 13039 N N . LYS B 1 803 ? 219.697 170.562 170.149 1.00 73.32 803 LYS B N 1
ATOM 13040 C CA . LYS B 1 803 ? 220.593 170.106 169.098 1.00 69.85 803 LYS B CA 1
ATOM 13041 C C . LYS B 1 803 ? 220.145 168.731 168.620 1.00 71.50 803 LYS B C 1
ATOM 13042 O O . LYS B 1 803 ? 219.169 168.163 169.117 1.00 77.00 803 LYS B O 1
ATOM 13048 N N . THR B 1 804 ? 220.865 168.196 167.639 1.00 70.00 804 THR B N 1
ATOM 13049 C CA . THR B 1 804 ? 220.580 166.888 167.067 1.00 66.30 804 THR B CA 1
ATOM 13050 C C . THR B 1 804 ? 221.686 165.919 167.455 1.00 68.83 804 THR B C 1
ATOM 13051 O O . THR B 1 804 ? 222.871 166.237 167.324 1.00 71.53 804 THR B O 1
ATOM 13055 N N . HIS B 1 805 ? 221.295 164.744 167.938 1.00 69.46 805 HIS B N 1
ATOM 13056 C CA . HIS B 1 805 ? 222.228 163.714 168.369 1.00 64.91 805 HIS B CA 1
ATOM 13057 C C . HIS B 1 805 ? 221.942 162.431 167.605 1.00 65.61 805 HIS B C 1
ATOM 13058 O O . HIS B 1 805 ? 220.792 161.986 167.541 1.00 71.21 805 HIS B O 1
ATOM 13065 N N . LYS B 1 806 ? 222.988 161.840 167.034 1.00 69.31 806 LYS B N 1
ATOM 13066 C CA . LYS B 1 806 ? 222.857 160.629 166.237 1.00 67.91 806 LYS B CA 1
ATOM 13067 C C . LYS B 1 806 ? 222.973 159.401 167.128 1.00 68.83 806 LYS B C 1
ATOM 13068 O O . LYS B 1 806 ? 223.936 159.266 167.888 1.00 75.13 806 LYS B O 1
ATOM 13074 N N . VAL B 1 807 ? 221.992 158.511 167.027 1.00 64.32 807 VAL B N 1
ATOM 13075 C CA . VAL B 1 807 ? 221.936 157.281 167.803 1.00 65.20 807 VAL B CA 1
ATOM 13076 C C . VAL B 1 807 ? 221.914 156.118 166.825 1.00 62.74 807 VAL B C 1
ATOM 13077 O O . VAL B 1 807 ? 221.141 156.129 165.862 1.00 67.55 807 VAL B O 1
ATOM 13081 N N . GLU B 1 808 ? 222.776 155.135 167.054 1.00 71.17 808 GLU B N 1
ATOM 13082 C CA . GLU B 1 808 ? 222.821 153.923 166.247 1.00 70.96 808 GLU B CA 1
ATOM 13083 C C . GLU B 1 808 ? 222.439 152.742 167.124 1.00 66.84 808 GLU B C 1
ATOM 13084 O O . GLU B 1 808 ? 223.073 152.502 168.156 1.00 71.45 808 GLU B O 1
ATOM 13090 N N . VAL B 1 809 ? 221.408 152.011 166.714 1.00 66.63 809 VAL B N 1
ATOM 13091 C CA . VAL B 1 809 ? 220.932 150.828 167.420 1.00 62.54 809 VAL B CA 1
ATOM 13092 C C . VAL B 1 809 ? 221.202 149.619 166.539 1.00 65.74 809 VAL B C 1
ATOM 13093 O O . VAL B 1 809 ? 220.811 149.601 165.367 1.00 70.49 809 VAL B O 1
ATOM 13097 N N . ILE B 1 810 ? 221.888 148.626 167.091 1.00 66.63 810 ILE B N 1
ATOM 13098 C CA . ILE B 1 810 ? 222.144 147.360 166.416 1.00 67.10 810 ILE B CA 1
ATOM 13099 C C . ILE B 1 810 ? 221.380 146.285 167.168 1.00 67.42 810 ILE B C 1
ATOM 13100 O O . ILE B 1 810 ? 221.609 146.080 168.368 1.00 72.88 810 ILE B O 1
ATOM 13105 N N . MET B 1 811 ? 220.477 145.602 166.465 1.00 72.28 811 MET B N 1
ATOM 13106 C CA . MET B 1 811 ? 219.673 144.547 167.057 1.00 69.54 811 MET B CA 1
ATOM 13107 C C . MET B 1 811 ? 220.457 143.239 167.122 1.00 70.81 811 MET B C 1
ATOM 13108 O O . MET B 1 811 ? 221.402 143.009 166.364 1.00 75.00 811 MET B O 1
ATOM 13113 N N . GLY B 1 812 ? 220.044 142.375 168.041 1.00 67.09 812 GLY B N 1
ATOM 13114 C CA . GLY B 1 812 ? 220.687 141.087 168.212 1.00 65.86 812 GLY B CA 1
ATOM 13115 C C . GLY B 1 812 ? 220.395 140.449 169.554 1.00 70.25 812 GLY B C 1
ATOM 13116 O O . GLY B 1 812 ? 219.872 141.099 170.457 1.00 75.50 812 GLY B O 1
#